Protein 6CZF (pdb70)

Foldseek 3Di:
DKKKKKQFDAWCLVLQLLLCLVVCLLAFFKKKKWAQAPVLDIFIFIATGHSVVRDDPVSSVRRHHRIMMMDHDHAFFQQHSLDDHDWDWDPPPQIKTKDKFWFWLCLVVLQVCCCVPPVDHQDTSDSNSSLNVQLSVQLRVDDDPDDDPVSNLQSLLSSLVPTFFWIWMWMAGGPWGIKIFTALQNAQWKFKWWDDPDPQTIMIMMMRWCVSCVVSVTGTDFTQFRQKMWGATSRGDIDIDRSYPNRHHAYALVCLLASPDQPTQTRQFRSVQLLLLLLQLQLVVCCPPVVPDDAAEEEEPDDSCLSSSVSSCVSVVHHYDHFKDFDPDQDDDDPDPPDDDPDDPLNSTIDGPLVVAAAGAHEYEYSAAFQLPNVLVVQVRSVVSHHDAYEYEHSAAQQQAADRIRDHGDHRVSGLPHPDDQVVSCVVSVHPYYYYRDPVSSCCSRCVSPVVRDHHQDCRRPVDHPRPSNDVVSVVVSVVSVVVSVVSVVVVSVVVVD/DKKKKKLFDAWCLVLQLVLCLQVCLLAFFKKKKWAQAPVLDIQIFIDTGGSVPRDDPVSSVRRHDRIMMMDHDHAAQQRFSLDDDDWDWDPPDQIKTKDKFWFWLCLVVLQVCCCPPVVDHDDGSDVNSSLNSQLRVQLNPDDDPDDDPVSNLQSLLVSLVPTDFWIWMWMAGGPWGIKIATALQQAFWKFKWWDDDDPQGIMIMMMSWCVSCVVVVTGTDTTHFRQKMWGATSSGDIDIDRSYPPRHYAYALCCLLDRPDQCTQTRQFRSVQLLLLLLQQLLVVCCVPVVPDAAAEEEEPDDRCQNSSVSSCVSNVHHYDHQKDFDPDADDDDDDPDDDPDDPACVSTMDGPLVVAAAGAYEYEYSAAFLLSNLLRVQVNSVVSHHDAYEYEHSAAQQQQDRRIRDHGDHNVSGLPHPDDQVVSCVVSVHPYYYYRDPVSSVCSRCVSPVVRDHHQQCRHVVDHPSPPDDPVSSVVSVVSVVVSVVSVVVVVVD/DKKKKKLFPAWCLVLQLVLCLQVCLLAFFKKKKWAQAPVLDIQMFIATGGSVVRDDPVSSVRRHHRIMMMDHDHAAFQRHSLDDHDWDWDPPPQIKIKDKFWFWLCLVVLQVCCCPPVVDHDPTSDSNSSLRVQLRVQLNPDDDPPDDPVSSLQSLLSSLVVTFFWIWMWMAGGPWGIKIFTHLQAAQWKFKFWDDPDPQAIMIMMMSWCVSCVVSVTHTDFTAFRQKMWGATSSGDIDIDRSYDNRHYAYALVCLLARPDQCTQTRQFRSVQLLLLLLQQQLVVCCVVVVPDDAAEEEEPDDRCQSSSVSSCVSVVHHYDHQKDFDPDADDDDPDPPDDDPDDPLVSTIDGDLVVLAAGAYEYEYSAAFQLPSLLVVQVNSVVSHHDAYEYEHSAAQFQQDGNIRDHHDHNVRGLSHVDDQVRSCVVSPHPYYYYRDPVSSVCSGCVSPVVRPHHPDCRHPNDDPRPSDDPVSVVVSVVSVVVSVVSVVVVVVVVVD/DKKKKKLFPAWCLVLQLVLCLQVCLLAFFKKKKWAQAPVLDIQIFIDTGGSVPRDDPVSSVRRHDRIMMMDHDHAAQQRFSLDDDDWDWDPPDQIKIKDKFWFWLVLVVLQVCCCPPVVDHDDGSDVNSSLNSQLRVQLRPDDDPDDDPVSNLQSLLVSLVVTDTWIWMWMAGGPWFIKIWTALQQAQWKFKWWDDPDDQGIMIMMISWCVSCVVVVTGTDGTQFRQKMWTATSSGDIDIDRRYPPGHYAYALVCLLPRPDQCTATRQFRSVQLLLLLLQQQLVVCCVPVVPDAAAEEEEPDDSCQNSSVSSCVSVVHYYDHQKDFDPDADDDDDDVVDDDPDLACVSGIDGDLVVAAAGAYEYEYSAAFQLSVLLRVQVNSVVSHHDAYHYEYSAAQQQQARRIRDHHDHNVSGLPHPDDQVVSCVVSPHPYYYYRDPVSSVCSRCVSPVVRPHHQQCRHPVDGVRPSDDVVSSVVSVVSVVVSVVSVVVVVD

Solvent-accessible surface area: 70268 Å² total; per-residue (Å²): 15,0,0,0,0,3,7,17,44,45,52,3,10,40,16,0,0,14,0,0,6,3,0,2,32,0,0,78,20,0,0,0,0,0,0,20,22,97,108,73,24,7,66,43,51,42,31,75,22,56,0,46,79,2,0,66,9,104,6,0,6,73,1,61,16,63,21,0,0,0,1,0,3,71,58,40,18,0,15,9,47,26,26,73,8,11,0,11,64,16,29,15,0,4,0,0,0,0,0,2,2,15,28,1,6,18,3,105,104,2,62,116,76,4,77,104,90,72,20,19,18,14,15,22,60,2,19,0,6,1,0,0,0,6,0,0,7,34,0,46,85,47,204,114,122,65,9,98,31,84,21,0,4,42,0,0,20,17,0,9,149,52,3,110,4,0,1,0,0,0,0,0,0,12,49,10,2,0,1,1,0,1,0,32,21,0,2,1,2,0,2,1,0,51,34,84,51,67,180,133,114,27,3,27,0,0,0,1,1,5,1,0,0,46,4,15,40,8,80,84,63,88,17,0,35,23,0,13,0,0,10,2,18,70,142,17,96,53,83,58,90,80,6,18,115,135,56,74,28,9,1,3,0,6,2,0,0,64,17,3,21,23,1,0,55,4,11,125,0,8,0,5,17,0,13,24,31,0,0,32,57,0,0,81,20,1,49,143,91,34,129,124,69,106,11,62,1,0,0,2,11,15,80,32,0,34,29,0,0,45,18,0,3,154,50,33,68,84,75,36,56,38,0,1,15,76,0,120,49,66,12,107,56,5,111,28,68,84,49,133,92,18,16,108,68,8,22,55,98,10,1,10,1,118,38,5,0,146,100,60,21,0,0,0,0,17,26,18,3,45,115,3,80,57,6,75,70,8,3,85,5,0,85,78,2,27,14,109,95,0,11,6,0,0,0,0,6,28,0,57,62,14,14,2,0,14,7,47,8,18,27,22,125,70,1,14,2,73,73,85,122,50,94,82,0,64,120,82,3,34,3,50,8,11,8,5,1,56,37,108,30,0,36,63,0,0,73,75,60,11,84,105,9,125,126,14,8,14,0,5,12,62,21,99,32,50,21,181,43,30,87,117,52,14,48,82,32,22,62,75,18,80,94,69,21,61,155,43,54,100,44,50,56,61,5,105,60,86,11,0,0,0,0,0,7,15,42,37,47,0,0,9,2,0,0,4,0,0,3,1,0,2,43,0,0,84,26,0,0,0,0,0,0,10,12,105,112,66,15,7,64,43,58,40,28,79,25,55,0,50,82,2,1,72,35,145,4,0,27,93,0,58,16,64,15,0,0,0,0,0,3,81,48,20,12,2,8,7,38,24,31,69,6,11,0,12,74,12,21,11,1,4,0,0,0,0,0,3,2,7,14,2,6,7,12,112,56,3,78,107,88,4,75,108,112,78,29,14,17,4,17,18,67,2,12,0,14,5,0,0,0,8,0,0,6,32,0,44,84,42,155,86,109,66,7,96,12,83,22,0,4,53,3,0,17,26,0,15,156,74,4,96,3,0,1,0,0,0,0,0,0,13,30,6,0,0,0,1,0,1,0,34,20,0,2,0,1,0,1,1,0,48,50,87,46,66,173,135,110,34,0,28,0,0,0,0,0,4,1,0,0,36,1,0,42,8,72,91,72,90,19,0,38,19,0,16,0,0,10,1,14,76,144,28,112,64,73,53,98,82,7,16,92,141,60,71,29,8,1,2,0,13,2,0,0,103,18,4,24,23,1,0,54,3,12,134,0,8,0,5,16,0,13,23,30,0,0,30,60,0,0,84,18,2,45,148,95,40,143,136,59,104,8,61,2,0,0,2,11,18,96,29,0,31,27,0,0,41,18,0,3,160,53,33,68,81,71,38,53,41,0,1,14,58,2,132,58,69,20,99,56,16,138,16,35,63,97,95,152,138,64,100,46,16,88,34,120,9,6,14,1,145,47,9,0,154,78,66,21,0,0,0,0,16,12,18,7,39,116,6,74,75,7,83,53,3,3,86,12,0,86,104,6,26,12,118,100,0,10,1,0,0,0,0,7,33,0,66,69,14,13,3,0,10,10,48,12,13,30,21,114,88,0,12,2,76,73,83,133,52,76,81,0,56,111,81,2,34,3,57,8,11,8,7,1,51,41,92,24,0,41,56,0,0,74,71,63,8,82,99,10,128,133,15,7,11,0,4,14,68,24,100,27,52,23,191,33,29,88,121,51,26,30,70,57,25,52,74,24,76,91,85,19,60,146,44,57,115,62,80,74,109,23,14,0,0,0,0,4,7,17,41,54,90,2,10,33,8,0,0,13,0,0,12,6,0,3,40,1,0,79,22,0,0,0,0,0,0,10,13,104,109,65,24,7,61,44,58,39,30,71,24,54,0,45,77,2,0,61,23,128,6,0,8,74,0,63,15,65,16,0,0,0,0,0,3,69,53,45,21,1,18,7,40,20,36,69,6,12,0,11,66,17,25,17,0,4,0,0,0,1,0,3,1,13,26,0,3,6,7,107,103,3,64,117,66,3,75,100,98,66,36,13,20,12,16,24,53,2,23,1,7,0,0,0,2,2,0,0,7,28,0,41,90,40,153,93,107,76,9,101,26,88,19,0,7,43,2,0,17,27,0,14,157,49,5,95,3,0,1,0,0,0,0,0,0,15,31,7,0,1,0,2,0,1,0,30,24,0,2,0,1,0,2,1,0,51,45,87,56,70,181,141,103,31,2,29,0,1,0,0,1,4,1,0,0,29,15,7,42,7,76,88,68,88,17,0,38,19,0,15,0,0,11,2,15,79,151,29,104,57,74,60,97,79,7,10,100,137,58,72,35,3,1,3,0,3,1,0,0,65,16,3,23,22,1,0,52,4,14,147,0,9,0,5,17,0,11,23,34,0,0,30,63,0,0,88,19,0,46,148,90,36,132,132,69,110,12,59,3,0,0,2,10,12,101,46,0,31,25,0,0,43,18,0,3,151,54,26,63,84,76,36,56,37,0,0,15,49,1,110,39,58,5,111,53,5,140,26,62,87,53,134,94,27,16,108,67,15,18,54,80,6,2,9,1,119,54,11,0,158,77,69,24,0,0,0,0,14,21,16,5,42,126,4,79,86,7,74,60,8,3,94,3,0,81,80,6,25,10,120,98,0,12,5,0,0,0,0,6,28,0,55,66,14,12,1,0,11,8,52,7,14,26,24,122,72,0,11,2,78,76,78,123,50,86,82,0,58,133,89,2,34,4,49,7,14,8,8,1,44,43,94,26,0,38,63,0,0,64,72,62,13,82,106,12,127,115,11,3,8,0,2,12,65,25,100,25,51,24,189,38,32,86,122,51,21,44,78,38,25,58,76,20,79,89,86,14,63,152,38,52,101,36,51,80,81,6,95,62,99,12,0,0,0,0,0,7,17,42,41,49,0,2,12,3,0,0,6,0,0,4,3,0,2,43,0,0,78,24,0,0,0,0,0,0,10,11,101,114,67,15,7,65,42,56,39,28,76,24,54,0,48,79,2,0,72,18,126,5,0,15,85,1,62,16,62,16,0,0,0,1,0,3,78,50,28,15,2,7,9,44,26,31,67,6,11,0,14,76,11,19,10,0,4,0,0,0,1,0,4,2,10,21,1,6,6,11,112,61,3,73,114,88,3,74,104,109,79,27,12,20,5,17,18,63,2,14,1,13,5,0,1,0,8,0,0,7,34,0,44,81,41,159,88,107,63,7,95,14,84,24,0,3,50,2,0,20,18,0,13,159,75,4,97,3,0,1,0,0,0,0,0,0,14,28,6,0,1,0,2,0,0,0,30,22,0,2,0,2,0,2,2,0,46,47,83,47,67,168,130,112,32,0,29,0,0,0,0,0,5,0,0,0,24,2,1,43,9,76,94,69,84,18,0,39,21,0,16,0,1,9,3,14,75,139,30,111,60,73,56,98,85,7,18,99,139,61,75,29,9,1,2,1,11,2,0,0,102,18,4,25,24,1,0,50,4,13,155,0,8,0,5,16,0,12,25,29,0,0,34,59,0,0,83,18,2,46,146,96,41,141,138,60,105,9,61,1,0,0,3,11,18,103,29,0,31,26,0,0,41,19,0,3,159,54,32,66,86,71,38,54,40,0,1,13,60,2,108,47,71,17,104,46,7,96,20,62,76,44,106,164,95,156,62,35,16,82,42,117,8,6,17,1,113,35,8,0,126,102,66,13,0,0,0,0,17,12,18,7,39,118,6,72,71,7,85,38,4,3,91,14,0,84,109,5,30,13,111,97,0,10,4,0,0,0,0,6,33,0,61,68,14,16,2,0,11,10,50,14,17,33,20,119,86,0,14,3,78,71,81,130,52,77,80,0,54,116,85,1,39,6,57,8,11,8,7,1,58,41,109,33,0,33,65,1,0,73,69,66,11,82,110,9,131,128,15,8,11,0,5,12,65,24,99,28,49,22,188,33,31,93,123,47,25,32,76,54,27,62,71,22,82,95,77,22,62,150,39,54,58,72,100,89,124

InterPro domains:
  IPR000836 Phosphoribosyltransferase domain [PF00156] (287-395)
  IPR000836 Phosphoribosyltransferase domain [cd06223] (283-398)
  IPR005854 Amidophosphoribosyltransferase [MF_01931] (1-466)
  IPR005854 Amidophosphoribosyltransferase [PIRSF000485] (1-479)
  IPR005854 Amidophosphoribosyltransferase [TIGR01134] (2-466)
  IPR017932 Glutamine amidotransferase type 2 domain [PS51278] (2-236)
  IPR029055 Nucleophile aminohydrolases, N-terminal [G3DSA:3.60.20.10] (2-416)
  IPR029055 Nucleophile aminohydrolases, N-terminal [SSF56235] (2-259)
  IPR029057 Phosphoribosyltransferase-like [G3DSA:3.40.50.2020] (281-443)
  IPR029057 Phosphoribosyltransferase-like [SSF53271] (252-485)
  IPR035584 Amidophosphoribosyltransferase, N-terminal [cd00715] (2-268)

Radius of gyration: 38.53 Å; Cα contacts (8 Å, |Δi|>4): 4866; chains: 4; bounding box: 108×112×92 Å

Structure (mmCIF, N/CA/C/O backbone):
data_6CZF
#
_entry.id   6CZF
#
_cell.length_a   107.293
_cell.length_b   115.339
_cell.length_c   156.066
_cell.angle_alpha   90.000
_cell.angle_beta   90.000
_cell.angle_gamma   90.000
#
_symmetry.space_group_name_H-M   'P 21 21 21'
#
loop_
_entity.id
_entity.type
_entity.pdbx_description
1 polymer Amidophosphoribosyltransferase
2 non-polymer 'MAGNESIUM ION'
3 non-polymer "GUANOSINE-5',3'-TETRAPHOSPHATE"
4 water water
#
loop_
_atom_site.group_PDB
_atom_site.id
_atom_site.type_symbol
_atom_site.label_atom_id
_atom_site.label_alt_id
_atom_site.label_comp_id
_atom_site.label_asym_id
_atom_site.label_entity_id
_atom_site.label_seq_id
_atom_site.pdbx_PDB_ins_code
_atom_site.Cartn_x
_atom_site.Cartn_y
_atom_site.Cartn_z
_atom_site.occupancy
_atom_site.B_iso_or_equiv
_atom_site.auth_seq_id
_atom_site.auth_comp_id
_atom_site.auth_asym_id
_atom_site.auth_atom_id
_atom_site.pdbx_PDB_model_num
ATOM 1 N N . CYS A 1 1 ? -15.279 10.230 -21.573 1.00 31.90 1 CYS A N 1
ATOM 2 C CA . CYS A 1 1 ? -15.113 11.700 -21.473 1.00 38.50 1 CYS A CA 1
ATOM 3 C C . CYS A 1 1 ? -13.645 12.032 -21.214 1.00 32.59 1 CYS A C 1
ATOM 4 O O . CYS A 1 1 ? -12.874 11.183 -20.757 1.00 34.16 1 CYS A O 1
ATOM 14 N N . GLY A 1 2 ? -13.280 13.258 -21.542 1.00 39.53 2 GLY A N 1
ATOM 15 C CA . GLY A 1 2 ? -11.965 13.769 -21.232 1.00 40.63 2 GLY A CA 1
ATOM 16 C C . GLY A 1 2 ? -12.085 15.147 -20.622 1.00 43.85 2 GLY A C 1
ATOM 17 O O . GLY A 1 2 ? -13.023 15.896 -20.901 1.00 37.08 2 GLY A O 1
ATOM 21 N N . ILE A 1 3 ? -11.120 15.470 -19.765 1.00 35.37 3 ILE A N 1
ATOM 22 C CA . ILE A 1 3 ? -11.111 16.738 -19.050 1.00 33.98 3 ILE A CA 1
ATOM 23 C C . ILE A 1 3 ? -9.737 17.381 -19.184 1.00 36.61 3 ILE A C 1
ATOM 24 O O . ILE A 1 3 ? -8.712 16.694 -19.263 1.00 36.67 3 ILE A O 1
ATOM 40 N N . VAL A 1 4 ? -9.733 18.708 -19.187 1.00 31.66 4 VAL A N 1
ATOM 41 C CA . VAL A 1 4 ? -8.529 19.527 -19.181 1.00 37.06 4 VAL A CA 1
ATOM 42 C C . VAL A 1 4 ? -8.713 20.643 -18.168 1.00 34.55 4 VAL A C 1
ATOM 43 O O . VAL A 1 4 ? -9.786 21.253 -18.101 1.00 35.41 4 VAL A O 1
ATOM 56 N N . GLY A 1 5 ? -7.656 20.973 -17.435 1.00 31.38 5 GLY A N 1
ATOM 57 C CA . GLY A 1 5 ? -7.643 22.253 -16.752 1.00 29.97 5 GLY A CA 1
ATOM 58 C C . GLY A 1 5 ? -6.293 22.934 -16.869 1.00 33.55 5 GLY A C 1
ATOM 59 O O . GLY A 1 5 ? -5.275 22.286 -16.635 1.00 33.52 5 GLY A O 1
ATOM 63 N N . ILE A 1 6 ? -6.265 24.216 -17.219 1.00 33.00 6 ILE A N 1
ATOM 64 C CA . ILE A 1 6 ? -5.027 24.983 -17.335 1.00 33.96 6 ILE A CA 1
ATOM 65 C C . ILE A 1 6 ? -5.097 26.175 -16.391 1.00 42.97 6 ILE A C 1
ATOM 66 O O . ILE A 1 6 ? -6.029 26.986 -16.474 1.00 40.50 6 ILE A O 1
ATOM 82 N N . ALA A 1 7 ? -4.091 26.305 -15.534 1.00 40.69 7 ALA A N 1
ATOM 83 C CA . ALA A 1 7 ? -3.953 27.435 -14.615 1.00 39.90 7 ALA A CA 1
ATOM 84 C C . ALA A 1 7 ? -2.727 28.205 -15.101 1.00 47.11 7 ALA A C 1
ATOM 85 O O . ALA A 1 7 ? -1.594 27.871 -14.757 1.00 45.58 7 ALA A O 1
ATOM 92 N N . GLY A 1 8 ? -2.962 29.225 -15.925 1.00 42.39 8 GLY A N 1
ATOM 93 C CA . GLY A 1 8 ? -1.897 29.894 -16.639 1.00 50.96 8 GLY A CA 1
ATOM 94 C C . GLY A 1 8 ? -1.726 31.356 -16.284 1.00 46.75 8 GLY A C 1
ATOM 95 O O . GLY A 1 8 ? -2.371 31.858 -15.361 1.00 45.74 8 GLY A O 1
ATOM 99 N N . VAL A 1 9 ? -0.841 32.043 -17.014 1.00 47.58 9 VAL A N 1
ATOM 100 C CA . VAL A 1 9 ? -0.550 33.456 -16.814 1.00 50.47 9 VAL A CA 1
ATOM 101 C C . VAL A 1 9 ? -0.778 34.270 -18.082 1.00 50.34 9 VAL A C 1
ATOM 102 O O . VAL A 1 9 ? -0.394 35.441 -18.140 1.00 55.41 9 VAL A O 1
ATOM 115 N N . MET A 1 10 ? -1.355 33.663 -19.110 1.00 52.71 10 MET A N 1
ATOM 116 C CA . MET A 1 10 ? -1.799 34.355 -20.313 1.00 47.55 10 MET A CA 1
ATOM 117 C C . MET A 1 10 ? -3.030 33.617 -20.814 1.00 44.00 10 MET A C 1
ATOM 118 O O . MET A 1 10 ? -3.423 32.595 -20.235 1.00 40.99 10 MET A O 1
ATOM 132 N N . PRO A 1 11 ? -3.685 34.120 -21.863 1.00 43.06 11 PRO A N 1
ATOM 133 C CA . PRO A 1 11 ? -5.000 33.560 -22.229 1.00 44.85 11 PRO A CA 1
ATOM 134 C C . PRO A 1 11 ? -4.959 32.067 -22.535 1.00 43.54 11 PRO A C 1
ATOM 135 O O . PRO A 1 11 ? -4.091 31.582 -23.272 1.00 37.11 11 PRO A O 1
ATOM 146 N N . VAL A 1 12 ? -5.939 31.345 -21.985 1.00 38.67 12 VAL A N 1
ATOM 147 C CA . VAL A 1 12 ? -5.959 29.888 -22.073 1.00 40.62 12 VAL A CA 1
ATOM 148 C C . VAL A 1 12 ? -6.980 29.361 -23.065 1.00 38.09 12 VAL A C 1
ATOM 149 O O . VAL A 1 12 ? -6.993 28.144 -23.314 1.00 42.10 12 VAL A O 1
ATOM 162 N N . ASN A 1 13 ? -7.818 30.216 -23.654 1.00 42.08 13 ASN A N 1
ATOM 163 C CA . ASN A 1 13 ? -8.910 29.714 -24.485 1.00 50.51 13 ASN A CA 1
ATOM 164 C C . ASN A 1 13 ? -8.390 28.790 -25.585 1.00 45.67 13 ASN A C 1
ATOM 165 O O . ASN A 1 13 ? -8.821 27.637 -25.695 1.00 37.26 13 ASN A O 1
ATOM 176 N N . GLN A 1 14 ? -7.442 29.275 -26.398 1.00 43.77 14 GLN A N 1
ATOM 177 C CA . GLN A 1 14 ? -6.941 28.469 -27.510 1.00 46.29 14 GLN A CA 1
ATOM 178 C C . GLN A 1 14 ? -6.230 27.218 -27.006 1.00 42.73 14 GLN A C 1
ATOM 179 O O . GLN A 1 14 ? -6.371 26.138 -27.593 1.00 39.78 14 GLN A O 1
ATOM 193 N N . SER A 1 15 ? -5.467 27.333 -25.914 1.00 38.67 15 SER A N 1
ATOM 194 C CA . SER A 1 15 ? -4.782 26.156 -25.390 1.00 45.61 15 SER A CA 1
ATOM 195 C C . SER A 1 15 ? -5.772 25.089 -24.949 1.00 37.65 15 SER A C 1
ATOM 196 O O . SER A 1 15 ? -5.569 23.895 -25.203 1.00 37.84 15 SER A O 1
ATOM 204 N N . ILE A 1 16 ? -6.856 25.498 -24.290 1.00 34.09 16 ILE A N 1
ATOM 205 C CA . ILE A 1 16 ? -7.849 24.531 -23.832 1.00 35.83 16 ILE A CA 1
ATOM 206 C C . ILE A 1 16 ? -8.510 23.845 -25.026 1.00 33.11 16 ILE A C 1
ATOM 207 O O . ILE A 1 16 ? -8.708 22.623 -25.032 1.00 33.78 16 ILE A O 1
ATOM 223 N N . TYR A 1 17 ? -8.856 24.626 -26.048 1.00 36.55 17 TYR A N 1
ATOM 224 C CA . TYR A 1 17 ? -9.396 24.089 -27.294 1.00 38.23 17 TYR A CA 1
ATOM 225 C C . TYR A 1 17 ? -8.430 23.091 -27.927 1.00 40.48 17 TYR A C 1
ATOM 226 O O . TYR A 1 17 ? -8.819 21.973 -28.286 1.00 38.26 17 TYR A O 1
ATOM 244 N N . ASP A 1 18 ? -7.169 23.493 -28.092 1.00 36.53 18 ASP A N 1
ATOM 245 C CA . ASP A 1 18 ? -6.184 22.593 -28.678 1.00 42.75 18 ASP A CA 1
ATOM 246 C C . ASP A 1 18 ? -6.102 21.296 -27.888 1.00 35.97 18 ASP A C 1
ATOM 247 O O . ASP A 1 18 ? -6.001 20.212 -28.468 1.00 36.85 18 ASP A O 1
ATOM 256 N N . ALA A 1 19 ? -6.150 21.385 -26.560 1.00 36.35 19 ALA A N 1
ATOM 257 C CA . ALA A 1 19 ? -6.041 20.182 -25.740 1.00 40.40 19 ALA A CA 1
ATOM 258 C C . ALA A 1 19 ? -7.271 19.300 -25.890 1.00 39.39 19 ALA A C 1
ATOM 259 O O . ALA A 1 19 ? -7.157 18.072 -25.940 1.00 34.65 19 ALA A O 1
ATOM 266 N N . LEU A 1 20 ? -8.464 19.903 -25.952 1.00 37.67 20 LEU A N 1
ATOM 267 C CA . LEU A 1 20 ? -9.654 19.088 -26.158 1.00 40.16 20 LEU A CA 1
ATOM 268 C C . LEU A 1 20 ? -9.600 18.389 -27.507 1.00 29.96 20 LEU A C 1
ATOM 269 O O . LEU A 1 20 ? -10.053 17.243 -27.623 1.00 31.75 20 LEU A O 1
ATOM 285 N N . THR A 1 21 ? -9.035 19.042 -28.527 1.00 32.39 21 THR A N 1
ATOM 286 C CA . THR A 1 21 ? -8.936 18.381 -29.823 1.00 39.90 21 THR A CA 1
ATOM 287 C C . THR A 1 21 ? -8.074 17.126 -29.723 1.00 35.03 21 THR A C 1
ATOM 288 O O . THR A 1 21 ? -8.408 16.099 -30.315 1.00 31.88 21 THR A O 1
ATOM 299 N N . VAL A 1 22 ? -6.987 17.156 -28.942 1.00 34.46 22 VAL A N 1
ATOM 300 C CA . VAL A 1 22 ? -6.199 15.923 -28.871 1.00 35.96 22 VAL A CA 1
ATOM 301 C C . VAL A 1 22 ? -6.782 14.922 -27.885 1.00 36.97 22 VAL A C 1
ATOM 302 O O . VAL A 1 22 ? -6.347 13.763 -27.866 1.00 36.74 22 VAL A O 1
ATOM 315 N N . LEU A 1 23 ? -7.762 15.321 -27.073 1.00 34.99 23 LEU A N 1
ATOM 316 C CA . LEU A 1 23 ? -8.543 14.379 -26.276 1.00 33.03 23 LEU A CA 1
ATOM 317 C C . LEU A 1 23 ? -9.886 14.040 -26.927 1.00 34.63 23 LEU A C 1
ATOM 318 O O . LEU A 1 23 ? -10.703 13.352 -26.311 1.00 33.33 23 LEU A O 1
ATOM 334 N N . GLN A 1 24 ? -10.119 14.499 -28.160 1.00 34.90 24 GLN A N 1
ATOM 335 C CA . GLN A 1 24 ? -11.426 14.359 -28.806 1.00 38.78 24 GLN A CA 1
ATOM 336 C C . GLN A 1 24 ? -11.848 12.906 -28.960 1.00 37.76 24 GLN A C 1
ATOM 337 O O . GLN A 1 24 ? -13.048 12.628 -29.047 1.00 34.47 24 GLN A O 1
ATOM 351 N N . HIS A 1 25 ? -10.899 11.961 -28.971 1.00 35.56 25 HIS A N 1
ATOM 352 C CA . HIS A 1 25 ? -11.244 10.549 -29.026 1.00 29.15 25 HIS A CA 1
ATOM 353 C C . HIS A 1 25 ? -11.927 10.076 -27.747 1.00 33.51 25 HIS A C 1
ATOM 354 O O . HIS A 1 25 ? -12.539 9.004 -27.739 1.00 28.81 25 HIS A O 1
ATOM 368 N N . ARG A 1 26 ? -11.834 10.834 -26.657 1.00 32.85 26 ARG A N 1
ATOM 369 C CA . ARG A 1 26 ? -12.456 10.411 -25.407 1.00 33.53 26 ARG A CA 1
ATOM 370 C C . ARG A 1 26 ? -13.945 10.769 -25.337 1.00 33.68 26 ARG A C 1
ATOM 371 O O . ARG A 1 26 ? -14.616 10.371 -24.381 1.00 36.10 26 ARG A O 1
ATOM 392 N N . GLY A 1 27 ? -14.472 11.483 -26.331 1.00 34.58 27 GLY A N 1
ATOM 393 C CA . GLY A 1 27 ? -15.894 11.809 -26.382 1.00 37.84 27 GLY A CA 1
ATOM 394 C C . GLY A 1 27 ? -16.188 12.849 -27.444 1.00 36.71 27 GLY A C 1
ATOM 395 O O . GLY A 1 27 ? -15.617 13.943 -27.411 1.00 38.53 27 GLY A O 1
ATOM 399 N N . GLN A 1 28 ? -17.080 12.536 -28.386 1.00 37.27 28 GLN A N 1
ATOM 400 C CA . GLN A 1 28 ? -17.357 13.432 -29.504 1.00 39.27 28 GLN A CA 1
ATOM 401 C C . GLN A 1 28 ? -18.766 14.010 -29.487 1.00 43.32 28 GLN A C 1
ATOM 402 O O . GLN A 1 28 ? -19.134 14.738 -30.412 1.00 44.37 28 GLN A O 1
ATOM 416 N N . ASP A 1 29 ? -19.549 13.724 -28.453 1.00 41.27 29 ASP A N 1
ATOM 417 C CA . ASP A 1 29 ? -20.948 14.128 -28.443 1.00 43.80 29 ASP A CA 1
ATOM 418 C C . ASP A 1 29 ? -21.113 15.610 -28.160 1.00 49.96 29 ASP A C 1
ATOM 419 O O . ASP A 1 29 ? -21.962 16.277 -28.773 1.00 45.20 29 ASP A O 1
ATOM 428 N N . ALA A 1 30 ? -20.330 16.136 -27.221 1.00 40.83 30 ALA A N 1
ATOM 429 C CA . ALA A 1 30 ? -20.474 17.507 -26.766 1.00 40.02 30 ALA A CA 1
ATOM 430 C C . ALA A 1 30 ? -19.112 17.984 -26.287 1.00 35.01 30 ALA A C 1
ATOM 431 O O . ALA A 1 30 ? -18.188 17.191 -26.090 1.00 37.08 30 ALA A O 1
ATOM 438 N N . ALA A 1 31 ? -19.009 19.291 -26.089 1.00 36.23 31 ALA A N 1
ATOM 439 C CA . ALA A 1 31 ? -17.781 19.910 -25.625 1.00 40.95 31 ALA A CA 1
ATOM 440 C C . ALA A 1 31 ? -18.128 21.219 -24.930 1.00 41.21 31 ALA A C 1
ATOM 441 O O . ALA A 1 31 ? -19.056 21.933 -25.329 1.00 37.08 31 ALA A O 1
ATOM 448 N N . GLY A 1 32 ? -17.365 21.521 -23.885 1.00 39.68 32 GLY A N 1
ATOM 449 C CA . GLY A 1 32 ? -17.525 22.755 -23.144 1.00 34.26 32 GLY A CA 1
ATOM 450 C C . GLY A 1 32 ? -16.184 23.293 -22.685 1.00 34.13 32 GLY A C 1
ATOM 451 O O . GLY A 1 32 ? -15.278 22.522 -22.351 1.00 37.00 32 GLY A O 1
ATOM 455 N N . ILE A 1 33 ? -16.052 24.612 -22.698 1.00 32.47 33 ILE A N 1
ATOM 456 C CA . ILE A 1 33 ? -14.921 25.321 -22.119 1.00 32.36 33 ILE A CA 1
ATOM 457 C C . ILE A 1 33 ? -15.487 26.419 -21.229 1.00 38.29 33 ILE A C 1
ATOM 458 O O . ILE A 1 33 ? -16.450 27.090 -21.608 1.00 33.36 33 ILE A O 1
ATOM 474 N N . ILE A 1 34 ? -14.895 26.615 -20.054 1.00 39.71 34 ILE A N 1
ATOM 475 C CA . ILE A 1 34 ? -15.278 27.728 -19.188 1.00 35.34 34 ILE A CA 1
ATOM 476 C C . ILE A 1 34 ? -14.026 28.345 -18.571 1.00 36.32 34 ILE A C 1
ATOM 477 O O . ILE A 1 34 ? -13.135 27.627 -18.103 1.00 38.31 34 ILE A O 1
ATOM 493 N N . THR A 1 35 ? -13.960 29.675 -18.596 1.00 38.53 35 THR A N 1
ATOM 494 C CA . THR A 1 35 ? -12.838 30.453 -18.099 1.00 39.16 35 THR A CA 1
ATOM 495 C C . THR A 1 35 ? -13.300 31.449 -17.042 1.00 43.39 35 THR A C 1
ATOM 496 O O . THR A 1 35 ? -14.454 31.899 -17.044 1.00 40.71 35 THR A O 1
ATOM 507 N N . ILE A 1 36 ? -12.381 31.811 -16.152 1.00 42.68 36 ILE A N 1
ATOM 508 C CA . ILE A 1 36 ? -12.571 32.920 -15.218 1.00 37.88 36 ILE A CA 1
ATOM 509 C C . ILE A 1 36 ? -11.882 34.132 -15.820 1.00 45.19 36 ILE A C 1
ATOM 510 O O . ILE A 1 36 ? -10.658 34.128 -16.015 1.00 43.90 36 ILE A O 1
ATOM 526 N N . ASP A 1 37 ? -12.661 35.166 -16.126 1.00 36.04 37 ASP A N 1
ATOM 527 C CA . ASP A 1 37 ? -12.125 36.345 -16.780 1.00 38.59 37 ASP A CA 1
ATOM 528 C C . ASP A 1 37 ? -11.564 37.309 -15.732 1.00 43.80 37 ASP A C 1
ATOM 529 O O . ASP A 1 37 ? -11.505 37.014 -14.534 1.00 42.16 37 ASP A O 1
ATOM 538 N N . ALA A 1 38 ? -11.183 38.494 -16.204 1.00 46.52 38 ALA A N 1
ATOM 539 C CA . ALA A 1 38 ? -10.564 39.526 -15.387 1.00 55.86 38 ALA A CA 1
ATOM 540 C C . ALA A 1 38 ? -11.449 40.013 -14.247 1.00 56.07 38 ALA A C 1
ATOM 541 O O . ALA A 1 38 ? -10.921 40.541 -13.263 1.00 56.16 38 ALA A O 1
ATOM 548 N N . ASN A 1 39 ? -12.769 39.867 -14.350 1.00 50.18 39 ASN A N 1
ATOM 549 C CA . ASN A 1 39 ? -13.672 40.308 -13.294 1.00 40.23 39 ASN A CA 1
ATOM 550 C C . ASN A 1 39 ? -14.161 39.160 -12.433 1.00 52.70 39 ASN A C 1
ATOM 551 O O . ASN A 1 39 ? -15.242 39.261 -11.835 1.00 46.21 39 ASN A O 1
ATOM 562 N N . ASN A 1 40 ? -13.414 38.059 -12.391 1.00 42.03 40 ASN A N 1
ATOM 563 C CA . ASN A 1 40 ? -13.795 36.904 -11.591 1.00 53.66 40 ASN A CA 1
ATOM 564 C C . ASN A 1 40 ? -15.224 36.480 -11.909 1.00 49.58 40 ASN A C 1
ATOM 565 O O . ASN A 1 40 ? -16.015 36.135 -11.028 1.00 46.90 40 ASN A O 1
ATOM 576 N N . CYS A 1 41 ? -15.536 36.489 -13.203 1.00 49.79 41 CYS A N 1
ATOM 577 C CA . CYS A 1 41 ? -16.789 35.975 -13.728 1.00 50.79 41 CYS A CA 1
ATOM 578 C C . CYS A 1 41 ? -16.523 34.749 -14.590 1.00 51.69 41 CYS A C 1
ATOM 579 O O . CYS A 1 41 ? -15.586 34.735 -15.396 1.00 40.92 41 CYS A O 1
ATOM 587 N N . PHE A 1 42 ? -17.358 33.730 -14.417 1.00 44.43 42 PHE A N 1
ATOM 588 C CA . PHE A 1 42 ? -17.315 32.568 -15.287 1.00 43.99 42 PHE A CA 1
ATOM 589 C C . PHE A 1 42 ? -17.762 32.952 -16.693 1.00 48.27 42 PHE A C 1
ATOM 590 O O . PHE A 1 42 ? -18.722 33.711 -16.873 1.00 45.07 42 PHE A O 1
ATOM 607 N N . ARG A 1 43 ? -17.064 32.420 -17.693 1.00 41.39 43 ARG A N 1
ATOM 608 C CA . ARG A 1 43 ? -17.365 32.669 -19.100 1.00 46.62 43 ARG A CA 1
ATOM 609 C C . ARG A 1 43 ? -17.369 31.331 -19.814 1.00 47.81 43 ARG A C 1
ATOM 610 O O . ARG A 1 43 ? -16.385 30.585 -19.748 1.00 36.96 43 ARG A O 1
ATOM 631 N N . LEU A 1 44 ? -18.460 31.045 -20.511 1.00 37.37 44 LEU A N 1
ATOM 632 C CA . LEU A 1 44 ? -18.789 29.678 -20.869 1.00 46.76 44 LEU A CA 1
ATOM 633 C C . LEU A 1 44 ? -19.287 29.589 -22.302 1.00 49.64 44 LEU A C 1
ATOM 634 O O . LEU A 1 44 ? -19.960 30.493 -22.809 1.00 44.29 44 LEU A O 1
ATOM 650 N N . ARG A 1 45 ? -18.943 28.466 -22.928 1.00 45.75 45 ARG A N 1
ATOM 651 C CA . ARG A 1 45 ? -19.423 28.089 -24.252 1.00 39.51 45 ARG A CA 1
ATOM 652 C C . ARG A 1 45 ? -19.435 26.575 -24.249 1.00 41.04 45 ARG A C 1
ATOM 653 O O . ARG A 1 45 ? -18.368 25.954 -24.147 1.00 39.93 45 ARG A O 1
ATOM 674 N N . LYS A 1 46 ? -20.624 25.978 -24.328 1.00 38.09 46 LYS A N 1
ATOM 675 C CA . LYS A 1 46 ? -20.786 24.531 -24.426 1.00 40.15 46 LYS A CA 1
ATOM 676 C C . LYS A 1 46 ? -21.950 24.208 -25.358 1.00 45.59 46 LYS A C 1
ATOM 677 O O . LYS A 1 46 ? -22.956 24.920 -25.375 1.00 42.83 46 LYS A O 1
ATOM 696 N N . ALA A 1 47 ? -21.806 23.123 -26.124 1.00 42.22 47 ALA A N 1
ATOM 697 C CA . ALA A 1 47 ? -22.836 22.725 -27.081 1.00 52.28 47 ALA A CA 1
ATOM 698 C C . ALA A 1 47 ? -22.520 21.324 -27.583 1.00 53.68 47 ALA A C 1
ATOM 699 O O . ALA A 1 47 ? -21.434 20.784 -27.349 1.00 44.77 47 ALA A O 1
ATOM 706 N N . ASN A 1 48 ? -23.491 20.743 -28.291 1.00 43.91 48 ASN A N 1
ATOM 707 C CA . ASN A 1 48 ? -23.299 19.413 -28.855 1.00 45.73 48 ASN A CA 1
ATOM 708 C C . ASN A 1 48 ? -22.374 19.458 -30.054 1.00 39.33 48 ASN A C 1
ATOM 709 O O . ASN A 1 48 ? -22.306 20.450 -30.790 1.00 43.94 48 ASN A O 1
ATOM 720 N N . GLY A 1 49 ? -21.661 18.370 -30.251 1.00 49.74 49 GLY A N 1
ATOM 721 C CA . GLY A 1 49 ? -20.815 18.212 -31.413 1.00 43.62 49 GLY A CA 1
ATOM 722 C C . GLY A 1 49 ? -19.336 18.223 -31.066 1.00 47.62 49 GLY A C 1
ATOM 723 O O . GLY A 1 49 ? -18.925 18.200 -29.902 1.00 37.57 49 GLY A O 1
ATOM 727 N N . LEU A 1 50 ? -18.535 18.243 -32.125 1.00 46.78 50 LEU A N 1
ATOM 728 C CA . LEU A 1 50 ? -17.091 18.206 -32.012 1.00 44.70 50 LEU A CA 1
ATOM 729 C C . LEU A 1 50 ? -16.545 19.562 -31.596 1.00 48.49 50 LEU A C 1
ATOM 730 O O . LEU A 1 50 ? -17.146 20.605 -31.859 1.00 43.34 50 LEU A O 1
ATOM 746 N N . VAL A 1 51 ? -15.379 19.537 -30.948 1.00 39.65 51 VAL A N 1
ATOM 747 C CA . VAL A 1 51 ? -14.725 20.772 -30.534 1.00 39.88 51 VAL A CA 1
ATOM 748 C C . VAL A 1 51 ? -14.673 21.765 -31.684 1.00 44.57 51 VAL A C 1
ATOM 749 O O . VAL A 1 51 ? -15.000 22.947 -31.522 1.00 42.17 51 VAL A O 1
ATOM 762 N N . SER A 1 52 ? -14.287 21.304 -32.871 1.00 40.34 52 SER A N 1
ATOM 763 C CA . SER A 1 52 ? -14.127 22.225 -33.985 1.00 48.37 52 SER A CA 1
ATOM 764 C C . SER A 1 52 ? -15.456 22.807 -34.453 1.00 41.79 52 SER A C 1
ATOM 765 O O . SER A 1 52 ? -15.456 23.881 -35.062 1.00 55.81 52 SER A O 1
ATOM 773 N N . ASP A 1 53 ? -16.573 22.130 -34.181 1.00 39.88 53 ASP A N 1
ATOM 774 C CA . ASP A 1 53 ? -17.885 22.694 -34.491 1.00 54.26 53 ASP A CA 1
ATOM 775 C C . ASP A 1 53 ? -18.385 23.605 -33.375 1.00 56.61 53 ASP A C 1
ATOM 776 O O . ASP A 1 53 ? -19.056 24.609 -33.638 1.00 53.91 53 ASP A O 1
ATOM 785 N N . VAL A 1 54 ? -18.103 23.239 -32.124 1.00 50.25 54 VAL A N 1
ATOM 786 C CA . VAL A 1 54 ? -18.739 23.894 -30.988 1.00 51.87 54 VAL A CA 1
ATOM 787 C C . VAL A 1 54 ? -18.244 25.328 -30.839 1.00 44.27 54 VAL A C 1
ATOM 788 O O . VAL A 1 54 ? -19.030 26.250 -30.604 1.00 51.51 54 VAL A O 1
ATOM 801 N N . PHE A 1 55 ? -16.939 25.537 -30.952 1.00 45.23 55 PHE A N 1
ATOM 802 C CA . PHE A 1 55 ? -16.323 26.812 -30.606 1.00 45.58 55 PHE A CA 1
ATOM 803 C C . PHE A 1 55 ? -16.027 27.598 -31.877 1.00 49.60 55 PHE A C 1
ATOM 804 O O . PHE A 1 55 ? -15.107 27.266 -32.627 1.00 54.57 55 PHE A O 1
ATOM 821 N N . GLU A 1 56 ? -16.832 28.631 -32.119 1.00 49.25 56 GLU A N 1
ATOM 822 C CA . GLU A 1 56 ? -16.645 29.542 -33.235 1.00 46.08 56 GLU A CA 1
ATOM 823 C C . GLU A 1 56 ? -15.845 30.753 -32.779 1.00 47.68 56 GLU A C 1
ATOM 824 O O . GLU A 1 56 ? -15.603 30.955 -31.586 1.00 48.73 56 GLU A O 1
ATOM 836 N N . ALA A 1 57 ? -15.475 31.598 -33.741 1.00 56.77 57 ALA A N 1
ATOM 837 C CA . ALA A 1 57 ? -14.726 32.804 -33.401 1.00 59.63 57 ALA A CA 1
ATOM 838 C C . ALA A 1 57 ? -15.461 33.622 -32.343 1.00 60.82 57 ALA A C 1
ATOM 839 O O . ALA A 1 57 ? -14.837 34.147 -31.414 1.00 62.46 57 ALA A O 1
ATOM 846 N N . ARG A 1 58 ? -16.794 33.706 -32.444 1.00 65.76 58 ARG A N 1
ATOM 847 C CA . ARG A 1 58 ? -17.563 34.518 -31.502 1.00 64.34 58 ARG A CA 1
ATOM 848 C C . ARG A 1 58 ? -17.510 33.943 -30.092 1.00 65.20 58 ARG A C 1
ATOM 849 O O . ARG A 1 58 ? -17.516 34.687 -29.107 1.00 65.86 58 ARG A O 1
ATOM 870 N N . HIS A 1 59 ? -17.490 32.624 -29.967 1.00 59.22 59 HIS A N 1
ATOM 871 C CA . HIS A 1 59 ? -17.453 32.030 -28.644 1.00 57.49 59 HIS A CA 1
ATOM 872 C C . HIS A 1 59 ? -16.086 32.183 -27.985 1.00 58.52 59 HIS A C 1
ATOM 873 O O . HIS A 1 59 ? -16.000 32.143 -26.752 1.00 51.34 59 HIS A O 1
ATOM 887 N N . MET A 1 60 ? -15.025 32.363 -28.771 1.00 55.07 60 MET A N 1
ATOM 888 C CA . MET A 1 60 ? -13.676 32.422 -28.230 1.00 56.58 60 MET A CA 1
ATOM 889 C C . MET A 1 60 ? -13.264 33.822 -27.795 1.00 60.77 60 MET A C 1
ATOM 890 O O . MET A 1 60 ? -12.448 33.958 -26.875 1.00 54.86 60 MET A O 1
ATOM 904 N N . GLN A 1 61 ? -13.781 34.869 -28.444 1.00 62.60 61 GLN A N 1
ATOM 905 C CA . GLN A 1 61 ? -13.643 36.208 -27.883 1.00 61.72 61 GLN A CA 1
ATOM 906 C C . GLN A 1 61 ? -14.298 36.269 -26.514 1.00 56.08 61 GLN A C 1
ATOM 907 O O . GLN A 1 61 ? -13.867 37.030 -25.641 1.00 61.06 61 GLN A O 1
ATOM 921 N N . ARG A 1 62 ? -15.343 35.469 -26.319 1.00 51.23 62 ARG A N 1
ATOM 922 C CA . ARG A 1 62 ? -16.059 35.446 -25.057 1.00 52.07 62 ARG A CA 1
ATOM 923 C C . ARG A 1 62 ? -15.252 34.779 -23.954 1.00 52.92 62 ARG A C 1
ATOM 924 O O . ARG A 1 62 ? -15.386 35.150 -22.784 1.00 47.54 62 ARG A O 1
ATOM 945 N N . LEU A 1 63 ? -14.423 33.794 -24.287 1.00 48.36 63 LEU A N 1
ATOM 946 C CA . LEU A 1 63 ? -13.790 32.973 -23.254 1.00 44.81 63 LEU A CA 1
ATOM 947 C C . LEU A 1 63 ? -12.454 33.591 -22.837 1.00 46.89 63 LEU A C 1
ATOM 948 O O . LEU A 1 63 ? -11.369 33.056 -23.079 1.00 41.06 63 LEU A O 1
ATOM 964 N N . GLN A 1 64 ? -12.564 34.731 -22.164 1.00 39.62 64 GLN A N 1
ATOM 965 C CA . GLN A 1 64 ? -11.405 35.468 -21.698 1.00 44.66 64 GLN A CA 1
ATOM 966 C C . GLN A 1 64 ? -10.902 34.906 -20.377 1.00 41.28 64 GLN A C 1
ATOM 967 O O . GLN A 1 64 ? -11.655 34.301 -19.606 1.00 39.72 64 GLN A O 1
ATOM 981 N N . GLY A 1 65 ? -9.608 35.078 -20.137 1.00 44.78 65 GLY A N 1
ATOM 982 C CA . GLY A 1 65 ? -9.014 34.752 -18.857 1.00 39.31 65 GLY A CA 1
ATOM 983 C C . GLY A 1 65 ? -7.820 33.827 -18.984 1.00 45.45 65 GLY A C 1
ATOM 984 O O . GLY A 1 65 ? -7.521 33.277 -20.042 1.00 43.32 65 GLY A O 1
ATOM 988 N N . ASN A 1 66 ? -7.147 33.652 -17.842 1.00 43.56 66 ASN A N 1
ATOM 989 C CA . ASN A 1 66 ? -5.892 32.917 -17.748 1.00 40.17 66 ASN A CA 1
ATOM 990 C C . ASN A 1 66 ? -6.025 31.600 -17.000 1.00 43.45 66 ASN A C 1
ATOM 991 O O . ASN A 1 66 ? -5.003 30.987 -16.665 1.00 41.30 66 ASN A O 1
ATOM 1002 N N . MET A 1 67 ? -7.248 31.175 -16.695 1.00 39.64 67 MET A N 1
ATOM 1003 C CA . MET A 1 67 ? -7.537 29.936 -15.993 1.00 35.47 67 MET A CA 1
ATOM 1004 C C . MET A 1 67 ? -8.823 29.375 -16.591 1.00 39.22 67 MET A C 1
ATOM 1005 O O . MET A 1 67 ? -9.738 30.138 -16.905 1.00 37.34 67 MET A O 1
ATOM 1019 N N . GLY A 1 68 ? -8.881 28.052 -16.766 1.00 39.11 68 GLY A N 1
ATOM 1020 C CA . GLY A 1 68 ? -10.017 27.445 -17.443 1.00 37.14 68 GLY A CA 1
ATOM 1021 C C . GLY A 1 68 ? -9.995 25.936 -17.368 1.00 43.86 68 GLY A C 1
ATOM 1022 O O . GLY A 1 68 ? -8.954 25.315 -17.112 1.00 32.23 68 GLY A O 1
ATOM 1026 N N . ILE A 1 69 ? -11.169 25.344 -17.608 1.00 37.27 69 ILE A N 1
ATOM 1027 C CA . ILE A 1 69 ? -11.302 23.896 -17.696 1.00 36.74 69 ILE A CA 1
ATOM 1028 C C . ILE A 1 69 ? -12.129 23.548 -18.932 1.00 36.17 69 ILE A C 1
ATOM 1029 O O . ILE A 1 69 ? -12.826 24.386 -19.508 1.00 34.35 69 ILE A O 1
ATOM 1045 N N . GLY A 1 70 ? -12.047 22.287 -19.326 1.00 36.09 70 GLY A N 1
ATOM 1046 C CA . GLY A 1 70 ? -12.661 21.849 -20.561 1.00 32.53 70 GLY A CA 1
ATOM 1047 C C . GLY A 1 70 ? -13.095 20.413 -20.435 1.00 33.20 70 GLY A C 1
ATOM 1048 O O . GLY A 1 70 ? -12.594 19.658 -19.593 1.00 32.65 70 GLY A O 1
ATOM 1052 N N . HIS A 1 71 ? -14.026 20.033 -21.309 1.00 33.58 71 HIS A N 1
ATOM 1053 C CA . HIS A 1 71 ? -14.628 18.719 -21.227 1.00 32.99 71 HIS A CA 1
ATOM 1054 C C . HIS A 1 71 ? -15.095 18.306 -22.614 1.00 33.96 71 HIS A C 1
ATOM 1055 O O . HIS A 1 71 ? -15.535 19.147 -23.401 1.00 31.33 71 HIS A O 1
ATOM 1069 N N . VAL A 1 72 ? -14.967 17.019 -22.911 1.00 32.42 72 VAL A N 1
ATOM 1070 C CA . VAL A 1 72 ? -15.581 16.418 -24.083 1.00 38.04 72 VAL A CA 1
ATOM 1071 C C . VAL A 1 72 ? -16.308 15.190 -23.595 1.00 35.28 72 VAL A C 1
ATOM 1072 O O . VAL A 1 72 ? -15.818 14.465 -22.719 1.00 35.15 72 VAL A O 1
ATOM 1085 N N . ARG A 1 73 ? -17.497 14.977 -24.138 1.00 41.84 73 ARG A N 1
ATOM 1086 C CA . ARG A 1 73 ? -18.445 14.055 -23.556 1.00 32.25 73 ARG A CA 1
ATOM 1087 C C . ARG A 1 73 ? -18.580 12.839 -24.448 1.00 35.73 73 ARG A C 1
ATOM 1088 O O . ARG A 1 73 ? -18.796 12.964 -25.660 1.00 34.13 73 ARG A O 1
ATOM 1109 N N . TYR A 1 74 ? -18.415 11.737 -23.880 1.00 37.87 74 TYR A N 1
ATOM 1110 C CA . TYR A 1 74 ? -18.806 10.494 -24.483 1.00 44.84 74 TYR A CA 1
ATOM 1111 C C . TYR A 1 74 ? -20.227 10.210 -24.041 1.00 49.15 74 TYR A C 1
ATOM 1112 O O . TYR A 1 74 ? -20.508 10.281 -22.836 1.00 46.96 74 TYR A O 1
ATOM 1130 N N . PRO A 1 75 ? -21.159 9.961 -24.961 1.00 56.53 75 PRO A N 1
ATOM 1131 C CA . PRO A 1 75 ? -22.579 9.885 -24.571 1.00 63.36 75 PRO A CA 1
ATOM 1132 C C . PRO A 1 75 ? -22.839 8.664 -23.699 1.00 67.10 75 PRO A C 1
ATOM 1133 O O . PRO A 1 75 ? -22.550 7.533 -24.094 1.00 69.42 75 PRO A O 1
ATOM 1144 N N . THR A 1 76 ? -23.381 8.903 -22.501 1.00 72.37 76 THR A N 1
ATOM 1145 C CA . THR A 1 76 ? -23.698 7.829 -21.563 1.00 77.00 76 THR A CA 1
ATOM 1146 C C . THR A 1 76 ? -25.147 7.930 -21.096 1.00 75.02 76 THR A C 1
ATOM 1147 O O . THR A 1 76 ? -25.922 8.730 -21.630 1.00 70.31 76 THR A O 1
ATOM 1158 N N . ALA A 1 77 ? -25.520 7.129 -20.099 1.00 79.53 77 ALA A N 1
ATOM 1159 C CA . ALA A 1 77 ? -26.837 7.251 -19.487 1.00 79.68 77 ALA A CA 1
ATOM 1160 C C . ALA A 1 77 ? -26.888 8.475 -18.577 1.00 80.91 77 ALA A C 1
ATOM 1161 O O . ALA A 1 77 ? -25.990 8.686 -17.754 1.00 72.17 77 ALA A O 1
ATOM 1168 N N . GLY A 1 78 ? -27.946 9.279 -18.719 1.00 76.60 78 GLY A N 1
ATOM 1169 C CA . GLY A 1 78 ? -28.116 10.483 -17.929 1.00 75.47 78 GLY A CA 1
ATOM 1170 C C . GLY A 1 78 ? -27.303 11.664 -18.401 1.00 72.03 78 GLY A C 1
ATOM 1171 O O . GLY A 1 78 ? -27.512 12.783 -17.903 1.00 63.92 78 GLY A O 1
ATOM 1175 N N . SER A 1 79 ? -26.390 11.458 -19.351 1.00 73.89 79 SER A N 1
ATOM 1176 C CA . SER A 1 79 ? -25.615 12.508 -20.003 1.00 74.38 79 SER A CA 1
ATOM 1177 C C . SER A 1 79 ? -25.690 12.281 -21.514 1.00 74.13 79 SER A C 1
ATOM 1178 O O . SER A 1 79 ? -24.693 12.027 -22.194 1.00 66.08 79 SER A O 1
ATOM 1186 N N . SER A 1 80 ? -26.920 12.310 -22.033 1.00 66.13 80 SER A N 1
ATOM 1187 C CA . SER A 1 80 ? -27.172 11.966 -23.420 1.00 69.82 80 SER A CA 1
ATOM 1188 C C . SER A 1 80 ? -26.855 13.148 -24.331 1.00 64.53 80 SER A C 1
ATOM 1189 O O . SER A 1 80 ? -26.646 14.280 -23.892 1.00 58.14 80 SER A O 1
ATOM 1197 N N . SER A 1 81 ? -26.831 12.856 -25.632 1.00 66.32 81 SER A N 1
ATOM 1198 C CA . SER A 1 81 ? -26.580 13.894 -26.625 1.00 58.67 81 SER A CA 1
ATOM 1199 C C . SER A 1 81 ? -27.603 15.003 -26.517 1.00 63.73 81 SER A C 1
ATOM 1200 O O . SER A 1 81 ? -27.279 16.190 -26.699 1.00 62.57 81 SER A O 1
ATOM 1208 N N . ALA A 1 82 ? -28.855 14.625 -26.230 1.00 63.15 82 ALA A N 1
ATOM 1209 C CA . ALA A 1 82 ? -29.938 15.566 -26.063 1.00 63.07 82 ALA A CA 1
ATOM 1210 C C . ALA A 1 82 ? -29.944 16.230 -24.714 1.00 57.48 82 ALA A C 1
ATOM 1211 O O . ALA A 1 82 ? -30.756 17.141 -24.560 1.00 53.90 82 ALA A O 1
ATOM 1218 N N . SER A 1 83 ? -28.979 15.960 -23.841 1.00 55.04 83 SER A N 1
ATOM 1219 C CA . SER A 1 83 ? -28.882 16.659 -22.569 1.00 63.49 83 SER A CA 1
ATOM 1220 C C . SER A 1 83 ? -27.868 17.804 -22.615 1.00 64.40 83 SER A C 1
ATOM 1221 O O . SER A 1 83 ? -26.985 17.863 -23.474 1.00 53.99 83 SER A O 1
ATOM 1229 N N . GLU A 1 84 ? -28.034 18.725 -21.666 1.00 59.44 84 GLU A N 1
ATOM 1230 C CA . GLU A 1 84 ? -27.043 19.744 -21.357 1.00 63.35 84 GLU A CA 1
ATOM 1231 C C . GLU A 1 84 ? -25.675 19.118 -21.095 1.00 59.49 84 GLU A C 1
ATOM 1232 O O . GLU A 1 84 ? -25.558 18.126 -20.368 1.00 51.52 84 GLU A O 1
ATOM 1244 N N . ALA A 1 85 ? -24.640 19.713 -21.679 1.00 60.14 85 ALA A N 1
ATOM 1245 C CA . ALA A 1 85 ? -23.286 19.180 -21.583 1.00 55.28 85 ALA A CA 1
ATOM 1246 C C . ALA A 1 85 ? -22.543 19.781 -20.390 1.00 47.73 85 ALA A C 1
ATOM 1247 O O . ALA A 1 85 ? -23.004 20.724 -19.743 1.00 50.64 85 ALA A O 1
ATOM 1254 N N . GLN A 1 86 ? -21.376 19.212 -20.101 1.00 45.14 86 GLN A N 1
ATOM 1255 C CA . GLN A 1 86 ? -20.469 19.795 -19.124 1.00 38.16 86 GLN A CA 1
ATOM 1256 C C . GLN A 1 86 ? -19.650 20.906 -19.761 1.00 42.31 86 GLN A C 1
ATOM 1257 O O . GLN A 1 86 ? -19.511 20.963 -20.985 1.00 41.65 86 GLN A O 1
ATOM 1271 N N . PRO A 1 87 ? -19.074 21.810 -18.949 1.00 45.08 87 PRO A N 1
ATOM 1272 C CA . PRO A 1 87 ? -19.086 21.844 -17.484 1.00 42.68 87 PRO A CA 1
ATOM 1273 C C . PRO A 1 87 ? -20.343 22.480 -16.917 1.00 37.94 87 PRO A C 1
ATOM 1274 O O . PRO A 1 87 ? -20.907 23.340 -17.579 1.00 36.31 87 PRO A O 1
ATOM 1285 N N . PHE A 1 88 ? -20.757 22.063 -15.725 1.00 43.34 88 PHE A N 1
ATOM 1286 C CA . PHE A 1 88 ? -21.772 22.788 -14.972 1.00 44.48 88 PHE A CA 1
ATOM 1287 C C . PHE A 1 88 ? -21.090 23.749 -14.001 1.00 47.73 88 PHE A C 1
ATOM 1288 O O . PHE A 1 88 ? -19.907 23.608 -13.678 1.00 40.93 88 PHE A O 1
ATOM 1305 N N . TYR A 1 89 ? -21.852 24.727 -13.523 1.00 45.75 89 TYR A N 1
ATOM 1306 C CA . TYR A 1 89 ? -21.382 25.542 -12.412 1.00 45.59 89 TYR A CA 1
ATOM 1307 C C . TYR A 1 89 ? -22.540 25.921 -11.502 1.00 48.79 89 TYR A C 1
ATOM 1308 O O . TYR A 1 89 ? -23.713 25.805 -11.863 1.00 40.27 89 TYR A O 1
ATOM 1326 N N . VAL A 1 90 ? -22.178 26.356 -10.291 1.00 40.40 90 VAL A N 1
ATOM 1327 C CA . VAL A 1 90 ? -23.112 26.946 -9.340 1.00 40.41 90 VAL A CA 1
ATOM 1328 C C . VAL A 1 90 ? -22.500 28.260 -8.884 1.00 48.13 90 VAL A C 1
ATOM 1329 O O . VAL A 1 90 ? -21.282 28.448 -8.919 1.00 45.91 90 VAL A O 1
ATOM 1342 N N . ASN A 1 91 ? -23.351 29.174 -8.440 1.00 43.07 91 ASN A N 1
ATOM 1343 C CA . ASN A 1 91 ? -22.883 30.490 -8.033 1.00 44.18 91 ASN A CA 1
ATOM 1344 C C . ASN A 1 91 ? -22.802 30.634 -6.513 1.00 42.32 91 ASN A C 1
ATOM 1345 O O . ASN A 1 91 ? -22.602 31.743 -6.016 1.00 40.75 91 ASN A O 1
ATOM 1356 N N . SER A 1 92 ? -22.900 29.535 -5.766 1.00 45.67 92 SER A N 1
ATOM 1357 C CA . SER A 1 92 ? -22.772 29.614 -4.317 1.00 44.81 92 SER A CA 1
ATOM 1358 C C . SER A 1 92 ? -22.338 28.272 -3.726 1.00 54.85 92 SER A C 1
ATOM 1359 O O . SER A 1 92 ? -22.917 27.224 -4.046 1.00 53.31 92 SER A O 1
ATOM 1367 N N . PRO A 1 93 ? -21.317 28.253 -2.851 1.00 47.39 93 PRO A N 1
ATOM 1368 C CA . PRO A 1 93 ? -20.556 29.434 -2.421 1.00 50.05 93 PRO A CA 1
ATOM 1369 C C . PRO A 1 93 ? -19.510 29.874 -3.446 1.00 42.56 93 PRO A C 1
ATOM 1370 O O . PRO A 1 93 ? -18.940 29.032 -4.150 1.00 51.94 93 PRO A O 1
ATOM 1381 N N . TYR A 1 94 ? -19.315 31.192 -3.552 1.00 39.62 94 TYR A N 1
ATOM 1382 C CA . TYR A 1 94 ? -18.220 31.835 -4.274 1.00 45.41 94 TYR A CA 1
ATOM 1383 C C . TYR A 1 94 ? -18.311 31.733 -5.793 1.00 49.71 94 TYR A C 1
ATOM 1384 O O . TYR A 1 94 ? -17.950 32.682 -6.501 1.00 43.03 94 TYR A O 1
ATOM 1402 N N . GLY A 1 95 ? -18.809 30.618 -6.311 1.00 42.70 95 GLY A N 1
ATOM 1403 C CA . GLY A 1 95 ? -18.704 30.371 -7.737 1.00 40.44 95 GLY A CA 1
ATOM 1404 C C . GLY A 1 95 ? -17.789 29.190 -7.961 1.00 43.04 95 GLY A C 1
ATOM 1405 O O . GLY A 1 95 ? -16.576 29.280 -7.743 1.00 43.51 95 GLY A O 1
ATOM 1409 N N . ILE A 1 96 ? -18.364 28.069 -8.377 1.00 39.70 96 ILE A N 1
ATOM 1410 C CA . ILE A 1 96 ? -17.627 26.829 -8.570 1.00 40.28 96 ILE A CA 1
ATOM 1411 C C . ILE A 1 96 ? -18.101 26.219 -9.882 1.00 52.63 96 ILE A C 1
ATOM 1412 O O . ILE A 1 96 ? -19.296 26.269 -10.204 1.00 37.48 96 ILE A O 1
ATOM 1428 N N . THR A 1 97 ? -17.157 25.682 -10.655 1.00 42.08 97 THR A N 1
ATOM 1429 C CA . THR A 1 97 ? -17.454 24.906 -11.851 1.00 43.95 97 THR A CA 1
ATOM 1430 C C . THR A 1 97 ? -16.616 23.638 -11.817 1.00 44.02 97 THR A C 1
ATOM 1431 O O . THR A 1 97 ? -15.533 23.615 -11.232 1.00 48.48 97 THR A O 1
ATOM 1442 N N . LEU A 1 98 ? -17.117 22.584 -12.454 1.00 40.58 98 LEU A N 1
ATOM 1443 C CA . LEU A 1 98 ? -16.448 21.295 -12.374 1.00 38.55 98 LEU A CA 1
ATOM 1444 C C . LEU A 1 98 ? -16.692 20.472 -13.630 1.00 49.89 98 LEU A C 1
ATOM 1445 O O . LEU A 1 98 ? -17.757 20.550 -14.249 1.00 40.46 98 LEU A O 1
ATOM 1461 N N . ALA A 1 99 ? -15.690 19.669 -13.988 1.00 34.30 99 ALA A N 1
ATOM 1462 C CA . ALA A 1 99 ? -15.761 18.753 -15.116 1.00 39.34 99 ALA A CA 1
ATOM 1463 C C . ALA A 1 99 ? -15.214 17.401 -14.694 1.00 45.87 99 ALA A C 1
ATOM 1464 O O . ALA A 1 99 ? -14.233 17.326 -13.952 1.00 45.72 99 ALA A O 1
ATOM 1471 N N . HIS A 1 100 ? -15.813 16.334 -15.213 1.00 38.71 100 HIS A N 1
ATOM 1472 C CA . HIS A 1 100 ? -15.695 15.023 -14.600 1.00 38.68 100 HIS A CA 1
ATOM 1473 C C . HIS A 1 100 ? -15.709 13.951 -15.679 1.00 44.27 100 HIS A C 1
ATOM 1474 O O . HIS A 1 100 ? -16.456 14.038 -16.662 1.00 39.06 100 HIS A O 1
ATOM 1488 N N . ASN A 1 101 ? -14.758 13.032 -15.555 1.00 28.07 101 ASN A N 1
ATOM 1489 C CA . ASN A 1 101 ? -14.739 11.773 -16.291 1.00 35.11 101 ASN A CA 1
ATOM 1490 C C . ASN A 1 101 ? -14.924 10.654 -15.274 1.00 37.72 101 ASN A C 1
ATOM 1491 O O . ASN A 1 101 ? -14.027 10.387 -14.466 1.00 42.65 101 ASN A O 1
ATOM 1502 N N . GLY A 1 102 ? -16.087 10.015 -15.290 1.00 34.93 102 GLY A N 1
ATOM 1503 C CA . GLY A 1 102 ? -16.337 8.908 -14.388 1.00 35.85 102 GLY A CA 1
ATOM 1504 C C . GLY A 1 102 ? -17.831 8.701 -14.186 1.00 46.38 102 GLY A C 1
ATOM 1505 O O . GLY A 1 102 ? -18.644 9.140 -14.993 1.00 43.92 102 GLY A O 1
ATOM 1509 N N . ASN A 1 103 ? -18.165 8.029 -13.081 1.00 42.65 103 ASN A N 1
ATOM 1510 C CA . ASN A 1 103 ? -19.565 7.749 -12.772 1.00 41.98 103 ASN A CA 1
ATOM 1511 C C . ASN A 1 103 ? -19.733 7.456 -11.286 1.00 48.69 103 ASN A C 1
ATOM 1512 O O . ASN A 1 103 ? -18.993 6.646 -10.716 1.00 41.96 103 ASN A O 1
ATOM 1523 N N . LEU A 1 104 ? -20.720 8.109 -10.670 1.00 52.84 104 LEU A N 1
ATOM 1524 C CA . LEU A 1 104 ? -21.036 7.895 -9.263 1.00 45.53 104 LEU A CA 1
ATOM 1525 C C . LEU A 1 104 ? -22.081 6.793 -9.138 1.00 50.60 104 LEU A C 1
ATOM 1526 O O . LEU A 1 104 ? -23.208 6.936 -9.624 1.00 45.87 104 LEU A O 1
ATOM 1542 N N . THR A 1 105 ? -21.712 5.715 -8.454 1.00 49.20 105 THR A N 1
ATOM 1543 C CA . THR A 1 105 ? -22.593 4.579 -8.251 1.00 51.78 105 THR A CA 1
ATOM 1544 C C . THR A 1 105 ? -23.710 4.863 -7.249 1.00 54.21 105 THR A C 1
ATOM 1545 O O . THR A 1 105 ? -24.721 4.154 -7.253 1.00 50.01 105 THR A O 1
ATOM 1556 N N . ASN A 1 106 ? -23.559 5.875 -6.394 1.00 45.44 106 ASN A N 1
ATOM 1557 C CA . ASN A 1 106 ? -24.598 6.233 -5.437 1.00 40.61 106 ASN A CA 1
ATOM 1558 C C . ASN A 1 106 ? -25.222 7.587 -5.767 1.00 52.14 106 ASN A C 1
ATOM 1559 O O . ASN A 1 106 ? -25.626 8.335 -4.874 1.00 45.23 106 ASN A O 1
ATOM 1570 N N . ALA A 1 107 ? -25.334 7.891 -7.063 1.00 50.97 107 ALA A N 1
ATOM 1571 C CA . ALA A 1 107 ? -25.925 9.149 -7.498 1.00 48.74 107 ALA A CA 1
ATOM 1572 C C . ALA A 1 107 ? -27.333 9.335 -6.942 1.00 51.66 107 ALA A C 1
ATOM 1573 O O . ALA A 1 107 ? -27.711 10.447 -6.555 1.00 45.61 107 ALA A O 1
ATOM 1580 N N . HIS A 1 108 ? -28.130 8.267 -6.896 1.00 58.27 108 HIS A N 1
ATOM 1581 C CA . HIS A 1 108 ? -29.515 8.443 -6.469 1.00 53.53 108 HIS A CA 1
ATOM 1582 C C . HIS A 1 108 ? -29.585 8.827 -4.997 1.00 58.07 108 HIS A C 1
ATOM 1583 O O . HIS A 1 108 ? -30.295 9.768 -4.623 1.00 58.11 108 HIS A O 1
ATOM 1597 N N . GLU A 1 109 ? -28.870 8.086 -4.143 1.00 58.73 109 GLU A N 1
ATOM 1598 C CA . GLU A 1 109 ? -28.764 8.446 -2.734 1.00 51.10 109 GLU A CA 1
ATOM 1599 C C . GLU A 1 109 ? -28.272 9.880 -2.570 1.00 49.32 109 GLU A C 1
ATOM 1600 O O . GLU A 1 109 ? -28.789 10.629 -1.735 1.00 48.77 109 GLU A O 1
ATOM 1612 N N . LEU A 1 110 ? -27.283 10.295 -3.366 1.00 45.01 110 LEU A N 1
ATOM 1613 C CA . LEU A 1 110 ? -26.695 11.613 -3.143 1.00 43.67 110 LEU A CA 1
ATOM 1614 C C . LEU A 1 110 ? -27.650 12.736 -3.536 1.00 45.22 110 LEU A C 1
ATOM 1615 O O . LEU A 1 110 ? -27.633 13.802 -2.911 1.00 44.17 110 LEU A O 1
ATOM 1631 N N . ARG A 1 111 ? -28.484 12.521 -4.560 1.00 46.24 111 ARG A N 1
ATOM 1632 C CA . ARG A 1 111 ? -29.515 13.497 -4.917 1.00 51.53 111 ARG A CA 1
ATOM 1633 C C . ARG A 1 111 ? -30.554 13.624 -3.808 1.00 47.76 111 ARG A C 1
ATOM 1634 O O . ARG A 1 111 ? -30.961 14.738 -3.453 1.00 45.45 111 ARG A O 1
ATOM 1655 N N . LYS A 1 112 ? -30.993 12.492 -3.250 1.00 54.31 112 LYS A N 1
ATOM 1656 C CA . LYS A 1 112 ? -31.910 12.518 -2.111 1.00 52.71 112 LYS A CA 1
ATOM 1657 C C . LYS A 1 112 ? -31.333 13.347 -0.970 1.00 57.07 112 LYS A C 1
ATOM 1658 O O . LYS A 1 112 ? -32.000 14.236 -0.429 1.00 53.44 112 LYS A O 1
ATOM 1677 N N . LYS A 1 113 ? -30.080 13.066 -0.598 1.00 54.79 113 LYS A N 1
ATOM 1678 C CA . LYS A 1 113 ? -29.427 13.762 0.508 1.00 57.08 113 LYS A CA 1
ATOM 1679 C C . LYS A 1 113 ? -29.297 15.255 0.227 1.00 51.74 113 LYS A C 1
ATOM 1680 O O . LYS A 1 113 ? -29.566 16.091 1.096 1.00 50.22 113 LYS A O 1
ATOM 1699 N N . LEU A 1 114 ? -28.875 15.609 -0.988 1.00 50.19 114 LEU A N 1
ATOM 1700 C CA . LEU A 1 114 ? -28.746 17.016 -1.349 1.00 46.29 114 LEU A CA 1
ATOM 1701 C C . LEU A 1 114 ? -30.077 17.753 -1.221 1.00 51.46 114 LEU A C 1
ATOM 1702 O O . LEU A 1 114 ? -30.114 18.925 -0.830 1.00 49.49 114 LEU A O 1
ATOM 1718 N N . PHE A 1 115 ? -31.179 17.092 -1.572 1.00 51.87 115 PHE A N 1
ATOM 1719 C CA . PHE A 1 115 ? -32.475 17.761 -1.538 1.00 56.30 115 PHE A CA 1
ATOM 1720 C C . PHE A 1 115 ? -32.960 17.932 -0.098 1.00 54.75 115 PHE A C 1
ATOM 1721 O O . PHE A 1 115 ? -33.319 19.041 0.314 1.00 47.68 115 PHE A O 1
ATOM 1738 N N . GLU A 1 116 ? -32.923 16.862 0.702 1.00 52.78 116 GLU A N 1
ATOM 1739 C CA . GLU A 1 116 ? -33.484 16.940 2.051 1.00 54.91 116 GLU A CA 1
ATOM 1740 C C . GLU A 1 116 ? -32.638 17.825 2.962 1.00 56.76 116 GLU A C 1
ATOM 1741 O O . GLU A 1 116 ? -33.164 18.711 3.644 1.00 60.31 116 GLU A O 1
ATOM 1753 N N . GLU A 1 117 ? -31.323 17.606 2.991 1.00 58.13 117 GLU A N 1
ATOM 1754 C CA . GLU A 1 117 ? -30.499 18.314 3.965 1.00 55.19 117 GLU A CA 1
ATOM 1755 C C . GLU A 1 117 ? -30.123 19.719 3.525 1.00 54.81 117 GLU A C 1
ATOM 1756 O O . GLU A 1 117 ? -29.975 20.606 4.372 1.00 57.34 117 GLU A O 1
ATOM 1768 N N . LYS A 1 118 ? -29.932 19.947 2.228 1.00 56.76 118 LYS A N 1
ATOM 1769 C CA . LYS A 1 118 ? -29.415 21.225 1.764 1.00 50.06 118 LYS A CA 1
ATOM 1770 C C . LYS A 1 118 ? -30.386 22.001 0.889 1.00 51.97 118 LYS A C 1
ATOM 1771 O O . LYS A 1 118 ? -30.127 23.177 0.609 1.00 45.19 118 LYS A O 1
ATOM 1790 N N . ARG A 1 119 ? -31.496 21.395 0.467 1.00 50.77 119 ARG A N 1
ATOM 1791 C CA . ARG A 1 119 ? -32.428 22.041 -0.453 1.00 54.90 119 ARG A CA 1
ATOM 1792 C C . ARG A 1 119 ? -31.694 22.470 -1.724 1.00 45.19 119 ARG A C 1
ATOM 1793 O O . ARG A 1 119 ? -31.912 23.557 -2.259 1.00 46.00 119 ARG A O 1
ATOM 1814 N N . ARG A 1 120 ? -30.799 21.604 -2.192 1.00 40.89 120 ARG A N 1
ATOM 1815 C CA . ARG A 1 120 ? -30.098 21.787 -3.452 1.00 46.92 120 ARG A CA 1
ATOM 1816 C C . ARG A 1 120 ? -30.790 20.958 -4.526 1.00 37.99 120 ARG A C 1
ATOM 1817 O O . ARG A 1 120 ? -30.878 19.727 -4.411 1.00 43.30 120 ARG A O 1
ATOM 1838 N N . HIS A 1 121 ? -31.299 21.643 -5.548 1.00 40.67 121 HIS A N 1
ATOM 1839 C CA . HIS A 1 121 ? -32.021 21.021 -6.658 1.00 45.89 121 HIS A CA 1
ATOM 1840 C C . HIS A 1 121 ? -31.038 20.648 -7.762 1.00 45.11 121 HIS A C 1
ATOM 1841 O O . HIS A 1 121 ? -30.166 21.446 -8.123 1.00 42.32 121 HIS A O 1
ATOM 1855 N N . ILE A 1 122 ? -31.164 19.432 -8.278 1.00 43.90 122 ILE A N 1
ATOM 1856 C CA . ILE A 1 122 ? -30.310 18.942 -9.355 1.00 46.82 122 ILE A CA 1
ATOM 1857 C C . ILE A 1 122 ? -31.138 18.951 -10.634 1.00 47.57 122 ILE A C 1
ATOM 1858 O O . ILE A 1 122 ? -32.081 18.166 -10.777 1.00 44.67 122 ILE A O 1
ATOM 1874 N N . ASN A 1 123 ? -30.780 19.821 -11.581 1.00 47.49 123 ASN A N 1
ATOM 1875 C CA . ASN A 1 123 ? -31.676 20.078 -12.705 1.00 50.72 123 ASN A CA 1
ATOM 1876 C C . ASN A 1 123 ? -31.532 19.079 -13.844 1.00 47.40 123 ASN A C 1
ATOM 1877 O O . ASN A 1 123 ? -32.422 19.013 -14.699 1.00 40.80 123 ASN A O 1
ATOM 1888 N N . THR A 1 124 ? -30.432 18.332 -13.904 1.00 41.30 124 THR A N 1
ATOM 1889 C CA . THR A 1 124 ? -30.239 17.335 -14.948 1.00 36.53 124 THR A CA 1
ATOM 1890 C C . THR A 1 124 ? -30.032 15.966 -14.322 1.00 37.38 124 THR A C 1
ATOM 1891 O O . THR A 1 124 ? -30.005 15.817 -13.101 1.00 50.40 124 THR A O 1
ATOM 1902 N N . THR A 1 125 ? -29.848 14.959 -15.171 1.00 36.15 125 THR A N 1
ATOM 1903 C CA . THR A 1 125 ? -29.520 13.621 -14.707 1.00 45.85 125 THR A CA 1
ATOM 1904 C C . THR A 1 125 ? -28.026 13.313 -14.781 1.00 48.70 125 THR A C 1
ATOM 1905 O O . THR A 1 125 ? -27.643 12.146 -14.671 1.00 50.21 125 THR A O 1
ATOM 1916 N N . SER A 1 126 ? -27.176 14.323 -14.950 1.00 49.29 126 SER A N 1
ATOM 1917 C CA . SER A 1 126 ? -25.740 14.083 -15.029 1.00 52.55 126 SER A CA 1
ATOM 1918 C C . SER A 1 126 ? -25.174 13.925 -13.619 1.00 44.65 126 SER A C 1
ATOM 1919 O O . SER A 1 126 ? -25.316 14.823 -12.788 1.00 39.21 126 SER A O 1
ATOM 1927 N N . ASP A 1 127 ? -24.539 12.787 -13.341 1.00 45.92 127 ASP A N 1
ATOM 1928 C CA . ASP A 1 127 ? -23.882 12.647 -12.042 1.00 50.55 127 ASP A CA 1
ATOM 1929 C C . ASP A 1 127 ? -22.824 13.722 -11.808 1.00 43.99 127 ASP A C 1
ATOM 1930 O O . ASP A 1 127 ? -22.483 13.989 -10.652 1.00 49.50 127 ASP A O 1
ATOM 1939 N N . SER A 1 128 ? -22.331 14.378 -12.860 1.00 42.07 128 SER A N 1
ATOM 1940 C CA . SER A 1 128 ? -21.373 15.471 -12.682 1.00 40.57 128 SER A CA 1
ATOM 1941 C C . SER A 1 128 ? -21.991 16.666 -11.966 1.00 42.02 128 SER A C 1
ATOM 1942 O O . SER A 1 128 ? -21.309 17.364 -11.203 1.00 33.30 128 SER A O 1
ATOM 1950 N N . GLU A 1 129 ? -23.272 16.952 -12.217 1.00 42.67 129 GLU A N 1
ATOM 1951 C CA . GLU A 1 129 ? -23.929 18.030 -11.492 1.00 43.70 129 GLU A CA 1
ATOM 1952 C C . GLU A 1 129 ? -24.088 17.667 -10.018 1.00 34.28 129 GLU A C 1
ATOM 1953 O O . GLU A 1 129 ? -24.014 18.538 -9.146 1.00 36.31 129 GLU A O 1
ATOM 1965 N N . ILE A 1 130 ? -24.295 16.391 -9.721 1.00 34.71 130 ILE A N 1
ATOM 1966 C CA . ILE A 1 130 ? -24.396 15.952 -8.330 1.00 44.16 130 ILE A CA 1
ATOM 1967 C C . ILE A 1 130 ? -23.048 16.102 -7.637 1.00 44.93 130 ILE A C 1
ATOM 1968 O O . ILE A 1 130 ? -22.958 16.579 -6.499 1.00 39.16 130 ILE A O 1
ATOM 1984 N N . LEU A 1 131 ? -21.976 15.676 -8.302 1.00 43.81 131 LEU A N 1
ATOM 1985 C CA . LEU A 1 131 ? -20.655 15.785 -7.696 1.00 41.47 131 LEU A CA 1
ATOM 1986 C C . LEU A 1 131 ? -20.317 17.241 -7.423 1.00 37.83 131 LEU A C 1
ATOM 1987 O O . LEU A 1 131 ? -19.839 17.583 -6.335 1.00 46.77 131 LEU A O 1
ATOM 2003 N N . LEU A 1 132 ? -20.593 18.122 -8.389 1.00 40.40 132 LEU A N 1
ATOM 2004 C CA . LEU A 1 132 ? -20.373 19.553 -8.197 1.00 33.79 132 LEU A CA 1
ATOM 2005 C C . LEU A 1 132 ? -21.127 20.076 -6.980 1.00 44.08 132 LEU A C 1
ATOM 2006 O O . LEU A 1 132 ? -20.612 20.917 -6.236 1.00 38.97 132 LEU A O 1
ATOM 2022 N N . ASN A 1 133 ? -22.351 19.600 -6.761 1.00 39.79 133 ASN A N 1
ATOM 2023 C CA . ASN A 1 133 ? -23.147 20.166 -5.677 1.00 41.45 133 ASN A CA 1
ATOM 2024 C C . ASN A 1 133 ? -22.704 19.644 -4.321 1.00 41.27 133 ASN A C 1
ATOM 2025 O O . ASN A 1 133 ? -22.711 20.393 -3.339 1.00 42.48 133 ASN A O 1
ATOM 2036 N N . ILE A 1 134 ? -22.342 18.361 -4.248 1.00 43.79 134 ILE A N 1
ATOM 2037 C CA . ILE A 1 134 ? -21.783 17.810 -3.015 1.00 42.22 134 ILE A CA 1
ATOM 2038 C C . ILE A 1 134 ? -20.566 18.618 -2.586 1.00 46.00 134 ILE A C 1
ATOM 2039 O O . ILE A 1 134 ? -20.451 19.052 -1.432 1.00 50.84 134 ILE A O 1
ATOM 2055 N N . PHE A 1 135 ? -19.635 18.825 -3.516 1.00 46.45 135 PHE A N 1
ATOM 2056 C CA . PHE A 1 135 ? -18.438 19.610 -3.238 1.00 51.91 135 PHE A CA 1
ATOM 2057 C C . PHE A 1 135 ? -18.795 21.038 -2.853 1.00 49.32 135 PHE A C 1
ATOM 2058 O O . PHE A 1 135 ? -18.275 21.578 -1.868 1.00 46.15 135 PHE A O 1
ATOM 2075 N N . ALA A 1 136 ? -19.674 21.677 -3.623 1.00 43.42 136 ALA A N 1
ATOM 2076 C CA . ALA A 1 136 ? -20.145 23.004 -3.238 1.00 39.32 136 ALA A CA 1
ATOM 2077 C C . ALA A 1 136 ? -20.733 22.970 -1.833 1.00 41.78 136 ALA A C 1
ATOM 2078 O O . ALA A 1 136 ? -20.492 23.872 -1.023 1.00 46.87 136 ALA A O 1
ATOM 2085 N N . SER A 1 137 ? -21.479 21.910 -1.518 1.00 43.12 137 SER A N 1
ATOM 2086 C CA . SER A 1 137 ? -22.078 21.787 -0.196 1.00 48.63 137 SER A CA 1
ATOM 2087 C C . SER A 1 137 ? -21.010 21.760 0.892 1.00 56.89 137 SER A C 1
ATOM 2088 O O . SER A 1 137 ? -21.146 22.431 1.921 1.00 53.75 137 SER A O 1
ATOM 2096 N N . GLU A 1 138 ? -19.948 20.977 0.688 1.00 52.06 138 GLU A N 1
ATOM 2097 C CA . GLU A 1 138 ? -18.895 20.863 1.693 1.00 47.45 138 GLU A CA 1
ATOM 2098 C C . GLU A 1 138 ? -18.098 22.154 1.820 1.00 49.44 138 GLU A C 1
ATOM 2099 O O . GLU A 1 138 ? -17.558 22.445 2.895 1.00 58.17 138 GLU A O 1
ATOM 2111 N N . LEU A 1 139 ? -18.029 22.942 0.750 1.00 49.00 139 LEU A N 1
ATOM 2112 C CA . LEU A 1 139 ? -17.342 24.223 0.758 1.00 47.39 139 LEU A CA 1
ATOM 2113 C C . LEU A 1 139 ? -18.138 25.334 1.426 1.00 52.71 139 LEU A C 1
ATOM 2114 O O . LEU A 1 139 ? -17.567 26.398 1.704 1.00 50.97 139 LEU A O 1
ATOM 2130 N N . ASP A 1 140 ? -19.431 25.141 1.660 1.00 58.61 140 ASP A N 1
ATOM 2131 C CA . ASP A 1 140 ? -20.269 26.201 2.203 1.00 59.88 140 ASP A CA 1
ATOM 2132 C C . ASP A 1 140 ? -20.289 26.200 3.725 1.00 61.71 140 ASP A C 1
ATOM 2133 O O . ASP A 1 140 ? -20.743 27.179 4.325 1.00 60.07 140 ASP A O 1
ATOM 2142 N N . ASN A 1 141 ? -19.795 25.129 4.350 1.00 58.71 141 ASN A N 1
ATOM 2143 C CA . ASN A 1 141 ? -19.664 25.089 5.799 1.00 57.59 141 ASN A CA 1
ATOM 2144 C C . ASN A 1 141 ? -18.656 26.117 6.302 1.00 68.76 141 ASN A C 1
ATOM 2145 O O . ASN A 1 141 ? -18.790 26.619 7.425 1.00 76.20 141 ASN A O 1
ATOM 2156 N N . PHE A 1 142 ? -17.637 26.430 5.500 1.00 63.79 142 PHE A N 1
ATOM 2157 C CA . PHE A 1 142 ? -16.583 27.354 5.904 1.00 56.65 142 PHE A CA 1
ATOM 2158 C C . PHE A 1 142 ? -17.070 28.784 5.692 1.00 64.82 142 PHE A C 1
ATOM 2159 O O . PHE A 1 142 ? -17.399 29.178 4.567 1.00 72.27 142 PHE A O 1
ATOM 2176 N N . ARG A 1 143 ? -17.133 29.554 6.777 1.00 69.00 143 ARG A N 1
ATOM 2177 C CA . ARG A 1 143 ? -17.782 30.859 6.777 1.00 70.39 143 ARG A CA 1
ATOM 2178 C C . ARG A 1 143 ? -16.820 32.017 6.551 1.00 71.91 143 ARG A C 1
ATOM 2179 O O . ARG A 1 143 ? -17.165 32.969 5.844 1.00 69.89 143 ARG A O 1
ATOM 2200 N N . HIS A 1 144 ? -15.631 31.970 7.148 1.00 68.80 144 HIS A N 1
ATOM 2201 C CA . HIS A 1 144 ? -14.674 33.057 7.000 1.00 66.86 144 HIS A CA 1
ATOM 2202 C C . HIS A 1 144 ? -14.049 33.044 5.612 1.00 67.54 144 HIS A C 1
ATOM 2203 O O . HIS A 1 144 ? -13.939 32.000 4.967 1.00 67.36 144 HIS A O 1
ATOM 2217 N N . TYR A 1 145 ? -13.644 34.229 5.152 1.00 67.69 145 TYR A N 1
ATOM 2218 C CA . TYR A 1 145 ? -13.172 34.421 3.788 1.00 61.46 145 TYR A CA 1
ATOM 2219 C C . TYR A 1 145 ? -11.800 35.088 3.798 1.00 67.92 145 TYR A C 1
ATOM 2220 O O . TYR A 1 145 ? -11.617 36.113 4.475 1.00 68.75 145 TYR A O 1
ATOM 2238 N N . PRO A 1 146 ? -10.825 34.589 3.010 1.00 62.38 146 PRO A N 1
ATOM 2239 C CA . PRO A 1 146 ? -10.998 33.535 2.000 1.00 60.09 146 PRO A CA 1
ATOM 2240 C C . PRO A 1 146 ? -10.910 32.122 2.563 1.00 58.37 146 PRO A C 1
ATOM 2241 O O . PRO A 1 146 ? -10.583 31.935 3.735 1.00 59.36 146 PRO A O 1
ATOM 2252 N N . LEU A 1 147 ? -11.225 31.132 1.732 1.00 53.00 147 LEU A N 1
ATOM 2253 C CA . LEU A 1 147 ? -10.962 29.752 2.100 1.00 47.74 147 LEU A CA 1
ATOM 2254 C C . LEU A 1 147 ? -9.456 29.526 2.123 1.00 53.11 147 LEU A C 1
ATOM 2255 O O . LEU A 1 147 ? -8.702 30.146 1.371 1.00 45.14 147 LEU A O 1
ATOM 2271 N N . GLU A 1 148 ? -9.012 28.647 3.003 1.00 59.07 148 GLU A N 1
ATOM 2272 C CA . GLU A 1 148 ? -7.609 28.265 3.016 1.00 61.58 148 GLU A CA 1
ATOM 2273 C C . GLU A 1 148 ? -7.479 26.869 2.423 1.00 60.36 148 GLU A C 1
ATOM 2274 O O . GLU A 1 148 ? -8.388 26.034 2.543 1.00 53.31 148 GLU A O 1
ATOM 2286 N N . ALA A 1 149 ? -6.360 26.653 1.729 1.00 55.65 149 ALA A N 1
ATOM 2287 C CA . ALA A 1 149 ? -6.043 25.378 1.098 1.00 53.03 149 ALA A CA 1
ATOM 2288 C C . ALA A 1 149 ? -6.588 24.218 1.911 1.00 48.40 149 ALA A C 1
ATOM 2289 O O . ALA A 1 149 ? -7.224 23.309 1.367 1.00 48.93 149 ALA A O 1
ATOM 2296 N N . ASP A 1 150 ? -6.366 24.260 3.223 1.00 49.22 150 ASP A N 1
ATOM 2297 C CA . ASP A 1 150 ? -6.809 23.174 4.086 1.00 53.19 150 ASP A CA 1
ATOM 2298 C C . ASP A 1 150 ? -8.330 23.081 4.143 1.00 52.04 150 ASP A C 1
ATOM 2299 O O . ASP A 1 150 ? -8.870 21.977 4.299 1.00 50.66 150 ASP A O 1
ATOM 2308 N N . ASN A 1 151 ? -9.031 24.215 4.016 1.00 51.20 151 ASN A N 1
ATOM 2309 C CA . ASN A 1 151 ? -10.489 24.181 3.904 1.00 55.36 151 ASN A CA 1
ATOM 2310 C C . ASN A 1 151 ? -10.907 23.382 2.677 1.00 49.88 151 ASN A C 1
ATOM 2311 O O . ASN A 1 151 ? -11.755 22.482 2.753 1.00 50.40 151 ASN A O 1
ATOM 2322 N N . ILE A 1 152 ? -10.304 23.710 1.531 1.00 49.55 152 ILE A N 1
ATOM 2323 C CA . ILE A 1 152 ? -10.645 23.086 0.257 1.00 49.29 152 ILE A CA 1
ATOM 2324 C C . ILE A 1 152 ? -10.346 21.595 0.294 1.00 51.87 152 ILE A C 1
ATOM 2325 O O . ILE A 1 152 ? -11.207 20.764 -0.027 1.00 43.34 152 ILE A O 1
ATOM 2341 N N . PHE A 1 153 ? -9.133 21.226 0.705 1.00 48.59 153 PHE A N 1
ATOM 2342 C CA . PHE A 1 153 ? -8.822 19.805 0.822 1.00 47.61 153 PHE A CA 1
ATOM 2343 C C . PHE A 1 153 ? -9.764 19.122 1.806 1.00 47.84 153 PHE A C 1
ATOM 2344 O O . PHE A 1 153 ? -10.171 17.970 1.593 1.00 49.57 153 PHE A O 1
ATOM 2361 N N . ALA A 1 154 ? -10.127 19.811 2.889 1.00 43.49 154 ALA A N 1
ATOM 2362 C CA . ALA A 1 154 ? -11.129 19.266 3.801 1.00 47.61 154 ALA A CA 1
ATOM 2363 C C . ALA A 1 154 ? -12.448 19.022 3.076 1.00 40.01 154 ALA A C 1
ATOM 2364 O O . ALA A 1 154 ? -13.095 17.990 3.282 1.00 37.16 154 ALA A O 1
ATOM 2371 N N . ALA A 1 155 ? -12.852 19.961 2.216 1.00 42.49 155 ALA A N 1
ATOM 2372 C CA . ALA A 1 155 ? -14.077 19.774 1.441 1.00 47.64 155 ALA A CA 1
ATOM 2373 C C . ALA A 1 155 ? -13.964 18.558 0.530 1.00 47.19 155 ALA A C 1
ATOM 2374 O O . ALA A 1 155 ? -14.921 17.788 0.389 1.00 49.92 155 ALA A O 1
ATOM 2381 N N . ILE A 1 156 ? -12.796 18.360 -0.086 1.00 45.64 156 ILE A N 1
ATOM 2382 C CA . ILE A 1 156 ? -12.627 17.242 -1.010 1.00 39.56 156 ILE A CA 1
ATOM 2383 C C . ILE A 1 156 ? -12.668 15.917 -0.268 1.00 48.91 156 ILE A C 1
ATOM 2384 O O . ILE A 1 156 ? -13.302 14.955 -0.723 1.00 39.97 156 ILE A O 1
ATOM 2400 N N . ALA A 1 157 ? -11.998 15.842 0.888 1.00 46.08 157 ALA A N 1
ATOM 2401 C CA . ALA A 1 157 ? -12.042 14.623 1.688 1.00 46.68 157 ALA A CA 1
ATOM 2402 C C . ALA A 1 157 ? -13.468 14.286 2.097 1.00 47.68 157 ALA A C 1
ATOM 2403 O O . ALA A 1 157 ? -13.893 13.126 1.999 1.00 46.40 157 ALA A O 1
ATOM 2410 N N . ALA A 1 158 ? -14.225 15.291 2.558 1.00 46.38 158 ALA A N 1
ATOM 2411 C CA . ALA A 1 158 ? -15.628 15.070 2.892 1.00 47.04 158 ALA A CA 1
ATOM 2412 C C . ALA A 1 158 ? -16.399 14.567 1.682 1.00 47.58 158 ALA A C 1
ATOM 2413 O O . ALA A 1 158 ? -17.268 13.692 1.803 1.00 49.67 158 ALA A O 1
ATOM 2420 N N . THR A 1 159 ? -16.091 15.107 0.501 1.00 51.26 159 THR A N 1
ATOM 2421 C CA . THR A 1 159 ? -16.763 14.653 -0.712 1.00 47.34 159 THR A CA 1
ATOM 2422 C C . THR A 1 159 ? -16.410 13.203 -1.022 1.00 48.47 159 THR A C 1
ATOM 2423 O O . THR A 1 159 ? -17.295 12.405 -1.354 1.00 44.61 159 THR A O 1
ATOM 2434 N N . ASN A 1 160 ? -15.133 12.828 -0.882 1.00 40.01 160 ASN A N 1
ATOM 2435 C CA . ASN A 1 160 ? -14.743 11.452 -1.173 1.00 42.42 160 ASN A CA 1
ATOM 2436 C C . ASN A 1 160 ? -15.405 10.458 -0.225 1.00 48.06 160 ASN A C 1
ATOM 2437 O O . ASN A 1 160 ? -15.639 9.304 -0.607 1.00 49.80 160 ASN A O 1
ATOM 2448 N N . ARG A 1 161 ? -15.717 10.869 1.007 1.00 46.38 161 ARG A N 1
ATOM 2449 C CA . ARG A 1 161 ? -16.390 9.960 1.932 1.00 51.17 161 ARG A CA 1
ATOM 2450 C C . ARG A 1 161 ? -17.859 9.784 1.574 1.00 45.89 161 ARG A C 1
ATOM 2451 O O . ARG A 1 161 ? -18.423 8.703 1.784 1.00 54.94 161 ARG A O 1
ATOM 2472 N N . LEU A 1 162 ? -18.479 10.822 1.012 1.00 41.45 162 LEU A N 1
ATOM 2473 C CA . LEU A 1 162 ? -19.887 10.754 0.647 1.00 51.17 162 LEU A CA 1
ATOM 2474 C C . LEU A 1 162 ? -20.101 10.021 -0.675 1.00 51.25 162 LEU A C 1
ATOM 2475 O O . LEU A 1 162 ? -21.025 9.213 -0.794 1.00 48.44 162 LEU A O 1
ATOM 2491 N N . ILE A 1 163 ? -19.272 10.278 -1.676 1.00 49.65 163 ILE A N 1
ATOM 2492 C CA . ILE A 1 163 ? -19.542 9.742 -3.006 1.00 44.54 163 ILE A CA 1
ATOM 2493 C C . ILE A 1 163 ? -18.837 8.406 -3.180 1.00 48.21 163 ILE A C 1
ATOM 2494 O O . ILE A 1 163 ? -17.808 8.124 -2.557 1.00 52.93 163 ILE A O 1
ATOM 2510 N N . ARG A 1 164 ? -19.421 7.561 -4.023 1.00 43.75 164 ARG A N 1
ATOM 2511 C CA . ARG A 1 164 ? -18.864 6.261 -4.365 1.00 51.63 164 ARG A CA 1
ATOM 2512 C C . ARG A 1 164 ? -18.804 6.159 -5.884 1.00 59.14 164 ARG A C 1
ATOM 2513 O O . ARG A 1 164 ? -19.680 6.676 -6.587 1.00 45.91 164 ARG A O 1
ATOM 2534 N N . GLY A 1 165 ? -17.757 5.509 -6.389 1.00 49.19 165 GLY A N 1
ATOM 2535 C CA . GLY A 1 165 ? -17.663 5.250 -7.810 1.00 53.71 165 GLY A CA 1
ATOM 2536 C C . GLY A 1 165 ? -16.274 5.460 -8.374 1.00 50.57 165 GLY A C 1
ATOM 2537 O O . GLY A 1 165 ? -15.280 5.052 -7.769 1.00 47.34 165 GLY A O 1
ATOM 2541 N N . ALA A 1 166 ? -16.202 6.095 -9.543 1.00 47.14 166 ALA A N 1
ATOM 2542 C CA . ALA A 1 166 ? -14.936 6.380 -10.207 1.00 46.12 166 ALA A CA 1
ATOM 2543 C C . ALA A 1 166 ? -14.988 7.801 -10.737 1.00 45.20 166 ALA A C 1
ATOM 2544 O O . ALA A 1 166 ? -16.000 8.219 -11.312 1.00 42.41 166 ALA A O 1
ATOM 2551 N N . TYR A 1 167 ? -13.912 8.558 -10.529 1.00 39.43 167 TYR A N 1
ATOM 2552 C CA . TYR A 1 167 ? -13.912 9.920 -11.041 1.00 41.83 167 TYR A CA 1
ATOM 2553 C C . TYR A 1 167 ? -12.509 10.490 -11.172 1.00 46.04 167 TYR A C 1
ATOM 2554 O O . TYR A 1 167 ? -11.625 10.208 -10.360 1.00 46.78 167 TYR A O 1
ATOM 2572 N N . ALA A 1 168 ? -12.340 11.294 -12.215 1.00 40.59 168 ALA A N 1
ATOM 2573 C CA . ALA A 1 168 ? -11.262 12.261 -12.357 1.00 44.12 168 ALA A CA 1
ATOM 2574 C C . ALA A 1 168 ? -11.932 13.612 -12.531 1.00 44.48 168 ALA A C 1
ATOM 2575 O O . ALA A 1 168 ? -12.712 13.801 -13.475 1.00 43.00 168 ALA A O 1
ATOM 2582 N N . CYS A 1 169 ? -11.669 14.535 -11.616 1.00 35.64 169 CYS A N 1
ATOM 2583 C CA . CYS A 1 169 ? -12.312 15.835 -11.681 1.00 33.17 169 CYS A CA 1
ATOM 2584 C C . CYS A 1 169 ? -11.288 16.950 -11.739 1.00 42.91 169 CYS A C 1
ATOM 2585 O O . CYS A 1 169 ? -10.193 16.852 -11.170 1.00 41.30 169 CYS A O 1
ATOM 2593 N N . VAL A 1 170 ? -11.666 18.001 -12.442 1.00 32.48 170 VAL A N 1
ATOM 2594 C CA . VAL A 1 170 ? -11.014 19.294 -12.365 1.00 33.42 170 VAL A CA 1
ATOM 2595 C C . VAL A 1 170 ? -12.117 20.316 -12.129 1.00 40.22 170 VAL A C 1
ATOM 2596 O O . VAL A 1 170 ? -13.234 20.173 -12.645 1.00 41.16 170 VAL A O 1
ATOM 2609 N N . ALA A 1 171 ? -11.822 21.312 -11.305 1.00 38.80 171 ALA A N 1
ATOM 2610 C CA . ALA A 1 171 ? -12.808 22.299 -10.896 1.00 36.03 171 ALA A CA 1
ATOM 2611 C C . ALA A 1 171 ? -12.094 23.623 -10.698 1.00 40.94 171 ALA A C 1
ATOM 2612 O O . ALA A 1 171 ? -10.870 23.668 -10.533 1.00 46.69 171 ALA A O 1
ATOM 2619 N N . MET A 1 172 ? -12.867 24.705 -10.734 1.00 38.36 172 MET A N 1
ATOM 2620 C CA . MET A 1 172 ? -12.370 26.027 -10.384 1.00 32.97 172 MET A CA 1
ATOM 2621 C C . MET A 1 172 ? -13.278 26.652 -9.327 1.00 48.74 172 MET A C 1
ATOM 2622 O O . MET A 1 172 ? -14.500 26.443 -9.325 1.00 40.14 172 MET A O 1
ATOM 2636 N N . ILE A 1 173 ? -12.665 27.445 -8.452 1.00 41.01 173 ILE A N 1
ATOM 2637 C CA . ILE A 1 173 ? -13.346 28.184 -7.394 1.00 43.86 173 ILE A CA 1
ATOM 2638 C C . ILE A 1 173 ? -12.971 29.646 -7.574 1.00 41.66 173 ILE A C 1
ATOM 2639 O O . ILE A 1 173 ? -11.790 29.996 -7.496 1.00 42.74 173 ILE A O 1
ATOM 2655 N N . ILE A 1 174 ? -13.962 30.498 -7.837 1.00 37.87 174 ILE A N 1
ATOM 2656 C CA . ILE A 1 174 ? -13.667 31.901 -8.075 1.00 38.36 174 ILE A CA 1
ATOM 2657 C C . ILE A 1 174 ? -12.977 32.486 -6.841 1.00 38.89 174 ILE A C 1
ATOM 2658 O O . ILE A 1 174 ? -13.265 32.108 -5.696 1.00 36.62 174 ILE A O 1
ATOM 2674 N N . GLY A 1 175 ? -12.027 33.386 -7.090 1.00 47.83 175 GLY A N 1
ATOM 2675 C CA . GLY A 1 175 ? -11.246 34.009 -6.037 1.00 50.72 175 GLY A CA 1
ATOM 2676 C C . GLY A 1 175 ? -10.172 33.141 -5.425 1.00 50.83 175 GLY A C 1
ATOM 2677 O O . GLY A 1 175 ? -9.366 33.648 -4.636 1.00 43.51 175 GLY A O 1
ATOM 2681 N N . HIS A 1 176 ? -10.119 31.855 -5.766 1.00 46.04 176 HIS A N 1
ATOM 2682 C CA . HIS A 1 176 ? -9.191 30.928 -5.130 1.00 46.13 176 HIS A CA 1
ATOM 2683 C C . HIS A 1 176 ? -8.323 30.233 -6.172 1.00 56.64 176 HIS A C 1
ATOM 2684 O O . HIS A 1 176 ? -7.127 30.534 -6.255 1.00 54.77 176 HIS A O 1
ATOM 2698 N N . GLY A 1 177 ? -8.878 29.338 -6.981 1.00 38.57 177 GLY A N 1
ATOM 2699 C CA . GLY A 1 177 ? -8.092 28.716 -8.039 1.00 41.70 177 GLY A CA 1
ATOM 2700 C C . GLY A 1 177 ? -8.696 27.388 -8.473 1.00 48.56 177 GLY A C 1
ATOM 2701 O O . GLY A 1 177 ? -9.918 27.202 -8.438 1.00 44.78 177 GLY A O 1
ATOM 2705 N N . MET A 1 178 ? -7.805 26.477 -8.870 1.00 40.04 178 MET A N 1
ATOM 2706 C CA . MET A 1 178 ? -8.163 25.238 -9.547 1.00 35.20 178 MET A CA 1
ATOM 2707 C C . MET A 1 178 ? -7.798 24.054 -8.673 1.00 42.09 178 MET A C 1
ATOM 2708 O O . MET A 1 178 ? -6.719 24.019 -8.071 1.00 39.57 178 MET A O 1
ATOM 2722 N N . VAL A 1 179 ? -8.703 23.086 -8.593 1.00 29.78 179 VAL A N 1
ATOM 2723 C CA . VAL A 1 179 ? -8.433 21.835 -7.908 1.00 35.47 179 VAL A CA 1
ATOM 2724 C C . VAL A 1 179 ? -8.652 20.701 -8.897 1.00 45.23 179 VAL A C 1
ATOM 2725 O O . VAL A 1 179 ? -9.312 20.852 -9.928 1.00 47.60 179 VAL A O 1
ATOM 2738 N N . ALA A 1 180 ? -8.062 19.559 -8.576 1.00 41.60 180 ALA A N 1
ATOM 2739 C CA . ALA A 1 180 ? -8.184 18.349 -9.366 1.00 42.72 180 ALA A CA 1
ATOM 2740 C C . ALA A 1 180 ? -8.046 17.207 -8.379 1.00 48.54 180 ALA A C 1
ATOM 2741 O O . ALA A 1 180 ? -7.232 17.284 -7.455 1.00 49.38 180 ALA A O 1
ATOM 2748 N N . PHE A 1 181 ? -8.873 16.180 -8.525 1.00 37.12 181 PHE A N 1
ATOM 2749 C CA . PHE A 1 181 ? -8.748 15.036 -7.642 1.00 38.71 181 PHE A CA 1
ATOM 2750 C C . PHE A 1 181 ? -9.172 13.771 -8.373 1.00 45.17 181 PHE A C 1
ATOM 2751 O O . PHE A 1 181 ? -9.796 13.811 -9.439 1.00 40.92 181 PHE A O 1
ATOM 2768 N N . ARG A 1 182 ? -8.817 12.643 -7.765 1.00 44.32 182 ARG A N 1
ATOM 2769 C CA . ARG A 1 182 ? -8.954 11.313 -8.336 1.00 50.19 182 ARG A CA 1
ATOM 2770 C C . ARG A 1 182 ? -9.637 10.419 -7.315 1.00 53.03 182 ARG A C 1
ATOM 2771 O O . ARG A 1 182 ? -9.377 10.523 -6.111 1.00 44.34 182 ARG A O 1
ATOM 2792 N N . ASP A 1 183 ? -10.529 9.557 -7.786 1.00 45.21 183 ASP A N 1
ATOM 2793 C CA . ASP A 1 183 ? -11.185 8.638 -6.864 1.00 47.06 183 ASP A CA 1
ATOM 2794 C C . ASP A 1 183 ? -10.142 7.829 -6.100 1.00 52.84 183 ASP A C 1
ATOM 2795 O O . ASP A 1 183 ? -8.996 7.685 -6.559 1.00 50.68 183 ASP A O 1
ATOM 2804 N N . PRO A 1 184 ? -10.484 7.325 -4.910 1.00 47.02 184 PRO A N 1
ATOM 2805 C CA . PRO A 1 184 ? -9.487 6.628 -4.078 1.00 49.56 184 PRO A CA 1
ATOM 2806 C C . PRO A 1 184 ? -8.967 5.323 -4.665 1.00 55.36 184 PRO A C 1
ATOM 2807 O O . PRO A 1 184 ? -7.956 4.810 -4.168 1.00 49.13 184 PRO A O 1
ATOM 2818 N N . ASN A 1 185 ? -9.607 4.762 -5.687 1.00 46.68 185 ASN A N 1
ATOM 2819 C CA . ASN A 1 185 ? -9.095 3.564 -6.334 1.00 45.78 185 ASN A CA 1
ATOM 2820 C C . ASN A 1 185 ? -8.279 3.884 -7.579 1.00 40.75 185 ASN A C 1
ATOM 2821 O O . ASN A 1 185 ? -7.868 2.962 -8.292 1.00 48.36 185 ASN A O 1
ATOM 2832 N N . GLY A 1 186 ? -8.043 5.164 -7.854 1.00 39.16 186 GLY A N 1
ATOM 2833 C CA . GLY A 1 186 ? -7.344 5.587 -9.052 1.00 48.15 186 GLY A CA 1
ATOM 2834 C C . GLY A 1 186 ? -7.840 4.930 -10.322 1.00 47.56 186 GLY A C 1
ATOM 2835 O O . GLY A 1 186 ? -7.038 4.429 -11.111 1.00 41.57 186 GLY A O 1
ATOM 2839 N N . ILE A 1 187 ? -9.156 4.941 -10.556 1.00 48.75 187 ILE A N 1
ATOM 2840 C CA . ILE A 1 187 ? -9.702 4.216 -11.697 1.00 41.07 187 ILE A CA 1
ATOM 2841 C C . ILE A 1 187 ? -9.590 5.041 -12.968 1.00 41.22 187 ILE A C 1
ATOM 2842 O O . ILE A 1 187 ? -9.139 4.547 -14.010 1.00 44.81 187 ILE A O 1
ATOM 2858 N N . ARG A 1 188 ? -10.007 6.293 -12.908 1.00 34.58 188 ARG A N 1
ATOM 2859 C CA . ARG A 1 188 ? -10.058 7.152 -14.074 1.00 42.74 188 ARG A CA 1
ATOM 2860 C C . ARG A 1 188 ? -8.792 7.982 -14.167 1.00 38.19 188 ARG A C 1
ATOM 2861 O O . ARG A 1 188 ? -8.291 8.462 -13.146 1.00 45.60 188 ARG A O 1
ATOM 2882 N N . PRO A 1 189 ? -8.271 8.134 -15.377 1.00 44.11 189 PRO A N 1
ATOM 2883 C CA . PRO A 1 189 ? -6.927 8.697 -15.542 1.00 45.12 189 PRO A CA 1
ATOM 2884 C C . PRO A 1 189 ? -6.886 10.200 -15.335 1.00 44.69 189 PRO A C 1
ATOM 2885 O O . PRO A 1 189 ? -7.845 10.925 -15.613 1.00 36.51 189 PRO A O 1
ATOM 2896 N N . LEU A 1 190 ? -5.732 10.664 -14.846 1.00 41.58 190 LEU A N 1
ATOM 2897 C CA . LEU A 1 190 ? -5.517 12.084 -14.593 1.00 37.37 190 LEU A CA 1
ATOM 2898 C C . LEU A 1 190 ? -4.036 12.353 -14.364 1.00 42.51 190 LEU A C 1
ATOM 2899 O O . LEU A 1 190 ? -3.433 11.765 -13.459 1.00 41.22 190 LEU A O 1
ATOM 2915 N N . VAL A 1 191 ? -3.436 13.238 -15.152 1.00 44.05 191 VAL A N 1
ATOM 2916 C CA . VAL A 1 191 ? -2.025 13.555 -14.992 1.00 39.69 191 VAL A CA 1
ATOM 2917 C C . VAL A 1 191 ? -1.867 15.056 -14.805 1.00 42.44 191 VAL A C 1
ATOM 2918 O O . VAL A 1 191 ? -2.774 15.847 -15.071 1.00 43.18 191 VAL A O 1
ATOM 2931 N N . LEU A 1 192 ? -0.680 15.429 -14.346 1.00 44.28 192 LEU A N 1
ATOM 2932 C CA . LEU A 1 192 ? -0.342 16.785 -13.959 1.00 34.78 192 LEU A CA 1
ATOM 2933 C C . LEU A 1 192 ? 0.937 17.192 -14.665 1.00 42.42 192 LEU A C 1
ATOM 2934 O O . LEU A 1 192 ? 1.885 16.404 -14.756 1.00 43.07 192 LEU A O 1
ATOM 2950 N N . GLY A 1 193 ? 0.966 18.429 -15.150 1.00 38.18 193 GLY A N 1
ATOM 2951 C CA . GLY A 1 193 ? 2.120 18.929 -15.864 1.00 45.37 193 GLY A CA 1
ATOM 2952 C C . GLY A 1 193 ? 2.303 20.408 -15.610 1.00 47.67 193 GLY A C 1
ATOM 2953 O O . GLY A 1 193 ? 1.449 21.073 -15.013 1.00 36.22 193 GLY A O 1
ATOM 2957 N N . LYS A 1 194 ? 3.437 20.921 -16.082 1.00 39.09 194 LYS A N 1
ATOM 2958 C CA . LYS A 1 194 ? 3.795 22.307 -15.834 1.00 44.49 194 LYS A CA 1
ATOM 2959 C C . LYS A 1 194 ? 4.498 22.892 -17.047 1.00 42.58 194 LYS A C 1
ATOM 2960 O O . LYS A 1 194 ? 4.963 22.174 -17.938 1.00 49.98 194 LYS A O 1
ATOM 2979 N N . ARG A 1 195 ? 4.595 24.217 -17.053 1.00 39.54 195 ARG A N 1
ATOM 2980 C CA . ARG A 1 195 ? 5.272 24.935 -18.129 1.00 45.07 195 ARG A CA 1
ATOM 2981 C C . ARG A 1 195 ? 5.883 26.195 -17.538 1.00 56.16 195 ARG A C 1
ATOM 2982 O O . ARG A 1 195 ? 5.161 27.138 -17.195 1.00 51.60 195 ARG A O 1
ATOM 3003 N N . ASP A 1 196 ? 7.208 26.213 -17.430 1.00 61.44 196 ASP A N 1
ATOM 3004 C CA . ASP A 1 196 ? 7.907 27.354 -16.856 1.00 59.66 196 ASP A CA 1
ATOM 3005 C C . ASP A 1 196 ? 7.963 28.492 -17.864 1.00 56.20 196 ASP A C 1
ATOM 3006 O O . ASP A 1 196 ? 8.350 28.302 -19.022 1.00 61.76 196 ASP A O 1
ATOM 3015 N N . ILE A 1 197 ? 7.548 29.674 -17.419 1.00 61.87 197 ILE A N 1
ATOM 3016 C CA . ILE A 1 197 ? 7.541 30.867 -18.252 1.00 58.35 197 ILE A CA 1
ATOM 3017 C C . ILE A 1 197 ? 8.655 31.837 -17.868 1.00 70.30 197 ILE A C 1
ATOM 3018 O O . ILE A 1 197 ? 9.060 32.654 -18.711 1.00 73.19 197 ILE A O 1
ATOM 3034 N N . ASP A 1 198 ? 9.149 31.780 -16.630 1.00 69.67 198 ASP A N 1
ATOM 3035 C CA . ASP A 1 198 ? 10.420 32.357 -16.193 1.00 71.32 198 ASP A CA 1
ATOM 3036 C C . ASP A 1 198 ? 10.606 31.872 -14.755 1.00 80.65 198 ASP A C 1
ATOM 3037 O O . ASP A 1 198 ? 9.923 30.930 -14.333 1.00 78.09 198 ASP A O 1
ATOM 3046 N N . GLU A 1 199 ? 11.499 32.494 -13.988 1.00 80.06 199 GLU A N 1
ATOM 3047 C CA . GLU A 1 199 ? 11.819 32.002 -12.650 1.00 84.77 199 GLU A CA 1
ATOM 3048 C C . GLU A 1 199 ? 10.793 32.397 -11.598 1.00 76.40 199 GLU A C 1
ATOM 3049 O O . GLU A 1 199 ? 10.971 32.061 -10.421 1.00 75.76 199 GLU A O 1
ATOM 3061 N N . ASN A 1 200 ? 9.735 33.080 -11.989 1.00 77.49 200 ASN A N 1
ATOM 3062 C CA . ASN A 1 200 ? 8.662 33.472 -11.090 1.00 81.66 200 ASN A CA 1
ATOM 3063 C C . ASN A 1 200 ? 7.336 32.836 -11.467 1.00 76.43 200 ASN A C 1
ATOM 3064 O O . ASN A 1 200 ? 6.593 32.401 -10.583 1.00 76.76 200 ASN A O 1
ATOM 3075 N N . ARG A 1 201 ? 7.058 32.697 -12.766 1.00 76.95 201 ARG A N 1
ATOM 3076 C CA . ARG A 1 201 ? 5.733 32.329 -13.257 1.00 65.83 201 ARG A CA 1
ATOM 3077 C C . ARG A 1 201 ? 5.758 30.954 -13.917 1.00 64.15 201 ARG A C 1
ATOM 3078 O O . ARG A 1 201 ? 6.271 30.799 -15.032 1.00 68.48 201 ARG A O 1
ATOM 3099 N N . THR A 1 202 ? 5.162 29.973 -13.244 1.00 58.05 202 THR A N 1
ATOM 3100 C CA . THR A 1 202 ? 4.911 28.652 -13.802 1.00 53.16 202 THR A CA 1
ATOM 3101 C C . THR A 1 202 ? 3.413 28.481 -14.031 1.00 52.28 202 THR A C 1
ATOM 3102 O O . THR A 1 202 ? 2.594 28.864 -13.185 1.00 43.31 202 THR A O 1
ATOM 3113 N N . GLU A 1 203 ? 3.065 27.932 -15.191 1.00 50.74 203 GLU A N 1
ATOM 3114 C CA . GLU A 1 203 ? 1.709 27.503 -15.504 1.00 45.79 203 GLU A CA 1
ATOM 3115 C C . GLU A 1 203 ? 1.582 26.011 -15.222 1.00 49.36 203 GLU A C 1
ATOM 3116 O O . GLU A 1 203 ? 2.546 25.254 -15.366 1.00 46.00 203 GLU A O 1
ATOM 3128 N N . TYR A 1 204 ? 0.386 25.588 -14.822 1.00 41.09 204 TYR A N 1
ATOM 3129 C CA . TYR A 1 204 ? 0.106 24.189 -14.547 1.00 37.10 204 TYR A CA 1
ATOM 3130 C C . TYR A 1 204 ? -1.086 23.750 -15.394 1.00 38.81 204 TYR A C 1
ATOM 3131 O O . TYR A 1 204 ? -1.859 24.575 -15.886 1.00 36.19 204 TYR A O 1
ATOM 3149 N N . MET A 1 205 ? -1.215 22.441 -15.587 1.00 34.24 205 MET A N 1
ATOM 3150 C CA . MET A 1 205 ? -2.404 21.910 -16.242 1.00 42.61 205 MET A CA 1
ATOM 3151 C C . MET A 1 205 ? -2.583 20.464 -15.831 1.00 41.48 205 MET A C 1
ATOM 3152 O O . MET A 1 205 ? -1.617 19.777 -15.477 1.00 41.99 205 MET A O 1
ATOM 3166 N N . VAL A 1 206 ? -3.838 20.014 -15.849 1.00 33.06 206 VAL A N 1
ATOM 3167 C CA . VAL A 1 206 ? -4.180 18.621 -15.620 1.00 36.06 206 VAL A CA 1
ATOM 3168 C C . VAL A 1 206 ? -4.990 18.164 -16.824 1.00 37.28 206 VAL A C 1
ATOM 3169 O O . VAL A 1 206 ? -5.509 18.977 -17.594 1.00 30.23 206 VAL A O 1
ATOM 3182 N N . ALA A 1 207 ? -5.088 16.849 -16.993 1.00 36.20 207 ALA A N 1
ATOM 3183 C CA . ALA A 1 207 ? -5.788 16.341 -18.166 1.00 38.40 207 ALA A CA 1
ATOM 3184 C C . ALA A 1 207 ? -5.981 14.847 -18.024 1.00 40.12 207 ALA A C 1
ATOM 3185 O O . ALA A 1 207 ? -5.295 14.182 -17.243 1.00 40.43 207 ALA A O 1
ATOM 3192 N N . SER A 1 208 ? -6.934 14.325 -18.801 1.00 37.01 208 SER A N 1
ATOM 3193 C CA . SER A 1 208 ? -7.186 12.892 -18.781 1.00 35.99 208 SER A CA 1
ATOM 3194 C C . SER A 1 208 ? -5.968 12.107 -19.245 1.00 36.30 208 SER A C 1
ATOM 3195 O O . SER A 1 208 ? -5.705 11.016 -18.727 1.00 33.79 208 SER A O 1
ATOM 3203 N N . GLU A 1 209 ? -5.193 12.654 -20.185 1.00 32.95 209 GLU A N 1
ATOM 3204 C CA . GLU A 1 209 ? -4.086 11.909 -20.771 1.00 34.96 209 GLU A CA 1
ATOM 3205 C C . GLU A 1 209 ? -2.897 12.817 -21.056 1.00 36.10 209 GLU A C 1
ATOM 3206 O O . GLU A 1 209 ? -3.052 14.007 -21.354 1.00 36.43 20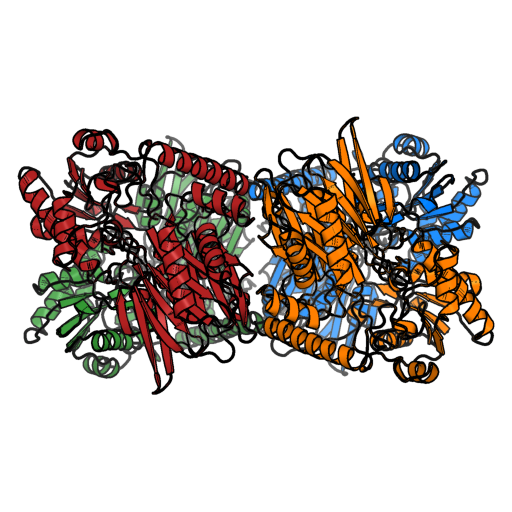9 GLU A O 1
ATOM 3218 N N . SER A 1 210 ? -1.700 12.214 -21.005 1.00 37.17 210 SER A N 1
ATOM 3219 C CA . SER A 1 210 ? -0.463 12.971 -21.169 1.00 38.74 210 SER A CA 1
ATOM 3220 C C . SER A 1 210 ? -0.360 13.619 -22.544 1.00 37.12 210 SER A C 1
ATOM 3221 O O . SER A 1 210 ? 0.328 14.635 -22.697 1.00 36.10 210 SER A O 1
ATOM 3229 N N . VAL A 1 211 ? -1.031 13.068 -23.563 1.00 36.17 211 VAL A N 1
ATOM 3230 C CA . VAL A 1 211 ? -0.896 13.660 -24.891 1.00 33.53 211 VAL A CA 1
ATOM 3231 C C . VAL A 1 211 ? -1.328 15.122 -24.881 1.00 35.90 211 VAL A C 1
ATOM 3232 O O . VAL A 1 211 ? -0.820 15.932 -25.667 1.00 39.43 211 VAL A O 1
ATOM 3245 N N . ALA A 1 212 ? -2.261 15.494 -23.995 1.00 36.84 212 ALA A N 1
ATOM 3246 C CA . ALA A 1 212 ? -2.701 16.886 -23.937 1.00 36.01 212 ALA A CA 1
ATOM 3247 C C . ALA A 1 212 ? -1.619 17.780 -23.348 1.00 31.73 212 ALA A C 1
ATOM 3248 O O . ALA A 1 212 ? -1.490 18.950 -23.736 1.00 41.17 212 ALA A O 1
ATOM 3255 N N . LEU A 1 213 ? -0.859 17.262 -22.385 1.00 40.05 213 LEU A N 1
ATOM 3256 C CA . LEU A 1 213 ? 0.341 17.961 -21.936 1.00 38.77 213 LEU A CA 1
ATOM 3257 C C . LEU A 1 213 ? 1.330 18.102 -23.083 1.00 38.16 213 LEU A C 1
ATOM 3258 O O . LEU A 1 213 ? 1.809 19.205 -23.377 1.00 42.21 213 LEU A O 1
ATOM 3274 N N . ASP A 1 214 ? 1.637 16.989 -23.757 1.00 45.50 214 ASP A N 1
ATOM 3275 C CA . ASP A 1 214 ? 2.591 17.029 -24.860 1.00 39.79 214 ASP A CA 1
ATOM 3276 C C . ASP A 1 214 ? 2.217 18.103 -25.875 1.00 43.04 214 ASP A C 1
ATOM 3277 O O . ASP A 1 214 ? 3.056 18.913 -26.286 1.00 44.73 214 ASP A O 1
ATOM 3286 N N . THR A 1 215 ? 0.960 18.095 -26.336 1.00 43.32 215 THR A N 1
ATOM 3287 C CA . THR A 1 215 ? 0.618 18.923 -27.484 1.00 40.10 215 THR A CA 1
ATOM 3288 C C . THR A 1 215 ? 0.733 20.408 -27.182 1.00 38.10 215 THR A C 1
ATOM 3289 O O . THR A 1 215 ? 0.893 21.205 -28.114 1.00 41.75 215 THR A O 1
ATOM 3300 N N . LEU A 1 216 ? 0.663 20.801 -25.915 1.00 42.01 216 LEU A N 1
ATOM 3301 C CA . LEU A 1 216 ? 0.780 22.208 -25.553 1.00 38.80 216 LEU A CA 1
ATOM 3302 C C . LEU A 1 216 ? 2.173 22.565 -25.057 1.00 41.35 216 LEU A C 1
ATOM 3303 O O . LEU A 1 216 ? 2.421 23.730 -24.738 1.00 40.86 216 LEU A O 1
ATOM 3319 N N . GLY A 1 217 ? 3.078 21.594 -24.990 1.00 41.98 217 GLY A N 1
ATOM 3320 C CA . GLY A 1 217 ? 4.426 21.858 -24.518 1.00 41.93 217 GLY A CA 1
ATOM 3321 C C . GLY A 1 217 ? 4.571 21.947 -23.017 1.00 40.06 217 GLY A C 1
ATOM 3322 O O . GLY A 1 217 ? 5.397 22.720 -22.533 1.00 43.97 217 GLY A O 1
ATOM 3326 N N . PHE A 1 218 ? 3.787 21.172 -22.262 1.00 38.45 218 PHE A N 1
ATOM 3327 C CA . PHE A 1 218 ? 3.886 21.111 -20.807 1.00 39.26 218 PHE A CA 1
ATOM 3328 C C . PHE A 1 218 ? 4.712 19.896 -20.404 1.00 44.80 218 PHE A C 1
ATOM 3329 O O . PHE A 1 218 ? 4.423 18.779 -20.841 1.00 51.44 218 PHE A O 1
ATOM 3346 N N . ASP A 1 219 ? 5.717 20.106 -19.559 1.00 47.46 219 ASP A N 1
ATOM 3347 C CA . ASP A 1 219 ? 6.460 18.984 -18.995 1.00 43.70 219 ASP A CA 1
ATOM 3348 C C . ASP A 1 219 ? 5.574 18.181 -18.043 1.00 42.19 219 ASP A C 1
ATOM 3349 O O . ASP A 1 219 ? 4.782 18.739 -17.282 1.00 41.76 219 ASP A O 1
ATOM 3358 N N . PHE A 1 220 ? 5.714 16.856 -18.106 1.00 37.52 220 PHE A N 1
ATOM 3359 C CA . PHE A 1 220 ? 4.945 15.915 -17.300 1.00 41.04 220 PHE A CA 1
ATOM 3360 C C . PHE A 1 220 ? 5.539 15.806 -15.903 1.00 47.71 220 PHE A C 1
ATOM 3361 O O . PHE A 1 220 ? 6.733 15.543 -15.745 1.00 44.66 220 PHE A O 1
ATOM 3378 N N . LEU A 1 221 ? 4.716 16.025 -14.881 1.00 41.33 221 LEU A N 1
ATOM 3379 C CA . LEU A 1 221 ? 5.194 15.848 -13.516 1.00 41.13 221 LEU A CA 1
ATOM 3380 C C . LEU A 1 221 ? 4.889 14.439 -13.027 1.00 47.59 221 LEU A C 1
ATOM 3381 O O . LEU A 1 221 ? 5.800 13.686 -12.670 1.00 40.49 221 LEU A O 1
ATOM 3397 N N . ARG A 1 222 ? 3.612 14.061 -13.039 1.00 42.79 222 ARG A N 1
ATOM 3398 C CA . ARG A 1 222 ? 3.208 12.751 -12.564 1.00 38.53 222 ARG A CA 1
ATOM 3399 C C . ARG A 1 222 ? 1.704 12.592 -12.730 1.00 44.27 222 ARG A C 1
ATOM 3400 O O . ARG A 1 222 ? 0.973 13.570 -12.906 1.00 43.77 222 ARG A O 1
ATOM 3421 N N . ASP A 1 223 ? 1.260 11.342 -12.670 1.00 44.05 223 ASP A N 1
ATOM 3422 C CA . ASP A 1 223 ? -0.144 11.057 -12.422 1.00 44.87 223 ASP A CA 1
ATOM 3423 C C . ASP A 1 223 ? -0.541 11.641 -11.068 1.00 51.47 223 ASP A C 1
ATOM 3424 O O . ASP A 1 223 ? 0.189 11.502 -10.082 1.00 43.57 223 ASP A O 1
ATOM 3433 N N . VAL A 1 224 ? -1.686 12.328 -11.019 1.00 42.95 224 VAL A N 1
ATOM 3434 C CA . VAL A 1 224 ? -2.313 12.608 -9.730 1.00 42.18 224 VAL A CA 1
ATOM 3435 C C . VAL A 1 224 ? -2.591 11.279 -9.046 1.00 45.15 224 VAL A C 1
ATOM 3436 O O . VAL A 1 224 ? -3.014 10.310 -9.690 1.00 45.66 224 VAL A O 1
ATOM 3449 N N . ALA A 1 225 ? -2.346 11.214 -7.735 1.00 45.30 225 ALA A N 1
ATOM 3450 C CA . ALA A 1 225 ? -2.372 9.930 -7.046 1.00 42.98 225 ALA A CA 1
ATOM 3451 C C . ALA A 1 225 ? -3.790 9.518 -6.651 1.00 46.87 225 ALA A C 1
ATOM 3452 O O . ALA A 1 225 ? -4.649 10.370 -6.427 1.00 45.28 225 ALA A O 1
ATOM 3459 N N . PRO A 1 226 ? -4.053 8.196 -6.549 1.00 40.69 226 PRO A N 1
ATOM 3460 C CA . PRO A 1 226 ? -5.365 7.748 -6.061 1.00 52.65 226 PRO A CA 1
ATOM 3461 C C . PRO A 1 226 ? -5.783 8.475 -4.793 1.00 51.52 226 PRO A C 1
ATOM 3462 O O . PRO A 1 226 ? -5.053 8.481 -3.798 1.00 51.76 226 PRO A O 1
ATOM 3473 N N . GLY A 1 227 ? -6.958 9.100 -4.824 1.00 52.00 227 GLY A N 1
ATOM 3474 C CA . GLY A 1 227 ? -7.463 9.828 -3.682 1.00 52.54 227 GLY A CA 1
ATOM 3475 C C . GLY A 1 227 ? -6.820 11.173 -3.464 1.00 43.89 227 GLY A C 1
ATOM 3476 O O . GLY A 1 227 ? -7.270 11.923 -2.588 1.00 49.83 227 GLY A O 1
ATOM 3480 N N . GLU A 1 228 ? -5.801 11.516 -4.242 1.00 46.71 228 GLU A N 1
ATOM 3481 C CA . GLU A 1 228 ? -5.091 12.761 -4.027 1.00 49.66 228 GLU A CA 1
ATOM 3482 C C . GLU A 1 228 ? -5.880 13.936 -4.581 1.00 55.11 228 GLU A C 1
ATOM 3483 O O . GLU A 1 228 ? -6.613 13.819 -5.570 1.00 46.48 228 GLU A O 1
ATOM 3495 N N . ALA A 1 229 ? -5.704 15.083 -3.945 1.00 45.08 229 ALA A N 1
ATOM 3496 C CA . ALA A 1 229 ? -6.206 16.339 -4.468 1.00 44.73 229 ALA A CA 1
ATOM 3497 C C . ALA A 1 229 ? -5.035 17.267 -4.736 1.00 46.53 229 ALA A C 1
ATOM 3498 O O . ALA A 1 229 ? -4.096 17.358 -3.932 1.00 54.27 229 ALA A O 1
ATOM 3505 N N . ILE A 1 230 ? -5.080 17.905 -5.891 1.00 43.15 230 ILE A N 1
ATOM 3506 C CA . ILE A 1 230 ? -4.195 18.996 -6.272 1.00 45.32 230 ILE A CA 1
ATOM 3507 C C . ILE A 1 230 ? -4.965 20.299 -6.107 1.00 46.29 230 ILE A C 1
ATOM 3508 O O . ILE A 1 230 ? -6.182 20.340 -6.328 1.00 47.43 230 ILE A O 1
ATOM 3524 N N . TYR A 1 231 ? -4.271 21.370 -5.711 1.00 40.26 231 TYR A N 1
ATOM 3525 C CA . TYR A 1 231 ? -4.854 22.715 -5.668 1.00 39.11 231 TYR A CA 1
ATOM 3526 C C . TYR A 1 231 ? -3.823 23.706 -6.178 1.00 43.52 231 TYR A C 1
ATOM 3527 O O . TYR A 1 231 ? -2.704 23.760 -5.653 1.00 44.22 231 TYR A O 1
ATOM 3545 N N . ILE A 1 232 ? -4.210 24.508 -7.162 1.00 39.49 232 ILE A N 1
ATOM 3546 C CA . ILE A 1 232 ? -3.333 25.490 -7.796 1.00 38.93 232 ILE A CA 1
ATOM 3547 C C . ILE A 1 232 ? -3.984 26.855 -7.636 1.00 53.04 232 ILE A C 1
ATOM 3548 O O . ILE A 1 232 ? -5.068 27.097 -8.183 1.00 48.18 232 ILE A O 1
ATOM 3564 N N . THR A 1 233 ? -3.330 27.740 -6.887 1.00 48.80 233 THR A N 1
ATOM 3565 C CA . THR A 1 233 ? -3.899 29.035 -6.552 1.00 46.86 233 THR A CA 1
ATOM 3566 C C . THR A 1 233 ? -3.859 29.990 -7.741 1.00 46.19 233 THR A C 1
ATOM 3567 O O . THR A 1 233 ? -3.173 29.765 -8.739 1.00 49.84 233 THR A O 1
ATOM 3578 N N . GLU A 1 234 ? -4.608 31.092 -7.611 1.00 52.06 234 GLU A N 1
ATOM 3579 C CA . GLU A 1 234 ? -4.621 32.123 -8.639 1.00 50.23 234 GLU A CA 1
ATOM 3580 C C . GLU A 1 234 ? -3.257 32.766 -8.825 1.00 53.71 234 GLU A C 1
ATOM 3581 O O . GLU A 1 234 ? -3.012 33.393 -9.865 1.00 56.41 234 GLU A O 1
ATOM 3585 N N . GLU A 1 235 ? -2.371 32.628 -7.843 1.00 59.23 235 GLU A N 1
ATOM 3586 C CA . GLU A 1 235 ? -1.043 33.227 -7.930 1.00 65.27 235 GLU A CA 1
ATOM 3587 C C . GLU A 1 235 ? -0.074 32.342 -8.703 1.00 60.10 235 GLU A C 1
ATOM 3588 O O . GLU A 1 235 ? 0.812 32.858 -9.391 1.00 60.72 235 GLU A O 1
ATOM 3600 N N . GLY A 1 236 ? -0.220 31.021 -8.595 1.00 52.92 236 GLY A N 1
ATOM 3601 C CA . GLY A 1 236 ? 0.621 30.102 -9.331 1.00 54.84 236 GLY A CA 1
ATOM 3602 C C . GLY A 1 236 ? 1.288 29.059 -8.456 1.00 54.06 236 GLY A C 1
ATOM 3603 O O . GLY A 1 236 ? 2.301 28.467 -8.844 1.00 62.94 236 GLY A O 1
ATOM 3607 N N . GLN A 1 237 ? 0.722 28.819 -7.277 1.00 45.09 237 GLN A N 1
ATOM 3608 C CA . GLN A 1 237 ? 1.306 27.923 -6.292 1.00 47.47 237 GLN A CA 1
ATOM 3609 C C . GLN A 1 237 ? 0.578 26.591 -6.267 1.00 54.39 237 GLN A C 1
ATOM 3610 O O . GLN A 1 237 ? -0.652 26.546 -6.354 1.00 53.41 237 GLN A O 1
ATOM 3624 N N . LEU A 1 238 ? 1.341 25.509 -6.124 1.00 42.68 238 LEU A N 1
ATOM 3625 C CA . LEU A 1 238 ? 0.808 24.153 -6.193 1.00 45.78 238 LEU A CA 1
ATOM 3626 C C . LEU A 1 238 ? 0.879 23.485 -4.826 1.00 51.06 238 LEU A C 1
ATOM 3627 O O . LEU A 1 238 ? 1.973 23.296 -4.275 1.00 55.92 238 LEU A O 1
ATOM 3643 N N . PHE A 1 239 ? -0.275 23.089 -4.310 1.00 39.17 239 PHE A N 1
ATOM 3644 C CA . PHE A 1 239 ? -0.389 22.343 -3.069 1.00 41.28 239 PHE A CA 1
ATOM 3645 C C . PHE A 1 239 ? -1.051 21.007 -3.365 1.00 41.69 239 PHE A C 1
ATOM 3646 O O . PHE A 1 239 ? -1.670 20.816 -4.415 1.00 47.86 239 PHE A O 1
ATOM 3663 N N . THR A 1 240 ? -0.844 20.050 -2.470 1.00 44.49 240 THR A N 1
ATOM 3664 C CA . THR A 1 240 ? -1.454 18.738 -2.630 1.00 42.94 240 THR A CA 1
ATOM 3665 C C . THR A 1 240 ? -1.821 18.201 -1.258 1.00 49.86 240 THR A C 1
ATOM 3666 O O . THR A 1 240 ? -1.425 18.748 -0.225 1.00 59.34 240 THR A O 1
ATOM 3677 N N . ARG A 1 241 ? -2.577 17.109 -1.255 1.00 45.89 241 ARG A N 1
ATOM 3678 C CA . ARG A 1 241 ? -2.991 16.473 -0.014 1.00 50.52 241 ARG A CA 1
ATOM 3679 C C . ARG A 1 241 ? -3.618 15.135 -0.356 1.00 53.90 241 ARG A C 1
ATOM 3680 O O . ARG A 1 241 ? -4.310 15.018 -1.371 1.00 57.25 241 ARG A O 1
ATOM 3701 N N . GLN A 1 242 ? -3.375 14.134 0.486 1.00 50.64 242 GLN A N 1
ATOM 3702 C CA . GLN A 1 242 ? -4.132 12.897 0.392 1.00 50.37 242 GLN A CA 1
ATOM 3703 C C . GLN A 1 242 ? -5.489 13.115 1.051 1.00 57.21 242 GLN A C 1
ATOM 3704 O O . GLN A 1 242 ? -5.569 13.531 2.214 1.00 51.70 242 GLN A O 1
ATOM 3718 N N . CYS A 1 243 ? -6.558 12.856 0.294 1.00 50.54 243 CYS A N 1
ATOM 3719 C CA . CYS A 1 243 ? -7.911 13.169 0.733 1.00 47.04 243 CYS A CA 1
ATOM 3720 C C . CYS A 1 243 ? -8.798 11.933 0.798 1.00 53.92 243 CYS A C 1
ATOM 3721 O O . CYS A 1 243 ? -10.026 12.054 0.837 1.00 54.37 243 CYS A O 1
ATOM 3729 N N . ALA A 1 244 ? -8.207 10.746 0.787 1.00 52.17 244 ALA A N 1
ATOM 3730 C CA . ALA A 1 244 ? -8.940 9.533 1.101 1.00 64.50 244 ALA A CA 1
ATOM 3731 C C . ALA A 1 244 ? -8.080 8.671 2.008 1.00 64.42 244 ALA A C 1
ATOM 3732 O O . ALA A 1 244 ? -6.848 8.744 1.981 1.00 63.78 244 ALA A O 1
ATOM 3739 N N . ASP A 1 245 ? -8.748 7.884 2.836 1.00 63.82 245 ASP A N 1
ATOM 3740 C CA . ASP A 1 245 ? -8.106 6.812 3.576 1.00 70.30 245 ASP A CA 1
ATOM 3741 C C . ASP A 1 245 ? -8.176 5.548 2.732 1.00 70.58 245 ASP A C 1
ATOM 3742 O O . ASP A 1 245 ? -9.186 5.285 2.071 1.00 69.94 245 ASP A O 1
ATOM 3751 N N . ASN A 1 246 ? -7.078 4.800 2.722 1.00 74.92 246 ASN A N 1
ATOM 3752 C CA . ASN A 1 246 ? -6.957 3.564 1.959 1.00 72.10 246 ASN A CA 1
ATOM 3753 C C . ASN A 1 246 ? -6.960 3.816 0.451 1.00 61.41 246 ASN A C 1
ATOM 3754 O O . ASN A 1 246 ? -7.542 3.021 -0.300 1.00 62.39 246 ASN A O 1
ATOM 3765 N N . PRO A 1 247 ? -6.296 4.867 -0.042 1.00 56.28 247 PRO A N 1
ATOM 3766 C CA . PRO A 1 247 ? -6.134 4.997 -1.494 1.00 52.17 247 PRO A CA 1
ATOM 3767 C C . PRO A 1 247 ? -5.369 3.799 -2.031 1.00 53.60 247 PRO A C 1
ATOM 3768 O O . PRO A 1 247 ? -4.417 3.321 -1.409 1.00 48.72 247 PRO A O 1
ATOM 3779 N N . VAL A 1 248 ? -5.799 3.303 -3.189 1.00 46.91 248 VAL A N 1
ATOM 3780 C CA . VAL A 1 248 ? -5.150 2.172 -3.838 1.00 46.23 248 VAL A CA 1
ATOM 3781 C C . VAL A 1 248 ? -5.229 2.384 -5.343 1.00 53.42 248 VAL A C 1
ATOM 3782 O O . VAL A 1 248 ? -6.150 3.031 -5.851 1.00 50.30 248 VAL A O 1
ATOM 3795 N N . SER A 1 249 ? -4.252 1.835 -6.059 1.00 46.80 249 SER A N 1
ATOM 3796 C CA . SER A 1 249 ? -4.135 2.038 -7.497 1.00 46.83 249 SER A CA 1
ATOM 3797 C C . SER A 1 249 ? -4.799 0.872 -8.221 1.00 47.69 249 SER A C 1
ATOM 3798 O O . SER A 1 249 ? -4.254 -0.238 -8.257 1.00 46.07 249 SER A O 1
ATOM 3806 N N . ASN A 1 250 ? -5.977 1.119 -8.801 1.00 47.08 250 ASN A N 1
ATOM 3807 C CA . ASN A 1 250 ? -6.702 0.113 -9.585 1.00 50.10 250 ASN A CA 1
ATOM 3808 C C . ASN A 1 250 ? -7.110 0.719 -10.925 1.00 51.05 250 ASN A C 1
ATOM 3809 O O . ASN A 1 250 ? -8.298 0.873 -11.220 1.00 45.55 250 ASN A O 1
ATOM 3820 N N . PRO A 1 251 ? -6.140 1.066 -11.766 1.00 50.65 251 PRO A N 1
ATOM 3821 C CA . PRO A 1 251 ? -6.456 1.807 -12.994 1.00 45.33 251 PRO A CA 1
ATOM 3822 C C . PRO A 1 251 ? -7.332 1.012 -13.954 1.00 46.18 251 PRO A C 1
ATOM 3823 O O . PRO A 1 251 ? -7.297 -0.218 -13.992 1.00 36.66 251 PRO A O 1
ATOM 3834 N N . CYS A 1 252 ? -8.110 1.739 -14.757 1.00 45.72 252 CYS A N 1
ATOM 3835 C CA . CYS A 1 252 ? -9.017 1.100 -15.699 1.00 43.47 252 CYS A CA 1
ATOM 3836 C C . CYS A 1 252 ? -8.245 0.380 -16.794 1.00 43.12 252 CYS A C 1
ATOM 3837 O O . CYS A 1 252 ? -7.505 1.000 -17.560 1.00 42.30 252 CYS A O 1
ATOM 3845 N N . LEU A 1 253 ? -8.438 -0.935 -16.873 1.00 44.95 253 LEU A N 1
ATOM 3846 C CA . LEU A 1 253 ? -7.826 -1.727 -17.932 1.00 44.61 253 LEU A CA 1
ATOM 3847 C C . LEU A 1 253 ? -8.320 -1.311 -19.314 1.00 51.87 253 LEU A C 1
ATOM 3848 O O . LEU A 1 253 ? -7.588 -1.454 -20.301 1.00 41.26 253 LEU A O 1
ATOM 3864 N N . PHE A 1 254 ? -9.554 -0.810 -19.418 1.00 45.49 254 PHE A N 1
ATOM 3865 C CA . PHE A 1 254 ? -10.092 -0.479 -20.734 1.00 41.93 254 PHE A CA 1
ATOM 3866 C C . PHE A 1 254 ? -9.352 0.687 -21.375 1.00 41.99 254 PHE A C 1
ATOM 3867 O O . PHE A 1 254 ? -9.238 0.742 -22.605 1.00 37.76 254 PHE A O 1
ATOM 3884 N N . GLU A 1 255 ? -8.850 1.629 -20.572 1.00 38.96 255 GLU A N 1
ATOM 3885 C CA . GLU A 1 255 ? -8.000 2.685 -21.106 1.00 36.34 255 GLU A CA 1
ATOM 3886 C C . GLU A 1 255 ? -6.865 2.089 -21.931 1.00 39.64 255 GLU A C 1
ATOM 3887 O O . GLU A 1 255 ? -6.591 2.533 -23.049 1.00 36.02 255 GLU A O 1
ATOM 3899 N N . TYR A 1 256 ? -6.229 1.036 -21.415 1.00 32.05 256 TYR A N 1
ATOM 3900 C CA . TYR A 1 256 ? -5.104 0.441 -22.120 1.00 31.76 256 TYR A CA 1
ATOM 3901 C C . TYR A 1 256 ? -5.555 -0.364 -23.328 1.00 37.45 256 TYR A C 1
ATOM 3902 O O . TYR A 1 256 ? -4.881 -0.357 -24.367 1.00 36.08 256 TYR A O 1
ATOM 3920 N N . VAL A 1 257 ? -6.683 -1.070 -23.216 1.00 37.78 257 VAL A N 1
ATOM 3921 C CA . VAL A 1 257 ? -7.093 -1.959 -24.293 1.00 37.70 257 VAL A CA 1
ATOM 3922 C C . VAL A 1 257 ? -7.445 -1.159 -25.538 1.00 39.66 257 VAL A C 1
ATOM 3923 O O . VAL A 1 257 ? -7.023 -1.498 -26.652 1.00 38.17 257 VAL A O 1
ATOM 3936 N N . TYR A 1 258 ? -8.214 -0.079 -25.378 1.00 38.29 258 TYR A N 1
ATOM 3937 C CA . TYR A 1 258 ? -8.550 0.710 -26.557 1.00 43.55 258 TYR A CA 1
ATOM 3938 C C . TYR A 1 258 ? -8.968 2.160 -26.317 1.00 38.18 258 TYR A C 1
ATOM 3939 O O . TYR A 1 258 ? -8.959 2.951 -27.263 1.00 37.99 258 TYR A O 1
ATOM 3957 N N . PHE A 1 259 ? -9.365 2.534 -25.097 1.00 36.87 259 PHE A N 1
ATOM 3958 C CA . PHE A 1 259 ? -10.002 3.839 -24.949 1.00 35.23 259 PHE A CA 1
ATOM 3959 C C . PHE A 1 259 ? -9.002 4.991 -25.028 1.00 41.58 259 PHE A C 1
ATOM 3960 O O . PHE A 1 259 ? -9.340 6.058 -25.554 1.00 36.06 259 PHE A O 1
ATOM 3977 N N . ALA A 1 260 ? -7.777 4.805 -24.546 1.00 40.04 260 ALA A N 1
ATOM 3978 C CA . ALA A 1 260 ? -6.823 5.901 -24.504 1.00 35.99 260 ALA A CA 1
ATOM 3979 C C . ALA A 1 260 ? -6.003 5.948 -25.792 1.00 35.04 260 ALA A C 1
ATOM 3980 O O . ALA A 1 260 ? -5.996 5.017 -26.595 1.00 38.92 260 ALA A O 1
ATOM 3987 N N . ARG A 1 261 ? -5.322 7.049 -25.983 1.00 36.71 261 ARG A N 1
ATOM 3988 C CA . ARG A 1 261 ? -4.459 7.150 -27.145 1.00 38.71 261 ARG A CA 1
ATOM 3989 C C . ARG A 1 261 ? -3.144 6.416 -26.884 1.00 35.65 261 ARG A C 1
ATOM 3990 O O . ARG A 1 261 ? -2.608 6.476 -25.776 1.00 28.67 261 ARG A O 1
ATOM 4011 N N . PRO A 1 262 ? -2.605 5.732 -27.893 1.00 33.75 262 PRO A N 1
ATOM 4012 C CA . PRO A 1 262 ? -1.384 4.942 -27.650 1.00 35.33 262 PRO A CA 1
ATOM 4013 C C . PRO A 1 262 ? -0.226 5.786 -27.163 1.00 40.31 262 PRO A C 1
ATOM 4014 O O . PRO A 1 262 ? 0.609 5.290 -26.396 1.00 37.75 262 PRO A O 1
ATOM 4025 N N . ASP A 1 263 ? -0.142 7.052 -27.565 1.00 39.70 263 ASP A N 1
ATOM 4026 C CA . ASP A 1 263 ? 1.021 7.829 -27.168 1.00 36.10 263 ASP A CA 1
ATOM 4027 C C . ASP A 1 263 ? 0.906 8.399 -25.757 1.00 40.09 263 ASP A C 1
ATOM 4028 O O . ASP A 1 263 ? 1.768 9.185 -25.345 1.00 38.34 263 ASP A O 1
ATOM 4037 N N . SER A 1 264 ? -0.094 7.989 -24.986 1.00 40.21 264 SER A N 1
ATOM 4038 C CA . SER A 1 264 ? -0.219 8.430 -23.604 1.00 35.33 264 SER A CA 1
ATOM 4039 C C . SER A 1 264 ? 0.471 7.460 -22.649 1.00 32.91 264 SER A C 1
ATOM 4040 O O . SER A 1 264 ? 0.646 6.276 -22.951 1.00 38.03 264 SER A O 1
ATOM 4048 N N . PHE A 1 265 ? 0.881 7.990 -21.496 1.00 35.30 265 PHE A N 1
ATOM 4049 C CA . PHE A 1 265 ? 1.457 7.220 -20.392 1.00 39.31 265 PHE A CA 1
ATOM 4050 C C . PHE A 1 265 ? 0.502 7.351 -19.208 1.00 31.80 265 PHE A C 1
ATOM 4051 O O . PHE A 1 265 ? 0.370 8.434 -18.633 1.00 35.45 265 PHE A O 1
ATOM 4068 N N . ILE A 1 266 ? -0.173 6.260 -18.857 1.00 32.20 266 ILE A N 1
ATOM 4069 C CA . ILE A 1 266 ? -1.169 6.257 -17.788 1.00 40.68 266 ILE A CA 1
ATOM 4070 C C . ILE A 1 266 ? -0.611 5.466 -16.614 1.00 40.91 266 ILE A C 1
ATOM 4071 O O . ILE A 1 266 ? -0.386 4.253 -16.723 1.00 47.65 266 ILE A O 1
ATOM 4087 N N . ASP A 1 267 ? -0.393 6.154 -15.493 1.00 42.14 267 ASP A N 1
ATOM 4088 C CA . ASP A 1 267 ? 0.264 5.571 -14.324 1.00 48.73 267 ASP A CA 1
ATOM 4089 C C . ASP A 1 267 ? 1.564 4.870 -14.723 1.00 42.94 267 ASP A C 1
ATOM 4090 O O . ASP A 1 267 ? 1.815 3.718 -14.367 1.00 40.81 267 ASP A O 1
ATOM 4099 N N . LYS A 1 268 ? 2.391 5.586 -15.481 1.00 40.51 268 LYS A N 1
ATOM 4100 C CA . LYS A 1 268 ? 3.743 5.157 -15.827 1.00 48.83 268 LYS A CA 1
ATOM 4101 C C . LYS A 1 268 ? 3.761 4.018 -16.847 1.00 50.00 268 LYS A C 1
ATOM 4102 O O . LYS A 1 268 ? 4.806 3.393 -17.058 1.00 51.74 268 LYS A O 1
ATOM 4121 N N . ILE A 1 269 ? 2.640 3.765 -17.525 1.00 47.09 269 ILE A N 1
ATOM 4122 C CA . ILE A 1 269 ? 2.508 2.656 -18.469 1.00 41.99 269 ILE A CA 1
ATOM 4123 C C . ILE A 1 269 ? 2.218 3.226 -19.855 1.00 47.86 269 ILE A C 1
ATOM 4124 O O . ILE A 1 269 ? 1.223 3.939 -20.043 1.00 36.01 269 ILE A O 1
ATOM 4140 N N . SER A 1 270 ? 3.088 2.919 -20.822 1.00 36.29 270 SER A N 1
ATOM 4141 C CA . SER A 1 270 ? 2.852 3.311 -22.205 1.00 38.06 270 SER A CA 1
ATOM 4142 C C . SER A 1 270 ? 1.712 2.483 -22.791 1.00 40.76 270 SER A C 1
ATOM 4143 O O . SER A 1 270 ? 1.806 1.253 -22.860 1.00 39.03 270 SER A O 1
ATOM 4151 N N . VAL A 1 271 ? 0.632 3.155 -23.206 1.00 42.01 271 VAL A N 1
ATOM 4152 C CA . VAL A 1 271 ? -0.503 2.436 -23.784 1.00 37.75 271 VAL A CA 1
ATOM 4153 C C . VAL A 1 271 ? -0.057 1.654 -25.009 1.00 35.79 271 VAL A C 1
ATOM 4154 O O . VAL A 1 271 ? -0.440 0.494 -25.204 1.00 37.52 271 VAL A O 1
ATOM 4167 N N . TYR A 1 272 ? 0.767 2.280 -25.851 1.00 36.89 272 TYR A N 1
ATOM 4168 C CA . TYR A 1 272 ? 1.352 1.597 -26.996 1.00 37.91 272 TYR A CA 1
ATOM 4169 C C . TYR A 1 272 ? 2.035 0.297 -26.588 1.00 33.98 272 TYR A C 1
ATOM 4170 O O . TYR A 1 272 ? 1.738 -0.773 -27.133 1.00 36.39 272 TYR A O 1
ATOM 4188 N N . SER A 1 273 ? 2.952 0.360 -25.630 1.00 35.69 273 SER A N 1
ATOM 4189 C CA . SER A 1 273 ? 3.692 -0.847 -25.268 1.00 44.49 273 SER A CA 1
ATOM 4190 C C . SER A 1 273 ? 2.763 -1.899 -24.683 1.00 42.00 273 SER A C 1
ATOM 4191 O O . SER A 1 273 ? 2.862 -3.082 -25.026 1.00 37.42 273 SER A O 1
ATOM 4199 N N . ALA A 1 274 ? 1.840 -1.483 -23.811 1.00 39.38 274 ALA A N 1
ATOM 4200 C CA . ALA A 1 274 ? 0.851 -2.415 -23.283 1.00 35.51 274 ALA A CA 1
ATOM 4201 C C . ALA A 1 274 ? 0.116 -3.144 -24.404 1.00 37.48 274 ALA A C 1
ATOM 4202 O O . ALA A 1 274 ? -0.111 -4.358 -24.320 1.00 37.10 274 ALA A O 1
ATOM 4209 N N . ARG A 1 275 ? -0.260 -2.426 -25.467 1.00 35.14 275 ARG A N 1
ATOM 4210 C CA . ARG A 1 275 ? -0.979 -3.074 -26.560 1.00 33.25 275 ARG A CA 1
ATOM 4211 C C . ARG A 1 275 ? -0.066 -3.994 -27.361 1.00 37.50 275 ARG A C 1
ATOM 4212 O O . ARG A 1 275 ? -0.514 -5.044 -27.836 1.00 33.99 275 ARG A O 1
ATOM 4233 N N . VAL A 1 276 ? 1.210 -3.646 -27.517 1.00 37.27 276 VAL A N 1
ATOM 4234 C CA . VAL A 1 276 ? 2.133 -4.598 -28.125 1.00 35.85 276 VAL A CA 1
ATOM 4235 C C . VAL A 1 276 ? 2.229 -5.844 -27.250 1.00 33.89 276 VAL A C 1
ATOM 4236 O O . VAL A 1 276 ? 2.094 -6.972 -27.736 1.00 38.36 276 VAL A O 1
ATOM 4249 N N . ASN A 1 277 ? 2.374 -5.655 -25.933 1.00 33.67 277 ASN A N 1
ATOM 4250 C CA . ASN A 1 277 ? 2.428 -6.807 -25.040 1.00 38.54 277 ASN A CA 1
ATOM 4251 C C . ASN A 1 277 ? 1.150 -7.635 -25.108 1.00 37.92 277 ASN A C 1
ATOM 4252 O O . ASN A 1 277 ? 1.196 -8.860 -24.948 1.00 39.51 277 ASN A O 1
ATOM 4263 N N . MET A 1 278 ? -0.004 -6.988 -25.290 1.00 39.28 278 MET A N 1
ATOM 4264 C CA . MET A 1 278 ? -1.246 -7.746 -25.403 1.00 37.29 278 MET A CA 1
ATOM 4265 C C . MET A 1 278 ? -1.213 -8.667 -26.610 1.00 38.11 278 MET A C 1
ATOM 4266 O O . MET A 1 278 ? -1.698 -9.802 -26.550 1.00 41.11 278 MET A O 1
ATOM 4280 N N . GLY A 1 279 ? -0.666 -8.179 -27.727 1.00 33.05 279 GLY A N 1
ATOM 4281 C CA . GLY A 1 279 ? -0.531 -9.016 -28.899 1.00 36.77 279 GLY A CA 1
ATOM 4282 C C . GLY A 1 279 ? 0.473 -10.137 -28.709 1.00 39.49 279 GLY A C 1
ATOM 4283 O O . GLY A 1 279 ? 0.334 -11.201 -29.314 1.00 37.61 279 GLY A O 1
ATOM 4287 N N . THR A 1 280 ? 1.490 -9.920 -27.874 1.00 39.44 280 THR A N 1
ATOM 4288 C CA . THR A 1 280 ? 2.462 -10.976 -27.605 1.00 42.63 280 THR A CA 1
ATOM 4289 C C . THR A 1 280 ? 1.811 -12.124 -26.848 1.00 43.21 280 THR A C 1
ATOM 4290 O O . THR A 1 280 ? 1.933 -13.292 -27.239 1.00 40.46 280 THR A O 1
ATOM 4301 N N . LYS A 1 281 ? 1.115 -11.802 -25.757 1.00 41.28 281 LYS A N 1
ATOM 4302 C CA . LYS A 1 281 ? 0.402 -12.818 -24.996 1.00 45.70 281 LYS A CA 1
ATOM 4303 C C . LYS A 1 281 ? -0.642 -13.525 -25.853 1.00 47.69 281 LYS A C 1
ATOM 4304 O O . LYS A 1 281 ? -0.824 -14.744 -25.750 1.00 40.13 281 LYS A O 1
ATOM 4323 N N . LEU A 1 282 ? -1.346 -12.779 -26.704 1.00 44.32 282 LEU A N 1
ATOM 4324 C CA . LEU A 1 282 ? -2.412 -13.401 -27.483 1.00 41.16 282 LEU A CA 1
ATOM 4325 C C . LEU A 1 282 ? -1.846 -14.267 -28.598 1.00 36.53 282 LEU A C 1
ATOM 4326 O O . LEU A 1 282 ? -2.361 -15.361 -28.857 1.00 39.08 282 LEU A O 1
ATOM 4342 N N . GLY A 1 283 ? -0.789 -13.804 -29.268 1.00 39.32 283 GLY A N 1
ATOM 4343 C CA . GLY A 1 283 ? -0.127 -14.650 -30.243 1.00 38.05 283 GLY A CA 1
ATOM 4344 C C . GLY A 1 283 ? 0.436 -15.909 -29.621 1.00 39.38 283 GLY A C 1
ATOM 4345 O O . GLY A 1 283 ? 0.406 -16.979 -30.235 1.00 42.20 283 GLY A O 1
ATOM 4349 N N . GLU A 1 284 ? 0.944 -15.800 -28.393 1.00 37.97 284 GLU A N 1
ATOM 4350 C CA . GLU A 1 284 ? 1.449 -16.971 -27.685 1.00 46.15 284 GLU A CA 1
ATOM 4351 C C . GLU A 1 284 ? 0.324 -17.937 -27.358 1.00 41.60 284 GLU A C 1
ATOM 4352 O O . GLU A 1 284 ? 0.455 -19.151 -27.558 1.00 39.46 284 GLU A O 1
ATOM 4364 N N . LYS A 1 285 ? -0.791 -17.417 -26.839 1.00 43.49 285 LYS A N 1
ATOM 4365 C CA . LYS A 1 285 ? -1.922 -18.276 -26.531 1.00 41.38 285 LYS A CA 1
ATOM 4366 C C . LYS A 1 285 ? -2.434 -18.983 -27.781 1.00 48.97 285 LYS A C 1
ATOM 4367 O O . LYS A 1 285 ? -2.825 -20.157 -27.725 1.00 44.83 285 LYS A O 1
ATOM 4386 N N . ILE A 1 286 ? -2.435 -18.284 -28.918 1.00 45.57 286 ILE A N 1
ATOM 4387 C CA . ILE A 1 286 ? -2.871 -18.877 -30.178 1.00 43.43 286 ILE A CA 1
ATOM 4388 C C . ILE A 1 286 ? -1.893 -19.958 -30.629 1.00 47.50 286 ILE A C 1
ATOM 4389 O O . ILE A 1 286 ? -2.295 -21.063 -31.021 1.00 46.22 286 ILE A O 1
ATOM 4405 N N . ALA A 1 287 ? -0.594 -19.639 -30.620 1.00 42.06 287 ALA A N 1
ATOM 4406 C CA . ALA A 1 287 ? 0.421 -20.611 -31.010 1.00 50.50 287 ALA A CA 1
ATOM 4407 C C . ALA A 1 287 ? 0.273 -21.910 -30.233 1.00 47.06 287 ALA A C 1
ATOM 4408 O O . ALA A 1 287 ? 0.593 -22.987 -30.747 1.00 49.45 287 ALA A O 1
ATOM 4415 N N . ARG A 1 288 ? -0.239 -21.829 -29.012 1.00 53.10 288 ARG A N 1
ATOM 4416 C CA . ARG A 1 288 ? -0.347 -22.974 -28.123 1.00 58.96 288 ARG A CA 1
ATOM 4417 C C . ARG A 1 288 ? -1.636 -23.761 -28.317 1.00 54.45 288 ARG A C 1
ATOM 4418 O O . ARG A 1 288 ? -1.606 -24.996 -28.344 1.00 60.37 288 ARG A O 1
ATOM 4439 N N . GLU A 1 289 ? -2.769 -23.077 -28.455 1.00 52.29 289 GLU A N 1
ATOM 4440 C CA . GLU A 1 289 ? -4.065 -23.741 -28.480 1.00 56.59 289 GLU A CA 1
ATOM 4441 C C . GLU A 1 289 ? -4.575 -24.001 -29.886 1.00 55.10 289 GLU A C 1
ATOM 4442 O O . GLU A 1 289 ? -5.431 -24.874 -30.071 1.00 56.70 289 GLU A O 1
ATOM 4454 N N . TRP A 1 290 ? -4.053 -23.273 -30.869 1.00 44.83 290 TRP A N 1
ATOM 4455 C CA . TRP A 1 290 ? -4.408 -23.425 -32.269 1.00 51.02 290 TRP A CA 1
ATOM 4456 C C . TRP A 1 290 ? -3.216 -23.913 -33.089 1.00 53.04 290 TRP A C 1
ATOM 4457 O O . TRP A 1 290 ? -3.117 -23.633 -34.287 1.00 49.97 290 TRP A O 1
ATOM 4478 N N . GLU A 1 291 ? -2.295 -24.631 -32.441 1.00 57.07 291 GLU A N 1
ATOM 4479 C CA . GLU A 1 291 ? -1.158 -25.263 -33.102 1.00 56.94 291 GLU A CA 1
ATOM 4480 C C . GLU A 1 291 ? -1.573 -25.895 -34.424 1.00 59.67 291 GLU A C 1
ATOM 4481 O O . GLU A 1 291 ? -0.860 -25.789 -35.426 1.00 59.21 291 GLU A O 1
ATOM 4493 N N . ASP A 1 292 ? -2.739 -26.534 -34.438 1.00 55.53 292 ASP A N 1
ATOM 4494 C CA . ASP A 1 292 ? -3.147 -27.356 -35.567 1.00 67.78 292 ASP A CA 1
ATOM 4495 C C . ASP A 1 292 ? -3.867 -26.580 -36.662 1.00 72.00 292 ASP A C 1
ATOM 4496 O O . ASP A 1 292 ? -4.070 -27.129 -37.751 1.00 68.61 292 ASP A O 1
ATOM 4505 N N . LEU A 1 293 ? -4.236 -25.326 -36.428 1.00 67.09 293 LEU A N 1
ATOM 4506 C CA . LEU A 1 293 ? -5.014 -24.588 -37.414 1.00 65.79 293 LEU A CA 1
ATOM 4507 C C . LEU A 1 293 ? -4.111 -23.956 -38.466 1.00 64.59 293 LEU A C 1
ATOM 4508 O O . LEU A 1 293 ? -2.948 -23.631 -38.210 1.00 65.91 293 LEU A O 1
ATOM 4524 N N . ASP A 1 294 ? -4.669 -23.805 -39.669 1.00 67.09 294 ASP A N 1
ATOM 4525 C CA . ASP A 1 294 ? -3.941 -23.323 -40.842 1.00 69.44 294 ASP A CA 1
ATOM 4526 C C . ASP A 1 294 ? -4.344 -21.870 -41.087 1.00 66.97 294 ASP A C 1
ATOM 4527 O O . ASP A 1 294 ? -5.393 -21.592 -41.677 1.00 62.62 294 ASP A O 1
ATOM 4536 N N . ILE A 1 295 ? -3.489 -20.952 -40.640 1.00 63.76 295 ILE A N 1
ATOM 4537 C CA . ILE A 1 295 ? -3.726 -19.513 -40.701 1.00 62.31 295 ILE A CA 1
ATOM 4538 C C . ILE A 1 295 ? -2.866 -18.943 -41.826 1.00 56.82 295 ILE A C 1
ATOM 4539 O O . ILE A 1 295 ? -1.639 -19.087 -41.810 1.00 47.98 295 ILE A O 1
ATOM 4555 N N . ASP A 1 296 ? -3.518 -18.326 -42.816 1.00 46.40 296 ASP A N 1
ATOM 4556 C CA . ASP A 1 296 ? -2.833 -17.750 -43.968 1.00 49.29 296 ASP A CA 1
ATOM 4557 C C . ASP A 1 296 ? -2.228 -16.386 -43.665 1.00 53.70 296 ASP A C 1
ATOM 4558 O O . ASP A 1 296 ? -1.147 -16.050 -44.167 1.00 48.83 296 ASP A O 1
ATOM 4567 N N . VAL A 1 297 ? -2.960 -15.559 -42.922 1.00 45.94 297 VAL A N 1
ATOM 4568 C CA . VAL A 1 297 ? -2.631 -14.149 -42.788 1.00 43.20 297 VAL A CA 1
ATOM 4569 C C . VAL A 1 297 ? -3.312 -13.632 -41.535 1.00 39.64 297 VAL A C 1
ATOM 4570 O O . VAL A 1 297 ? -4.374 -14.122 -41.142 1.00 43.56 297 VAL A O 1
ATOM 4583 N N . VAL A 1 298 ? -2.687 -12.649 -40.890 1.00 33.84 298 VAL A N 1
ATOM 4584 C CA . VAL A 1 298 ? -3.303 -11.931 -39.781 1.00 38.76 298 VAL A CA 1
ATOM 4585 C C . VAL A 1 298 ? -3.739 -10.560 -40.288 1.00 44.05 298 VAL A C 1
ATOM 4586 O O . VAL A 1 298 ? -2.954 -9.844 -40.931 1.00 38.11 298 VAL A O 1
ATOM 4599 N N . ILE A 1 299 ? -4.988 -10.193 -39.995 1.00 35.02 299 ILE A N 1
ATOM 4600 C CA . ILE A 1 299 ? -5.628 -9.012 -40.546 1.00 40.50 299 ILE A CA 1
ATOM 4601 C C . ILE A 1 299 ? -6.274 -8.248 -39.382 1.00 39.60 299 ILE A C 1
ATOM 4602 O O . ILE A 1 299 ? -7.205 -8.782 -38.763 1.00 38.23 299 ILE A O 1
ATOM 4618 N N . PRO A 1 300 ? -5.845 -7.044 -39.062 1.00 37.52 300 PRO A N 1
ATOM 4619 C CA . PRO A 1 300 ? -6.505 -6.309 -37.976 1.00 29.75 300 PRO A CA 1
ATOM 4620 C C . PRO A 1 300 ? -7.802 -5.647 -38.418 1.00 34.58 300 PRO A C 1
ATOM 4621 O O . PRO A 1 300 ? -7.982 -5.268 -39.577 1.00 32.37 300 PRO A O 1
ATOM 4632 N N . ILE A 1 301 ? -8.720 -5.542 -37.466 1.00 38.20 301 ILE A N 1
ATOM 4633 C CA . ILE A 1 301 ? -9.869 -4.642 -37.551 1.00 41.28 301 ILE A CA 1
ATOM 4634 C C . ILE A 1 301 ? -9.346 -3.283 -37.095 1.00 36.72 301 ILE A C 1
ATOM 4635 O O . ILE A 1 301 ? -9.087 -3.106 -35.897 1.00 38.12 301 ILE A O 1
ATOM 4651 N N . PRO A 1 302 ? -9.129 -2.317 -37.987 1.00 41.93 302 PRO A N 1
ATOM 4652 C CA . PRO A 1 302 ? -8.488 -1.065 -37.564 1.00 46.99 302 PRO A CA 1
ATOM 4653 C C . PRO A 1 302 ? -9.460 -0.248 -36.721 1.00 41.15 302 PRO A C 1
ATOM 4654 O O . PRO A 1 302 ? -10.666 -0.480 -36.751 1.00 46.11 302 PRO A O 1
ATOM 4665 N N . GLU A 1 303 ? -8.938 0.713 -35.955 1.00 48.77 303 GLU A N 1
ATOM 4666 C CA . GLU A 1 303 ? -7.539 1.116 -35.944 1.00 46.08 303 GLU A CA 1
ATOM 4667 C C . GLU A 1 303 ? -6.778 0.566 -34.742 1.00 43.11 303 GLU A C 1
ATOM 4668 O O . GLU A 1 303 ? -5.578 0.297 -34.822 1.00 45.79 303 GLU A O 1
ATOM 4680 N N . THR A 1 304 ? -7.491 0.420 -33.623 1.00 42.52 304 THR A N 1
ATOM 4681 C CA . THR A 1 304 ? -6.854 0.125 -32.341 1.00 39.31 304 THR A CA 1
ATOM 4682 C C . THR A 1 304 ? -5.990 -1.124 -32.401 1.00 38.91 304 THR A C 1
ATOM 4683 O O . THR A 1 304 ? -4.955 -1.191 -31.727 1.00 41.61 304 THR A O 1
ATOM 4694 N N . SER A 1 305 ? -6.366 -2.102 -33.224 1.00 37.20 305 SER A N 1
ATOM 4695 C CA . SER A 1 305 ? -5.738 -3.416 -33.198 1.00 39.63 305 SER A CA 1
ATOM 4696 C C . SER A 1 305 ? -4.582 -3.597 -34.176 1.00 38.72 305 SER A C 1
ATOM 4697 O O . SER A 1 305 ? -4.023 -4.694 -34.236 1.00 37.00 305 SER A O 1
ATOM 4705 N N . CYS A 1 306 ? -4.207 -2.584 -34.955 1.00 32.92 306 CYS A N 1
ATOM 4706 C CA . CYS A 1 306 ? -3.189 -2.821 -35.973 1.00 38.31 306 CYS A CA 1
ATOM 4707 C C . CYS A 1 306 ? -1.867 -3.251 -35.341 1.00 38.93 306 CYS A C 1
ATOM 4708 O O . CYS A 1 306 ? -1.213 -4.186 -35.826 1.00 35.83 306 CYS A O 1
ATOM 4716 N N . ASP A 1 307 ? -1.470 -2.601 -34.244 1.00 38.76 307 ASP A N 1
ATOM 4717 C CA . ASP A 1 307 ? -0.215 -2.958 -33.586 1.00 41.65 307 ASP A CA 1
ATOM 4718 C C . ASP A 1 307 ? -0.334 -4.286 -32.847 1.00 46.74 307 ASP A C 1
ATOM 4719 O O . ASP A 1 307 ? 0.639 -5.045 -32.770 1.00 36.00 307 ASP A O 1
ATOM 4728 N N . ILE A 1 308 ? -1.510 -4.571 -32.283 1.00 39.40 308 ILE A N 1
ATOM 4729 C CA . ILE A 1 308 ? -1.743 -5.855 -31.633 1.00 35.56 308 ILE A CA 1
ATOM 4730 C C . ILE A 1 308 ? -1.627 -6.980 -32.651 1.00 36.62 308 ILE A C 1
ATOM 4731 O O . ILE A 1 308 ? -0.963 -7.998 -32.412 1.00 35.83 308 ILE A O 1
ATOM 4747 N N . ALA A 1 309 ? -2.265 -6.804 -33.811 1.00 34.52 309 ALA A N 1
ATOM 4748 C CA . ALA A 1 309 ? -2.217 -7.818 -34.855 1.00 30.75 309 ALA A CA 1
ATOM 4749 C C . ALA A 1 309 ? -0.806 -7.986 -35.404 1.00 37.85 309 ALA A C 1
ATOM 4750 O O . ALA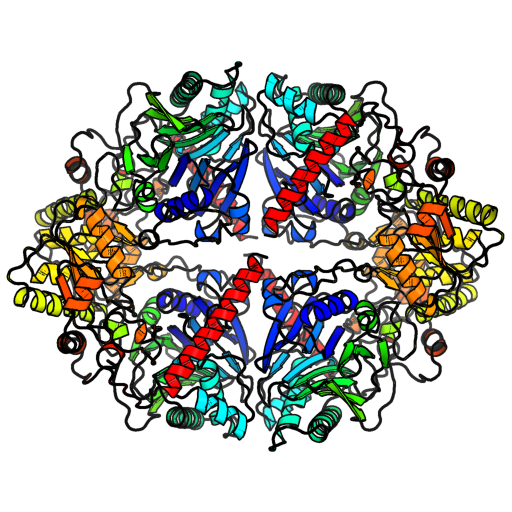 A 1 309 ? -0.397 -9.102 -35.743 1.00 31.08 309 ALA A O 1
ATOM 4757 N N . LEU A 1 310 ? -0.054 -6.891 -35.521 1.00 37.07 310 LEU A N 1
ATOM 4758 C CA . LEU A 1 310 ? 1.313 -7.000 -36.016 1.00 43.75 310 LEU A CA 1
ATOM 4759 C C . LEU A 1 310 ? 2.136 -7.919 -35.126 1.00 41.99 310 LEU A C 1
ATOM 4760 O O . LEU A 1 310 ? 2.912 -8.744 -35.620 1.00 39.33 310 LEU A O 1
ATOM 4776 N N . GLU A 1 311 ? 1.981 -7.785 -33.808 1.00 38.25 311 GLU A N 1
ATOM 4777 C CA . GLU A 1 311 ? 2.758 -8.604 -32.887 1.00 41.02 311 GLU A CA 1
ATOM 4778 C C . GLU A 1 311 ? 2.300 -10.054 -32.932 1.00 45.45 311 GLU A C 1
ATOM 4779 O O . GLU A 1 311 ? 3.129 -10.972 -32.926 1.00 40.63 311 GLU A O 1
ATOM 4791 N N . ILE A 1 312 ? 0.984 -10.284 -32.981 1.00 37.58 312 ILE A N 1
ATOM 4792 C CA . ILE A 1 312 ? 0.471 -11.642 -33.157 1.00 34.39 312 ILE A CA 1
ATOM 4793 C C . ILE A 1 312 ? 1.052 -12.268 -34.416 1.00 39.55 312 ILE A C 1
ATOM 4794 O O . ILE A 1 312 ? 1.534 -13.407 -34.407 1.00 41.35 312 ILE A O 1
ATOM 4810 N N . ALA A 1 313 ? 0.966 -11.548 -35.537 1.00 41.77 313 ALA A N 1
ATOM 4811 C CA . ALA A 1 313 ? 1.527 -12.066 -36.778 1.00 48.65 313 ALA A CA 1
ATOM 4812 C C . ALA A 1 313 ? 3.000 -12.404 -36.591 1.00 43.21 313 ALA A C 1
ATOM 4813 O O . ALA A 1 313 ? 3.483 -13.415 -37.111 1.00 44.24 313 ALA A O 1
ATOM 4820 N N . ARG A 1 314 ? 3.719 -11.586 -35.821 1.00 44.60 314 ARG A N 1
ATOM 4821 C CA . ARG A 1 314 ? 5.117 -11.877 -35.538 1.00 45.22 314 ARG A CA 1
ATOM 4822 C C . ARG A 1 314 ? 5.249 -13.177 -34.754 1.00 47.44 314 ARG A C 1
ATOM 4823 O O . ARG A 1 314 ? 5.987 -14.084 -35.155 1.00 47.66 314 ARG A O 1
ATOM 4844 N N . ILE A 1 315 ? 4.540 -13.282 -33.628 1.00 43.79 315 ILE A N 1
ATOM 4845 C CA . ILE A 1 315 ? 4.621 -14.487 -32.809 1.00 45.37 315 ILE A CA 1
ATOM 4846 C C . ILE A 1 315 ? 4.351 -15.724 -33.657 1.00 52.35 315 ILE A C 1
ATOM 4847 O O . ILE A 1 315 ? 5.033 -16.748 -33.522 1.00 49.58 315 ILE A O 1
ATOM 4863 N N . LEU A 1 316 ? 3.394 -15.637 -34.582 1.00 38.70 316 LEU A N 1
ATOM 4864 C CA . LEU A 1 316 ? 3.019 -16.801 -35.373 1.00 40.98 316 LEU A CA 1
ATOM 4865 C C . LEU A 1 316 ? 3.878 -17.001 -36.612 1.00 46.94 316 LEU A C 1
ATOM 4866 O O . LEU A 1 316 ? 3.663 -17.982 -37.339 1.00 42.92 316 LEU A O 1
ATOM 4882 N N . GLY A 1 317 ? 4.822 -16.110 -36.886 1.00 45.68 317 GLY A N 1
ATOM 4883 C CA . GLY A 1 317 ? 5.565 -16.202 -38.140 1.00 42.29 317 GLY A CA 1
ATOM 4884 C C . GLY A 1 317 ? 4.673 -16.206 -39.358 1.00 47.34 317 GLY A C 1
ATOM 4885 O O . GLY A 1 317 ? 4.934 -16.939 -40.319 1.00 52.78 317 GLY A O 1
ATOM 4889 N N . LYS A 1 318 ? 3.619 -15.397 -39.340 1.00 39.86 318 LYS A N 1
ATOM 4890 C CA . LYS A 1 318 ? 2.670 -15.323 -40.439 1.00 47.84 318 LYS A CA 1
ATOM 4891 C C . LYS A 1 318 ? 2.539 -13.895 -40.951 1.00 43.20 318 LYS A C 1
ATOM 4892 O O . LYS A 1 318 ? 2.804 -12.932 -40.222 1.00 39.61 318 LYS A O 1
ATOM 4911 N N . PRO A 1 319 ? 2.127 -13.725 -42.205 1.00 40.79 319 PRO A N 1
ATOM 4912 C CA . PRO A 1 319 ? 2.065 -12.377 -42.777 1.00 42.42 319 PRO A CA 1
ATOM 4913 C C . PRO A 1 319 ? 0.941 -11.538 -42.182 1.00 44.62 319 PRO A C 1
ATOM 4914 O O . PRO A 1 319 ? -0.170 -12.015 -41.935 1.00 42.56 319 PRO A O 1
ATOM 4925 N N . TYR A 1 320 ? 1.277 -10.277 -41.927 1.00 41.88 320 TYR A N 1
ATOM 4926 C CA . TYR A 1 320 ? 0.338 -9.237 -41.527 1.00 38.48 320 TYR A CA 1
ATOM 4927 C C . TYR A 1 320 ? -0.073 -8.477 -42.783 1.00 41.86 320 TYR A C 1
ATOM 4928 O O . TYR A 1 320 ? 0.785 -8.093 -43.580 1.00 38.07 320 TYR A O 1
ATOM 4946 N N . ARG A 1 321 ? -1.382 -8.296 -42.988 1.00 35.65 321 ARG A N 1
ATOM 4947 C CA . ARG A 1 321 ? -1.849 -7.539 -44.142 1.00 33.17 321 ARG A CA 1
ATOM 4948 C C . ARG A 1 321 ? -3.068 -6.697 -43.791 1.00 36.78 321 ARG A C 1
ATOM 4949 O O . ARG A 1 321 ? -3.929 -7.122 -43.010 1.00 35.04 321 ARG A O 1
ATOM 4970 N N . GLN A 1 322 ? -3.116 -5.491 -44.376 1.00 35.86 322 GLN A N 1
ATOM 4971 C CA . GLN A 1 322 ? -4.193 -4.507 -44.177 1.00 42.60 322 GLN A CA 1
ATOM 4972 C C . GLN A 1 322 ? -5.372 -4.905 -45.058 1.00 37.43 322 GLN A C 1
ATOM 4973 O O . GLN A 1 322 ? -5.612 -4.346 -46.129 1.00 44.23 322 GLN A O 1
ATOM 4987 N N . GLY A 1 323 ? -6.124 -5.904 -44.598 1.00 35.01 323 GLY A N 1
ATOM 4988 C CA . GLY A 1 323 ? -7.270 -6.359 -45.358 1.00 31.26 323 GLY A CA 1
ATOM 4989 C C . GLY A 1 323 ? -8.520 -5.525 -45.163 1.00 33.97 323 GLY A C 1
ATOM 4990 O O . GLY A 1 323 ? -9.388 -5.520 -46.043 1.00 37.05 323 GLY A O 1
ATOM 4994 N N . PHE A 1 324 ? -8.640 -4.846 -44.024 1.00 34.01 324 PHE A N 1
ATOM 4995 C CA . PHE A 1 324 ? -9.751 -3.944 -43.750 1.00 31.95 324 PHE A CA 1
ATOM 4996 C C . PHE A 1 324 ? -9.220 -2.521 -43.654 1.00 39.83 324 PHE A C 1
ATOM 4997 O O . PHE A 1 324 ? -8.167 -2.285 -43.054 1.00 32.23 324 PHE A O 1
ATOM 5014 N N . VAL A 1 325 ? -9.962 -1.565 -44.210 1.00 35.55 325 VAL A N 1
ATOM 5015 C CA . VAL A 1 325 ? -9.661 -0.147 -44.045 1.00 33.42 325 VAL A CA 1
ATOM 5016 C C . VAL A 1 325 ? -10.849 0.504 -43.354 1.00 39.49 325 VAL A C 1
ATOM 5017 O O . VAL A 1 325 ? -11.997 0.327 -43.784 1.00 33.74 325 VAL A O 1
ATOM 5030 N N . LYS A 1 326 ? -10.581 1.246 -42.287 1.00 32.90 326 LYS A N 1
ATOM 5031 C CA . LYS A 1 326 ? -11.635 1.988 -41.618 1.00 34.43 326 LYS A CA 1
ATOM 5032 C C . LYS A 1 326 ? -11.970 3.238 -42.426 1.00 38.56 326 LYS A C 1
ATOM 5033 O O . LYS A 1 326 ? -11.072 3.967 -42.854 1.00 39.01 326 LYS A O 1
ATOM 5052 N N . ASN A 1 327 ? -13.258 3.476 -42.648 1.00 36.19 327 ASN A N 1
ATOM 5053 C CA . ASN A 1 327 ? -13.688 4.710 -43.299 1.00 37.71 327 ASN A CA 1
ATOM 5054 C C . ASN A 1 327 ? -13.483 5.878 -42.330 1.00 40.35 327 ASN A C 1
ATOM 5055 O O . ASN A 1 327 ? -14.155 5.965 -41.296 1.00 37.00 327 ASN A O 1
ATOM 5066 N N . ARG A 1 328 ? -12.542 6.772 -42.658 1.00 37.25 328 ARG A N 1
ATOM 5067 C CA . ARG A 1 328 ? -12.248 7.914 -41.792 1.00 40.07 328 ARG A CA 1
ATOM 5068 C C . ARG A 1 328 ? -13.476 8.795 -41.590 1.00 40.44 328 ARG A C 1
ATOM 5069 O O . ARG A 1 328 ? -13.654 9.393 -40.524 1.00 39.74 328 ARG A O 1
ATOM 5090 N N . TYR A 1 329 ? -14.325 8.893 -42.603 1.00 32.02 329 TYR A N 1
ATOM 5091 C CA . TYR A 1 329 ? -15.483 9.773 -42.586 1.00 37.49 329 TYR A CA 1
ATOM 5092 C C . TYR A 1 329 ? -16.738 8.933 -42.755 1.00 36.95 329 TYR A C 1
ATOM 5093 O O . TYR A 1 329 ? -16.829 8.137 -43.695 1.00 45.04 329 TYR A O 1
ATOM 5111 N N . VAL A 1 330 ? -17.708 9.116 -41.866 1.00 43.51 330 VAL A N 1
ATOM 5112 C CA . VAL A 1 330 ? -18.848 8.217 -41.775 1.00 47.58 330 VAL A CA 1
ATOM 5113 C C . VAL A 1 330 ? -20.145 8.876 -42.237 1.00 49.19 330 VAL A C 1
ATOM 5114 O O . VAL A 1 330 ? -20.925 8.253 -42.962 1.00 55.96 330 VAL A O 1
ATOM 5127 N N . GLY A 1 331 ? -20.398 10.118 -41.848 1.00 40.95 331 GLY A N 1
ATOM 5128 C CA . GLY A 1 331 ? -21.586 10.805 -42.331 1.00 46.60 331 GLY A CA 1
ATOM 5129 C C . GLY A 1 331 ? -22.866 10.228 -41.758 1.00 51.90 331 GLY A C 1
ATOM 5130 O O . GLY A 1 331 ? -22.853 9.140 -41.178 1.00 52.43 331 GLY A O 1
ATOM 5134 N N . ARG A 1 332 ? -23.977 10.941 -41.896 1.00 46.34 332 ARG A N 1
ATOM 5135 C CA . ARG A 1 332 ? -25.213 10.505 -41.262 1.00 53.60 332 ARG A CA 1
ATOM 5136 C C . ARG A 1 332 ? -26.091 9.772 -42.269 1.00 53.96 332 ARG A C 1
ATOM 5137 O O . ARG A 1 332 ? -25.937 9.900 -43.486 1.00 52.21 332 ARG A O 1
ATOM 5158 N N . THR A 1 333 ? -26.981 8.940 -41.744 1.00 53.52 333 THR A N 1
ATOM 5159 C CA . THR A 1 333 ? -28.079 8.409 -42.531 1.00 56.85 333 THR A CA 1
ATOM 5160 C C . THR A 1 333 ? -29.278 9.293 -42.234 1.00 50.67 333 THR A C 1
ATOM 5161 O O . THR A 1 333 ? -29.528 9.647 -41.078 1.00 59.03 333 THR A O 1
ATOM 5172 N N . PHE A 1 334 ? -29.967 9.701 -43.280 1.00 59.61 334 PHE A N 1
ATOM 5173 C CA . PHE A 1 334 ? -31.146 10.526 -43.128 1.00 55.30 334 PHE A CA 1
ATOM 5174 C C . PHE A 1 334 ? -32.368 9.628 -43.063 1.00 62.92 334 PHE A C 1
ATOM 5175 O O . PHE A 1 334 ? -32.434 8.591 -43.732 1.00 59.70 334 PHE A O 1
ATOM 5192 N N . ILE A 1 335 ? -33.281 9.986 -42.164 1.00 66.27 335 ILE A N 1
ATOM 5193 C CA . ILE A 1 335 ? -34.585 9.343 -42.057 1.00 55.66 335 ILE A CA 1
ATOM 5194 C C . ILE A 1 335 ? -35.323 9.632 -43.358 1.00 57.66 335 ILE A C 1
ATOM 5195 O O . ILE A 1 335 ? -35.735 10.770 -43.602 1.00 63.26 335 ILE A O 1
ATOM 5211 N N . MET A 1 336 ? -35.464 8.628 -44.212 1.00 60.45 336 MET A N 1
ATOM 5212 C CA . MET A 1 336 ? -35.832 8.916 -45.595 1.00 67.74 336 MET A CA 1
ATOM 5213 C C . MET A 1 336 ? -37.219 8.396 -45.938 1.00 79.56 336 MET A C 1
ATOM 5214 O O . MET A 1 336 ? -37.434 7.171 -45.969 1.00 84.92 336 MET A O 1
ATOM 5228 N N . PRO A 1 337 ? -38.177 9.279 -46.216 1.00 78.34 337 PRO A N 1
ATOM 5229 C CA . PRO A 1 337 ? -39.526 8.823 -46.580 1.00 77.42 337 PRO A CA 1
ATOM 5230 C C . PRO A 1 337 ? -39.510 7.922 -47.805 1.00 79.44 337 PRO A C 1
ATOM 5231 O O . PRO A 1 337 ? -39.125 8.336 -48.902 1.00 79.54 337 PRO A O 1
ATOM 5242 N N . GLY A 1 338 ? -39.945 6.680 -47.606 1.00 81.05 338 GLY A N 1
ATOM 5243 C CA . GLY A 1 338 ? -40.115 5.745 -48.700 1.00 84.30 338 GLY A CA 1
ATOM 5244 C C . GLY A 1 338 ? -38.846 5.544 -49.495 1.00 85.88 338 GLY A C 1
ATOM 5245 O O . GLY A 1 338 ? -38.830 5.728 -50.716 1.00 87.41 338 GLY A O 1
ATOM 5249 N N . GLN A 1 339 ? -37.770 5.169 -48.803 1.00 84.72 339 GLN A N 1
ATOM 5250 C CA . GLN A 1 339 ? -36.471 4.987 -49.429 1.00 83.39 339 GLN A CA 1
ATOM 5251 C C . GLN A 1 339 ? -35.778 3.767 -48.850 1.00 75.04 339 GLN A C 1
ATOM 5252 O O . GLN A 1 339 ? -35.909 3.460 -47.662 1.00 78.79 339 GLN A O 1
ATOM 5266 N N . GLN A 1 340 ? -35.008 3.098 -49.699 1.00 75.70 340 GLN A N 1
ATOM 5267 C CA . GLN A 1 340 ? -34.306 1.877 -49.339 1.00 76.36 340 GLN A CA 1
ATOM 5268 C C . GLN A 1 340 ? -32.810 2.136 -49.268 1.00 76.28 340 GLN A C 1
ATOM 5269 O O . GLN A 1 340 ? -32.229 2.692 -50.206 1.00 71.33 340 GLN A O 1
ATOM 5283 N N . LEU A 1 341 ? -32.188 1.717 -48.170 1.00 75.16 341 LEU A N 1
ATOM 5284 C CA . LEU A 1 341 ? -30.744 1.844 -48.057 1.00 73.31 341 LEU A CA 1
ATOM 5285 C C . LEU A 1 341 ? -30.062 0.811 -48.941 1.00 68.20 341 LEU A C 1
ATOM 5286 O O . LEU A 1 341 ? -30.471 -0.351 -49.007 1.00 70.01 341 LEU A O 1
ATOM 5302 N N . ARG A 1 342 ? -29.036 1.258 -49.651 1.00 67.83 342 ARG A N 1
ATOM 5303 C CA . ARG A 1 342 ? -28.160 0.365 -50.383 1.00 71.37 342 ARG A CA 1
ATOM 5304 C C . ARG A 1 342 ? -26.942 -0.021 -49.556 1.00 69.43 342 ARG A C 1
ATOM 5305 O O . ARG A 1 342 ? -26.187 -0.915 -49.959 1.00 57.82 342 ARG A O 1
ATOM 5326 N N . ARG A 1 343 ? -26.777 0.580 -48.381 1.00 62.03 343 ARG A N 1
ATOM 5327 C CA . ARG A 1 343 ? -25.521 0.511 -47.649 1.00 45.41 343 ARG A CA 1
ATOM 5328 C C . ARG A 1 343 ? -25.702 -0.247 -46.344 1.00 42.24 343 ARG A C 1
ATOM 5329 O O . ARG A 1 343 ? -26.407 0.213 -45.439 1.00 39.67 343 ARG A O 1
ATOM 5350 N N . LYS A 1 344 ? -25.032 -1.387 -46.248 1.00 38.26 344 LYS A N 1
ATOM 5351 C CA . LYS A 1 344 ? -25.015 -2.152 -45.012 1.00 42.04 344 LYS A CA 1
ATOM 5352 C C . LYS A 1 344 ? -24.333 -1.357 -43.914 1.00 41.64 344 LYS A C 1
ATOM 5353 O O . LYS A 1 344 ? -23.340 -0.664 -44.147 1.00 41.19 344 LYS A O 1
ATOM 5372 N N . SER A 1 345 ? -24.888 -1.457 -42.710 1.00 41.78 345 SER A N 1
ATOM 5373 C CA . SER A 1 345 ? -24.302 -0.819 -41.538 1.00 38.81 345 SER A CA 1
ATOM 5374 C C . SER A 1 345 ? -22.797 -1.030 -41.463 1.00 37.07 345 SER A C 1
ATOM 5375 O O . SER A 1 345 ? -22.038 -0.089 -41.198 1.00 38.21 345 SER A O 1
ATOM 5383 N N . VAL A 1 346 ? -22.343 -2.267 -41.686 1.00 31.64 346 VAL A N 1
ATOM 5384 C CA . VAL A 1 346 ? -20.931 -2.554 -41.494 1.00 44.25 346 VAL A CA 1
ATOM 5385 C C . VAL A 1 346 ? -20.072 -1.855 -42.545 1.00 36.84 346 VAL A C 1
ATOM 5386 O O . VAL A 1 346 ? -18.891 -1.600 -42.293 1.00 35.66 346 VAL A O 1
ATOM 5399 N N . ARG A 1 347 ? -20.641 -1.497 -43.702 1.00 34.46 347 ARG A N 1
ATOM 5400 C CA . ARG A 1 347 ? -19.862 -0.831 -44.739 1.00 37.77 347 ARG A CA 1
ATOM 5401 C C . ARG A 1 347 ? -19.690 0.655 -44.479 1.00 38.47 347 ARG A C 1
ATOM 5402 O O . ARG A 1 347 ? -18.818 1.284 -45.094 1.00 35.40 347 ARG A O 1
ATOM 5423 N N . ARG A 1 348 ? -20.536 1.243 -43.633 1.00 41.60 348 ARG A N 1
ATOM 5424 C CA . ARG A 1 348 ? -20.340 2.631 -43.238 1.00 42.74 348 ARG A CA 1
ATOM 5425 C C . ARG A 1 348 ? -19.012 2.797 -42.516 1.00 38.97 348 ARG A C 1
ATOM 5426 O O . ARG A 1 348 ? -18.339 3.826 -42.655 1.00 34.70 348 ARG A O 1
ATOM 5447 N N . LYS A 1 349 ? -18.629 1.785 -41.738 1.00 37.18 349 LYS A N 1
ATOM 5448 C CA . LYS A 1 349 ? -17.463 1.836 -40.869 1.00 42.38 349 LYS A CA 1
ATOM 5449 C C . LYS A 1 349 ? -16.212 1.282 -41.542 1.00 37.62 349 LYS A C 1
ATOM 5450 O O . LYS A 1 349 ? -15.114 1.803 -41.336 1.00 37.16 349 LYS A O 1
ATOM 5469 N N . LEU A 1 350 ? -16.365 0.219 -42.327 1.00 34.36 350 LEU A N 1
ATOM 5470 C CA . LEU A 1 350 ? -15.241 -0.558 -42.810 1.00 32.60 350 LEU A CA 1
ATOM 5471 C C . LEU A 1 350 ? -15.383 -0.841 -44.297 1.00 33.18 350 LEU A C 1
ATOM 5472 O O . LEU A 1 350 ? -16.482 -0.825 -44.854 1.00 33.74 350 LEU A O 1
ATOM 5488 N N . ASN A 1 351 ? -14.240 -1.097 -44.933 1.00 28.82 351 ASN A N 1
ATOM 5489 C CA . ASN A 1 351 ? -14.202 -1.581 -46.299 1.00 35.21 351 ASN A CA 1
ATOM 5490 C C . ASN A 1 351 ? -13.172 -2.696 -46.419 1.00 35.69 351 ASN A C 1
ATOM 5491 O O . ASN A 1 351 ? -12.130 -2.658 -45.762 1.00 34.26 351 ASN A O 1
ATOM 5502 N N . ALA A 1 352 ? -13.462 -3.674 -47.266 1.00 33.82 352 ALA A N 1
ATOM 5503 C CA . ALA A 1 352 ? -12.608 -4.838 -47.435 1.00 44.22 352 ALA A CA 1
ATOM 5504 C C . ALA A 1 352 ? -11.746 -4.689 -48.680 1.00 42.69 352 ALA A C 1
ATOM 5505 O O . ALA A 1 352 ? -12.258 -4.410 -49.770 1.00 43.84 352 ALA A O 1
ATOM 5512 N N . ASN A 1 353 ? -10.443 -4.887 -48.517 1.00 41.42 353 ASN A N 1
ATOM 5513 C CA . ASN A 1 353 ? -9.563 -5.082 -49.667 1.00 44.43 353 ASN A CA 1
ATOM 5514 C C . ASN A 1 353 ? -9.742 -6.522 -50.134 1.00 47.27 353 ASN A C 1
ATOM 5515 O O . ASN A 1 353 ? -9.208 -7.457 -49.533 1.00 43.36 353 ASN A O 1
ATOM 5526 N N . ARG A 1 354 ? -10.487 -6.696 -51.222 1.00 38.97 354 ARG A N 1
ATOM 5527 C CA . ARG A 1 354 ? -10.901 -8.028 -51.648 1.00 48.34 354 ARG A CA 1
ATOM 5528 C C . ARG A 1 354 ? -9.706 -8.947 -51.864 1.00 53.36 354 ARG A C 1
ATOM 5529 O O . ARG A 1 354 ? -9.768 -10.143 -51.541 1.00 48.81 354 ARG A O 1
ATOM 5550 N N . ALA A 1 355 ? -8.605 -8.411 -52.393 1.00 45.16 355 ALA A N 1
ATOM 5551 C CA . ALA A 1 355 ? -7.462 -9.246 -52.743 1.00 45.93 355 ALA A CA 1
ATOM 5552 C C . ALA A 1 355 ? -6.769 -9.839 -51.526 1.00 45.09 355 ALA A C 1
ATOM 5553 O O . ALA A 1 355 ? -5.983 -10.782 -51.675 1.00 50.08 355 ALA A O 1
ATOM 5560 N N . GLU A 1 356 ? -7.029 -9.311 -50.336 1.00 42.19 356 GLU A N 1
ATOM 5561 C CA . GLU A 1 356 ? -6.351 -9.785 -49.140 1.00 42.43 356 GLU A CA 1
ATOM 5562 C C . GLU A 1 356 ? -7.078 -10.939 -48.457 1.00 42.51 356 GLU A C 1
ATOM 5563 O O . GLU A 1 356 ? -6.507 -11.555 -47.554 1.00 42.59 356 GLU A O 1
ATOM 5575 N N . PHE A 1 357 ? -8.313 -11.247 -48.864 1.00 39.62 357 PHE A N 1
ATOM 5576 C CA . PHE A 1 357 ? -9.068 -12.345 -48.281 1.00 47.44 357 PHE A CA 1
ATOM 5577 C C . PHE A 1 357 ? -9.240 -13.539 -49.209 1.00 51.13 357 PHE A C 1
ATOM 5578 O O . PHE A 1 357 ? -9.477 -14.650 -48.724 1.00 52.86 357 PHE A O 1
ATOM 5595 N N . ARG A 1 358 ? -9.149 -13.332 -50.519 1.00 52.80 358 ARG A N 1
ATOM 5596 C CA . ARG A 1 358 ? -9.693 -14.281 -51.484 1.00 61.35 358 ARG A CA 1
ATOM 5597 C C . ARG A 1 358 ? -8.939 -15.604 -51.421 1.00 57.61 358 ARG A C 1
ATOM 5598 O O . ARG A 1 358 ? -7.724 -15.655 -51.645 1.00 55.52 358 ARG A O 1
ATOM 5619 N N . ASP A 1 359 ? -9.681 -16.669 -51.102 1.00 60.91 359 ASP A N 1
ATOM 5620 C CA . ASP A 1 359 ? -9.162 -18.036 -51.000 1.00 64.33 359 ASP A CA 1
ATOM 5621 C C . ASP A 1 359 ? -8.081 -18.159 -49.927 1.00 59.13 359 ASP A C 1
ATOM 5622 O O . ASP A 1 359 ? -7.123 -18.921 -50.070 1.00 58.69 359 ASP A O 1
ATOM 5631 N N . LYS A 1 360 ? -8.252 -17.437 -48.820 1.00 54.46 360 LYS A N 1
ATOM 5632 C CA . LYS A 1 360 ? -7.355 -17.554 -47.682 1.00 49.78 360 LYS A CA 1
ATOM 5633 C C . LYS A 1 360 ? -8.116 -17.910 -46.412 1.00 45.39 360 LYS A C 1
ATOM 5634 O O . LYS A 1 360 ? -9.275 -17.527 -46.233 1.00 49.12 360 LYS A O 1
ATOM 5653 N N . ASN A 1 361 ? -7.450 -18.665 -45.538 1.00 50.09 361 ASN A N 1
ATOM 5654 C CA . ASN A 1 361 ? -7.861 -18.771 -44.144 1.00 48.84 361 ASN A CA 1
ATOM 5655 C C . ASN A 1 361 ? -7.304 -17.566 -43.401 1.00 44.86 361 ASN A C 1
ATOM 5656 O O . ASN A 1 361 ? -6.090 -17.409 -43.294 1.00 45.65 361 ASN A O 1
ATOM 5667 N N . VAL A 1 362 ? -8.172 -16.713 -42.878 1.00 43.12 362 VAL A N 1
ATOM 5668 C CA . VAL A 1 362 ? -7.733 -15.456 -42.288 1.00 33.71 362 VAL A CA 1
ATOM 5669 C C . VAL A 1 362 ? -7.984 -15.468 -40.791 1.00 34.40 362 VAL A C 1
ATOM 5670 O O . VAL A 1 362 ? -9.011 -15.973 -40.325 1.00 38.79 362 VAL A O 1
ATOM 5683 N N . LEU A 1 363 ? -7.057 -14.871 -40.043 1.00 38.29 363 LEU A N 1
ATOM 5684 C CA . LEU A 1 363 ? -7.234 -14.604 -38.620 1.00 32.76 363 LEU A CA 1
ATOM 5685 C C . LEU A 1 363 ? -7.497 -13.114 -38.429 1.00 34.43 363 LEU A C 1
ATOM 5686 O O . LEU A 1 363 ? -6.581 -12.295 -38.552 1.00 37.83 363 LEU A O 1
ATOM 5702 N N . LEU A 1 364 ? -8.734 -12.760 -38.112 1.00 39.32 364 LEU A N 1
ATOM 5703 C CA . LEU A 1 364 ? -9.063 -11.374 -37.800 1.00 36.81 364 LEU A CA 1
ATOM 5704 C C . LEU A 1 364 ? -8.751 -11.073 -36.339 1.00 36.97 364 LEU A C 1
ATOM 5705 O O . LEU A 1 364 ? -8.954 -11.915 -35.464 1.00 38.23 364 LEU A O 1
ATOM 5721 N N . VAL A 1 365 ? -8.252 -9.867 -36.077 1.00 35.88 365 VAL A N 1
ATOM 5722 C CA . VAL A 1 365 ? -7.935 -9.410 -34.725 1.00 33.44 365 VAL A CA 1
ATOM 5723 C C . VAL A 1 365 ? -8.727 -8.138 -34.436 1.00 37.11 365 VAL A C 1
ATOM 5724 O O . VAL A 1 365 ? -8.666 -7.172 -35.208 1.00 36.54 365 VAL A O 1
ATOM 5737 N N . ASP A 1 366 ? -9.463 -8.135 -33.331 1.00 33.40 366 ASP A N 1
ATOM 5738 C CA . ASP A 1 366 ? -10.243 -6.976 -32.908 1.00 34.67 366 ASP A CA 1
ATOM 5739 C C . ASP A 1 366 ? -9.884 -6.662 -31.466 1.00 41.30 366 ASP A C 1
ATOM 5740 O O . ASP A 1 366 ? -9.304 -7.489 -30.757 1.00 40.74 366 ASP A O 1
ATOM 5749 N N . ASP A 1 367 ? -10.222 -5.453 -31.031 1.00 33.91 367 ASP A N 1
ATOM 5750 C CA . ASP A 1 367 ? -9.841 -5.070 -29.678 1.00 40.16 367 ASP A CA 1
ATOM 5751 C C . ASP A 1 367 ? -10.781 -5.668 -28.640 1.00 38.54 367 ASP A C 1
ATOM 5752 O O . ASP A 1 367 ? -10.357 -5.911 -27.505 1.00 40.71 367 ASP A O 1
ATOM 5761 N N . SER A 1 368 ? -12.027 -5.951 -29.015 1.00 41.39 368 SER A N 1
ATOM 5762 C CA . SER A 1 368 ? -13.010 -6.485 -28.081 1.00 37.73 368 SER A CA 1
ATOM 5763 C C . SER A 1 368 ? -14.225 -7.000 -28.844 1.00 40.84 368 SER A C 1
ATOM 5764 O O . SER A 1 368 ? -14.364 -6.797 -30.051 1.00 41.63 368 SER A O 1
ATOM 5772 N N . ILE A 1 369 ? -15.095 -7.691 -28.109 1.00 35.25 369 ILE A N 1
ATOM 5773 C CA . ILE A 1 369 ? -16.389 -8.171 -28.582 1.00 46.29 369 ILE A CA 1
ATOM 5774 C C . ILE A 1 369 ? -17.398 -7.767 -27.520 1.00 38.19 369 ILE A C 1
ATOM 5775 O O . ILE A 1 369 ? -17.275 -8.177 -26.361 1.00 35.70 369 ILE A O 1
ATOM 5791 N N . VAL A 1 370 ? -18.361 -6.928 -27.892 1.00 41.28 370 VAL A N 1
ATOM 5792 C CA . VAL A 1 370 ? -19.349 -6.451 -26.927 1.00 36.61 370 VAL A CA 1
ATOM 5793 C C . VAL A 1 370 ? -20.693 -7.091 -27.246 1.00 42.68 370 VAL A C 1
ATOM 5794 O O . VAL A 1 370 ? -21.067 -8.107 -26.647 1.00 38.89 370 VAL A O 1
ATOM 5807 N N . ARG A 1 371 ? -21.429 -6.508 -28.199 1.00 38.51 371 ARG A N 1
ATOM 5808 C CA . ARG A 1 371 ? -22.702 -7.091 -28.600 1.00 37.75 371 ARG A CA 1
ATOM 5809 C C . ARG A 1 371 ? -22.530 -8.266 -29.550 1.00 41.04 371 ARG A C 1
ATOM 5810 O O . ARG A 1 371 ? -23.372 -9.172 -29.573 1.00 41.66 371 ARG A O 1
ATOM 5831 N N . GLY A 1 372 ? -21.490 -8.244 -30.376 1.00 39.25 372 GLY A N 1
ATOM 5832 C CA . GLY A 1 372 ? -21.226 -9.321 -31.297 1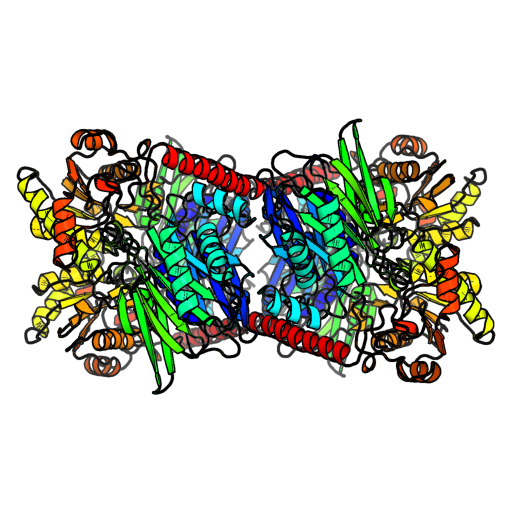.00 44.14 372 GLY A CA 1
ATOM 5833 C C . GLY A 1 372 ? -21.963 -9.242 -32.613 1.00 47.71 372 GLY A C 1
ATOM 5834 O O . GLY A 1 372 ? -21.555 -9.908 -33.569 1.00 38.16 372 GLY A O 1
ATOM 5838 N N . THR A 1 373 ? -23.054 -8.475 -32.690 1.00 45.54 373 THR A N 1
ATOM 5839 C CA . THR A 1 373 ? -23.666 -8.217 -33.989 1.00 46.11 373 THR A CA 1
ATOM 5840 C C . THR A 1 373 ? -22.656 -7.588 -34.937 1.00 39.98 373 THR A C 1
ATOM 5841 O O . THR A 1 373 ? -22.535 -8.000 -36.097 1.00 44.87 373 THR A O 1
ATOM 5852 N N . THR A 1 374 ? -21.887 -6.621 -34.444 1.00 43.30 374 THR A N 1
ATOM 5853 C CA . THR A 1 374 ? -20.793 -6.062 -35.231 1.00 45.99 374 THR A CA 1
ATOM 5854 C C . THR A 1 374 ? -19.829 -7.146 -35.695 1.00 46.10 374 THR A C 1
ATOM 5855 O O . THR A 1 374 ? -19.524 -7.257 -36.889 1.00 43.17 374 THR A O 1
ATOM 5866 N N . SER A 1 375 ? -19.317 -7.945 -34.754 1.00 43.93 375 SER A N 1
ATOM 5867 C CA . SER A 1 375 ? -18.332 -8.967 -35.102 1.00 43.48 375 SER A CA 1
ATOM 5868 C C . SER A 1 375 ? -18.881 -9.945 -36.124 1.00 38.11 375 SER A C 1
ATOM 5869 O O . SER A 1 375 ? -18.175 -10.344 -37.059 1.00 39.26 375 SER A O 1
ATOM 5877 N N . GLU A 1 376 ? -20.132 -10.372 -35.941 1.00 40.25 376 GLU A N 1
ATOM 5878 C CA . GLU A 1 376 ? -20.772 -11.237 -36.922 1.00 41.01 376 GLU A CA 1
ATOM 5879 C C . GLU A 1 376 ? -20.721 -10.620 -38.314 1.00 41.48 376 GLU A C 1
ATOM 5880 O O . GLU A 1 376 ? -20.405 -11.308 -39.293 1.00 39.89 376 GLU A O 1
ATOM 5892 N N . GLN A 1 377 ? -21.034 -9.325 -38.422 1.00 37.71 377 GLN A N 1
ATOM 5893 C CA . GLN A 1 377 ? -21.079 -8.677 -39.730 1.00 39.16 377 GLN A CA 1
ATOM 5894 C C . GLN A 1 377 ? -19.684 -8.517 -40.327 1.00 39.27 377 GLN A C 1
ATOM 5895 O O . GLN A 1 377 ? -19.521 -8.629 -41.547 1.00 37.23 377 GLN A O 1
ATOM 5909 N N . ILE A 1 378 ? -18.665 -8.289 -39.496 1.00 37.78 378 ILE A N 1
ATOM 5910 C CA . ILE A 1 378 ? -17.301 -8.221 -40.016 1.00 39.04 378 ILE A CA 1
ATOM 5911 C C . ILE A 1 378 ? -16.879 -9.575 -40.569 1.00 37.70 378 ILE A C 1
ATOM 5912 O O . ILE A 1 378 ? -16.317 -9.663 -41.671 1.00 35.89 378 ILE A O 1
ATOM 5928 N N . ILE A 1 379 ? -17.185 -10.655 -39.847 1.00 36.37 379 ILE A N 1
ATOM 5929 C CA . ILE A 1 379 ? -16.869 -11.995 -40.344 1.00 39.06 379 ILE A CA 1
ATOM 5930 C C . ILE A 1 379 ? -17.574 -12.246 -41.678 1.00 42.62 379 ILE A C 1
ATOM 5931 O O . ILE A 1 379 ? -16.968 -12.739 -42.639 1.00 40.97 379 ILE A O 1
ATOM 5947 N N . GLU A 1 380 ? -18.861 -11.896 -41.761 1.00 34.22 380 GLU A N 1
ATOM 5948 C CA . GLU A 1 380 ? -19.588 -12.001 -43.027 1.00 48.03 380 GLU A CA 1
ATOM 5949 C C . GLU A 1 380 ? -18.880 -11.221 -44.132 1.00 46.31 380 GLU A C 1
ATOM 5950 O O . GLU A 1 380 ? -18.747 -11.708 -45.262 1.00 42.29 380 GLU A O 1
ATOM 5962 N N . MET A 1 381 ? -18.404 -10.013 -43.825 1.00 47.42 381 MET A N 1
ATOM 5963 C CA . MET A 1 381 ? -17.661 -9.242 -44.814 1.00 42.29 381 MET A CA 1
ATOM 5964 C C . MET A 1 381 ? -16.487 -10.034 -45.364 1.00 42.08 381 MET A C 1
ATOM 5965 O O . MET A 1 381 ? -16.303 -10.142 -46.584 1.00 40.59 381 MET A O 1
ATOM 5979 N N . ALA A 1 382 ? -15.650 -10.555 -44.462 1.00 40.59 382 ALA A N 1
ATOM 5980 C CA . ALA A 1 382 ? -14.492 -11.337 -44.874 1.00 37.33 382 ALA A CA 1
ATOM 5981 C C . ALA A 1 382 ? -14.896 -12.465 -45.808 1.00 45.63 382 ALA A C 1
ATOM 5982 O O . ALA A 1 382 ? -14.224 -12.719 -46.816 1.00 40.40 382 ALA A O 1
ATOM 5989 N N . ARG A 1 383 ? -16.003 -13.151 -45.495 1.00 41.00 383 ARG A N 1
ATOM 5990 C CA . ARG A 1 383 ? -16.453 -14.246 -46.348 1.00 44.97 383 ARG A CA 1
ATOM 5991 C C . ARG A 1 383 ? -16.866 -13.738 -47.726 1.00 45.20 383 ARG A C 1
ATOM 5992 O O . ARG A 1 383 ? -16.516 -14.343 -48.746 1.00 50.36 383 ARG A O 1
ATOM 6013 N N . GLU A 1 384 ? -17.608 -12.627 -47.782 1.00 41.56 384 GLU A N 1
ATOM 6014 C CA . GLU A 1 384 ? -18.022 -12.091 -49.073 1.00 47.25 384 GLU A CA 1
ATOM 6015 C C . GLU A 1 384 ? -16.845 -11.536 -49.859 1.00 49.44 384 GLU A C 1
ATOM 6016 O O . GLU A 1 384 ? -16.899 -11.470 -51.094 1.00 47.67 384 GLU A O 1
ATOM 6028 N N . ALA A 1 385 ? -15.788 -11.115 -49.166 1.00 43.65 385 ALA A N 1
ATOM 6029 C CA . ALA A 1 385 ? -14.550 -10.739 -49.831 1.00 51.18 385 ALA A CA 1
ATOM 6030 C C . ALA A 1 385 ? -13.788 -11.942 -50.362 1.00 48.33 385 ALA A C 1
ATOM 6031 O O . ALA A 1 385 ? -12.788 -11.757 -51.063 1.00 53.34 385 ALA A O 1
ATOM 6038 N N . GLY A 1 386 ? -14.216 -13.158 -50.028 1.00 47.46 386 GLY A N 1
ATOM 6039 C CA . GLY A 1 386 ? -13.627 -14.361 -50.576 1.00 49.32 386 GLY A CA 1
ATOM 6040 C C . GLY A 1 386 ? -12.825 -15.229 -49.623 1.00 49.37 386 GLY A C 1
ATOM 6041 O O . GLY A 1 386 ? -12.117 -16.127 -50.090 1.00 52.89 386 GLY A O 1
ATOM 6045 N N . ALA A 1 387 ? -12.918 -15.011 -48.317 1.00 39.96 387 ALA A N 1
ATOM 6046 C CA . ALA A 1 387 ? -12.158 -15.829 -47.382 1.00 51.90 387 ALA A CA 1
ATOM 6047 C C . ALA A 1 387 ? -12.758 -17.227 -47.272 1.00 49.41 387 ALA A C 1
ATOM 6048 O O . ALA A 1 387 ? -13.973 -17.417 -47.380 1.00 43.99 387 ALA A O 1
ATOM 6055 N N . LYS A 1 388 ? -11.888 -18.213 -47.059 1.00 50.96 388 LYS A N 1
ATOM 6056 C CA . LYS A 1 388 ? -12.328 -19.568 -46.738 1.00 54.24 388 LYS A CA 1
ATOM 6057 C C . LYS A 1 388 ? -12.677 -19.635 -45.255 1.00 49.75 388 LYS A C 1
ATOM 6058 O O . LYS A 1 388 ? -13.813 -19.334 -44.870 1.00 53.65 388 LYS A O 1
ATOM 6077 N N . LYS A 1 389 ? -11.720 -20.008 -44.412 1.00 44.76 389 LYS A N 1
ATOM 6078 C CA . LYS A 1 389 ? -11.937 -20.008 -42.972 1.00 48.63 389 LYS A CA 1
ATOM 6079 C C . LYS A 1 389 ? -11.688 -18.612 -42.418 1.00 44.64 389 LYS A C 1
ATOM 6080 O O . LYS A 1 389 ? -10.754 -17.920 -42.832 1.00 46.02 389 LYS A O 1
ATOM 6099 N N . VAL A 1 390 ? -12.554 -18.195 -41.505 1.00 40.81 390 VAL A N 1
ATOM 6100 C CA . VAL A 1 390 ? -12.440 -16.904 -40.844 1.00 37.51 390 VAL A CA 1
ATOM 6101 C C . VAL A 1 390 ? -12.353 -17.182 -39.353 1.00 41.98 390 VAL A C 1
ATOM 6102 O O . VAL A 1 390 ? -13.303 -17.712 -38.751 1.00 39.64 390 VAL A O 1
ATOM 6115 N N . TYR A 1 391 ? -11.207 -16.865 -38.768 1.00 36.69 391 TYR A N 1
ATOM 6116 C CA . TYR A 1 391 ? -10.963 -16.984 -37.340 1.00 35.85 391 TYR A CA 1
ATOM 6117 C C . TYR A 1 391 ? -10.956 -15.590 -36.721 1.00 47.60 391 TYR A C 1
ATOM 6118 O O . TYR A 1 391 ? -10.606 -14.606 -37.383 1.00 43.91 391 TYR A O 1
ATOM 6136 N N . LEU A 1 392 ? -11.359 -15.503 -35.454 1.00 31.18 392 LEU A N 1
ATOM 6137 C CA . LEU A 1 392 ? -11.436 -14.217 -34.777 1.00 31.49 392 LEU A CA 1
ATOM 6138 C C . LEU A 1 392 ? -10.756 -14.270 -33.418 1.00 41.85 392 LEU A C 1
ATOM 6139 O O . LEU A 1 392 ? -11.025 -15.164 -32.611 1.00 40.73 392 LEU A O 1
ATOM 6155 N N . ALA A 1 393 ? -9.903 -13.289 -33.158 1.00 39.94 393 ALA A N 1
ATOM 6156 C CA . ALA A 1 393 ? -9.195 -13.183 -31.890 1.00 39.36 393 ALA A CA 1
ATOM 6157 C C . ALA A 1 393 ? -9.445 -11.813 -31.280 1.00 38.09 393 ALA A C 1
ATOM 6158 O O . ALA A 1 393 ? -9.327 -10.793 -31.964 1.00 35.11 393 ALA A O 1
ATOM 6165 N N . SER A 1 394 ? -9.774 -11.798 -29.989 1.00 37.38 394 SER A N 1
ATOM 6166 C CA . SER A 1 394 ? -10.108 -10.580 -29.261 1.00 40.16 394 SER A CA 1
ATOM 6167 C C . SER A 1 394 ? -9.004 -10.231 -28.274 1.00 42.56 394 SER A C 1
ATOM 6168 O O . SER A 1 394 ? -8.647 -11.049 -27.419 1.00 37.72 394 SER A O 1
ATOM 6176 N N . ALA A 1 395 ? -8.483 -9.005 -28.375 1.00 39.27 395 ALA A N 1
ATOM 6177 C CA . ALA A 1 395 ? -7.419 -8.571 -27.479 1.00 42.67 395 ALA A CA 1
ATOM 6178 C C . ALA A 1 395 ? -7.875 -8.500 -26.029 1.00 42.82 395 ALA A C 1
ATOM 6179 O O . ALA A 1 395 ? -7.033 -8.537 -25.123 1.00 41.82 395 ALA A O 1
ATOM 6186 N N . ALA A 1 396 ? -9.169 -8.406 -25.795 1.00 39.70 396 ALA A N 1
ATOM 6187 C CA . ALA A 1 396 ? -9.696 -8.334 -24.448 1.00 44.35 396 ALA A CA 1
ATOM 6188 C C . ALA A 1 396 ? -10.353 -9.653 -24.066 1.00 42.02 396 ALA A C 1
ATOM 6189 O O . ALA A 1 396 ? -10.868 -10.375 -24.929 1.00 36.89 396 ALA A O 1
ATOM 6196 N N . PRO A 1 397 ? -10.353 -9.997 -22.794 1.00 39.56 397 PRO A N 1
ATOM 6197 C CA . PRO A 1 397 ? -11.158 -11.144 -22.357 1.00 41.34 397 PRO A CA 1
ATOM 6198 C C . PRO A 1 397 ? -12.626 -11.005 -22.753 1.00 38.86 397 PRO A C 1
ATOM 6199 O O . PRO A 1 397 ? -13.058 -9.954 -23.241 1.00 39.84 397 PRO A O 1
ATOM 6210 N N . GLU A 1 398 ? -13.390 -12.075 -22.560 1.00 37.62 398 GLU A N 1
ATOM 6211 C CA . GLU A 1 398 ? -14.836 -12.000 -22.661 1.00 42.35 398 GLU A CA 1
ATOM 6212 C C . GLU A 1 398 ? -15.355 -10.812 -21.862 1.00 38.30 398 GLU A C 1
ATOM 6213 O O . GLU A 1 398 ? -14.975 -10.613 -20.709 1.00 38.17 398 GLU A O 1
ATOM 6225 N N . ILE A 1 399 ? -16.224 -10.019 -22.481 1.00 34.76 399 ILE A N 1
ATOM 6226 C CA . ILE A 1 399 ? -16.869 -8.895 -21.808 1.00 40.51 399 ILE A CA 1
ATOM 6227 C C . ILE A 1 399 ? -18.224 -9.395 -21.322 1.00 44.25 399 ILE A C 1
ATOM 6228 O O . ILE A 1 399 ? -19.107 -9.710 -22.127 1.00 37.13 399 ILE A O 1
ATOM 6244 N N . ARG A 1 400 ? -18.367 -9.511 -19.997 1.00 47.47 400 ARG A N 1
ATOM 6245 C CA . ARG A 1 400 ? -19.515 -10.170 -19.384 1.00 52.51 400 ARG A CA 1
ATOM 6246 C C . ARG A 1 400 ? -20.342 -9.282 -18.462 1.00 49.79 400 ARG A C 1
ATOM 6247 O O . ARG A 1 400 ? -21.488 -9.640 -18.166 1.00 53.02 400 ARG A O 1
ATOM 6268 N N . PHE A 1 401 ? -19.802 -8.166 -17.979 1.00 43.72 401 PHE A N 1
ATOM 6269 C CA . PHE A 1 401 ? -20.523 -7.327 -17.033 1.00 46.35 401 PHE A CA 1
ATOM 6270 C C . PHE A 1 401 ? -20.466 -5.866 -17.448 1.00 50.16 401 PHE A C 1
ATOM 6271 O O . PHE A 1 401 ? -19.494 -5.430 -18.074 1.00 49.91 401 PHE A O 1
ATOM 6288 N N . PRO A 1 402 ? -21.488 -5.084 -17.102 1.00 50.48 402 PRO A N 1
ATOM 6289 C CA . PRO A 1 402 ? -21.493 -3.675 -17.503 1.00 50.02 402 PRO A CA 1
ATOM 6290 C C . PRO A 1 402 ? -20.465 -2.865 -16.732 1.00 49.11 402 PRO A C 1
ATOM 6291 O O . PRO A 1 402 ? -20.184 -3.122 -15.561 1.00 43.97 402 PRO A O 1
ATOM 6302 N N . ASN A 1 403 ? -19.914 -1.860 -17.404 1.00 54.08 403 ASN A N 1
ATOM 6303 C CA . ASN A 1 403 ? -18.988 -0.943 -16.762 1.00 54.43 403 ASN A CA 1
ATOM 6304 C C . ASN A 1 403 ? -19.786 0.181 -16.115 1.00 48.48 403 ASN A C 1
ATOM 6305 O O . ASN A 1 403 ? -20.545 0.878 -16.793 1.00 48.20 403 ASN A O 1
ATOM 6316 N N . VAL A 1 404 ? -19.610 0.357 -14.815 1.00 49.62 404 VAL A N 1
ATOM 6317 C CA . VAL A 1 404 ? -20.296 1.408 -14.083 1.00 48.11 404 VAL A CA 1
ATOM 6318 C C . VAL A 1 404 ? -19.320 2.489 -13.621 1.00 47.80 404 VAL A C 1
ATOM 6319 O O . VAL A 1 404 ? -19.616 3.228 -12.685 1.00 46.53 404 VAL A O 1
ATOM 6332 N N . TYR A 1 405 ? -18.155 2.602 -14.268 1.00 45.27 405 TYR A N 1
ATOM 6333 C CA . TYR A 1 405 ? -17.109 3.509 -13.801 1.00 47.69 405 TYR A CA 1
ATOM 6334 C C . TYR A 1 405 ? -16.730 4.566 -14.835 1.00 51.85 405 TYR A C 1
ATOM 6335 O O . TYR A 1 405 ? -15.689 5.212 -14.690 1.00 52.60 405 TYR A O 1
ATOM 6353 N N . GLY A 1 406 ? -17.538 4.771 -15.870 1.00 40.94 406 GLY A N 1
ATOM 6354 C CA . GLY A 1 406 ? -17.325 5.877 -16.790 1.00 42.53 406 GLY A CA 1
ATOM 6355 C C . GLY A 1 406 ? -17.106 5.488 -18.232 1.00 38.48 406 GLY A C 1
ATOM 6356 O O . GLY A 1 406 ? -17.014 6.381 -19.091 1.00 51.30 406 GLY A O 1
ATOM 6360 N N . ILE A 1 407 ? -17.004 4.201 -18.540 1.00 48.41 407 ILE A N 1
ATOM 6361 C CA . ILE A 1 407 ? -16.942 3.718 -19.913 1.00 42.92 407 ILE A CA 1
ATOM 6362 C C . ILE A 1 407 ? -18.352 3.297 -20.306 1.00 45.89 407 ILE A C 1
ATOM 6363 O O . ILE A 1 407 ? -18.913 2.365 -19.718 1.00 44.62 407 ILE A O 1
ATOM 6379 N N . ASP A 1 408 ? -18.937 3.978 -21.287 1.00 62.05 408 ASP A N 1
ATOM 6380 C CA . ASP A 1 408 ? -20.286 3.620 -21.709 1.00 64.70 408 ASP A CA 1
ATOM 6381 C C . ASP A 1 408 ? -20.316 2.191 -22.241 1.00 58.15 408 ASP A C 1
ATOM 6382 O O . ASP A 1 408 ? -19.487 1.809 -23.074 1.00 58.37 408 ASP A O 1
ATOM 6391 N N . MET A 1 409 ? -21.292 1.413 -21.788 1.00 55.51 409 MET A N 1
ATOM 6392 C CA . MET A 1 409 ? -21.430 0.030 -22.221 1.00 53.90 409 MET A CA 1
ATOM 6393 C C . MET A 1 409 ? -22.878 -0.392 -22.053 1.00 51.32 409 MET A C 1
ATOM 6394 O O . MET A 1 409 ? -23.609 0.197 -21.251 1.00 51.77 409 MET A O 1
ATOM 6408 N N . PRO A 1 410 ? -23.315 -1.409 -22.786 1.00 42.46 410 PRO A N 1
ATOM 6409 C CA . PRO A 1 410 ? -24.672 -1.930 -22.601 1.00 45.86 410 PRO A CA 1
ATOM 6410 C C . PRO A 1 410 ? -24.786 -2.827 -21.374 1.00 49.00 410 PRO A C 1
ATOM 6411 O O . PRO A 1 410 ? -23.799 -3.213 -20.740 1.00 47.42 410 PRO A O 1
ATOM 6422 N N . SER A 1 411 ? -26.038 -3.139 -21.040 1.00 48.24 411 SER A N 1
ATOM 6423 C CA . SER A 1 411 ? -26.356 -3.978 -19.896 1.00 45.00 411 SER A CA 1
ATOM 6424 C C . SER A 1 411 ? -25.940 -5.422 -20.169 1.00 44.15 411 SER A C 1
ATOM 6425 O O . SER A 1 411 ? -25.674 -5.816 -21.308 1.00 48.19 411 SER A O 1
ATOM 6433 N N . ALA A 1 412 ? -25.886 -6.223 -19.104 1.00 49.59 412 ALA A N 1
ATOM 6434 C CA . ALA A 1 412 ? -25.317 -7.561 -19.229 1.00 47.92 412 ALA A CA 1
ATOM 6435 C C . ALA A 1 412 ? -26.116 -8.418 -20.202 1.00 48.50 412 ALA A C 1
ATOM 6436 O O . ALA A 1 412 ? -25.542 -9.226 -20.943 1.00 45.68 412 ALA A O 1
ATOM 6443 N N . THR A 1 413 ? -27.443 -8.261 -20.219 1.00 49.34 413 THR A N 1
ATOM 6444 C CA . THR A 1 413 ? -28.252 -9.071 -21.123 1.00 50.08 413 THR A CA 1
ATOM 6445 C C . THR A 1 413 ? -27.990 -8.726 -22.580 1.00 49.99 413 THR A C 1
ATOM 6446 O O . THR A 1 413 ? -28.328 -9.519 -23.466 1.00 45.08 413 THR A O 1
ATOM 6457 N N . GLU A 1 414 ? -27.365 -7.583 -22.846 1.00 44.72 414 GLU A N 1
ATOM 6458 C CA . GLU A 1 414 ? -27.002 -7.200 -24.201 1.00 45.87 414 GLU A CA 1
ATOM 6459 C C . GLU A 1 414 ? -25.622 -7.710 -24.608 1.00 45.76 414 GLU A C 1
ATOM 6460 O O . GLU A 1 414 ? -25.277 -7.636 -25.792 1.00 41.73 414 GLU A O 1
ATOM 6472 N N . LEU A 1 415 ? -24.846 -8.250 -23.672 1.00 41.04 415 LEU A N 1
ATOM 6473 C CA . LEU A 1 415 ? -23.478 -8.681 -23.942 1.00 37.53 415 LEU A CA 1
ATOM 6474 C C . LEU A 1 415 ? -23.487 -10.132 -24.403 1.00 42.60 415 LEU A C 1
ATOM 6475 O O . LEU A 1 415 ? -23.962 -11.016 -23.679 1.00 46.77 415 LEU A O 1
ATOM 6491 N N . ILE A 1 416 ? -22.938 -10.385 -25.592 1.00 36.83 416 ILE A N 1
ATOM 6492 C CA . ILE A 1 416 ? -23.046 -11.721 -26.167 1.00 41.66 416 ILE A CA 1
ATOM 6493 C C . ILE A 1 416 ? -22.330 -12.747 -25.293 1.00 52.44 416 ILE A C 1
ATOM 6494 O O . ILE A 1 416 ? -22.782 -13.893 -25.180 1.00 44.24 416 ILE A O 1
ATOM 6510 N N . ALA A 1 417 ? -21.232 -12.357 -24.636 1.00 43.78 417 ALA A N 1
ATOM 6511 C CA . ALA A 1 417 ? -20.483 -13.308 -23.823 1.00 49.74 417 ALA A CA 1
ATOM 6512 C C . ALA A 1 417 ? -21.168 -13.637 -22.502 1.00 54.25 417 ALA A C 1
ATOM 6513 O O . ALA A 1 417 ? -20.753 -14.590 -21.830 1.00 49.86 417 ALA A O 1
ATOM 6520 N N . HIS A 1 418 ? -22.184 -12.876 -22.108 1.00 50.53 418 HIS A N 1
ATOM 6521 C CA . HIS A 1 418 ? -22.822 -13.094 -20.816 1.00 55.10 418 HIS A CA 1
ATOM 6522 C C . HIS A 1 418 ? -23.559 -14.430 -20.813 1.00 49.98 418 HIS A C 1
ATOM 6523 O O . HIS A 1 418 ? -24.382 -14.702 -21.691 1.00 52.90 418 HIS A O 1
ATOM 6537 N N . GLY A 1 419 ? -23.247 -15.266 -19.825 1.00 52.57 419 GLY A N 1
ATOM 6538 C CA . GLY A 1 419 ? -23.888 -16.556 -19.691 1.00 47.64 419 GLY A CA 1
ATOM 6539 C C . GLY A 1 419 ? -23.547 -17.550 -20.773 1.00 55.91 419 GLY A C 1
ATOM 6540 O O . GLY A 1 419 ? -24.270 -18.536 -20.941 1.00 51.07 419 GLY A O 1
ATOM 6544 N N . ARG A 1 420 ? -22.461 -17.331 -21.507 1.00 45.56 420 ARG A N 1
ATOM 6545 C CA . ARG A 1 420 ? -22.113 -18.181 -22.634 1.00 52.74 420 ARG A CA 1
ATOM 6546 C C . ARG A 1 420 ? -20.637 -18.547 -22.575 1.00 54.01 420 ARG A C 1
ATOM 6547 O O . ARG A 1 420 ? -19.817 -17.809 -22.022 1.00 55.46 420 ARG A O 1
ATOM 6568 N N . GLU A 1 421 ? -20.317 -19.706 -23.135 1.00 50.44 421 GLU A N 1
ATOM 6569 C CA . GLU A 1 421 ? -18.936 -20.123 -23.307 1.00 61.79 421 GLU A CA 1
ATOM 6570 C C . GLU A 1 421 ? -18.436 -19.712 -24.690 1.00 52.37 421 GLU A C 1
ATOM 6571 O O . GLU A 1 421 ? -19.209 -19.349 -25.580 1.00 49.33 421 GLU A O 1
ATOM 6583 N N . VAL A 1 422 ? -17.120 -19.802 -24.873 1.00 45.12 422 VAL A N 1
ATOM 6584 C CA . VAL A 1 422 ? -16.513 -19.371 -26.127 1.00 39.60 422 VAL A CA 1
ATOM 6585 C C . VAL A 1 422 ? -17.154 -20.084 -27.314 1.00 44.75 422 VAL A C 1
ATOM 6586 O O . VAL A 1 422 ? -17.472 -19.459 -28.329 1.00 42.50 422 VAL A O 1
ATOM 6599 N N . ASP A 1 423 ? -17.362 -21.400 -27.219 1.00 42.78 423 ASP A N 1
ATOM 6600 C CA . ASP A 1 423 ? -17.842 -22.078 -28.418 1.00 45.19 423 ASP A CA 1
ATOM 6601 C C . ASP A 1 423 ? -19.257 -21.625 -28.792 1.00 42.09 423 ASP A C 1
ATOM 6602 O O . ASP A 1 423 ? -19.589 -21.588 -29.981 1.00 42.60 423 ASP A O 1
ATOM 6611 N N . GLU A 1 424 ? -20.088 -21.239 -27.811 1.00 45.18 424 GLU A N 1
ATOM 6612 C CA . GLU A 1 424 ? -21.431 -20.756 -28.136 1.00 48.82 424 GLU A CA 1
ATOM 6613 C C . GLU A 1 424 ? -21.382 -19.391 -28.812 1.00 41.22 424 GLU A C 1
ATOM 6614 O O . GLU A 1 424 ? -22.157 -19.116 -29.738 1.00 44.97 424 GLU A O 1
ATOM 6626 N N . ILE A 1 425 ? -20.532 -18.494 -28.308 1.00 40.18 425 ILE A N 1
ATOM 6627 C CA . ILE A 1 425 ? -20.302 -17.221 -28.985 1.00 44.97 425 ILE A CA 1
ATOM 6628 C C . ILE A 1 425 ? -19.867 -17.477 -30.423 1.00 38.84 425 ILE A C 1
ATOM 6629 O O . ILE A 1 425 ? -20.446 -16.940 -31.375 1.00 37.92 425 ILE A O 1
ATOM 6645 N N . ARG A 1 426 ? -18.856 -18.336 -30.599 1.00 39.54 426 ARG A N 1
ATOM 6646 C CA . ARG A 1 426 ? -18.354 -18.663 -31.932 1.00 41.05 426 ARG A CA 1
ATOM 6647 C C . ARG A 1 426 ? -19.489 -19.024 -32.887 1.00 47.89 426 ARG A C 1
ATOM 6648 O O . ARG A 1 426 ? -19.592 -18.465 -33.988 1.00 42.54 426 ARG A O 1
ATOM 6669 N N . GLN A 1 427 ? -20.355 -19.963 -32.478 1.00 40.76 427 GLN A N 1
ATOM 6670 C CA . GLN A 1 427 ? -21.439 -20.424 -33.345 1.00 47.56 427 GLN A CA 1
ATOM 6671 C C . GLN A 1 427 ? -22.416 -19.299 -33.664 1.00 39.41 427 GLN A C 1
ATOM 6672 O O . GLN A 1 427 ? -22.900 -19.190 -34.798 1.00 44.78 427 GLN A O 1
ATOM 6686 N N . ILE A 1 428 ? -22.727 -18.457 -32.679 1.00 36.31 428 ILE A N 1
ATOM 6687 C CA . ILE A 1 428 ? -23.676 -17.372 -32.920 1.00 41.01 428 ILE A CA 1
ATOM 6688 C C . ILE A 1 428 ? -23.098 -16.379 -33.921 1.00 44.58 428 ILE A C 1
ATOM 6689 O O . ILE A 1 428 ? -23.753 -16.013 -34.904 1.00 41.78 428 ILE A O 1
ATOM 6705 N N . ILE A 1 429 ? -21.853 -15.940 -33.698 1.00 43.87 429 ILE A N 1
ATOM 6706 C CA . ILE A 1 429 ? -21.277 -14.921 -34.577 1.00 40.04 429 ILE A CA 1
ATOM 6707 C C . ILE A 1 429 ? -20.815 -15.487 -35.906 1.00 42.42 429 ILE A C 1
ATOM 6708 O O . ILE A 1 429 ? -20.546 -14.716 -36.837 1.00 42.39 429 ILE A O 1
ATOM 6724 N N . GLY A 1 430 ? -20.727 -16.804 -36.028 1.00 40.54 430 GLY A N 1
ATOM 6725 C CA . GLY A 1 430 ? -20.447 -17.420 -37.305 1.00 39.99 430 GLY A CA 1
ATOM 6726 C C . GLY A 1 430 ? -18.986 -17.552 -37.638 1.00 40.45 430 GLY A C 1
ATOM 6727 O O . GLY A 1 430 ? -18.641 -17.618 -38.822 1.00 42.26 430 GLY A O 1
ATOM 6731 N N . ALA A 1 431 ? -18.119 -17.592 -36.633 1.00 36.72 431 ALA A N 1
ATOM 6732 C CA . ALA A 1 431 ? -16.695 -17.765 -36.846 1.00 39.30 431 ALA A CA 1
ATOM 6733 C C . ALA A 1 431 ? -16.368 -19.246 -36.994 1.00 46.48 431 ALA A C 1
ATOM 6734 O O . ALA A 1 431 ? -17.057 -20.116 -36.453 1.00 47.48 431 ALA A O 1
ATOM 6741 N N . ASP A 1 432 ? -15.327 -19.533 -37.766 1.00 41.47 432 ASP A N 1
ATOM 6742 C CA . ASP A 1 432 ? -14.790 -20.885 -37.783 1.00 44.42 432 ASP A CA 1
ATOM 6743 C C . ASP A 1 432 ? -14.069 -21.190 -36.482 1.00 53.06 432 ASP A C 1
ATOM 6744 O O . ASP A 1 432 ? -14.032 -22.345 -36.042 1.00 45.78 432 ASP A O 1
ATOM 6753 N N . GLY A 1 433 ? -13.536 -20.160 -35.839 1.00 48.52 433 GLY A N 1
ATOM 6754 C CA . GLY A 1 433 ? -12.905 -20.302 -34.545 1.00 41.06 433 GLY A CA 1
ATOM 6755 C C . GLY A 1 433 ? -12.838 -18.953 -33.875 1.00 48.33 433 GLY A C 1
ATOM 6756 O O . GLY A 1 433 ? -12.848 -17.904 -34.534 1.00 38.29 433 GLY A O 1
ATOM 6760 N N . LEU A 1 434 ? -12.762 -18.991 -32.548 1.00 42.24 434 LEU A N 1
ATOM 6761 C CA . LEU A 1 434 ? -12.863 -17.791 -31.735 1.00 43.55 434 LEU A CA 1
ATOM 6762 C C . LEU A 1 434 ? -11.976 -17.950 -30.519 1.00 44.96 434 LEU A C 1
ATOM 6763 O O . LEU A 1 434 ? -12.017 -18.988 -29.852 1.00 42.86 434 LEU A O 1
ATOM 6779 N N . ILE A 1 435 ? -11.213 -16.914 -30.199 1.00 39.61 435 ILE A N 1
ATOM 6780 C CA . ILE A 1 435 ? -10.324 -17.000 -29.049 1.00 42.89 435 ILE A CA 1
ATOM 6781 C C . ILE A 1 435 ? -10.196 -15.626 -28.418 1.00 39.76 435 ILE A C 1
ATOM 6782 O O . ILE A 1 435 ? -10.126 -14.604 -29.107 1.00 42.76 435 ILE A O 1
ATOM 6798 N N . PHE A 1 436 ? -10.193 -15.621 -27.092 1.00 36.88 436 PHE A N 1
ATOM 6799 C CA . PHE A 1 436 ? -10.093 -14.423 -26.285 1.00 37.62 436 PHE A CA 1
ATOM 6800 C C . PHE A 1 436 ? -8.769 -14.387 -25.538 1.00 41.50 436 PHE A C 1
ATOM 6801 O O . PHE A 1 436 ? -8.249 -15.421 -25.113 1.00 44.06 436 PHE A O 1
ATOM 6818 N N . GLN A 1 437 ? -8.246 -13.179 -25.358 1.00 36.27 437 GLN A N 1
ATOM 6819 C CA . GLN A 1 437 ? -7.209 -12.947 -24.363 1.00 37.59 437 GLN A CA 1
ATOM 6820 C C . GLN A 1 437 ? -7.653 -13.489 -23.012 1.00 39.85 437 GLN A C 1
ATOM 6821 O O . GLN A 1 437 ? -8.795 -13.287 -22.597 1.00 40.37 437 GLN A O 1
ATOM 6835 N N . ASP A 1 438 ? -6.748 -14.181 -22.329 1.00 38.56 438 ASP A N 1
ATOM 6836 C CA . ASP A 1 438 ? -6.961 -14.522 -20.927 1.00 42.39 438 ASP A CA 1
ATOM 6837 C C . ASP A 1 438 ? -6.744 -13.292 -20.052 1.00 42.93 438 ASP A C 1
ATOM 6838 O O . ASP A 1 438 ? -5.822 -12.503 -20.286 1.00 41.44 438 ASP A O 1
ATOM 6847 N N . LEU A 1 439 ? -7.587 -13.134 -19.027 1.00 37.72 439 LEU A N 1
ATOM 6848 C CA . LEU A 1 439 ? -7.515 -11.940 -18.184 1.00 45.01 439 LEU A CA 1
ATOM 6849 C C . LEU A 1 439 ? -6.163 -11.821 -17.488 1.00 44.55 439 LEU A C 1
ATOM 6850 O O . LEU A 1 439 ? -5.614 -10.717 -17.367 1.00 41.08 439 LEU A O 1
ATOM 6866 N N . ASN A 1 440 ? -5.603 -12.940 -17.026 1.00 45.32 440 ASN A N 1
ATOM 6867 C CA . ASN A 1 440 ? -4.301 -12.881 -16.366 1.00 50.16 440 ASN A CA 1
ATOM 6868 C C . ASN A 1 440 ? -3.206 -12.464 -17.336 1.00 38.50 440 ASN A C 1
ATOM 6869 O O . ASN A 1 440 ? -2.250 -11.787 -16.941 1.00 48.79 440 ASN A O 1
ATOM 6880 N N . ASP A 1 441 ? -3.329 -12.849 -18.606 1.00 40.98 441 ASP A N 1
ATOM 6881 C CA . ASP A 1 441 ? -2.384 -12.379 -19.615 1.00 45.43 441 ASP A CA 1
ATOM 6882 C C . ASP A 1 441 ? -2.537 -10.882 -19.851 1.00 47.19 441 ASP A C 1
ATOM 6883 O O . ASP A 1 441 ? -1.534 -10.164 -19.969 1.00 44.59 441 ASP A O 1
ATOM 6892 N N . LEU A 1 442 ? -3.777 -10.379 -19.901 1.00 44.15 442 LEU A N 1
ATOM 6893 C CA . LEU A 1 442 ? -3.977 -8.940 -20.044 1.00 41.26 442 LEU A CA 1
ATOM 6894 C C . LEU A 1 442 ? -3.324 -8.192 -18.889 1.00 46.29 442 LEU A C 1
ATOM 6895 O O . LEU A 1 442 ? -2.621 -7.196 -19.095 1.00 40.85 442 LEU A O 1
ATOM 6911 N N . ILE A 1 443 ? -3.534 -8.673 -17.662 1.00 39.38 443 ILE A N 1
ATOM 6912 C CA . ILE A 1 443 ? -2.961 -8.008 -16.497 1.00 45.51 443 ILE A CA 1
ATOM 6913 C C . ILE A 1 443 ? -1.440 -8.019 -16.584 1.00 46.37 443 ILE A C 1
ATOM 6914 O O . ILE A 1 443 ? -0.785 -6.987 -16.406 1.00 48.56 443 ILE A O 1
ATOM 6930 N N . ASP A 1 444 ? -0.859 -9.188 -16.889 1.00 50.88 444 ASP A N 1
ATOM 6931 C CA . ASP A 1 444 ? 0.589 -9.285 -17.063 1.00 43.82 444 ASP A CA 1
ATOM 6932 C C . ASP A 1 444 ? 1.082 -8.287 -18.108 1.00 48.12 444 ASP A C 1
ATOM 6933 O O . ASP A 1 444 ? 2.050 -7.552 -17.878 1.00 45.90 444 ASP A O 1
ATOM 6942 N N . ALA A 1 445 ? 0.439 -8.274 -19.281 1.00 46.18 445 ALA A N 1
ATOM 6943 C CA . ALA A 1 445 ? 0.884 -7.423 -20.380 1.00 43.09 445 ALA A CA 1
ATOM 6944 C C . ALA A 1 445 ? 0.957 -5.958 -19.961 1.00 43.94 445 ALA A C 1
ATOM 6945 O O . ALA A 1 445 ? 1.908 -5.251 -20.313 1.00 44.70 445 ALA A O 1
ATOM 6952 N N . VAL A 1 446 ? -0.039 -5.483 -19.219 1.00 41.63 446 VAL A N 1
ATOM 6953 C CA . VAL A 1 446 ? -0.037 -4.091 -18.782 1.00 45.67 446 VAL A CA 1
ATOM 6954 C C . VAL A 1 446 ? 0.899 -3.903 -17.602 1.00 46.94 446 VAL A C 1
ATOM 6955 O O . VAL A 1 446 ? 1.602 -2.891 -17.502 1.00 50.27 446 VAL A O 1
ATOM 6968 N N . ARG A 1 447 ? 0.929 -4.883 -16.704 1.00 46.49 447 ARG A N 1
ATOM 6969 C CA . ARG A 1 447 ? 1.791 -4.813 -15.531 1.00 55.09 447 ARG A CA 1
ATOM 6970 C C . ARG A 1 447 ? 3.259 -4.718 -15.926 1.00 54.34 447 ARG A C 1
ATOM 6971 O O . ARG A 1 447 ? 4.016 -3.933 -15.345 1.00 50.89 447 ARG A O 1
ATOM 6992 N N . ALA A 1 448 ? 3.674 -5.494 -16.926 1.00 46.43 448 ALA A N 1
ATOM 6993 C CA . ALA A 1 448 ? 5.077 -5.515 -17.325 1.00 50.25 448 ALA A CA 1
ATOM 6994 C C . ALA A 1 448 ? 5.632 -4.124 -17.605 1.00 53.46 448 ALA A C 1
ATOM 6995 O O . ALA A 1 448 ? 6.853 -3.941 -17.563 1.00 51.84 448 ALA A O 1
ATOM 7002 N N . GLU A 1 449 ? 4.780 -3.137 -17.887 1.00 48.21 449 GLU A N 1
ATOM 7003 C CA . GLU A 1 449 ? 5.256 -1.770 -18.067 1.00 45.27 449 GLU A CA 1
ATOM 7004 C C . GLU A 1 449 ? 5.361 -0.999 -16.753 1.00 47.96 449 GLU A C 1
ATOM 7005 O O . GLU A 1 449 ? 5.896 0.115 -16.753 1.00 48.85 449 GLU A O 1
ATOM 7017 N N . ASN A 1 450 ? 4.852 -1.557 -15.644 1.00 48.07 450 ASN A N 1
ATOM 7018 C CA . ASN A 1 450 ? 4.984 -0.981 -14.305 1.00 55.58 450 ASN A CA 1
ATOM 7019 C C . ASN A 1 450 ? 4.537 -1.999 -13.261 1.00 53.95 450 ASN A C 1
ATOM 7020 O O . ASN A 1 450 ? 3.343 -2.076 -12.945 1.00 53.03 450 ASN A O 1
ATOM 7031 N N . PRO A 1 451 ? 5.450 -2.807 -12.705 1.00 57.12 451 PRO A N 1
ATOM 7032 C CA . PRO A 1 451 ? 5.023 -3.830 -11.729 1.00 59.12 451 PRO A CA 1
ATOM 7033 C C . PRO A 1 451 ? 4.559 -3.265 -10.393 1.00 49.84 451 PRO A C 1
ATOM 7034 O O . PRO A 1 451 ? 4.042 -4.032 -9.568 1.00 60.84 451 PRO A O 1
ATOM 7045 N N . ASP A 1 452 ? 4.719 -1.961 -10.156 1.00 55.76 452 ASP A N 1
ATOM 7046 C CA . ASP A 1 452 ? 4.180 -1.351 -8.947 1.00 59.00 452 ASP A CA 1
ATOM 7047 C C . ASP A 1 452 ? 2.655 -1.387 -8.906 1.00 59.50 452 ASP A C 1
ATOM 7048 O O . ASP A 1 452 ? 2.074 -1.250 -7.824 1.00 59.18 452 ASP A O 1
ATOM 7057 N N . ILE A 1 453 ? 1.987 -1.515 -10.050 1.00 63.79 453 ILE A N 1
ATOM 7058 C CA . ILE A 1 453 ? 0.539 -1.708 -10.039 1.00 52.65 453 ILE A CA 1
ATOM 7059 C C . ILE A 1 453 ? 0.272 -3.177 -9.747 1.00 57.23 453 ILE A C 1
ATOM 7060 O O . ILE A 1 453 ? 0.708 -4.059 -10.496 1.00 59.87 453 ILE A O 1
ATOM 7076 N N . GLN A 1 454 ? -0.437 -3.441 -8.650 1.00 60.76 454 GLN A N 1
ATOM 7077 C CA . GLN A 1 454 ? -0.782 -4.801 -8.256 1.00 62.42 454 GLN A CA 1
ATOM 7078 C C . GLN A 1 454 ? -2.085 -5.279 -8.888 1.00 63.06 454 GLN A C 1
ATOM 7079 O O . GLN A 1 454 ? -2.158 -6.417 -9.360 1.00 59.75 454 GLN A O 1
ATOM 7093 N N . GLN A 1 455 ? -3.114 -4.433 -8.909 1.00 60.73 455 GLN A N 1
ATOM 7094 C CA . GLN A 1 455 ? -4.439 -4.847 -9.346 1.00 61.12 455 GLN A CA 1
ATOM 7095 C C . GLN A 1 455 ? -5.078 -3.743 -10.174 1.00 56.66 455 GLN A C 1
ATOM 7096 O O . GLN A 1 455 ? -4.805 -2.556 -9.980 1.00 52.26 455 GLN A O 1
ATOM 7110 N N . PHE A 1 456 ? -5.930 -4.161 -11.107 1.00 49.33 456 PHE A N 1
ATOM 7111 C CA . PHE A 1 456 ? -6.601 -3.271 -12.038 1.00 50.16 456 PHE A CA 1
ATOM 7112 C C . PHE A 1 456 ? -8.108 -3.340 -11.824 1.00 45.74 456 PHE A C 1
ATOM 7113 O O . PHE A 1 456 ? -8.631 -4.282 -11.223 1.00 43.58 456 PHE A O 1
ATOM 7130 N N . GLU A 1 457 ? -8.801 -2.317 -12.319 1.00 53.59 457 GLU A N 1
ATOM 7131 C CA . GLU A 1 457 ? -10.257 -2.355 -12.406 1.00 46.12 457 GLU A CA 1
ATOM 7132 C C . GLU A 1 457 ? -10.635 -3.306 -13.537 1.00 51.01 457 GLU A C 1
ATOM 7133 O O . GLU A 1 457 ? -10.420 -2.995 -14.715 1.00 48.20 457 GLU A O 1
ATOM 7145 N N . CYS A 1 458 ? -11.171 -4.480 -13.190 1.00 44.64 458 CYS A N 1
ATOM 7146 C CA . CYS A 1 458 ? -11.454 -5.516 -14.179 1.00 51.58 458 CYS A CA 1
ATOM 7147 C C . CYS A 1 458 ? -12.936 -5.850 -14.299 1.00 47.48 458 CYS A C 1
ATOM 7148 O O . CYS A 1 458 ? -13.274 -6.880 -14.893 1.00 45.67 458 CYS A O 1
ATOM 7156 N N . SER A 1 459 ? -13.822 -5.029 -13.735 1.00 44.92 459 SER A N 1
ATOM 7157 C CA . SER A 1 459 ? -15.189 -5.478 -13.493 1.00 50.06 459 SER A CA 1
ATOM 7158 C C . SER A 1 459 ? -15.842 -6.040 -14.751 1.00 48.63 459 SER A C 1
ATOM 7159 O O . SER A 1 459 ? -16.521 -7.071 -14.695 1.00 49.08 459 SER A O 1
ATOM 7167 N N . VAL A 1 460 ? -15.643 -5.395 -15.903 1.00 47.93 460 VAL A N 1
ATOM 7168 C CA . VAL A 1 460 ? -16.387 -5.826 -17.086 1.00 44.68 460 VAL A CA 1
ATOM 7169 C C . VAL A 1 460 ? -16.051 -7.268 -17.448 1.00 54.37 460 VAL A C 1
ATOM 7170 O O . VAL A 1 460 ? -16.872 -7.967 -18.063 1.00 44.49 460 VAL A O 1
ATOM 7183 N N . PHE A 1 461 ? -14.849 -7.737 -17.086 1.00 44.90 461 PHE A N 1
ATOM 7184 C CA . PHE A 1 461 ? -14.429 -9.095 -17.413 1.00 53.59 461 PHE A CA 1
ATOM 7185 C C . PHE A 1 461 ? -14.829 -10.105 -16.336 1.00 53.59 461 PHE A C 1
ATOM 7186 O O . PHE A 1 461 ? -15.270 -11.209 -16.668 1.00 46.96 461 PHE A O 1
ATOM 7203 N N . ASN A 1 462 ? -14.713 -9.759 -15.049 1.00 55.95 462 ASN A N 1
ATOM 7204 C CA . ASN A 1 462 ? -14.896 -10.750 -13.994 1.00 50.98 462 ASN A CA 1
ATOM 7205 C C . ASN A 1 462 ? -15.975 -10.424 -12.972 1.00 52.98 462 ASN A C 1
ATOM 7206 O O . ASN A 1 462 ? -16.187 -11.223 -12.052 1.00 55.21 462 ASN A O 1
ATOM 7217 N N . GLY A 1 463 ? -16.644 -9.281 -13.079 1.00 54.57 463 GLY A N 1
ATOM 7218 C CA . GLY A 1 463 ? -17.713 -8.951 -12.165 1.00 56.44 463 GLY A CA 1
ATOM 7219 C C . GLY A 1 463 ? -17.273 -8.377 -10.841 1.00 59.14 463 GLY A C 1
ATOM 7220 O O . GLY A 1 463 ? -18.125 -7.903 -10.077 1.00 53.84 463 GLY A O 1
ATOM 7224 N N . VAL A 1 464 ? -15.977 -8.406 -10.535 1.00 60.37 464 VAL A N 1
ATOM 7225 C CA . VAL A 1 464 ? -15.462 -7.807 -9.308 1.00 56.83 464 VAL A CA 1
ATOM 7226 C C . VAL A 1 464 ? -15.558 -6.289 -9.443 1.00 54.67 464 VAL A C 1
ATOM 7227 O O . VAL A 1 464 ? -14.819 -5.682 -10.222 1.00 55.61 464 VAL A O 1
ATOM 7240 N N . TYR A 1 465 ? -16.470 -5.678 -8.690 1.00 51.94 465 TYR A N 1
ATOM 7241 C CA . TYR A 1 465 ? -16.615 -4.229 -8.638 1.00 50.28 465 TYR A CA 1
ATOM 7242 C C . TYR A 1 465 ? -15.916 -3.721 -7.384 1.00 57.44 465 TYR A C 1
ATOM 7243 O O . TYR A 1 465 ? -16.294 -4.084 -6.265 1.00 57.95 465 TYR A O 1
ATOM 7261 N N . VAL A 1 466 ? -14.899 -2.877 -7.575 1.00 56.65 466 VAL A N 1
ATOM 7262 C CA . VAL A 1 466 ? -14.028 -2.489 -6.472 1.00 57.79 466 VAL A CA 1
ATOM 7263 C C . VAL A 1 466 ? -14.722 -1.577 -5.465 1.00 55.36 466 VAL A C 1
ATOM 7264 O O . VAL A 1 466 ? -14.312 -1.543 -4.299 1.00 62.44 466 VAL A O 1
ATOM 7277 N N . THR A 1 467 ? -15.783 -0.864 -5.854 1.00 60.18 467 THR A N 1
ATOM 7278 C CA . THR A 1 467 ? -16.449 0.043 -4.921 1.00 57.26 467 THR A CA 1
ATOM 7279 C C . THR A 1 467 ? -17.568 -0.621 -4.121 1.00 63.22 467 THR A C 1
ATOM 7280 O O . THR A 1 467 ? -18.055 -0.018 -3.157 1.00 60.58 467 THR A O 1
ATOM 7291 N N . LYS A 1 468 ? -18.008 -1.819 -4.518 1.00 54.69 468 LYS A N 1
ATOM 7292 C CA . LYS A 1 468 ? -18.872 -2.673 -3.694 1.00 65.93 468 LYS A CA 1
ATOM 7293 C C . LYS A 1 468 ? -20.214 -2.015 -3.367 1.00 67.64 468 LYS A C 1
ATOM 7294 O O . LYS A 1 468 ? -20.670 -2.011 -2.220 1.00 71.70 468 LYS A O 1
ATOM 7313 N N . ASP A 1 469 ? -20.872 -1.479 -4.404 1.00 70.80 469 ASP A N 1
ATOM 7314 C CA . ASP A 1 469 ? -22.237 -0.983 -4.256 1.00 65.50 469 ASP A CA 1
ATOM 7315 C C . ASP A 1 469 ? -23.016 -1.091 -5.563 1.00 64.96 469 ASP A C 1
ATOM 7316 O O . ASP A 1 469 ? -23.977 -0.341 -5.774 1.00 66.43 469 ASP A O 1
ATOM 7325 N N . VAL A 1 470 ? -22.616 -2.006 -6.448 1.00 60.58 470 VAL A N 1
ATOM 7326 C CA . VAL A 1 470 ? -23.236 -2.151 -7.758 1.00 65.13 470 VAL A CA 1
ATOM 7327 C C . VAL A 1 470 ? -24.316 -3.222 -7.681 1.00 72.30 470 VAL A C 1
ATOM 7328 O O . VAL A 1 470 ? -24.095 -4.374 -8.076 1.00 65.77 470 VAL A O 1
ATOM 7341 N N . ASP A 1 471 ? -25.487 -2.849 -7.174 1.00 61.72 471 ASP A N 1
ATOM 7342 C CA . ASP A 1 471 ? -26.582 -3.785 -6.999 1.00 62.36 471 ASP A CA 1
ATOM 7343 C C . ASP A 1 471 ? -27.587 -3.645 -8.145 1.00 71.02 471 ASP A C 1
ATOM 7344 O O . ASP A 1 471 ? -27.416 -2.843 -9.069 1.00 55.65 471 ASP A O 1
ATOM 7353 N N . GLN A 1 472 ? -28.640 -4.465 -8.095 1.00 66.42 472 GLN A N 1
ATOM 7354 C CA . GLN A 1 472 ? -29.697 -4.384 -9.092 1.00 56.90 472 GLN A CA 1
ATOM 7355 C C . GLN A 1 472 ? -30.497 -3.093 -8.969 1.00 64.78 472 GLN A C 1
ATOM 7356 O O . GLN A 1 472 ? -31.089 -2.649 -9.958 1.00 63.00 472 GLN A O 1
ATOM 7370 N N . GLY A 1 473 ? -30.505 -2.465 -7.791 1.00 65.82 473 GLY A N 1
ATOM 7371 C CA . GLY A 1 473 ? -31.160 -1.177 -7.661 1.00 71.51 473 GLY A CA 1
ATOM 7372 C C . GLY A 1 473 ? -30.466 -0.091 -8.454 1.00 69.91 473 GLY A C 1
ATOM 7373 O O . GLY A 1 473 ? -31.119 0.802 -9.003 1.00 56.32 473 GLY A O 1
ATOM 7377 N N . TYR A 1 474 ? -29.142 -0.156 -8.534 1.00 59.99 474 TYR A N 1
ATOM 7378 C CA . TYR A 1 474 ? -28.411 0.809 -9.336 1.00 61.74 474 TYR A CA 1
ATOM 7379 C C . TYR A 1 474 ? -28.501 0.483 -10.823 1.00 61.87 474 TYR A C 1
ATOM 7380 O O . TYR A 1 474 ? -28.714 1.381 -11.644 1.00 63.09 474 TYR A O 1
ATOM 7398 N N . LEU A 1 475 ? -28.355 -0.792 -11.191 1.00 57.83 475 LEU A N 1
ATOM 7399 C CA . LEU A 1 475 ? -28.495 -1.164 -12.594 1.00 67.66 475 LEU A CA 1
ATOM 7400 C C . LEU A 1 475 ? -29.888 -0.823 -13.123 1.00 72.51 475 LEU A C 1
ATOM 7401 O O . LEU A 1 475 ? -30.024 -0.437 -14.290 1.00 64.44 475 LEU A O 1
ATOM 7417 N N . ASP A 1 476 ? -30.927 -0.926 -12.284 1.00 72.44 476 ASP A N 1
ATOM 7418 C CA . ASP A 1 476 ? -32.254 -0.481 -12.706 1.00 75.85 476 ASP A CA 1
ATOM 7419 C C . ASP A 1 476 ? -32.328 1.042 -12.789 1.00 67.91 476 ASP A C 1
ATOM 7420 O O . ASP A 1 476 ? -32.995 1.588 -13.677 1.00 63.51 476 ASP A O 1
ATOM 7429 N N . PHE A 1 477 ? -31.664 1.745 -11.864 1.00 64.33 477 PHE A N 1
ATOM 7430 C CA . PHE A 1 477 ? -31.594 3.203 -11.938 1.00 67.94 477 PHE A CA 1
ATOM 7431 C C . PHE A 1 477 ? -30.960 3.649 -13.251 1.00 71.25 477 PHE A C 1
ATOM 7432 O O . PHE A 1 477 ? -31.416 4.615 -13.874 1.00 60.97 477 PHE A O 1
ATOM 7449 N N . LEU A 1 478 ? -29.929 2.933 -13.705 1.00 66.39 478 LEU A N 1
ATOM 7450 C CA . LEU A 1 478 ? -29.260 3.298 -14.949 1.00 68.56 478 LEU A CA 1
ATOM 7451 C C . LEU A 1 478 ? -30.161 3.049 -16.158 1.00 73.02 478 LEU A C 1
ATOM 7452 O O . LEU A 1 478 ? -30.265 3.899 -17.050 1.00 73.41 478 LEU A O 1
ATOM 7468 N N . ASP A 1 479 ? -30.818 1.886 -16.215 1.00 70.90 479 ASP A N 1
ATOM 7469 C CA . ASP A 1 479 ? -31.719 1.611 -17.331 1.00 75.66 479 ASP A CA 1
ATOM 7470 C C . ASP A 1 479 ? -32.901 2.588 -17.362 1.00 73.68 479 ASP A C 1
ATOM 7471 O O . ASP A 1 479 ? -33.452 2.832 -18.440 1.00 77.89 479 ASP A O 1
ATOM 7480 N N . THR A 1 480 ? -33.270 3.197 -16.224 1.00 68.78 480 THR A N 1
ATOM 7481 C CA . THR A 1 480 ? -34.284 4.256 -16.240 1.00 74.23 480 THR A CA 1
ATOM 7482 C C . THR A 1 480 ? -33.747 5.524 -16.903 1.00 74.89 480 THR A C 1
ATOM 7483 O O . THR A 1 480 ? -34.450 6.164 -17.695 1.00 62.77 480 THR A O 1
ATOM 7494 N N . LEU A 1 481 ? -32.503 5.900 -16.600 1.00 72.03 481 LEU A N 1
ATOM 7495 C CA . LEU A 1 481 ? -31.892 7.033 -17.286 1.00 66.55 481 LEU A CA 1
ATOM 7496 C C . LEU A 1 481 ? -31.870 6.807 -18.796 1.00 68.39 481 LEU A C 1
ATOM 7497 O O . LEU A 1 481 ? -32.264 7.682 -19.575 1.00 66.23 481 LEU A O 1
ATOM 7513 N N . ARG A 1 482 ? -31.406 5.630 -19.229 1.00 74.58 482 ARG A N 1
ATOM 7514 C CA . ARG A 1 482 ? -31.316 5.342 -20.658 1.00 78.02 482 ARG A CA 1
ATOM 7515 C C . ARG A 1 482 ? -32.683 5.448 -21.331 1.00 74.94 482 ARG A C 1
ATOM 7516 O O . ARG A 1 482 ? -32.793 5.959 -22.452 1.00 79.57 482 ARG A O 1
ATOM 7537 N N . ASN A 1 483 ? -33.738 4.981 -20.659 1.00 78.54 483 ASN A N 1
ATOM 7538 C CA . ASN A 1 483 ? -35.083 5.088 -21.218 1.00 86.35 483 ASN A CA 1
ATOM 7539 C C . ASN A 1 483 ? -35.473 6.547 -21.435 1.00 74.67 483 ASN A C 1
ATOM 7540 O O . ASN A 1 483 ? -35.967 6.914 -22.505 1.00 69.55 483 ASN A O 1
ATOM 7551 N N . ASP A 1 484 ? -35.254 7.398 -20.428 1.00 71.57 484 ASP A N 1
ATOM 7552 C CA . ASP A 1 484 ? -35.586 8.812 -20.562 1.00 64.86 484 ASP A CA 1
ATOM 7553 C C . ASP A 1 484 ? -34.655 9.508 -21.555 1.00 69.92 484 ASP A C 1
ATOM 7554 O O . ASP A 1 484 ? -35.084 10.405 -22.293 1.00 63.33 484 ASP A O 1
ATOM 7563 N N . ASP A 1 485 ? -33.377 9.108 -21.592 1.00 70.98 485 ASP A N 1
ATOM 7564 C CA . ASP A 1 485 ? -32.448 9.664 -22.576 1.00 72.87 485 ASP A CA 1
ATOM 7565 C C . ASP A 1 485 ? -32.915 9.372 -23.998 1.00 68.57 485 ASP A C 1
ATOM 7566 O O . ASP A 1 485 ? -32.807 10.224 -24.887 1.00 65.74 485 ASP A O 1
ATOM 7575 N N . ALA A 1 486 ? -33.406 8.152 -24.234 1.00 71.76 486 ALA A N 1
ATOM 7576 C CA . ALA A 1 486 ? -33.935 7.795 -25.546 1.00 72.33 486 ALA A CA 1
ATOM 7577 C C . ALA A 1 486 ? -35.151 8.646 -25.895 1.00 70.50 486 ALA A C 1
ATOM 7578 O O . ALA A 1 486 ? -35.263 9.159 -27.014 1.00 68.51 486 ALA A O 1
ATOM 7585 N N . LYS A 1 487 ? -36.073 8.811 -24.945 1.00 62.48 487 LYS A N 1
ATOM 7586 C CA . LYS A 1 487 ? -37.274 9.595 -25.215 1.00 72.81 487 LYS A CA 1
ATOM 7587 C C . LYS A 1 487 ? -36.923 11.039 -25.564 1.00 79.19 487 LYS A C 1
ATOM 7588 O O . LYS A 1 487 ? -37.579 11.655 -26.413 1.00 77.69 487 LYS A O 1
ATOM 7607 N N . ALA A 1 488 ? -35.879 11.589 -24.931 1.00 72.40 488 ALA A N 1
ATOM 7608 C CA . ALA A 1 488 ? -35.469 12.959 -25.222 1.00 65.66 488 ALA A CA 1
ATOM 7609 C C . ALA A 1 488 ? -34.811 13.063 -26.595 1.00 70.19 488 ALA A C 1
ATOM 7610 O O . ALA A 1 488 ? -35.046 14.029 -27.330 1.00 68.90 488 ALA A O 1
ATOM 7617 N N . VAL A 1 489 ? -33.974 12.089 -26.955 1.00 71.09 489 VAL A N 1
ATOM 7618 C CA . VAL A 1 489 ? -33.351 12.106 -28.275 1.00 74.51 489 VAL A CA 1
ATOM 7619 C C . VAL A 1 489 ? -34.410 11.933 -29.360 1.00 75.67 489 VAL A C 1
ATOM 7620 O O . VAL A 1 489 ? -34.383 12.618 -30.392 1.00 68.76 489 VAL A O 1
ATOM 7633 N N . GLN A 1 490 ? -35.375 11.031 -29.136 1.00 76.01 490 GLN A N 1
ATOM 7634 C CA . GLN A 1 490 ? -36.438 10.806 -30.114 1.00 78.31 490 GLN A CA 1
ATOM 7635 C C . GLN A 1 490 ? -37.267 12.069 -30.335 1.00 77.29 490 GLN A C 1
ATOM 7636 O O . GLN A 1 490 ? -37.678 12.356 -31.465 1.00 73.91 490 GLN A O 1
ATOM 7650 N N . ARG A 1 491 ? -37.507 12.848 -29.275 1.00 74.72 491 ARG A N 1
ATOM 7651 C CA . ARG A 1 491 ? -38.310 14.062 -29.417 1.00 77.74 491 ARG A CA 1
ATOM 7652 C C . ARG A 1 491 ? -37.597 15.100 -30.278 1.00 77.14 491 ARG A C 1
ATOM 7653 O O . ARG A 1 491 ? -38.242 15.827 -31.048 1.00 70.34 491 ARG A O 1
ATOM 7674 N N . GLN A 1 492 ? -36.268 15.198 -30.140 1.00 81.45 492 GLN A N 1
ATOM 7675 C CA . GLN A 1 492 ? -35.499 16.107 -30.983 1.00 79.42 492 GLN A CA 1
ATOM 7676 C C . GLN A 1 492 ? -35.648 15.753 -32.464 1.00 74.91 492 GLN A C 1
ATOM 7677 O O . GLN A 1 492 ? -35.866 16.646 -33.283 1.00 74.98 492 GLN A O 1
ATOM 7691 N N . ASN A 1 493 ? -35.525 14.464 -32.801 1.00 70.75 493 ASN A N 1
ATOM 7692 C CA . ASN A 1 493 ? -35.635 14.029 -34.202 1.00 73.45 493 ASN A CA 1
ATOM 7693 C C . ASN A 1 493 ? -37.036 14.240 -34.761 1.00 75.35 493 ASN A C 1
ATOM 7694 O O . ASN A 1 493 ? -37.187 14.723 -35.887 1.00 73.76 493 ASN A O 1
ATOM 7705 N N . GLU A 1 494 ? -38.065 13.978 -33.963 1.00 80.91 494 GLU A N 1
ATOM 7706 C CA . GLU A 1 494 ? -39.419 14.199 -34.445 1.00 72.86 494 GLU A CA 1
ATOM 7707 C C . GLU A 1 494 ? -39.645 15.668 -34.755 1.00 73.04 494 GLU A C 1
ATOM 7708 O O . GLU A 1 494 ? -40.251 16.004 -35.776 1.00 70.39 494 GLU A O 1
ATOM 7720 N N . VAL A 1 495 ? -39.135 16.562 -33.898 1.00 80.33 495 VAL A N 1
ATOM 7721 C CA . VAL A 1 495 ? -39.355 17.996 -34.094 1.00 74.83 495 VAL A CA 1
ATOM 7722 C C . VAL A 1 495 ? -38.620 18.503 -35.328 1.00 73.83 495 VAL A C 1
ATOM 7723 O O . VAL A 1 495 ? -39.137 19.355 -36.061 1.00 71.87 495 VAL A O 1
ATOM 7736 N N . GLU A 1 496 ? -37.415 17.990 -35.583 1.00 64.49 496 GLU A N 1
ATOM 7737 C CA . GLU A 1 496 ? -36.687 18.368 -36.789 1.00 69.17 496 GLU A CA 1
ATOM 7738 C C . GLU A 1 496 ? -37.420 17.900 -38.045 1.00 72.41 496 GLU A C 1
ATOM 7739 O O . GLU A 1 496 ? -37.617 18.676 -38.987 1.00 67.89 496 GLU A O 1
ATOM 7751 N N . ASN A 1 497 ? -37.847 16.633 -38.073 1.00 68.66 497 ASN A N 1
ATOM 7752 C CA . ASN A 1 497 ? -38.598 16.147 -39.223 1.00 67.95 497 ASN A CA 1
ATOM 7753 C C . ASN A 1 497 ? -39.858 16.981 -39.419 1.00 69.32 497 ASN A C 1
ATOM 7754 O O . ASN A 1 497 ? -40.142 17.444 -40.527 1.00 71.57 497 ASN A O 1
ATOM 7765 N N . LEU A 1 498 ? -40.606 17.213 -38.348 1.00 69.23 498 LEU A N 1
ATOM 7766 C CA . LEU A 1 498 ? -41.848 17.974 -38.450 1.00 66.07 498 LEU A CA 1
ATOM 7767 C C . LEU A 1 498 ? -41.599 19.385 -38.969 1.00 68.82 498 LEU A C 1
ATOM 7768 O O . LEU A 1 498 ? -42.420 19.946 -39.702 1.00 67.27 498 LEU A O 1
ATOM 7784 N N . CYS B 1 1 ? -9.448 15.978 -56.305 1.00 26.25 1 CYS B N 1
ATOM 7785 C CA . CYS B 1 1 ? -10.926 16.012 -56.304 1.00 25.69 1 CYS B CA 1
ATOM 7786 C C . CYS B 1 1 ? -11.457 14.599 -56.515 1.00 26.22 1 CYS B C 1
ATOM 7787 O O . CYS B 1 1 ? -10.728 13.728 -56.996 1.00 24.53 1 CYS B O 1
ATOM 7797 N N . GLY B 1 2 ? -12.711 14.382 -56.148 1.00 30.02 2 GLY B N 1
ATOM 7798 C CA . GLY B 1 2 ? -13.367 13.114 -56.401 1.00 27.52 2 GLY B CA 1
ATOM 7799 C C . GLY B 1 2 ? -14.737 13.303 -57.016 1.00 26.01 2 GLY B C 1
ATOM 7800 O O . GLY B 1 2 ? -15.441 14.268 -56.727 1.00 25.42 2 GLY B O 1
ATOM 7804 N N . ILE B 1 3 ? -15.112 12.345 -57.866 1.00 26.76 3 ILE B N 1
ATOM 7805 C CA . ILE B 1 3 ? -16.376 12.383 -58.577 1.00 26.45 3 ILE B CA 1
ATOM 7806 C C . ILE B 1 3 ? -17.090 11.043 -58.454 1.00 23.34 3 ILE B C 1
ATOM 7807 O O . ILE B 1 3 ? -16.459 9.991 -58.305 1.00 24.77 3 ILE B O 1
ATOM 7823 N N . VAL B 1 4 ? -18.411 11.089 -58.550 1.00 25.10 4 VAL B N 1
ATOM 7824 C CA . VAL B 1 4 ? -19.246 9.891 -58.613 1.00 27.12 4 VAL B CA 1
ATOM 7825 C C . VAL B 1 4 ? -20.477 10.215 -59.440 1.00 27.63 4 VAL B C 1
ATOM 7826 O O . VAL B 1 4 ? -20.951 11.354 -59.472 1.00 29.02 4 VAL B O 1
ATOM 7839 N N . GLY B 1 5 ? -20.970 9.210 -60.146 1.00 27.29 5 GLY B N 1
ATOM 7840 C CA . GLY B 1 5 ? -22.241 9.300 -60.823 1.00 27.04 5 GLY B CA 1
ATOM 7841 C C . GLY B 1 5 ? -22.985 8.000 -60.607 1.00 32.10 5 GLY B C 1
ATOM 7842 O O . GLY B 1 5 ? -22.363 6.937 -60.630 1.00 29.59 5 GLY B O 1
ATOM 7846 N N . ILE B 1 6 ? -24.288 8.064 -60.352 1.00 29.23 6 ILE B N 1
ATOM 7847 C CA . ILE B 1 6 ? -25.109 6.861 -60.203 1.00 33.51 6 ILE B CA 1
ATOM 7848 C C . ILE B 1 6 ? -26.302 6.985 -61.129 1.00 33.77 6 ILE B C 1
ATOM 7849 O O . ILE B 1 6 ? -27.088 7.933 -61.011 1.00 33.55 6 ILE B O 1
ATOM 7865 N N . ALA B 1 7 ? -26.422 6.049 -62.069 1.00 32.74 7 ALA B N 1
ATOM 7866 C CA . ALA B 1 7 ? -27.615 5.916 -62.902 1.00 28.30 7 ALA B CA 1
ATOM 7867 C C . ALA B 1 7 ? -28.420 4.757 -62.320 1.00 33.68 7 ALA B C 1
ATOM 7868 O O . ALA B 1 7 ? -28.141 3.588 -62.604 1.00 31.96 7 ALA B O 1
ATOM 7875 N N . GLY B 1 8 ? -29.418 5.082 -61.500 1.00 33.99 8 GLY B N 1
ATOM 7876 C CA . GLY B 1 8 ? -30.123 4.105 -60.704 1.00 33.83 8 GLY B CA 1
ATOM 7877 C C . GLY B 1 8 ? -31.548 3.850 -61.168 1.00 34.65 8 GLY B C 1
ATOM 7878 O O . GLY B 1 8 ? -32.031 4.409 -62.148 1.00 33.56 8 GLY B O 1
ATOM 7882 N N . VAL B 1 9 ? -32.211 2.951 -60.435 1.00 42.69 9 VAL B N 1
ATOM 7883 C CA . VAL B 1 9 ? -33.635 2.686 -60.604 1.00 40.49 9 VAL B CA 1
ATOM 7884 C C . VAL B 1 9 ? -34.446 3.070 -59.376 1.00 40.57 9 VAL B C 1
ATOM 7885 O O . VAL B 1 9 ? -35.658 2.820 -59.345 1.00 38.43 9 VAL B O 1
ATOM 7898 N N . MET B 1 10 ? -33.817 3.655 -58.361 1.00 39.77 10 MET B N 1
ATOM 7899 C CA . MET B 1 10 ? -34.496 4.180 -57.177 1.00 40.53 10 MET B CA 1
ATOM 7900 C C . MET B 1 10 ? -33.659 5.344 -56.655 1.00 35.07 10 MET B C 1
ATOM 7901 O O . MET B 1 10 ? -32.578 5.608 -57.195 1.00 34.83 10 MET B O 1
ATOM 7915 N N . PRO B 1 11 ? -34.115 6.059 -55.632 1.00 35.92 11 PRO B N 1
ATOM 7916 C CA . PRO B 1 11 ? -33.439 7.312 -55.253 1.00 32.68 11 PRO B CA 1
ATOM 7917 C C . PRO B 1 11 ? -31.948 7.143 -54.995 1.00 31.27 11 PRO B C 1
ATOM 7918 O O . PRO B 1 11 ? -31.506 6.170 -54.380 1.00 30.14 11 PRO B O 1
ATOM 7929 N N . VAL B 1 12 ? -31.168 8.117 -55.475 1.00 31.57 12 VAL B N 1
ATOM 7930 C CA . VAL B 1 12 ? -29.711 8.064 -55.373 1.00 28.21 12 VAL B CA 1
ATOM 7931 C C . VAL B 1 12 ? -29.129 9.060 -54.384 1.00 28.76 12 VAL B C 1
ATOM 7932 O O . VAL B 1 12 ? -27.905 9.042 -54.175 1.00 28.52 12 VAL B O 1
ATOM 7945 N N . ASN B 1 13 ? -29.934 9.938 -53.780 1.00 27.13 13 ASN B N 1
ATOM 7946 C CA . ASN B 1 13 ? -29.344 11.013 -52.991 1.00 26.50 13 ASN B CA 1
ATOM 7947 C C . ASN B 1 13 ? -28.463 10.466 -51.877 1.00 33.47 13 ASN B C 1
ATOM 7948 O O . ASN B 1 13 ? -27.306 10.883 -51.725 1.00 25.50 13 ASN B O 1
ATOM 7959 N N . GLN B 1 14 ? -28.980 9.521 -51.093 1.00 31.62 14 GLN B N 1
ATOM 7960 C CA . GLN B 1 14 ? -28.194 8.996 -49.984 1.00 31.63 14 GLN B CA 1
ATOM 7961 C C . GLN B 1 14 ? -26.982 8.212 -50.476 1.00 27.71 14 GLN B C 1
ATOM 7962 O O . GLN B 1 14 ? -25.918 8.246 -49.847 1.00 28.99 14 GLN B O 1
ATOM 7976 N N . SER B 1 15 ? -27.127 7.484 -51.580 1.00 29.28 15 SER B N 1
ATOM 7977 C CA . SER B 1 15 ? -26.006 6.697 -52.078 1.00 29.09 15 SER B CA 1
ATOM 7978 C C . SER B 1 15 ? -24.871 7.577 -52.549 1.00 31.23 15 SER B C 1
ATOM 7979 O O . SER B 1 15 ? -23.697 7.248 -52.339 1.00 26.68 15 SER B O 1
ATOM 7987 N N . ILE B 1 16 ? -25.194 8.670 -53.235 1.00 28.77 16 ILE B N 1
ATOM 7988 C CA . ILE B 1 16 ? -24.145 9.565 -53.707 1.00 26.53 16 ILE B CA 1
ATOM 7989 C C . ILE B 1 16 ? -23.414 10.175 -52.524 1.00 26.03 16 ILE B C 1
ATOM 7990 O O . ILE B 1 16 ? -22.181 10.238 -52.495 1.00 28.02 16 ILE B O 1
ATOM 8006 N N . TYR B 1 17 ? -24.177 10.644 -51.537 1.00 26.05 17 TYR B N 1
ATOM 8007 C CA . TYR B 1 17 ? -23.619 11.133 -50.282 1.00 32.40 17 TYR B CA 1
ATOM 8008 C C . TYR B 1 17 ? -22.700 10.094 -49.646 1.00 32.45 17 TYR B C 1
ATOM 8009 O O . TYR B 1 17 ? -21.575 10.412 -49.244 1.00 26.26 17 TYR B O 1
ATOM 8027 N N . ASP B 1 18 ? -23.150 8.838 -49.576 1.00 28.00 18 ASP B N 1
ATOM 8028 C CA . ASP B 1 18 ? -22.322 7.789 -48.986 1.00 31.83 18 ASP B CA 1
ATOM 8029 C C . ASP B 1 18 ? -21.043 7.579 -49.790 1.00 32.26 18 ASP B C 1
ATOM 8030 O O . ASP B 1 18 ? -19.961 7.401 -49.213 1.00 29.82 18 ASP B O 1
ATOM 8039 N N . ALA B 1 19 ? -21.155 7.542 -51.127 1.00 26.87 19 ALA B N 1
ATOM 8040 C CA . ALA B 1 19 ? -19.969 7.346 -51.959 1.00 28.24 19 ALA B CA 1
ATOM 8041 C C . ALA B 1 19 ? -18.993 8.498 -51.798 1.00 29.61 19 ALA B C 1
ATOM 8042 O O . ALA B 1 19 ? -17.772 8.293 -51.766 1.00 27.60 19 ALA B O 1
ATOM 8049 N N . LEU B 1 20 ? -19.511 9.726 -51.707 1.00 27.91 20 LEU B N 1
ATOM 8050 C CA . LEU B 1 20 ? -18.634 10.868 -51.488 1.00 26.93 20 LEU B CA 1
ATOM 8051 C C . LEU B 1 20 ? -17.955 10.803 -50.128 1.00 25.86 20 LEU B C 1
ATOM 8052 O O . LEU B 1 20 ? -16.821 11.263 -49.992 1.00 25.65 20 LEU B O 1
ATOM 8068 N N . THR B 1 21 ? -18.608 10.239 -49.104 1.00 26.10 21 THR B N 1
ATOM 8069 C CA . THR B 1 21 ? -17.915 10.207 -47.819 1.00 26.15 21 THR B CA 1
ATOM 8070 C C . THR B 1 21 ? -16.722 9.265 -47.861 1.00 26.94 21 THR B C 1
ATOM 8071 O O . THR B 1 21 ? -15.753 9.472 -47.129 1.00 29.55 21 THR B O 1
ATOM 8082 N N . VAL B 1 22 ? -16.767 8.223 -48.700 1.00 31.24 22 VAL B N 1
ATOM 8083 C CA . VAL B 1 22 ? -15.598 7.353 -48.822 1.00 35.07 22 VAL B CA 1
ATOM 8084 C C . VAL B 1 22 ? -14.616 7.833 -49.886 1.00 32.76 22 VAL B C 1
ATOM 8085 O O . VAL B 1 22 ? -13.535 7.241 -50.023 1.00 30.63 22 VAL B O 1
ATOM 8098 N N . LEU B 1 23 ? -14.953 8.874 -50.647 1.00 28.15 23 LEU B N 1
ATOM 8099 C CA . LEU B 1 23 ? -13.969 9.584 -51.463 1.00 28.77 23 LEU B CA 1
ATOM 8100 C C . LEU B 1 23 ? -13.529 10.898 -50.822 1.00 27.28 23 LEU B C 1
ATOM 8101 O O . LEU B 1 23 ? -12.812 11.678 -51.461 1.00 24.95 23 LEU B O 1
ATOM 8117 N N . GLN B 1 24 ? -13.930 11.147 -49.565 1.00 26.79 24 GLN B N 1
ATOM 8118 C CA . GLN B 1 24 ? -13.711 12.449 -48.925 1.00 29.67 24 GLN B CA 1
ATOM 8119 C C . GLN B 1 24 ? -12.234 12.797 -48.834 1.00 32.36 24 GLN B C 1
ATOM 8120 O O . GLN B 1 24 ? -11.876 13.982 -48.806 1.00 27.58 24 GLN B O 1
ATOM 8134 N N . HIS B 1 25 ? -11.356 11.791 -48.795 1.00 31.25 25 HIS B N 1
ATOM 8135 C CA . HIS B 1 25 ? -9.925 12.054 -48.754 1.00 29.21 25 HIS B CA 1
ATOM 8136 C C . HIS B 1 25 ? -9.424 12.723 -50.027 1.00 25.92 25 HIS B C 1
ATOM 8137 O O . HIS B 1 25 ? -8.306 13.249 -50.038 1.00 29.95 25 HIS B O 1
ATOM 8151 N N . ARG B 1 26 ? -10.196 12.666 -51.111 1.00 26.06 26 ARG B N 1
ATOM 8152 C CA . ARG B 1 26 ? -9.797 13.303 -52.355 1.00 25.97 26 ARG B CA 1
ATOM 8153 C C . ARG B 1 26 ? -10.109 14.790 -52.374 1.00 29.72 26 ARG B C 1
ATOM 8154 O O . ARG B 1 26 ? -9.842 15.459 -53.381 1.00 31.89 26 ARG B O 1
ATOM 8175 N N . GLY B 1 27 ? -10.682 15.328 -51.306 1.00 28.65 27 GLY B N 1
ATOM 8176 C CA . GLY B 1 27 ? -10.933 16.756 -51.260 1.00 32.09 27 GLY B CA 1
ATOM 8177 C C . GLY B 1 27 ? -11.902 17.142 -50.174 1.00 29.87 27 GLY B C 1
ATOM 8178 O O . GLY B 1 27 ? -13.067 16.727 -50.192 1.00 29.07 27 GLY B O 1
ATOM 8182 N N . GLN B 1 28 ? -11.449 17.953 -49.225 1.00 25.60 28 GLN B N 1
ATOM 8183 C CA . GLN B 1 28 ? -12.285 18.326 -48.096 1.00 30.28 28 GLN B CA 1
ATOM 8184 C C . GLN B 1 28 ? -12.799 19.751 -48.163 1.00 29.92 28 GLN B C 1
ATOM 8185 O O . GLN B 1 28 ? -13.523 20.169 -47.259 1.00 30.95 28 GLN B O 1
ATOM 8199 N N . ASP B 1 29 ? -12.475 20.491 -49.216 1.00 33.57 29 ASP B N 1
ATOM 8200 C CA . ASP B 1 29 ? -12.787 21.913 -49.218 1.00 33.82 29 ASP B CA 1
ATOM 8201 C C . ASP B 1 29 ? -14.253 22.181 -49.533 1.00 35.89 29 ASP B C 1
ATOM 8202 O O . ASP B 1 29 ? -14.846 23.111 -48.972 1.00 30.25 29 ASP B O 1
ATOM 8211 N N . ALA B 1 30 ? -14.855 21.398 -50.419 1.00 29.27 30 ALA B N 1
ATOM 8212 C CA . ALA B 1 30 ? -16.242 21.633 -50.806 1.00 29.37 30 ALA B CA 1
ATOM 8213 C C . ALA B 1 30 ? -16.819 20.336 -51.358 1.00 24.85 30 ALA B C 1
ATOM 8214 O O . ALA B 1 30 ? -16.085 19.401 -51.694 1.00 28.77 30 ALA B O 1
ATOM 8221 N N . ALA B 1 31 ? -18.149 20.293 -51.440 1.00 27.64 31 ALA B N 1
ATOM 8222 C CA . ALA B 1 31 ? -18.866 19.136 -51.946 1.00 27.97 31 ALA B CA 1
ATOM 8223 C C . ALA B 1 31 ? -20.136 19.600 -52.637 1.00 27.61 31 ALA B C 1
ATOM 8224 O O . ALA B 1 31 ? -20.733 20.612 -52.255 1.00 30.81 31 ALA B O 1
ATOM 8231 N N . GLY B 1 32 ? -20.538 18.856 -53.660 1.00 26.94 32 GLY B N 1
ATOM 8232 C CA . GLY B 1 32 ? -21.784 19.126 -54.356 1.00 27.42 32 GLY B CA 1
ATOM 8233 C C . GLY B 1 32 ? -22.453 17.877 -54.887 1.00 27.96 32 GLY B C 1
ATOM 8234 O O . GLY B 1 32 ? -21.780 16.931 -55.311 1.00 27.69 32 GLY B O 1
ATOM 8238 N N . ILE B 1 33 ? -23.780 17.859 -54.865 1.00 25.22 33 ILE B N 1
ATOM 8239 C CA . ILE B 1 33 ? -24.569 16.790 -55.462 1.00 25.54 33 ILE B CA 1
ATOM 8240 C C . ILE B 1 33 ? -25.680 17.420 -56.287 1.00 27.55 33 ILE B C 1
ATOM 8241 O O . ILE B 1 33 ? -26.320 18.383 -55.849 1.00 25.11 33 ILE B O 1
ATOM 8257 N N . ILE B 1 34 ? -25.930 16.862 -57.464 1.00 24.18 34 ILE B N 1
ATOM 8258 C CA . ILE B 1 34 ? -27.021 17.303 -58.318 1.00 27.00 34 ILE B CA 1
ATOM 8259 C C . ILE B 1 34 ? -27.715 16.056 -58.850 1.00 26.76 34 ILE B C 1
ATOM 8260 O O . ILE B 1 34 ? -27.064 15.085 -59.243 1.00 25.03 34 ILE B O 1
ATOM 8276 N N . THR B 1 35 ? -29.029 16.061 -58.781 1.00 25.87 35 THR B N 1
ATOM 8277 C CA . THR B 1 35 ? -29.842 14.978 -59.310 1.00 26.54 35 THR B CA 1
ATOM 8278 C C . THR B 1 35 ? -30.743 15.528 -60.402 1.00 29.44 35 THR B C 1
ATOM 8279 O O . THR B 1 35 ? -30.918 16.743 -60.546 1.00 30.62 35 THR B O 1
ATOM 8290 N N . ILE B 1 36 ? -31.308 14.610 -61.177 1.00 32.34 36 ILE B N 1
ATOM 8291 C CA . ILE B 1 36 ? -32.417 14.896 -62.074 1.00 33.00 36 ILE B CA 1
ATOM 8292 C C . ILE B 1 36 ? -33.662 14.275 -61.462 1.00 34.24 36 ILE B C 1
ATOM 8293 O O . ILE B 1 36 ? -33.689 13.068 -61.197 1.00 32.58 36 ILE B O 1
ATOM 8309 N N . ASP B 1 37 ? -34.693 15.083 -61.265 1.00 33.25 37 ASP B N 1
ATOM 8310 C CA . ASP B 1 37 ? -35.885 14.632 -60.568 1.00 36.90 37 ASP B CA 1
ATOM 8311 C C . ASP B 1 37 ? -36.934 14.148 -61.571 1.00 34.18 37 ASP B C 1
ATOM 8312 O O . ASP B 1 37 ? -36.694 14.069 -62.778 1.00 32.97 37 ASP B O 1
ATOM 8321 N N . ALA B 1 38 ? -38.112 13.792 -61.053 1.00 35.35 38 ALA B N 1
ATOM 8322 C CA . ALA B 1 38 ? -39.158 13.220 -61.888 1.00 39.17 38 ALA B CA 1
ATOM 8323 C C . ALA B 1 38 ? -39.710 14.223 -62.890 1.00 38.86 38 ALA B C 1
ATOM 8324 O O . ALA B 1 38 ? -40.348 13.817 -63.865 1.00 42.09 38 ALA B O 1
ATOM 8331 N N . ASN B 1 39 ? -39.486 15.517 -62.667 1.00 39.21 39 ASN B N 1
ATOM 8332 C CA . ASN B 1 39 ? -39.907 16.568 -63.586 1.00 35.39 39 ASN B CA 1
ATOM 8333 C C . ASN B 1 39 ? -38.852 16.887 -64.630 1.00 35.03 39 ASN B C 1
ATOM 8334 O O . ASN B 1 39 ? -38.993 17.872 -65.362 1.00 38.97 39 ASN B O 1
ATOM 8345 N N . ASN B 1 40 ? -37.776 16.106 -64.681 1.00 37.16 40 ASN B N 1
ATOM 8346 C CA . ASN B 1 40 ? -36.658 16.381 -65.580 1.00 40.09 40 ASN B CA 1
ATOM 8347 C C . ASN B 1 40 ? -36.046 17.751 -65.308 1.00 35.70 40 ASN B C 1
ATOM 8348 O O . ASN B 1 40 ? -35.685 18.487 -66.227 1.00 35.74 40 ASN B O 1
ATOM 8359 N N . CYS B 1 41 ? -35.886 18.071 -64.029 1.00 33.62 41 CYS B N 1
ATOM 8360 C CA . CYS B 1 41 ? -35.188 19.276 -63.618 1.00 32.91 41 CYS B CA 1
ATOM 8361 C C . CYS B 1 41 ? -34.036 18.929 -62.678 1.00 34.76 41 CYS B C 1
ATOM 8362 O O . CYS B 1 41 ? -34.074 17.944 -61.931 1.00 30.52 41 CYS B O 1
ATOM 8370 N N . PHE B 1 42 ? -32.994 19.749 -62.739 1.00 30.74 42 PHE B N 1
ATOM 8371 C CA . PHE B 1 42 ? -31.828 19.580 -61.893 1.00 25.79 42 PHE B CA 1
ATOM 8372 C C . PHE B 1 42 ? -32.146 20.034 -60.471 1.00 29.69 42 PHE B C 1
ATOM 8373 O O . PHE B 1 42 ? -32.747 21.087 -60.263 1.00 30.81 42 PHE B O 1
ATOM 8390 N N . ARG B 1 43 ? -31.741 19.231 -59.491 1.00 32.41 43 ARG B N 1
ATOM 8391 C CA . ARG B 1 43 ? -31.791 19.611 -58.085 1.00 30.34 43 ARG B CA 1
ATOM 8392 C C . ARG B 1 43 ? -30.368 19.615 -57.560 1.00 29.32 43 ARG B C 1
ATOM 8393 O O . ARG B 1 43 ? -29.650 18.623 -57.724 1.00 27.26 43 ARG B O 1
ATOM 8414 N N . LEU B 1 44 ? -29.959 20.713 -56.942 1.00 30.06 44 LEU B N 1
ATOM 8415 C CA . LEU B 1 44 ? -28.557 20.900 -56.599 1.00 30.21 44 LEU B CA 1
ATOM 8416 C C . LEU B 1 44 ? -28.412 21.324 -55.146 1.00 34.86 44 LEU B C 1
ATOM 8417 O O . LEU B 1 44 ? -29.229 22.085 -54.617 1.00 30.20 44 LEU B O 1
ATOM 8433 N N . ARG B 1 45 ? -27.365 20.802 -54.510 1.00 29.28 45 ARG B N 1
ATOM 8434 C CA . ARG B 1 45 ? -26.819 21.370 -53.286 1.00 30.52 45 ARG B CA 1
ATOM 8435 C C . ARG B 1 45 ? -25.308 21.290 -53.388 1.00 27.39 45 ARG B C 1
ATOM 8436 O O . ARG B 1 45 ? -24.759 20.215 -53.650 1.00 29.80 45 ARG B O 1
ATOM 8457 N N . LYS B 1 46 ? -24.645 22.431 -53.207 1.00 26.36 46 LYS B N 1
ATOM 8458 C CA . LYS B 1 46 ? -23.194 22.482 -53.067 1.00 26.95 46 LYS B CA 1
ATOM 8459 C C . LYS B 1 46 ? -22.830 23.610 -52.110 1.00 30.75 46 LYS B C 1
ATOM 8460 O O . LYS B 1 46 ? -23.582 24.567 -51.931 1.00 30.29 46 LYS B O 1
ATOM 8479 N N . ALA B 1 47 ? -21.649 23.498 -51.516 1.00 25.30 47 ALA B N 1
ATOM 8480 C CA . ALA B 1 47 ? -21.209 24.441 -50.502 1.00 33.59 47 ALA B CA 1
ATOM 8481 C C . ALA B 1 47 ? -19.824 24.030 -50.050 1.00 31.83 47 ALA B C 1
ATOM 8482 O O . ALA B 1 47 ? -19.417 22.883 -50.239 1.00 29.26 47 ALA B O 1
ATOM 8489 N N . ASN B 1 48 ? -19.112 24.977 -49.449 1.00 36.35 48 ASN B N 1
ATOM 8490 C CA . ASN B 1 48 ? -17.845 24.667 -48.809 1.00 34.33 48 ASN B CA 1
ATOM 8491 C C . ASN B 1 48 ? -18.036 23.730 -47.629 1.00 31.85 48 ASN B C 1
ATOM 8492 O O . ASN B 1 48 ? -19.073 23.735 -46.964 1.00 33.40 48 ASN B O 1
ATOM 8503 N N . GLY B 1 49 ? -17.004 22.944 -47.358 1.00 36.78 49 GLY B N 1
ATOM 8504 C CA . GLY B 1 49 ? -16.963 22.095 -46.188 1.00 32.50 49 GLY B CA 1
ATOM 8505 C C . GLY B 1 49 ? -16.873 20.624 -46.548 1.00 31.78 49 GLY B C 1
ATOM 8506 O O . GLY B 1 49 ? -16.744 20.239 -47.711 1.00 33.23 49 GLY B O 1
ATOM 8510 N N . LEU B 1 50 ? -16.918 19.805 -45.498 1.00 29.32 50 LEU B N 1
ATOM 8511 C CA . LEU B 1 50 ? -16.974 18.358 -45.627 1.00 32.26 50 LEU B CA 1
ATOM 8512 C C . LEU B 1 50 ? -18.376 17.913 -46.037 1.00 31.14 50 LEU B C 1
ATOM 8513 O O . LEU B 1 50 ? -19.372 18.599 -45.795 1.00 31.02 50 LEU B O 1
ATOM 8529 N N . VAL B 1 51 ? -18.447 16.719 -46.630 1.00 29.94 51 VAL B N 1
ATOM 8530 C CA . VAL B 1 51 ? -19.734 16.174 -47.066 1.00 30.95 51 VAL B CA 1
ATOM 8531 C C . VAL B 1 51 ? -20.728 16.150 -45.909 1.00 35.72 51 VAL B C 1
ATOM 8532 O O . VAL B 1 51 ? -21.898 16.524 -46.057 1.00 29.14 51 VAL B O 1
ATOM 8545 N N . SER B 1 52 ? -20.279 15.704 -44.736 1.00 29.64 52 SER B N 1
ATOM 8546 C CA . SER B 1 52 ? -21.202 15.544 -43.620 1.00 36.53 52 SER B CA 1
ATOM 8547 C C . SER B 1 52 ? -21.702 16.878 -43.079 1.00 37.12 52 SER B C 1
ATOM 8548 O O . SER B 1 52 ? -22.710 16.900 -42.364 1.00 45.96 52 SER B O 1
ATOM 8556 N N . ASP B 1 53 ? -21.031 17.984 -43.402 1.00 35.02 53 ASP B N 1
ATOM 8557 C CA . ASP B 1 53 ? -21.530 19.309 -43.049 1.00 40.49 53 ASP B CA 1
ATOM 8558 C C . ASP B 1 53 ? -22.357 19.943 -44.165 1.00 40.43 53 ASP B C 1
ATOM 8559 O O . ASP B 1 53 ? -23.310 20.678 -43.882 1.00 44.47 53 ASP B O 1
ATOM 8568 N N . VAL B 1 54 ? -22.036 19.649 -45.426 1.00 33.57 54 VAL B N 1
ATOM 8569 C CA . VAL B 1 54 ? -22.658 20.349 -46.548 1.00 32.04 54 VAL B CA 1
ATOM 8570 C C . VAL B 1 54 ? -24.120 19.959 -46.703 1.00 34.00 54 VAL B C 1
ATOM 8571 O O . VAL B 1 54 ? -24.968 20.794 -47.044 1.00 35.56 54 VAL B O 1
ATOM 8584 N N . PHE B 1 55 ? -24.433 18.690 -46.493 1.00 34.77 55 PHE B N 1
ATOM 8585 C CA . PHE B 1 55 ? -25.743 18.142 -46.821 1.00 33.74 55 PHE B CA 1
ATOM 8586 C C . PHE B 1 55 ? -26.492 17.875 -45.529 1.00 40.43 55 PHE B C 1
ATOM 8587 O O . PHE B 1 55 ? -26.079 17.037 -44.724 1.00 35.96 55 PHE B O 1
ATOM 8604 N N . GLU B 1 56 ? -27.581 18.601 -45.341 1.00 35.78 56 GLU B N 1
ATOM 8605 C CA . GLU B 1 56 ? -28.471 18.435 -44.205 1.00 39.69 56 GLU B CA 1
ATOM 8606 C C . GLU B 1 56 ? -29.780 17.838 -44.692 1.00 40.84 56 GLU B C 1
ATOM 8607 O O . GLU B 1 56 ? -29.998 17.673 -45.895 1.00 36.61 56 GLU B O 1
ATOM 8619 N N . ALA B 1 57 ? -30.643 17.485 -43.742 1.00 37.31 57 ALA B N 1
ATOM 8620 C CA . ALA B 1 57 ? -31.856 16.755 -44.095 1.00 40.76 57 ALA B CA 1
ATOM 8621 C C . ALA B 1 57 ? -32.656 17.500 -45.152 1.00 41.28 57 ALA B C 1
ATOM 8622 O O . ALA B 1 57 ? -33.172 16.891 -46.095 1.00 42.50 57 ALA B O 1
ATOM 8629 N N . ARG B 1 58 ? -32.766 18.822 -45.014 1.00 36.98 58 ARG B N 1
ATOM 8630 C CA . ARG B 1 58 ? -33.542 19.596 -45.971 1.00 42.29 58 ARG B CA 1
ATOM 8631 C C . ARG B 1 58 ? -32.942 19.523 -47.370 1.00 48.49 58 ARG B C 1
ATOM 8632 O O . ARG B 1 58 ? -33.679 19.520 -48.361 1.00 41.24 58 ARG B O 1
ATOM 8653 N N . HIS B 1 59 ? -31.617 19.452 -47.481 1.00 35.18 59 HIS B N 1
ATOM 8654 C CA . HIS B 1 59 ? -31.018 19.392 -48.809 1.00 39.32 59 HIS B CA 1
ATOM 8655 C C . HIS B 1 59 ? -31.244 18.030 -49.441 1.00 33.39 59 HIS B C 1
ATOM 8656 O O . HIS B 1 59 ? -31.472 17.929 -50.651 1.00 40.47 59 HIS B O 1
ATOM 8670 N N . MET B 1 60 ? -31.197 16.969 -48.638 1.00 35.74 60 MET B N 1
ATOM 8671 C CA . MET B 1 60 ? -31.482 15.642 -49.161 1.00 34.94 60 MET B CA 1
ATOM 8672 C C . MET B 1 60 ? -32.930 15.527 -49.629 1.00 35.29 60 MET B C 1
ATOM 8673 O O . MET B 1 60 ? -33.202 14.877 -50.644 1.00 32.90 60 MET B O 1
ATOM 8687 N N . GLN B 1 61 ? -33.874 16.152 -48.905 1.00 35.81 61 GLN B N 1
ATOM 8688 C CA . GLN B 1 61 ? -35.271 16.178 -49.351 1.00 38.22 61 GLN B CA 1
ATOM 8689 C C . GLN B 1 61 ? -35.377 16.812 -50.739 1.00 37.52 61 GLN B C 1
ATOM 8690 O O . GLN B 1 61 ? -36.199 16.390 -51.566 1.00 30.06 61 GLN B O 1
ATOM 8704 N N . ARG B 1 62 ? -34.520 17.798 -51.019 1.00 36.17 62 ARG B N 1
ATOM 8705 C CA . ARG B 1 62 ? -34.507 18.494 -52.303 1.00 34.29 62 ARG B CA 1
ATOM 8706 C C . ARG B 1 62 ? -33.941 17.624 -53.420 1.00 33.74 62 ARG B C 1
ATOM 8707 O O . ARG B 1 62 ? -34.363 17.739 -54.574 1.00 28.10 62 ARG B O 1
ATOM 8728 N N . LEU B 1 63 ? -32.988 16.744 -53.102 1.00 27.30 63 LEU B N 1
ATOM 8729 C CA . LEU B 1 63 ? -32.226 16.036 -54.127 1.00 26.77 63 LEU B CA 1
ATOM 8730 C C . LEU B 1 63 ? -32.958 14.760 -54.541 1.00 29.50 63 LEU B C 1
ATOM 8731 O O . LEU B 1 63 ? -32.508 13.633 -54.314 1.00 32.31 63 LEU B O 1
ATOM 8747 N N . GLN B 1 64 ? -34.103 14.959 -55.181 1.00 31.66 64 GLN B N 1
ATOM 8748 C CA . GLN B 1 64 ? -34.963 13.862 -55.598 1.00 31.18 64 GLN B CA 1
ATOM 8749 C C . GLN B 1 64 ? -34.515 13.311 -56.943 1.00 33.07 64 GLN B C 1
ATOM 8750 O O . GLN B 1 64 ? -33.942 14.028 -57.767 1.00 31.06 64 GLN B O 1
ATOM 8764 N N . GLY B 1 65 ? -34.788 12.032 -57.167 1.00 27.92 65 GLY B N 1
ATOM 8765 C CA . GLY B 1 65 ? -34.560 11.415 -58.459 1.00 30.83 65 GLY B CA 1
ATOM 8766 C C . GLY B 1 65 ? -33.670 10.187 -58.373 1.00 29.15 65 GLY B C 1
ATOM 8767 O O . GLY B 1 65 ? -33.072 9.875 -57.346 1.00 34.97 65 GLY B O 1
ATOM 8771 N N . ASN B 1 66 ? -33.577 9.506 -59.515 1.00 30.66 66 ASN B N 1
ATOM 8772 C CA . ASN B 1 66 ? -32.902 8.219 -59.636 1.00 31.27 66 ASN B CA 1
ATOM 8773 C C . ASN B 1 66 ? -31.585 8.300 -60.392 1.00 31.26 66 ASN B C 1
ATOM 8774 O O . ASN B 1 66 ? -31.019 7.260 -60.751 1.00 28.07 66 ASN B O 1
ATOM 8785 N N . MET B 1 67 ? -31.090 9.508 -60.652 1.00 30.36 67 MET B N 1
ATOM 8786 C CA . MET B 1 67 ? -29.825 9.689 -61.352 1.00 32.49 67 MET B CA 1
ATOM 8787 C C . MET B 1 67 ? -29.187 10.965 -60.824 1.00 27.01 67 MET B C 1
ATOM 8788 O O . MET B 1 67 ? -29.879 11.977 -60.678 1.00 25.71 67 MET B O 1
ATOM 8802 N N . GLY B 1 68 ? -27.894 10.920 -60.542 1.00 29.48 68 GLY B N 1
ATOM 8803 C CA . GLY B 1 68 ? -27.223 12.086 -60.003 1.00 27.91 68 GLY B CA 1
ATOM 8804 C C . GLY B 1 68 ? -25.722 11.940 -60.039 1.00 30.51 68 GLY B C 1
ATOM 8805 O O . GLY B 1 68 ? -25.189 10.844 -60.238 1.00 26.86 68 GLY B O 1
ATOM 8809 N N . ILE B 1 69 ? -25.046 13.073 -59.853 1.00 27.98 69 ILE B N 1
ATOM 8810 C CA . ILE B 1 69 ? -23.599 13.089 -59.746 1.00 26.87 69 ILE B CA 1
ATOM 8811 C C . ILE B 1 69 ? -23.193 13.849 -58.491 1.00 25.24 69 ILE B C 1
ATOM 8812 O O . ILE B 1 69 ? -23.954 14.641 -57.933 1.00 26.16 69 ILE B O 1
ATOM 8828 N N . GLY B 1 70 ? -21.962 13.591 -58.059 1.00 26.75 70 GLY B N 1
ATOM 8829 C CA . GLY B 1 70 ? -21.410 14.254 -56.898 1.00 28.14 70 GLY B CA 1
ATOM 8830 C C . GLY B 1 70 ? -19.942 14.560 -57.098 1.00 25.06 70 GLY B C 1
ATOM 8831 O O . GLY B 1 70 ? -19.266 13.971 -57.948 1.00 26.89 70 GLY B O 1
ATOM 8835 N N . HIS B 1 71 ? -19.454 15.485 -56.278 1.00 24.32 71 HIS B N 1
ATOM 8836 C CA . HIS B 1 71 ? -18.103 16.009 -56.396 1.00 25.26 71 HIS B CA 1
ATOM 8837 C C . HIS B 1 71 ? -17.602 16.385 -55.011 1.00 27.07 71 HIS B C 1
ATOM 8838 O O . HIS B 1 71 ? -18.350 16.948 -54.212 1.00 27.13 71 HIS B O 1
ATOM 8852 N N . VAL B 1 72 ? -16.339 16.056 -54.719 1.00 24.68 72 VAL B N 1
ATOM 8853 C CA . VAL B 1 72 ? -15.639 16.652 -53.587 1.00 25.58 72 VAL B CA 1
ATOM 8854 C C . VAL B 1 72 ? -14.419 17.390 -54.114 1.00 28.76 72 VAL B C 1
ATOM 8855 O O . VAL B 1 72 ? -13.678 16.867 -54.965 1.00 28.64 72 VAL B O 1
ATOM 8868 N N . ARG B 1 73 ? -14.180 18.581 -53.569 1.00 30.49 73 ARG B N 1
ATOM 8869 C CA . ARG B 1 73 ? -13.174 19.478 -54.107 1.00 30.78 73 ARG B CA 1
ATOM 8870 C C . ARG B 1 73 ? -11.965 19.566 -53.193 1.00 30.22 73 ARG B C 1
ATOM 8871 O O . ARG B 1 73 ? -12.089 19.801 -51.986 1.00 30.47 73 ARG B O 1
ATOM 8892 N N . TYR B 1 74 ? -10.806 19.375 -53.790 1.00 28.67 74 TYR B N 1
ATOM 8893 C CA . TYR B 1 74 ? -9.526 19.750 -53.236 1.00 39.15 74 TYR B CA 1
ATOM 8894 C C . TYR B 1 74 ? -9.151 21.077 -53.874 1.00 36.29 74 TYR B C 1
ATOM 8895 O O . TYR B 1 74 ? -9.136 21.152 -55.110 1.00 39.81 74 TYR B O 1
ATOM 8913 N N . PRO B 1 75 ? -8.894 22.146 -53.122 1.00 40.17 75 PRO B N 1
ATOM 8914 C CA . PRO B 1 75 ? -8.634 23.437 -53.780 1.00 52.08 75 PRO B CA 1
ATOM 8915 C C . PRO B 1 75 ? -7.457 23.317 -54.742 1.00 52.33 75 PRO B C 1
ATOM 8916 O O . PRO B 1 75 ? -6.417 22.745 -54.407 1.00 49.32 75 PRO B O 1
ATOM 8927 N N . THR B 1 76 ? -7.647 23.832 -55.959 1.00 63.74 76 THR B N 1
ATOM 8928 C CA . THR B 1 76 ? -6.601 23.895 -56.972 1.00 66.42 76 THR B CA 1
ATOM 8929 C C . THR B 1 76 ? -6.594 25.284 -57.602 1.00 66.57 76 THR B C 1
ATOM 8930 O O . THR B 1 76 ? -7.573 26.028 -57.510 1.00 60.09 76 THR B O 1
ATOM 8941 N N . ALA B 1 77 ? -5.484 25.623 -58.261 1.00 62.50 77 ALA B N 1
ATOM 8942 C CA . ALA B 1 77 ? -5.358 26.924 -58.911 1.00 69.68 77 ALA B CA 1
ATOM 8943 C C . ALA B 1 77 ? -6.530 27.163 -59.856 1.00 71.50 77 ALA B C 1
ATOM 8944 O O . ALA B 1 77 ? -6.790 26.360 -60.759 1.00 67.42 77 ALA B O 1
ATOM 8951 N N . GLY B 1 78 ? -7.245 28.268 -59.638 1.00 66.75 78 GLY B N 1
ATOM 8952 C CA . GLY B 1 78 ? -8.436 28.594 -60.384 1.00 58.50 78 GLY B CA 1
ATOM 8953 C C . GLY B 1 78 ? -9.722 28.179 -59.699 1.00 56.79 78 GLY B C 1
ATOM 8954 O O . GLY B 1 78 ? -10.770 28.793 -59.939 1.00 56.32 78 GLY B O 1
ATOM 8958 N N . SER B 1 79 ? -9.669 27.152 -58.861 1.00 61.10 79 SER B N 1
ATOM 8959 C CA . SER B 1 79 ? -10.812 26.715 -58.061 1.00 61.13 79 SER B CA 1
ATOM 8960 C C . SER B 1 79 ? -10.407 26.767 -56.589 1.00 58.67 79 SER B C 1
ATOM 8961 O O . SER B 1 79 ? -10.222 25.731 -55.941 1.00 51.94 79 SER B O 1
ATOM 8969 N N . SER B 1 80 ? -10.268 27.985 -56.070 1.00 60.13 80 SER B N 1
ATOM 8970 C CA . SER B 1 80 ? -9.891 28.195 -54.683 1.00 54.93 80 SER B CA 1
ATOM 8971 C C . SER B 1 80 ? -11.065 27.918 -53.752 1.00 52.18 80 SER B C 1
ATOM 8972 O O . SER B 1 80 ? -12.227 27.844 -54.171 1.00 50.05 80 SER B O 1
ATOM 8980 N N . SER B 1 81 ? -10.747 27.792 -52.462 1.00 43.37 81 SER B N 1
ATOM 8981 C CA . SER B 1 81 ? -11.784 27.650 -51.448 1.00 53.55 81 SER B CA 1
ATOM 8982 C C . SER B 1 81 ? -12.817 28.765 -51.544 1.00 51.99 81 SER B C 1
ATOM 8983 O O . SER B 1 81 ? -14.017 28.528 -51.358 1.00 49.05 81 SER B O 1
ATOM 8991 N N . ALA B 1 82 ? -12.374 29.987 -51.841 1.00 46.04 82 ALA B N 1
ATOM 8992 C CA . ALA B 1 82 ? -13.287 31.118 -51.884 1.00 54.17 82 ALA B CA 1
ATOM 8993 C C . ALA B 1 82 ? -14.220 31.092 -53.085 1.00 53.13 82 ALA B C 1
ATOM 8994 O O . ALA B 1 82 ? -15.123 31.930 -53.151 1.00 49.20 82 ALA B O 1
ATOM 9001 N N . SER B 1 83 ? -14.055 30.160 -54.013 1.00 49.80 83 SER B N 1
ATOM 9002 C CA . SER B 1 83 ? -14.814 30.202 -55.250 1.00 52.02 83 SER B CA 1
ATOM 9003 C C . SER B 1 83 ? -15.957 29.191 -55.245 1.00 50.53 83 SER B C 1
ATOM 9004 O O . SER B 1 83 ? -16.102 28.366 -54.340 1.00 32.99 83 SER B O 1
ATOM 9012 N N . GLU B 1 84 ? -16.772 29.280 -56.298 1.00 49.79 84 GLU B N 1
ATOM 9013 C CA . GLU B 1 84 ? -17.908 28.390 -56.485 1.00 49.96 84 GLU B CA 1
ATOM 9014 C C . GLU B 1 84 ? -17.444 26.948 -56.656 1.00 41.00 84 GLU B C 1
ATOM 9015 O O . GLU B 1 84 ? -16.478 26.661 -57.372 1.00 40.45 84 GLU B O 1
ATOM 9027 N N . ALA B 1 85 ? -18.164 26.038 -56.003 1.00 46.71 85 ALA B N 1
ATOM 9028 C CA . ALA B 1 85 ? -17.881 24.616 -56.031 1.00 39.67 85 ALA B CA 1
ATOM 9029 C C . ALA B 1 85 ? -18.517 23.969 -57.263 1.00 37.35 85 ALA B C 1
ATOM 9030 O O . ALA B 1 85 ? -19.274 24.593 -58.015 1.00 34.49 85 ALA B O 1
ATOM 9037 N N . GLN B 1 86 ? -18.170 22.700 -57.472 1.00 35.02 86 GLN B N 1
ATOM 9038 C CA . GLN B 1 86 ? -18.799 21.841 -58.461 1.00 27.47 86 GLN B CA 1
ATOM 9039 C C . GLN B 1 86 ? -19.919 21.037 -57.817 1.00 29.27 86 GLN B C 1
ATOM 9040 O O . GLN B 1 86 ? -19.958 20.877 -56.594 1.00 28.90 86 GLN B O 1
ATOM 9054 N N . PRO B 1 87 ? -20.855 20.494 -58.614 1.00 29.86 87 PRO B N 1
ATOM 9055 C CA . PRO B 1 87 ? -20.894 20.618 -60.075 1.00 26.78 87 PRO B CA 1
ATOM 9056 C C . PRO B 1 87 ? -21.475 21.927 -60.579 1.00 30.64 87 PRO B C 1
ATOM 9057 O O . PRO B 1 87 ? -22.240 22.598 -59.883 1.00 28.94 87 PRO B O 1
ATOM 9068 N N . PHE B 1 88 ? -21.085 22.275 -61.792 1.00 29.60 88 PHE B N 1
ATOM 9069 C CA . PHE B 1 88 ? -21.714 23.341 -62.552 1.00 32.59 88 PHE B CA 1
ATOM 9070 C C . PHE B 1 88 ? -22.759 22.759 -63.495 1.00 28.82 88 PHE B C 1
ATOM 9071 O O . PHE B 1 88 ? -22.718 21.582 -63.842 1.00 28.54 88 PHE B O 1
ATOM 9088 N N . TYR B 1 89 ? -23.693 23.597 -63.915 1.00 30.72 89 TYR B N 1
ATOM 9089 C CA . TYR B 1 89 ? -24.603 23.196 -64.978 1.00 32.67 89 TYR B CA 1
ATOM 9090 C C . TYR B 1 89 ? -24.924 24.388 -65.864 1.00 32.39 89 TYR B C 1
ATOM 9091 O O . TYR B 1 89 ? -24.745 25.546 -65.486 1.00 34.39 89 TYR B O 1
ATOM 9109 N N . VAL B 1 90 ? -25.355 24.072 -67.081 1.00 28.18 90 VAL B N 1
ATOM 9110 C CA . VAL B 1 90 ? -25.858 25.068 -68.013 1.00 30.21 90 VAL B CA 1
ATOM 9111 C C . VAL B 1 90 ? -27.225 24.599 -68.482 1.00 33.33 90 VAL B C 1
ATOM 9112 O O . VAL B 1 90 ? -27.500 23.397 -68.559 1.00 30.90 90 VAL B O 1
ATOM 9125 N N . ASN B 1 91 ? -28.089 25.563 -68.776 1.00 32.67 91 ASN B N 1
ATOM 9126 C CA . ASN B 1 91 ? -29.445 25.293 -69.224 1.00 35.52 91 ASN B CA 1
ATOM 9127 C C . ASN B 1 91 ? -29.549 25.081 -70.729 1.00 34.56 91 ASN B C 1
ATOM 9128 O O . ASN B 1 91 ? -30.653 24.873 -71.231 1.00 30.64 91 ASN B O 1
ATOM 9139 N N . SER B 1 92 ? -28.445 25.157 -71.469 1.00 36.67 92 SER B N 1
ATOM 9140 C CA . SER B 1 92 ? -28.613 24.973 -72.903 1.00 36.81 92 SER B CA 1
ATOM 9141 C C . SER B 1 92 ? -27.330 24.512 -73.563 1.00 32.65 92 SER B C 1
ATOM 9142 O O . SER B 1 92 ? -26.249 24.980 -73.183 1.00 35.12 92 SER B O 1
ATOM 9150 N N . PRO B 1 93 ? -27.402 23.581 -74.533 1.00 36.41 93 PRO B N 1
ATOM 9151 C CA . PRO B 1 93 ? -28.659 22.922 -74.942 1.00 33.64 93 PRO B CA 1
ATOM 9152 C C . PRO B 1 93 ? -29.121 21.845 -73.950 1.00 34.69 93 PRO B C 1
ATOM 9153 O O . PRO B 1 93 ? -28.271 21.228 -73.311 1.00 37.28 93 PRO B O 1
ATOM 9164 N N . TYR B 1 94 ? -30.440 21.654 -73.831 1.00 32.13 94 TYR B N 1
ATOM 9165 C CA . TYR B 1 94 ? -31.086 20.536 -73.137 1.00 39.16 94 TYR B CA 1
ATOM 9166 C C . TYR B 1 94 ? -30.980 20.623 -71.614 1.00 32.26 94 TYR B C 1
ATOM 9167 O O . TYR B 1 94 ? -31.928 20.266 -70.907 1.00 31.43 94 TYR B O 1
ATOM 9185 N N . GLY B 1 95 ? -29.858 21.115 -71.093 1.00 35.46 95 GLY B N 1
ATOM 9186 C CA . GLY B 1 95 ? -29.609 21.051 -69.665 1.00 31.77 95 GLY B CA 1
ATOM 9187 C C . GLY B 1 95 ? -28.524 20.034 -69.384 1.00 30.48 95 GLY B C 1
ATOM 9188 O O . GLY B 1 95 ? -28.751 18.827 -69.507 1.00 32.28 95 GLY B O 1
ATOM 9192 N N . ILE B 1 96 ? -27.338 20.513 -69.022 1.00 28.84 96 ILE B N 1
ATOM 9193 C CA . ILE B 1 96 ? -26.152 19.683 -68.873 1.00 29.80 96 ILE B CA 1
ATOM 9194 C C . ILE B 1 96 ? -25.476 20.061 -67.565 1.00 30.95 96 ILE B C 1
ATOM 9195 O O . ILE B 1 96 ? -25.419 21.242 -67.209 1.00 29.48 96 ILE B O 1
ATOM 9211 N N . THR B 1 97 ? -24.979 19.062 -66.840 1.00 34.55 97 THR B N 1
ATOM 9212 C CA . THR B 1 97 ? -24.160 19.298 -65.656 1.00 29.29 97 THR B CA 1
ATOM 9213 C C . THR B 1 97 ? -22.983 18.347 -65.695 1.00 30.06 97 THR B C 1
ATOM 9214 O O . THR B 1 97 ? -23.058 17.265 -66.281 1.00 29.62 97 THR B O 1
ATOM 9225 N N . LEU B 1 98 ? -21.885 18.770 -65.073 1.00 26.22 98 LEU B N 1
ATOM 9226 C CA . LEU B 1 98 ? -20.616 18.077 -65.186 1.00 29.75 98 LEU B CA 1
ATOM 9227 C C . LEU B 1 98 ? -19.833 18.267 -63.898 1.00 27.13 98 LEU B C 1
ATOM 9228 O O . LEU B 1 98 ? -19.875 19.339 -63.293 1.00 31.80 98 LEU B O 1
ATOM 9244 N N . ALA B 1 99 ? -19.170 17.209 -63.460 1.00 28.14 99 ALA B N 1
ATOM 9245 C CA . ALA B 1 99 ? -18.178 17.269 -62.391 1.00 30.16 99 ALA B CA 1
ATOM 9246 C C . ALA B 1 99 ? -16.878 16.652 -62.889 1.00 31.87 99 ALA B C 1
ATOM 9247 O O . ALA B 1 99 ? -16.915 15.697 -63.661 1.00 29.14 99 ALA B O 1
ATOM 9254 N N . HIS B 1 100 ? -15.733 17.147 -62.412 1.00 28.77 100 HIS B N 1
ATOM 9255 C CA . HIS B 1 100 ? -14.483 16.694 -62.989 1.00 33.18 100 HIS B CA 1
ATOM 9256 C C . HIS B 1 100 ? -13.348 16.826 -61.992 1.00 31.20 100 HIS B C 1
ATOM 9257 O O . HIS B 1 100 ? -13.354 17.674 -61.087 1.00 27.87 100 HIS B O 1
ATOM 9271 N N . ASN B 1 101 ? -12.467 15.834 -62.111 1.00 25.91 101 ASN B N 1
ATOM 9272 C CA . ASN B 1 101 ? -11.186 15.739 -61.430 1.00 25.76 101 ASN B CA 1
ATOM 9273 C C . ASN B 1 101 ? -10.079 15.849 -62.477 1.00 26.68 101 ASN B C 1
ATOM 9274 O O . ASN B 1 101 ? -9.958 15.007 -63.370 1.00 26.79 101 ASN B O 1
ATOM 9285 N N . GLY B 1 102 ? -9.318 16.929 -62.395 1.00 26.77 102 GLY B N 1
ATOM 9286 C CA . GLY B 1 102 ? -8.226 17.127 -63.322 1.00 29.61 102 GLY B CA 1
ATOM 9287 C C . GLY B 1 102 ? -7.935 18.606 -63.507 1.00 33.25 102 GLY B C 1
ATOM 9288 O O . GLY B 1 102 ? -8.209 19.414 -62.622 1.00 28.33 102 GLY B O 1
ATOM 9292 N N . ASN B 1 103 ? -7.384 18.934 -64.678 1.00 30.12 103 ASN B N 1
ATOM 9293 C CA . ASN B 1 103 ? -7.019 20.311 -64.992 1.00 31.81 103 ASN B CA 1
ATOM 9294 C C . ASN B 1 103 ? -6.763 20.416 -66.490 1.00 34.97 103 ASN B C 1
ATOM 9295 O O . ASN B 1 103 ? -6.161 19.522 -67.090 1.00 28.51 103 ASN B O 1
ATOM 9306 N N . LEU B 1 104 ? -7.236 21.502 -67.090 1.00 32.39 104 LEU B N 1
ATOM 9307 C CA . LEU B 1 104 ? -7.058 21.739 -68.515 1.00 36.51 104 LEU B CA 1
ATOM 9308 C C . LEU B 1 104 ? -5.874 22.675 -68.703 1.00 35.38 104 LEU B C 1
ATOM 9309 O O . LEU B 1 104 ? -5.847 23.773 -68.137 1.00 34.87 104 LEU B O 1
ATOM 9325 N N . THR B 1 105 ? -4.902 22.248 -69.496 1.00 31.89 105 THR B N 1
ATOM 9326 C CA . THR B 1 105 ? -3.715 23.070 -69.676 1.00 33.41 105 THR B CA 1
ATOM 9327 C C . THR B 1 105 ? -3.914 24.200 -70.680 1.00 34.16 105 THR B C 1
ATOM 9328 O O . THR B 1 105 ? -3.069 25.095 -70.736 1.00 34.45 105 THR B O 1
ATOM 9339 N N . ASN B 1 106 ? -5.001 24.194 -71.463 1.00 30.54 106 ASN B N 1
ATOM 9340 C CA . ASN B 1 106 ? -5.290 25.289 -72.385 1.00 34.21 106 ASN B CA 1
ATOM 9341 C C . ASN B 1 106 ? -6.582 26.008 -72.008 1.00 33.15 106 ASN B C 1
ATOM 9342 O O . ASN B 1 106 ? -7.282 26.550 -72.871 1.00 35.56 106 ASN B O 1
ATOM 9353 N N . ALA B 1 107 ? -6.895 26.037 -70.712 1.00 34.43 107 ALA B N 1
ATOM 9354 C CA . ALA B 1 107 ? -8.065 26.763 -70.222 1.00 32.18 107 ALA B CA 1
ATOM 9355 C C . ALA B 1 107 ? -8.161 28.162 -70.818 1.00 33.91 107 ALA B C 1
ATOM 9356 O O . ALA B 1 107 ? -9.214 28.566 -71.324 1.00 32.46 107 ALA B O 1
ATOM 9363 N N . HIS B 1 108 ? -7.063 28.916 -70.754 1.00 33.28 108 HIS B N 1
ATOM 9364 C CA . HIS B 1 108 ? -7.075 30.316 -71.173 1.00 37.93 108 HIS B CA 1
ATOM 9365 C C . HIS B 1 108 ? -7.521 30.455 -72.624 1.00 37.02 108 HIS B C 1
ATOM 9366 O O . HIS B 1 108 ? -8.425 31.242 -72.937 1.00 35.04 108 HIS B O 1
ATOM 9380 N N . GLU B 1 109 ? -6.885 29.695 -73.526 1.00 37.69 109 GLU B N 1
ATOM 9381 C CA . GLU B 1 109 ? -7.278 29.642 -74.934 1.00 34.72 109 GLU B CA 1
ATOM 9382 C C . GLU B 1 109 ? -8.738 29.253 -75.096 1.00 37.63 109 GLU B C 1
ATOM 9383 O O . GLU B 1 109 ? -9.457 29.837 -75.915 1.00 35.16 109 GLU B O 1
ATOM 9395 N N . LEU B 1 110 ? -9.204 28.264 -74.331 1.00 33.44 110 LEU B N 1
ATOM 9396 C CA . LEU B 1 110 ? -10.578 27.805 -74.498 1.00 30.27 110 LEU B CA 1
ATOM 9397 C C . LEU B 1 110 ? -11.571 28.887 -74.094 1.00 27.93 110 LEU B C 1
ATOM 9398 O O . LEU B 1 110 ? -12.586 29.091 -74.760 1.00 32.89 110 LEU B O 1
ATOM 9414 N N . ARG B 1 111 ? -11.290 29.578 -72.995 1.00 35.02 111 ARG B N 1
ATOM 9415 C CA . ARG B 1 111 ? -12.145 30.676 -72.554 1.00 36.54 111 ARG B CA 1
ATOM 9416 C C . ARG B 1 111 ? -12.341 31.686 -73.674 1.00 36.51 111 ARG B C 1
ATOM 9417 O O . ARG B 1 111 ? -13.471 32.072 -73.995 1.00 33.78 111 ARG B O 1
ATOM 9438 N N . LYS B 1 112 ? -11.241 32.099 -74.300 1.00 36.73 112 LYS B N 1
ATOM 9439 C CA . LYS B 1 112 ? -11.300 33.072 -75.386 1.00 42.61 112 LYS B CA 1
ATOM 9440 C C . LYS B 1 112 ? -12.131 32.555 -76.552 1.00 42.08 112 LYS B C 1
ATOM 9441 O O . LYS B 1 112 ? -12.956 33.283 -77.110 1.00 40.54 112 LYS B O 1
ATOM 9460 N N . LYS B 1 113 ? -11.932 31.294 -76.942 1.00 36.97 113 LYS B N 1
ATOM 9461 C CA . LYS B 1 113 ? -12.676 30.765 -78.080 1.00 40.67 113 LYS B CA 1
ATOM 9462 C C . LYS B 1 113 ? -14.155 30.622 -77.750 1.00 42.25 113 LYS B C 1
ATOM 9463 O O . LYS B 1 113 ? -15.013 30.945 -78.582 1.00 38.07 113 LYS B O 1
ATOM 9482 N N . LEU B 1 114 ? -14.479 30.200 -76.525 1.00 34.95 114 LEU B N 1
ATOM 9483 C CA . LEU B 1 114 ? -15.879 30.166 -76.109 1.00 35.24 114 LEU B CA 1
ATOM 9484 C C . LEU B 1 114 ? -16.521 31.543 -76.249 1.00 32.89 114 LEU B C 1
ATOM 9485 O O . LEU B 1 114 ? -17.640 31.672 -76.752 1.00 34.47 114 LEU B O 1
ATOM 9501 N N . PHE B 1 115 ? -15.813 32.589 -75.829 1.00 34.16 115 PHE B N 1
ATOM 9502 C CA . PHE B 1 115 ? -16.384 33.927 -75.910 1.00 36.98 115 PHE B CA 1
ATOM 9503 C C . PHE B 1 115 ? -16.495 34.391 -77.358 1.00 40.12 115 PHE B C 1
ATOM 9504 O O . PHE B 1 115 ? -17.570 34.784 -77.816 1.00 38.13 115 PHE B O 1
ATOM 9521 N N . GLU B 1 116 ? -15.384 34.339 -78.101 1.00 43.24 116 GLU B N 1
ATOM 9522 C CA . GLU B 1 116 ? -15.362 34.908 -79.444 1.00 45.43 116 GLU B CA 1
ATOM 9523 C C . GLU B 1 116 ? -16.297 34.169 -80.394 1.00 41.31 116 GLU B C 1
ATOM 9524 O O . GLU B 1 116 ? -16.981 34.796 -81.211 1.00 43.22 116 GLU B O 1
ATOM 9536 N N . GLU B 1 117 ? -16.342 32.844 -80.318 1.00 42.36 117 GLU B N 1
ATOM 9537 C CA . GLU B 1 117 ? -17.084 32.074 -81.309 1.00 39.52 117 GLU B CA 1
ATOM 9538 C C . GLU B 1 117 ? -18.504 31.736 -80.891 1.00 41.17 117 GLU B C 1
ATOM 9539 O O . GLU B 1 117 ? -19.368 31.558 -81.754 1.00 47.64 117 GLU B O 1
ATOM 9551 N N . LYS B 1 118 ? -18.767 31.619 -79.596 1.00 40.50 118 LYS B N 1
ATOM 9552 C CA . LYS B 1 118 ? -20.067 31.189 -79.126 1.00 41.37 118 LYS B CA 1
ATOM 9553 C C . LYS B 1 118 ? -20.735 32.203 -78.222 1.00 38.41 118 LYS B C 1
ATOM 9554 O O . LYS B 1 118 ? -21.902 32.008 -77.865 1.00 40.10 118 LYS B O 1
ATOM 9573 N N . ARG B 1 119 ? -20.036 33.269 -77.839 1.00 44.25 119 ARG B N 1
ATOM 9574 C CA . ARG B 1 119 ? -20.591 34.241 -76.908 1.00 42.48 119 ARG B CA 1
ATOM 9575 C C . ARG B 1 119 ? -21.012 33.538 -75.622 1.00 36.85 119 ARG B C 1
ATOM 9576 O O . ARG B 1 119 ? -22.018 33.878 -75.002 1.00 35.73 119 ARG B O 1
ATOM 9597 N N . ARG B 1 120 ? -20.232 32.531 -75.230 1.00 32.89 120 ARG B N 1
ATOM 9598 C CA . ARG B 1 120 ? -20.453 31.798 -73.993 1.00 35.20 120 ARG B CA 1
ATOM 9599 C C . ARG B 1 120 ? -19.563 32.392 -72.912 1.00 32.88 120 ARG B C 1
ATOM 9600 O O . ARG B 1 120 ? -18.332 32.308 -72.981 1.00 35.90 120 ARG B O 1
ATOM 9621 N N . HIS B 1 121 ? -20.204 33.006 -71.925 1.00 29.88 121 HIS B N 1
ATOM 9622 C CA . HIS B 1 121 ? -19.527 33.586 -70.782 1.00 31.67 121 HIS B CA 1
ATOM 9623 C C . HIS B 1 121 ? -19.189 32.507 -69.764 1.00 31.44 121 HIS B C 1
ATOM 9624 O O . HIS B 1 121 ? -19.992 31.613 -69.490 1.00 32.58 121 HIS B O 1
ATOM 9638 N N . ILE B 1 122 ? -17.978 32.583 -69.226 1.00 29.80 122 ILE B N 1
ATOM 9639 C CA . ILE B 1 122 ? -17.536 31.733 -68.126 1.00 32.82 122 ILE B CA 1
ATOM 9640 C C . ILE B 1 122 ? -17.480 32.615 -66.886 1.00 33.49 122 ILE B C 1
ATOM 9641 O O . ILE B 1 122 ? -16.753 33.617 -66.867 1.00 35.33 122 ILE B O 1
ATOM 9657 N N . ASN B 1 123 ? -18.240 32.263 -65.855 1.00 30.33 123 ASN B N 1
ATOM 9658 C CA . ASN B 1 123 ? -18.394 33.197 -64.746 1.00 31.74 123 ASN B CA 1
ATOM 9659 C C . ASN B 1 123 ? -17.390 33.002 -63.619 1.00 37.25 123 ASN B C 1
ATOM 9660 O O . ASN B 1 123 ? -17.298 33.867 -62.744 1.00 37.12 123 ASN B O 1
ATOM 9671 N N . THR B 1 124 ? -16.648 31.898 -63.604 1.00 31.36 124 THR B N 1
ATOM 9672 C CA . THR B 1 124 ? -15.670 31.623 -62.571 1.00 29.53 124 THR B CA 1
ATOM 9673 C C . THR B 1 124 ? -14.331 31.380 -63.250 1.00 32.60 124 THR B C 1
ATOM 9674 O O . THR B 1 124 ? -14.213 31.463 -64.473 1.00 33.79 124 THR B O 1
ATOM 9685 N N . THR B 1 125 ? -13.307 31.076 -62.464 1.00 36.76 125 THR B N 1
ATOM 9686 C CA . THR B 1 125 ? -12.027 30.686 -63.041 1.00 32.23 125 THR B CA 1
ATOM 9687 C C . THR B 1 125 ? -11.830 29.178 -63.025 1.00 35.93 125 THR B C 1
ATOM 9688 O O . THR B 1 125 ? -10.713 28.699 -63.243 1.00 34.38 125 THR B O 1
ATOM 9699 N N . SER B 1 126 ? -12.897 28.415 -62.804 1.00 35.24 126 SER B N 1
ATOM 9700 C CA . SER B 1 126 ? -12.787 26.965 -62.747 1.00 33.86 126 SER B CA 1
ATOM 9701 C C . SER B 1 126 ? -12.733 26.387 -64.156 1.00 38.31 126 SER B C 1
ATOM 9702 O O . SER B 1 126 ? -13.616 26.643 -64.983 1.00 31.94 126 SER B O 1
ATOM 9710 N N . ASP B 1 127 ? -11.700 25.597 -64.427 1.00 33.22 127 ASP B N 1
ATOM 9711 C CA . ASP B 1 127 ? -11.622 24.913 -65.710 1.00 32.63 127 ASP B CA 1
ATOM 9712 C C . ASP B 1 127 ? -12.747 23.905 -65.890 1.00 35.93 127 ASP B C 1
ATOM 9713 O O . ASP B 1 127 ? -13.020 23.497 -67.020 1.00 33.50 127 ASP B O 1
ATOM 9722 N N . SER B 1 128 ? -13.428 23.519 -64.809 1.00 31.97 128 SER B N 1
ATOM 9723 C CA . SER B 1 128 ? -14.564 22.619 -64.927 1.00 34.89 128 SER B CA 1
ATOM 9724 C C . SER B 1 128 ? -15.715 23.290 -65.662 1.00 31.77 128 SER B C 1
ATOM 9725 O O . SER B 1 128 ? -16.400 22.654 -66.471 1.00 29.61 128 SER B O 1
ATOM 9733 N N . GLU B 1 129 ? -15.936 24.586 -65.393 1.00 28.66 129 GLU B N 1
ATOM 9734 C CA . GLU B 1 129 ? -16.959 25.345 -66.098 1.00 33.97 129 GLU B CA 1
ATOM 9735 C C . GLU B 1 129 ? -16.616 25.475 -67.579 1.00 28.20 129 GLU B C 1
ATOM 9736 O O . GLU B 1 129 ? -17.493 25.358 -68.435 1.00 27.79 129 GLU B O 1
ATOM 9748 N N . ILE B 1 130 ? -15.345 25.734 -67.885 1.00 28.65 130 ILE B N 1
ATOM 9749 C CA . ILE B 1 130 ? -14.881 25.734 -69.270 1.00 35.22 130 ILE B CA 1
ATOM 9750 C C . ILE B 1 130 ? -15.189 24.394 -69.931 1.00 34.36 130 ILE B C 1
ATOM 9751 O O . ILE B 1 130 ? -15.776 24.338 -71.017 1.00 29.16 130 ILE B O 1
ATOM 9767 N N . LEU B 1 131 ? -14.802 23.294 -69.278 1.00 31.27 131 LEU B N 1
ATOM 9768 C CA . LEU B 1 131 ? -14.988 21.970 -69.869 1.00 32.38 131 LEU B CA 1
ATOM 9769 C C . LEU B 1 131 ? -16.453 21.709 -70.162 1.00 31.54 131 LEU B C 1
ATOM 9770 O O . LEU B 1 131 ? -16.808 21.201 -71.240 1.00 29.06 131 LEU B O 1
ATOM 9786 N N . LEU B 1 132 ? -17.319 22.026 -69.194 1.00 26.89 132 LEU B N 1
ATOM 9787 C CA . LEU B 1 132 ? -18.760 21.945 -69.398 1.00 28.05 132 LEU B CA 1
ATOM 9788 C C . LEU B 1 132 ? -19.198 22.738 -70.619 1.00 30.52 132 LEU B C 1
ATOM 9789 O O . LEU B 1 132 ? -20.062 22.289 -71.384 1.00 26.37 132 LEU B O 1
ATOM 9805 N N . ASN B 1 133 ? -18.631 23.927 -70.810 1.00 28.12 133 ASN B N 1
ATOM 9806 C CA . ASN B 1 133 ? -19.127 24.792 -71.876 1.00 29.26 133 ASN B CA 1
ATOM 9807 C C . ASN B 1 133 ? -18.628 24.351 -73.247 1.00 26.99 133 ASN B C 1
ATOM 9808 O O . ASN B 1 133 ? -19.352 24.514 -74.238 1.00 29.10 133 ASN B O 1
ATOM 9819 N N . ILE B 1 134 ? -17.424 23.778 -73.323 1.00 31.23 134 ILE B N 1
ATOM 9820 C CA . ILE B 1 134 ? -16.989 23.143 -74.569 1.00 33.26 134 ILE B CA 1
ATOM 9821 C C . ILE B 1 134 ? -17.928 21.997 -74.931 1.00 35.64 134 ILE B C 1
ATOM 9822 O O . ILE B 1 134 ? -18.437 21.913 -76.055 1.00 33.70 134 ILE B O 1
ATOM 9838 N N . PHE B 1 135 ? -18.144 21.079 -73.982 1.00 33.14 135 PHE B N 1
ATOM 9839 C CA . PHE B 1 135 ? -19.032 19.939 -74.195 1.00 33.02 135 PHE B CA 1
ATOM 9840 C C . PHE B 1 135 ? -20.419 20.413 -74.626 1.00 34.44 135 PHE B C 1
ATOM 9841 O O . PHE B 1 135 ? -20.957 19.950 -75.635 1.00 35.63 135 PHE B O 1
ATOM 9858 N N . ALA B 1 136 ? -20.987 21.393 -73.915 1.00 30.73 136 ALA B N 1
ATOM 9859 C CA . ALA B 1 136 ? -22.287 21.929 -74.309 1.00 30.46 136 ALA B CA 1
ATOM 9860 C C . ALA B 1 136 ? -22.238 22.544 -75.702 1.00 33.18 136 ALA B C 1
ATOM 9861 O O . ALA B 1 136 ? -23.200 22.438 -76.473 1.00 33.57 136 ALA B O 1
ATOM 9868 N N . SER B 1 137 ? -21.135 23.213 -76.031 1.00 33.34 137 SER B N 1
ATOM 9869 C CA . SER B 1 137 ? -21.006 23.823 -77.347 1.00 35.61 137 SER B CA 1
ATOM 9870 C C . SER B 1 137 ? -21.104 22.767 -78.443 1.00 43.12 137 SER B C 1
ATOM 9871 O O . SER B 1 137 ? -21.820 22.944 -79.438 1.00 36.31 137 SER B O 1
ATOM 9879 N N . GLU B 1 138 ? -20.382 21.658 -78.272 1.00 34.52 138 GLU B N 1
ATOM 9880 C CA . GLU B 1 138 ? -20.414 20.583 -79.253 1.00 42.98 138 GLU B CA 1
ATOM 9881 C C . GLU B 1 138 ? -21.761 19.884 -79.285 1.00 42.24 138 GLU B C 1
ATOM 9882 O O . GLU B 1 138 ? -22.169 19.380 -80.336 1.00 44.70 138 GLU B O 1
ATOM 9894 N N . LEU B 1 139 ? -22.463 19.821 -78.155 1.00 36.97 139 LEU B N 1
ATOM 9895 C CA . LEU B 1 139 ? -23.779 19.204 -78.151 1.00 40.12 139 LEU B CA 1
ATOM 9896 C C . LEU B 1 139 ? -24.811 20.084 -78.837 1.00 41.32 139 LEU B C 1
ATOM 9897 O O . LEU B 1 139 ? -25.840 19.582 -79.301 1.00 40.59 139 LEU B O 1
ATOM 9913 N N . ASP B 1 140 ? -24.556 21.388 -78.894 1.00 39.38 140 ASP B N 1
ATOM 9914 C CA . ASP B 1 140 ? -25.488 22.353 -79.454 1.00 44.11 140 ASP B CA 1
ATOM 9915 C C . ASP B 1 140 ? -25.533 22.315 -80.975 1.00 51.57 140 ASP B C 1
ATOM 9916 O O . ASP B 1 140 ? -26.418 22.941 -81.568 1.00 50.73 140 ASP B O 1
ATOM 9925 N N . ASN B 1 141 ? -24.624 21.572 -81.608 1.00 45.38 141 ASN B N 1
ATOM 9926 C CA . ASN B 1 141 ? -24.595 21.447 -83.058 1.00 48.69 141 ASN B CA 1
ATOM 9927 C C . ASN B 1 141 ? -25.704 20.561 -83.606 1.00 49.12 141 ASN B C 1
ATOM 9928 O O . ASN B 1 141 ? -25.926 20.557 -84.818 1.00 48.64 141 ASN B O 1
ATOM 9939 N N . PHE B 1 142 ? -26.417 19.838 -82.763 1.00 48.36 142 PHE B N 1
ATOM 9940 C CA . PHE B 1 142 ? -27.428 18.912 -83.239 1.00 57.08 142 PHE B CA 1
ATOM 9941 C C . PHE B 1 142 ? -28.808 19.538 -83.187 1.00 60.15 142 PHE B C 1
ATOM 9942 O O . PHE B 1 142 ? -29.158 20.238 -82.234 1.00 68.86 142 PHE B O 1
ATOM 9959 N N . ARG B 1 143 ? -29.577 19.299 -84.245 1.00 67.44 143 ARG B N 1
ATOM 9960 C CA . ARG B 1 143 ? -30.911 19.866 -84.382 1.00 70.39 143 ARG B CA 1
ATOM 9961 C C . ARG B 1 143 ? -31.973 18.867 -83.938 1.00 69.52 143 ARG B C 1
ATOM 9962 O O . ARG B 1 143 ? -32.766 19.159 -83.037 1.00 65.29 143 ARG B O 1
ATOM 9983 N N . HIS B 1 144 ? -31.968 17.673 -84.521 1.00 65.77 144 HIS B N 1
ATOM 9984 C CA . HIS B 1 144 ? -32.960 16.660 -84.195 1.00 59.08 144 HIS B CA 1
ATOM 9985 C C . HIS B 1 144 ? -33.058 16.378 -82.703 1.00 60.32 144 HIS B C 1
ATOM 9986 O O . HIS B 1 144 ? -32.113 16.629 -81.947 1.00 59.64 144 HIS B O 1
ATOM 10000 N N . TYR B 1 145 ? -34.187 15.803 -82.285 1.00 60.72 145 TYR B N 1
ATOM 10001 C CA . TYR B 1 145 ? -34.377 15.416 -80.911 1.00 51.85 145 TYR B CA 1
ATOM 10002 C C . TYR B 1 145 ? -35.146 14.106 -80.792 1.00 53.86 145 TYR B C 1
ATOM 10003 O O . TYR B 1 145 ? -36.198 13.945 -81.433 1.00 57.59 145 TYR B O 1
ATOM 10021 N N . PRO B 1 146 ? -34.689 13.174 -79.944 1.00 59.12 146 PRO B N 1
ATOM 10022 C CA . PRO B 1 146 ? -33.576 13.326 -78.999 1.00 49.54 146 PRO B CA 1
ATOM 10023 C C . PRO B 1 146 ? -32.219 13.134 -79.642 1.00 53.82 146 PRO B C 1
ATOM 10024 O O . PRO B 1 146 ? -32.106 12.675 -80.780 1.00 54.36 146 PRO B O 1
ATOM 10035 N N . LEU B 1 147 ? -31.184 13.509 -78.904 1.00 44.15 147 LEU B N 1
ATOM 10036 C CA . LEU B 1 147 ? -29.848 13.079 -79.254 1.00 48.11 147 LEU B CA 1
ATOM 10037 C C . LEU B 1 147 ? -29.766 11.563 -79.181 1.00 46.18 147 LEU B C 1
ATOM 10038 O O . LEU B 1 147 ? -30.398 10.925 -78.335 1.00 43.17 147 LEU B O 1
ATOM 10054 N N . GLU B 1 148 ? -29.003 10.990 -80.096 1.00 44.03 148 GLU B N 1
ATOM 10055 C CA . GLU B 1 148 ? -28.690 9.572 -80.083 1.00 44.34 148 GLU B CA 1
ATOM 10056 C C . GLU B 1 148 ? -27.299 9.385 -79.483 1.00 42.54 148 GLU B C 1
ATOM 10057 O O . GLU B 1 148 ? -26.486 10.309 -79.446 1.00 38.95 148 GLU B O 1
ATOM 10069 N N . ALA B 1 149 ? -27.040 8.174 -78.989 1.00 39.72 149 ALA B N 1
ATOM 10070 C CA . ALA B 1 149 ? -25.737 7.893 -78.397 1.00 43.87 149 ALA B CA 1
ATOM 10071 C C . ALA B 1 149 ? -24.598 8.358 -79.302 1.00 45.93 149 ALA B C 1
ATOM 10072 O O . ALA B 1 149 ? -23.567 8.837 -78.814 1.00 36.18 149 ALA B O 1
ATOM 10079 N N . ASP B 1 150 ? -24.767 8.244 -80.628 1.00 40.42 150 ASP B N 1
ATOM 10080 C CA . ASP B 1 150 ? -23.682 8.632 -81.530 1.00 42.09 150 ASP B CA 1
ATOM 10081 C C . ASP B 1 150 ? -23.444 10.138 -81.499 1.00 33.31 150 ASP B C 1
ATOM 10082 O O . ASP B 1 150 ? -22.299 10.595 -81.631 1.00 37.94 150 ASP B O 1
ATOM 10091 N N . ASN B 1 151 ? -24.517 10.924 -81.379 1.00 38.28 151 ASN B N 1
ATOM 10092 C CA . ASN B 1 151 ? -24.373 12.370 -81.242 1.00 35.69 151 ASN B CA 1
ATOM 10093 C C . ASN B 1 151 ? -23.563 12.714 -79.999 1.00 40.59 151 ASN B C 1
ATOM 10094 O O . ASN B 1 151 ? -22.663 13.560 -80.038 1.00 34.03 151 ASN B O 1
ATOM 10105 N N . ILE B 1 152 ? -23.872 12.057 -78.881 1.00 37.20 152 ILE B N 1
ATOM 10106 C CA . ILE B 1 152 ? -23.207 12.376 -77.626 1.00 39.90 152 ILE B CA 1
ATOM 10107 C C . ILE B 1 152 ? -21.738 11.990 -77.695 1.00 38.38 152 ILE B C 1
ATOM 10108 O O . ILE B 1 152 ? -20.855 12.778 -77.334 1.00 35.62 152 ILE B O 1
ATOM 10124 N N . PHE B 1 153 ? -21.443 10.793 -78.205 1.00 37.98 153 PHE B N 1
ATOM 10125 C CA . PHE B 1 153 ? -20.045 10.391 -78.329 1.00 35.46 153 PHE B CA 1
ATOM 10126 C C . PHE B 1 153 ? -19.290 11.265 -79.327 1.00 36.00 153 PHE B C 1
ATOM 10127 O O . PHE B 1 153 ? -18.089 11.493 -79.160 1.00 34.03 153 PHE B O 1
ATOM 10144 N N . ALA B 1 154 ? -19.970 11.759 -80.371 1.00 36.94 154 ALA B N 1
ATOM 10145 C CA . ALA B 1 154 ? -19.304 12.637 -81.328 1.00 35.57 154 ALA B CA 1
ATOM 10146 C C . ALA B 1 154 ? -18.908 13.960 -80.677 1.00 32.02 154 ALA B C 1
ATOM 10147 O O . ALA B 1 154 ? -17.864 14.527 -81.003 1.00 32.64 154 ALA B O 1
ATOM 10154 N N . ALA B 1 155 ? -19.745 14.477 -79.777 1.00 34.72 155 ALA B N 1
ATOM 10155 C CA . ALA B 1 155 ? -19.423 15.734 -79.112 1.00 37.27 155 ALA B CA 1
ATOM 10156 C C . ALA B 1 155 ? -18.314 15.539 -78.097 1.00 28.98 155 ALA B C 1
ATOM 10157 O O . ALA B 1 155 ? -17.460 16.423 -77.936 1.00 32.03 155 ALA B O 1
ATOM 10164 N N . ILE B 1 156 ? -18.301 14.391 -77.416 1.00 31.96 156 ILE B N 1
ATOM 10165 C CA . ILE B 1 156 ? -17.171 14.058 -76.559 1.00 29.00 156 ILE B CA 1
ATOM 10166 C C . ILE B 1 156 ? -15.891 13.971 -77.379 1.00 32.24 156 ILE B C 1
ATOM 10167 O O . ILE B 1 156 ? -14.851 14.518 -76.996 1.00 27.92 156 ILE B O 1
ATOM 10183 N N . ALA B 1 157 ? -15.940 13.284 -78.522 1.00 37.81 157 ALA B N 1
ATOM 10184 C CA . ALA B 1 157 ? -14.756 13.223 -79.377 1.00 35.51 157 ALA B CA 1
ATOM 10185 C C . ALA B 1 157 ? -14.301 14.623 -79.768 1.00 30.63 157 ALA B C 1
ATOM 10186 O O . ALA B 1 157 ? -13.109 14.950 -79.680 1.00 36.62 157 ALA B O 1
ATOM 10193 N N . ALA B 1 158 ? -15.243 15.471 -80.189 1.00 34.54 158 ALA B N 1
ATOM 10194 C CA . ALA B 1 158 ? -14.908 16.852 -80.515 1.00 35.55 158 ALA B CA 1
ATOM 10195 C C . ALA B 1 158 ? -14.279 17.561 -79.318 1.00 35.08 158 ALA B C 1
ATOM 10196 O O . ALA B 1 158 ? -13.232 18.215 -79.444 1.00 29.73 158 ALA B O 1
ATOM 10203 N N . THR B 1 159 ? -14.900 17.435 -78.142 1.00 34.92 159 THR B N 1
ATOM 10204 C CA . THR B 1 159 ? -14.337 18.022 -76.927 1.00 33.56 159 THR B CA 1
ATOM 10205 C C . THR B 1 159 ? -12.887 17.588 -76.721 1.00 33.05 159 THR B C 1
ATOM 10206 O O . THR B 1 159 ? -12.007 18.427 -76.477 1.00 32.71 159 THR B O 1
ATOM 10217 N N . ASN B 1 160 ? -12.609 16.281 -76.840 1.00 34.99 160 ASN B N 1
ATOM 10218 C CA . ASN B 1 160 ? -11.244 15.803 -76.614 1.00 31.03 160 ASN B CA 1
ATOM 10219 C C . ASN B 1 160 ? -10.250 16.416 -77.598 1.00 37.35 160 ASN B C 1
ATOM 10220 O O . ASN B 1 160 ? -9.070 16.578 -77.262 1.00 35.21 160 ASN B O 1
ATOM 10231 N N . ARG B 1 161 ? -10.690 16.769 -78.811 1.00 33.20 161 ARG B N 1
ATOM 10232 C CA . ARG B 1 161 ? -9.764 17.391 -79.754 1.00 40.18 161 ARG B CA 1
ATOM 10233 C C . ARG B 1 161 ? -9.467 18.835 -79.383 1.00 43.21 161 ARG B C 1
ATOM 10234 O O . ARG B 1 161 ? -8.406 19.366 -79.734 1.00 43.61 161 ARG B O 1
ATOM 10255 N N . LEU B 1 162 ? -10.396 19.490 -78.694 1.00 31.33 162 LEU B N 1
ATOM 10256 C CA . LEU B 1 162 ? -10.235 20.897 -78.362 1.00 34.40 162 LEU B CA 1
ATOM 10257 C C . LEU B 1 162 ? -9.518 21.104 -77.036 1.00 35.13 162 LEU B C 1
ATOM 10258 O O . LEU B 1 162 ? -8.703 22.019 -76.907 1.00 33.29 162 LEU B O 1
ATOM 10274 N N . ILE B 1 163 ? -9.805 20.284 -76.035 1.00 37.97 163 ILE B N 1
ATOM 10275 C CA . ILE B 1 163 ? -9.243 20.511 -74.713 1.00 38.09 163 ILE B CA 1
ATOM 10276 C C . ILE B 1 163 ? -7.992 19.669 -74.572 1.00 35.86 163 ILE B C 1
ATOM 10277 O O . ILE B 1 163 ? -7.854 18.611 -75.198 1.00 34.41 163 ILE B O 1
ATOM 10293 N N . ARG B 1 164 ? -7.067 20.142 -73.743 1.00 32.91 164 ARG B N 1
ATOM 10294 C CA . ARG B 1 164 ? -5.899 19.364 -73.378 1.00 32.65 164 ARG B CA 1
ATOM 10295 C C . ARG B 1 164 ? -5.699 19.412 -71.874 1.00 34.69 164 ARG B C 1
ATOM 10296 O O . ARG B 1 164 ? -6.071 20.384 -71.209 1.00 33.28 164 ARG B O 1
ATOM 10317 N N . GLY B 1 165 ? -5.094 18.353 -71.347 1.00 33.60 165 GLY B N 1
ATOM 10318 C CA . GLY B 1 165 ? -4.754 18.285 -69.944 1.00 38.88 165 GLY B CA 1
ATOM 10319 C C . GLY B 1 165 ? -5.051 16.908 -69.399 1.00 38.76 165 GLY B C 1
ATOM 10320 O O . GLY B 1 165 ? -4.763 15.902 -70.054 1.00 35.44 165 GLY B O 1
ATOM 10324 N N . ALA B 1 166 ? -5.644 16.848 -68.216 1.00 28.71 166 ALA B N 1
ATOM 10325 C CA . ALA B 1 166 ? -6.006 15.581 -67.599 1.00 31.46 166 ALA B CA 1
ATOM 10326 C C . ALA B 1 166 ? -7.403 15.711 -67.022 1.00 31.45 166 ALA B C 1
ATOM 10327 O O . ALA B 1 166 ? -7.771 16.768 -66.499 1.00 32.13 166 ALA B O 1
ATOM 10334 N N . TYR B 1 167 ? -8.184 14.638 -67.132 1.00 28.83 167 TYR B N 1
ATOM 10335 C CA . TYR B 1 167 ? -9.554 14.718 -66.652 1.00 29.17 167 TYR B CA 1
ATOM 10336 C C . TYR B 1 167 ? -10.277 13.375 -66.590 1.00 29.96 167 TYR B C 1
ATOM 10337 O O . TYR B 1 167 ? -10.190 12.547 -67.505 1.00 31.71 167 TYR B O 1
ATOM 10355 N N . ALA B 1 168 ? -10.952 13.161 -65.466 1.00 27.00 168 ALA B N 1
ATOM 10356 C CA . ALA B 1 168 ? -12.038 12.199 -65.329 1.00 27.17 168 ALA B CA 1
ATOM 10357 C C . ALA B 1 168 ? -13.308 13.003 -65.107 1.00 25.59 168 ALA B C 1
ATOM 10358 O O . ALA B 1 168 ? -13.356 13.845 -64.206 1.00 26.95 168 ALA B O 1
ATOM 10365 N N . CYS B 1 169 ? -14.322 12.759 -65.934 1.00 25.18 169 CYS B N 1
ATOM 10366 C CA . CYS B 1 169 ? -15.543 13.541 -65.909 1.00 25.90 169 CYS B CA 1
ATOM 10367 C C . CYS B 1 169 ? -16.761 12.636 -65.845 1.00 31.82 169 CYS B C 1
ATOM 10368 O O . CYS B 1 169 ? -16.787 11.559 -66.445 1.00 31.13 169 CYS B O 1
ATOM 10376 N N . VAL B 1 170 ? -17.758 13.081 -65.098 1.00 25.94 170 VAL B N 1
ATOM 10377 C CA . VAL B 1 170 ? -19.098 12.527 -65.146 1.00 30.80 170 VAL B CA 1
ATOM 10378 C C . VAL B 1 170 ? -20.042 13.696 -65.385 1.00 31.03 170 VAL B C 1
ATOM 10379 O O . VAL B 1 170 ? -19.788 14.814 -64.924 1.00 31.20 170 VAL B O 1
ATOM 10392 N N . ALA B 1 171 ? -21.094 13.456 -66.160 1.00 26.31 171 ALA B N 1
ATOM 10393 C CA . ALA B 1 171 ? -22.006 14.498 -66.585 1.00 27.37 171 ALA B CA 1
ATOM 10394 C C . ALA B 1 171 ? -23.373 13.870 -66.761 1.00 28.69 171 ALA B C 1
ATOM 10395 O O . ALA B 1 171 ? -23.506 12.645 -66.884 1.00 31.17 171 ALA B O 1
ATOM 10402 N N . MET B 1 172 ? -24.398 14.717 -66.759 1.00 27.67 172 MET B N 1
ATOM 10403 C CA . MET B 1 172 ? -25.750 14.287 -67.075 1.00 27.83 172 MET B CA 1
ATOM 10404 C C . MET B 1 172 ? -26.359 15.272 -68.063 1.00 32.82 172 MET B C 1
ATOM 10405 O O . MET B 1 172 ? -26.088 16.477 -68.013 1.00 30.27 172 MET B O 1
ATOM 10419 N N . ILE B 1 173 ? -27.187 14.745 -68.959 1.00 30.36 173 ILE B N 1
ATOM 10420 C CA . ILE B 1 173 ? -27.909 15.533 -69.950 1.00 29.17 173 ILE B CA 1
ATOM 10421 C C . ILE B 1 173 ? -29.386 15.257 -69.751 1.00 32.15 173 ILE B C 1
ATOM 10422 O O . ILE B 1 173 ? -29.832 14.113 -69.915 1.00 31.28 173 ILE B O 1
ATOM 10438 N N . ILE B 1 174 ? -30.145 16.298 -69.394 1.00 28.87 174 ILE B N 1
ATOM 10439 C CA . ILE B 1 174 ? -31.569 16.127 -69.173 1.00 31.98 174 ILE B CA 1
ATOM 10440 C C . ILE B 1 174 ? -32.208 15.458 -70.378 1.00 41.31 174 ILE B C 1
ATOM 10441 O O . ILE B 1 174 ? -31.835 15.708 -71.529 1.00 32.07 174 ILE B O 1
ATOM 10457 N N . GLY B 1 175 ? -33.153 14.566 -70.102 1.00 35.92 175 GLY B N 1
ATOM 10458 C CA . GLY B 1 175 ? -33.851 13.841 -71.139 1.00 42.27 175 GLY B CA 1
ATOM 10459 C C . GLY B 1 175 ? -33.026 12.795 -71.845 1.00 44.58 175 GLY B C 1
ATOM 10460 O O . GLY B 1 175 ? -33.498 12.218 -72.827 1.00 38.78 175 GLY B O 1
ATOM 10464 N N . HIS B 1 176 ? -31.808 12.522 -71.383 1.00 37.32 176 HIS B N 1
ATOM 10465 C CA . HIS B 1 176 ? -30.958 11.568 -72.082 1.00 32.96 176 HIS B CA 1
ATOM 10466 C C . HIS B 1 176 ? -30.269 10.605 -71.134 1.00 36.93 176 HIS B C 1
ATOM 10467 O O . HIS B 1 176 ? -30.469 9.389 -71.242 1.00 36.01 176 HIS B O 1
ATOM 10481 N N . GLY B 1 177 ? -29.434 11.121 -70.229 1.00 29.74 177 GLY B N 1
ATOM 10482 C CA . GLY B 1 177 ? -28.822 10.298 -69.219 1.00 31.61 177 GLY B CA 1
ATOM 10483 C C . GLY B 1 177 ? -27.413 10.745 -68.874 1.00 33.37 177 GLY B C 1
ATOM 10484 O O . GLY B 1 177 ? -27.033 11.905 -69.052 1.00 31.96 177 GLY B O 1
ATOM 10488 N N . MET B 1 178 ? -26.646 9.785 -68.369 1.00 31.39 178 MET B N 1
ATOM 10489 C CA . MET B 1 178 ? -25.369 10.032 -67.716 1.00 32.18 178 MET B CA 1
ATOM 10490 C C . MET B 1 178 ? -24.230 9.653 -68.643 1.00 29.41 178 MET B C 1
ATOM 10491 O O . MET B 1 178 ? -24.260 8.600 -69.285 1.00 30.45 178 MET B O 1
ATOM 10505 N N . VAL B 1 179 ? -23.236 10.527 -68.733 1.00 33.40 179 VAL B N 1
ATOM 10506 C CA . VAL B 1 179 ? -22.016 10.215 -69.455 1.00 32.33 179 VAL B CA 1
ATOM 10507 C C . VAL B 1 179 ? -20.828 10.355 -68.512 1.00 32.49 179 VAL B C 1
ATOM 10508 O O . VAL B 1 179 ? -20.844 11.147 -67.564 1.00 35.49 179 VAL B O 1
ATOM 10521 N N . ALA B 1 180 ? -19.794 9.582 -68.788 1.00 27.59 180 ALA B N 1
ATOM 10522 C CA . ALA B 1 180 ? -18.512 9.675 -68.103 1.00 29.24 180 ALA B CA 1
ATOM 10523 C C . ALA B 1 180 ? -17.430 9.452 -69.148 1.00 32.43 180 ALA B C 1
ATOM 10524 O O . ALA B 1 180 ? -17.644 8.740 -70.134 1.00 32.77 180 ALA B O 1
ATOM 10531 N N . PHE B 1 181 ? -16.281 10.094 -68.954 1.00 30.13 181 PHE B N 1
ATOM 10532 C CA . PHE B 1 181 ? -15.188 9.922 -69.902 1.00 27.93 181 PHE B CA 1
ATOM 10533 C C . PHE B 1 181 ? -13.884 10.368 -69.254 1.00 28.17 181 PHE B C 1
ATOM 10534 O O . PHE B 1 181 ? -13.875 11.082 -68.243 1.00 26.89 181 PHE B O 1
ATOM 10551 N N . ARG B 1 182 ? -12.787 9.929 -69.859 1.00 31.53 182 ARG B N 1
ATOM 10552 C CA . ARG B 1 182 ? -11.441 9.996 -69.299 1.00 30.15 182 ARG B CA 1
ATOM 10553 C C . ARG B 1 182 ? -10.502 10.540 -70.369 1.00 33.62 182 ARG B C 1
ATOM 10554 O O . ARG B 1 182 ? -10.703 10.301 -71.566 1.00 30.76 182 ARG B O 1
ATOM 10575 N N . ASP B 1 183 ? -9.492 11.308 -69.930 1.00 32.16 183 ASP B N 1
ATOM 10576 C CA . ASP B 1 183 ? -8.568 11.931 -70.858 1.00 35.76 183 ASP B CA 1
ATOM 10577 C C . ASP B 1 183 ? -7.815 10.871 -71.665 1.00 33.94 183 ASP B C 1
ATOM 10578 O O . ASP B 1 183 ? -7.695 9.716 -71.247 1.00 32.83 183 ASP B O 1
ATOM 10587 N N . PRO B 1 184 ? -7.314 11.254 -72.844 1.00 33.37 184 PRO B N 1
ATOM 10588 C CA . PRO B 1 184 ? -6.677 10.268 -73.738 1.00 34.62 184 PRO B CA 1
ATOM 10589 C C . PRO B 1 184 ? -5.371 9.699 -73.221 1.00 34.43 184 PRO B C 1
ATOM 10590 O O . PRO B 1 184 ? -4.847 8.758 -73.830 1.00 38.03 184 PRO B O 1
ATOM 10601 N N . ASN B 1 185 ? -4.815 10.233 -72.139 1.00 34.38 185 ASN B N 1
ATOM 10602 C CA . ASN B 1 185 ? -3.634 9.660 -71.522 1.00 28.66 185 ASN B CA 1
ATOM 10603 C C . ASN B 1 185 ? -3.962 8.880 -70.259 1.00 28.76 185 ASN B C 1
ATOM 10604 O O . ASN B 1 185 ? -3.046 8.446 -69.553 1.00 30.32 185 ASN B O 1
ATOM 10615 N N . GLY B 1 186 ? -5.239 8.683 -69.973 1.00 32.57 186 GLY B N 1
ATOM 10616 C CA . GLY B 1 186 ? -5.625 7.955 -68.771 1.00 38.06 186 GLY B CA 1
ATOM 10617 C C . GLY B 1 186 ? -4.940 8.454 -67.521 1.00 35.29 186 GLY B C 1
ATOM 10618 O O . GLY B 1 186 ? -4.528 7.650 -66.675 1.00 31.24 186 GLY B O 1
ATOM 10622 N N . ILE B 1 187 ? -4.818 9.777 -67.370 1.00 29.27 187 ILE B N 1
ATOM 10623 C CA . ILE B 1 187 ? -4.051 10.300 -66.247 1.00 32.18 187 ILE B CA 1
ATOM 10624 C C . ILE B 1 187 ? -4.859 10.227 -64.958 1.00 32.03 187 ILE B C 1
ATOM 10625 O O . ILE B 1 187 ? -4.369 9.736 -63.935 1.00 28.50 187 ILE B O 1
ATOM 10641 N N . ARG B 1 188 ? -6.106 10.707 -64.988 1.00 26.06 188 ARG B N 1
ATOM 10642 C CA . ARG B 1 188 ? -6.949 10.755 -63.794 1.00 32.66 188 ARG B CA 1
ATOM 10643 C C . ARG B 1 188 ? -7.819 9.507 -63.694 1.00 30.80 188 ARG B C 1
ATOM 10644 O O . ARG B 1 188 ? -8.305 9.004 -64.716 1.00 32.01 188 ARG B O 1
ATOM 10665 N N . PRO B 1 189 ? -8.030 9.002 -62.480 1.00 29.58 189 PRO B N 1
ATOM 10666 C CA . PRO B 1 189 ? -8.688 7.700 -62.327 1.00 31.60 189 PRO B CA 1
ATOM 10667 C C . PRO B 1 189 ? -10.199 7.754 -62.434 1.00 29.87 189 PRO B C 1
ATOM 10668 O O . PRO B 1 189 ? -10.854 8.719 -62.032 1.00 32.57 189 PRO B O 1
ATOM 10679 N N . LEU B 1 190 ? -10.754 6.659 -62.959 1.00 29.76 190 LEU B N 1
ATOM 10680 C CA . LEU B 1 190 ? -12.191 6.513 -63.168 1.00 26.94 190 LEU B CA 1
ATOM 10681 C C . LEU B 1 190 ? -12.538 5.040 -63.383 1.00 30.22 190 LEU B C 1
ATOM 10682 O O . LEU B 1 190 ? -11.948 4.385 -64.247 1.00 31.73 190 LEU B O 1
ATOM 10698 N N . VAL B 1 191 ? -13.487 4.521 -62.606 1.00 29.12 191 VAL B N 1
ATOM 10699 C CA . VAL B 1 191 ? -13.916 3.132 -62.705 1.00 30.10 191 VAL B CA 1
ATOM 10700 C C . VAL B 1 191 ? -15.427 3.055 -62.858 1.00 30.30 191 VAL B C 1
ATOM 10701 O O . VAL B 1 191 ? -16.167 3.967 -62.482 1.00 28.69 191 VAL B O 1
ATOM 10714 N N . LEU B 1 192 ? -15.876 1.915 -63.396 1.00 28.25 192 LEU B N 1
ATOM 10715 C CA . LEU B 1 192 ? -17.266 1.644 -63.717 1.00 32.06 192 LEU B CA 1
ATOM 10716 C C . LEU B 1 192 ? -17.723 0.387 -62.987 1.00 34.76 192 LEU B C 1
ATOM 10717 O O . LEU B 1 192 ? -16.996 -0.612 -62.945 1.00 33.09 192 LEU B O 1
ATOM 10733 N N . GLY B 1 193 ? -18.925 0.452 -62.403 1.00 31.77 193 GLY B N 1
ATOM 10734 C CA . GLY B 1 193 ? -19.491 -0.675 -61.693 1.00 35.86 193 GLY B CA 1
ATOM 10735 C C . GLY B 1 193 ? -20.978 -0.782 -61.959 1.00 32.35 193 GLY B C 1
ATOM 10736 O O . GLY B 1 193 ? -21.580 0.097 -62.575 1.00 32.87 193 GLY B O 1
ATOM 10740 N N . LYS B 1 194 ? -21.561 -1.889 -61.483 1.00 34.16 194 LYS B N 1
ATOM 10741 C CA . LYS B 1 194 ? -22.963 -2.198 -61.732 1.00 30.97 194 LYS B CA 1
ATOM 10742 C C . LYS B 1 194 ? -23.567 -2.885 -60.518 1.00 26.94 194 LYS B C 1
ATOM 10743 O O . LYS B 1 194 ? -22.868 -3.539 -59.745 1.00 33.22 194 LYS B O 1
ATOM 10762 N N . ARG B 1 195 ? -24.884 -2.766 -60.383 1.00 34.64 195 ARG B N 1
ATOM 10763 C CA . ARG B 1 195 ? -25.636 -3.392 -59.292 1.00 38.95 195 ARG B CA 1
ATOM 10764 C C . ARG B 1 195 ? -26.911 -3.949 -59.910 1.00 41.33 195 ARG B C 1
ATOM 10765 O O . ARG B 1 195 ? -27.775 -3.184 -60.347 1.00 35.95 195 ARG B O 1
ATOM 10786 N N . ASP B 1 196 ? -27.010 -5.271 -59.981 1.00 38.01 196 ASP B N 1
ATOM 10787 C CA . ASP B 1 196 ? -28.174 -5.912 -60.573 1.00 43.12 196 ASP B CA 1
ATOM 10788 C C . ASP B 1 196 ? -29.324 -5.856 -59.577 1.00 46.16 196 ASP B C 1
ATOM 10789 O O . ASP B 1 196 ? -29.164 -6.213 -58.407 1.00 46.15 196 ASP B O 1
ATOM 10798 N N . ILE B 1 197 ? -30.466 -5.353 -60.030 1.00 44.81 197 ILE B N 1
ATOM 10799 C CA . ILE B 1 197 ? -31.655 -5.252 -59.196 1.00 50.56 197 ILE B CA 1
ATOM 10800 C C . ILE B 1 197 ? -32.602 -6.416 -59.448 1.00 52.63 197 ILE B C 1
ATOM 10801 O O . ILE B 1 197 ? -33.149 -6.988 -58.504 1.00 60.26 197 ILE B O 1
ATOM 10817 N N . ASP B 1 198 ? -32.777 -6.777 -60.713 1.00 52.71 198 ASP B N 1
ATOM 10818 C CA . ASP B 1 198 ? -33.600 -7.908 -61.125 1.00 64.00 198 ASP B CA 1
ATOM 10819 C C . ASP B 1 198 ? -33.309 -8.176 -62.598 1.00 63.32 198 ASP B C 1
ATOM 10820 O O . ASP B 1 198 ? -32.454 -7.527 -63.210 1.00 61.84 198 ASP B O 1
ATOM 10829 N N . GLU B 1 199 ? -34.061 -9.119 -63.171 1.00 62.42 199 GLU B N 1
ATOM 10830 C CA . GLU B 1 199 ? -33.774 -9.601 -64.518 1.00 66.49 199 GLU B CA 1
ATOM 10831 C C . GLU B 1 199 ? -33.648 -8.468 -65.528 1.00 64.84 199 GLU B C 1
ATOM 10832 O O . GLU B 1 199 ? -32.893 -8.581 -66.503 1.00 65.66 199 GLU B O 1
ATOM 10844 N N . ASN B 1 200 ? -34.391 -7.383 -65.333 1.00 58.45 200 ASN B N 1
ATOM 10845 C CA . ASN B 1 200 ? -34.480 -6.338 -66.336 1.00 67.69 200 ASN B CA 1
ATOM 10846 C C . ASN B 1 200 ? -33.833 -5.031 -65.903 1.00 66.06 200 ASN B C 1
ATOM 10847 O O . ASN B 1 200 ? -33.527 -4.202 -66.766 1.00 65.41 200 ASN B O 1
ATOM 10858 N N . ARG B 1 201 ? -33.547 -4.857 -64.613 1.00 59.49 201 ARG B N 1
ATOM 10859 C CA . ARG B 1 201 ? -33.052 -3.590 -64.087 1.00 54.46 201 ARG B CA 1
ATOM 10860 C C . ARG B 1 201 ? -31.649 -3.752 -63.519 1.00 50.73 201 ARG B C 1
ATOM 10861 O O . ARG B 1 201 ? -31.440 -4.502 -62.559 1.00 46.44 201 ARG B O 1
ATOM 10882 N N . THR B 1 202 ? -30.701 -3.031 -64.108 1.00 51.57 202 THR B N 1
ATOM 10883 C CA . THR B 1 202 ? -29.353 -2.890 -63.580 1.00 39.01 202 THR B CA 1
ATOM 10884 C C . THR B 1 202 ? -29.065 -1.411 -63.360 1.00 40.05 202 THR B C 1
ATOM 10885 O O . THR B 1 202 ? -29.411 -0.564 -64.195 1.00 36.19 202 THR B O 1
ATOM 10896 N N . GLU B 1 203 ? -28.461 -1.110 -62.220 1.00 36.87 203 GLU B N 1
ATOM 10897 C CA . GLU B 1 203 ? -27.936 0.219 -61.954 1.00 32.30 203 GLU B CA 1
ATOM 10898 C C . GLU B 1 203 ? -26.466 0.259 -62.335 1.00 37.06 203 GLU B C 1
ATOM 10899 O O . GLU B 1 203 ? -25.759 -0.753 -62.284 1.00 31.36 203 GLU B O 1
ATOM 10911 N N . TYR B 1 204 ? -26.006 1.441 -62.726 1.00 31.67 204 TYR B N 1
ATOM 10912 C CA . TYR B 1 204 ? -24.604 1.643 -63.037 1.00 32.53 204 TYR B CA 1
ATOM 10913 C C . TYR B 1 204 ? -24.050 2.813 -62.236 1.00 31.56 204 TYR B C 1
ATOM 10914 O O . TYR B 1 204 ? -24.790 3.725 -61.847 1.00 34.03 204 TYR B O 1
ATOM 10932 N N . MET B 1 205 ? -22.744 2.789 -62.003 1.00 27.92 205 MET B N 1
ATOM 10933 C CA . MET B 1 205 ? -22.101 3.918 -61.350 1.00 35.67 205 MET B CA 1
ATOM 10934 C C . MET B 1 205 ? -20.650 4.027 -61.774 1.00 36.06 205 MET B C 1
ATOM 10935 O O . MET B 1 205 ? -20.011 3.043 -62.160 1.00 32.35 205 MET B O 1
ATOM 10949 N N . VAL B 1 206 ? -20.147 5.258 -61.703 1.00 28.36 206 VAL B N 1
ATOM 10950 C CA . VAL B 1 206 ? -18.753 5.577 -61.959 1.00 30.50 206 VAL B CA 1
ATOM 10951 C C . VAL B 1 206 ? -18.237 6.377 -60.773 1.00 27.73 206 VAL B C 1
ATOM 10952 O O . VAL B 1 206 ? -18.983 7.123 -60.124 1.00 28.82 206 VAL B O 1
ATOM 10965 N N . ALA B 1 207 ? -16.948 6.206 -60.486 1.00 29.33 207 ALA B N 1
ATOM 10966 C CA . ALA B 1 207 ? -16.325 6.914 -59.381 1.00 27.86 207 ALA B CA 1
ATOM 10967 C C . ALA B 1 207 ? -14.833 7.021 -59.635 1.00 31.26 207 ALA B C 1
ATOM 10968 O O . ALA B 1 207 ? -14.259 6.264 -60.425 1.00 30.20 207 ALA B O 1
ATOM 10975 N N . SER B 1 208 ? -14.215 7.985 -58.951 1.00 25.76 208 SER B N 1
ATOM 10976 C CA . SER B 1 208 ? -12.773 8.147 -59.023 1.00 28.59 208 SER B CA 1
ATOM 10977 C C . SER B 1 208 ? -12.054 6.889 -58.548 1.00 30.24 208 SER B C 1
ATOM 10978 O O . SER B 1 208 ? -11.033 6.495 -59.122 1.00 30.75 208 SER B O 1
ATOM 10986 N N . GLU B 1 209 ? -12.583 6.238 -57.511 1.00 32.07 209 GLU B N 1
ATOM 10987 C CA . GLU B 1 209 ? -11.908 5.114 -56.878 1.00 34.72 209 GLU B CA 1
ATOM 10988 C C . GLU B 1 209 ? -12.903 3.991 -56.605 1.00 34.25 209 GLU B C 1
ATOM 10989 O O . GLU B 1 209 ? -14.054 4.242 -56.231 1.00 29.21 209 GLU B O 1
ATOM 11001 N N . SER B 1 210 ? -12.429 2.753 -56.760 1.00 33.01 210 SER B N 1
ATOM 11002 C CA . SER B 1 210 ? -13.280 1.577 -56.611 1.00 34.84 210 SER B CA 1
ATOM 11003 C C . SER B 1 210 ? -13.891 1.433 -55.222 1.00 33.54 210 SER B C 1
ATOM 11004 O O . SER B 1 210 ? -14.910 0.740 -55.084 1.00 29.04 210 SER B O 1
ATOM 11012 N N . VAL B 1 211 ? -13.292 2.027 -54.183 1.00 27.59 211 VAL B N 1
ATOM 11013 C CA . VAL B 1 211 ? -13.893 1.923 -52.857 1.00 29.55 211 VAL B CA 1
ATOM 11014 C C . VAL B 1 211 ? -15.292 2.523 -52.850 1.00 30.93 211 VAL B C 1
ATOM 11015 O O . VAL B 1 211 ? -16.135 2.136 -52.027 1.00 29.18 211 VAL B O 1
ATOM 11028 N N . ALA B 1 212 ? -15.574 3.468 -53.751 1.00 27.66 212 ALA B N 1
ATOM 11029 C CA . ALA B 1 212 ? -16.923 4.017 -53.818 1.00 26.30 212 ALA B CA 1
ATOM 11030 C C . ALA B 1 212 ? -17.922 2.958 -54.275 1.00 31.64 212 ALA B C 1
ATOM 11031 O O . ALA B 1 212 ? -19.050 2.913 -53.783 1.00 28.50 212 ALA B O 1
ATOM 11038 N N . LEU B 1 213 ? -17.524 2.084 -55.201 1.00 31.12 213 LEU B N 1
ATOM 11039 C CA . LEU B 1 213 ? -18.417 1.010 -55.608 1.00 29.88 213 LEU B CA 1
ATOM 11040 C C . LEU B 1 213 ? -18.555 -0.020 -54.490 1.00 35.61 213 LEU B C 1
ATOM 11041 O O . LEU B 1 213 ? -19.670 -0.460 -54.172 1.00 30.32 213 LEU B O 1
ATOM 11057 N N . ASP B 1 214 ? -17.434 -0.406 -53.875 1.00 31.09 214 ASP B N 1
ATOM 11058 C CA . ASP B 1 214 ? -17.469 -1.377 -52.785 1.00 34.77 214 ASP B CA 1
ATOM 11059 C C . ASP B 1 214 ? -18.463 -0.977 -51.701 1.00 32.81 214 ASP B C 1
ATOM 11060 O O . ASP B 1 214 ? -19.269 -1.794 -51.244 1.00 34.23 214 ASP B O 1
ATOM 11069 N N . THR B 1 215 ? -18.369 0.270 -51.220 1.00 34.14 215 THR B N 1
ATOM 11070 C CA . THR B 1 215 ? -19.154 0.663 -50.057 1.00 28.93 215 THR B CA 1
ATOM 11071 C C . THR B 1 215 ? -20.652 0.654 -50.349 1.00 31.81 215 THR B C 1
ATOM 11072 O O . THR B 1 215 ? -21.454 0.526 -49.418 1.00 31.89 215 THR B O 1
ATOM 11083 N N . LEU B 1 216 ? -21.040 0.731 -51.619 1.00 28.16 216 LEU B N 1
ATOM 11084 C CA . LEU B 1 216 ? -22.439 0.694 -52.018 1.00 32.23 216 LEU B CA 1
ATOM 11085 C C . LEU B 1 216 ? -22.875 -0.675 -52.519 1.00 32.56 216 LEU B C 1
ATOM 11086 O O . LEU B 1 216 ? -24.028 -0.831 -52.931 1.00 36.42 216 LEU B O 1
ATOM 11102 N N . GLY B 1 217 ? -21.981 -1.658 -52.520 1.00 35.31 217 GLY B N 1
ATOM 11103 C CA . GLY B 1 217 ? -22.337 -2.975 -53.007 1.00 44.30 217 GLY B CA 1
ATOM 11104 C C . GLY B 1 217 ? -22.494 -3.070 -54.507 1.00 40.06 217 GLY B C 1
ATOM 11105 O O . GLY B 1 217 ? -23.237 -3.928 -54.988 1.00 38.53 217 GLY B O 1
ATOM 11109 N N . PHE B 1 218 ? -21.830 -2.193 -55.263 1.00 34.32 218 PHE B N 1
ATOM 11110 C CA . PHE B 1 218 ? -21.762 -2.315 -56.713 1.00 36.13 218 PHE B CA 1
ATOM 11111 C C . PHE B 1 218 ? -20.646 -3.284 -57.086 1.00 32.95 218 PHE B C 1
ATOM 11112 O O . PHE B 1 218 ? -19.606 -3.334 -56.430 1.00 36.85 218 PHE B O 1
ATOM 11129 N N . ASP B 1 219 ? -20.890 -4.095 -58.111 1.00 41.23 219 ASP B N 1
ATOM 11130 C CA . ASP B 1 219 ? -19.852 -4.971 -58.633 1.00 39.13 219 ASP B CA 1
ATOM 11131 C C . ASP B 1 219 ? -18.912 -4.171 -59.518 1.00 42.98 219 ASP B C 1
ATOM 11132 O O . ASP B 1 219 ? -19.355 -3.470 -60.432 1.00 37.45 219 ASP B O 1
ATOM 11141 N N . PHE B 1 220 ? -17.617 -4.283 -59.249 1.00 36.67 220 PHE B N 1
ATOM 11142 C CA . PHE B 1 220 ? -16.615 -3.676 -60.120 1.00 38.23 220 PHE B CA 1
ATOM 11143 C C . PHE B 1 220 ? -16.702 -4.268 -61.519 1.00 41.81 220 PHE B C 1
ATOM 11144 O O . PHE B 1 220 ? -16.670 -5.489 -61.691 1.00 42.42 220 PHE B O 1
ATOM 11161 N N . LEU B 1 221 ? -16.805 -3.407 -62.530 1.00 33.39 221 LEU B N 1
ATOM 11162 C CA . LEU B 1 221 ? -16.721 -3.885 -63.904 1.00 31.24 221 LEU B CA 1
ATOM 11163 C C . LEU B 1 221 ? -15.321 -3.669 -64.466 1.00 40.28 221 LEU B C 1
ATOM 11164 O O . LEU B 1 221 ? -14.613 -4.640 -64.743 1.00 40.55 221 LEU B O 1
ATOM 11180 N N . ARG B 1 222 ? -14.897 -2.418 -64.626 1.00 40.48 222 ARG B N 1
ATOM 11181 C CA . ARG B 1 222 ? -13.532 -2.157 -65.071 1.00 33.15 222 ARG B CA 1
ATOM 11182 C C . ARG B 1 222 ? -13.212 -0.674 -64.915 1.00 33.88 222 ARG B C 1
ATOM 11183 O O . ARG B 1 222 ? -14.090 0.151 -64.647 1.00 34.19 222 ARG B O 1
ATOM 11204 N N . ASP B 1 223 ? -11.939 -0.351 -65.086 1.00 35.35 223 ASP B N 1
ATOM 11205 C CA . ASP B 1 223 ? -11.556 1.033 -65.323 1.00 37.92 223 ASP B CA 1
ATOM 11206 C C . ASP B 1 223 ? -12.165 1.503 -66.634 1.00 34.63 223 ASP B C 1
ATOM 11207 O O . ASP B 1 223 ? -12.246 0.746 -67.606 1.00 33.38 223 ASP B O 1
ATOM 11216 N N . VAL B 1 224 ? -12.617 2.755 -66.660 1.00 33.97 224 VAL B N 1
ATOM 11217 C CA . VAL B 1 224 ? -12.841 3.426 -67.930 1.00 33.75 224 VAL B CA 1
ATOM 11218 C C . VAL B 1 224 ? -11.500 3.568 -68.634 1.00 38.30 224 VAL B C 1
ATOM 11219 O O . VAL B 1 224 ? -10.512 3.998 -68.032 1.00 31.65 224 VAL B O 1
ATOM 11232 N N . ALA B 1 225 ? -11.453 3.182 -69.909 1.00 37.57 225 ALA B N 1
ATOM 11233 C CA . ALA B 1 225 ? -10.196 3.181 -70.636 1.00 39.27 225 ALA B CA 1
ATOM 11234 C C . ALA B 1 225 ? -9.782 4.609 -70.997 1.00 33.02 225 ALA B C 1
ATOM 11235 O O . ALA B 1 225 ? -10.622 5.509 -71.066 1.00 31.33 225 ALA B O 1
ATOM 11242 N N . PRO B 1 226 ? -8.487 4.850 -71.194 1.00 35.80 226 PRO B N 1
ATOM 11243 C CA . PRO B 1 226 ? -8.066 6.171 -71.681 1.00 31.80 226 PRO B CA 1
ATOM 11244 C C . PRO B 1 226 ? -8.857 6.534 -72.926 1.00 32.05 226 PRO B C 1
ATOM 11245 O O . PRO B 1 226 ? -9.039 5.716 -73.830 1.00 31.61 226 PRO B O 1
ATOM 11256 N N . GLY B 1 227 ? -9.389 7.753 -72.946 1.00 34.51 227 GLY B N 1
ATOM 11257 C CA . GLY B 1 227 ? -10.142 8.244 -74.082 1.00 35.43 227 GLY B CA 1
ATOM 11258 C C . GLY B 1 227 ? -11.550 7.716 -74.219 1.00 30.67 227 GLY B C 1
ATOM 11259 O O . GLY B 1 227 ? -12.310 8.233 -75.048 1.00 34.41 227 GLY B O 1
ATOM 11263 N N . GLU B 1 228 ? -11.938 6.717 -73.429 1.00 36.20 228 GLU B N 1
ATOM 11264 C CA . GLU B 1 228 ? -13.260 6.117 -73.557 1.00 33.35 228 GLU B CA 1
ATOM 11265 C C . GLU B 1 228 ? -14.337 6.997 -72.937 1.00 33.42 228 GLU B C 1
ATOM 11266 O O . GLU B 1 228 ? -14.104 7.705 -71.952 1.00 33.29 228 GLU B O 1
ATOM 11278 N N . ALA B 1 229 ? -15.531 6.932 -73.521 1.00 35.69 229 ALA B N 1
ATOM 11279 C CA . ALA B 1 229 ? -16.724 7.482 -72.906 1.00 32.02 229 ALA B CA 1
ATOM 11280 C C . ALA B 1 229 ? -17.753 6.383 -72.661 1.00 35.21 229 ALA B C 1
ATOM 11281 O O . ALA B 1 229 ? -17.836 5.400 -73.405 1.00 35.36 229 ALA B O 1
ATOM 11288 N N . ILE B 1 230 ? -18.536 6.593 -71.598 1.00 31.49 230 ILE B N 1
ATOM 11289 C CA . ILE B 1 230 ? -19.664 5.758 -71.211 1.00 33.64 230 ILE B CA 1
ATOM 11290 C C . ILE B 1 230 ? -20.921 6.611 -71.300 1.00 40.29 230 ILE B C 1
ATOM 11291 O O . ILE B 1 230 ? -20.908 7.777 -70.889 1.00 35.09 230 ILE B O 1
ATOM 11307 N N . TYR B 1 231 ? -22.023 6.031 -71.773 1.00 34.05 231 TYR B N 1
ATOM 11308 C CA . TYR B 1 231 ? -23.315 6.712 -71.764 1.00 33.47 231 TYR B CA 1
ATOM 11309 C C . TYR B 1 231 ? -24.371 5.738 -71.263 1.00 36.45 231 TYR B C 1
ATOM 11310 O O . TYR B 1 231 ? -24.534 4.655 -71.832 1.00 35.12 231 TYR B O 1
ATOM 11328 N N . ILE B 1 232 ? -25.045 6.094 -70.171 1.00 36.54 232 ILE B N 1
ATOM 11329 C CA . ILE B 1 232 ? -26.108 5.272 -69.599 1.00 31.63 232 ILE B CA 1
ATOM 11330 C C . ILE B 1 232 ? -27.416 6.022 -69.750 1.00 35.21 232 ILE B C 1
ATOM 11331 O O . ILE B 1 232 ? -27.576 7.119 -69.199 1.00 32.01 232 ILE B O 1
ATOM 11347 N N . THR B 1 233 ? -28.354 5.429 -70.477 1.00 33.25 233 THR B N 1
ATOM 11348 C CA . THR B 1 233 ? -29.615 6.101 -70.712 1.00 33.32 233 THR B CA 1
ATOM 11349 C C . THR B 1 233 ? -30.461 6.122 -69.445 1.00 34.14 233 THR B C 1
ATOM 11350 O O . THR B 1 233 ? -30.233 5.373 -68.493 1.00 35.38 233 THR B O 1
ATOM 11361 N N . GLU B 1 234 ? -31.472 6.988 -69.462 1.00 37.75 234 GLU B N 1
ATOM 11362 C CA . GLU B 1 234 ? -32.434 7.032 -68.370 1.00 44.92 234 GLU B CA 1
ATOM 11363 C C . GLU B 1 234 ? -33.150 5.702 -68.203 1.00 45.84 234 GLU B C 1
ATOM 11364 O O . GLU B 1 234 ? -33.615 5.379 -67.104 1.00 39.15 234 GLU B O 1
ATOM 11376 N N . GLU B 1 235 ? -33.269 4.935 -69.277 1.00 40.36 235 GLU B N 1
ATOM 11377 C CA . GLU B 1 235 ? -33.891 3.623 -69.226 1.00 45.30 235 GLU B CA 1
ATOM 11378 C C . GLU B 1 235 ? -32.908 2.523 -68.842 1.00 43.10 235 GLU B C 1
ATOM 11379 O O . GLU B 1 235 ? -33.306 1.360 -68.743 1.00 41.14 235 GLU B O 1
ATOM 11391 N N . GLY B 1 236 ? -31.637 2.854 -68.637 1.00 39.28 236 GLY B N 1
ATOM 11392 C CA . GLY B 1 236 ? -30.687 1.885 -68.143 1.00 33.43 236 GLY B CA 1
ATOM 11393 C C . GLY B 1 236 ? -29.880 1.129 -69.179 1.00 36.58 236 GLY B C 1
ATOM 11394 O O . GLY B 1 236 ? -29.242 0.133 -68.826 1.00 38.48 236 GLY B O 1
ATOM 11398 N N . GLN B 1 237 ? -29.865 1.568 -70.434 1.00 35.43 237 GLN B N 1
ATOM 11399 C CA . GLN B 1 237 ? -28.983 0.951 -71.417 1.00 38.28 237 GLN B CA 1
ATOM 11400 C C . GLN B 1 237 ? -27.580 1.550 -71.345 1.00 34.32 237 GLN B C 1
ATOM 11401 O O . GLN B 1 237 ? -27.410 2.770 -71.291 1.00 39.03 237 GLN B O 1
ATOM 11415 N N . LEU B 1 238 ? -26.573 0.686 -71.378 1.00 34.96 238 LEU B N 1
ATOM 11416 C CA . LEU B 1 238 ? -25.177 1.104 -71.342 1.00 32.94 238 LEU B CA 1
ATOM 11417 C C . LEU B 1 238 ? -24.594 1.119 -72.745 1.00 42.83 238 LEU B C 1
ATOM 11418 O O . LEU B 1 238 ? -24.652 0.111 -73.454 1.00 43.39 238 LEU B O 1
ATOM 11434 N N . PHE B 1 239 ? -24.010 2.253 -73.134 1.00 35.42 239 PHE B N 1
ATOM 11435 C CA . PHE B 1 239 ? -23.188 2.333 -74.331 1.00 38.49 239 PHE B CA 1
ATOM 11436 C C . PHE B 1 239 ? -21.765 2.717 -73.938 1.00 40.98 239 PHE B C 1
ATOM 11437 O O . PHE B 1 239 ? -21.550 3.449 -72.968 1.00 40.08 239 PHE B O 1
ATOM 11454 N N . THR B 1 240 ? -20.788 2.254 -74.718 1.00 42.13 240 THR B N 1
ATOM 11455 C CA . THR B 1 240 ? -19.410 2.693 -74.552 1.00 36.86 240 THR B CA 1
ATOM 11456 C C . THR B 1 240 ? -18.832 3.031 -75.917 1.00 44.60 240 THR B C 1
ATOM 11457 O O . THR B 1 240 ? -19.329 2.578 -76.950 1.00 40.71 240 THR B O 1
ATOM 11468 N N . ARG B 1 241 ? -17.756 3.815 -75.914 1.00 43.85 241 ARG B N 1
ATOM 11469 C CA . ARG B 1 241 ? -17.145 4.216 -77.174 1.00 39.79 241 ARG B CA 1
ATOM 11470 C C . ARG B 1 241 ? -15.823 4.910 -76.902 1.00 41.09 241 ARG B C 1
ATOM 11471 O O . ARG B 1 241 ? -15.713 5.707 -75.962 1.00 37.10 241 ARG B O 1
ATOM 11492 N N . GLN B 1 242 ? -14.827 4.591 -77.726 1.00 40.24 242 GLN B N 1
ATOM 11493 C CA . GLN B 1 242 ? -13.552 5.294 -77.724 1.00 36.35 242 GLN B CA 1
ATOM 11494 C C . GLN B 1 242 ? -13.738 6.631 -78.424 1.00 39.60 242 GLN B C 1
ATOM 11495 O O . GLN B 1 242 ? -14.256 6.687 -79.544 1.00 38.88 242 GLN B O 1
ATOM 11509 N N . CYS B 1 243 ? -13.345 7.715 -77.755 1.00 32.49 243 CYS B N 1
ATOM 11510 C CA . CYS B 1 243 ? -13.570 9.045 -78.306 1.00 35.49 243 CYS B CA 1
ATOM 11511 C C . CYS B 1 243 ? -12.283 9.853 -78.373 1.00 34.16 243 CYS B C 1
ATOM 11512 O O . CYS B 1 243 ? -12.337 11.086 -78.458 1.00 33.58 243 CYS B O 1
ATOM 11520 N N . ALA B 1 244 ? -11.129 9.194 -78.343 1.00 33.71 244 ALA B N 1
ATOM 11521 C CA . ALA B 1 244 ? -9.853 9.863 -78.522 1.00 37.01 244 ALA B CA 1
ATOM 11522 C C . ALA B 1 244 ? -9.035 9.149 -79.590 1.00 46.52 244 ALA B C 1
ATOM 11523 O O . ALA B 1 244 ? -9.169 7.939 -79.804 1.00 38.10 244 ALA B O 1
ATOM 11530 N N . ASP B 1 245 ? -8.188 9.929 -80.251 1.00 44.42 245 ASP B N 1
ATOM 11531 C CA . ASP B 1 245 ? -7.146 9.410 -81.120 1.00 46.79 245 ASP B CA 1
ATOM 11532 C C . ASP B 1 245 ? -5.961 8.933 -80.283 1.00 45.58 245 ASP B C 1
ATOM 11533 O O . ASP B 1 245 ? -5.652 9.495 -79.226 1.00 42.32 245 ASP B O 1
ATOM 11542 N N . ASN B 1 246 ? -5.309 7.868 -80.759 1.00 39.32 246 ASN B N 1
ATOM 11543 C CA . ASN B 1 246 ? -4.117 7.305 -80.136 1.00 37.84 246 ASN B CA 1
ATOM 11544 C C . ASN B 1 246 ? -4.223 7.294 -78.611 1.00 43.02 246 ASN B C 1
ATOM 11545 O O . ASN B 1 246 ? -3.325 7.797 -77.925 1.00 36.91 246 ASN B O 1
ATOM 11556 N N . PRO B 1 247 ? -5.290 6.727 -78.043 1.00 39.82 247 PRO B N 1
ATOM 11557 C CA . PRO B 1 247 ? -5.376 6.636 -76.580 1.00 34.56 247 PRO B CA 1
ATOM 11558 C C . PRO B 1 247 ? -4.193 5.864 -76.020 1.00 39.81 247 PRO B C 1
ATOM 11559 O O . PRO B 1 247 ? -3.685 4.930 -76.640 1.00 36.55 247 PRO B O 1
ATOM 11570 N N . VAL B 1 248 ? -3.750 6.254 -74.827 1.00 36.35 248 VAL B N 1
ATOM 11571 C CA . VAL B 1 248 ? -2.696 5.524 -74.136 1.00 30.03 248 VAL B CA 1
ATOM 11572 C C . VAL B 1 248 ? -2.912 5.648 -72.636 1.00 35.58 248 VAL B C 1
ATOM 11573 O O . VAL B 1 248 ? -3.544 6.589 -72.151 1.00 37.33 248 VAL B O 1
ATOM 11586 N N . SER B 1 249 ? -2.403 4.664 -71.895 1.00 31.55 249 SER B N 1
ATOM 11587 C CA . SER B 1 249 ? -2.571 4.627 -70.450 1.00 37.01 249 SER B CA 1
ATOM 11588 C C . SER B 1 249 ? -1.292 5.104 -69.777 1.00 37.62 249 SER B C 1
ATOM 11589 O O . SER B 1 249 ? -0.273 4.405 -69.797 1.00 36.03 249 SER B O 1
ATOM 11597 N N . ASN B 1 250 ? -1.363 6.296 -69.180 1.00 35.18 250 ASN B N 1
ATOM 11598 C CA . ASN B 1 250 ? -0.273 6.909 -68.421 1.00 35.71 250 ASN B CA 1
ATOM 11599 C C . ASN B 1 250 ? -0.811 7.315 -67.048 1.00 35.66 250 ASN B C 1
ATOM 11600 O O . ASN B 1 250 ? -0.987 8.509 -66.780 1.00 30.81 250 ASN B O 1
ATOM 11611 N N . PRO B 1 251 ? -1.122 6.363 -66.173 1.00 36.67 251 PRO B N 1
ATOM 11612 C CA . PRO B 1 251 ? -1.735 6.742 -64.891 1.00 41.78 251 PRO B CA 1
ATOM 11613 C C . PRO B 1 251 ? -0.827 7.631 -64.051 1.00 33.88 251 PRO B C 1
ATOM 11614 O O . PRO B 1 251 ? 0.400 7.528 -64.089 1.00 32.22 251 PRO B O 1
ATOM 11625 N N . CYS B 1 252 ? -1.458 8.522 -63.284 1.00 37.56 252 CYS B N 1
ATOM 11626 C CA . CYS B 1 252 ? -0.730 9.398 -62.375 1.00 28.23 252 CYS B CA 1
ATOM 11627 C C . CYS B 1 252 ? -0.083 8.584 -61.263 1.00 29.67 252 CYS B C 1
ATOM 11628 O O . CYS B 1 252 ? -0.746 7.785 -60.591 1.00 32.14 252 CYS B O 1
ATOM 11636 N N . LEU B 1 253 ? 1.220 8.778 -61.083 1.00 30.21 253 LEU B N 1
ATOM 11637 C CA . LEU B 1 253 ? 1.967 8.057 -60.061 1.00 33.56 253 LEU B CA 1
ATOM 11638 C C . LEU B 1 253 ? 1.620 8.548 -58.662 1.00 33.70 253 LEU B C 1
ATOM 11639 O O . LEU B 1 253 ? 1.698 7.775 -57.699 1.00 28.74 253 LEU B O 1
ATOM 11655 N N . PHE B 1 254 ? 1.208 9.810 -58.530 1.00 34.65 254 PHE B N 1
ATOM 11656 C CA . PHE B 1 254 ? 0.894 10.352 -57.211 1.00 35.83 254 PHE B CA 1
ATOM 11657 C C . PHE B 1 254 ? -0.327 9.678 -56.590 1.00 31.65 254 PHE B C 1
ATOM 11658 O O . PHE B 1 254 ? -0.405 9.569 -55.360 1.00 33.31 254 PHE B O 1
ATOM 11675 N N . GLU B 1 255 ? -1.276 9.205 -57.404 1.00 31.33 255 GLU B N 1
ATOM 11676 C CA . GLU B 1 255 ? -2.387 8.429 -56.851 1.00 31.02 255 GLU B CA 1
ATOM 11677 C C . GLU B 1 255 ? -1.862 7.267 -56.007 1.00 33.85 255 GLU B C 1
ATOM 11678 O O . GLU B 1 255 ? -2.365 7.010 -54.906 1.00 33.35 255 GLU B O 1
ATOM 11690 N N . TYR B 1 256 ? -0.836 6.568 -56.498 1.00 28.34 256 TYR B N 1
ATOM 11691 C CA . TYR B 1 256 ? -0.328 5.396 -55.799 1.00 30.33 256 TYR B CA 1
ATOM 11692 C C . TYR B 1 256 ? 0.510 5.780 -54.594 1.00 28.69 256 TYR B C 1
ATOM 11693 O O . TYR B 1 256 ? 0.422 5.135 -53.541 1.00 28.96 256 TYR B O 1
ATOM 11711 N N . VAL B 1 257 ? 1.327 6.831 -54.721 1.00 28.57 257 VAL B N 1
ATOM 11712 C CA . VAL B 1 257 ? 2.218 7.206 -53.631 1.00 30.29 257 VAL B CA 1
ATOM 11713 C C . VAL B 1 257 ? 1.424 7.643 -52.406 1.00 35.19 257 VAL B C 1
ATOM 11714 O O . VAL B 1 257 ? 1.768 7.291 -51.271 1.00 29.24 257 VAL B O 1
ATOM 11727 N N . TYR B 1 258 ? 0.335 8.390 -52.612 1.00 28.74 258 TYR B N 1
ATOM 11728 C CA . TYR B 1 258 ? -0.250 9.147 -51.5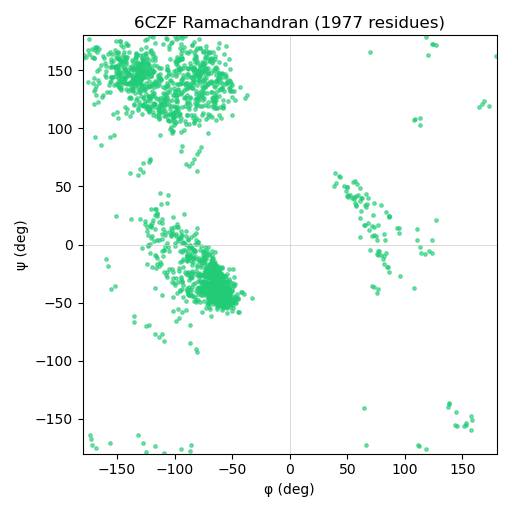11 1.00 33.71 258 TYR B CA 1
ATOM 11729 C C . TYR B 1 258 ? -1.731 9.464 -51.660 1.00 31.01 258 TYR B C 1
ATOM 11730 O O . TYR B 1 258 ? -2.472 9.432 -50.673 1.00 33.66 258 TYR B O 1
ATOM 11748 N N . PHE B 1 259 ? -2.189 9.773 -52.865 1.00 31.38 259 PHE B N 1
ATOM 11749 C CA . PHE B 1 259 ? -3.468 10.469 -52.935 1.00 31.24 259 PHE B CA 1
ATOM 11750 C C . PHE B 1 259 ? -4.659 9.535 -52.766 1.00 31.99 259 PHE B C 1
ATOM 11751 O O . PHE B 1 259 ? -5.654 9.918 -52.142 1.00 31.40 259 PHE B O 1
ATOM 11768 N N . ALA B 1 260 ? -4.586 8.326 -53.306 1.00 30.48 260 ALA B N 1
ATOM 11769 C CA . ALA B 1 260 ? -5.715 7.410 -53.299 1.00 29.39 260 ALA B CA 1
ATOM 11770 C C . ALA B 1 260 ? -5.733 6.566 -52.029 1.00 28.98 260 ALA B C 1
ATOM 11771 O O . ALA B 1 260 ? -4.747 6.475 -51.296 1.00 28.70 260 ALA B O 1
ATOM 11778 N N . ARG B 1 261 ? -6.878 5.934 -51.783 1.00 26.51 261 ARG B N 1
ATOM 11779 C CA . ARG B 1 261 ? -7.011 5.060 -50.630 1.00 33.69 261 ARG B CA 1
ATOM 11780 C C . ARG B 1 261 ? -6.336 3.716 -50.897 1.00 27.72 261 ARG B C 1
ATOM 11781 O O . ARG B 1 261 ? -6.309 3.243 -52.036 1.00 29.45 261 ARG B O 1
ATOM 11802 N N . PRO B 1 262 ? -5.747 3.099 -49.870 1.00 29.15 262 PRO B N 1
ATOM 11803 C CA . PRO B 1 262 ? -5.003 1.856 -50.120 1.00 30.67 262 PRO B CA 1
ATOM 11804 C C . PRO B 1 262 ? -5.882 0.709 -50.580 1.00 28.93 262 PRO B C 1
ATOM 11805 O O . PRO B 1 262 ? -5.386 -0.160 -51.309 1.00 31.76 262 PRO B O 1
ATOM 11816 N N . ASP B 1 263 ? -7.172 0.684 -50.236 1.00 30.36 263 ASP B N 1
ATOM 11817 C CA . ASP B 1 263 ? -8.021 -0.415 -50.684 1.00 30.52 263 ASP B CA 1
ATOM 11818 C C . ASP B 1 263 ? -8.569 -0.230 -52.103 1.00 31.00 263 ASP B C 1
ATOM 11819 O O . ASP B 1 263 ? -9.378 -1.050 -52.550 1.00 30.68 263 ASP B O 1
ATOM 11828 N N . SER B 1 264 ? -8.118 0.773 -52.851 1.00 36.17 264 SER B N 1
ATOM 11829 C CA . SER B 1 264 ? -8.583 0.940 -54.221 1.00 28.75 264 SER B CA 1
ATOM 11830 C C . SER B 1 264 ? -7.703 0.168 -55.205 1.00 31.79 264 SER B C 1
ATOM 11831 O O . SER B 1 264 ? -6.523 -0.091 -54.948 1.00 32.94 264 SER B O 1
ATOM 11839 N N . PHE B 1 265 ? -8.311 -0.227 -56.324 1.00 33.32 265 PHE B N 1
ATOM 11840 C CA . PHE B 1 265 ? -7.609 -0.789 -57.476 1.00 33.59 265 PHE B CA 1
ATOM 11841 C C . PHE B 1 265 ? -7.741 0.196 -58.629 1.00 29.23 265 PHE B C 1
ATOM 11842 O O . PHE B 1 265 ? -8.838 0.381 -59.170 1.00 31.90 265 PHE B O 1
ATOM 11859 N N . ILE B 1 266 ? -6.634 0.831 -58.998 1.00 29.36 266 ILE B N 1
ATOM 11860 C CA . ILE B 1 266 ? -6.606 1.804 -60.090 1.00 34.14 266 ILE B CA 1
ATOM 11861 C C . ILE B 1 266 ? -5.816 1.210 -61.250 1.00 33.81 266 ILE B C 1
ATOM 11862 O O . ILE B 1 266 ? -4.623 0.912 -61.108 1.00 35.64 266 ILE B O 1
ATOM 11878 N N . ASP B 1 267 ? -6.474 1.077 -62.404 1.00 37.43 267 ASP B N 1
ATOM 11879 C CA . ASP B 1 267 ? -5.864 0.476 -63.597 1.00 39.09 267 ASP B CA 1
ATOM 11880 C C . ASP B 1 267 ? -5.209 -0.859 -63.236 1.00 38.95 267 ASP B C 1
ATOM 11881 O O . ASP B 1 267 ? -4.052 -1.136 -63.563 1.00 38.72 267 ASP B O 1
ATOM 11890 N N . LYS B 1 268 ? -5.989 -1.685 -62.539 1.00 35.94 268 LYS B N 1
ATOM 11891 C CA . LYS B 1 268 ? -5.673 -3.054 -62.143 1.00 45.46 268 LYS B CA 1
ATOM 11892 C C . LYS B 1 268 ? -4.571 -3.134 -61.097 1.00 45.00 268 LYS B C 1
ATOM 11893 O O . LYS B 1 268 ? -4.068 -4.229 -60.822 1.00 43.01 268 LYS B O 1
ATOM 11912 N N . ILE B 1 269 ? -4.206 -2.017 -60.472 1.00 40.83 269 ILE B N 1
ATOM 11913 C CA . ILE B 1 269 ? -3.099 -1.979 -59.522 1.00 35.97 269 ILE B CA 1
ATOM 11914 C C . ILE B 1 269 ? -3.658 -1.726 -58.128 1.00 34.82 269 ILE B C 1
ATOM 11915 O O . ILE B 1 269 ? -4.349 -0.726 -57.901 1.00 36.54 269 ILE B O 1
ATOM 11931 N N . SER B 1 270 ? -3.385 -2.640 -57.198 1.00 34.58 270 SER B N 1
ATOM 11932 C CA . SER B 1 270 ? -3.781 -2.435 -55.812 1.00 34.36 270 SER B CA 1
ATOM 11933 C C . SER B 1 270 ? -2.914 -1.340 -55.207 1.00 36.11 270 SER B C 1
ATOM 11934 O O . SER B 1 270 ? -1.680 -1.446 -55.208 1.00 35.26 270 SER B O 1
ATOM 11942 N N . VAL B 1 271 ? -3.544 -0.276 -54.701 1.00 32.20 271 VAL B N 1
ATOM 11943 C CA . VAL B 1 271 ? -2.760 0.835 -54.166 1.00 33.35 271 VAL B CA 1
ATOM 11944 C C . VAL B 1 271 ? -1.949 0.374 -52.967 1.00 34.53 271 VAL B C 1
ATOM 11945 O O . VAL B 1 271 ? -0.775 0.737 -52.810 1.00 30.20 271 VAL B O 1
ATOM 11958 N N . TYR B 1 272 ? -2.564 -0.441 -52.113 1.00 34.07 272 TYR B N 1
ATOM 11959 C CA . TYR B 1 272 ? -1.871 -1.029 -50.979 1.00 34.51 272 TYR B CA 1
ATOM 11960 C C . TYR B 1 272 ? -0.606 -1.767 -51.413 1.00 35.68 272 TYR B C 1
ATOM 11961 O O . TYR B 1 272 ? 0.481 -1.527 -50.881 1.00 30.16 272 TYR B O 1
ATOM 11979 N N . SER B 1 273 ? -0.730 -2.667 -52.387 1.00 31.24 273 SER B N 1
ATOM 11980 C CA . SER B 1 273 ? 0.412 -3.497 -52.754 1.00 35.64 273 SER B CA 1
ATOM 11981 C C . SER B 1 273 ? 1.495 -2.668 -53.436 1.00 36.19 273 SER B C 1
ATOM 11982 O O . SER B 1 273 ? 2.687 -2.897 -53.211 1.00 34.19 273 SER B O 1
ATOM 11990 N N . ALA B 1 274 ? 1.100 -1.687 -54.253 1.00 32.61 274 ALA B N 1
ATOM 11991 C CA . ALA B 1 274 ? 2.075 -0.752 -54.805 1.00 32.01 274 ALA B CA 1
ATOM 11992 C C . ALA B 1 274 ? 2.882 -0.091 -53.700 1.00 33.99 274 ALA B C 1
ATOM 11993 O O . ALA B 1 274 ? 4.102 0.088 -53.825 1.00 32.48 274 ALA B O 1
ATOM 12000 N N . ARG B 1 275 ? 2.212 0.296 -52.609 1.00 32.56 275 ARG B N 1
ATOM 12001 C CA . ARG B 1 275 ? 2.893 0.988 -51.521 1.00 33.76 275 ARG B CA 1
ATOM 12002 C C . ARG B 1 275 ? 3.819 0.043 -50.761 1.00 35.86 275 ARG B C 1
ATOM 12003 O O . ARG B 1 275 ? 4.915 0.437 -50.352 1.00 27.81 275 ARG B O 1
ATOM 12024 N N . VAL B 1 276 ? 3.411 -1.213 -50.583 1.00 38.68 276 VAL B N 1
ATOM 12025 C CA . VAL B 1 276 ? 4.327 -2.188 -50.000 1.00 39.49 276 VAL B CA 1
ATOM 12026 C C . VAL B 1 276 ? 5.555 -2.351 -50.893 1.00 32.34 276 VAL B C 1
ATOM 12027 O O . VAL B 1 276 ? 6.690 -2.359 -50.412 1.00 38.97 276 VAL B O 1
ATOM 12040 N N . ASN B 1 277 ? 5.354 -2.430 -52.211 1.00 29.97 277 ASN B N 1
ATOM 12041 C CA . ASN B 1 277 ? 6.493 -2.555 -53.113 1.00 35.74 277 ASN B CA 1
ATOM 12042 C C . ASN B 1 277 ? 7.398 -1.332 -53.031 1.00 43.28 277 ASN B C 1
ATOM 12043 O O . ASN B 1 277 ? 8.620 -1.456 -53.159 1.00 37.03 277 ASN B O 1
ATOM 12054 N N . MET B 1 278 ? 6.828 -0.140 -52.835 1.00 32.53 278 MET B N 1
ATOM 12055 C CA . MET B 1 278 ? 7.659 1.042 -52.633 1.00 32.73 278 MET B CA 1
ATOM 12056 C C . MET B 1 278 ? 8.568 0.857 -51.433 1.00 32.48 278 MET B C 1
ATOM 12057 O O . MET B 1 278 ? 9.757 1.199 -51.478 1.00 32.94 278 MET B O 1
ATOM 12071 N N . GLY B 1 279 ? 8.024 0.305 -50.348 1.00 31.85 279 GLY B N 1
ATOM 12072 C CA . GLY B 1 279 ? 8.841 0.021 -49.180 1.00 29.17 279 GLY B CA 1
ATOM 12073 C C . GLY B 1 279 ? 9.927 -1.002 -49.457 1.00 32.86 279 GLY B C 1
ATOM 12074 O O . GLY B 1 279 ? 11.046 -0.874 -48.967 1.00 33.96 279 GLY B O 1
ATOM 12078 N N . THR B 1 280 ? 9.610 -2.035 -50.235 1.00 35.30 280 THR B N 1
ATOM 12079 C CA . THR B 1 280 ? 10.629 -3.012 -50.604 1.00 38.74 280 THR B CA 1
ATOM 12080 C C . THR B 1 280 ? 11.774 -2.329 -51.337 1.00 38.30 280 THR B C 1
ATOM 12081 O O . THR B 1 280 ? 12.949 -2.515 -50.995 1.00 37.86 280 THR B O 1
ATOM 12092 N N . LYS B 1 281 ? 11.445 -1.538 -52.361 1.00 36.92 281 LYS B N 1
ATOM 12093 C CA . LYS B 1 281 ? 12.475 -0.909 -53.176 1.00 42.22 281 LYS B CA 1
ATOM 12094 C C . LYS B 1 281 ? 13.311 0.060 -52.355 1.00 39.50 281 LYS B C 1
ATOM 12095 O O . LYS B 1 281 ? 14.543 0.089 -52.478 1.00 36.89 281 LYS B O 1
ATOM 12114 N N . LEU B 1 282 ? 12.659 0.877 -51.530 1.00 26.30 282 LEU B N 1
ATOM 12115 C CA . LEU B 1 282 ? 13.384 1.840 -50.715 1.00 29.80 282 LEU B CA 1
ATOM 12116 C C . LEU B 1 282 ? 14.200 1.135 -49.639 1.00 33.92 282 LEU B C 1
ATOM 12117 O O . LEU B 1 282 ? 15.322 1.548 -49.332 1.00 31.56 282 LEU B O 1
ATOM 12133 N N . GLY B 1 283 ? 13.651 0.068 -49.058 1.00 30.80 283 GLY B N 1
ATOM 12134 C CA . GLY B 1 283 ? 14.409 -0.700 -48.094 1.00 31.04 283 GLY B CA 1
ATOM 12135 C C . GLY B 1 283 ? 15.679 -1.269 -48.702 1.00 34.80 283 GLY B C 1
ATOM 12136 O O . GLY B 1 283 ? 16.741 -1.232 -48.086 1.00 32.90 283 GLY B O 1
ATOM 12140 N N . GLU B 1 284 ? 15.579 -1.796 -49.927 1.00 34.10 284 GLU B N 1
ATOM 12141 C CA . GLU B 1 284 ? 16.742 -2.344 -50.608 1.00 43.79 284 GLU B CA 1
ATOM 12142 C C . GLU B 1 284 ? 17.746 -1.240 -50.943 1.00 47.04 284 GLU B C 1
ATOM 12143 O O . GLU B 1 284 ? 18.960 -1.452 -50.857 1.00 42.89 284 GLU B O 1
ATOM 12155 N N . LYS B 1 285 ? 17.262 -0.046 -51.306 1.00 37.19 285 LYS B N 1
ATOM 12156 C CA . LYS B 1 285 ? 18.168 1.069 -51.567 1.00 38.66 285 LYS B CA 1
ATOM 12157 C C . LYS B 1 285 ? 18.883 1.501 -50.293 1.00 41.57 285 LYS B C 1
ATOM 12158 O O . LYS B 1 285 ? 20.084 1.795 -50.318 1.00 43.62 285 LYS B O 1
ATOM 12177 N N . ILE B 1 286 ? 18.164 1.546 -49.171 1.00 36.51 286 ILE B N 1
ATOM 12178 C CA . ILE B 1 286 ? 18.781 1.929 -47.907 1.00 32.56 286 ILE B CA 1
ATOM 12179 C C . ILE B 1 286 ? 19.833 0.903 -47.495 1.00 37.13 286 ILE B C 1
ATOM 12180 O O . ILE B 1 286 ? 20.936 1.268 -47.065 1.00 43.81 286 ILE B O 1
ATOM 12196 N N . ALA B 1 287 ? 19.529 -0.387 -47.642 1.00 36.48 287 ALA B N 1
ATOM 12197 C CA . ALA B 1 287 ? 20.464 -1.420 -47.206 1.00 41.57 287 ALA B CA 1
ATOM 12198 C C . ALA B 1 287 ? 21.781 -1.344 -47.974 1.00 42.84 287 ALA B C 1
ATOM 12199 O O . ALA B 1 287 ? 22.838 -1.667 -47.428 1.00 40.17 287 ALA B O 1
ATOM 12206 N N . ARG B 1 288 ? 21.730 -0.906 -49.229 1.00 39.69 288 ARG B N 1
ATOM 12207 C CA . ARG B 1 288 ? 22.911 -0.837 -50.080 1.00 43.48 288 ARG B CA 1
ATOM 12208 C C . ARG B 1 288 ? 23.695 0.454 -49.865 1.00 54.39 288 ARG B C 1
ATOM 12209 O O . ARG B 1 288 ? 24.925 0.419 -49.751 1.00 50.69 288 ARG B O 1
ATOM 12230 N N . GLU B 1 289 ? 23.017 1.598 -49.788 1.00 38.57 289 GLU B N 1
ATOM 12231 C CA . GLU B 1 289 ? 23.714 2.878 -49.747 1.00 43.61 289 GLU B CA 1
ATOM 12232 C C . GLU B 1 289 ? 24.014 3.345 -48.328 1.00 41.65 289 GLU B C 1
ATOM 12233 O O . GLU B 1 289 ? 24.978 4.096 -48.131 1.00 42.66 289 GLU B O 1
ATOM 12245 N N . TRP B 1 290 ? 23.253 2.878 -47.339 1.00 36.26 290 TRP B N 1
ATOM 12246 C CA . TRP B 1 290 ? 23.416 3.268 -45.943 1.00 40.34 290 TRP B CA 1
ATOM 12247 C C . TRP B 1 290 ? 23.848 2.092 -45.069 1.00 43.90 290 TRP B C 1
ATOM 12248 O O . TRP B 1 290 ? 23.595 2.088 -43.858 1.00 39.63 290 TRP B O 1
ATOM 12269 N N . GLU B 1 291 ? 24.487 1.092 -45.673 1.00 44.51 291 GLU B N 1
ATOM 12270 C CA . GLU B 1 291 ? 25.006 -0.058 -44.940 1.00 51.38 291 GLU B CA 1
ATOM 12271 C C . GLU B 1 291 ? 25.793 0.353 -43.703 1.00 49.44 291 GLU B C 1
ATOM 12272 O O . GLU B 1 291 ? 25.748 -0.343 -42.684 1.00 47.78 291 GLU B O 1
ATOM 12284 N N . ASP B 1 292 ? 26.496 1.484 -43.750 1.00 44.99 292 ASP B N 1
ATOM 12285 C CA . ASP B 1 292 ? 27.379 1.858 -42.652 1.00 54.23 292 ASP B CA 1
ATOM 12286 C C . ASP B 1 292 ? 26.682 2.613 -41.531 1.00 55.06 292 ASP B C 1
ATOM 12287 O O . ASP B 1 292 ? 27.297 2.828 -40.479 1.00 42.42 292 ASP B O 1
ATOM 12296 N N . LEU B 1 293 ? 25.440 3.041 -41.727 1.00 48.42 293 LEU B N 1
ATOM 12297 C CA . LEU B 1 293 ? 24.763 3.840 -40.717 1.00 46.11 293 LEU B CA 1
ATOM 12298 C C . LEU B 1 293 ? 24.257 2.976 -39.570 1.00 42.34 293 LEU B C 1
ATOM 12299 O O . LEU B 1 293 ? 23.832 1.834 -39.767 1.00 44.04 293 LEU B O 1
ATOM 12315 N N . ASP B 1 294 ? 24.280 3.551 -38.370 1.00 35.85 294 ASP B N 1
ATOM 12316 C CA . ASP B 1 294 ? 23.707 2.915 -37.186 1.00 39.74 294 ASP B CA 1
ATOM 12317 C C . ASP B 1 294 ? 22.248 3.362 -37.059 1.00 41.31 294 ASP B C 1
ATOM 12318 O O . ASP B 1 294 ? 21.974 4.512 -36.696 1.00 44.38 294 ASP B O 1
ATOM 12327 N N . ILE B 1 295 ? 21.318 2.463 -37.363 1.00 43.17 295 ILE B N 1
ATOM 12328 C CA . ILE B 1 295 ? 19.884 2.742 -37.269 1.00 42.40 295 ILE B CA 1
ATOM 12329 C C . ILE B 1 295 ? 19.282 1.797 -36.239 1.00 46.04 295 ILE B C 1
ATOM 12330 O O . ILE B 1 295 ? 19.375 0.568 -36.380 1.00 41.81 295 ILE B O 1
ATOM 12346 N N . ASP B 1 296 ? 18.682 2.382 -35.199 1.00 39.16 296 ASP B N 1
ATOM 12347 C CA . ASP B 1 296 ? 18.052 1.635 -34.120 1.00 43.79 296 ASP B CA 1
ATOM 12348 C C . ASP B 1 296 ? 16.598 1.283 -34.428 1.00 45.13 296 ASP B C 1
ATOM 12349 O O . ASP B 1 296 ? 16.126 0.211 -34.033 1.00 39.10 296 ASP B O 1
ATOM 12358 N N . VAL B 1 297 ? 15.859 2.172 -35.094 1.00 42.36 297 VAL B N 1
ATOM 12359 C CA . VAL B 1 297 ? 14.422 1.972 -35.258 1.00 42.67 297 VAL B CA 1
ATOM 12360 C C . VAL B 1 297 ? 13.945 2.696 -36.508 1.00 37.63 297 VAL B C 1
ATOM 12361 O O . VAL B 1 297 ? 14.528 3.702 -36.925 1.00 37.64 297 VAL B O 1
ATOM 12374 N N . VAL B 1 298 ? 12.863 2.177 -37.097 1.00 35.76 298 VAL B N 1
ATOM 12375 C CA . VAL B 1 298 ? 12.211 2.745 -38.273 1.00 31.83 298 VAL B CA 1
ATOM 12376 C C . VAL B 1 298 ? 10.838 3.259 -37.849 1.00 40.59 298 VAL B C 1
ATOM 12377 O O . VAL B 1 298 ? 10.008 2.475 -37.372 1.00 33.90 298 VAL B O 1
ATOM 12390 N N . ILE B 1 299 ? 10.568 4.547 -38.083 1.00 38.66 299 ILE B N 1
ATOM 12391 C CA . ILE B 1 299 ? 9.361 5.197 -37.588 1.00 35.86 299 ILE B CA 1
ATOM 12392 C C . ILE B 1 299 ? 8.618 5.879 -38.724 1.00 34.39 299 ILE B C 1
ATOM 12393 O O . ILE B 1 299 ? 9.158 6.781 -39.367 1.00 33.61 299 ILE B O 1
ATOM 12409 N N . PRO B 1 300 ? 7.361 5.519 -38.999 1.00 31.90 300 PRO B N 1
ATOM 12410 C CA . PRO B 1 300 ? 6.629 6.185 -40.078 1.00 37.34 300 PRO B CA 1
ATOM 12411 C C . PRO B 1 300 ? 6.037 7.519 -39.641 1.00 30.69 300 PRO B C 1
ATOM 12412 O O . PRO B 1 300 ? 5.717 7.741 -38.477 1.00 33.84 300 PRO B O 1
ATOM 12423 N N . ILE B 1 301 ? 5.935 8.423 -40.608 1.00 32.55 301 ILE B N 1
ATOM 12424 C CA . ILE B 1 301 ? 5.107 9.618 -40.472 1.00 36.57 301 ILE B CA 1
ATOM 12425 C C . ILE B 1 301 ? 3.727 9.170 -40.933 1.00 29.48 301 ILE B C 1
ATOM 12426 O O . ILE B 1 301 ? 3.513 8.955 -42.135 1.00 32.85 301 ILE B O 1
ATOM 12442 N N . PRO B 1 302 ? 2.800 8.934 -40.012 1.00 36.24 302 PRO B N 1
ATOM 12443 C CA . PRO B 1 302 ? 1.493 8.394 -40.406 1.00 39.04 302 PRO B CA 1
ATOM 12444 C C . PRO B 1 302 ? 0.717 9.425 -41.218 1.00 39.62 302 PRO B C 1
ATOM 12445 O O . PRO B 1 302 ? 0.983 10.623 -41.147 1.00 41.96 302 PRO B O 1
ATOM 12456 N N . GLU B 1 303 ? -0.265 8.955 -41.990 1.00 38.42 303 GLU B N 1
ATOM 12457 C CA . GLU B 1 303 ? -0.736 7.574 -41.970 1.00 42.19 303 GLU B CA 1
ATOM 12458 C C . GLU B 1 303 ? -0.277 6.801 -43.200 1.00 43.96 303 GLU B C 1
ATOM 12459 O O . GLU B 1 303 ? -0.129 5.577 -43.157 1.00 40.86 303 GLU B O 1
ATOM 12471 N N . THR B 1 304 ? -0.074 7.524 -44.304 1.00 35.43 304 THR B N 1
ATOM 12472 C CA . THR B 1 304 ? 0.231 6.883 -45.577 1.00 46.09 304 THR B CA 1
ATOM 12473 C C . THR B 1 304 ? 1.393 5.901 -45.450 1.00 34.57 304 THR B C 1
ATOM 12474 O O . THR B 1 304 ? 1.344 4.792 -45.989 1.00 33.59 304 THR B O 1
ATOM 12485 N N . SER B 1 305 ? 2.436 6.295 -44.737 1.00 34.58 305 SER B N 1
ATOM 12486 C CA . SER B 1 305 ? 3.718 5.598 -44.799 1.00 37.44 305 SER B CA 1
ATOM 12487 C C . SER B 1 305 ? 3.840 4.444 -43.815 1.00 38.45 305 SER B C 1
ATOM 12488 O O . SER B 1 305 ? 4.904 3.819 -43.750 1.00 32.50 305 SER B O 1
ATOM 12496 N N . CYS B 1 306 ? 2.785 4.121 -43.069 1.00 36.61 306 CYS B N 1
ATOM 12497 C CA . CYS B 1 306 ? 2.896 3.070 -42.064 1.00 34.98 306 CYS B CA 1
ATOM 12498 C C . CYS B 1 306 ? 3.269 1.734 -42.694 1.00 38.11 306 CYS B C 1
ATOM 12499 O O . CYS B 1 306 ? 4.173 1.041 -42.211 1.00 39.66 306 CYS B O 1
ATOM 12507 N N . ASP B 1 307 ? 2.594 1.347 -43.772 1.00 32.17 307 ASP B N 1
ATOM 12508 C CA . ASP B 1 307 ? 2.907 0.052 -44.367 1.00 38.90 307 ASP B CA 1
ATOM 12509 C C . ASP B 1 307 ? 4.175 0.107 -45.211 1.00 41.73 307 ASP B C 1
ATOM 12510 O O . ASP B 1 307 ? 4.845 -0.920 -45.377 1.00 39.91 307 ASP B O 1
ATOM 12519 N N . ILE B 1 308 ? 4.517 1.281 -45.751 1.00 40.71 308 ILE B N 1
ATOM 12520 C CA . ILE B 1 308 ? 5.799 1.444 -46.442 1.00 32.97 308 ILE B CA 1
ATOM 12521 C C . ILE B 1 308 ? 6.946 1.255 -45.464 1.00 35.61 308 ILE B C 1
ATOM 12522 O O . ILE B 1 308 ? 7.943 0.579 -45.761 1.00 33.56 308 ILE B O 1
ATOM 12538 N N . ALA B 1 309 ? 6.837 1.893 -44.295 1.00 34.06 309 ALA B N 1
ATOM 12539 C CA . ALA B 1 309 ? 7.888 1.830 -43.298 1.00 32.66 309 ALA B CA 1
ATOM 12540 C C . ALA B 1 309 ? 7.978 0.445 -42.675 1.00 35.87 309 ALA B C 1
ATOM 12541 O O . ALA B 1 309 ? 9.067 0.014 -42.269 1.00 36.29 309 ALA B O 1
ATOM 12548 N N . LEU B 1 310 ? 6.862 -0.266 -42.587 1.00 34.09 310 LEU B N 1
ATOM 12549 C CA . LEU B 1 310 ? 6.911 -1.634 -42.089 1.00 34.75 310 LEU B CA 1
ATOM 12550 C C . LEU B 1 310 ? 7.755 -2.508 -43.008 1.00 32.73 310 LEU B C 1
ATOM 12551 O O . LEU B 1 310 ? 8.582 -3.299 -42.538 1.00 35.14 310 LEU B O 1
ATOM 12567 N N . GLU B 1 311 ? 7.579 -2.357 -44.321 1.00 34.43 311 GLU B N 1
ATOM 12568 C CA . GLU B 1 311 ? 8.340 -3.156 -45.275 1.00 39.92 311 GLU B CA 1
ATOM 12569 C C . GLU B 1 311 ? 9.821 -2.789 -45.241 1.00 41.78 311 GLU B C 1
ATOM 12570 O O . GLU B 1 311 ? 10.683 -3.674 -45.307 1.00 39.63 311 GLU B O 1
ATOM 12582 N N . ILE B 1 312 ? 10.137 -1.498 -45.101 1.00 35.69 312 ILE B N 1
ATOM 12583 C CA . ILE B 1 312 ? 11.530 -1.081 -44.959 1.00 37.39 312 ILE B CA 1
ATOM 12584 C C . ILE B 1 312 ? 12.163 -1.737 -43.737 1.00 46.38 312 ILE B C 1
ATOM 12585 O O . ILE B 1 312 ? 13.257 -2.311 -43.813 1.00 37.14 312 ILE B O 1
ATOM 12601 N N . ALA B 1 313 ? 11.501 -1.634 -42.583 1.00 38.26 313 ALA B N 1
ATOM 12602 C CA . ALA B 1 313 ? 12.037 -2.249 -41.375 1.00 43.21 313 ALA B CA 1
ATOM 12603 C C . ALA B 1 313 ? 12.306 -3.729 -41.591 1.00 40.69 313 ALA B C 1
ATOM 12604 O O . ALA B 1 313 ? 13.295 -4.274 -41.086 1.00 45.15 313 ALA B O 1
ATOM 12611 N N . ARG B 1 314 ? 11.425 -4.397 -42.335 1.00 38.83 314 ARG B N 1
ATOM 12612 C CA . ARG B 1 314 ? 11.572 -5.825 -42.575 1.00 43.96 314 ARG B CA 1
ATOM 12613 C C . ARG B 1 314 ? 12.803 -6.111 -43.422 1.00 42.72 314 ARG B C 1
ATOM 12614 O O . ARG B 1 314 ? 13.587 -7.013 -43.102 1.00 44.75 314 ARG B O 1
ATOM 12635 N N . ILE B 1 315 ? 12.999 -5.340 -44.497 1.00 41.08 315 ILE B N 1
ATOM 12636 C CA . ILE B 1 315 ? 14.176 -5.512 -45.343 1.00 43.95 315 ILE B CA 1
ATOM 12637 C C . ILE B 1 315 ? 15.448 -5.232 -44.563 1.00 45.83 315 ILE B C 1
ATOM 12638 O O . ILE B 1 315 ? 16.495 -5.842 -44.822 1.00 52.08 315 ILE B O 1
ATOM 12654 N N . LEU B 1 316 ? 15.395 -4.295 -43.623 1.00 41.96 316 LEU B N 1
ATOM 12655 C CA . LEU B 1 316 ? 16.585 -3.859 -42.913 1.00 39.88 316 LEU B CA 1
ATOM 12656 C C . LEU B 1 316 ? 16.878 -4.676 -41.662 1.00 45.85 316 LEU B C 1
ATOM 12657 O O . LEU B 1 316 ? 17.954 -4.507 -41.075 1.00 47.70 316 LEU B O 1
ATOM 12673 N N . GLY B 1 317 ? 15.963 -5.540 -41.236 1.00 43.17 317 GLY B N 1
ATOM 12674 C CA . GLY B 1 317 ? 16.132 -6.257 -39.985 1.00 44.09 317 GLY B CA 1
ATOM 12675 C C . GLY B 1 317 ? 16.079 -5.372 -38.759 1.00 50.09 317 GLY B C 1
ATOM 12676 O O . GLY B 1 317 ? 16.785 -5.638 -37.775 1.00 42.76 317 GLY B O 1
ATOM 12680 N N . LYS B 1 318 ? 15.256 -4.331 -38.781 1.00 42.50 318 LYS B N 1
ATOM 12681 C CA . LYS B 1 318 ? 15.230 -3.342 -37.716 1.00 38.99 318 LYS B CA 1
ATOM 12682 C C . LYS B 1 318 ? 13.830 -3.246 -37.123 1.00 39.57 318 LYS B C 1
ATOM 12683 O O . LYS B 1 318 ? 12.843 -3.607 -37.773 1.00 38.58 318 LYS B O 1
ATOM 12702 N N . PRO B 1 319 ? 13.709 -2.793 -35.877 1.00 38.47 319 PRO B N 1
ATOM 12703 C CA . PRO B 1 319 ? 12.376 -2.667 -35.284 1.00 47.77 319 PRO B CA 1
ATOM 12704 C C . PRO B 1 319 ? 11.583 -1.539 -35.926 1.00 44.75 319 PRO B C 1
ATOM 12705 O O . PRO B 1 319 ? 12.117 -0.474 -36.254 1.00 38.41 319 PRO B O 1
ATOM 12716 N N . TYR B 1 320 ? 10.304 -1.819 -36.130 1.00 43.10 320 TYR B N 1
ATOM 12717 C CA . TYR B 1 320 ? 9.290 -0.847 -36.512 1.00 38.28 320 TYR B CA 1
ATOM 12718 C C . TYR B 1 320 ? 8.540 -0.411 -35.265 1.00 38.70 320 TYR B C 1
ATOM 12719 O O . TYR B 1 320 ? 8.045 -1.257 -34.514 1.00 38.24 320 TYR B O 1
ATOM 12737 N N . ARG B 1 321 ? 8.438 0.903 -35.051 1.00 40.91 321 ARG B N 1
ATOM 12738 C CA . ARG B 1 321 ? 7.710 1.424 -33.904 1.00 39.27 321 ARG B CA 1
ATOM 12739 C C . ARG B 1 321 ? 6.951 2.688 -34.292 1.00 43.53 321 ARG B C 1
ATOM 12740 O O . ARG B 1 321 ? 7.425 3.486 -35.107 1.00 35.79 321 ARG B O 1
ATOM 12761 N N . GLN B 1 322 ? 5.768 2.853 -33.691 1.00 38.85 322 GLN B N 1
ATOM 12762 C CA . GLN B 1 322 ? 4.889 4.008 -33.903 1.00 39.51 322 GLN B CA 1
ATOM 12763 C C . GLN B 1 322 ? 5.334 5.164 -33.007 1.00 39.12 322 GLN B C 1
ATOM 12764 O O . GLN B 1 322 ? 4.700 5.508 -32.009 1.00 47.23 322 GLN B O 1
ATOM 12778 N N . GLY B 1 323 ? 6.452 5.782 -33.386 1.00 39.46 323 GLY B N 1
ATOM 12779 C CA . GLY B 1 323 ? 6.952 6.918 -32.634 1.00 33.47 323 GLY B CA 1
ATOM 12780 C C . GLY B 1 323 ? 6.140 8.184 -32.820 1.00 30.80 323 GLY B C 1
ATOM 12781 O O . GLY B 1 323 ? 6.242 9.100 -32.000 1.00 35.60 323 GLY B O 1
ATOM 12785 N N . PHE B 1 324 ? 5.346 8.260 -33.878 1.00 35.06 324 PHE B N 1
ATOM 12786 C CA . PHE B 1 324 ? 4.495 9.412 -34.135 1.00 38.11 324 PHE B CA 1
ATOM 12787 C C . PHE B 1 324 ? 3.041 8.962 -34.190 1.00 37.99 324 PHE B C 1
ATOM 12788 O O . PHE B 1 324 ? 2.732 7.871 -34.678 1.00 35.58 324 PHE B O 1
ATOM 12805 N N . VAL B 1 325 ? 2.148 9.818 -33.700 1.00 35.36 325 VAL B N 1
ATOM 12806 C CA . VAL B 1 325 ? 0.713 9.576 -33.738 1.00 33.92 325 VAL B CA 1
ATOM 12807 C C . VAL B 1 325 ? 0.046 10.806 -34.339 1.00 36.64 325 VAL B C 1
ATOM 12808 O O . VAL B 1 325 ? 0.303 11.930 -33.900 1.00 40.36 325 VAL B O 1
ATOM 12821 N N . LYS B 1 326 ? -0.789 10.596 -35.356 1.00 32.37 326 LYS B N 1
ATOM 12822 C CA . LYS B 1 326 ? -1.472 11.697 -36.025 1.00 43.74 326 LYS B CA 1
ATOM 12823 C C . LYS B 1 326 ? -2.794 11.972 -35.318 1.00 42.39 326 LYS B C 1
ATOM 12824 O O . LYS B 1 326 ? -3.580 11.051 -35.073 1.00 42.32 326 LYS B O 1
ATOM 12843 N N . ASN B 1 327 ? -3.017 13.230 -34.965 1.00 40.02 327 ASN B N 1
ATOM 12844 C CA . ASN B 1 327 ? -4.271 13.637 -34.351 1.00 47.92 327 ASN B CA 1
ATOM 12845 C C . ASN B 1 327 ? -5.402 13.430 -35.356 1.00 42.09 327 ASN B C 1
ATOM 12846 O O . ASN B 1 327 ? -5.389 14.016 -36.442 1.00 45.88 327 ASN B O 1
ATOM 12857 N N . ARG B 1 328 ? -6.356 12.551 -35.024 1.00 45.02 328 ARG B N 1
ATOM 12858 C CA . ARG B 1 328 ? -7.477 12.332 -35.938 1.00 52.48 328 ARG B CA 1
ATOM 12859 C C . ARG B 1 328 ? -8.230 13.628 -36.202 1.00 54.15 328 ARG B C 1
ATOM 12860 O O . ARG B 1 328 ? -8.837 13.792 -37.264 1.00 47.65 328 ARG B O 1
ATOM 12881 N N . TYR B 1 329 ? -8.221 14.540 -35.239 1.00 44.08 329 TYR B N 1
ATOM 12882 C CA . TYR B 1 329 ? -9.032 15.746 -35.284 1.00 55.77 329 TYR B CA 1
ATOM 12883 C C . TYR B 1 329 ? -8.111 16.950 -35.183 1.00 48.07 329 TYR B C 1
ATOM 12884 O O . TYR B 1 329 ? -7.290 17.032 -34.267 1.00 48.51 329 TYR B O 1
ATOM 12902 N N . VAL B 1 330 ? -8.230 17.867 -36.126 1.00 56.54 330 VAL B N 1
ATOM 12903 C CA . VAL B 1 330 ? -7.464 19.101 -36.063 1.00 58.08 330 VAL B CA 1
ATOM 12904 C C . VAL B 1 330 ? -8.458 20.249 -36.002 1.00 49.89 330 VAL B C 1
ATOM 12905 O O . VAL B 1 330 ? -9.573 20.155 -36.519 1.00 57.18 330 VAL B O 1
ATOM 12918 N N . GLY B 1 331 ? -8.066 21.312 -35.295 1.00 55.25 331 GLY B N 1
ATOM 12919 C CA . GLY B 1 331 ? -8.919 22.453 -35.071 1.00 58.34 331 GLY B CA 1
ATOM 12920 C C . GLY B 1 331 ? -8.317 23.695 -35.703 1.00 51.78 331 GLY B C 1
ATOM 12921 O O . GLY B 1 331 ? -7.193 23.680 -36.211 1.00 60.51 331 GLY B O 1
ATOM 12925 N N . ARG B 1 332 ? -9.087 24.777 -35.671 1.00 55.71 332 ARG B N 1
ATOM 12926 C CA . ARG B 1 332 ? -8.587 26.044 -36.172 1.00 49.23 332 ARG B CA 1
ATOM 12927 C C . ARG B 1 332 ? -7.814 26.757 -35.068 1.00 55.30 332 ARG B C 1
ATOM 12928 O O . ARG B 1 332 ? -8.000 26.505 -33.877 1.00 57.05 332 ARG B O 1
ATOM 12949 N N . THR B 1 333 ? -6.884 27.601 -35.488 1.00 66.48 333 THR B N 1
ATOM 12950 C CA . THR B 1 333 ? -6.226 28.551 -34.604 1.00 64.72 333 THR B CA 1
ATOM 12951 C C . THR B 1 333 ? -6.930 29.884 -34.813 1.00 69.98 333 THR B C 1
ATOM 12952 O O . THR B 1 333 ? -6.905 30.429 -35.921 1.00 68.67 333 THR B O 1
ATOM 12963 N N . PHE B 1 334 ? -7.610 30.373 -33.780 1.00 70.94 334 PHE B N 1
ATOM 12964 C CA . PHE B 1 334 ? -8.393 31.587 -33.953 1.00 72.61 334 PHE B CA 1
ATOM 12965 C C . PHE B 1 334 ? -7.502 32.817 -33.826 1.00 70.52 334 PHE B C 1
ATOM 12966 O O . PHE B 1 334 ? -6.432 32.786 -33.204 1.00 76.96 334 PHE B O 1
ATOM 12983 N N . ILE B 1 335 ? -7.965 33.910 -34.419 1.00 75.27 335 ILE B N 1
ATOM 12984 C CA . ILE B 1 335 ? -7.340 35.226 -34.307 1.00 76.63 335 ILE B CA 1
ATOM 12985 C C . ILE B 1 335 ? -8.165 36.035 -33.306 1.00 83.09 335 ILE B C 1
ATOM 12986 O O . ILE B 1 335 ? -9.191 36.627 -33.661 1.00 79.86 335 ILE B O 1
ATOM 13002 N N . MET B 1 336 ? -7.758 36.057 -32.047 1.00 86.23 336 MET B N 1
ATOM 13003 C CA . MET B 1 336 ? -8.418 36.919 -31.070 1.00 91.74 336 MET B CA 1
ATOM 13004 C C . MET B 1 336 ? -7.870 38.337 -31.202 1.00 91.86 336 MET B C 1
ATOM 13005 O O . MET B 1 336 ? -6.814 38.543 -31.809 1.00 94.71 336 MET B O 1
ATOM 13019 N N . PRO B 1 337 ? -8.559 39.352 -30.669 1.00 89.47 337 PRO B N 1
ATOM 13020 C CA . PRO B 1 337 ? -7.953 40.699 -30.642 1.00 91.96 337 PRO B CA 1
ATOM 13021 C C . PRO B 1 337 ? -6.666 40.671 -29.832 1.00 89.33 337 PRO B C 1
ATOM 13022 O O . PRO B 1 337 ? -6.649 40.314 -28.653 1.00 82.45 337 PRO B O 1
ATOM 13033 N N . GLY B 1 338 ? -5.556 40.988 -30.489 1.00 91.05 338 GLY B N 1
ATOM 13034 C CA . GLY B 1 338 ? -4.279 40.825 -29.813 1.00 80.53 338 GLY B CA 1
ATOM 13035 C C . GLY B 1 338 ? -3.966 39.374 -29.494 1.00 83.68 338 GLY B C 1
ATOM 13036 O O . GLY B 1 338 ? -4.213 38.458 -30.288 1.00 81.72 338 GLY B O 1
ATOM 13040 N N . GLN B 1 339 ? -3.385 39.166 -28.305 1.00 84.72 339 GLN B N 1
ATOM 13041 C CA . GLN B 1 339 ? -3.138 37.856 -27.700 1.00 87.83 339 GLN B CA 1
ATOM 13042 C C . GLN B 1 339 ? -2.114 37.049 -28.483 1.00 84.81 339 GLN B C 1
ATOM 13043 O O . GLN B 1 339 ? -1.473 37.587 -29.391 1.00 78.78 339 GLN B O 1
ATOM 13057 N N . GLN B 1 340 ? -1.920 35.776 -28.123 1.00 88.17 340 GLN B N 1
ATOM 13058 C CA . GLN B 1 340 ? -0.861 34.991 -28.752 1.00 90.54 340 GLN B CA 1
ATOM 13059 C C . GLN B 1 340 ? -1.171 34.774 -30.228 1.00 88.73 340 GLN B C 1
ATOM 13060 O O . GLN B 1 340 ? -2.306 34.472 -30.609 1.00 82.67 340 GLN B O 1
ATOM 13074 N N . LEU B 1 341 ? -0.142 34.932 -31.061 1.00 88.45 341 LEU B N 1
ATOM 13075 C CA . LEU B 1 341 ? -0.253 34.754 -32.505 1.00 87.16 341 LEU B CA 1
ATOM 13076 C C . LEU B 1 341 ? 0.146 33.360 -32.975 1.00 88.97 341 LEU B C 1
ATOM 13077 O O . LEU B 1 341 ? 0.016 33.078 -34.174 1.00 87.95 341 LEU B O 1
ATOM 13093 N N . ARG B 1 342 ? 0.649 32.505 -32.078 1.00 88.29 342 ARG B N 1
ATOM 13094 C CA . ARG B 1 342 ? 1.191 31.196 -32.427 1.00 87.56 342 ARG B CA 1
ATOM 13095 C C . ARG B 1 342 ? 0.364 30.530 -33.516 1.00 95.77 342 ARG B C 1
ATOM 13096 O O . ARG B 1 342 ? -0.857 30.388 -33.389 1.00 91.30 342 ARG B O 1
ATOM 13117 N N . ARG B 1 343 ? 1.041 30.139 -34.590 1.00 95.22 343 ARG B N 1
ATOM 13118 C CA . ARG B 1 343 ? 0.424 29.441 -35.710 1.00 95.18 343 ARG B CA 1
ATOM 13119 C C . ARG B 1 343 ? 1.519 28.646 -36.414 1.00 90.68 343 ARG B C 1
ATOM 13120 O O . ARG B 1 343 ? 2.644 28.533 -35.913 1.00 90.19 343 ARG B O 1
ATOM 13124 N N . LYS B 1 344 ? 1.187 28.099 -37.578 1.00 91.87 344 LYS B N 1
ATOM 13125 C CA . LYS B 1 344 ? 2.107 27.312 -38.403 1.00 84.88 344 LYS B CA 1
ATOM 13126 C C . LYS B 1 344 ? 2.994 26.400 -37.551 1.00 88.69 344 LYS B C 1
ATOM 13127 O O . LYS B 1 344 ? 4.223 26.487 -37.552 1.00 82.24 344 LYS B O 1
ATOM 13131 N N . SER B 1 345 ? 2.332 25.489 -36.838 1.00 89.54 345 SER B N 1
ATOM 13132 C CA . SER B 1 345 ? 2.989 24.510 -35.983 1.00 75.82 345 SER B CA 1
ATOM 13133 C C . SER B 1 345 ? 2.552 23.104 -36.372 1.00 72.63 345 SER B C 1
ATOM 13134 O O . SER B 1 345 ? 1.372 22.864 -36.650 1.00 65.13 345 SER B O 1
ATOM 13142 N N . VAL B 1 346 ? 3.512 22.170 -36.376 1.00 66.94 346 VAL B N 1
ATOM 13143 C CA . VAL B 1 346 ? 3.248 20.790 -36.784 1.00 61.46 346 VAL B CA 1
ATOM 13144 C C . VAL B 1 346 ? 2.775 19.910 -35.635 1.00 53.58 346 VAL B C 1
ATOM 13145 O O . VAL B 1 346 ? 2.327 18.778 -35.882 1.00 49.97 346 VAL B O 1
ATOM 13158 N N . ARG B 1 347 ? 2.870 20.385 -34.389 1.00 48.15 347 ARG B N 1
ATOM 13159 C CA . ARG B 1 347 ? 2.300 19.653 -33.266 1.00 52.93 347 ARG B CA 1
ATOM 13160 C C . ARG B 1 347 ? 0.774 19.631 -33.312 1.00 56.61 347 ARG B C 1
ATOM 13161 O O . ARG B 1 347 ? 0.160 18.798 -32.638 1.00 60.81 347 ARG B O 1
ATOM 13182 N N . ARG B 1 348 ? 0.143 20.511 -34.092 1.00 59.62 348 ARG B N 1
ATOM 13183 C CA . ARG B 1 348 ? -1.309 20.444 -34.226 1.00 57.97 348 ARG B CA 1
ATOM 13184 C C . ARG B 1 348 ? -1.722 19.195 -34.996 1.00 63.61 348 ARG B C 1
ATOM 13185 O O . ARG B 1 348 ? -2.818 18.666 -34.771 1.00 62.05 348 ARG B O 1
ATOM 13206 N N . LYS B 1 349 ? -0.842 18.677 -35.858 1.00 52.88 349 LYS B N 1
ATOM 13207 C CA . LYS B 1 349 ? -1.131 17.479 -36.636 1.00 51.87 349 LYS B CA 1
ATOM 13208 C C . LYS B 1 349 ? -0.477 16.219 -36.075 1.00 48.81 349 LYS B C 1
ATOM 13209 O O . LYS B 1 349 ? -1.027 15.127 -36.244 1.00 53.21 349 LYS B O 1
ATOM 13228 N N . LEU B 1 350 ? 0.663 16.326 -35.392 1.00 47.91 350 LEU B N 1
ATOM 13229 C CA . LEU B 1 350 ? 1.388 15.144 -34.953 1.00 47.84 350 LEU B CA 1
ATOM 13230 C C . LEU B 1 350 ? 1.786 15.246 -33.491 1.00 43.47 350 LEU B C 1
ATOM 13231 O O . LEU B 1 350 ? 2.044 16.333 -32.970 1.00 46.77 350 LEU B O 1
ATOM 13247 N N . ASN B 1 351 ? 1.858 14.092 -32.838 1.00 46.05 351 ASN B N 1
ATOM 13248 C CA . ASN B 1 351 ? 2.475 13.998 -31.527 1.00 38.78 351 ASN B CA 1
ATOM 13249 C C . ASN B 1 351 ? 3.500 12.878 -31.547 1.00 44.39 351 ASN B C 1
ATOM 13250 O O . ASN B 1 351 ? 3.293 11.844 -32.197 1.00 40.89 351 ASN B O 1
ATOM 13261 N N . ALA B 1 352 ? 4.612 13.102 -30.853 1.00 44.88 352 ALA B N 1
ATOM 13262 C CA . ALA B 1 352 ? 5.700 12.139 -30.766 1.00 47.29 352 ALA B CA 1
ATOM 13263 C C . ALA B 1 352 ? 5.565 11.343 -29.478 1.00 43.87 352 ALA B C 1
ATOM 13264 O O . ALA B 1 352 ? 5.334 11.918 -28.412 1.00 49.86 352 ALA B O 1
ATOM 13271 N N . ASN B 1 353 ? 5.703 10.026 -29.577 1.00 44.15 353 ASN B N 1
ATOM 13272 C CA . ASN B 1 353 ? 5.780 9.190 -28.380 1.00 46.47 353 ASN B CA 1
ATOM 13273 C C . ASN B 1 353 ? 7.218 9.225 -27.887 1.00 51.84 353 ASN B C 1
ATOM 13274 O O . ASN B 1 353 ? 8.091 8.553 -28.442 1.00 50.29 353 ASN B O 1
ATOM 13285 N N . ARG B 1 354 ? 7.458 9.971 -26.810 1.00 48.27 354 ARG B N 1
ATOM 13286 C CA . ARG B 1 354 ? 8.825 10.312 -26.431 1.00 52.87 354 ARG B CA 1
ATOM 13287 C C . ARG B 1 354 ? 9.689 9.074 -26.223 1.00 54.87 354 ARG B C 1
ATOM 13288 O O . ARG B 1 354 ? 10.860 9.054 -26.625 1.00 52.11 354 ARG B O 1
ATOM 13309 N N . ALA B 1 355 ? 9.135 8.029 -25.602 1.00 51.01 355 ALA B N 1
ATOM 13310 C CA . ALA B 1 355 ? 9.922 6.834 -25.315 1.00 47.37 355 ALA B CA 1
ATOM 13311 C C . ALA B 1 355 ? 10.420 6.146 -26.577 1.00 53.75 355 ALA B C 1
ATOM 13312 O O . ALA B 1 355 ? 11.399 5.393 -26.519 1.00 44.26 355 ALA B O 1
ATOM 13319 N N . GLU B 1 356 ? 9.783 6.375 -27.718 1.00 46.70 356 GLU B N 1
ATOM 13320 C CA . GLU B 1 356 ? 10.228 5.686 -28.918 1.00 47.36 356 GLU B CA 1
ATOM 13321 C C . GLU B 1 356 ? 11.415 6.371 -29.587 1.00 42.29 356 GLU B C 1
ATOM 13322 O O . GLU B 1 356 ? 11.976 5.802 -30.524 1.00 40.45 356 GLU B O 1
ATOM 13334 N N . PHE B 1 357 ? 11.838 7.544 -29.100 1.00 42.77 357 PHE B N 1
ATOM 13335 C CA . PHE B 1 357 ? 12.970 8.255 -29.683 1.00 46.63 357 PHE B CA 1
ATOM 13336 C C . PHE B 1 357 ? 14.188 8.345 -28.771 1.00 47.35 357 PHE B C 1
ATOM 13337 O O . PHE B 1 357 ? 15.291 8.600 -29.270 1.00 48.27 357 PHE B O 1
ATOM 13354 N N . ARG B 1 358 ? 14.027 8.133 -27.468 1.00 49.51 358 ARG B N 1
ATOM 13355 C CA . ARG B 1 358 ? 15.033 8.560 -26.501 1.00 53.18 358 ARG B CA 1
ATOM 13356 C C . ARG B 1 358 ? 16.335 7.789 -26.694 1.00 50.17 358 ARG B C 1
ATOM 13357 O O . ARG B 1 358 ? 16.377 6.564 -26.537 1.00 48.55 358 ARG B O 1
ATOM 13378 N N . ASP B 1 359 ? 17.397 8.519 -27.037 1.00 51.84 359 ASP B N 1
ATOM 13379 C CA . ASP B 1 359 ? 18.732 7.951 -27.214 1.00 53.48 359 ASP B CA 1
ATOM 13380 C C . ASP B 1 359 ? 18.764 6.920 -28.338 1.00 52.03 359 ASP B C 1
ATOM 13381 O O . ASP B 1 359 ? 19.428 5.888 -28.240 1.00 53.21 359 ASP B O 1
ATOM 13390 N N . LYS B 1 360 ? 18.061 7.203 -29.426 1.00 44.07 360 LYS B N 1
ATOM 13391 C CA . LYS B 1 360 ? 18.027 6.293 -30.557 1.00 47.90 360 LYS B CA 1
ATOM 13392 C C . LYS B 1 360 ? 18.400 7.042 -31.825 1.00 43.66 360 LYS B C 1
ATOM 13393 O O . LYS B 1 360 ? 18.198 8.251 -31.937 1.00 41.13 360 LYS B O 1
ATOM 13412 N N . ASN B 1 361 ? 19.013 6.310 -32.748 1.00 44.70 361 ASN B N 1
ATOM 13413 C CA . ASN B 1 361 ? 19.204 6.767 -34.117 1.00 41.87 361 ASN B CA 1
ATOM 13414 C C . ASN B 1 361 ? 17.968 6.322 -34.890 1.00 41.05 361 ASN B C 1
ATOM 13415 O O . ASN B 1 361 ? 17.742 5.122 -35.072 1.00 40.29 361 ASN B O 1
ATOM 13426 N N . VAL B 1 362 ? 17.142 7.275 -35.303 1.00 42.37 362 VAL B N 1
ATOM 13427 C CA . VAL B 1 362 ? 15.835 6.956 -35.871 1.00 35.16 362 VAL B CA 1
ATOM 13428 C C . VAL B 1 362 ? 15.866 7.165 -37.373 1.00 30.09 362 VAL B C 1
ATOM 13429 O O . VAL B 1 362 ? 16.404 8.164 -37.869 1.00 38.68 362 VAL B O 1
ATOM 13442 N N . LEU B 1 363 ? 15.274 6.222 -38.096 1.00 34.78 363 LEU B N 1
ATOM 13443 C CA . LEU B 1 363 ? 14.994 6.375 -39.518 1.00 35.63 363 LEU B CA 1
ATOM 13444 C C . LEU B 1 363 ? 13.511 6.717 -39.665 1.00 35.26 363 LEU B C 1
ATOM 13445 O O . LEU B 1 363 ? 12.644 5.865 -39.438 1.00 37.76 363 LEU B O 1
ATOM 13461 N N . LEU B 1 364 ? 13.223 7.960 -40.032 1.00 38.23 364 LEU B N 1
ATOM 13462 C CA . LEU B 1 364 ? 11.853 8.370 -40.320 1.00 34.89 364 LEU B CA 1
ATOM 13463 C C . LEU B 1 364 ? 11.528 8.114 -41.784 1.00 34.16 364 LEU B C 1
ATOM 13464 O O . LEU B 1 364 ? 12.394 8.221 -42.660 1.00 34.35 364 LEU B O 1
ATOM 13480 N N . VAL B 1 365 ? 10.263 7.780 -42.044 1.00 30.79 365 VAL B N 1
ATOM 13481 C CA . VAL B 1 365 ? 9.774 7.477 -43.386 1.00 28.56 365 VAL B CA 1
ATOM 13482 C C . VAL B 1 365 ? 8.550 8.347 -43.645 1.00 34.46 365 VAL B C 1
ATOM 13483 O O . VAL B 1 365 ? 7.558 8.253 -42.914 1.00 33.53 365 VAL B O 1
ATOM 13496 N N . ASP B 1 366 ? 8.613 9.179 -44.678 1.00 37.66 366 ASP B N 1
ATOM 13497 C CA . ASP B 1 366 ? 7.456 9.945 -45.113 1.00 35.66 366 ASP B CA 1
ATOM 13498 C C . ASP B 1 366 ? 7.133 9.593 -46.555 1.00 38.86 366 ASP B C 1
ATOM 13499 O O . ASP B 1 366 ? 7.941 8.998 -47.272 1.00 36.75 366 ASP B O 1
ATOM 13508 N N . ASP B 1 367 ? 5.930 9.961 -46.997 1.00 34.59 367 ASP B N 1
ATOM 13509 C CA . ASP B 1 367 ? 5.541 9.602 -48.355 1.00 33.76 367 ASP B CA 1
ATOM 13510 C C . ASP B 1 367 ? 6.183 10.514 -49.389 1.00 30.34 367 ASP B C 1
ATOM 13511 O O . ASP B 1 367 ? 6.432 10.081 -50.521 1.00 36.73 367 ASP B O 1
ATOM 13520 N N . SER B 1 368 ? 6.509 11.746 -49.014 1.00 33.41 368 SER B N 1
ATOM 13521 C CA . SER B 1 368 ? 7.007 12.727 -49.970 1.00 32.89 368 SER B CA 1
ATOM 13522 C C . SER B 1 368 ? 7.546 13.926 -49.207 1.00 30.95 368 SER B C 1
ATOM 13523 O O . SER B 1 368 ? 7.315 14.081 -48.007 1.00 32.77 368 SER B O 1
ATOM 13531 N N . ILE B 1 369 ? 8.269 14.772 -49.930 1.00 29.98 369 ILE B N 1
ATOM 13532 C CA . ILE B 1 369 ? 8.788 16.032 -49.416 1.00 33.77 369 ILE B CA 1
ATOM 13533 C C . ILE B 1 369 ? 8.412 17.092 -50.436 1.00 30.79 369 ILE B C 1
ATOM 13534 O O . ILE B 1 369 ? 8.761 16.971 -51.614 1.00 33.38 369 ILE B O 1
ATOM 13550 N N . VAL B 1 370 ? 7.686 18.110 -50.005 1.00 39.79 370 VAL B N 1
ATOM 13551 C CA . VAL B 1 370 ? 7.189 19.085 -50.966 1.00 37.04 370 VAL B CA 1
ATOM 13552 C C . VAL B 1 370 ? 7.876 20.415 -50.707 1.00 36.93 370 VAL B C 1
ATOM 13553 O O . VAL B 1 370 ? 8.844 20.765 -51.394 1.00 38.34 370 VAL B O 1
ATOM 13566 N N . ARG B 1 371 ? 7.408 21.141 -49.696 1.00 39.50 371 ARG B N 1
ATOM 13567 C CA . ARG B 1 371 ? 8.039 22.397 -49.314 1.00 48.66 371 ARG B CA 1
ATOM 13568 C C . ARG B 1 371 ? 9.196 22.203 -48.345 1.00 43.78 371 ARG B C 1
ATOM 13569 O O . ARG B 1 371 ? 10.080 23.064 -48.266 1.00 43.93 371 ARG B O 1
ATOM 13590 N N . GLY B 1 372 ? 9.201 21.103 -47.594 1.00 40.37 372 GLY B N 1
ATOM 13591 C CA . GLY B 1 372 ? 10.252 20.826 -46.639 1.00 49.27 372 GLY B CA 1
ATOM 13592 C C . GLY B 1 372 ? 10.096 21.520 -45.306 1.00 51.56 372 GLY B C 1
ATOM 13593 O O . GLY B 1 372 ? 10.765 21.140 -44.340 1.00 43.92 372 GLY B O 1
ATOM 13597 N N . THR B 1 373 ? 9.250 22.545 -45.239 1.00 51.43 373 THR B N 1
ATOM 13598 C CA . THR B 1 373 ? 8.898 23.147 -43.961 1.00 54.13 373 THR B CA 1
ATOM 13599 C C . THR B 1 373 ? 8.378 22.099 -42.988 1.00 48.05 373 THR B C 1
ATOM 13600 O O . THR B 1 373 ? 8.797 22.047 -41.827 1.00 44.81 373 THR B O 1
ATOM 13611 N N . THR B 1 374 ? 7.467 21.240 -43.443 1.00 49.73 374 THR B N 1
ATOM 13612 C CA . THR B 1 374 ? 6.884 20.277 -42.519 1.00 47.54 374 THR B CA 1
ATOM 13613 C C . THR B 1 374 ? 7.905 19.231 -42.084 1.00 42.49 374 THR B C 1
ATOM 13614 O O . THR B 1 374 ? 7.935 18.844 -40.910 1.00 42.08 374 THR B O 1
ATOM 13625 N N . SER B 1 375 ? 8.753 18.762 -43.003 1.00 44.78 375 SER B N 1
ATOM 13626 C CA . SER B 1 375 ? 9.723 17.740 -42.617 1.00 45.84 375 SER B CA 1
ATOM 13627 C C . SER B 1 375 ? 10.769 18.315 -41.666 1.00 43.55 375 SER B C 1
ATOM 13628 O O . SER B 1 375 ? 11.173 17.646 -40.707 1.00 37.55 375 SER B O 1
ATOM 13636 N N . GLU B 1 376 ? 11.199 19.566 -41.889 1.00 39.72 376 GLU B N 1
ATOM 13637 C CA . GLU B 1 376 ? 12.081 20.207 -40.923 1.00 39.19 376 GLU B CA 1
ATOM 13638 C C . GLU B 1 376 ? 11.468 20.184 -39.528 1.00 40.39 376 GLU B C 1
ATOM 13639 O O . GLU B 1 376 ? 12.133 19.839 -38.543 1.00 34.71 376 GLU B O 1
ATOM 13651 N N . GLN B 1 377 ? 10.194 20.563 -39.424 1.00 45.06 377 GLN B N 1
ATOM 13652 C CA . GLN B 1 377 ? 9.515 20.557 -38.133 1.00 38.63 377 GLN B CA 1
ATOM 13653 C C . GLN B 1 377 ? 9.377 19.148 -37.574 1.00 42.82 377 GLN B C 1
ATOM 13654 O O . GLN B 1 377 ? 9.409 18.963 -36.354 1.00 47.69 377 GLN B O 1
ATOM 13668 N N . ILE B 1 378 ? 9.251 18.136 -38.431 1.00 40.46 378 ILE B N 1
ATOM 13669 C CA . ILE B 1 378 ? 9.121 16.777 -37.916 1.00 42.38 378 ILE B CA 1
ATOM 13670 C C . ILE B 1 378 ? 10.450 16.296 -37.348 1.00 37.52 378 ILE B C 1
ATOM 13671 O O . ILE B 1 378 ? 10.496 15.710 -36.261 1.00 40.70 378 ILE B O 1
ATOM 13687 N N . ILE B 1 379 ? 11.548 16.578 -38.050 1.00 36.42 379 ILE B N 1
ATOM 13688 C CA . ILE B 1 379 ? 12.881 16.202 -37.572 1.00 38.29 379 ILE B CA 1
ATOM 13689 C C . ILE B 1 379 ? 13.150 16.817 -36.208 1.00 39.54 379 ILE B C 1
ATOM 13690 O O . ILE B 1 379 ? 13.588 16.137 -35.270 1.00 39.15 379 ILE B O 1
ATOM 13706 N N . GLU B 1 380 ? 12.895 18.121 -36.085 1.00 40.57 380 GLU B N 1
ATOM 13707 C CA . GLU B 1 380 ? 13.030 18.814 -34.809 1.00 44.60 380 GLU B CA 1
ATOM 13708 C C . GLU B 1 380 ? 12.170 18.165 -33.725 1.00 45.40 380 GLU B C 1
ATOM 13709 O O . GLU B 1 380 ? 12.632 17.957 -32.600 1.00 43.42 380 GLU B O 1
ATOM 13721 N N . MET B 1 381 ? 10.914 17.827 -34.035 1.00 40.86 381 MET B N 1
ATOM 13722 C CA . MET B 1 381 ? 10.114 17.114 -33.041 1.00 39.98 381 MET B CA 1
ATOM 13723 C C . MET B 1 381 ? 10.815 15.839 -32.585 1.00 41.61 381 MET B C 1
ATOM 13724 O O . MET B 1 381 ? 10.751 15.470 -31.409 1.00 40.36 381 MET B O 1
ATOM 13738 N N . ALA B 1 382 ? 11.485 15.143 -33.509 1.00 39.69 382 ALA B N 1
ATOM 13739 C CA . ALA B 1 382 ? 12.142 13.891 -33.142 1.00 39.71 382 ALA B CA 1
ATOM 13740 C C . ALA B 1 382 ? 13.333 14.148 -32.227 1.00 49.06 382 ALA B C 1
ATOM 13741 O O . ALA B 1 382 ? 13.571 13.386 -31.281 1.00 43.95 382 ALA B O 1
ATOM 13748 N N . ARG B 1 383 ? 14.085 15.224 -32.484 1.00 45.68 383 ARG B N 1
ATOM 13749 C CA . ARG B 1 383 ? 15.218 15.569 -31.629 1.00 45.90 383 ARG B CA 1
ATOM 13750 C C . ARG B 1 383 ? 14.747 16.007 -30.247 1.00 49.23 383 ARG B C 1
ATOM 13751 O O . ARG B 1 383 ? 15.315 15.599 -29.228 1.00 49.52 383 ARG B O 1
ATOM 13772 N N . GLU B 1 384 ? 13.707 16.848 -30.192 1.00 48.98 384 GLU B N 1
ATOM 13773 C CA . GLU B 1 384 ? 13.124 17.219 -28.909 1.00 51.16 384 GLU B CA 1
ATOM 13774 C C . GLU B 1 384 ? 12.660 15.992 -28.136 1.00 58.63 384 GLU B C 1
ATOM 13775 O O . GLU B 1 384 ? 12.667 15.999 -26.900 1.00 50.10 384 GLU B O 1
ATOM 13787 N N . ALA B 1 385 ? 12.232 14.941 -28.837 1.00 48.07 385 ALA B N 1
ATOM 13788 C CA . ALA B 1 385 ? 11.821 13.717 -28.163 1.00 44.34 385 ALA B CA 1
ATOM 13789 C C . ALA B 1 385 ? 13.005 12.877 -27.700 1.00 53.05 385 ALA B C 1
ATOM 13790 O O . ALA B 1 385 ? 12.796 11.861 -27.028 1.00 51.66 385 ALA B O 1
ATOM 13797 N N . GLY B 1 386 ? 14.234 13.272 -28.037 1.00 50.93 386 GLY B N 1
ATOM 13798 C CA . GLY B 1 386 ? 15.422 12.582 -27.580 1.00 49.87 386 GLY B CA 1
ATOM 13799 C C . GLY B 1 386 ? 16.190 11.826 -28.643 1.00 52.95 386 GLY B C 1
ATOM 13800 O O . GLY B 1 386 ? 17.177 11.159 -28.305 1.00 56.21 386 GLY B O 1
ATOM 13804 N N . ALA B 1 387 ? 15.786 11.894 -29.910 1.00 39.99 387 ALA B N 1
ATOM 13805 C CA . ALA B 1 387 ? 16.532 11.211 -30.955 1.00 47.34 387 ALA B CA 1
ATOM 13806 C C . ALA B 1 387 ? 17.984 11.678 -30.956 1.00 48.82 387 ALA B C 1
ATOM 13807 O O . ALA B 1 387 ? 18.279 12.843 -30.677 1.00 40.66 387 ALA B O 1
ATOM 13814 N N . LYS B 1 388 ? 18.895 10.749 -31.244 1.00 51.26 388 LYS B N 1
ATOM 13815 C CA . LYS B 1 388 ? 20.285 11.103 -31.519 1.00 46.63 388 LYS B CA 1
ATOM 13816 C C . LYS B 1 388 ? 20.404 11.567 -32.964 1.00 40.71 388 LYS B C 1
ATOM 13817 O O . LYS B 1 388 ? 20.265 12.759 -33.260 1.00 56.55 388 LYS B O 1
ATOM 13836 N N . LYS B 1 389 ? 20.666 10.631 -33.866 1.00 43.97 389 LYS B N 1
ATOM 13837 C CA . LYS B 1 389 ? 20.621 10.918 -35.291 1.00 45.74 389 LYS B CA 1
ATOM 13838 C C . LYS B 1 389 ? 19.184 10.834 -35.794 1.00 47.06 389 LYS B C 1
ATOM 13839 O O . LYS B 1 389 ? 18.390 10.010 -35.328 1.00 40.84 389 LYS B O 1
ATOM 13858 N N . VAL B 1 390 ? 18.856 11.687 -36.759 1.00 41.05 390 VAL B N 1
ATOM 13859 C CA . VAL B 1 390 ? 17.566 11.620 -37.435 1.00 39.14 390 VAL B CA 1
ATOM 13860 C C . VAL B 1 390 ? 17.813 11.479 -38.930 1.00 34.12 390 VAL B C 1
ATOM 13861 O O . VAL B 1 390 ? 18.414 12.359 -39.556 1.00 35.66 390 VAL B O 1
ATOM 13874 N N . TYR B 1 391 ? 17.336 10.381 -39.492 1.00 31.26 391 TYR B N 1
ATOM 13875 C CA . TYR B 1 391 ? 17.406 10.098 -40.912 1.00 33.72 391 TYR B CA 1
ATOM 13876 C C . TYR B 1 391 ? 15.997 10.146 -41.482 1.00 31.85 391 TYR B C 1
ATOM 13877 O O . TYR B 1 391 ? 15.039 9.756 -40.812 1.00 35.51 391 TYR B O 1
ATOM 13895 N N . LEU B 1 392 ? 15.873 10.680 -42.692 1.00 31.06 392 LEU B N 1
ATOM 13896 C CA . LEU B 1 392 ? 14.588 10.780 -43.371 1.00 32.56 392 LEU B CA 1
ATOM 13897 C C . LEU B 1 392 ? 14.698 10.107 -44.725 1.00 33.44 392 LEU B C 1
ATOM 13898 O O . LEU B 1 392 ? 15.632 10.383 -45.481 1.00 33.69 392 LEU B O 1
ATOM 13914 N N . ALA B 1 393 ? 13.754 9.220 -45.021 1.00 30.88 393 ALA B N 1
ATOM 13915 C CA . ALA B 1 393 ? 13.631 8.584 -46.324 1.00 37.55 393 ALA B CA 1
ATOM 13916 C C . ALA B 1 393 ? 12.262 8.909 -46.911 1.00 32.50 393 ALA B C 1
ATOM 13917 O O . ALA B 1 393 ? 11.251 8.847 -46.207 1.00 28.56 393 ALA B O 1
ATOM 13924 N N . SER B 1 394 ? 12.235 9.245 -48.201 1.00 37.62 394 SER B N 1
ATOM 13925 C CA . SER B 1 394 ? 11.016 9.639 -48.900 1.00 35.30 394 SER B CA 1
ATOM 13926 C C . SER B 1 394 ? 10.581 8.531 -49.848 1.00 36.71 394 SER B C 1
ATOM 13927 O O . SER B 1 394 ? 11.347 8.126 -50.727 1.00 33.45 394 SER B O 1
ATOM 13935 N N . ALA B 1 395 ? 9.336 8.059 -49.687 1.00 39.31 395 ALA B N 1
ATOM 13936 C CA . ALA B 1 395 ? 8.832 7.024 -50.582 1.00 36.08 395 ALA B CA 1
ATOM 13937 C C . ALA B 1 395 ? 8.760 7.516 -52.018 1.00 32.17 395 ALA B C 1
ATOM 13938 O O . ALA B 1 395 ? 8.810 6.710 -52.959 1.00 34.11 395 ALA B O 1
ATOM 13945 N N . ALA B 1 396 ? 8.633 8.810 -52.209 1.00 30.33 396 ALA B N 1
ATOM 13946 C CA . ALA B 1 396 ? 8.572 9.457 -53.506 1.00 32.30 396 ALA B CA 1
ATOM 13947 C C . ALA B 1 396 ? 9.931 10.033 -53.875 1.00 33.97 396 ALA B C 1
ATOM 13948 O O . ALA B 1 396 ? 10.664 10.507 -53.005 1.00 34.99 396 ALA B O 1
ATOM 13955 N N . PRO B 1 397 ? 10.290 10.019 -55.157 1.00 35.32 397 PRO B N 1
ATOM 13956 C CA . PRO B 1 397 ? 11.477 10.763 -55.589 1.00 37.79 397 PRO B CA 1
ATOM 13957 C C . PRO B 1 397 ? 11.311 12.252 -55.313 1.00 31.39 397 PRO B C 1
ATOM 13958 O O . PRO B 1 397 ? 10.252 12.732 -54.895 1.00 33.85 397 PRO B O 1
ATOM 13969 N N . GLU B 1 398 ? 12.394 12.991 -55.552 1.00 32.38 398 GLU B N 1
ATOM 13970 C CA . GLU B 1 398 ? 12.392 14.427 -55.323 1.00 34.54 398 GLU B CA 1
ATOM 13971 C C . GLU B 1 398 ? 11.300 15.094 -56.162 1.00 33.92 398 GLU B C 1
ATOM 13972 O O . GLU B 1 398 ? 11.148 14.790 -57.349 1.00 33.05 398 GLU B O 1
ATOM 13984 N N . ILE B 1 399 ? 10.550 16.005 -55.544 1.00 36.20 399 ILE B N 1
ATOM 13985 C CA . ILE B 1 399 ? 9.450 16.705 -56.208 1.00 35.43 399 ILE B CA 1
ATOM 13986 C C . ILE B 1 399 ? 9.980 18.063 -56.651 1.00 33.06 399 ILE B C 1
ATOM 13987 O O . ILE B 1 399 ? 10.173 18.975 -55.840 1.00 38.66 399 ILE B O 1
ATOM 14003 N N . ARG B 1 400 ? 10.209 18.185 -57.962 1.00 38.73 400 ARG B N 1
ATOM 14004 C CA . ARG B 1 400 ? 10.889 19.332 -58.548 1.00 38.53 400 ARG B CA 1
ATOM 14005 C C . ARG B 1 400 ? 10.031 20.167 -59.485 1.00 39.95 400 ARG B C 1
ATOM 14006 O O . ARG B 1 400 ? 10.408 21.303 -59.778 1.00 40.23 400 ARG B O 1
ATOM 14027 N N . PHE B 1 401 ? 8.910 19.647 -59.970 1.00 36.65 401 PHE B N 1
ATOM 14028 C CA . PHE B 1 401 ? 8.111 20.379 -60.937 1.00 31.99 401 PHE B CA 1
ATOM 14029 C C . PHE B 1 401 ? 6.656 20.415 -60.510 1.00 32.07 401 PHE B C 1
ATOM 14030 O O . PHE B 1 401 ? 6.176 19.496 -59.843 1.00 34.11 401 PHE B O 1
ATOM 14047 N N . PRO B 1 402 ? 5.929 21.469 -60.877 1.00 37.95 402 PRO B N 1
ATOM 14048 C CA . PRO B 1 402 ? 4.516 21.535 -60.505 1.00 34.39 402 PRO B CA 1
ATOM 14049 C C . PRO B 1 402 ? 3.683 20.531 -61.279 1.00 31.57 402 PRO B C 1
ATOM 14050 O O . PRO B 1 402 ? 3.959 20.207 -62.436 1.00 33.47 402 PRO B O 1
ATOM 14061 N N . ASN B 1 403 ? 2.656 20.021 -60.607 1.00 37.85 403 ASN B N 1
ATOM 14062 C CA . ASN B 1 403 ? 1.656 19.183 -61.246 1.00 34.29 403 ASN B CA 1
ATOM 14063 C C . ASN B 1 403 ? 0.581 20.075 -61.845 1.00 27.02 403 ASN B C 1
ATOM 14064 O O . ASN B 1 403 ? -0.004 20.902 -61.147 1.00 30.93 403 ASN B O 1
ATOM 14075 N N . VAL B 1 404 ? 0.319 19.904 -63.130 1.00 28.64 404 VAL B N 1
ATOM 14076 C CA . VAL B 1 404 ? -0.711 20.703 -63.781 1.00 36.23 404 VAL B CA 1
ATOM 14077 C C . VAL B 1 404 ? -1.830 19.797 -64.278 1.00 30.07 404 VAL B C 1
ATOM 14078 O O . VAL B 1 404 ? -2.555 20.150 -65.214 1.00 33.05 404 VAL B O 1
ATOM 14091 N N . TYR B 1 405 ? -1.999 18.637 -63.646 1.00 31.87 405 TYR B N 1
ATOM 14092 C CA . TYR B 1 405 ? -3.014 17.689 -64.089 1.00 32.93 405 TYR B CA 1
ATOM 14093 C C . TYR B 1 405 ? -4.054 17.404 -63.014 1.00 31.69 405 TYR B C 1
ATOM 14094 O O . TYR B 1 405 ? -4.761 16.393 -63.102 1.00 34.02 405 TYR B O 1
ATOM 14112 N N . GLY B 1 406 ? -4.162 18.257 -62.005 1.00 32.65 406 GLY B N 1
ATOM 14113 C CA . GLY B 1 406 ? -5.227 18.154 -61.019 1.00 36.66 406 GLY B CA 1
ATOM 14114 C C . GLY B 1 406 ? -4.761 17.889 -59.610 1.00 41.85 406 GLY B C 1
ATOM 14115 O O . GLY B 1 406 ? -5.586 17.929 -58.686 1.00 46.71 406 GLY B O 1
ATOM 14119 N N . ILE B 1 407 ? -3.480 17.605 -59.410 1.00 36.69 407 ILE B N 1
ATOM 14120 C CA . ILE B 1 407 ? -2.911 17.457 -58.077 1.00 45.71 407 ILE B CA 1
ATOM 14121 C C . ILE B 1 407 ? -2.348 18.813 -57.664 1.00 47.37 407 ILE B C 1
ATOM 14122 O O . ILE B 1 407 ? -1.445 19.343 -58.321 1.00 44.37 407 ILE B O 1
ATOM 14138 N N . ASP B 1 408 ? -2.880 19.372 -56.584 1.00 47.21 408 ASP B N 1
ATOM 14139 C CA . ASP B 1 408 ? -2.535 20.726 -56.175 1.00 59.01 408 ASP B CA 1
ATOM 14140 C C . ASP B 1 408 ? -1.140 20.778 -55.566 1.00 55.95 408 ASP B C 1
ATOM 14141 O O . ASP B 1 408 ? -0.839 20.056 -54.611 1.00 57.30 408 ASP B O 1
ATOM 14150 N N . MET B 1 409 ? -0.302 21.653 -56.105 1.00 59.95 409 MET B N 1
ATOM 14151 C CA . MET B 1 409 ? 1.074 21.794 -55.658 1.00 59.40 409 MET B CA 1
ATOM 14152 C C . MET B 1 409 ? 1.481 23.259 -55.681 1.00 54.95 409 MET B C 1
ATOM 14153 O O . MET B 1 409 ? 0.912 24.051 -56.436 1.00 56.74 409 MET B O 1
ATOM 14167 N N . PRO B 1 410 ? 2.486 23.634 -54.894 1.00 48.33 410 PRO B N 1
ATOM 14168 C CA . PRO B 1 410 ? 3.045 24.989 -55.017 1.00 52.67 410 PRO B CA 1
ATOM 14169 C C . PRO B 1 410 ? 3.833 25.132 -56.312 1.00 48.53 410 PRO B C 1
ATOM 14170 O O . PRO B 1 410 ? 4.170 24.156 -56.985 1.00 46.40 410 PRO B O 1
ATOM 14181 N N . SER B 1 411 ? 4.123 26.379 -56.670 1.00 50.31 411 SER B N 1
ATOM 14182 C CA . SER B 1 411 ? 4.936 26.634 -57.853 1.00 53.12 411 SER B CA 1
ATOM 14183 C C . SER B 1 411 ? 6.358 26.127 -57.632 1.00 48.30 411 SER B C 1
ATOM 14184 O O . SER B 1 411 ? 6.783 25.865 -56.502 1.00 47.67 411 SER B O 1
ATOM 14192 N N . ALA B 1 412 ? 7.110 26.024 -58.729 1.00 43.03 412 ALA B N 1
ATOM 14193 C CA . ALA B 1 412 ? 8.440 25.425 -58.663 1.00 54.37 412 ALA B CA 1
ATOM 14194 C C . ALA B 1 412 ? 9.311 26.087 -57.602 1.00 55.12 412 ALA B C 1
ATOM 14195 O O . ALA B 1 412 ? 10.109 25.415 -56.936 1.00 48.12 412 ALA B O 1
ATOM 14202 N N . THR B 1 413 ? 9.173 27.402 -57.424 1.00 47.95 413 THR B N 1
ATOM 14203 C CA . THR B 1 413 ? 10.067 28.115 -56.512 1.00 51.62 413 THR B CA 1
ATOM 14204 C C . THR B 1 413 ? 9.844 27.744 -55.049 1.00 54.95 413 THR B C 1
ATOM 14205 O O . THR B 1 413 ? 10.755 27.922 -54.235 1.00 49.43 413 THR B O 1
ATOM 14216 N N . GLU B 1 414 ? 8.656 27.252 -54.693 1.00 51.01 414 GLU B N 1
ATOM 14217 C CA . GLU B 1 414 ? 8.378 26.820 -53.329 1.00 51.64 414 GLU B CA 1
ATOM 14218 C C . GLU B 1 414 ? 8.673 25.339 -53.108 1.00 44.82 414 GLU B C 1
ATOM 14219 O O . GLU B 1 414 ? 8.465 24.842 -52.000 1.00 44.83 414 GLU B O 1
ATOM 14231 N N . LEU B 1 415 ? 9.154 24.625 -54.125 1.00 41.71 415 LEU B N 1
ATOM 14232 C CA . LEU B 1 415 ? 9.576 23.240 -53.968 1.00 42.04 415 LEU B CA 1
ATOM 14233 C C . LEU B 1 415 ? 11.030 23.221 -53.507 1.00 42.01 415 LEU B C 1
ATOM 14234 O O . LEU B 1 415 ? 11.909 23.741 -54.202 1.00 43.16 415 LEU B O 1
ATOM 14250 N N . ILE B 1 416 ? 11.285 22.633 -52.335 1.00 43.35 416 ILE B N 1
ATOM 14251 C CA . ILE B 1 416 ? 12.639 22.677 -51.784 1.00 43.16 416 ILE B CA 1
ATOM 14252 C C . ILE B 1 416 ? 13.618 21.947 -52.699 1.00 41.29 416 ILE B C 1
ATOM 14253 O O . ILE B 1 416 ? 14.776 22.356 -52.827 1.00 41.35 416 ILE B O 1
ATOM 14269 N N . ALA B 1 417 ? 13.173 20.886 -53.372 1.00 35.50 417 ALA B N 1
ATOM 14270 C CA . ALA B 1 417 ? 14.050 20.135 -54.261 1.00 40.65 417 ALA B CA 1
ATOM 14271 C C . ALA B 1 417 ? 14.324 20.851 -55.579 1.00 47.00 417 ALA B C 1
ATOM 14272 O O . ALA B 1 417 ? 15.215 20.429 -56.322 1.00 47.41 417 ALA B O 1
ATOM 14279 N N . HIS B 1 418 ? 13.587 21.912 -55.889 1.00 48.90 418 HIS B N 1
ATOM 14280 C CA . HIS B 1 418 ? 13.843 22.691 -57.096 1.00 55.12 418 HIS B CA 1
ATOM 14281 C C . HIS B 1 418 ? 15.203 23.378 -56.992 1.00 45.54 418 HIS B C 1
ATOM 14282 O O . HIS B 1 418 ? 15.457 24.134 -56.051 1.00 46.32 418 HIS B O 1
ATOM 14296 N N . GLY B 1 419 ? 16.078 23.102 -57.953 1.00 49.30 419 GLY B N 1
ATOM 14297 C CA . GLY B 1 419 ? 17.384 23.721 -57.979 1.00 57.54 419 GLY B CA 1
ATOM 14298 C C . GLY B 1 419 ? 18.351 23.246 -56.925 1.00 56.99 419 GLY B C 1
ATOM 14299 O O . GLY B 1 419 ? 19.368 23.908 -56.700 1.00 55.24 419 GLY B O 1
ATOM 14303 N N . ARG B 1 420 ? 18.086 22.118 -56.274 1.00 53.69 420 ARG B N 1
ATOM 14304 C CA . ARG B 1 420 ? 18.935 21.683 -55.179 1.00 47.70 420 ARG B CA 1
ATOM 14305 C C . ARG B 1 420 ? 19.220 20.194 -55.286 1.00 52.09 420 ARG B C 1
ATOM 14306 O O . ARG B 1 420 ? 18.482 19.430 -55.917 1.00 50.76 420 ARG B O 1
ATOM 14327 N N . GLU B 1 421 ? 20.327 19.811 -54.660 1.00 48.76 421 GLU B N 1
ATOM 14328 C CA . GLU B 1 421 ? 20.789 18.440 -54.544 1.00 51.22 421 GLU B CA 1
ATOM 14329 C C . GLU B 1 421 ? 20.374 17.874 -53.192 1.00 37.76 421 GLU B C 1
ATOM 14330 O O . GLU B 1 421 ? 20.079 18.610 -52.250 1.00 37.83 421 GLU B O 1
ATOM 14342 N N . VAL B 1 422 ? 20.385 16.544 -53.106 1.00 42.05 422 VAL B N 1
ATOM 14343 C CA . VAL B 1 422 ? 19.966 15.866 -51.881 1.00 37.97 422 VAL B CA 1
ATOM 14344 C C . VAL B 1 422 ? 20.674 16.456 -50.669 1.00 42.77 422 VAL B C 1
ATOM 14345 O O . VAL B 1 422 ? 20.037 16.812 -49.671 1.00 38.45 422 VAL B O 1
ATOM 14358 N N . ASP B 1 423 ? 22.005 16.574 -50.723 1.00 43.17 423 ASP B N 1
ATOM 14359 C CA . ASP B 1 423 ? 22.684 16.978 -49.500 1.00 40.41 423 ASP B CA 1
ATOM 14360 C C . ASP B 1 423 ? 22.318 18.395 -49.091 1.00 38.19 423 ASP B C 1
ATOM 14361 O O . ASP B 1 423 ? 22.261 18.696 -47.891 1.00 36.08 423 ASP B O 1
ATOM 14370 N N . GLU B 1 424 ? 22.067 19.278 -50.062 1.00 43.34 424 GLU B N 1
ATOM 14371 C CA . GLU B 1 424 ? 21.597 20.622 -49.739 1.00 43.47 424 GLU B CA 1
ATOM 14372 C C . GLU B 1 424 ? 20.203 20.576 -49.121 1.00 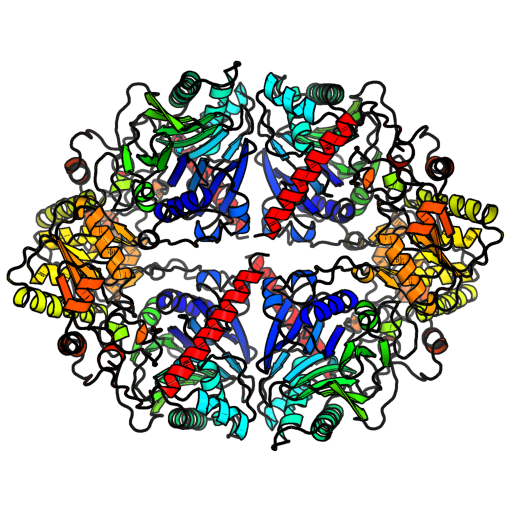38.25 424 GLU B C 1
ATOM 14373 O O . GLU B 1 424 ? 19.935 21.238 -48.113 1.00 34.58 424 GLU B O 1
ATOM 14385 N N . ILE B 1 425 ? 19.296 19.791 -49.703 1.00 43.15 425 ILE B N 1
ATOM 14386 C CA . ILE B 1 425 ? 17.990 19.625 -49.068 1.00 35.78 425 ILE B CA 1
ATOM 14387 C C . ILE B 1 425 ? 18.170 19.106 -47.648 1.00 34.84 425 ILE B C 1
ATOM 14388 O O . ILE B 1 425 ? 17.559 19.612 -46.700 1.00 35.08 425 ILE B O 1
ATOM 14404 N N . ARG B 1 426 ? 19.041 18.109 -47.473 1.00 38.40 426 ARG B N 1
ATOM 14405 C CA . ARG B 1 426 ? 19.281 17.549 -46.146 1.00 34.42 426 ARG B CA 1
ATOM 14406 C C . ARG B 1 426 ? 19.661 18.631 -45.142 1.00 37.48 426 ARG B C 1
ATOM 14407 O O . ARG B 1 426 ? 19.158 18.643 -44.013 1.00 36.30 426 ARG B O 1
ATOM 14428 N N . GLN B 1 427 ? 20.536 19.562 -45.534 1.00 39.78 427 GLN B N 1
ATOM 14429 C CA . GLN B 1 427 ? 21.017 20.550 -44.569 1.00 38.30 427 GLN B CA 1
ATOM 14430 C C . GLN B 1 427 ? 19.944 21.580 -44.240 1.00 36.06 427 GLN B C 1
ATOM 14431 O O . GLN B 1 427 ? 19.830 22.016 -43.086 1.00 47.11 427 GLN B O 1
ATOM 14445 N N . ILE B 1 428 ? 19.120 21.957 -45.217 1.00 38.54 428 ILE B N 1
ATOM 14446 C CA . ILE B 1 428 ? 18.030 22.893 -44.945 1.00 37.04 428 ILE B CA 1
ATOM 14447 C C . ILE B 1 428 ? 17.070 22.306 -43.919 1.00 38.38 428 ILE B C 1
ATOM 14448 O O . ILE B 1 428 ? 16.713 22.956 -42.930 1.00 42.17 428 ILE B O 1
ATOM 14464 N N . ILE B 1 429 ? 16.646 21.055 -44.128 1.00 43.24 429 ILE B N 1
ATOM 14465 C CA . ILE B 1 429 ? 15.656 20.461 -43.232 1.00 40.37 429 ILE B CA 1
ATOM 14466 C C . ILE B 1 429 ? 16.256 19.982 -41.921 1.00 41.25 429 ILE B C 1
ATOM 14467 O O . ILE B 1 429 ? 15.507 19.645 -40.995 1.00 43.76 429 ILE B O 1
ATOM 14483 N N . GLY B 1 430 ? 17.583 19.923 -41.818 1.00 40.92 430 GLY B N 1
ATOM 14484 C CA . GLY B 1 430 ? 18.219 19.608 -40.555 1.00 43.40 430 GLY B CA 1
ATOM 14485 C C . GLY B 1 430 ? 18.325 18.135 -40.241 1.00 34.66 430 GLY B C 1
ATOM 14486 O O . GLY B 1 430 ? 18.360 17.758 -39.065 1.00 39.97 430 GLY B O 1
ATOM 14490 N N . ALA B 1 431 ? 18.390 17.290 -41.263 1.00 40.33 431 ALA B N 1
ATOM 14491 C CA . ALA B 1 431 ? 18.518 15.854 -41.094 1.00 39.33 431 ALA B CA 1
ATOM 14492 C C . ALA B 1 431 ? 19.989 15.439 -41.119 1.00 40.17 431 ALA B C 1
ATOM 14493 O O . ALA B 1 431 ? 20.806 16.029 -41.825 1.00 37.00 431 ALA B O 1
ATOM 14500 N N . ASP B 1 432 ? 20.316 14.418 -40.334 1.00 35.97 432 ASP B N 1
ATOM 14501 C CA . ASP B 1 432 ? 21.643 13.820 -40.419 1.00 39.61 432 ASP B CA 1
ATOM 14502 C C . ASP B 1 432 ? 21.809 12.964 -41.660 1.00 41.91 432 ASP B C 1
ATOM 14503 O O . ASP B 1 432 ? 22.944 12.646 -42.032 1.00 38.96 432 ASP B O 1
ATOM 14512 N N . GLY B 1 433 ? 20.710 12.616 -42.317 1.00 37.14 433 GLY B N 1
ATOM 14513 C CA . GLY B 1 433 ? 20.759 11.906 -43.575 1.00 35.41 433 GLY B CA 1
ATOM 14514 C C . GLY B 1 433 ? 19.415 11.955 -44.270 1.00 33.48 433 GLY B C 1
ATOM 14515 O O . GLY B 1 433 ? 18.374 12.051 -43.618 1.00 34.03 433 GLY B O 1
ATOM 14519 N N . LEU B 1 434 ? 19.437 11.893 -45.595 1.00 35.06 434 LEU B N 1
ATOM 14520 C CA . LEU B 1 434 ? 18.226 12.000 -46.393 1.00 39.79 434 LEU B CA 1
ATOM 14521 C C . LEU B 1 434 ? 18.391 11.151 -47.636 1.00 34.95 434 LEU B C 1
ATOM 14522 O O . LEU B 1 434 ? 19.434 11.216 -48.294 1.00 39.92 434 LEU B O 1
ATOM 14538 N N . ILE B 1 435 ? 17.369 10.375 -47.961 1.00 34.29 435 ILE B N 1
ATOM 14539 C CA . ILE B 1 435 ? 17.399 9.493 -49.122 1.00 34.24 435 ILE B CA 1
ATOM 14540 C C . ILE B 1 435 ? 16.015 9.492 -49.757 1.00 32.65 435 ILE B C 1
ATOM 14541 O O . ILE B 1 435 ? 14.996 9.528 -49.056 1.00 33.97 435 ILE B O 1
ATOM 14557 N N . PHE B 1 436 ? 15.989 9.523 -51.090 1.00 31.23 436 PHE B N 1
ATOM 14558 C CA . PHE B 1 436 ? 14.760 9.494 -51.871 1.00 33.49 436 PHE B CA 1
ATOM 14559 C C . PHE B 1 436 ? 14.666 8.189 -52.647 1.00 42.80 436 PHE B C 1
ATOM 14560 O O . PHE B 1 436 ? 15.669 7.695 -53.171 1.00 37.90 436 PHE B O 1
ATOM 14577 N N . GLN B 1 437 ? 13.451 7.661 -52.764 1.00 28.71 437 GLN B N 1
ATOM 14578 C CA . GLN B 1 437 ? 13.178 6.649 -53.769 1.00 31.24 437 GLN B CA 1
ATOM 14579 C C . GLN B 1 437 ? 13.684 7.113 -55.128 1.00 38.09 437 GLN B C 1
ATOM 14580 O O . GLN B 1 437 ? 13.515 8.273 -55.505 1.00 34.67 437 GLN B O 1
ATOM 14594 N N . ASP B 1 438 ? 14.309 6.199 -55.868 1.00 41.63 438 ASP B N 1
ATOM 14595 C CA . ASP B 1 438 ? 14.656 6.479 -57.256 1.00 38.92 438 ASP B CA 1
ATOM 14596 C C . ASP B 1 438 ? 13.416 6.324 -58.120 1.00 39.76 438 ASP B C 1
ATOM 14597 O O . ASP B 1 438 ? 12.591 5.439 -57.888 1.00 34.26 438 ASP B O 1
ATOM 14606 N N . LEU B 1 439 ? 13.279 7.190 -59.122 1.00 35.79 439 LEU B N 1
ATOM 14607 C CA . LEU B 1 439 ? 12.069 7.153 -59.933 1.00 41.27 439 LEU B CA 1
ATOM 14608 C C . LEU B 1 439 ? 11.892 5.798 -60.604 1.00 42.06 439 LEU B C 1
ATOM 14609 O O . LEU B 1 439 ? 10.782 5.261 -60.643 1.00 39.30 439 LEU B O 1
ATOM 14625 N N . ASN B 1 440 ? 12.975 5.216 -61.127 1.00 44.14 440 ASN B N 1
ATOM 14626 C CA . ASN B 1 440 ? 12.822 3.932 -61.804 1.00 42.08 440 ASN B CA 1
ATOM 14627 C C . ASN B 1 440 ? 12.351 2.850 -60.838 1.00 42.29 440 ASN B C 1
ATOM 14628 O O . ASN B 1 440 ? 11.624 1.937 -61.242 1.00 36.71 440 ASN B O 1
ATOM 14639 N N . ASP B 1 441 ? 12.742 2.938 -59.563 1.00 38.04 441 ASP B N 1
ATOM 14640 C CA . ASP B 1 441 ? 12.241 1.992 -58.571 1.00 38.95 441 ASP B CA 1
ATOM 14641 C C . ASP B 1 441 ? 10.763 2.244 -58.273 1.00 39.23 441 ASP B C 1
ATOM 14642 O O . ASP B 1 441 ? 9.964 1.300 -58.222 1.00 36.32 441 ASP B O 1
ATOM 14651 N N . LEU B 1 442 ? 10.369 3.507 -58.069 1.00 40.97 442 LEU B N 1
ATOM 14652 C CA . LEU B 1 442 ? 8.943 3.786 -57.889 1.00 34.24 442 LEU B CA 1
ATOM 14653 C C . LEU B 1 442 ? 8.146 3.226 -59.058 1.00 37.43 442 LEU B C 1
ATOM 14654 O O . LEU B 1 442 ? 7.128 2.553 -58.868 1.00 34.57 442 LEU B O 1
ATOM 14670 N N . ILE B 1 443 ? 8.618 3.467 -60.287 1.00 41.17 443 ILE B N 1
ATOM 14671 C CA . ILE B 1 443 ? 7.915 2.962 -61.460 1.00 30.28 443 ILE B CA 1
ATOM 14672 C C . ILE B 1 443 ? 7.812 1.443 -61.403 1.00 40.64 443 ILE B C 1
ATOM 14673 O O . ILE B 1 443 ? 6.752 0.863 -61.668 1.00 37.97 443 ILE B O 1
ATOM 14689 N N . ASP B 1 444 ? 8.923 0.774 -61.075 1.00 42.54 444 ASP B N 1
ATOM 14690 C CA . ASP B 1 444 ? 8.925 -0.685 -61.053 1.00 40.95 444 ASP B CA 1
ATOM 14691 C C . ASP B 1 444 ? 7.999 -1.221 -59.968 1.00 39.27 444 ASP B C 1
ATOM 14692 O O . ASP B 1 444 ? 7.318 -2.235 -60.167 1.00 37.85 444 ASP B O 1
ATOM 14701 N N . ALA B 1 445 ? 7.966 -0.556 -58.812 1.00 38.42 445 ALA B N 1
ATOM 14702 C CA . ALA B 1 445 ? 7.132 -1.018 -57.709 1.00 33.38 445 ALA B CA 1
ATOM 14703 C C . ALA B 1 445 ? 5.661 -1.046 -58.091 1.00 43.61 445 ALA B C 1
ATOM 14704 O O . ALA B 1 445 ? 4.910 -1.910 -57.618 1.00 35.54 445 ALA B O 1
ATOM 14711 N N . VAL B 1 446 ? 5.237 -0.131 -58.958 1.00 36.38 446 VAL B N 1
ATOM 14712 C CA . VAL B 1 446 ? 3.842 -0.054 -59.377 1.00 38.89 446 VAL B CA 1
ATOM 14713 C C . VAL B 1 446 ? 3.579 -0.938 -60.589 1.00 38.74 446 VAL B C 1
ATOM 14714 O O . VAL B 1 446 ? 2.567 -1.644 -60.639 1.00 39.89 446 VAL B O 1
ATOM 14727 N N . ARG B 1 447 ? 4.485 -0.945 -61.573 1.00 40.63 447 ARG B N 1
ATOM 14728 C CA . ARG B 1 447 ? 4.338 -1.863 -62.697 1.00 45.33 447 ARG B CA 1
ATOM 14729 C C . ARG B 1 447 ? 4.276 -3.316 -62.236 1.00 39.17 447 ARG B C 1
ATOM 14730 O O . ARG B 1 447 ? 3.639 -4.144 -62.895 1.00 49.48 447 ARG B O 1
ATOM 14751 N N . ALA B 1 448 ? 4.957 -3.653 -61.136 1.00 39.78 448 ALA B N 1
ATOM 14752 C CA . ALA B 1 448 ? 4.921 -5.031 -60.655 1.00 44.04 448 ALA B CA 1
ATOM 14753 C C . ALA B 1 448 ? 3.492 -5.547 -60.579 1.00 47.41 448 ALA B C 1
ATOM 14754 O O . ALA B 1 448 ? 3.244 -6.734 -60.815 1.00 52.31 448 ALA B O 1
ATOM 14761 N N . GLU B 1 449 ? 2.535 -4.667 -60.273 1.00 39.87 449 GLU B N 1
ATOM 14762 C CA . GLU B 1 449 ? 1.141 -5.057 -60.101 1.00 41.40 449 GLU B CA 1
ATOM 14763 C C . GLU B 1 449 ? 0.330 -5.006 -61.391 1.00 46.31 449 GLU B C 1
ATOM 14764 O O . GLU B 1 449 ? -0.786 -5.529 -61.420 1.00 49.07 449 GLU B O 1
ATOM 14776 N N . ASN B 1 450 ? 0.843 -4.365 -62.435 1.00 44.45 450 ASN B N 1
ATOM 14777 C CA . ASN B 1 450 ? 0.250 -4.421 -63.764 1.00 47.15 450 ASN B CA 1
ATOM 14778 C C . ASN B 1 450 ? 1.351 -4.103 -64.769 1.00 54.03 450 ASN B C 1
ATOM 14779 O O . ASN B 1 450 ? 1.600 -2.924 -65.057 1.00 51.33 450 ASN B O 1
ATOM 14790 N N . PRO B 1 451 ? 2.054 -5.109 -65.301 1.00 44.88 451 PRO B N 1
ATOM 14791 C CA . PRO B 1 451 ? 3.148 -4.823 -66.245 1.00 47.87 451 PRO B CA 1
ATOM 14792 C C . PRO B 1 451 ? 2.682 -4.319 -67.602 1.00 51.47 451 PRO B C 1
ATOM 14793 O O . PRO B 1 451 ? 3.526 -4.001 -68.449 1.00 53.75 451 PRO B O 1
ATOM 14804 N N . ASP B 1 452 ? 1.367 -4.231 -67.837 1.00 51.71 452 ASP B N 1
ATOM 14805 C CA . ASP B 1 452 ? 0.864 -3.677 -69.087 1.00 52.87 452 ASP B CA 1
ATOM 14806 C C . ASP B 1 452 ? 1.014 -2.158 -69.152 1.00 53.91 452 ASP B C 1
ATOM 14807 O O . ASP B 1 452 ? 0.997 -1.596 -70.250 1.00 52.86 452 ASP B O 1
ATOM 14816 N N . ILE B 1 453 ? 1.146 -1.481 -68.013 1.00 49.14 453 ILE B N 1
ATOM 14817 C CA . ILE B 1 453 ? 1.384 -0.040 -68.020 1.00 52.81 453 ILE B CA 1
ATOM 14818 C C . ILE B 1 453 ? 2.840 0.199 -68.419 1.00 43.14 453 ILE B C 1
ATOM 14819 O O . ILE B 1 453 ? 3.754 -0.132 -67.659 1.00 51.12 453 ILE B O 1
ATOM 14835 N N . GLN B 1 454 ? 3.063 0.797 -69.594 1.00 43.40 454 GLN B N 1
ATOM 14836 C CA . GLN B 1 454 ? 4.421 1.024 -70.084 1.00 57.77 454 GLN B CA 1
ATOM 14837 C C . GLN B 1 454 ? 5.036 2.343 -69.609 1.00 58.79 454 GLN B C 1
ATOM 14838 O O . GLN B 1 454 ? 6.229 2.378 -69.294 1.00 52.34 454 GLN B O 1
ATOM 14852 N N . GLN B 1 455 ? 4.262 3.433 -69.549 1.00 47.81 455 GLN B N 1
ATOM 14853 C CA . GLN B 1 455 ? 4.756 4.693 -69.007 1.00 48.37 455 GLN B CA 1
ATOM 14854 C C . GLN B 1 455 ? 3.708 5.309 -68.090 1.00 42.88 455 GLN B C 1
ATOM 14855 O O . GLN B 1 455 ? 2.514 5.254 -68.387 1.00 40.30 455 GLN B O 1
ATOM 14869 N N . PHE B 1 456 ? 4.159 5.935 -67.009 1.00 41.66 456 PHE B N 1
ATOM 14870 C CA . PHE B 1 456 ? 3.275 6.648 -66.095 1.00 47.11 456 PHE B CA 1
ATOM 14871 C C . PHE B 1 456 ? 3.397 8.161 -66.277 1.00 39.38 456 PHE B C 1
ATOM 14872 O O . PHE B 1 456 ? 4.294 8.664 -66.958 1.00 34.44 456 PHE B O 1
ATOM 14889 N N . GLU B 1 457 ? 2.491 8.889 -65.622 1.00 43.88 457 GLU B N 1
ATOM 14890 C CA . GLU B 1 457 ? 2.579 10.345 -65.517 1.00 36.66 457 GLU B CA 1
ATOM 14891 C C . GLU B 1 457 ? 3.521 10.676 -64.357 1.00 38.20 457 GLU B C 1
ATOM 14892 O O . GLU B 1 457 ? 3.206 10.405 -63.190 1.00 38.70 457 GLU B O 1
ATOM 14904 N N . CYS B 1 458 ? 4.687 11.235 -64.692 1.00 36.51 458 CYS B N 1
ATOM 14905 C CA . CYS B 1 458 ? 5.794 11.427 -63.762 1.00 37.66 458 CYS B CA 1
ATOM 14906 C C . CYS B 1 458 ? 6.256 12.878 -63.663 1.00 37.63 458 CYS B C 1
ATOM 14907 O O . CYS B 1 458 ? 7.319 13.139 -63.082 1.00 36.88 458 CYS B O 1
ATOM 14915 N N . SER B 1 459 ? 5.493 13.824 -64.208 1.00 37.00 459 SER B N 1
ATOM 14916 C CA . SER B 1 459 ? 6.034 15.154 -64.463 1.00 38.04 459 SER B CA 1
ATOM 14917 C C . SER B 1 459 ? 6.540 15.823 -63.190 1.00 34.11 459 SER B C 1
ATOM 14918 O O . SER B 1 459 ? 7.531 16.556 -63.228 1.00 34.85 459 SER B O 1
ATOM 14926 N N . VAL B 1 460 ? 5.874 15.610 -62.054 1.00 34.25 460 VAL B N 1
ATOM 14927 C CA . VAL B 1 460 ? 6.362 16.248 -60.834 1.00 34.90 460 VAL B CA 1
ATOM 14928 C C . VAL B 1 460 ? 7.794 15.809 -60.556 1.00 38.95 460 VAL B C 1
ATOM 14929 O O . VAL B 1 460 ? 8.566 16.554 -59.945 1.00 34.28 460 VAL B O 1
ATOM 14942 N N . PHE B 1 461 ? 8.185 14.635 -61.047 1.00 35.91 461 PHE B N 1
ATOM 14943 C CA . PHE B 1 461 ? 9.510 14.099 -60.775 1.00 40.83 461 PHE B CA 1
ATOM 14944 C C . PHE B 1 461 ? 10.536 14.467 -61.834 1.00 38.09 461 PHE B C 1
ATOM 14945 O O . PHE B 1 461 ? 11.652 14.860 -61.488 1.00 36.30 461 PHE B O 1
ATOM 14962 N N . ASN B 1 462 ? 10.196 14.345 -63.112 1.00 39.19 462 ASN B N 1
ATOM 14963 C CA . ASN B 1 462 ? 11.190 14.513 -64.164 1.00 42.84 462 ASN B CA 1
ATOM 14964 C C . ASN B 1 462 ? 10.865 15.622 -65.152 1.00 40.14 462 ASN B C 1
ATOM 14965 O O . ASN B 1 462 ? 11.641 15.842 -66.086 1.00 38.00 462 ASN B O 1
ATOM 14976 N N . GLY B 1 463 ? 9.748 16.328 -64.978 1.00 37.22 463 GLY B N 1
ATOM 14977 C CA . GLY B 1 463 ? 9.466 17.464 -65.830 1.00 38.24 463 GLY B CA 1
ATOM 14978 C C . GLY B 1 463 ? 9.006 17.129 -67.228 1.00 38.97 463 GLY B C 1
ATOM 14979 O O . GLY B 1 463 ? 8.897 18.032 -68.062 1.00 32.92 463 GLY B O 1
ATOM 14983 N N . VAL B 1 464 ? 8.750 15.858 -67.515 1.00 40.82 464 VAL B N 1
ATOM 14984 C CA . VAL B 1 464 ? 8.211 15.431 -68.801 1.00 36.85 464 VAL B CA 1
ATOM 14985 C C . VAL B 1 464 ? 6.691 15.465 -68.693 1.00 34.92 464 VAL B C 1
ATOM 14986 O O . VAL B 1 464 ? 6.094 14.671 -67.964 1.00 37.16 464 VAL B O 1
ATOM 14999 N N . TYR B 1 465 ? 6.062 16.399 -69.409 1.00 35.22 465 TYR B N 1
ATOM 15000 C CA . TYR B 1 465 ? 4.613 16.584 -69.375 1.00 38.35 465 TYR B CA 1
ATOM 15001 C C . TYR B 1 465 ? 4.019 15.943 -70.619 1.00 43.58 465 TYR B C 1
ATOM 15002 O O . TYR B 1 465 ? 4.223 16.431 -71.735 1.00 42.39 465 TYR B O 1
ATOM 15020 N N . VAL B 1 466 ? 3.252 14.867 -70.431 1.00 43.76 466 VAL B N 1
ATOM 15021 C CA . VAL B 1 466 ? 2.860 14.056 -71.575 1.00 36.06 466 VAL B CA 1
ATOM 15022 C C . VAL B 1 466 ? 1.944 14.792 -72.546 1.00 42.67 466 VAL B C 1
ATOM 15023 O O . VAL B 1 466 ? 1.836 14.383 -73.709 1.00 48.39 466 VAL B O 1
ATOM 15036 N N . THR B 1 467 ? 1.293 15.878 -72.129 1.00 40.42 467 THR B N 1
ATOM 15037 C CA . THR B 1 467 ? 0.449 16.621 -73.059 1.00 37.11 467 THR B CA 1
ATOM 15038 C C . THR B 1 467 ? 1.222 17.659 -73.876 1.00 42.52 467 THR B C 1
ATOM 15039 O O . THR B 1 467 ? 0.622 18.336 -74.718 1.00 45.58 467 THR B O 1
ATOM 15050 N N . LYS B 1 468 ? 2.522 17.813 -73.635 1.00 43.48 468 LYS B N 1
ATOM 15051 C CA . LYS B 1 468 ? 3.439 18.544 -74.516 1.00 52.27 468 LYS B CA 1
ATOM 15052 C C . LYS B 1 468 ? 3.077 20.019 -74.694 1.00 51.58 468 LYS B C 1
ATOM 15053 O O . LYS B 1 468 ? 3.491 20.642 -75.679 1.00 47.40 468 LYS B O 1
ATOM 15072 N N . ASP B 1 469 ? 2.334 20.618 -73.760 1.00 51.36 469 ASP B N 1
ATOM 15073 C CA . ASP B 1 469 ? 1.949 22.018 -73.901 1.00 44.80 469 ASP B CA 1
ATOM 15074 C C . ASP B 1 469 ? 2.252 22.834 -72.652 1.00 40.81 469 ASP B C 1
ATOM 15075 O O . ASP B 1 469 ? 1.645 23.889 -72.450 1.00 47.32 469 ASP B O 1
ATOM 15084 N N . VAL B 1 470 ? 3.171 22.377 -71.810 1.00 42.64 470 VAL B N 1
ATOM 15085 C CA . VAL B 1 470 ? 3.548 23.103 -70.604 1.00 50.72 470 VAL B CA 1
ATOM 15086 C C . VAL B 1 470 ? 4.892 23.771 -70.854 1.00 49.93 470 VAL B C 1
ATOM 15087 O O . VAL B 1 470 ? 5.898 23.092 -71.100 1.00 53.91 470 VAL B O 1
ATOM 15100 N N . ASP B 1 471 ? 4.902 25.099 -70.818 1.00 54.57 471 ASP B N 1
ATOM 15101 C CA . ASP B 1 471 ? 6.124 25.880 -70.928 1.00 66.48 471 ASP B CA 1
ATOM 15102 C C . ASP B 1 471 ? 6.121 26.939 -69.833 1.00 72.01 471 ASP B C 1
ATOM 15103 O O . ASP B 1 471 ? 5.086 27.226 -69.222 1.00 66.55 471 ASP B O 1
ATOM 15112 N N . GLN B 1 472 ? 7.306 27.502 -69.576 1.00 71.71 472 GLN B N 1
ATOM 15113 C CA . GLN B 1 472 ? 7.439 28.504 -68.525 1.00 70.12 472 GLN B CA 1
ATOM 15114 C C . GLN B 1 472 ? 6.408 29.612 -68.689 1.00 71.20 472 GLN B C 1
ATOM 15115 O O . GLN B 1 472 ? 5.898 30.150 -67.699 1.00 69.80 472 GLN B O 1
ATOM 15129 N N . GLY B 1 473 ? 6.090 29.967 -69.935 1.00 70.73 473 GLY B N 1
ATOM 15130 C CA . GLY B 1 473 ? 4.987 30.884 -70.168 1.00 67.01 473 GLY B CA 1
ATOM 15131 C C . GLY B 1 473 ? 3.710 30.430 -69.497 1.00 71.86 473 GLY B C 1
ATOM 15132 O O . GLY B 1 473 ? 3.082 31.183 -68.747 1.00 71.63 473 GLY B O 1
ATOM 15136 N N . TYR B 1 474 ? 3.308 29.178 -69.747 1.00 68.04 474 TYR B N 1
ATOM 15137 C CA . TYR B 1 474 ? 2.084 28.674 -69.138 1.00 61.31 474 TYR B CA 1
ATOM 15138 C C . TYR B 1 474 ? 2.186 28.630 -67.617 1.00 62.00 474 TYR B C 1
ATOM 15139 O O . TYR B 1 474 ? 1.190 28.866 -66.925 1.00 66.76 474 TYR B O 1
ATOM 15157 N N . LEU B 1 475 ? 3.366 28.326 -67.076 1.00 63.23 475 LEU B N 1
ATOM 15158 C CA . LEU B 1 475 ? 3.517 28.285 -65.627 1.00 66.60 475 LEU B CA 1
ATOM 15159 C C . LEU B 1 475 ? 3.234 29.637 -64.986 1.00 67.96 475 LEU B C 1
ATOM 15160 O O . LEU B 1 475 ? 2.853 29.686 -63.810 1.00 69.20 475 LEU B O 1
ATOM 15176 N N . ASP B 1 476 ? 3.384 30.730 -65.734 1.00 72.63 476 ASP B N 1
ATOM 15177 C CA . ASP B 1 476 ? 3.146 32.063 -65.194 1.00 69.86 476 ASP B CA 1
ATOM 15178 C C . ASP B 1 476 ? 1.688 32.484 -65.299 1.00 69.25 476 ASP B C 1
ATOM 15179 O O . ASP B 1 476 ? 1.216 33.253 -64.452 1.00 73.22 476 ASP B O 1
ATOM 15188 N N . PHE B 1 477 ? 0.945 31.976 -66.285 1.00 66.43 477 PHE B N 1
ATOM 15189 C CA . PHE B 1 477 ? -0.505 32.132 -66.240 1.00 71.85 477 PHE B CA 1
ATOM 15190 C C . PHE B 1 477 ? -1.092 31.445 -65.015 1.00 72.48 477 PHE B C 1
ATOM 15191 O O . PHE B 1 477 ? -2.133 31.874 -64.503 1.00 64.16 477 PHE B O 1
ATOM 15208 N N . LEU B 1 478 ? -0.448 30.381 -64.525 1.00 68.54 478 LEU B N 1
ATOM 15209 C CA . LEU B 1 478 ? -0.971 29.712 -63.338 1.00 70.78 478 LEU B CA 1
ATOM 15210 C C . LEU B 1 478 ? -0.678 30.504 -62.067 1.00 66.10 478 LEU B C 1
ATOM 15211 O O . LEU B 1 478 ? -1.486 30.486 -61.134 1.00 58.29 478 LEU B O 1
ATOM 15227 N N . ASP B 1 479 ? 0.463 31.198 -62.005 1.00 63.20 479 ASP B N 1
ATOM 15228 C CA . ASP B 1 479 ? 0.759 32.009 -60.828 1.00 68.53 479 ASP B CA 1
ATOM 15229 C C . ASP B 1 479 ? -0.215 33.180 -60.708 1.00 70.26 479 ASP B C 1
ATOM 15230 O O . ASP B 1 479 ? -0.613 33.549 -59.597 1.00 66.41 479 ASP B O 1
ATOM 15239 N N . THR B 1 480 ? -0.638 33.761 -61.836 1.00 71.24 480 THR B N 1
ATOM 15240 C CA . THR B 1 480 ? -1.659 34.800 -61.778 1.00 74.00 480 THR B CA 1
ATOM 15241 C C . THR B 1 480 ? -3.038 34.236 -61.455 1.00 72.90 480 THR B C 1
ATOM 15242 O O . THR B 1 480 ? -3.945 35.010 -61.124 1.00 69.99 480 THR B O 1
ATOM 15253 N N . LEU B 1 481 ? -3.219 32.913 -61.520 1.00 68.07 481 LEU B N 1
ATOM 15254 C CA . LEU B 1 481 ? -4.414 32.311 -60.939 1.00 68.17 481 LEU B CA 1
ATOM 15255 C C . LEU B 1 481 ? -4.252 32.135 -59.430 1.00 62.15 481 LEU B C 1
ATOM 15256 O O . LEU B 1 481 ? -5.140 32.511 -58.661 1.00 58.32 481 LEU B O 1
ATOM 15272 N N . ARG B 1 482 ? -3.115 31.580 -58.987 1.00 60.87 482 ARG B N 1
ATOM 15273 C CA . ARG B 1 482 ? -2.877 31.435 -57.551 1.00 64.01 482 ARG B CA 1
ATOM 15274 C C . ARG B 1 482 ? -2.838 32.794 -56.855 1.00 65.76 482 ARG B C 1
ATOM 15275 O O . ARG B 1 482 ? -3.232 32.906 -55.689 1.00 66.13 482 ARG B O 1
ATOM 15296 N N . ASN B 1 483 ? -2.378 33.838 -57.551 1.00 68.95 483 ASN B N 1
ATOM 15297 C CA . ASN B 1 483 ? -2.409 35.183 -56.982 1.00 71.43 483 ASN B CA 1
ATOM 15298 C C . ASN B 1 483 ? -3.842 35.624 -56.706 1.00 68.89 483 ASN B C 1
ATOM 15299 O O . ASN B 1 483 ? -4.153 36.127 -55.619 1.00 62.84 483 ASN B O 1
ATOM 15310 N N . ASP B 1 484 ? -4.734 35.449 -57.689 1.00 67.37 484 ASP B N 1
ATOM 15311 C CA . ASP B 1 484 ? -6.119 35.876 -57.513 1.00 70.99 484 ASP B CA 1
ATOM 15312 C C . ASP B 1 484 ? -6.851 34.989 -56.505 1.00 62.97 484 ASP B C 1
ATOM 15313 O O . ASP B 1 484 ? -7.650 35.487 -55.705 1.00 60.74 484 ASP B O 1
ATOM 15322 N N . ASP B 1 485 ? -6.585 33.676 -56.516 1.00 61.01 485 ASP B N 1
ATOM 15323 C CA . ASP B 1 485 ? -7.149 32.791 -55.497 1.00 62.52 485 ASP B CA 1
ATOM 15324 C C . ASP B 1 485 ? -6.925 33.364 -54.096 1.00 68.06 485 ASP B C 1
ATOM 15325 O O . ASP B 1 485 ? -7.867 33.537 -53.313 1.00 59.98 485 ASP B O 1
ATOM 15334 N N . ALA B 1 486 ? -5.659 33.656 -53.767 1.00 70.01 486 ALA B N 1
ATOM 15335 C CA . ALA B 1 486 ? -5.293 34.026 -52.403 1.00 70.05 486 ALA B CA 1
ATOM 15336 C C . ALA B 1 486 ? -5.926 35.345 -51.979 1.00 70.58 486 ALA B C 1
ATOM 15337 O O . ALA B 1 486 ? -6.139 35.567 -50.782 1.00 69.07 486 ALA B O 1
ATOM 15344 N N . LYS B 1 487 ? -6.225 36.230 -52.937 1.00 68.52 487 LYS B N 1
ATOM 15345 C CA . LYS B 1 487 ? -6.938 37.461 -52.614 1.00 62.37 487 LYS B CA 1
ATOM 15346 C C . LYS B 1 487 ? -8.403 37.176 -52.299 1.00 70.47 487 LYS B C 1
ATOM 15347 O O . LYS B 1 487 ? -8.981 37.783 -51.387 1.00 70.36 487 LYS B O 1
ATOM 15366 N N . ALA B 1 488 ? -9.023 36.262 -53.053 1.00 65.04 488 ALA B N 1
ATOM 15367 C CA . ALA B 1 488 ? -10.413 35.896 -52.793 1.00 55.93 488 ALA B CA 1
ATOM 15368 C C . ALA B 1 488 ? -10.551 35.225 -51.432 1.00 61.30 488 ALA B C 1
ATOM 15369 O O . ALA B 1 488 ? -11.451 35.556 -50.653 1.00 63.83 488 ALA B O 1
ATOM 15376 N N . VAL B 1 489 ? -9.663 34.274 -51.129 1.00 67.94 489 VAL B N 1
ATOM 15377 C CA . VAL B 1 489 ? -9.611 33.712 -49.781 1.00 72.88 489 VAL B CA 1
ATOM 15378 C C . VAL B 1 489 ? -9.384 34.821 -48.760 1.00 70.90 489 VAL B C 1
ATOM 15379 O O . VAL B 1 489 ? -10.047 34.871 -47.717 1.00 67.50 489 VAL B O 1
ATOM 15392 N N . GLN B 1 490 ? -8.464 35.743 -49.058 1.00 72.43 490 GLN B N 1
ATOM 15393 C CA . GLN B 1 490 ? -8.100 36.771 -48.086 1.00 75.58 490 GLN B CA 1
ATOM 15394 C C . GLN B 1 490 ? -9.270 37.694 -47.778 1.00 75.57 490 GLN B C 1
ATOM 15395 O O . GLN B 1 490 ? -9.460 38.104 -46.627 1.00 75.93 490 GLN B O 1
ATOM 15409 N N . ARG B 1 491 ? -10.047 38.060 -48.801 1.00 73.97 491 ARG B N 1
ATOM 15410 C CA . ARG B 1 491 ? -11.158 38.982 -48.604 1.00 77.45 491 ARG B CA 1
ATOM 15411 C C . ARG B 1 491 ? -12.329 38.320 -47.890 1.00 77.76 491 ARG B C 1
ATOM 15412 O O . ARG B 1 491 ? -13.209 39.024 -47.381 1.00 78.32 491 ARG B O 1
ATOM 15433 N N . GLN B 1 492 ? -12.352 36.987 -47.833 1.00 74.90 492 GLN B N 1
ATOM 15434 C CA . GLN B 1 492 ? -13.330 36.298 -47.001 1.00 74.17 492 GLN B CA 1
ATOM 15435 C C . GLN B 1 492 ? -12.982 36.433 -45.522 1.00 81.41 492 GLN B C 1
ATOM 15436 O O . GLN B 1 492 ? -13.876 36.565 -44.676 1.00 77.06 492 GLN B O 1
ATOM 15450 N N . ASN B 1 493 ? -11.687 36.400 -45.189 1.00 78.43 493 ASN B N 1
ATOM 15451 C CA . ASN B 1 493 ? -11.284 36.529 -43.792 1.00 73.24 493 ASN B CA 1
ATOM 15452 C C . ASN B 1 493 ? -11.626 37.904 -43.239 1.00 73.00 493 ASN B C 1
ATOM 15453 O O . ASN B 1 493 ? -12.113 38.020 -42.113 1.00 75.94 493 ASN B O 1
ATOM 15464 N N . GLU B 1 494 ? -11.361 38.966 -44.004 1.00 77.99 494 GLU B N 1
ATOM 15465 C CA . GLU B 1 494 ? -11.684 40.306 -43.526 1.00 79.70 494 GLU B CA 1
ATOM 15466 C C . GLU B 1 494 ? -13.108 40.378 -42.989 1.00 85.15 494 GLU B C 1
ATOM 15467 O O . GLU B 1 494 ? -13.397 41.183 -42.097 1.00 80.54 494 GLU B O 1
ATOM 15479 N N . VAL B 1 495 ? -13.999 39.527 -43.497 1.00 86.79 495 VAL B N 1
ATOM 15480 C CA . VAL B 1 495 ? -15.420 39.598 -43.180 1.00 81.41 495 VAL B CA 1
ATOM 15481 C C . VAL B 1 495 ? -15.677 39.489 -41.688 1.00 78.68 495 VAL B C 1
ATOM 15482 O O . VAL B 1 495 ? -16.693 39.986 -41.205 1.00 78.19 495 VAL B O 1
ATOM 15495 N N . CYS C 1 1 ? -38.423 46.463 -21.038 1.00 36.33 1 CYS C N 1
ATOM 15496 C CA . CYS C 1 1 ? -38.567 44.984 -20.984 1.00 39.74 1 CYS C CA 1
ATOM 15497 C C . CYS C 1 1 ? -40.023 44.593 -20.731 1.00 41.34 1 CYS C C 1
ATOM 15498 O O . CYS C 1 1 ? -40.826 45.401 -20.268 1.00 39.35 1 CYS C O 1
ATOM 15508 N N . GLY C 1 2 ? -40.349 43.354 -21.066 1.00 39.92 2 GLY C N 1
ATOM 15509 C CA . GLY C 1 2 ? -41.676 42.822 -20.815 1.00 35.95 2 GLY C CA 1
ATOM 15510 C C . GLY C 1 2 ? -41.581 41.419 -20.265 1.00 39.96 2 GLY C C 1
ATOM 15511 O O . GLY C 1 2 ? -40.632 40.684 -20.544 1.00 39.37 2 GLY C O 1
ATOM 15515 N N . ILE C 1 3 ? -42.578 41.050 -19.475 1.00 32.34 3 ILE C N 1
ATOM 15516 C CA . ILE C 1 3 ? -42.559 39.778 -18.775 1.00 31.02 3 ILE C CA 1
ATOM 15517 C C . ILE C 1 3 ? -43.936 39.137 -18.856 1.00 31.10 3 ILE C C 1
ATOM 15518 O O . ILE C 1 3 ? -44.961 39.814 -18.964 1.00 32.35 3 ILE C O 1
ATOM 15534 N N . VAL C 1 4 ? -43.946 37.812 -18.816 1.00 26.28 4 VAL C N 1
ATOM 15535 C CA . VAL C 1 4 ? -45.166 37.028 -18.844 1.00 35.81 4 VAL C CA 1
ATOM 15536 C C . VAL C 1 4 ? -44.925 35.801 -17.983 1.00 37.75 4 VAL C C 1
ATOM 15537 O O . VAL C 1 4 ? -43.797 35.300 -17.875 1.00 34.41 4 VAL C O 1
ATOM 15550 N N . GLY C 1 5 ? -45.971 35.369 -17.296 1.00 31.26 5 GLY C N 1
ATOM 15551 C CA . GLY C 1 5 ? -45.970 34.088 -16.639 1.00 34.19 5 GLY C CA 1
ATOM 15552 C C . GLY C 1 5 ? -47.320 33.442 -16.838 1.00 35.04 5 GLY C C 1
ATOM 15553 O O . GLY C 1 5 ? -48.344 34.129 -16.811 1.00 33.61 5 GLY C O 1
ATOM 15557 N N . ILE C 1 6 ? -47.335 32.136 -17.077 1.00 40.14 6 ILE C N 1
ATOM 15558 C CA . ILE C 1 6 ? -48.582 31.404 -17.273 1.00 45.38 6 ILE C CA 1
ATOM 15559 C C . ILE C 1 6 ? -48.550 30.164 -16.394 1.00 39.35 6 ILE C C 1
ATOM 15560 O O . ILE C 1 6 ? -47.655 29.321 -16.536 1.00 45.25 6 ILE C O 1
ATOM 15576 N N . ALA C 1 7 ? -49.512 30.064 -15.477 1.00 39.72 7 ALA C N 1
ATOM 15577 C CA . ALA C 1 7 ? -49.740 28.866 -14.675 1.00 37.91 7 ALA C CA 1
ATOM 15578 C C . ALA C 1 7 ? -50.952 28.170 -15.286 1.00 43.27 7 ALA C C 1
ATOM 15579 O O . ALA C 1 7 ? -52.092 28.587 -15.071 1.00 36.04 7 ALA C O 1
ATOM 15586 N N . GLY C 1 8 ? -50.705 27.122 -16.071 1.00 42.37 8 GLY C N 1
ATOM 15587 C CA . GLY C 1 8 ? -51.730 26.502 -16.874 1.00 44.66 8 GLY C CA 1
ATOM 15588 C C . GLY C 1 8 ? -51.961 25.050 -16.501 1.00 42.71 8 GLY C C 1
ATOM 15589 O O . GLY C 1 8 ? -51.310 24.493 -15.616 1.00 38.60 8 GLY C O 1
ATOM 15593 N N . VAL C 1 9 ? -52.927 24.451 -17.195 1.00 42.65 9 VAL C N 1
ATOM 15594 C CA . VAL C 1 9 ? -53.204 23.025 -17.076 1.00 45.51 9 VAL C CA 1
ATOM 15595 C C . VAL C 1 9 ? -52.825 22.269 -18.331 1.00 46.10 9 VAL C C 1
ATOM 15596 O O . VAL C 1 9 ? -53.068 21.054 -18.411 1.00 53.00 9 VAL C O 1
ATOM 15609 N N . MET C 1 10 ? -52.224 22.942 -19.309 1.00 42.88 10 MET C N 1
ATOM 15610 C CA . MET C 1 10 ? -51.851 22.365 -20.590 1.00 48.86 10 MET C CA 1
ATOM 15611 C C . MET C 1 10 ? -50.602 23.093 -21.076 1.00 47.13 10 MET C C 1
ATOM 15612 O O . MET C 1 10 ? -50.260 24.153 -20.538 1.00 39.79 10 MET C O 1
ATOM 15626 N N . PRO C 1 11 ? -49.895 22.539 -22.061 1.00 41.63 11 PRO C N 1
ATOM 15627 C CA . PRO C 1 11 ? -48.597 23.118 -22.442 1.00 37.27 11 PRO C CA 1
ATOM 15628 C C . PRO C 1 11 ? -48.650 24.617 -22.693 1.00 42.60 11 PRO C C 1
ATOM 15629 O O . PRO C 1 11 ? -49.568 25.141 -23.330 1.00 44.13 11 PRO C O 1
ATOM 15640 N N . VAL C 1 12 ? -47.608 25.295 -22.219 1.00 33.49 12 VAL C N 1
ATOM 15641 C CA . VAL C 1 12 ? -47.563 26.749 -22.191 1.00 31.68 12 VAL C CA 1
ATOM 15642 C C . VAL C 1 12 ? -46.562 27.336 -23.174 1.00 31.75 12 VAL C C 1
ATOM 15643 O O . VAL C 1 12 ? -46.576 28.558 -23.382 1.00 34.08 12 VAL C O 1
ATOM 15656 N N . ASN C 1 13 ? -45.706 26.519 -23.797 1.00 32.74 13 ASN C N 1
ATOM 15657 C CA . ASN C 1 13 ? -44.605 27.087 -24.575 1.00 37.77 13 ASN C CA 1
ATOM 15658 C C . ASN C 1 13 ? -45.117 27.997 -25.688 1.00 35.18 13 ASN C C 1
ATOM 15659 O O . ASN C 1 13 ? -44.679 29.148 -25.809 1.00 36.85 13 ASN C O 1
ATOM 15670 N N . GLN C 1 14 ? -46.054 27.508 -26.507 1.00 39.40 14 GLN C N 1
ATOM 15671 C CA . GLN C 1 14 ? -46.571 28.326 -27.602 1.00 36.45 14 GLN C CA 1
ATOM 15672 C C . GLN C 1 14 ? -47.250 29.588 -27.081 1.00 34.16 14 GLN C C 1
ATOM 15673 O O . GLN C 1 14 ? -47.054 30.681 -27.634 1.00 34.46 14 GLN C O 1
ATOM 15687 N N . SER C 1 15 ? -48.045 29.459 -26.014 1.00 34.22 15 SER C N 1
ATOM 15688 C CA . SER C 1 15 ? -48.755 30.611 -25.456 1.00 35.17 15 SER C CA 1
ATOM 15689 C C . SER C 1 15 ? -47.796 31.698 -24.983 1.00 29.82 15 SER C C 1
ATOM 15690 O O . SER C 1 15 ? -48.034 32.892 -25.208 1.00 36.61 15 SER C O 1
ATOM 15698 N N . ILE C 1 16 ? -46.724 31.309 -24.285 1.00 31.94 16 ILE C N 1
ATOM 15699 C CA . ILE C 1 16 ? -45.739 32.297 -23.842 1.00 31.46 16 ILE C CA 1
ATOM 15700 C C . ILE C 1 16 ? -45.082 32.956 -25.044 1.00 30.52 16 ILE C C 1
ATOM 15701 O O . ILE C 1 16 ? -44.944 34.186 -25.111 1.00 30.92 16 ILE C O 1
ATOM 15717 N N . TYR C 1 17 ? -44.652 32.147 -26.010 1.00 36.23 17 TYR C N 1
ATOM 15718 C CA . TYR C 1 17 ? -44.119 32.693 -27.255 1.00 35.25 17 TYR C CA 1
ATOM 15719 C C . TYR C 1 17 ? -45.061 33.742 -27.841 1.00 36.47 17 TYR C C 1
ATOM 15720 O O . TYR C 1 17 ? -44.630 34.842 -28.211 1.00 36.87 17 TYR C O 1
ATOM 15738 N N . ASP C 1 18 ? -46.358 33.436 -27.910 1.00 35.33 18 ASP C N 1
ATOM 15739 C CA . ASP C 1 18 ? -47.272 34.394 -28.531 1.00 35.31 18 ASP C CA 1
ATOM 15740 C C . ASP C 1 18 ? -47.462 35.631 -27.662 1.00 34.20 18 ASP C C 1
ATOM 15741 O O . ASP C 1 18 ? -47.634 36.735 -28.193 1.00 34.35 18 ASP C O 1
ATOM 15750 N N . ALA C 1 19 ? -47.451 35.472 -26.335 1.00 32.22 19 ALA C N 1
ATOM 15751 C CA . ALA C 1 19 ? -47.530 36.642 -25.468 1.00 35.35 19 ALA C CA 1
ATOM 15752 C C . ALA C 1 19 ? -46.301 37.518 -25.635 1.00 33.60 19 ALA C C 1
ATOM 15753 O O . ALA C 1 19 ? -46.411 38.749 -25.732 1.00 30.90 19 ALA C O 1
ATOM 15760 N N . LEU C 1 20 ? -45.113 36.909 -25.708 1.00 32.32 20 LEU C N 1
ATOM 15761 C CA . LEU C 1 20 ? -43.916 37.714 -25.928 1.00 31.78 20 LEU C CA 1
ATOM 15762 C C . LEU C 1 20 ? -43.980 38.449 -27.260 1.00 29.65 20 LEU C C 1
ATOM 15763 O O . LEU C 1 20 ? -43.498 39.581 -27.370 1.00 32.96 20 LEU C O 1
ATOM 15779 N N . THR C 1 21 ? -44.588 37.841 -28.286 1.00 31.42 21 THR C N 1
ATOM 15780 C CA . THR C 1 21 ? -44.609 38.530 -29.573 1.00 33.37 21 THR C CA 1
ATOM 15781 C C . THR C 1 21 ? -45.452 39.799 -29.502 1.00 28.43 21 THR C C 1
ATOM 15782 O O . THR C 1 21 ? -45.111 40.808 -30.124 1.00 33.83 21 THR C O 1
ATOM 15793 N N . VAL C 1 22 ? -46.550 39.789 -28.739 1.00 35.06 22 VAL C N 1
ATOM 15794 C CA . VAL C 1 22 ? -47.332 41.023 -28.653 1.00 30.65 22 VAL C CA 1
ATOM 15795 C C . VAL C 1 22 ? -46.777 41.981 -27.609 1.00 31.27 22 VAL C C 1
ATOM 15796 O O . VAL C 1 22 ? -47.196 43.142 -27.561 1.00 35.10 22 VAL C O 1
ATOM 15809 N N . LEU C 1 23 ? -45.855 41.529 -26.760 1.00 38.40 23 LEU C N 1
ATOM 15810 C CA . LEU C 1 23 ? -45.088 42.428 -25.911 1.00 32.67 23 LEU C CA 1
ATOM 15811 C C . LEU C 1 23 ? -43.748 42.812 -26.543 1.00 40.59 23 LEU C C 1
ATOM 15812 O O . LEU C 1 23 ? -42.937 43.477 -25.892 1.00 36.78 23 LEU C O 1
ATOM 15828 N N . GLN C 1 24 ? -43.515 42.436 -27.804 1.00 37.33 24 GLN C N 1
ATOM 15829 C CA . GLN C 1 24 ? -42.193 42.580 -28.413 1.00 41.18 24 GLN C CA 1
ATOM 15830 C C . GLN C 1 24 ? -41.736 44.030 -28.494 1.00 46.66 24 GLN C C 1
ATOM 15831 O O . GLN C 1 24 ? -40.526 44.285 -28.538 1.00 33.42 24 GLN C O 1
ATOM 15845 N N . HIS C 1 25 ? -42.662 44.985 -28.511 1.00 38.49 25 HIS C N 1
ATOM 15846 C CA . HIS C 1 25 ? -42.296 46.397 -28.553 1.00 32.61 25 HIS C CA 1
ATOM 15847 C C . HIS C 1 25 ? -41.627 46.878 -27.269 1.00 33.05 25 HIS C C 1
ATOM 15848 O O . HIS C 1 25 ? -41.061 47.973 -27.265 1.00 35.97 25 HIS C O 1
ATOM 15862 N N . ARG C 1 26 ? -41.695 46.094 -26.187 1.00 37.15 26 ARG C N 1
ATOM 15863 C CA . ARG C 1 26 ? -41.075 46.460 -24.917 1.00 34.77 26 ARG C CA 1
ATOM 15864 C C . ARG C 1 26 ? -39.591 46.104 -24.860 1.00 37.47 26 ARG C C 1
ATOM 15865 O O . ARG C 1 26 ? -38.921 46.460 -23.886 1.00 43.74 26 ARG C O 1
ATOM 15886 N N . GLY C 1 27 ? -39.065 45.441 -25.885 1.00 38.74 27 GLY C N 1
ATOM 15887 C CA . GLY C 1 27 ? -37.647 45.121 -25.942 1.00 46.16 27 GLY C CA 1
ATOM 15888 C C . GLY C 1 27 ? -37.345 44.108 -27.023 1.00 39.47 27 GLY C C 1
ATOM 15889 O O . GLY C 1 27 ? -37.870 42.989 -26.989 1.00 34.69 27 GLY C O 1
ATOM 15893 N N . GLN C 1 28 ? -36.493 44.479 -27.976 1.00 38.87 28 GLN C N 1
ATOM 15894 C CA . GLN C 1 28 ? -36.211 43.648 -29.138 1.00 38.69 28 GLN C CA 1
ATOM 15895 C C . GLN C 1 28 ? -34.820 43.028 -29.110 1.00 44.04 28 GLN C C 1
ATOM 15896 O O . GLN C 1 28 ? -34.408 42.410 -30.096 1.00 40.42 28 GLN C O 1
ATOM 15910 N N . ASP C 1 29 ? -34.098 43.155 -28.006 1.00 48.66 29 ASP C N 1
ATOM 15911 C CA . ASP C 1 29 ? -32.689 42.800 -28.025 1.00 47.66 29 ASP C CA 1
ATOM 15912 C C . ASP C 1 29 ? -32.438 41.337 -27.692 1.00 51.19 29 ASP C C 1
ATOM 15913 O O . ASP C 1 29 ? -31.528 40.721 -28.264 1.00 48.26 29 ASP C O 1
ATOM 15922 N N . ALA C 1 30 ? -33.208 40.779 -26.761 1.00 38.19 30 ALA C N 1
ATOM 15923 C CA . ALA C 1 30 ? -33.070 39.395 -26.341 1.00 39.73 30 ALA C CA 1
ATOM 15924 C C . ALA C 1 30 ? -34.447 38.927 -25.898 1.00 36.54 30 ALA C C 1
ATOM 15925 O O . ALA C 1 30 ? -35.357 39.732 -25.700 1.00 34.53 30 ALA C O 1
ATOM 15932 N N . ALA C 1 31 ? -34.591 37.616 -25.769 1.00 35.22 31 ALA C N 1
ATOM 15933 C CA . ALA C 1 31 ? -35.813 37.013 -25.257 1.00 37.35 31 ALA C CA 1
ATOM 15934 C C . ALA C 1 31 ? -35.456 35.690 -24.601 1.00 38.13 31 ALA C C 1
ATOM 15935 O O . ALA C 1 31 ? -34.463 35.048 -24.967 1.00 37.98 31 ALA C O 1
ATOM 15942 N N . GLY C 1 32 ? -36.265 35.284 -23.630 1.00 36.81 32 GLY C N 1
ATOM 15943 C CA . GLY C 1 32 ? -36.097 33.981 -23.011 1.00 31.22 32 GLY C CA 1
ATOM 15944 C C . GLY C 1 32 ? -37.404 33.424 -22.496 1.00 35.84 32 GLY C C 1
ATOM 15945 O O . GLY C 1 32 ? -38.304 34.169 -22.104 1.00 34.46 32 GLY C O 1
ATOM 15949 N N . ILE C 1 33 ? -37.499 32.094 -22.488 1.00 34.41 33 ILE C N 1
ATOM 15950 C CA . ILE C 1 33 ? -38.619 31.358 -21.915 1.00 35.03 33 ILE C CA 1
ATOM 15951 C C . ILE C 1 33 ? -38.058 30.225 -21.073 1.00 37.62 33 ILE C C 1
ATOM 15952 O O . ILE C 1 33 ? -37.133 29.526 -21.499 1.00 35.06 33 ILE C O 1
ATOM 15968 N N . ILE C 1 34 ? -38.623 30.027 -19.887 1.00 31.56 34 ILE C N 1
ATOM 15969 C CA . ILE C 1 34 ? -38.253 28.904 -19.037 1.00 34.22 34 ILE C CA 1
ATOM 15970 C C . ILE C 1 34 ? -39.530 28.274 -18.504 1.00 34.27 34 ILE C C 1
ATOM 15971 O O . ILE C 1 34 ? -40.426 28.978 -18.033 1.00 32.48 34 ILE C O 1
ATOM 15987 N N . THR C 1 35 ? -39.628 26.957 -18.636 1.00 36.24 35 THR C N 1
ATOM 15988 C CA . THR C 1 35 ? -40.749 26.182 -18.142 1.00 37.96 35 THR C CA 1
ATOM 15989 C C . THR C 1 35 ? -40.275 25.165 -17.110 1.00 41.21 35 THR C C 1
ATOM 15990 O O . THR C 1 35 ? -39.083 24.842 -17.017 1.00 36.99 35 THR C O 1
ATOM 16001 N N . ILE C 1 36 ? -41.230 24.663 -16.333 1.00 36.30 36 ILE C N 1
ATOM 16002 C CA . ILE C 1 36 ? -41.028 23.507 -15.465 1.00 37.58 36 ILE C CA 1
ATOM 16003 C C . ILE C 1 36 ? -41.681 22.306 -16.128 1.00 39.22 36 ILE C C 1
ATOM 16004 O O . ILE C 1 36 ? -42.902 22.290 -16.328 1.00 45.33 36 ILE C O 1
ATOM 16020 N N . ASP C 1 37 ? -40.891 21.288 -16.445 1.00 41.80 37 ASP C N 1
ATOM 16021 C CA . ASP C 1 37 ? -41.436 20.132 -17.136 1.00 43.86 37 ASP C CA 1
ATOM 16022 C C . ASP C 1 37 ? -42.005 19.126 -16.138 1.00 44.07 37 ASP C C 1
ATOM 16023 O O . ASP C 1 37 ? -42.009 19.339 -14.926 1.00 42.73 37 ASP C O 1
ATOM 16032 N N . ALA C 1 38 ? -42.495 18.004 -16.670 1.00 47.05 38 ALA C N 1
ATOM 16033 C CA . ALA C 1 38 ? -43.138 16.973 -15.870 1.00 48.05 38 ALA C CA 1
ATOM 16034 C C . ALA C 1 38 ? -42.183 16.248 -14.929 1.00 54.10 38 ALA C C 1
ATOM 16035 O O . ALA C 1 38 ? -42.656 15.542 -14.036 1.00 48.11 38 ALA C O 1
ATOM 16042 N N . ASN C 1 39 ? -40.872 16.395 -15.099 1.00 49.50 39 ASN C N 1
ATOM 16043 C CA . ASN C 1 39 ? -39.913 15.846 -14.147 1.00 54.01 39 ASN C CA 1
ATOM 16044 C C . ASN C 1 39 ? -39.496 16.865 -13.095 1.00 48.90 39 ASN C C 1
ATOM 16045 O O . ASN C 1 39 ? -38.534 16.622 -12.359 1.00 51.33 39 ASN C O 1
ATOM 16056 N N . ASN C 1 40 ? -40.191 17.997 -13.022 1.00 40.51 40 ASN C N 1
ATOM 16057 C CA . ASN C 1 40 ? -39.838 19.093 -12.121 1.00 45.01 40 ASN C CA 1
ATOM 16058 C C . ASN C 1 40 ? -38.394 19.545 -12.330 1.00 46.63 40 ASN C C 1
ATOM 16059 O O . ASN C 1 40 ? -37.591 19.623 -11.395 1.00 42.99 40 ASN C O 1
ATOM 16070 N N . CYS C 1 41 ? -38.072 19.864 -13.586 1.00 44.34 41 CYS C N 1
ATOM 16071 C CA . CYS C 1 41 ? -36.816 20.501 -13.948 1.00 41.38 41 CYS C CA 1
ATOM 16072 C C . CYS C 1 41 ? -37.088 21.711 -14.833 1.00 45.95 41 CYS C C 1
ATOM 16073 O O . CYS C 1 41 ? -38.074 21.737 -15.580 1.00 44.00 41 CYS C O 1
ATOM 16081 N N . PHE C 1 42 ? -36.217 22.720 -14.739 1.00 38.09 42 PHE C N 1
ATOM 16082 C CA . PHE C 1 42 ? -36.314 23.876 -15.625 1.00 44.07 42 PHE C CA 1
ATOM 16083 C C . PHE C 1 42 ? -35.854 23.501 -17.030 1.00 43.92 42 PHE C C 1
ATOM 16084 O O . PHE C 1 42 ? -34.851 22.800 -17.206 1.00 47.74 42 PHE C O 1
ATOM 16101 N N . ARG C 1 43 ? -36.578 23.997 -18.027 1.00 43.18 43 ARG C N 1
ATOM 16102 C CA . ARG C 1 43 ? -36.163 23.949 -19.426 1.00 42.41 43 ARG C CA 1
ATOM 16103 C C . ARG C 1 43 ? -36.116 25.383 -19.925 1.00 38.84 43 ARG C C 1
ATOM 16104 O O . ARG C 1 43 ? -37.111 26.107 -19.810 1.00 36.65 43 ARG C O 1
ATOM 16125 N N . LEU C 1 44 ? -34.971 25.790 -20.480 1.00 36.66 44 LEU C N 1
ATOM 16126 C CA . LEU C 1 44 ? -34.697 27.185 -20.794 1.00 43.45 44 LEU C CA 1
ATOM 16127 C C . LEU C 1 44 ? -34.223 27.352 -22.234 1.00 49.42 44 LEU C C 1
ATOM 16128 O O . LEU C 1 44 ? -33.499 26.502 -22.770 1.00 39.22 44 LEU C O 1
ATOM 16144 N N . ARG C 1 45 ? -34.657 28.453 -22.849 1.00 36.40 45 ARG C N 1
ATOM 16145 C CA . ARG C 1 45 ? -34.093 28.958 -24.097 1.00 33.36 45 ARG C CA 1
ATOM 16146 C C . ARG C 1 45 ? -34.092 30.473 -24.019 1.00 37.40 45 ARG C C 1
ATOM 16147 O O . ARG C 1 45 ? -35.154 31.090 -23.907 1.00 36.13 45 ARG C O 1
ATOM 16168 N N . LYS C 1 46 ? -32.905 31.071 -24.076 1.00 33.16 46 LYS C N 1
ATOM 16169 C CA . LYS C 1 46 ? -32.747 32.510 -24.184 1.00 32.81 46 LYS C CA 1
ATOM 16170 C C . LYS C 1 46 ? -31.568 32.781 -25.112 1.00 38.41 46 LYS C C 1
ATOM 16171 O O . LYS C 1 46 ? -30.678 31.944 -25.272 1.00 37.04 46 LYS C O 1
ATOM 16190 N N . ALA C 1 47 ? -31.583 33.961 -25.725 1.00 35.19 47 ALA C N 1
ATOM 16191 C CA . ALA C 1 47 ? -30.593 34.350 -26.721 1.00 46.40 47 ALA C CA 1
ATOM 16192 C C . ALA C 1 47 ? -30.929 35.747 -27.223 1.00 47.81 47 ALA C C 1
ATOM 16193 O O . ALA C 1 47 ? -32.057 36.228 -27.057 1.00 40.30 47 ALA C O 1
ATOM 16200 N N . ASN C 1 48 ? -29.936 36.387 -27.843 1.00 35.73 48 ASN C N 1
ATOM 16201 C CA . ASN C 1 48 ? -30.110 37.708 -28.427 1.00 46.26 48 ASN C CA 1
ATOM 16202 C C . ASN C 1 48 ? -31.060 37.662 -29.616 1.00 41.09 48 ASN C C 1
ATOM 16203 O O . ASN C 1 48 ? -31.144 36.661 -30.332 1.00 45.25 48 ASN C O 1
ATOM 16214 N N . GLY C 1 49 ? -31.756 38.772 -29.838 1.00 47.32 49 GLY C N 1
ATOM 16215 C CA . GLY C 1 49 ? -32.584 38.943 -31.014 1.00 43.98 49 GLY C CA 1
ATOM 16216 C C . GLY C 1 49 ? -34.067 38.999 -30.684 1.00 44.73 49 GLY C C 1
ATOM 16217 O O . GLY C 1 49 ? -34.489 39.062 -29.524 1.00 38.76 49 GLY C O 1
ATOM 16221 N N . LEU C 1 50 ? -34.854 39.010 -31.753 1.00 36.68 50 LEU C N 1
ATOM 16222 C CA . LEU C 1 50 ? -36.298 38.996 -31.668 1.00 46.29 50 LEU C CA 1
ATOM 16223 C C . LEU C 1 50 ? -36.812 37.615 -31.293 1.00 45.45 50 LEU C C 1
ATOM 16224 O O . LEU C 1 50 ? -36.174 36.594 -31.558 1.00 46.59 50 LEU C O 1
ATOM 16240 N N . VAL C 1 51 ? -38.006 37.600 -30.698 1.00 34.12 51 VAL C N 1
ATOM 16241 C CA . VAL C 1 51 ? -38.677 36.356 -30.350 1.00 30.86 51 VAL C CA 1
ATOM 16242 C C . VAL C 1 51 ? -38.753 35.408 -31.546 1.00 43.15 51 VAL C C 1
ATOM 16243 O O . VAL C 1 51 ? -38.588 34.190 -31.402 1.00 40.44 51 VAL C O 1
ATOM 16256 N N . SER C 1 52 ? -39.035 35.939 -32.738 1.00 42.95 52 SER C N 1
ATOM 16257 C CA . SER C 1 52 ? -39.254 35.056 -33.878 1.00 49.83 52 SER C CA 1
ATOM 16258 C C . SER C 1 52 ? -37.964 34.384 -34.335 1.00 45.85 52 SER C C 1
ATOM 16259 O O . SER C 1 52 ? -38.030 33.322 -34.962 1.00 52.45 52 SER C O 1
ATOM 16267 N N . ASP C 1 53 ? -36.815 34.985 -34.045 1.00 39.51 53 ASP C N 1
ATOM 16268 C CA . ASP C 1 53 ? -35.516 34.392 -34.341 1.00 50.35 53 ASP C CA 1
ATOM 16269 C C . ASP C 1 53 ? -34.942 33.597 -33.170 1.00 51.37 53 ASP C C 1
ATOM 16270 O O . ASP C 1 53 ? -34.215 32.623 -33.395 1.00 47.38 53 ASP C O 1
ATOM 16279 N N . VAL C 1 54 ? -35.248 33.994 -31.928 1.00 47.03 54 VAL C N 1
ATOM 16280 C CA . VAL C 1 54 ? -34.680 33.326 -30.757 1.00 48.28 54 VAL C CA 1
ATOM 16281 C C . VAL C 1 54 ? -35.167 31.884 -30.664 1.00 39.19 54 VAL C C 1
ATOM 16282 O O . VAL C 1 54 ? -34.391 30.969 -30.361 1.00 45.08 54 VAL C O 1
ATOM 16295 N N . PHE C 1 55 ? -36.460 31.664 -30.873 1.00 38.98 55 PHE C N 1
ATOM 16296 C CA . PHE C 1 55 ? -37.086 30.375 -30.588 1.00 37.21 55 PHE C CA 1
ATOM 16297 C C . PHE C 1 55 ? -37.365 29.634 -31.887 1.00 49.54 55 PHE C C 1
ATOM 16298 O O . PHE C 1 55 ? -38.280 29.991 -32.633 1.00 45.01 55 PHE C O 1
ATOM 16315 N N . GLU C 1 56 ? -36.572 28.594 -32.147 1.00 45.64 56 GLU C N 1
ATOM 16316 C CA . GLU C 1 56 ? -36.804 27.688 -33.259 1.00 46.68 56 GLU C CA 1
ATOM 16317 C C . GLU C 1 56 ? -37.556 26.457 -32.766 1.00 48.06 56 GLU C C 1
ATOM 16318 O O . GLU C 1 56 ? -37.832 26.302 -31.574 1.00 49.19 56 GLU C O 1
ATOM 16330 N N . ALA C 1 57 ? -37.874 25.555 -33.696 1.00 46.78 57 ALA C N 1
ATOM 16331 C CA . ALA C 1 57 ? -38.670 24.382 -33.342 1.00 51.17 57 ALA C CA 1
ATOM 16332 C C . ALA C 1 57 ? -37.919 23.452 -32.393 1.00 54.68 57 ALA C C 1
ATOM 16333 O O . ALA C 1 57 ? -38.548 22.782 -31.570 1.00 56.62 57 ALA C O 1
ATOM 16340 N N . ARG C 1 58 ? -36.584 23.404 -32.477 1.00 54.94 58 ARG C N 1
ATOM 16341 C CA . ARG C 1 58 ? -35.820 22.544 -31.577 1.00 54.87 58 ARG C CA 1
ATOM 16342 C C . ARG C 1 58 ? -35.837 23.080 -30.149 1.00 64.31 58 ARG C C 1
ATOM 16343 O O . ARG C 1 58 ? -35.853 22.311 -29.182 1.00 62.00 58 ARG C O 1
ATOM 16364 N N . HIS C 1 59 ? -35.797 24.399 -29.990 1.00 56.35 59 HIS C N 1
ATOM 16365 C CA . HIS C 1 59 ? -35.895 24.971 -28.655 1.00 55.95 59 HIS C CA 1
ATOM 16366 C C . HIS C 1 59 ? -37.283 24.766 -28.068 1.00 55.52 59 HIS C C 1
ATOM 16367 O O . HIS C 1 59 ? -37.437 24.578 -26.855 1.00 58.26 59 HIS C O 1
ATOM 16381 N N . MET C 1 60 ? -38.312 24.801 -28.911 1.00 54.99 60 MET C N 1
ATOM 16382 C CA . MET C 1 60 ? -39.674 24.737 -28.417 1.00 47.47 60 MET C CA 1
ATOM 16383 C C . MET C 1 60 ? -40.067 23.335 -27.976 1.00 56.36 60 MET C C 1
ATOM 16384 O O . MET C 1 60 ? -40.920 23.183 -27.087 1.00 46.22 60 MET C O 1
ATOM 16398 N N . GLN C 1 61 ? -39.519 22.303 -28.613 1.00 51.96 61 GLN C N 1
ATOM 16399 C CA . GLN C 1 61 ? -39.791 20.944 -28.177 1.00 53.81 61 GLN C CA 1
ATOM 16400 C C . GLN C 1 61 ? -39.239 20.704 -26.792 1.00 45.66 61 GLN C C 1
ATOM 16401 O O . GLN C 1 61 ? -39.824 19.944 -26.011 1.00 49.16 61 GLN C O 1
ATOM 16415 N N . ARG C 1 62 ? -38.129 21.358 -26.481 1.00 45.19 62 ARG C N 1
ATOM 16416 C CA . ARG C 1 62 ? -37.501 21.250 -25.172 1.00 49.54 62 ARG C CA 1
ATOM 16417 C C . ARG C 1 62 ? -38.349 21.894 -24.084 1.00 43.75 62 ARG C C 1
ATOM 16418 O O . ARG C 1 62 ? -38.350 21.424 -22.940 1.00 42.02 62 ARG C O 1
ATOM 16439 N N . LEU C 1 63 ? -39.071 22.973 -24.407 1.00 41.06 63 LEU C N 1
ATOM 16440 C CA . LEU C 1 63 ? -39.769 23.770 -23.395 1.00 38.61 63 LEU C CA 1
ATOM 16441 C C . LEU C 1 63 ? -41.097 23.128 -22.999 1.00 37.69 63 LEU C C 1
ATOM 16442 O O . LEU C 1 63 ? -42.179 23.684 -23.184 1.00 39.67 63 LEU C O 1
ATOM 16458 N N . GLN C 1 64 ? -40.991 21.940 -22.428 1.00 37.50 64 GLN C N 1
ATOM 16459 C CA . GLN C 1 64 ? -42.176 21.210 -22.027 1.00 43.09 64 GLN C CA 1
ATOM 16460 C C . GLN C 1 64 ? -42.680 21.707 -20.676 1.00 46.05 64 GLN C C 1
ATOM 16461 O O . GLN C 1 64 ? -41.967 22.365 -19.915 1.00 43.53 64 GLN C O 1
ATOM 16475 N N . GLY C 1 65 ? -43.946 21.406 -20.401 1.00 45.27 65 GLY C N 1
ATOM 16476 C CA . GLY C 1 65 ? -44.523 21.733 -19.115 1.00 44.95 65 GLY C CA 1
ATOM 16477 C C . GLY C 1 65 ? -45.722 22.657 -19.176 1.00 39.44 65 GLY C C 1
ATOM 16478 O O . GLY C 1 65 ? -45.945 23.323 -20.192 1.00 38.07 65 GLY C O 1
ATOM 16482 N N . ASN C 1 66 ? -46.496 22.721 -18.085 1.00 38.15 66 ASN C N 1
ATOM 16483 C CA . ASN C 1 66 ? -47.720 23.507 -18.026 1.00 36.81 66 ASN C CA 1
ATOM 16484 C C . ASN C 1 66 ? -47.558 24.819 -17.263 1.00 42.43 66 ASN C C 1
ATOM 16485 O O . ASN C 1 66 ? -48.566 25.438 -16.895 1.00 39.16 66 ASN C O 1
ATOM 16496 N N . MET C 1 67 ? -46.326 25.251 -17.000 1.00 34.77 67 MET C N 1
ATOM 16497 C CA . MET C 1 67 ? -46.055 26.490 -16.277 1.00 37.16 67 MET C CA 1
ATOM 16498 C C . MET C 1 67 ? -44.699 27.012 -16.744 1.00 31.88 67 MET C C 1
ATOM 16499 O O . MET C 1 67 ? -43.756 26.230 -16.896 1.00 35.69 67 MET C O 1
ATOM 16513 N N . GLY C 1 68 ? -44.611 28.318 -16.968 1.00 31.70 68 GLY C N 1
ATOM 16514 C CA . GLY C 1 68 ? -43.381 28.909 -17.466 1.00 37.21 68 GLY C CA 1
ATOM 16515 C C . GLY C 1 68 ? -43.467 30.416 -17.442 1.00 37.29 68 GLY C C 1
ATOM 16516 O O . GLY C 1 68 ? -44.532 30.999 -17.233 1.00 33.18 68 GLY C O 1
ATOM 16520 N N . ILE C 1 69 ? -42.318 31.052 -17.652 1.00 31.80 69 ILE C N 1
ATOM 16521 C CA . ILE C 1 69 ? -42.258 32.504 -17.726 1.00 34.52 69 ILE C CA 1
ATOM 16522 C C . ILE C 1 69 ? -41.419 32.910 -18.933 1.00 40.44 69 ILE C C 1
ATOM 16523 O O . ILE C 1 69 ? -40.666 32.116 -19.501 1.00 34.59 69 ILE C O 1
ATOM 16539 N N . GLY C 1 70 ? -41.551 34.178 -19.295 1.00 32.29 70 GLY C N 1
ATOM 16540 C CA . GLY C 1 70 ? -40.924 34.700 -20.490 1.00 38.50 70 GLY C CA 1
ATOM 16541 C C . GLY C 1 70 ? -40.517 36.135 -20.276 1.00 33.99 70 GLY C C 1
ATOM 16542 O O . GLY C 1 70 ? -41.088 36.847 -19.440 1.00 33.60 70 GLY C O 1
ATOM 16546 N N . HIS C 1 71 ? -39.505 36.556 -21.030 1.00 37.24 71 HIS C N 1
ATOM 16547 C CA . HIS C 1 71 ? -38.946 37.898 -20.913 1.00 33.51 71 HIS C CA 1
ATOM 16548 C C . HIS C 1 71 ? -38.497 38.349 -22.295 1.00 38.59 71 HIS C C 1
ATOM 16549 O O . HIS C 1 71 ? -38.029 37.539 -23.102 1.00 36.96 71 HIS C O 1
ATOM 16563 N N . VAL C 1 72 ? -38.701 39.636 -22.584 1.00 34.65 72 VAL C N 1
ATOM 16564 C CA . VAL C 1 72 ? -38.070 40.307 -23.714 1.00 36.87 72 VAL C CA 1
ATOM 16565 C C . VAL C 1 72 ? -37.304 41.504 -23.176 1.00 42.08 72 VAL C C 1
ATOM 16566 O O . VAL C 1 72 ? -37.834 42.267 -22.362 1.00 33.75 72 VAL C O 1
ATOM 16579 N N . ARG C 1 73 ? -36.083 41.698 -23.664 1.00 37.05 73 ARG C N 1
ATOM 16580 C CA . ARG C 1 73 ? -35.168 42.673 -23.094 1.00 35.03 73 ARG C CA 1
ATOM 16581 C C . ARG C 1 73 ? -35.019 43.885 -23.994 1.00 37.70 73 ARG C C 1
ATOM 16582 O O . ARG C 1 73 ? -34.793 43.755 -25.203 1.00 38.70 73 ARG C O 1
ATOM 16603 N N . TYR C 1 74 ? -35.152 45.026 -23.412 1.00 38.41 74 TYR C N 1
ATOM 16604 C CA . TYR C 1 74 ? -34.718 46.305 -23.945 1.00 48.27 74 TYR C CA 1
ATOM 16605 C C . TYR C 1 74 ? -33.299 46.574 -23.449 1.00 46.41 74 TYR C C 1
ATOM 16606 O O . TYR C 1 74 ? -33.021 46.361 -22.260 1.00 43.35 74 TYR C O 1
ATOM 16624 N N . PRO C 1 75 ? -32.360 46.984 -24.303 1.00 59.36 75 PRO C N 1
ATOM 16625 C CA . PRO C 1 75 ? -30.951 46.988 -23.875 1.00 67.38 75 PRO C CA 1
ATOM 16626 C C . PRO C 1 75 ? -30.628 48.186 -22.992 1.00 65.67 75 PRO C C 1
ATOM 16627 O O . PRO C 1 75 ? -30.943 49.329 -23.333 1.00 63.11 75 PRO C O 1
ATOM 16638 N N . THR C 1 76 ? -29.990 47.917 -21.859 1.00 75.92 76 THR C N 1
ATOM 16639 C CA . THR C 1 76 ? -29.608 48.968 -20.924 1.00 79.69 76 THR C CA 1
ATOM 16640 C C . THR C 1 76 ? -28.148 48.779 -20.511 1.00 82.23 76 THR C C 1
ATOM 16641 O O . THR C 1 76 ? -27.374 48.055 -21.151 1.00 78.97 76 THR C O 1
ATOM 16652 N N . ALA C 1 77 ? -27.757 49.443 -19.419 1.00 89.95 77 ALA C N 1
ATOM 16653 C CA . ALA C 1 77 ? -26.448 49.247 -18.804 1.00 87.68 77 ALA C CA 1
ATOM 16654 C C . ALA C 1 77 ? -26.525 48.139 -17.758 1.00 88.06 77 ALA C C 1
ATOM 16655 O O . ALA C 1 77 ? -27.468 48.086 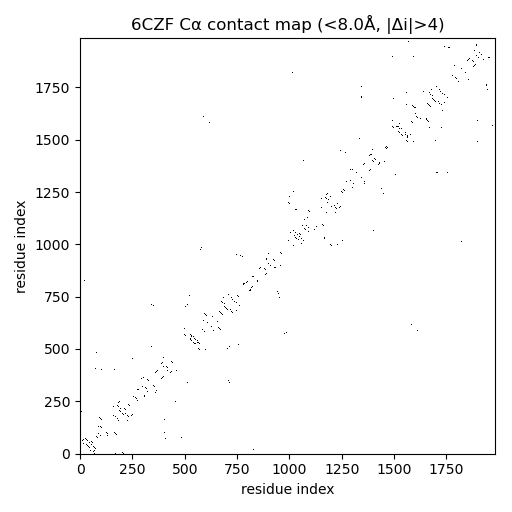-16.961 1.00 79.69 77 ALA C O 1
ATOM 16662 N N . GLY C 1 78 ? -25.518 47.263 -17.755 1.00 83.69 78 GLY C N 1
ATOM 16663 C CA . GLY C 1 78 ? -25.555 46.057 -16.957 1.00 74.72 78 GLY C CA 1
ATOM 16664 C C . GLY C 1 78 ? -26.340 44.929 -17.580 1.00 73.20 78 GLY C C 1
ATOM 16665 O O . GLY C 1 78 ? -26.220 43.782 -17.126 1.00 72.60 78 GLY C O 1
ATOM 16669 N N . SER C 1 79 ? -27.120 45.208 -18.629 1.00 73.63 79 SER C N 1
ATOM 16670 C CA . SER C 1 79 ? -27.868 44.206 -19.380 1.00 80.68 79 SER C CA 1
ATOM 16671 C C . SER C 1 79 ? -27.747 44.556 -20.868 1.00 76.03 79 SER C C 1
ATOM 16672 O O . SER C 1 79 ? -28.717 44.873 -21.555 1.00 72.50 79 SER C O 1
ATOM 16680 N N . SER C 1 80 ? -26.511 44.541 -21.374 1.00 76.81 80 SER C N 1
ATOM 16681 C CA . SER C 1 80 ? -26.249 44.937 -22.748 1.00 71.79 80 SER C CA 1
ATOM 16682 C C . SER C 1 80 ? -26.623 43.817 -23.718 1.00 70.00 80 SER C C 1
ATOM 16683 O O . SER C 1 80 ? -26.871 42.672 -23.339 1.00 64.51 80 SER C O 1
ATOM 16691 N N . SER C 1 81 ? -26.631 44.176 -25.005 1.00 73.92 81 SER C N 1
ATOM 16692 C CA . SER C 1 81 ? -26.960 43.213 -26.050 1.00 64.06 81 SER C CA 1
ATOM 16693 C C . SER C 1 81 ? -25.992 42.046 -26.040 1.00 69.48 81 SER C C 1
ATOM 16694 O O . SER C 1 81 ? -26.381 40.893 -26.280 1.00 69.51 81 SER C O 1
ATOM 16702 N N . ALA C 1 82 ? -24.719 42.328 -25.769 1.00 69.29 82 ALA C N 1
ATOM 16703 C CA . ALA C 1 82 ? -23.691 41.305 -25.740 1.00 68.02 82 ALA C CA 1
ATOM 16704 C C . ALA C 1 82 ? -23.663 40.536 -24.441 1.00 63.76 82 ALA C C 1
ATOM 16705 O O . ALA C 1 82 ? -22.894 39.573 -24.352 1.00 62.85 82 ALA C O 1
ATOM 16712 N N . SER C 1 83 ? -24.540 40.839 -23.496 1.00 66.11 83 SER C N 1
ATOM 16713 C CA . SER C 1 83 ? -24.521 40.132 -22.228 1.00 64.41 83 SER C CA 1
ATOM 16714 C C . SER C 1 83 ? -25.565 39.014 -22.186 1.00 64.00 83 SER C C 1
ATOM 16715 O O . SER C 1 83 ? -26.351 38.811 -23.117 1.00 57.80 83 SER C O 1
ATOM 16723 N N . GLU C 1 84 ? -25.559 38.286 -21.068 1.00 58.35 84 GLU C N 1
ATOM 16724 C CA . GLU C 1 84 ? -26.510 37.214 -20.821 1.00 60.38 84 GLU C CA 1
ATOM 16725 C C . GLU C 1 84 ? -27.902 37.787 -20.570 1.00 58.32 84 GLU C C 1
ATOM 16726 O O . GLU C 1 84 ? -28.065 38.776 -19.848 1.00 56.93 84 GLU C O 1
ATOM 16738 N N . ALA C 1 85 ? -28.911 37.146 -21.154 1.00 58.85 85 ALA C N 1
ATOM 16739 C CA . ALA C 1 85 ? -30.273 37.651 -21.097 1.00 50.37 85 ALA C CA 1
ATOM 16740 C C . ALA C 1 85 ? -31.039 37.010 -19.944 1.00 43.39 85 ALA C C 1
ATOM 16741 O O . ALA C 1 85 ? -30.524 36.173 -19.201 1.00 50.43 85 ALA C O 1
ATOM 16748 N N . GLN C 1 86 ? -32.294 37.419 -19.796 1.00 43.27 86 GLN C N 1
ATOM 16749 C CA . GLN C 1 86 ? -33.213 36.835 -18.835 1.00 38.20 86 GLN C CA 1
ATOM 16750 C C . GLN C 1 86 ? -34.048 35.751 -19.497 1.00 42.22 86 GLN C C 1
ATOM 16751 O O . GLN C 1 86 ? -34.186 35.722 -20.722 1.00 41.21 86 GLN C O 1
ATOM 16765 N N . PRO C 1 87 ? -34.627 34.832 -18.710 1.00 40.56 87 PRO C N 1
ATOM 16766 C CA . PRO C 1 87 ? -34.550 34.801 -17.242 1.00 40.67 87 PRO C CA 1
ATOM 16767 C C . PRO C 1 87 ? -33.282 34.162 -16.693 1.00 45.79 87 PRO C C 1
ATOM 16768 O O . PRO C 1 87 ? -32.600 33.463 -17.431 1.00 37.78 87 PRO C O 1
ATOM 16779 N N . PHE C 1 88 ? -32.991 34.404 -15.416 1.00 44.20 88 PHE C N 1
ATOM 16780 C CA . PHE C 1 88 ? -31.930 33.713 -14.695 1.00 40.99 88 PHE C CA 1
ATOM 16781 C C . PHE C 1 88 ? -32.536 32.675 -13.753 1.00 42.56 88 PHE C C 1
ATOM 16782 O O . PHE C 1 88 ? -33.711 32.753 -13.385 1.00 39.57 88 PHE C O 1
ATOM 16799 N N . TYR C 1 89 ? -31.717 31.701 -13.344 1.00 44.82 89 TYR C N 1
ATOM 16800 C CA . TYR C 1 89 ? -32.175 30.746 -12.344 1.00 45.64 89 TYR C CA 1
ATOM 16801 C C . TYR C 1 89 ? -31.035 30.270 -11.455 1.00 42.82 89 TYR C C 1
ATOM 16802 O O . TYR C 1 89 ? -29.859 30.355 -11.804 1.00 38.53 89 TYR C O 1
ATOM 16820 N N . VAL C 1 90 ? -31.428 29.775 -10.279 1.00 41.74 90 VAL C N 1
ATOM 16821 C CA . VAL C 1 90 ? -30.528 29.184 -9.298 1.00 37.12 90 VAL C CA 1
ATOM 16822 C C . VAL C 1 90 ? -31.128 27.860 -8.856 1.00 41.42 90 VAL C C 1
ATOM 16823 O O . VAL C 1 90 ? -32.351 27.708 -8.776 1.00 42.01 90 VAL C O 1
ATOM 16836 N N . ASN C 1 91 ? -30.264 26.892 -8.567 1.00 34.35 91 ASN C N 1
ATOM 16837 C CA . ASN C 1 91 ? -30.702 25.559 -8.185 1.00 40.65 91 ASN C CA 1
ATOM 16838 C C . ASN C 1 91 ? -30.793 25.386 -6.669 1.00 38.60 91 ASN C C 1
ATOM 16839 O O . ASN C 1 91 ? -31.089 24.282 -6.201 1.00 41.68 91 ASN C O 1
ATOM 16850 N N . SER C 1 92 ? -30.585 26.454 -5.897 1.00 41.20 92 SER C N 1
ATOM 16851 C CA . SER C 1 92 ? -30.713 26.380 -4.451 1.00 46.14 92 SER C CA 1
ATOM 16852 C C . SER C 1 92 ? -31.176 27.725 -3.916 1.00 41.19 92 SER C C 1
ATOM 16853 O O . SER C 1 92 ? -30.699 28.768 -4.389 1.00 43.94 92 SER C O 1
ATOM 16861 N N . PRO C 1 93 ? -32.134 27.741 -2.972 1.00 45.20 93 PRO C N 1
ATOM 16862 C CA . PRO C 1 93 ? -32.855 26.566 -2.469 1.00 40.80 93 PRO C CA 1
ATOM 16863 C C . PRO C 1 93 ? -34.003 26.165 -3.405 1.00 39.63 93 PRO C C 1
ATOM 16864 O O . PRO C 1 93 ? -34.603 27.052 -4.018 1.00 43.72 93 PRO C O 1
ATOM 16875 N N . TYR C 1 94 ? -34.267 24.859 -3.522 1.00 40.52 94 TYR C N 1
ATOM 16876 C CA . TYR C 1 94 ? -35.456 24.333 -4.191 1.00 52.74 94 TYR C CA 1
ATOM 16877 C C . TYR C 1 94 ? -35.354 24.407 -5.713 1.00 42.62 94 TYR C C 1
ATOM 16878 O O . TYR C 1 94 ? -35.717 23.455 -6.410 1.00 44.53 94 TYR C O 1
ATOM 16896 N N . GLY C 1 95 ? -34.833 25.508 -6.233 1.00 38.95 95 GLY C N 1
ATOM 16897 C CA . GLY C 1 95 ? -34.848 25.737 -7.663 1.00 44.67 95 GLY C CA 1
ATOM 16898 C C . GLY C 1 95 ? -35.756 26.903 -7.990 1.00 41.66 95 GLY C C 1
ATOM 16899 O O . GLY C 1 95 ? -36.987 26.761 -7.971 1.00 37.49 95 GLY C O 1
ATOM 16903 N N . ILE C 1 96 ? -35.159 28.056 -8.276 1.00 36.73 96 ILE C N 1
ATOM 16904 C CA . ILE C 1 96 ? -35.891 29.298 -8.469 1.00 36.03 96 ILE C CA 1
ATOM 16905 C C . ILE C 1 96 ? -35.455 29.954 -9.767 1.00 40.64 96 ILE C C 1
ATOM 16906 O O . ILE C 1 96 ? -34.259 30.062 -10.047 1.00 40.32 96 ILE C O 1
ATOM 16922 N N . THR C 1 97 ? -36.423 30.434 -10.536 1.00 36.56 97 THR C N 1
ATOM 16923 C CA . THR C 1 97 ? -36.152 31.284 -11.681 1.00 34.31 97 THR C CA 1
ATOM 16924 C C . THR C 1 97 ? -37.022 32.528 -11.623 1.00 35.32 97 THR C C 1
ATOM 16925 O O . THR C 1 97 ? -38.133 32.502 -11.082 1.00 39.96 97 THR C O 1
ATOM 16936 N N . LEU C 1 98 ? -36.515 33.614 -12.211 1.00 36.30 98 LEU C N 1
ATOM 16937 C CA . LEU C 1 98 ? -37.136 34.925 -12.103 1.00 40.78 98 LEU C CA 1
ATOM 16938 C C . LEU C 1 98 ? -36.908 35.747 -13.362 1.00 47.46 98 LEU C C 1
ATOM 16939 O O . LEU C 1 98 ? -35.852 35.671 -13.990 1.00 42.13 98 LEU C O 1
ATOM 16955 N N . ALA C 1 99 ? -37.898 36.579 -13.685 1.00 38.58 99 ALA C N 1
ATOM 16956 C CA . ALA C 1 99 ? -37.841 37.529 -14.788 1.00 35.88 99 ALA C CA 1
ATOM 16957 C C . ALA C 1 99 ? -38.402 38.859 -14.306 1.00 36.30 99 ALA C C 1
ATOM 16958 O O . ALA C 1 99 ? -39.454 38.888 -13.665 1.00 42.98 99 ALA C O 1
ATOM 16965 N N . HIS C 1 100 ? -37.721 39.953 -14.618 1.00 39.24 100 HIS C N 1
ATOM 16966 C CA . HIS C 1 100 ? -38.050 41.235 -14.014 1.00 44.82 100 HIS C CA 1
ATOM 16967 C C . HIS C 1 100 ? -37.964 42.333 -15.058 1.00 40.81 100 HIS C C 1
ATOM 16968 O O . HIS C 1 100 ? -37.128 42.290 -15.958 1.00 43.67 100 HIS C O 1
ATOM 16982 N N . ASN C 1 101 ? -38.935 43.245 -14.997 1.00 42.71 101 ASN C N 1
ATOM 16983 C CA . ASN C 1 101 ? -38.921 44.513 -15.715 1.00 34.05 101 ASN C CA 1
ATOM 16984 C C . ASN C 1 101 ? -38.714 45.604 -14.674 1.00 43.18 101 ASN C C 1
ATOM 16985 O O . ASN C 1 101 ? -39.490 45.695 -13.716 1.00 36.39 101 ASN C O 1
ATOM 16996 N N . GLY C 1 102 ? -37.657 46.406 -14.837 1.00 48.31 102 GLY C N 1
ATOM 16997 C CA . GLY C 1 102 ? -37.328 47.405 -13.835 1.00 45.22 102 GLY C CA 1
ATOM 16998 C C . GLY C 1 102 ? -35.840 47.631 -13.598 1.00 55.03 102 GLY C C 1
ATOM 16999 O O . GLY C 1 102 ? -35.029 47.380 -14.492 1.00 45.44 102 GLY C O 1
ATOM 17003 N N . ASN C 1 103 ? -35.476 48.113 -12.399 1.00 51.52 103 ASN C N 1
ATOM 17004 C CA . ASN C 1 103 ? -34.091 48.464 -12.072 1.00 50.09 103 ASN C CA 1
ATOM 17005 C C . ASN C 1 103 ? -33.935 48.708 -10.571 1.00 60.25 103 ASN C C 1
ATOM 17006 O O . ASN C 1 103 ? -34.683 49.492 -9.978 1.00 51.49 103 ASN C O 1
ATOM 17017 N N . LEU C 1 104 ? -32.958 48.051 -9.947 1.00 53.58 104 LEU C N 1
ATOM 17018 C CA . LEU C 1 104 ? -32.647 48.285 -8.547 1.00 48.04 104 LEU C CA 1
ATOM 17019 C C . LEU C 1 104 ? -31.643 49.424 -8.433 1.00 57.93 104 LEU C C 1
ATOM 17020 O O . LEU C 1 104 ? -30.681 49.499 -9.203 1.00 59.26 104 LEU C O 1
ATOM 17036 N N . THR C 1 105 ? -31.881 50.322 -7.477 1.00 55.32 105 THR C N 1
ATOM 17037 C CA . THR C 1 105 ? -31.006 51.471 -7.282 1.00 56.03 105 THR C CA 1
ATOM 17038 C C . THR C 1 105 ? -29.942 51.239 -6.218 1.00 52.80 105 THR C C 1
ATOM 17039 O O . THR C 1 105 ? -28.977 52.006 -6.156 1.00 53.91 105 THR C O 1
ATOM 17050 N N . ASN C 1 106 ? -30.090 50.203 -5.396 1.00 51.98 106 ASN C N 1
ATOM 17051 C CA . ASN C 1 106 ? -29.068 49.798 -4.442 1.00 54.03 106 ASN C CA 1
ATOM 17052 C C . ASN C 1 106 ? -28.387 48.509 -4.904 1.00 45.09 106 ASN C C 1
ATOM 17053 O O . ASN C 1 106 ? -28.017 47.659 -4.097 1.00 49.01 106 ASN C O 1
ATOM 17064 N N . ALA C 1 107 ? -28.207 48.365 -6.221 1.00 50.12 107 ALA C N 1
ATOM 17065 C CA . ALA C 1 107 ? -27.670 47.119 -6.764 1.00 56.18 107 ALA C CA 1
ATOM 17066 C C . ALA C 1 107 ? -26.273 46.851 -6.221 1.00 51.04 107 ALA C C 1
ATOM 17067 O O . ALA C 1 107 ? -25.971 45.743 -5.761 1.00 46.53 107 ALA C O 1
ATOM 17074 N N . HIS C 1 108 ? -25.414 47.870 -6.247 1.00 59.87 108 HIS C N 1
ATOM 17075 C CA . HIS C 1 108 ? -24.070 47.741 -5.700 1.00 57.01 108 HIS C CA 1
ATOM 17076 C C . HIS C 1 108 ? -24.099 47.267 -4.249 1.00 58.90 108 HIS C C 1
ATOM 17077 O O . HIS C 1 108 ? -23.408 46.306 -3.891 1.00 48.36 108 HIS C O 1
ATOM 17091 N N . GLU C 1 109 ? -24.877 47.944 -3.388 1.00 50.78 109 GLU C N 1
ATOM 17092 C CA . GLU C 1 109 ? -24.934 47.529 -1.987 1.00 48.11 109 GLU C CA 1
ATOM 17093 C C . GLU C 1 109 ? -25.361 46.071 -1.877 1.00 53.43 109 GLU C C 1
ATOM 17094 O O . GLU C 1 109 ? -24.813 45.309 -1.067 1.00 48.05 109 GLU C O 1
ATOM 17106 N N . LEU C 1 110 ? -26.340 45.660 -2.693 1.00 46.98 110 LEU C N 1
ATOM 17107 C CA . LEU C 1 110 ? -26.906 44.321 -2.574 1.00 49.17 110 LEU C CA 1
ATOM 17108 C C . LEU C 1 110 ? -25.916 43.246 -3.020 1.00 42.64 110 LEU C C 1
ATOM 17109 O O . LEU C 1 110 ? -25.911 42.137 -2.474 1.00 39.87 110 LEU C O 1
ATOM 17125 N N . ARG C 1 111 ? -25.094 43.546 -4.028 1.00 46.73 111 ARG C N 1
ATOM 17126 C CA . ARG C 1 111 ? -24.078 42.591 -4.462 1.00 49.87 111 ARG C CA 1
ATOM 17127 C C . ARG C 1 111 ? -23.058 42.359 -3.355 1.00 46.21 111 ARG C C 1
ATOM 17128 O O . ARG C 1 111 ? -22.723 41.214 -3.025 1.00 45.55 111 ARG C O 1
ATOM 17149 N N . LYS C 1 112 ? -22.541 43.448 -2.782 1.00 47.42 112 LYS C N 1
ATOM 17150 C CA . LYS C 1 112 ? -21.609 43.342 -1.667 1.00 47.17 112 LYS C CA 1
ATOM 17151 C C . LYS C 1 112 ? -22.181 42.472 -0.556 1.00 52.69 112 LYS C C 1
ATOM 17152 O O . LYS C 1 112 ? -21.498 41.587 -0.028 1.00 51.59 112 LYS C O 1
ATOM 17171 N N . LYS C 1 113 ? -23.444 42.711 -0.187 1.00 46.73 113 LYS C N 1
ATOM 17172 C CA . LYS C 1 113 ? -24.050 41.970 0.917 1.00 43.80 113 LYS C CA 1
ATOM 17173 C C . LYS C 1 113 ? -24.179 40.491 0.583 1.00 50.71 113 LYS C C 1
ATOM 17174 O O . LYS C 1 113 ? -23.864 39.626 1.409 1.00 52.28 113 LYS C O 1
ATOM 17193 N N . LEU C 1 114 ? -24.684 40.181 -0.613 1.00 47.15 114 LEU C N 1
ATOM 17194 C CA . LEU C 1 114 ? -24.795 38.788 -1.017 1.00 45.73 114 LEU C CA 1
ATOM 17195 C C . LEU C 1 114 ? -23.445 38.089 -0.927 1.00 45.45 114 LEU C C 1
ATOM 17196 O O . LEU C 1 114 ? -23.364 36.942 -0.473 1.00 46.73 114 LEU C O 1
ATOM 17212 N N . PHE C 1 115 ? -22.370 38.771 -1.315 1.00 42.24 115 PHE C N 1
ATOM 17213 C CA . PHE C 1 115 ? -21.066 38.123 -1.256 1.00 54.74 115 PHE C CA 1
ATOM 17214 C C . PHE C 1 115 ? -20.648 37.878 0.191 1.00 50.05 115 PHE C C 1
ATOM 17215 O O . PHE C 1 115 ? -20.224 36.772 0.545 1.00 53.69 115 PHE C O 1
ATOM 17232 N N . GLU C 1 116 ? -20.819 38.883 1.055 1.00 54.83 116 GLU C N 1
ATOM 17233 C CA . GLU C 1 116 ? -20.244 38.820 2.398 1.00 51.98 116 GLU C CA 1
ATOM 17234 C C . GLU C 1 116 ? -21.032 37.911 3.327 1.00 52.29 116 GLU C C 1
ATOM 17235 O O . GLU C 1 116 ? -20.445 37.200 4.152 1.00 49.96 116 GLU C O 1
ATOM 17247 N N . GLU C 1 117 ? -22.360 37.959 3.259 1.00 53.00 117 GLU C N 1
ATOM 17248 C CA . GLU C 1 117 ? -23.189 37.242 4.219 1.00 43.48 117 GLU C CA 1
ATOM 17249 C C . GLU C 1 117 ? -23.627 35.870 3.734 1.00 52.56 117 GLU C C 1
ATOM 17250 O O . GLU C 1 117 ? -23.819 34.968 4.556 1.00 54.93 117 GLU C O 1
ATOM 17262 N N . LYS C 1 118 ? -23.773 35.678 2.426 1.00 56.16 118 LYS C N 1
ATOM 17263 C CA . LYS C 1 118 ? -24.236 34.407 1.892 1.00 54.79 118 LYS C CA 1
ATOM 17264 C C . LYS C 1 118 ? -23.259 33.787 0.900 1.00 49.97 118 LYS C C 1
ATOM 17265 O O . LYS C 1 118 ? -23.525 32.685 0.407 1.00 46.76 118 LYS C O 1
ATOM 17284 N N . ARG C 1 119 ? -22.128 34.436 0.615 1.00 45.75 119 ARG C N 1
ATOM 17285 C CA . ARG C 1 119 ? -21.132 33.858 -0.285 1.00 53.43 119 ARG C CA 1
ATOM 17286 C C . ARG C 1 119 ? -21.802 33.495 -1.611 1.00 53.07 119 ARG C C 1
ATOM 17287 O O . ARG C 1 119 ? -21.548 32.443 -2.202 1.00 47.79 119 ARG C O 1
ATOM 17308 N N . ARG C 1 120 ? -22.697 34.377 -2.061 1.00 49.50 120 ARG C N 1
ATOM 17309 C CA . ARG C 1 120 ? -23.482 34.189 -3.278 1.00 44.82 120 ARG C CA 1
ATOM 17310 C C . ARG C 1 120 ? -22.871 35.051 -4.374 1.00 42.09 120 ARG C C 1
ATOM 17311 O O . ARG C 1 120 ? -22.903 36.286 -4.301 1.00 40.30 120 ARG C O 1
ATOM 17332 N N . HIS C 1 121 ? -22.320 34.394 -5.387 1.00 43.30 121 HIS C N 1
ATOM 17333 C CA . HIS C 1 121 ? -21.628 35.079 -6.460 1.00 47.63 121 HIS C CA 1
ATOM 17334 C C . HIS C 1 121 ? -22.615 35.545 -7.527 1.00 38.55 121 HIS C C 1
ATOM 17335 O O . HIS C 1 121 ? -23.579 34.852 -7.846 1.00 41.76 121 HIS C O 1
ATOM 17349 N N . ILE C 1 122 ? -22.387 36.745 -8.048 1.00 43.29 122 ILE C N 1
ATOM 17350 C CA . ILE C 1 122 ? -23.202 37.322 -9.105 1.00 43.47 122 ILE C CA 1
ATOM 17351 C C . ILE C 1 122 ? -22.337 37.358 -10.359 1.00 41.16 122 ILE C C 1
ATOM 17352 O O . ILE C 1 122 ? -21.325 38.068 -10.406 1.00 48.31 122 ILE C O 1
ATOM 17368 N N . ASN C 1 123 ? -22.712 36.579 -11.372 1.00 45.58 123 ASN C N 1
ATOM 17369 C CA . ASN C 1 123 ? -21.837 36.387 -12.526 1.00 45.71 123 ASN C CA 1
ATOM 17370 C C . ASN C 1 123 ? -21.992 37.460 -13.589 1.00 49.66 123 ASN C C 1
ATOM 17371 O O . ASN C 1 123 ? -21.142 37.556 -14.482 1.00 49.30 123 ASN C O 1
ATOM 17382 N N . THR C 1 124 ? -23.050 38.259 -13.518 1.00 45.41 124 THR C N 1
ATOM 17383 C CA . THR C 1 124 ? -23.367 39.234 -14.544 1.00 43.64 124 THR C CA 1
ATOM 17384 C C . THR C 1 124 ? -23.516 40.605 -13.906 1.00 41.43 124 THR C C 1
ATOM 17385 O O . THR C 1 124 ? -23.445 40.762 -12.684 1.00 52.10 124 THR C O 1
ATOM 17396 N N . THR C 1 125 ? -23.717 41.606 -14.750 1.00 40.79 125 THR C N 1
ATOM 17397 C CA . THR C 1 125 ? -24.058 42.945 -14.305 1.00 48.37 125 THR C CA 1
ATOM 17398 C C . THR C 1 125 ? -25.563 43.195 -14.363 1.00 54.52 125 THR C C 1
ATOM 17399 O O . THR C 1 125 ? -25.991 44.348 -14.281 1.00 51.62 125 THR C O 1
ATOM 17410 N N . SER C 1 126 ? -26.369 42.142 -14.488 1.00 48.23 126 SER C N 1
ATOM 17411 C CA . SER C 1 126 ? -27.821 42.276 -14.534 1.00 56.93 126 SER C CA 1
ATOM 17412 C C . SER C 1 126 ? -28.377 42.392 -13.114 1.00 49.28 126 SER C C 1
ATOM 17413 O O . SER C 1 126 ? -28.174 41.498 -12.291 1.00 50.61 126 SER C O 1
ATOM 17421 N N . ASP C 1 127 ? -29.085 43.484 -12.829 1.00 48.48 127 ASP C N 1
ATOM 17422 C CA . ASP C 1 127 ? -29.750 43.610 -11.536 1.00 49.94 127 ASP C CA 1
ATOM 17423 C C . ASP C 1 127 ? -30.819 42.544 -11.311 1.00 50.76 127 ASP C C 1
ATOM 17424 O O . ASP C 1 127 ? -31.139 42.251 -10.152 1.00 45.00 127 ASP C O 1
ATOM 17433 N N . SER C 1 128 ? -31.376 41.943 -12.366 1.00 45.52 128 SER C N 1
ATOM 17434 C CA . SER C 1 128 ? -32.345 40.876 -12.151 1.00 44.84 128 SER C CA 1
ATOM 17435 C C . SER C 1 128 ? -31.698 39.651 -11.537 1.00 38.89 128 SER C C 1
ATOM 17436 O O . SER C 1 128 ? -32.337 38.955 -10.738 1.00 35.53 128 SER C O 1
ATOM 17444 N N . GLU C 1 129 ? -30.419 39.382 -11.852 1.00 42.35 129 GLU C N 1
ATOM 17445 C CA . GLU C 1 129 ? -29.731 38.278 -11.194 1.00 39.64 129 GLU C CA 1
ATOM 17446 C C . GLU C 1 129 ? -29.539 38.560 -9.711 1.00 37.01 129 GLU C C 1
ATOM 17447 O O . GLU C 1 129 ? -29.625 37.643 -8.883 1.00 32.62 129 GLU C O 1
ATOM 17459 N N . ILE C 1 130 ? -29.249 39.817 -9.363 1.00 33.40 130 ILE C N 1
ATOM 17460 C CA . ILE C 1 130 ? -29.161 40.224 -7.959 1.00 44.03 130 ILE C CA 1
ATOM 17461 C C . ILE C 1 130 ? -30.515 40.045 -7.273 1.00 42.64 130 ILE C C 1
ATOM 17462 O O . ILE C 1 130 ? -30.621 39.457 -6.190 1.00 41.26 130 ILE C O 1
ATOM 17478 N N . LEU C 1 131 ? -31.577 40.568 -7.888 1.00 47.88 131 LEU C N 1
ATOM 17479 C CA . LEU C 1 131 ? -32.906 40.404 -7.307 1.00 43.59 131 LEU C CA 1
ATOM 17480 C C . LEU C 1 131 ? -33.209 38.936 -7.068 1.00 44.16 131 LEU C C 1
ATOM 17481 O O . LEU C 1 131 ? -33.690 38.553 -5.991 1.00 38.68 131 LEU C O 1
ATOM 17497 N N . LEU C 1 132 ? -32.903 38.081 -8.044 1.00 38.68 132 LEU C N 1
ATOM 17498 C CA . LEU C 1 132 ? -33.150 36.654 -7.873 1.00 39.11 132 LEU C CA 1
ATOM 17499 C C . LEU C 1 132 ? -32.402 36.087 -6.674 1.00 41.45 132 LEU C C 1
ATOM 17500 O O . LEU C 1 132 ? -32.922 35.209 -5.970 1.00 41.33 132 LEU C O 1
ATOM 17516 N N . ASN C 1 133 ? -31.183 36.563 -6.410 1.00 35.39 133 ASN C N 1
ATOM 17517 C CA . ASN C 1 133 ? -30.407 35.948 -5.338 1.00 45.93 133 ASN C CA 1
ATOM 17518 C C . ASN C 1 133 ? -30.864 36.417 -3.963 1.00 37.97 133 ASN C C 1
ATOM 17519 O O . ASN C 1 133 ? -30.770 35.657 -2.994 1.00 40.89 133 ASN C O 1
ATOM 17530 N N . ILE C 1 134 ? -31.369 37.643 -3.853 1.00 37.46 134 ILE C N 1
ATOM 17531 C CA . ILE C 1 134 ? -31.991 38.070 -2.594 1.00 39.04 134 ILE C CA 1
ATOM 17532 C C . ILE C 1 134 ? -33.148 37.143 -2.248 1.00 47.02 134 ILE C C 1
ATOM 17533 O O . ILE C 1 134 ? -33.207 36.557 -1.158 1.00 39.34 134 ILE C O 1
ATOM 17549 N N . PHE C 1 135 ? -34.100 37.019 -3.182 1.00 44.25 135 PHE C N 1
ATOM 17550 C CA . PHE C 1 135 ? -35.235 36.120 -3.013 1.00 35.83 135 PHE C CA 1
ATOM 17551 C C . PHE C 1 135 ? -34.782 34.707 -2.677 1.00 49.60 135 PHE C C 1
ATOM 17552 O O . PHE C 1 135 ? -35.325 34.073 -1.766 1.00 42.41 135 PHE C O 1
ATOM 17569 N N . ALA C 1 136 ? -33.757 34.201 -3.369 1.00 36.82 136 ALA C N 1
ATOM 17570 C CA . ALA C 1 136 ? -33.269 32.866 -3.043 1.00 46.04 136 ALA C CA 1
ATOM 17571 C C . ALA C 1 136 ? -32.800 32.793 -1.592 1.00 44.05 136 ALA C C 1
ATOM 17572 O O . ALA C 1 136 ? -33.140 31.847 -0.870 1.00 37.18 136 ALA C O 1
ATOM 17579 N N . SER C 1 137 ? -32.040 33.794 -1.136 1.00 43.86 137 SER C N 1
ATOM 17580 C CA . SER C 1 137 ? -31.485 33.721 0.213 1.00 50.11 137 SER C CA 1
ATOM 17581 C C . SER C 1 137 ? -32.581 33.818 1.271 1.00 48.31 137 SER C C 1
ATOM 17582 O O . SER C 1 137 ? -32.477 33.177 2.324 1.00 48.19 137 SER C O 1
ATOM 17590 N N . GLU C 1 138 ? -33.651 34.569 0.999 1.00 48.70 138 GLU C N 1
ATOM 17591 C CA . GLU C 1 138 ? -34.773 34.604 1.935 1.00 50.61 138 GLU C CA 1
ATOM 17592 C C . GLU C 1 138 ? -35.489 33.256 1.998 1.00 51.93 138 GLU C C 1
ATOM 17593 O O . GLU C 1 138 ? -35.882 32.809 3.080 1.00 49.02 138 GLU C O 1
ATOM 17605 N N . LEU C 1 139 ? -35.661 32.582 0.859 1.00 51.10 139 LEU C N 1
ATOM 17606 C CA . LEU C 1 139 ? -36.293 31.264 0.892 1.00 46.09 139 LEU C CA 1
ATOM 17607 C C . LEU C 1 139 ? -35.411 30.215 1.565 1.00 51.07 139 LEU C C 1
ATOM 17608 O O . LEU C 1 139 ? -35.923 29.184 2.013 1.00 56.52 139 LEU C O 1
ATOM 17624 N N . ASP C 1 140 ? -34.103 30.467 1.668 1.00 51.23 140 ASP C N 1
ATOM 17625 C CA . ASP C 1 140 ? -33.158 29.518 2.242 1.00 53.89 140 ASP C CA 1
ATOM 17626 C C . ASP C 1 140 ? -33.230 29.439 3.764 1.00 53.65 140 ASP C C 1
ATOM 17627 O O . ASP C 1 140 ? -32.586 28.562 4.348 1.00 59.82 140 ASP C O 1
ATOM 17636 N N . ASN C 1 141 ? -34.018 30.299 4.414 1.00 60.62 141 ASN C N 1
ATOM 17637 C CA . ASN C 1 141 ? -34.075 30.320 5.872 1.00 63.02 141 ASN C CA 1
ATOM 17638 C C . ASN C 1 141 ? -35.061 29.308 6.455 1.00 66.41 141 ASN C C 1
ATOM 17639 O O . ASN C 1 141 ? -35.085 29.134 7.678 1.00 69.52 141 ASN C O 1
ATOM 17650 N N . PHE C 1 142 ? -35.861 28.631 5.632 1.00 58.76 142 PHE C N 1
ATOM 17651 C CA . PHE C 1 142 ? -36.870 27.703 6.122 1.00 60.47 142 PHE C CA 1
ATOM 17652 C C . PHE C 1 142 ? -36.377 26.270 6.012 1.00 64.78 142 PHE C C 1
ATOM 17653 O O . PHE C 1 142 ? -35.815 25.870 4.990 1.00 75.28 142 PHE C O 1
ATOM 17670 N N . ARG C 1 143 ? -36.583 25.496 7.071 1.00 71.28 143 ARG C N 1
ATOM 17671 C CA . ARG C 1 143 ? -36.117 24.112 7.068 1.00 76.68 143 ARG C CA 1
ATOM 17672 C C . ARG C 1 143 ? -37.193 23.180 6.518 1.00 75.19 143 ARG C C 1
ATOM 17673 O O . ARG C 1 143 ? -36.973 22.494 5.514 1.00 78.44 143 ARG C O 1
ATOM 17694 N N . HIS C 1 144 ? -38.375 23.197 7.126 1.00 72.79 144 HIS C N 1
ATOM 17695 C CA . HIS C 1 144 ? -39.447 22.285 6.756 1.00 66.57 144 HIS C CA 1
ATOM 17696 C C . HIS C 1 144 ? -39.730 22.309 5.260 1.00 74.17 144 HIS C C 1
ATOM 17697 O O . HIS C 1 144 ? -39.579 23.334 4.587 1.00 70.40 144 HIS C O 1
ATOM 17711 N N . TYR C 1 145 ? -40.205 21.166 4.757 1.00 69.14 145 TYR C N 1
ATOM 17712 C CA . TYR C 1 145 ? -40.618 20.990 3.376 1.00 65.25 145 TYR C CA 1
ATOM 17713 C C . TYR C 1 145 ? -41.923 20.205 3.338 1.00 66.34 145 TYR C C 1
ATOM 17714 O O . TYR C 1 145 ? -42.071 19.220 4.078 1.00 67.42 145 TYR C O 1
ATOM 17732 N N . PRO C 1 146 ? -42.879 20.586 2.471 1.00 65.95 146 PRO C N 1
ATOM 17733 C CA . PRO C 1 146 ? -42.801 21.709 1.522 1.00 65.13 146 PRO C CA 1
ATOM 17734 C C . PRO C 1 146 ? -42.916 23.082 2.182 1.00 60.67 146 PRO C C 1
ATOM 17735 O O . PRO C 1 146 ? -43.369 23.190 3.322 1.00 60.88 146 PRO C O 1
ATOM 17746 N N . LEU C 1 147 ? -42.475 24.122 1.483 1.00 54.77 147 LEU C N 1
ATOM 17747 C CA . LEU C 1 147 ? -42.812 25.465 1.916 1.00 53.65 147 LEU C CA 1
ATOM 17748 C C . LEU C 1 147 ? -44.329 25.607 1.940 1.00 65.99 147 LEU C C 1
ATOM 17749 O O . LEU C 1 147 ? -45.048 24.962 1.171 1.00 60.58 147 LEU C O 1
ATOM 17765 N N . GLU C 1 148 ? -44.816 26.410 2.875 1.00 63.73 148 GLU C N 1
ATOM 17766 C CA . GLU C 1 148 ? -46.198 26.866 2.876 1.00 59.02 148 GLU C CA 1
ATOM 17767 C C . GLU C 1 148 ? -46.264 28.214 2.172 1.00 55.39 148 GLU C C 1
ATOM 17768 O O . GLU C 1 148 ? -45.255 28.907 2.030 1.00 46.20 148 GLU C O 1
ATOM 17780 N N . ALA C 1 149 ? -47.466 28.581 1.718 1.00 53.34 149 ALA C N 1
ATOM 17781 C CA . ALA C 1 149 ? -47.634 29.906 1.136 1.00 46.51 149 ALA C CA 1
ATOM 17782 C C . ALA C 1 149 ? -47.125 30.988 2.075 1.00 53.39 149 ALA C C 1
ATOM 17783 O O . ALA C 1 149 ? -46.647 32.037 1.624 1.00 51.47 149 ALA C O 1
ATOM 17790 N N . ASP C 1 150 ? -47.234 30.756 3.385 1.00 53.53 150 ASP C N 1
ATOM 17791 C CA . ASP C 1 150 ? -46.814 31.761 4.355 1.00 60.81 150 ASP C CA 1
ATOM 17792 C C . ASP C 1 150 ? -45.320 32.032 4.231 1.00 52.28 150 ASP C C 1
ATOM 17793 O O . ASP C 1 150 ? -44.897 33.181 4.055 1.00 48.21 150 ASP C O 1
ATOM 17802 N N . ASN C 1 151 ? -44.512 30.973 4.287 1.00 53.89 151 ASN C N 1
ATOM 17803 C CA . ASN C 1 151 ? -43.089 31.060 3.987 1.00 51.90 151 ASN C CA 1
ATOM 17804 C C . ASN C 1 151 ? -42.814 31.890 2.736 1.00 51.33 151 ASN C C 1
ATOM 17805 O O . ASN C 1 151 ? -42.114 32.908 2.792 1.00 46.87 151 ASN C O 1
ATOM 17816 N N . ILE C 1 152 ? -43.384 31.487 1.599 1.00 49.97 152 ILE C N 1
ATOM 17817 C CA . ILE C 1 152 ? -43.100 32.166 0.335 1.00 48.29 152 ILE C CA 1
ATOM 17818 C C . ILE C 1 152 ? -43.425 33.652 0.434 1.00 41.38 152 ILE C C 1
ATOM 17819 O O . ILE C 1 152 ? -42.664 34.506 -0.032 1.00 41.50 152 ILE C O 1
ATOM 17835 N N . PHE C 1 153 ? -44.578 33.986 1.023 1.00 48.27 153 PHE C N 1
ATOM 17836 C CA . PHE C 1 153 ? -44.940 35.394 1.182 1.00 46.00 153 PHE C CA 1
ATOM 17837 C C . PHE C 1 153 ? -43.966 36.106 2.113 1.00 42.66 153 PHE C C 1
ATOM 17838 O O . PHE C 1 153 ? -43.602 37.265 1.876 1.00 33.48 153 PHE C O 1
ATOM 17855 N N . ALA C 1 154 ? -43.548 35.435 3.191 1.00 44.79 154 ALA C N 1
ATOM 17856 C CA . ALA C 1 154 ? -42.560 36.029 4.085 1.00 45.42 154 ALA C CA 1
ATOM 17857 C C . ALA C 1 154 ? -41.307 36.412 3.308 1.00 49.61 154 ALA C C 1
ATOM 17858 O O . ALA C 1 154 ? -40.850 37.561 3.358 1.00 44.99 154 ALA C O 1
ATOM 17865 N N . ALA C 1 155 ? -40.749 35.453 2.569 1.00 48.25 155 ALA C N 1
ATOM 17866 C CA . ALA C 1 155 ? -39.545 35.697 1.779 1.00 43.03 155 ALA C CA 1
ATOM 17867 C C . ALA C 1 155 ? -39.708 36.895 0.854 1.00 42.82 155 ALA C C 1
ATOM 17868 O O . ALA C 1 155 ? -38.764 37.666 0.657 1.00 41.18 155 ALA C O 1
ATOM 17875 N N . ILE C 1 156 ? -40.894 37.071 0.263 1.00 48.77 156 ILE C N 1
ATOM 17876 C CA . ILE C 1 156 ? -41.091 38.202 -0.637 1.00 38.03 156 ILE C CA 1
ATOM 17877 C C . ILE C 1 156 ? -41.099 39.510 0.146 1.00 43.84 156 ILE C C 1
ATOM 17878 O O . ILE C 1 156 ? -40.489 40.504 -0.268 1.00 39.60 156 ILE C O 1
ATOM 17894 N N . ALA C 1 157 ? -41.782 39.530 1.296 1.00 57.56 157 ALA C N 1
ATOM 17895 C CA . ALA C 1 157 ? -41.755 40.711 2.155 1.00 55.58 157 ALA C CA 1
ATOM 17896 C C . ALA C 1 157 ? -40.329 41.050 2.574 1.00 46.33 157 ALA C C 1
ATOM 17897 O O . ALA C 1 157 ? -39.897 42.205 2.469 1.00 46.40 157 ALA C O 1
ATOM 17904 N N . ALA C 1 158 ? -39.577 40.054 3.040 1.00 43.85 158 ALA C N 1
ATOM 17905 C CA . ALA C 1 158 ? -38.183 40.308 3.415 1.00 44.76 158 ALA C CA 1
ATOM 17906 C C . ALA C 1 158 ? -37.386 40.861 2.241 1.00 50.45 158 ALA C C 1
ATOM 17907 O O . ALA C 1 158 ? -36.493 41.691 2.437 1.00 42.18 158 ALA C O 1
ATOM 17914 N N . THR C 1 159 ? -37.697 40.427 1.015 1.00 49.66 159 THR C N 1
ATOM 17915 C CA . THR C 1 159 ? -36.999 40.946 -0.160 1.00 54.04 159 THR C CA 1
ATOM 17916 C C . THR C 1 159 ? -37.333 42.413 -0.403 1.00 46.96 159 THR C C 1
ATOM 17917 O O . THR C 1 159 ? -36.445 43.219 -0.716 1.00 43.04 159 THR C O 1
ATOM 17928 N N . ASN C 1 160 ? -38.617 42.769 -0.270 1.00 50.69 160 ASN C N 1
ATOM 17929 C CA . ASN C 1 160 ? -39.052 44.143 -0.509 1.00 51.15 160 ASN C CA 1
ATOM 17930 C C . ASN C 1 160 ? -38.326 45.129 0.398 1.00 49.69 160 ASN C C 1
ATOM 17931 O O . ASN C 1 160 ? -37.935 46.216 -0.046 1.00 52.16 160 ASN C O 1
ATOM 17942 N N . ARG C 1 161 ? -38.132 44.774 1.669 1.00 48.81 161 ARG C N 1
ATOM 17943 C CA . ARG C 1 161 ? -37.336 45.623 2.553 1.00 57.06 161 ARG C CA 1
ATOM 17944 C C . ARG C 1 161 ? -35.937 45.832 1.985 1.00 58.62 161 ARG C C 1
ATOM 17945 O O . ARG C 1 161 ? -35.488 46.972 1.804 1.00 57.45 161 ARG C O 1
ATOM 17966 N N . LEU C 1 162 ? -35.251 44.736 1.647 1.00 50.20 162 LEU C N 1
ATOM 17967 C CA . LEU C 1 162 ? -33.836 44.817 1.283 1.00 52.09 162 LEU C CA 1
ATOM 17968 C C . LEU C 1 162 ? -33.597 45.663 0.035 1.00 51.80 162 LEU C C 1
ATOM 17969 O O . LEU C 1 162 ? -32.654 46.459 -0.005 1.00 48.95 162 LEU C O 1
ATOM 17985 N N . ILE C 1 163 ? -34.415 45.497 -1.005 1.00 55.40 163 ILE C N 1
ATOM 17986 C CA . ILE C 1 163 ? -34.110 46.099 -2.301 1.00 45.26 163 ILE C CA 1
ATOM 17987 C C . ILE C 1 163 ? -34.848 47.422 -2.454 1.00 51.58 163 ILE C C 1
ATOM 17988 O O . ILE C 1 163 ? -35.863 47.687 -1.804 1.00 52.55 163 ILE C O 1
ATOM 18004 N N . ARG C 1 164 ? -34.340 48.257 -3.359 1.00 45.30 164 ARG C N 1
ATOM 18005 C CA . ARG C 1 164 ? -34.935 49.552 -3.640 1.00 44.58 164 ARG C CA 1
ATOM 18006 C C . ARG C 1 164 ? -34.895 49.809 -5.139 1.00 54.52 164 ARG C C 1
ATOM 18007 O O . ARG C 1 164 ? -33.903 49.506 -5.807 1.00 51.30 164 ARG C O 1
ATOM 18028 N N . GLY C 1 165 ? -35.982 50.347 -5.655 1.00 46.59 165 GLY C N 1
ATOM 18029 C CA . GLY C 1 165 ? -36.082 50.706 -7.046 1.00 51.04 165 GLY C CA 1
ATOM 18030 C C . GLY C 1 165 ? -37.500 50.456 -7.550 1.00 54.22 165 GLY C C 1
ATOM 18031 O O . GLY C 1 165 ? -38.473 50.650 -6.823 1.00 54.17 165 GLY C O 1
ATOM 18035 N N . ALA C 1 166 ? -37.580 50.024 -8.803 1.00 52.53 166 ALA C N 1
ATOM 18036 C CA . ALA C 1 166 ? -38.852 49.757 -9.464 1.00 51.67 166 ALA C CA 1
ATOM 18037 C C . ALA C 1 166 ? -38.796 48.349 -10.031 1.00 49.87 166 ALA C C 1
ATOM 18038 O O . ALA C 1 166 ? -37.808 47.980 -10.674 1.00 52.54 166 ALA C O 1
ATOM 18045 N N . TYR C 1 167 ? -39.841 47.556 -9.798 1.00 46.67 167 TYR C N 1
ATOM 18046 C CA . TYR C 1 167 ? -39.796 46.200 -10.321 1.00 48.12 167 TYR C CA 1
ATOM 18047 C C . TYR C 1 167 ? -41.185 45.599 -10.483 1.00 42.31 167 TYR C C 1
ATOM 18048 O O . TYR C 1 167 ? -42.056 45.762 -9.624 1.00 44.34 167 TYR C O 1
ATOM 18066 N N . ALA C 1 168 ? -41.367 44.917 -11.612 1.00 37.70 168 ALA C N 1
ATOM 18067 C CA . ALA C 1 168 ? -42.407 43.915 -11.803 1.00 43.77 168 ALA C CA 1
ATOM 18068 C C . ALA C 1 168 ? -41.712 42.599 -12.113 1.00 35.84 168 ALA C C 1
ATOM 18069 O O . ALA C 1 168 ? -40.818 42.550 -12.963 1.00 39.92 168 ALA C O 1
ATOM 18076 N N . CYS C 1 169 ? -42.126 41.544 -11.429 1.00 34.66 169 CYS C N 1
ATOM 18077 C CA . CYS C 1 169 ? -41.380 40.305 -11.403 1.00 41.01 169 CYS C CA 1
ATOM 18078 C C . CYS C 1 169 ? -42.329 39.126 -11.471 1.00 41.87 169 CYS C C 1
ATOM 18079 O O . CYS C 1 169 ? -43.445 39.169 -10.951 1.00 42.56 169 CYS C O 1
ATOM 18087 N N . VAL C 1 170 ? -41.868 38.072 -12.118 1.00 33.74 170 VAL C N 1
ATOM 18088 C CA . VAL C 1 170 ? -42.542 36.784 -12.093 1.00 31.81 170 VAL C CA 1
ATOM 18089 C C . VAL C 1 170 ? -41.459 35.733 -11.912 1.00 37.84 170 VAL C C 1
ATOM 18090 O O . VAL C 1 170 ? -40.339 35.886 -12.407 1.00 39.71 170 VAL C O 1
ATOM 18103 N N . ALA C 1 171 ? -41.769 34.715 -11.119 1.00 33.80 171 ALA C N 1
ATOM 18104 C CA . ALA C 1 171 ? -40.788 33.731 -10.710 1.00 37.35 171 ALA C CA 1
ATOM 18105 C C . ALA C 1 171 ? -41.489 32.401 -10.539 1.00 36.51 171 ALA C C 1
ATOM 18106 O O . ALA C 1 171 ? -42.712 32.336 -10.397 1.00 41.70 171 ALA C O 1
ATOM 18113 N N . MET C 1 172 ? -40.712 31.338 -10.553 1.00 33.60 172 MET C N 1
ATOM 18114 C CA . MET C 1 172 ? -41.235 30.014 -10.280 1.00 35.80 172 MET C CA 1
ATOM 18115 C C . MET C 1 172 ? -40.321 29.309 -9.293 1.00 38.15 172 MET C C 1
ATOM 18116 O O . MET C 1 172 ? -39.100 29.493 -9.305 1.00 34.99 172 MET C O 1
ATOM 18130 N N . ILE C 1 173 ? -40.941 28.522 -8.424 1.00 30.75 173 ILE C N 1
ATOM 18131 C CA . ILE C 1 173 ? -40.260 27.743 -7.406 1.00 31.95 173 ILE C CA 1
ATOM 18132 C C . ILE C 1 173 ? -40.625 26.288 -7.627 1.00 38.91 173 ILE C C 1
ATOM 18133 O O . ILE C 1 173 ? -41.800 25.918 -7.516 1.00 40.73 173 ILE C O 1
ATOM 18149 N N . ILE C 1 174 ? -39.627 25.458 -7.939 1.00 35.13 174 ILE C N 1
ATOM 18150 C CA . ILE C 1 174 ? -39.898 24.058 -8.237 1.00 40.90 174 ILE C CA 1
ATOM 18151 C C . ILE C 1 174 ? -40.580 23.381 -7.051 1.00 41.26 174 ILE C C 1
ATOM 18152 O O . ILE C 1 174 ? -40.194 23.568 -5.890 1.00 39.11 174 ILE C O 1
ATOM 18168 N N . GLY C 1 175 ? -41.637 22.622 -7.351 1.00 42.32 175 GLY C N 1
ATOM 18169 C CA . GLY C 1 175 ? -42.415 21.920 -6.352 1.00 47.42 175 GLY C CA 1
ATOM 18170 C C . GLY C 1 175 ? -43.477 22.756 -5.679 1.00 47.75 175 GLY C C 1
ATOM 18171 O O . GLY C 1 175 ? -44.283 22.209 -4.917 1.00 44.78 175 GLY C O 1
ATOM 18175 N N . HIS C 1 176 ? -43.501 24.060 -5.939 1.00 43.94 176 HIS C N 1
ATOM 18176 C CA . HIS C 1 176 ? -44.410 24.977 -5.268 1.00 47.15 176 HIS C CA 1
ATOM 18177 C C . HIS C 1 176 ? -45.276 25.692 -6.288 1.00 42.49 176 HIS C C 1
ATOM 18178 O O . HIS C 1 176 ? -46.471 25.408 -6.371 1.00 46.13 176 HIS C O 1
ATOM 18192 N N . GLY C 1 177 ? -44.715 26.566 -7.096 1.00 40.20 177 GLY C N 1
ATOM 18193 C CA . GLY C 1 177 ? -45.546 27.145 -8.126 1.00 42.02 177 GLY C CA 1
ATOM 18194 C C . GLY C 1 177 ? -44.976 28.451 -8.622 1.00 39.12 177 GLY C C 1
ATOM 18195 O O . GLY C 1 177 ? -43.758 28.653 -8.627 1.00 42.72 177 GLY C O 1
ATOM 18199 N N . MET C 1 178 ? -45.882 29.310 -9.058 1.00 33.31 178 MET C N 1
ATOM 18200 C CA . MET C 1 178 ? -45.545 30.560 -9.710 1.00 36.06 178 MET C CA 1
ATOM 18201 C C . MET C 1 178 ? -45.826 31.701 -8.749 1.00 39.64 178 MET C C 1
ATOM 18202 O O . MET C 1 178 ? -46.827 31.678 -8.022 1.00 44.52 178 MET C O 1
ATOM 18216 N N . VAL C 1 179 ? -44.933 32.684 -8.720 1.00 36.65 179 VAL C N 1
ATOM 18217 C CA . VAL C 1 179 ? -45.200 33.906 -7.982 1.00 43.51 179 VAL C CA 1
ATOM 18218 C C . VAL C 1 179 ? -44.985 35.083 -8.909 1.00 42.42 179 VAL C C 1
ATOM 18219 O O . VAL C 1 179 ? -44.307 34.997 -9.934 1.00 44.92 179 VAL C O 1
ATOM 18232 N N . ALA C 1 180 ? -45.596 36.195 -8.533 1.00 44.37 180 ALA C N 1
ATOM 18233 C CA . ALA C 1 180 ? -45.382 37.471 -9.188 1.00 38.34 180 ALA C CA 1
ATOM 18234 C C . ALA C 1 180 ? -45.563 38.522 -8.115 1.00 41.12 180 ALA C C 1
ATOM 18235 O O . ALA C 1 180 ? -46.276 38.306 -7.130 1.00 44.83 180 ALA C O 1
ATOM 18242 N N . PHE C 1 181 ? -44.886 39.644 -8.285 1.00 40.00 181 PHE C N 1
ATOM 18243 C CA . PHE C 1 181 ? -45.006 40.698 -7.296 1.00 50.29 181 PHE C CA 1
ATOM 18244 C C . PHE C 1 181 ? -44.527 41.988 -7.929 1.00 40.54 181 PHE C C 1
ATOM 18245 O O . PHE C 1 181 ? -43.838 41.990 -8.952 1.00 39.97 181 PHE C O 1
ATOM 18262 N N . ARG C 1 182 ? -44.942 43.085 -7.314 1.00 41.65 182 ARG C N 1
ATOM 18263 C CA . ARG C 1 182 ? -44.739 44.433 -7.813 1.00 38.51 182 ARG C CA 1
ATOM 18264 C C . ARG C 1 182 ? -44.058 45.225 -6.708 1.00 47.66 182 ARG C C 1
ATOM 18265 O O . ARG C 1 182 ? -44.217 44.924 -5.518 1.00 48.29 182 ARG C O 1
ATOM 18286 N N . ASP C 1 183 ? -43.271 46.211 -7.113 1.00 42.25 183 ASP C N 1
ATOM 18287 C CA . ASP C 1 183 ? -42.587 47.071 -6.172 1.00 52.23 183 ASP C CA 1
ATOM 18288 C C . ASP C 1 183 ? -43.619 47.869 -5.377 1.00 52.05 183 ASP C C 1
ATOM 18289 O O . ASP C 1 183 ? -44.774 47.993 -5.788 1.00 48.46 183 ASP C O 1
ATOM 18298 N N . PRO C 1 184 ? -43.236 48.392 -4.208 1.00 55.25 184 PRO C N 1
ATOM 18299 C CA . PRO C 1 184 ? -44.230 49.035 -3.332 1.00 50.33 184 PRO C CA 1
ATOM 18300 C C . PRO C 1 184 ? -44.716 50.399 -3.806 1.00 53.85 184 PRO C C 1
ATOM 18301 O O . PRO C 1 184 ? -45.632 50.949 -3.177 1.00 49.34 184 PRO C O 1
ATOM 18312 N N . ASN C 1 185 ? -44.156 50.959 -4.879 1.00 43.24 185 ASN C N 1
ATOM 18313 C CA . ASN C 1 185 ? -44.682 52.189 -5.456 1.00 47.94 185 ASN C CA 1
ATOM 18314 C C . ASN C 1 185 ? -45.327 51.964 -6.818 1.00 51.34 185 ASN C C 1
ATOM 18315 O O . ASN C 1 185 ? -45.489 52.919 -7.586 1.00 48.06 185 ASN C O 1
ATOM 18326 N N . GLY C 1 186 ? -45.680 50.721 -7.136 1.00 46.13 186 GLY C N 1
ATOM 18327 C CA . GLY C 1 186 ? -46.357 50.415 -8.382 1.00 49.73 186 GLY C CA 1
ATOM 18328 C C . GLY C 1 186 ? -45.879 51.199 -9.580 1.00 45.58 186 GLY C C 1
ATOM 18329 O O . GLY C 1 186 ? -46.694 51.765 -10.313 1.00 49.71 186 GLY C O 1
ATOM 18333 N N . ILE C 1 187 ? -44.567 51.236 -9.805 1.00 46.96 187 ILE C N 1
ATOM 18334 C CA . ILE C 1 187 ? -44.029 52.005 -10.922 1.00 43.15 187 ILE C CA 1
ATOM 18335 C C . ILE C 1 187 ? -44.113 51.203 -12.216 1.00 41.43 187 ILE C C 1
ATOM 18336 O O . ILE C 1 187 ? -44.504 51.724 -13.265 1.00 40.89 187 ILE C O 1
ATOM 18352 N N . ARG C 1 188 ? -43.732 49.934 -12.165 1.00 45.24 188 ARG C N 1
ATOM 18353 C CA . ARG C 1 188 ? -43.675 49.131 -13.379 1.00 50.49 188 ARG C CA 1
ATOM 18354 C C . ARG C 1 188 ? -44.954 48.329 -13.549 1.00 38.45 188 ARG C C 1
ATOM 18355 O O . ARG C 1 188 ? -45.477 47.783 -12.569 1.00 37.75 188 ARG C O 1
ATOM 18376 N N . PRO C 1 189 ? -45.495 48.243 -14.763 1.00 46.51 189 PRO C N 1
ATOM 18377 C CA . PRO C 1 189 ? -46.828 47.647 -14.927 1.00 37.34 189 PRO C CA 1
ATOM 18378 C C . PRO C 1 189 ? -46.846 46.132 -14.810 1.00 49.09 189 PRO C C 1
ATOM 18379 O O . PRO C 1 189 ? -45.875 45.438 -15.123 1.00 43.27 189 PRO C O 1
ATOM 18390 N N . LEU C 1 190 ? -48.004 45.619 -14.384 1.00 36.99 190 LEU C N 1
ATOM 18391 C CA . LEU C 1 190 ? -48.175 44.198 -14.124 1.00 38.37 190 LEU C CA 1
ATOM 18392 C C . LEU C 1 190 ? -49.645 43.861 -13.890 1.00 49.21 190 LEU C C 1
ATOM 18393 O O . LEU C 1 190 ? -50.267 44.403 -12.968 1.00 45.70 190 LEU C O 1
ATOM 18409 N N . VAL C 1 191 ? -50.211 42.969 -14.712 1.00 44.84 191 VAL C N 1
ATOM 18410 C CA . VAL C 1 191 ? -51.630 42.643 -14.635 1.00 38.88 191 VAL C CA 1
ATOM 18411 C C . VAL C 1 191 ? -51.820 41.139 -14.504 1.00 38.02 191 VAL C C 1
ATOM 18412 O O . VAL C 1 191 ? -50.975 40.338 -14.913 1.00 39.11 191 VAL C O 1
ATOM 18425 N N . LEU C 1 192 ? -52.978 40.766 -13.958 1.00 35.05 192 LEU C N 1
ATOM 18426 C CA . LEU C 1 192 ? -53.348 39.385 -13.703 1.00 35.13 192 LEU C CA 1
ATOM 18427 C C . LEU C 1 192 ? -54.599 39.033 -14.499 1.00 45.98 192 LEU C C 1
ATOM 18428 O O . LEU C 1 192 ? -55.464 39.883 -14.747 1.00 44.68 192 LEU C O 1
ATOM 18444 N N . GLY C 1 193 ? -54.678 37.767 -14.903 1.00 36.21 193 GLY C N 1
ATOM 18445 C CA . GLY C 1 193 ? -55.763 37.298 -15.741 1.00 41.34 193 GLY C CA 1
ATOM 18446 C C . GLY C 1 193 ? -55.961 35.819 -15.523 1.00 42.52 193 GLY C C 1
ATOM 18447 O O . GLY C 1 193 ? -55.098 35.130 -14.959 1.00 37.05 193 GLY C O 1
ATOM 18451 N N . LYS C 1 194 ? -57.124 35.334 -15.969 1.00 40.86 194 LYS C N 1
ATOM 18452 C CA . LYS C 1 194 ? -57.522 33.954 -15.757 1.00 40.87 194 LYS C CA 1
ATOM 18453 C C . LYS C 1 194 ? -58.183 33.424 -17.023 1.00 37.10 194 LYS C C 1
ATOM 18454 O O . LYS C 1 194 ? -58.596 34.182 -17.901 1.00 39.44 194 LYS C O 1
ATOM 18473 N N . ARG C 1 195 ? -58.321 32.104 -17.086 1.00 44.96 195 ARG C N 1
ATOM 18474 C CA . ARG C 1 195 ? -58.906 31.449 -18.250 1.00 51.21 195 ARG C CA 1
ATOM 18475 C C . ARG C 1 195 ? -59.509 30.146 -17.758 1.00 46.34 195 ARG C C 1
ATOM 18476 O O . ARG C 1 195 ? -58.782 29.248 -17.324 1.00 46.41 195 ARG C O 1
ATOM 18497 N N . ASP C 1 196 ? -60.833 30.058 -17.790 1.00 46.90 196 ASP C N 1
ATOM 18498 C CA . ASP C 1 196 ? -61.532 28.897 -17.261 1.00 44.30 196 ASP C CA 1
ATOM 18499 C C . ASP C 1 196 ? -61.536 27.796 -18.308 1.00 46.53 196 ASP C C 1
ATOM 18500 O O . ASP C 1 196 ? -61.948 28.017 -19.451 1.00 50.14 196 ASP C O 1
ATOM 18509 N N . ILE C 1 197 ? -61.050 26.622 -17.922 1.00 50.76 197 ILE C N 1
ATOM 18510 C CA . ILE C 1 197 ? -61.023 25.469 -18.809 1.00 59.98 197 ILE C CA 1
ATOM 18511 C C . ILE C 1 197 ? -62.236 24.598 -18.503 1.00 61.12 197 ILE C C 1
ATOM 18512 O O . ILE C 1 197 ? -62.799 23.967 -19.404 1.00 65.51 197 ILE C O 1
ATOM 18528 N N . ASP C 1 198 ? -62.657 24.577 -17.242 1.00 66.17 198 ASP C N 1
ATOM 18529 C CA . ASP C 1 198 ? -63.838 23.828 -16.812 1.00 69.79 198 ASP C CA 1
ATOM 18530 C C . ASP C 1 198 ? -64.125 24.200 -15.360 1.00 69.04 198 ASP C C 1
ATOM 18531 O O . ASP C 1 198 ? -63.488 25.099 -14.796 1.00 71.14 198 ASP C O 1
ATOM 18540 N N . GLU C 1 199 ? -65.086 23.501 -14.747 1.00 69.34 199 GLU C N 1
ATOM 18541 C CA . GLU C 1 199 ? -65.529 23.863 -13.404 1.00 72.08 199 GLU C CA 1
ATOM 18542 C C . GLU C 1 199 ? -64.418 23.698 -12.373 1.00 74.51 199 GLU C C 1
ATOM 18543 O O . GLU C 1 199 ? -64.409 24.401 -11.353 1.00 71.79 199 GLU C O 1
ATOM 18555 N N . ASN C 1 200 ? -63.475 22.783 -12.620 1.00 74.68 200 ASN C N 1
ATOM 18556 C CA . ASN C 1 200 ? -62.453 22.429 -11.644 1.00 80.97 200 ASN C CA 1
ATOM 18557 C C . ASN C 1 200 ? -61.093 23.053 -11.926 1.00 73.88 200 ASN C C 1
ATOM 18558 O O . ASN C 1 200 ? -60.273 23.146 -11.003 1.00 74.63 200 ASN C O 1
ATOM 18569 N N . ARG C 1 201 ? -60.820 23.471 -13.163 1.00 67.50 201 ARG C N 1
ATOM 18570 C CA . ARG C 1 201 ? -59.473 23.883 -13.549 1.00 65.93 201 ARG C CA 1
ATOM 18571 C C . ARG C 1 201 ? -59.475 25.266 -14.179 1.00 59.98 201 ARG C C 1
ATOM 18572 O O . ARG C 1 201 ? -60.160 25.496 -15.183 1.00 59.35 201 ARG C O 1
ATOM 18593 N N . THR C 1 202 ? -58.650 26.153 -13.627 1.00 50.40 202 THR C N 1
ATOM 18594 C CA . THR C 1 202 ? -58.507 27.525 -14.093 1.00 48.05 202 THR C CA 1
ATOM 18595 C C . THR C 1 202 ? -57.027 27.837 -14.270 1.00 52.07 202 THR C C 1
ATOM 18596 O O . THR C 1 202 ? -56.211 27.532 -13.391 1.00 46.95 202 THR C O 1
ATOM 18607 N N . GLU C 1 203 ? -56.691 28.449 -15.396 1.00 48.74 203 GLU C N 1
ATOM 18608 C CA . GLU C 1 203 ? -55.340 28.919 -15.661 1.00 45.67 203 GLU C CA 1
ATOM 18609 C C . GLU C 1 203 ? -55.227 30.392 -15.300 1.00 45.60 203 GLU C C 1
ATOM 18610 O O . GLU C 1 203 ? -56.200 31.148 -15.368 1.00 39.29 203 GLU C O 1
ATOM 18622 N N . TYR C 1 204 ? -54.023 30.790 -14.909 1.00 36.42 204 TYR C N 1
ATOM 18623 C CA . TYR C 1 204 ? -53.730 32.167 -14.536 1.00 35.24 204 TYR C CA 1
ATOM 18624 C C . TYR C 1 204 ? -52.497 32.624 -15.298 1.00 36.49 204 TYR C C 1
ATOM 18625 O O . TYR C 1 204 ? -51.603 31.825 -15.599 1.00 43.79 204 TYR C O 1
ATOM 18643 N N . MET C 1 205 ? -52.470 33.901 -15.647 1.00 31.76 205 MET C N 1
ATOM 18644 C CA . MET C 1 205 ? -51.276 34.493 -16.213 1.00 40.39 205 MET C CA 1
ATOM 18645 C C . MET C 1 205 ? -51.123 35.915 -15.713 1.00 41.20 205 MET C C 1
ATOM 18646 O O . MET C 1 205 ? -52.093 36.585 -15.356 1.00 41.41 205 MET C O 1
ATOM 18660 N N . VAL C 1 206 ? -49.879 36.339 -15.662 1.00 29.69 206 VAL C N 1
ATOM 18661 C CA . VAL C 1 206 ? -49.487 37.721 -15.422 1.00 29.68 206 VAL C CA 1
ATOM 18662 C C . VAL C 1 206 ? -48.668 38.172 -16.617 1.00 30.69 206 VAL C C 1
ATOM 18663 O O . VAL C 1 206 ? -48.001 37.364 -17.276 1.00 37.59 206 VAL C O 1
ATOM 18676 N N . ALA C 1 207 ? -48.721 39.465 -16.896 1.00 33.14 207 ALA C N 1
ATOM 18677 C CA . ALA C 1 207 ? -47.999 40.037 -18.015 1.00 37.68 207 ALA C CA 1
ATOM 18678 C C . ALA C 1 207 ? -47.713 41.494 -17.704 1.00 36.67 207 ALA C C 1
ATOM 18679 O O . ALA C 1 207 ? -48.396 42.116 -16.890 1.00 39.83 207 ALA C O 1
ATOM 18686 N N . SER C 1 208 ? -46.700 42.035 -18.380 1.00 34.00 208 SER C N 1
ATOM 18687 C CA . SER C 1 208 ? -46.432 43.464 -18.290 1.00 32.81 208 SER C CA 1
ATOM 18688 C C . SER C 1 208 ? -47.631 44.290 -18.742 1.00 46.71 208 SER C C 1
ATOM 18689 O O . SER C 1 208 ? -47.904 45.357 -18.180 1.00 34.87 208 SER C O 1
ATOM 18697 N N . GLU C 1 209 ? -48.343 43.835 -19.774 1.00 41.41 209 GLU C N 1
ATOM 18698 C CA . GLU C 1 209 ? -49.453 44.599 -20.322 1.00 40.12 209 GLU C CA 1
ATOM 18699 C C . GLU C 1 209 ? -50.633 43.676 -20.617 1.00 38.93 209 GLU C C 1
ATOM 18700 O O . GLU C 1 209 ? -50.476 42.465 -20.805 1.00 34.27 209 GLU C O 1
ATOM 18712 N N . SER C 1 210 ? -51.823 44.282 -20.701 1.00 35.76 210 SER C N 1
ATOM 18713 C CA . SER C 1 210 ? -53.057 43.516 -20.853 1.00 43.57 210 SER C CA 1
ATOM 18714 C C . SER C 1 210 ? -53.233 42.948 -22.252 1.00 35.35 210 SER C C 1
ATOM 18715 O O . SER C 1 210 ? -53.957 41.959 -22.414 1.00 36.01 210 SER C O 1
ATOM 18723 N N . VAL C 1 211 ? -52.593 43.538 -23.265 1.00 38.30 211 VAL C N 1
ATOM 18724 C CA . VAL C 1 211 ? -52.710 42.983 -24.608 1.00 38.75 211 VAL C CA 1
ATOM 18725 C C . VAL C 1 211 ? -52.208 41.549 -24.652 1.00 36.70 211 VAL C C 1
ATOM 18726 O O . VAL C 1 211 ? -52.668 40.764 -25.482 1.00 38.91 211 VAL C O 1
ATOM 18739 N N . ALA C 1 212 ? -51.296 41.167 -23.754 1.00 39.01 212 ALA C N 1
ATOM 18740 C CA . ALA C 1 212 ? -50.855 39.778 -23.715 1.00 40.41 212 ALA C CA 1
ATOM 18741 C C . ALA C 1 212 ? -51.953 38.868 -23.175 1.00 42.90 212 ALA C C 1
ATOM 18742 O O . ALA C 1 212 ? -52.107 37.733 -23.641 1.00 37.13 212 ALA C O 1
ATOM 18749 N N . LEU C 1 213 ? -52.724 39.338 -22.191 1.00 39.30 213 LEU C N 1
ATOM 18750 C CA . LEU C 1 213 ? -53.908 38.598 -21.763 1.00 42.51 213 LEU C CA 1
ATOM 18751 C C . LEU C 1 213 ? -54.881 38.438 -22.925 1.00 41.59 213 LEU C C 1
ATOM 18752 O O . LEU C 1 213 ? -55.320 37.325 -23.250 1.00 37.06 213 LEU C O 1
ATOM 18768 N N . ASP C 1 214 ? -55.226 39.566 -23.556 1.00 37.86 214 ASP C N 1
ATOM 18769 C CA . ASP C 1 214 ? -56.142 39.588 -24.688 1.00 39.69 214 ASP C CA 1
ATOM 18770 C C . ASP C 1 214 ? -55.752 38.570 -25.753 1.00 45.13 214 ASP C C 1
ATOM 18771 O O . ASP C 1 214 ? -56.555 37.726 -26.157 1.00 40.13 214 ASP C O 1
ATOM 18780 N N . THR C 1 215 ? -54.520 38.671 -26.259 1.00 48.01 215 THR C N 1
ATOM 18781 C CA . THR C 1 215 ? -54.148 37.856 -27.407 1.00 38.93 215 THR C CA 1
ATOM 18782 C C . THR C 1 215 ? -54.284 36.373 -27.103 1.00 34.24 215 THR C C 1
ATOM 18783 O O . THR C 1 215 ? -54.512 35.575 -28.014 1.00 40.85 215 THR C O 1
ATOM 18794 N N . LEU C 1 216 ? -54.185 35.979 -25.838 1.00 36.63 216 LEU C N 1
ATOM 18795 C CA . LEU C 1 216 ? -54.326 34.577 -25.480 1.00 35.20 216 LEU C CA 1
ATOM 18796 C C . LEU C 1 216 ? -55.729 34.224 -24.999 1.00 39.09 216 LEU C C 1
ATOM 18797 O O . LEU C 1 216 ? -55.959 33.088 -24.568 1.00 39.40 216 LEU C O 1
ATOM 18813 N N . GLY C 1 217 ? -56.662 35.168 -25.054 1.00 42.65 217 GLY C N 1
ATOM 18814 C CA . GLY C 1 217 ? -58.008 34.904 -24.558 1.00 42.37 217 GLY C CA 1
ATOM 18815 C C . GLY C 1 217 ? -58.093 34.683 -23.065 1.00 45.68 217 GLY C C 1
ATOM 18816 O O . GLY C 1 217 ? -58.933 33.903 -22.609 1.00 38.30 217 GLY C O 1
ATOM 18820 N N . PHE C 1 218 ? -57.236 35.350 -22.290 1.00 42.94 218 PHE C N 1
ATOM 18821 C CA . PHE C 1 218 ? -57.348 35.373 -20.839 1.00 42.39 218 PHE C CA 1
ATOM 18822 C C . PHE C 1 218 ? -58.250 36.534 -20.437 1.00 40.23 218 PHE C C 1
ATOM 18823 O O . PHE C 1 218 ? -58.123 37.635 -20.975 1.00 45.78 218 PHE C O 1
ATOM 18840 N N . ASP C 1 219 ? -59.173 36.281 -19.512 1.00 43.84 219 ASP C N 1
ATOM 18841 C CA . ASP C 1 219 ? -59.955 37.378 -18.961 1.00 48.19 219 ASP C CA 1
ATOM 18842 C C . ASP C 1 219 ? -59.105 38.194 -17.994 1.00 42.80 219 ASP C C 1
ATOM 18843 O O . ASP C 1 219 ? -58.377 37.642 -17.160 1.00 47.68 219 ASP C O 1
ATOM 18852 N N . PHE C 1 220 ? -59.209 39.512 -18.116 1.00 39.37 220 PHE C N 1
ATOM 18853 C CA . PHE C 1 220 ? -58.544 40.446 -17.217 1.00 43.93 220 PHE C CA 1
ATOM 18854 C C . PHE C 1 220 ? -59.163 40.372 -15.825 1.00 53.57 220 PHE C C 1
ATOM 18855 O O . PHE C 1 220 ? -60.387 40.418 -15.680 1.00 51.03 220 PHE C O 1
ATOM 18872 N N . LEU C 1 221 ? -58.325 40.248 -14.792 1.00 44.61 221 LEU C N 1
ATOM 18873 C CA . LEU C 1 221 ? -58.811 40.321 -13.417 1.00 44.19 221 LEU C CA 1
ATOM 18874 C C . LEU C 1 221 ? -58.529 41.688 -12.798 1.00 53.90 221 LEU C C 1
ATOM 18875 O O . LEU C 1 221 ? -59.454 42.375 -12.359 1.00 44.46 221 LEU C O 1
ATOM 18891 N N . ARG C 1 222 ? -57.262 42.102 -12.766 1.00 47.39 222 ARG C N 1
ATOM 18892 C CA . ARG C 1 222 ? -56.885 43.387 -12.184 1.00 47.24 222 ARG C CA 1
ATOM 18893 C C . ARG C 1 222 ? -55.389 43.589 -12.373 1.00 44.22 222 ARG C C 1
ATOM 18894 O O . ARG C 1 222 ? -54.648 42.635 -12.632 1.00 42.34 222 ARG C O 1
ATOM 18915 N N . ASP C 1 223 ? -54.956 44.846 -12.259 1.00 41.89 223 ASP C N 1
ATOM 18916 C CA . ASP C 1 223 ? -53.544 45.113 -12.043 1.00 44.80 223 ASP C CA 1
ATOM 18917 C C . ASP C 1 223 ? -53.131 44.468 -10.729 1.00 43.57 223 ASP C C 1
ATOM 18918 O O . ASP C 1 223 ? -53.923 44.386 -9.788 1.00 45.79 223 ASP C O 1
ATOM 18927 N N . VAL C 1 224 ? -51.901 43.970 -10.667 1.00 42.78 224 VAL C N 1
ATOM 18928 C CA . VAL C 1 224 ? -51.373 43.530 -9.387 1.00 39.21 224 VAL C CA 1
ATOM 18929 C C . VAL C 1 224 ? -51.176 44.768 -8.524 1.00 37.12 224 VAL C C 1
ATOM 18930 O O . VAL C 1 224 ? -50.819 45.843 -9.020 1.00 43.60 224 VAL C O 1
ATOM 18943 N N . ALA C 1 225 ? -51.489 44.649 -7.267 1.00 46.62 225 ALA C N 1
ATOM 18944 C CA . ALA C 1 225 ? -51.418 45.851 -6.447 1.00 49.13 225 ALA C CA 1
ATOM 18945 C C . ALA C 1 225 ? -49.970 46.150 -6.064 1.00 47.76 225 ALA C C 1
ATOM 18946 O O . ALA C 1 225 ? -49.198 45.220 -5.788 1.00 49.04 225 ALA C O 1
ATOM 18953 N N . PRO C 1 226 ? -49.578 47.440 -6.057 1.00 42.95 226 PRO C N 1
ATOM 18954 C CA . PRO C 1 226 ? -48.298 47.824 -5.444 1.00 51.40 226 PRO C CA 1
ATOM 18955 C C . PRO C 1 226 ? -48.014 47.016 -4.191 1.00 52.67 226 PRO C C 1
ATOM 18956 O O . PRO C 1 226 ? -48.869 46.899 -3.303 1.00 46.92 226 PRO C O 1
ATOM 18967 N N . GLY C 1 227 ? -46.821 46.431 -4.123 1.00 44.07 227 GLY C N 1
ATOM 18968 C CA . GLY C 1 227 ? -46.450 45.602 -3.005 1.00 40.88 227 GLY C CA 1
ATOM 18969 C C . GLY C 1 227 ? -47.177 44.285 -2.918 1.00 51.62 227 GLY C C 1
ATOM 18970 O O . GLY C 1 227 ? -46.860 43.481 -2.030 1.00 51.79 227 GLY C O 1
ATOM 18974 N N . GLU C 1 228 ? -48.141 44.025 -3.794 1.00 44.15 228 GLU C N 1
ATOM 18975 C CA . GLU C 1 228 ? -48.844 42.760 -3.715 1.00 51.07 228 GLU C CA 1
ATOM 18976 C C . GLU C 1 228 ? -47.999 41.643 -4.317 1.00 45.80 228 GLU C C 1
ATOM 18977 O O . GLU C 1 228 ? -47.150 41.871 -5.185 1.00 50.29 228 GLU C O 1
ATOM 18989 N N . ALA C 1 229 ? -48.236 40.431 -3.819 1.00 45.62 229 ALA C N 1
ATOM 18990 C CA . ALA C 1 229 ? -47.630 39.216 -4.337 1.00 53.42 229 ALA C CA 1
ATOM 18991 C C . ALA C 1 229 ? -48.729 38.218 -4.675 1.00 59.38 229 ALA C C 1
ATOM 18992 O O . ALA C 1 229 ? -49.668 38.030 -3.890 1.00 57.59 229 ALA C O 1
ATOM 18999 N N . ILE C 1 230 ? -48.609 37.594 -5.847 1.00 44.95 230 ILE C N 1
ATOM 19000 C CA . ILE C 1 230 ? -49.478 36.507 -6.282 1.00 38.54 230 ILE C CA 1
ATOM 19001 C C . ILE C 1 230 ? -48.712 35.202 -6.142 1.00 46.79 230 ILE C C 1
ATOM 19002 O O . ILE C 1 230 ? -47.514 35.142 -6.441 1.00 43.81 230 ILE C O 1
ATOM 19018 N N . TYR C 1 231 ? -49.393 34.149 -5.711 1.00 41.65 231 TYR C N 1
ATOM 19019 C CA . TYR C 1 231 ? -48.789 32.821 -5.640 1.00 41.06 231 TYR C CA 1
ATOM 19020 C C . TYR C 1 231 ? -49.802 31.817 -6.175 1.00 48.02 231 TYR C C 1
ATOM 19021 O O . TYR C 1 231 ? -50.876 31.638 -5.588 1.00 40.75 231 TYR C O 1
ATOM 19039 N N . ILE C 1 232 ? -49.474 31.193 -7.307 1.00 39.54 232 ILE C N 1
ATOM 19040 C CA . ILE C 1 232 ? -50.312 30.168 -7.925 1.00 36.45 232 ILE C CA 1
ATOM 19041 C C . ILE C 1 232 ? -49.603 28.838 -7.757 1.00 47.88 232 ILE C C 1
ATOM 19042 O O . ILE C 1 232 ? -48.489 28.647 -8.269 1.00 44.53 232 ILE C O 1
ATOM 19058 N N . THR C 1 233 ? -50.246 27.926 -7.043 1.00 35.83 233 THR C N 1
ATOM 19059 C CA . THR C 1 233 ? -49.693 26.613 -6.793 1.00 45.48 233 THR C CA 1
ATOM 19060 C C . THR C 1 233 ? -49.764 25.750 -8.047 1.00 44.24 233 THR C C 1
ATOM 19061 O O . THR C 1 233 ? -50.557 25.991 -8.959 1.00 43.45 233 THR C O 1
ATOM 19072 N N . GLU C 1 234 ? -48.931 24.710 -8.069 1.00 42.68 234 GLU C N 1
ATOM 19073 C CA . GLU C 1 234 ? -48.971 23.759 -9.171 1.00 49.25 234 GLU C CA 1
ATOM 19074 C C . GLU C 1 234 ? -50.333 23.104 -9.322 1.00 49.94 234 GLU C C 1
ATOM 19075 O O . GLU C 1 234 ? -50.632 22.563 -10.391 1.00 49.75 234 GLU C O 1
ATOM 19087 N N . GLU C 1 235 ? -51.153 23.121 -8.277 1.00 52.79 235 GLU C N 1
ATOM 19088 C CA . GLU C 1 235 ? -52.493 22.553 -8.329 1.00 55.55 235 GLU C CA 1
ATOM 19089 C C . GLU C 1 235 ? -53.544 23.595 -8.681 1.00 43.04 235 GLU C C 1
ATOM 19090 O O . GLU C 1 235 ? -54.742 23.295 -8.639 1.00 55.36 235 GLU C O 1
ATOM 19102 N N . GLY C 1 236 ? -53.125 24.798 -9.047 1.00 39.97 236 GLY C N 1
ATOM 19103 C CA . GLY C 1 236 ? -54.019 25.752 -9.660 1.00 42.15 236 GLY C CA 1
ATOM 19104 C C . GLY C 1 236 ? -54.808 26.598 -8.699 1.00 54.73 236 GLY C C 1
ATOM 19105 O O . GLY C 1 236 ? -55.877 27.093 -9.071 1.00 50.92 236 GLY C O 1
ATOM 19109 N N . GLN C 1 237 ? -54.325 26.778 -7.479 1.00 47.89 237 GLN C N 1
ATOM 19110 C CA . GLN C 1 237 ? -54.963 27.664 -6.519 1.00 47.12 237 GLN C CA 1
ATOM 19111 C C . GLN C 1 237 ? -54.257 29.008 -6.510 1.00 42.45 237 GLN C C 1
ATOM 19112 O O . GLN C 1 237 ? -53.024 29.074 -6.533 1.00 50.91 237 GLN C O 1
ATOM 19126 N N . LEU C 1 238 ? -55.045 30.074 -6.458 1.00 37.88 238 LEU C N 1
ATOM 19127 C CA . LEU C 1 238 ? -54.531 31.434 -6.443 1.00 38.29 238 LEU C CA 1
ATOM 19128 C C . LEU C 1 238 ? -54.544 31.975 -5.020 1.00 47.54 238 LEU C C 1
ATOM 19129 O O . LEU C 1 238 ? -55.611 32.102 -4.408 1.00 43.88 238 LEU C O 1
ATOM 19145 N N . PHE C 1 239 ? -53.370 32.330 -4.514 1.00 40.70 239 PHE C N 1
ATOM 19146 C CA . PHE C 1 239 ? -53.229 33.027 -3.245 1.00 49.98 239 PHE C CA 1
ATOM 19147 C C . PHE C 1 239 ? -52.653 34.411 -3.490 1.00 50.77 239 PHE C C 1
ATOM 19148 O O . PHE C 1 239 ? -51.946 34.647 -4.477 1.00 55.37 239 PHE C O 1
ATOM 19165 N N . THR C 1 240 ? -52.957 35.322 -2.575 1.00 45.04 240 THR C N 1
ATOM 19166 C CA . THR C 1 240 ? -52.476 36.687 -2.661 1.00 46.85 240 THR C CA 1
ATOM 19167 C C . THR C 1 240 ? -52.186 37.193 -1.257 1.00 48.15 240 THR C C 1
ATOM 19168 O O . THR C 1 240 ? -52.660 36.635 -0.260 1.00 50.46 240 THR C O 1
ATOM 19179 N N . ARG C 1 241 ? -51.398 38.262 -1.193 1.00 49.86 241 ARG C N 1
ATOM 19180 C CA . ARG C 1 241 ? -51.098 38.902 0.080 1.00 57.73 241 ARG C CA 1
ATOM 19181 C C . ARG C 1 241 ? -50.284 40.172 -0.120 1.00 52.18 241 ARG C C 1
ATOM 19182 O O . ARG C 1 241 ? -49.369 40.206 -0.950 1.00 55.24 241 ARG C O 1
ATOM 19203 N N . GLN C 1 242 ? -50.597 41.211 0.647 1.00 53.48 242 GLN C N 1
ATOM 19204 C CA . GLN C 1 242 ? -49.773 42.411 0.685 1.00 57.37 242 GLN C CA 1
ATOM 19205 C C . GLN C 1 242 ? -48.424 42.067 1.316 1.00 57.08 242 GLN C C 1
ATOM 19206 O O . GLN C 1 242 ? -48.367 41.515 2.423 1.00 47.09 242 GLN C O 1
ATOM 19220 N N . CYS C 1 243 ? -47.346 42.357 0.592 1.00 59.37 243 CYS C N 1
ATOM 19221 C CA . CYS C 1 243 ? -45.997 42.002 1.006 1.00 60.70 243 CYS C CA 1
ATOM 19222 C C . CYS C 1 243 ? -45.095 43.217 1.148 1.00 55.68 243 CYS C C 1
ATOM 19223 O O . CYS C 1 243 ? -43.896 43.055 1.419 1.00 47.55 243 CYS C O 1
ATOM 19231 N N . ALA C 1 244 ? -45.641 44.422 1.001 1.00 43.13 244 ALA C N 1
ATOM 19232 C CA . ALA C 1 244 ? -44.925 45.659 1.270 1.00 53.71 244 ALA C CA 1
ATOM 19233 C C . ALA C 1 244 ? -45.550 46.392 2.453 1.00 66.92 244 ALA C C 1
ATOM 19234 O O . ALA C 1 244 ? -46.767 46.351 2.672 1.00 59.37 244 ALA C O 1
ATOM 19241 N N . ASP C 1 245 ? -44.695 47.052 3.223 1.00 70.01 245 ASP C N 1
ATOM 19242 C CA . ASP C 1 245 ? -45.124 48.112 4.120 1.00 64.33 245 ASP C CA 1
ATOM 19243 C C . ASP C 1 245 ? -45.134 49.412 3.321 1.00 65.55 245 ASP C C 1
ATOM 19244 O O . ASP C 1 245 ? -44.237 49.657 2.506 1.00 71.38 245 ASP C O 1
ATOM 19253 N N . ASN C 1 246 ? -46.198 50.196 3.498 1.00 57.72 246 ASN C N 1
ATOM 19254 C CA . ASN C 1 246 ? -46.397 51.487 2.844 1.00 58.69 246 ASN C CA 1
ATOM 19255 C C . ASN C 1 246 ? -46.569 51.388 1.329 1.00 60.10 246 ASN C C 1
ATOM 19256 O O . ASN C 1 246 ? -46.040 52.229 0.588 1.00 59.71 246 ASN C O 1
ATOM 19267 N N . PRO C 1 247 ? -47.347 50.429 0.828 1.00 55.15 247 PRO C N 1
ATOM 19268 C CA . PRO C 1 247 ? -47.622 50.395 -0.618 1.00 57.27 247 PRO C CA 1
ATOM 19269 C C . PRO C 1 247 ? -48.426 51.614 -1.059 1.00 57.39 247 PRO C C 1
ATOM 19270 O O . PRO C 1 247 ? -49.460 51.940 -0.467 1.00 52.34 247 PRO C O 1
ATOM 19281 N N . VAL C 1 248 ? -47.929 52.291 -2.098 1.00 46.89 248 VAL C N 1
ATOM 19282 C CA . VAL C 1 248 ? -48.615 53.393 -2.764 1.00 54.58 248 VAL C CA 1
ATOM 19283 C C . VAL C 1 248 ? -48.540 53.147 -4.267 1.00 56.45 248 VAL C C 1
ATOM 19284 O O . VAL C 1 248 ? -47.647 52.455 -4.758 1.00 53.32 248 VAL C O 1
ATOM 19297 N N . SER C 1 249 ? -49.474 53.748 -5.010 1.00 57.20 249 SER C N 1
ATOM 19298 C CA . SER C 1 249 ? -49.525 53.596 -6.463 1.00 60.83 249 SER C CA 1
ATOM 19299 C C . SER C 1 249 ? -48.937 54.824 -7.154 1.00 53.87 249 SER C C 1
ATOM 19300 O O . SER C 1 249 ? -49.557 55.894 -7.171 1.00 52.27 249 SER C O 1
ATOM 19308 N N . ASN C 1 250 ? -47.762 54.648 -7.764 1.00 53.01 250 ASN C N 1
ATOM 19309 C CA . ASN C 1 250 ? -47.112 55.686 -8.570 1.00 57.40 250 ASN C CA 1
ATOM 19310 C C . ASN C 1 250 ? -46.753 55.142 -9.950 1.00 61.92 250 ASN C C 1
ATOM 19311 O O . ASN C 1 250 ? -45.575 55.089 -10.314 1.00 58.60 250 ASN C O 1
ATOM 19322 N N . PRO C 1 251 ? -47.734 54.739 -10.755 1.00 61.44 251 PRO C N 1
ATOM 19323 C CA . PRO C 1 251 ? -47.395 54.148 -12.059 1.00 54.12 251 PRO C CA 1
ATOM 19324 C C . PRO C 1 251 ? -46.520 55.075 -12.895 1.00 50.14 251 PRO C C 1
ATOM 19325 O O . PRO C 1 251 ? -46.656 56.299 -12.848 1.00 42.29 251 PRO C O 1
ATOM 19336 N N . CYS C 1 252 ? -45.600 54.469 -13.657 1.00 45.62 252 CYS C N 1
ATOM 19337 C CA . CYS C 1 252 ? -44.731 55.229 -14.547 1.00 43.60 252 CYS C CA 1
ATOM 19338 C C . CYS C 1 252 ? -45.544 55.921 -15.629 1.00 51.36 252 CYS C C 1
ATOM 19339 O O . CYS C 1 252 ? -46.501 55.359 -16.174 1.00 48.17 252 CYS C O 1
ATOM 19347 N N . LEU C 1 253 ? -45.141 57.147 -15.940 1.00 51.09 253 LEU C N 1
ATOM 19348 C CA . LEU C 1 253 ? -45.816 58.006 -16.895 1.00 47.43 253 LEU C CA 1
ATOM 19349 C C . LEU C 1 253 ? -45.318 57.810 -18.313 1.00 48.25 253 LEU C C 1
ATOM 19350 O O . LEU C 1 253 ? -46.052 58.090 -19.267 1.00 49.15 253 LEU C O 1
ATOM 19366 N N . PHE C 1 254 ? -44.100 57.309 -18.478 1.00 52.65 254 PHE C N 1
ATOM 19367 C CA . PHE C 1 254 ? -43.590 57.096 -19.822 1.00 48.89 254 PHE C CA 1
ATOM 19368 C C . PHE C 1 254 ? -44.249 55.900 -20.488 1.00 41.53 254 PHE C C 1
ATOM 19369 O O . PHE C 1 254 ? -44.350 55.864 -21.718 1.00 48.63 254 PHE C O 1
ATOM 19386 N N . GLU C 1 255 ? -44.744 54.944 -19.702 1.00 43.55 255 GLU C N 1
ATOM 19387 C CA . GLU C 1 255 ? -45.589 53.896 -20.259 1.00 43.89 255 GLU C CA 1
ATOM 19388 C C . GLU C 1 255 ? -46.733 54.498 -21.070 1.00 51.41 255 GLU C C 1
ATOM 19389 O O . GLU C 1 255 ? -47.011 54.069 -22.193 1.00 44.52 255 GLU C O 1
ATOM 19401 N N . TYR C 1 256 ? -47.407 55.504 -20.516 1.00 47.32 256 TYR C N 1
ATOM 19402 C CA . TYR C 1 256 ? -48.540 56.089 -21.222 1.00 41.92 256 TYR C CA 1
ATOM 19403 C C . TYR C 1 256 ? -48.095 56.902 -22.423 1.00 33.08 256 TYR C C 1
ATOM 19404 O O . TYR C 1 256 ? -48.789 56.933 -23.446 1.00 44.85 256 TYR C O 1
ATOM 19422 N N . VAL C 1 257 ? -46.937 57.555 -22.337 1.00 43.67 257 VAL C N 1
ATOM 19423 C CA . VAL C 1 257 ? -46.577 58.528 -23.362 1.00 37.59 257 VAL C CA 1
ATOM 19424 C C . VAL C 1 257 ? -46.165 57.835 -24.654 1.00 49.61 257 VAL C C 1
ATOM 19425 O O . VAL C 1 257 ? -46.530 58.273 -25.751 1.00 44.81 257 VAL C O 1
ATOM 19438 N N . TYR C 1 258 ? -45.383 56.760 -24.566 1.00 52.74 258 TYR C N 1
ATOM 19439 C CA . TYR C 1 258 ? -45.012 56.123 -25.821 1.00 55.49 258 TYR C CA 1
ATOM 19440 C C . TYR C 1 258 ? -44.561 54.677 -25.682 1.00 42.51 258 TYR C C 1
ATOM 19441 O O . TYR C 1 258 ? -44.452 53.978 -26.692 1.00 50.03 258 TYR C O 1
ATOM 19459 N N . PHE C 1 259 ? -44.302 54.202 -24.466 1.00 42.96 259 PHE C N 1
ATOM 19460 C CA . PHE C 1 259 ? -43.666 52.892 -24.364 1.00 48.40 259 PHE C CA 1
ATOM 19461 C C . PHE C 1 259 ? -44.662 51.747 -24.509 1.00 48.94 259 PHE C C 1
ATOM 19462 O O . PHE C 1 259 ? -44.343 50.730 -25.130 1.00 37.29 259 PHE C O 1
ATOM 19479 N N . ALA C 1 260 ? -45.854 51.875 -23.930 1.00 39.43 260 ALA C N 1
ATOM 19480 C CA . ALA C 1 260 ? -46.812 50.785 -23.965 1.00 35.51 260 ALA C CA 1
ATOM 19481 C C . ALA C 1 260 ? -47.589 50.806 -25.279 1.00 34.59 260 ALA C C 1
ATOM 19482 O O . ALA C 1 260 ? -47.563 51.777 -26.040 1.00 37.36 260 ALA C O 1
ATOM 19489 N N . ARG C 1 261 ? -48.272 49.713 -25.550 1.00 38.93 261 ARG C N 1
ATOM 19490 C CA . ARG C 1 261 ? -49.129 49.702 -26.723 1.00 37.82 261 ARG C CA 1
ATOM 19491 C C . ARG C 1 261 ? -50.439 50.422 -26.402 1.00 34.89 261 ARG C C 1
ATOM 19492 O O . ARG C 1 261 ? -50.896 50.417 -25.254 1.00 36.32 261 ARG C O 1
ATOM 19513 N N . PRO C 1 262 ? -51.033 51.090 -27.390 1.00 41.35 262 PRO C N 1
ATOM 19514 C CA . PRO C 1 262 ? -52.213 51.916 -27.097 1.00 40.77 262 PRO C CA 1
ATOM 19515 C C . PRO C 1 262 ? -53.409 51.109 -26.624 1.00 41.94 262 PRO C C 1
ATOM 19516 O O . PRO C 1 262 ? -54.253 51.659 -25.905 1.00 39.03 262 PRO C O 1
ATOM 19527 N N . ASP C 1 263 ? -53.506 49.830 -26.988 1.00 36.32 263 ASP C N 1
ATOM 19528 C CA . ASP C 1 263 ? -54.646 49.013 -26.620 1.00 38.28 263 ASP C CA 1
ATOM 19529 C C . ASP C 1 263 ? -54.506 48.376 -25.241 1.00 40.00 263 ASP C C 1
ATOM 19530 O O . ASP C 1 263 ? -55.373 47.586 -24.838 1.00 38.22 263 ASP C O 1
ATOM 19539 N N . SER C 1 264 ? -53.469 48.728 -24.488 1.00 43.27 264 SER C N 1
ATOM 19540 C CA . SER C 1 264 ? -53.331 48.257 -23.115 1.00 38.98 264 SER C CA 1
ATOM 19541 C C . SER C 1 264 ? -54.037 49.192 -22.137 1.00 36.28 264 SER C C 1
ATOM 19542 O O . SER C 1 264 ? -54.166 50.392 -22.379 1.00 35.99 264 SER C O 1
ATOM 19550 N N . PHE C 1 265 ? -54.486 48.610 -21.024 1.00 34.93 265 PHE C N 1
ATOM 19551 C CA . PHE C 1 265 ? -55.024 49.339 -19.879 1.00 44.05 265 PHE C CA 1
ATOM 19552 C C . PHE C 1 265 ? -54.083 49.139 -18.691 1.00 33.30 265 PHE C C 1
ATOM 19553 O O . PHE C 1 265 ? -53.968 48.024 -18.167 1.00 36.45 265 PHE C O 1
ATOM 19570 N N . ILE C 1 266 ? -53.416 50.213 -18.270 1.00 33.65 266 ILE C N 1
ATOM 19571 C CA . ILE C 1 266 ? -52.421 50.174 -17.193 1.00 44.65 266 ILE C CA 1
ATOM 19572 C C . ILE C 1 266 ? -52.986 50.913 -15.984 1.00 41.54 266 ILE C C 1
ATOM 19573 O O . ILE C 1 266 ? -53.224 52.124 -16.048 1.00 44.04 266 ILE C O 1
ATOM 19589 N N . ASP C 1 267 ? -53.160 50.193 -14.879 1.00 39.38 267 ASP C N 1
ATOM 19590 C CA . ASP C 1 267 ? -53.881 50.698 -13.711 1.00 51.86 267 ASP C CA 1
ATOM 19591 C C . ASP C 1 267 ? -55.152 51.429 -14.134 1.00 50.70 267 ASP C C 1
ATOM 19592 O O . ASP C 1 267 ? -55.353 52.612 -13.857 1.00 44.87 267 ASP C O 1
ATOM 19601 N N . LYS C 1 268 ? -56.004 50.696 -14.842 1.00 49.11 268 LYS C N 1
ATOM 19602 C CA . LYS C 1 268 ? -57.338 51.150 -15.213 1.00 55.18 268 LYS C CA 1
ATOM 19603 C C . LYS C 1 268 ? -57.326 52.338 -16.168 1.00 47.12 268 LYS C C 1
ATOM 19604 O O . LYS C 1 268 ? -58.362 52.990 -16.350 1.00 51.04 268 LYS C O 1
ATOM 19623 N N . ILE C 1 269 ? -56.203 52.621 -16.824 1.00 39.69 269 ILE C N 1
ATOM 19624 C CA . ILE C 1 269 ? -56.098 53.756 -17.740 1.00 38.06 269 ILE C CA 1
ATOM 19625 C C . ILE C 1 269 ? -55.827 53.248 -19.157 1.00 54.96 269 ILE C C 1
ATOM 19626 O O . ILE C 1 269 ? -54.846 52.522 -19.382 1.00 48.03 269 ILE C O 1
ATOM 19642 N N . SER C 1 270 ? -56.661 53.666 -20.118 1.00 42.62 270 SER C N 1
ATOM 19643 C CA . SER C 1 270 ? -56.456 53.296 -21.518 1.00 40.68 270 SER C CA 1
ATOM 19644 C C . SER C 1 270 ? -55.322 54.117 -22.121 1.00 47.63 270 SER C C 1
ATOM 19645 O O . SER C 1 270 ? -55.416 55.349 -22.208 1.00 41.62 270 SER C O 1
ATOM 19653 N N . VAL C 1 271 ? -54.268 53.435 -22.578 1.00 40.39 271 VAL C N 1
ATOM 19654 C CA . VAL C 1 271 ? -53.127 54.136 -23.160 1.00 37.97 271 VAL C CA 1
ATOM 19655 C C . VAL C 1 271 ? -53.562 54.961 -24.364 1.00 35.18 271 VAL C C 1
ATOM 19656 O O . VAL C 1 271 ? -53.169 56.122 -24.515 1.00 36.95 271 VAL C O 1
ATOM 19669 N N . TYR C 1 272 ? -54.391 54.378 -25.233 1.00 38.61 272 TYR C N 1
ATOM 19670 C CA . TYR C 1 272 ? -54.910 55.118 -26.382 1.00 36.80 272 TYR C CA 1
ATOM 19671 C C . TYR C 1 272 ? -55.626 56.390 -25.940 1.00 35.13 272 TYR C C 1
ATOM 19672 O O . TYR C 1 272 ? -55.356 57.477 -26.458 1.00 38.91 272 TYR C O 1
ATOM 19690 N N . SER C 1 273 ? -56.539 56.277 -24.978 1.00 40.47 273 SER C N 1
ATOM 19691 C CA . SER C 1 273 ? -57.296 57.456 -24.567 1.00 47.43 273 SER C CA 1
ATOM 19692 C C . SER C 1 273 ? -56.384 58.472 -23.899 1.00 45.41 273 SER C C 1
ATOM 19693 O O . SER C 1 273 ? -56.457 59.671 -24.198 1.00 42.50 273 SER C O 1
ATOM 19701 N N . ALA C 1 274 ? -55.514 58.009 -22.995 1.00 44.51 274 ALA C N 1
ATOM 19702 C CA . ALA C 1 274 ? -54.483 58.881 -22.450 1.00 30.64 274 ALA C CA 1
ATOM 19703 C C . ALA C 1 274 ? -53.822 59.691 -23.553 1.00 40.92 274 ALA C C 1
ATOM 19704 O O . ALA C 1 274 ? -53.676 60.913 -23.440 1.00 47.39 274 ALA C O 1
ATOM 19711 N N . ARG C 1 275 ? -53.450 59.034 -24.660 1.00 46.25 275 ARG C N 1
ATOM 19712 C CA . ARG C 1 275 ? -52.701 59.737 -25.698 1.00 38.59 275 ARG C CA 1
ATOM 19713 C C . ARG C 1 275 ? -53.571 60.717 -26.477 1.00 42.89 275 ARG C C 1
ATOM 19714 O O . ARG C 1 275 ? -53.078 61.773 -26.894 1.00 39.74 275 ARG C O 1
ATOM 19735 N N . VAL C 1 276 ? -54.854 60.406 -26.693 1.00 46.58 276 VAL C N 1
ATOM 19736 C CA . VAL C 1 276 ? -55.726 61.381 -27.354 1.00 39.47 276 VAL C CA 1
ATOM 19737 C C . VAL C 1 276 ? -55.854 62.625 -26.487 1.00 39.98 276 VAL C C 1
ATOM 19738 O O . VAL C 1 276 ? -55.726 63.755 -26.972 1.00 44.15 276 VAL C O 1
ATOM 19751 N N . ASN C 1 277 ? -56.074 62.437 -25.185 1.00 40.87 277 ASN C N 1
ATOM 19752 C CA . ASN C 1 277 ? -56.097 63.577 -24.273 1.00 46.19 277 ASN C CA 1
ATOM 19753 C C . ASN C 1 277 ? -54.809 64.390 -24.383 1.00 51.80 277 ASN C C 1
ATOM 19754 O O . ASN C 1 277 ? -54.857 65.624 -24.428 1.00 48.11 277 ASN C O 1
ATOM 19765 N N . MET C 1 278 ? -53.645 63.730 -24.451 1.00 42.90 278 MET C N 1
ATOM 19766 C CA . MET C 1 278 ? -52.403 64.492 -24.565 1.00 45.22 278 MET C CA 1
ATOM 19767 C C . MET C 1 278 ? -52.424 65.378 -25.803 1.00 43.54 278 MET C C 1
ATOM 19768 O O . MET C 1 278 ? -51.927 66.511 -25.778 1.00 46.61 278 MET C O 1
ATOM 19782 N N . GLY C 1 279 ? -52.990 64.874 -26.902 1.00 41.91 279 GLY C N 1
ATOM 19783 C CA . GLY C 1 279 ? -53.197 65.712 -28.069 1.00 38.36 279 GLY C CA 1
ATOM 19784 C C . GLY C 1 279 ? -54.139 66.870 -27.786 1.00 48.45 279 GLY C C 1
ATOM 19785 O O . GLY C 1 279 ? -53.933 67.984 -28.275 1.00 46.37 279 GLY C O 1
ATOM 19789 N N . THR C 1 280 ? -55.186 66.623 -26.995 1.00 47.88 280 THR C N 1
ATOM 19790 C CA . THR C 1 280 ? -56.116 67.696 -26.662 1.00 56.23 280 THR C CA 1
ATOM 19791 C C . THR C 1 280 ? -55.402 68.784 -25.870 1.00 55.80 280 THR C C 1
ATOM 19792 O O . THR C 1 280 ? -55.416 69.960 -26.248 1.00 52.25 280 THR C O 1
ATOM 19803 N N . LYS C 1 281 ? -54.767 68.399 -24.755 1.00 52.82 281 LYS C N 1
ATOM 19804 C CA . LYS C 1 281 ? -54.034 69.361 -23.940 1.00 52.55 281 LYS C CA 1
ATOM 19805 C C . LYS C 1 281 ? -53.033 70.141 -24.778 1.00 54.06 281 LYS C C 1
ATOM 19806 O O . LYS C 1 281 ? -52.924 71.368 -24.662 1.00 54.69 281 LYS C O 1
ATOM 19825 N N . LEU C 1 282 ? -52.279 69.447 -25.631 1.00 55.49 282 LEU C N 1
ATOM 19826 C CA . LEU C 1 282 ? -51.236 70.140 -26.369 1.00 53.44 282 LEU C CA 1
ATOM 19827 C C . LEU C 1 282 ? -51.795 70.993 -27.496 1.00 49.59 282 LEU C C 1
ATOM 19828 O O . LEU C 1 282 ? -51.221 72.037 -27.805 1.00 49.73 282 LEU C O 1
ATOM 19844 N N . GLY C 1 283 ? -52.901 70.584 -28.120 1.00 54.47 283 GLY C N 1
ATOM 19845 C CA . GLY C 1 283 ? -53.474 71.399 -29.180 1.00 53.37 283 GLY C CA 1
ATOM 19846 C C . GLY C 1 283 ? -54.094 72.677 -28.648 1.00 52.90 283 GLY C C 1
ATOM 19847 O O . GLY C 1 283 ? -54.008 73.735 -29.281 1.00 52.85 283 GLY C O 1
ATOM 19851 N N . GLU C 1 284 ? -54.731 72.596 -27.482 1.00 50.49 284 GLU C N 1
ATOM 19852 C CA . GLU C 1 284 ? -55.190 73.801 -26.801 1.00 59.07 284 GLU C CA 1
ATOM 19853 C C . GLU C 1 284 ? -54.019 74.739 -26.532 1.00 59.89 284 GLU C C 1
ATOM 19854 O O . GLU C 1 284 ? -54.038 75.908 -26.938 1.00 53.82 284 GLU C O 1
ATOM 19866 N N . LYS C 1 285 ? -52.973 74.231 -25.869 1.00 60.18 285 LYS C N 1
ATOM 19867 C CA . LYS C 1 285 ? -51.805 75.056 -25.584 1.00 52.32 285 LYS C CA 1
ATOM 19868 C C . LYS C 1 285 ? -51.255 75.688 -26.851 1.00 60.67 285 LYS C C 1
ATOM 19869 O O . LYS C 1 285 ? -50.801 76.840 -26.839 1.00 67.60 285 LYS C O 1
ATOM 19888 N N . ILE C 1 286 ? -51.311 74.968 -27.970 1.00 58.65 286 ILE C N 1
ATOM 19889 C CA . ILE C 1 286 ? -50.740 75.494 -29.209 1.00 57.02 286 ILE C CA 1
ATOM 19890 C C . ILE C 1 286 ? -51.572 76.662 -29.718 1.00 57.71 286 ILE C C 1
ATOM 19891 O O . ILE C 1 286 ? -51.032 77.692 -30.145 1.00 60.43 286 ILE C O 1
ATOM 19907 N N . ALA C 1 287 ? -52.901 76.519 -29.703 1.00 66.07 287 ALA C N 1
ATOM 19908 C CA . ALA C 1 287 ? -53.767 77.568 -30.234 1.00 60.71 287 ALA C CA 1
ATOM 19909 C C . ALA C 1 287 ? -53.615 78.851 -29.431 1.00 65.50 287 ALA C C 1
ATOM 19910 O O . ALA C 1 287 ? -53.604 79.953 -29.999 1.00 59.74 287 ALA C O 1
ATOM 19917 N N . ARG C 1 288 ? -53.467 78.725 -28.111 1.00 60.48 288 ARG C N 1
ATOM 19918 C CA . ARG C 1 288 ? -53.319 79.883 -27.236 1.00 67.15 288 ARG C CA 1
ATOM 19919 C C . ARG C 1 288 ? -51.956 80.543 -27.415 1.00 69.77 288 ARG C C 1
ATOM 19920 O O . ARG C 1 288 ? -51.868 81.764 -27.617 1.00 69.18 288 ARG C O 1
ATOM 19941 N N . GLU C 1 289 ? -50.872 79.765 -27.333 1.00 64.97 289 GLU C N 1
ATOM 19942 C CA . GLU C 1 289 ? -49.544 80.374 -27.365 1.00 61.06 289 GLU C CA 1
ATOM 19943 C C . GLU C 1 289 ? -49.156 80.788 -28.776 1.00 67.03 289 GLU C C 1
ATOM 19944 O O . GLU C 1 289 ? -48.524 81.843 -28.964 1.00 76.17 289 GLU C O 1
ATOM 19956 N N . TRP C 1 290 ? -49.527 79.990 -29.774 1.00 67.01 290 TRP C N 1
ATOM 19957 C CA . TRP C 1 290 ? -49.188 80.236 -31.171 1.00 62.34 290 TRP C CA 1
ATOM 19958 C C . TRP C 1 290 ? -50.401 80.738 -31.948 1.00 65.41 290 TRP C C 1
ATOM 19959 O O . TRP C 1 290 ? -50.670 80.310 -33.075 1.00 63.39 290 TRP C O 1
ATOM 19980 N N . GLU C 1 291 ? -51.156 81.654 -31.334 1.00 72.11 291 GLU C N 1
ATOM 19981 C CA . GLU C 1 291 ? -52.320 82.249 -31.985 1.00 73.55 291 GLU C CA 1
ATOM 19982 C C . GLU C 1 291 ? -51.948 82.896 -33.313 1.00 69.20 291 GLU C C 1
ATOM 19983 O O . GLU C 1 291 ? -52.721 82.840 -34.277 1.00 67.90 291 GLU C O 1
ATOM 19995 N N . ASP C 1 292 ? -50.775 83.518 -33.383 1.00 68.06 292 ASP C N 1
ATOM 19996 C CA . ASP C 1 292 ? -50.423 84.372 -34.509 1.00 69.43 292 ASP C CA 1
ATOM 19997 C C . ASP C 1 292 ? -49.711 83.630 -35.637 1.00 72.68 292 ASP C C 1
ATOM 19998 O O . ASP C 1 292 ? -49.466 84.231 -36.690 1.00 74.08 292 ASP C O 1
ATOM 20007 N N . LEU C 1 293 ? -49.394 82.348 -35.465 1.00 69.51 293 LEU C N 1
ATOM 20008 C CA . LEU C 1 293 ? -48.589 81.620 -36.442 1.00 71.37 293 LEU C CA 1
ATOM 20009 C C . LEU C 1 293 ? -49.467 80.973 -37.505 1.00 70.00 293 LEU C C 1
ATOM 20010 O O . LEU C 1 293 ? -50.567 80.495 -37.219 1.00 75.20 293 LEU C O 1
ATOM 20026 N N . ASP C 1 294 ? -48.957 80.949 -38.737 1.00 73.54 294 ASP C N 1
ATOM 20027 C CA . ASP C 1 294 ? -49.696 80.430 -39.887 1.00 66.76 294 ASP C CA 1
ATOM 20028 C C . ASP C 1 294 ? -49.330 78.967 -40.110 1.00 68.14 294 ASP C C 1
ATOM 20029 O O . ASP C 1 294 ? -48.337 78.658 -40.773 1.00 62.31 294 ASP C O 1
ATOM 20038 N N . ILE C 1 295 ? -50.153 78.063 -39.588 1.00 67.34 295 ILE C N 1
ATOM 20039 C CA . ILE C 1 295 ? -49.939 76.626 -39.729 1.00 63.78 295 ILE C CA 1
ATOM 20040 C C . ILE C 1 295 ? -50.796 76.117 -40.880 1.00 63.49 295 ILE C C 1
ATOM 20041 O O . ILE C 1 295 ? -52.025 76.253 -40.856 1.00 56.34 295 ILE C O 1
ATOM 20057 N N . ASP C 1 296 ? -50.155 75.501 -41.877 1.00 59.60 296 ASP C N 1
ATOM 20058 C CA . ASP C 1 296 ? -50.912 74.900 -42.968 1.00 55.33 296 ASP C CA 1
ATOM 20059 C C . ASP C 1 296 ? -51.403 73.501 -42.622 1.00 57.30 296 ASP C C 1
ATOM 20060 O O . ASP C 1 296 ? -52.546 73.151 -42.934 1.00 55.78 296 ASP C O 1
ATOM 20069 N N . VAL C 1 297 ? -50.557 72.667 -42.023 1.00 54.86 297 VAL C N 1
ATOM 20070 C CA . VAL C 1 297 ? -50.923 71.268 -41.833 1.00 48.67 297 VAL C CA 1
ATOM 20071 C C . VAL C 1 297 ? -50.228 70.696 -40.612 1.00 44.24 297 VAL C C 1
ATOM 20072 O O . VAL C 1 297 ? -49.145 71.137 -40.221 1.00 46.82 297 VAL C O 1
ATOM 20085 N N . VAL C 1 298 ? -50.863 69.690 -40.015 1.00 48.61 298 VAL C N 1
ATOM 20086 C CA . VAL C 1 298 ? -50.273 68.931 -38.919 1.00 46.91 298 VAL C CA 1
ATOM 20087 C C . VAL C 1 298 ? -49.833 67.575 -39.456 1.00 51.62 298 VAL C C 1
ATOM 20088 O O . VAL C 1 298 ? -50.645 66.818 -40.013 1.00 51.51 298 VAL C O 1
ATOM 20101 N N . ILE C 1 299 ? -48.554 67.267 -39.278 1.00 47.84 299 ILE C N 1
ATOM 20102 C CA . ILE C 1 299 ? -47.918 66.066 -39.801 1.00 43.29 299 ILE C CA 1
ATOM 20103 C C . ILE C 1 299 ? -47.319 65.303 -38.626 1.00 47.06 299 ILE C C 1
ATOM 20104 O O . ILE C 1 299 ? -46.444 65.828 -37.935 1.00 45.75 299 ILE C O 1
ATOM 20120 N N . PRO C 1 300 ? -47.753 64.077 -38.346 1.00 39.92 300 PRO C N 1
ATOM 20121 C CA . PRO C 1 300 ? -47.133 63.316 -37.261 1.00 39.07 300 PRO C CA 1
ATOM 20122 C C . PRO C 1 300 ? -45.794 62.715 -37.680 1.00 40.84 300 PRO C C 1
ATOM 20123 O O . PRO C 1 300 ? -45.506 62.508 -38.859 1.00 42.57 300 PRO C O 1
ATOM 20134 N N . ILE C 1 301 ? -44.959 62.493 -36.671 1.00 42.82 301 ILE C N 1
ATOM 20135 C CA . ILE C 1 301 ? -43.778 61.643 -36.773 1.00 41.61 301 ILE C CA 1
ATOM 20136 C C . ILE C 1 301 ? -44.245 60.255 -36.351 1.00 38.15 301 ILE C C 1
ATOM 20137 O O . ILE C 1 301 ? -44.353 59.986 -35.143 1.00 39.98 301 ILE C O 1
ATOM 20153 N N . PRO C 1 302 ? -44.549 59.356 -37.285 1.00 42.54 302 PRO C N 1
ATOM 20154 C CA . PRO C 1 302 ? -45.172 58.085 -36.905 1.00 49.32 302 PRO C CA 1
ATOM 20155 C C . PRO C 1 302 ? -44.194 57.208 -36.130 1.00 47.91 302 PRO C C 1
ATOM 20156 O O . PRO C 1 302 ? -42.980 57.403 -36.183 1.00 44.39 302 PRO C O 1
ATOM 20167 N N . GLU C 1 303 ? -44.738 56.234 -35.385 1.00 48.99 303 GLU C N 1
ATOM 20168 C CA . GLU C 1 303 ? -46.162 55.901 -35.407 1.00 51.41 303 GLU C CA 1
ATOM 20169 C C . GLU C 1 303 ? -46.921 56.237 -34.116 1.00 53.94 303 GLU C C 1
ATOM 20170 O O . GLU C 1 303 ? -48.148 56.282 -34.111 1.00 50.35 303 GLU C O 1
ATOM 20182 N N . THR C 1 304 ? -46.191 56.462 -33.019 1.00 49.20 304 THR C N 1
ATOM 20183 C CA . THR C 1 304 ? -46.849 56.712 -31.738 1.00 52.91 304 THR C CA 1
ATOM 20184 C C . THR C 1 304 ? -47.691 57.981 -31.767 1.00 43.17 304 THR C C 1
ATOM 20185 O O . THR C 1 304 ? -48.722 58.043 -31.078 1.00 47.95 304 THR C O 1
ATOM 20196 N N . SER C 1 305 ? -47.298 58.985 -32.548 1.00 42.39 305 SER C N 1
ATOM 20197 C CA . SER C 1 305 ? -47.913 60.307 -32.473 1.00 50.89 305 SER C CA 1
ATOM 20198 C C . SER C 1 305 ? -49.022 60.540 -33.492 1.00 48.76 305 SER C C 1
ATOM 20199 O O . SER C 1 305 ? -49.502 61.676 -33.602 1.00 44.53 305 SER C O 1
ATOM 20207 N N . CYS C 1 306 ? -49.424 59.539 -34.265 1.00 42.08 306 CYS C N 1
ATOM 20208 C CA . CYS C 1 306 ? -50.428 59.808 -35.290 1.00 45.67 306 CYS C CA 1
ATOM 20209 C C . CYS C 1 306 ? -51.749 60.243 -34.659 1.00 48.02 306 CYS C C 1
ATOM 20210 O O . CYS C 1 306 ? -52.361 61.223 -35.100 1.00 41.23 306 CYS C O 1
ATOM 20218 N N . ASP C 1 307 ? -52.197 59.534 -33.620 1.00 47.96 307 ASP C N 1
ATOM 20219 C CA . ASP C 1 307 ? -53.436 59.891 -32.942 1.00 44.76 307 ASP C CA 1
ATOM 20220 C C . ASP C 1 307 ? -53.294 61.168 -32.127 1.00 50.87 307 ASP C C 1
ATOM 20221 O O . ASP C 1 307 ? -54.294 61.849 -31.878 1.00 49.45 307 ASP C O 1
ATOM 20230 N N . ILE C 1 308 ? -52.080 61.497 -31.690 1.00 53.38 308 ILE C N 1
ATOM 20231 C CA . ILE C 1 308 ? -51.859 62.744 -30.969 1.00 39.97 308 ILE C CA 1
ATOM 20232 C C . ILE C 1 308 ? -51.982 63.925 -31.919 1.00 48.72 308 ILE C C 1
ATOM 20233 O O . ILE C 1 308 ? -52.689 64.901 -31.639 1.00 47.22 308 ILE C O 1
ATOM 20249 N N . ALA C 1 309 ? -51.319 63.837 -33.072 1.00 39.46 309 ALA C N 1
ATOM 20250 C CA . ALA C 1 309 ? -51.399 64.895 -34.067 1.00 44.97 309 ALA C CA 1
ATOM 20251 C C . ALA C 1 309 ? -52.793 65.013 -34.668 1.00 52.28 309 ALA C C 1
ATOM 20252 O O . ALA C 1 309 ? -53.176 66.101 -35.119 1.00 42.46 309 ALA C O 1
ATOM 20259 N N . LEU C 1 310 ? -53.555 63.916 -34.719 1.00 44.13 310 LEU C N 1
ATOM 20260 C CA . LEU C 1 310 ? -54.918 64.011 -35.238 1.00 49.79 310 LEU C CA 1
ATOM 20261 C C . LEU C 1 310 ? -55.750 64.933 -34.363 1.00 45.86 310 LEU C C 1
ATOM 20262 O O . LEU C 1 310 ? -56.452 65.824 -34.857 1.00 47.29 310 LEU C O 1
ATOM 20278 N N . GLU C 1 311 ? -55.676 64.719 -33.050 1.00 46.24 311 GLU C N 1
ATOM 20279 C CA . GLU C 1 311 ? -56.408 65.534 -32.092 1.00 55.58 311 GLU C CA 1
ATOM 20280 C C . GLU C 1 311 ? -55.923 66.977 -32.105 1.00 54.08 311 GLU C C 1
ATOM 20281 O O . GLU C 1 311 ? -56.733 67.907 -32.025 1.00 50.21 311 GLU C O 1
ATOM 20293 N N . ILE C 1 312 ? -54.609 67.188 -32.214 1.00 50.60 312 ILE C N 1
ATOM 20294 C CA . ILE C 1 312 ? -54.088 68.550 -32.309 1.00 50.51 312 ILE C CA 1
ATOM 20295 C C . ILE C 1 312 ? -54.646 69.249 -33.539 1.00 50.36 312 ILE C C 1
ATOM 20296 O O . ILE C 1 312 ? -55.026 70.425 -33.493 1.00 54.78 312 ILE C O 1
ATOM 20312 N N . ALA C 1 313 ? -54.646 68.553 -34.677 1.00 49.48 313 ALA C N 1
ATOM 20313 C CA . ALA C 1 313 ? -55.182 69.149 -35.893 1.00 53.77 313 ALA C CA 1
ATOM 20314 C C . ALA C 1 313 ? -56.667 69.452 -35.740 1.00 52.17 313 ALA C C 1
ATOM 20315 O O . ALA C 1 313 ? -57.174 70.395 -36.355 1.00 48.43 313 ALA C O 1
ATOM 20322 N N . ARG C 1 314 ? -57.376 68.682 -34.912 1.00 56.10 314 ARG C N 1
ATOM 20323 C CA . ARG C 1 314 ? -58.785 68.968 -34.664 1.00 50.75 314 ARG C CA 1
ATOM 20324 C C . ARG C 1 314 ? -58.936 70.253 -33.859 1.00 57.26 314 ARG C C 1
ATOM 20325 O O . ARG C 1 314 ? -59.633 71.186 -34.277 1.00 58.68 314 ARG C O 1
ATOM 20346 N N . ILE C 1 315 ? -58.281 70.315 -32.694 1.00 55.45 315 ILE C N 1
ATOM 20347 C CA . ILE C 1 315 ? -58.294 71.528 -31.877 1.00 47.63 315 ILE C CA 1
ATOM 20348 C C . ILE C 1 315 ? -57.970 72.744 -32.727 1.00 55.06 315 ILE C C 1
ATOM 20349 O O . ILE C 1 315 ? -58.668 73.767 -32.683 1.00 53.43 315 ILE C O 1
ATOM 20365 N N . LEU C 1 316 ? -56.895 72.656 -33.504 1.00 48.14 316 LEU C N 1
ATOM 20366 C CA . LEU C 1 316 ? -56.477 73.774 -34.337 1.00 50.96 316 LEU C CA 1
ATOM 20367 C C . LEU C 1 316 ? -57.331 73.931 -35.585 1.00 49.48 316 LEU C C 1
ATOM 20368 O O . LEU C 1 316 ? -57.103 74.872 -36.351 1.00 54.39 316 LEU C O 1
ATOM 20384 N N . GLY C 1 317 ? -58.315 73.058 -35.796 1.00 54.56 317 GLY C N 1
ATOM 20385 C CA . GLY C 1 317 ? -59.116 73.102 -37.007 1.00 49.81 317 GLY C CA 1
ATOM 20386 C C . GLY C 1 317 ? -58.262 73.181 -38.253 1.00 59.37 317 GLY C C 1
ATOM 20387 O O . GLY C 1 317 ? -58.525 73.993 -39.148 1.00 53.29 317 GLY C O 1
ATOM 20391 N N . LYS C 1 318 ? -57.231 72.339 -38.312 1.00 53.40 318 LYS C N 1
ATOM 20392 C CA . LYS C 1 318 ? -56.316 72.314 -39.437 1.00 59.10 318 LYS C CA 1
ATOM 20393 C C . LYS C 1 318 ? -56.277 70.926 -40.058 1.00 50.84 318 LYS C C 1
ATOM 20394 O O . LYS C 1 318 ? -56.566 69.930 -39.386 1.00 46.07 318 LYS C O 1
ATOM 20413 N N . PRO C 1 319 ? -55.919 70.830 -41.335 1.00 50.16 319 PRO C N 1
ATOM 20414 C CA . PRO C 1 319 ? -55.801 69.510 -41.963 1.00 54.07 319 PRO C CA 1
ATOM 20415 C C . PRO C 1 319 ? -54.703 68.672 -41.322 1.00 56.22 319 PRO C C 1
ATOM 20416 O O . PRO C 1 319 ? -53.673 69.186 -40.878 1.00 50.71 319 PRO C O 1
ATOM 20427 N N . TYR C 1 320 ? -54.953 67.369 -41.271 1.00 51.09 320 TYR C N 1
ATOM 20428 C CA . TYR C 1 320 ? -53.996 66.353 -40.853 1.00 45.10 320 TYR C CA 1
ATOM 20429 C C . TYR C 1 320 ? -53.567 65.583 -42.093 1.00 54.98 320 TYR C C 1
ATOM 20430 O O . TYR C 1 320 ? -54.397 65.271 -42.955 1.00 46.22 320 TYR C O 1
ATOM 20448 N N . ARG C 1 321 ? -52.264 65.320 -42.217 1.00 48.44 321 ARG C N 1
ATOM 20449 C CA . ARG C 1 321 ? -51.769 64.570 -43.362 1.00 41.96 321 ARG C CA 1
ATOM 20450 C C . ARG C 1 321 ? -50.566 63.719 -42.977 1.00 49.91 321 ARG C C 1
ATOM 20451 O O . ARG C 1 321 ? -49.710 64.141 -42.190 1.00 40.37 321 ARG C O 1
ATOM 20472 N N . GLN C 1 322 ? -50.517 62.525 -43.571 1.00 48.77 322 GLN C N 1
ATOM 20473 C CA . GLN C 1 322 ? -49.410 61.577 -43.447 1.00 49.63 322 GLN C CA 1
ATOM 20474 C C . GLN C 1 322 ? -48.268 62.060 -44.331 1.00 48.07 322 GLN C C 1
ATOM 20475 O O . GLN C 1 322 ? -48.093 61.631 -45.473 1.00 49.08 322 GLN C O 1
ATOM 20489 N N . GLY C 1 323 ? -47.476 62.976 -43.791 1.00 48.16 323 GLY C N 1
ATOM 20490 C CA . GLY C 1 323 ? -46.360 63.506 -44.546 1.00 45.24 323 GLY C CA 1
ATOM 20491 C C . GLY C 1 323 ? -45.102 62.679 -44.380 1.00 36.90 323 GLY C C 1
ATOM 20492 O O . GLY C 1 323 ? -44.228 62.687 -45.252 1.00 46.22 323 GLY C O 1
ATOM 20496 N N . PHE C 1 324 ? -44.994 61.989 -43.250 1.00 38.61 324 PHE C N 1
ATOM 20497 C CA . PHE C 1 324 ? -43.909 61.053 -42.999 1.00 42.37 324 PHE C CA 1
ATOM 20498 C C . PHE C 1 324 ? -44.459 59.636 -42.965 1.00 42.16 324 PHE C C 1
ATOM 20499 O O . PHE C 1 324 ? -45.550 59.395 -42.440 1.00 38.89 324 PHE C O 1
ATOM 20516 N N . VAL C 1 325 ? -43.685 58.703 -43.510 1.00 35.71 325 VAL C N 1
ATOM 20517 C CA . VAL C 1 325 ? -43.969 57.279 -43.416 1.00 40.39 325 VAL C CA 1
ATOM 20518 C C . VAL C 1 325 ? -42.767 56.626 -42.747 1.00 41.64 325 VAL C C 1
ATOM 20519 O O . VAL C 1 325 ? -41.631 56.784 -43.215 1.00 36.38 325 VAL C O 1
ATOM 20532 N N . LYS C 1 326 ? -43.011 55.929 -41.643 1.00 37.07 326 LYS C N 1
ATOM 20533 C CA . LYS C 1 326 ? -41.960 55.163 -40.997 1.00 42.07 326 LYS C CA 1
ATOM 20534 C C . LYS C 1 326 ? -41.677 53.903 -41.807 1.00 44.42 326 LYS C C 1
ATOM 20535 O O . LYS C 1 326 ? -42.597 53.166 -42.168 1.00 40.26 326 LYS C O 1
ATOM 20554 N N . ASN C 1 327 ? -40.404 53.660 -42.097 1.00 40.08 327 ASN C N 1
ATOM 20555 C CA . ASN C 1 327 ? -40.011 52.446 -42.803 1.00 40.36 327 ASN C CA 1
ATOM 20556 C C . ASN C 1 327 ? -40.223 51.251 -41.879 1.00 40.82 327 ASN C C 1
ATOM 20557 O O . ASN C 1 327 ? -39.545 51.111 -40.853 1.00 38.46 327 ASN C O 1
ATOM 20568 N N . ARG C 1 328 ? -41.196 50.405 -42.224 1.00 42.28 328 ARG C N 1
ATOM 20569 C CA . ARG C 1 328 ? -41.480 49.208 -41.442 1.00 41.88 328 ARG C CA 1
ATOM 20570 C C . ARG C 1 328 ? -40.251 48.328 -41.281 1.00 47.25 328 ARG C C 1
ATOM 20571 O O . ARG C 1 328 ? -40.074 47.680 -40.240 1.00 41.01 328 ARG C O 1
ATOM 20592 N N . TYR C 1 329 ? -39.394 48.286 -42.290 1.00 34.21 329 TYR C N 1
ATOM 20593 C CA . TYR C 1 329 ? -38.259 47.381 -42.308 1.00 36.42 329 TYR C CA 1
ATOM 20594 C C . TYR C 1 329 ? -36.996 48.226 -42.367 1.00 32.94 329 TYR C C 1
ATOM 20595 O O . TYR C 1 329 ? -36.831 49.045 -43.280 1.00 45.74 329 TYR C O 1
ATOM 20613 N N . VAL C 1 330 ? -36.147 48.077 -41.366 1.00 45.55 330 VAL C N 1
ATOM 20614 C CA . VAL C 1 330 ? -34.834 48.703 -41.349 1.00 51.14 330 VAL C CA 1
ATOM 20615 C C . VAL C 1 330 ? -33.825 47.569 -41.306 1.00 52.37 330 VAL C C 1
ATOM 20616 O O . VAL C 1 330 ? -33.990 46.618 -40.532 1.00 62.33 330 VAL C O 1
ATOM 20629 N N . GLY C 1 331 ? -32.842 47.622 -42.200 1.00 43.50 331 GLY C N 1
ATOM 20630 C CA . GLY C 1 331 ? -31.825 46.600 -42.282 1.00 48.76 331 GLY C CA 1
ATOM 20631 C C . GLY C 1 331 ? -30.607 46.990 -41.466 1.00 49.01 331 GLY C C 1
ATOM 20632 O O . GLY C 1 331 ? -30.544 48.056 -40.863 1.00 50.35 331 GLY C O 1
ATOM 20636 N N . ARG C 1 332 ? -29.630 46.093 -41.441 1.00 46.77 332 ARG C N 1
ATOM 20637 C CA . ARG C 1 332 ? -28.367 46.427 -40.801 1.00 56.12 332 ARG C CA 1
ATOM 20638 C C . ARG C 1 332 ? -27.511 47.202 -41.795 1.00 54.34 332 ARG C C 1
ATOM 20639 O O . ARG C 1 332 ? -27.636 47.043 -43.015 1.00 53.47 332 ARG C O 1
ATOM 20660 N N . THR C 1 333 ? -26.698 48.112 -41.270 1.00 54.10 333 THR C N 1
ATOM 20661 C CA . THR C 1 333 ? -25.620 48.674 -42.061 1.00 56.64 333 THR C CA 1
ATOM 20662 C C . THR C 1 333 ? -24.409 47.776 -41.870 1.00 55.50 333 THR C C 1
ATOM 20663 O O . THR C 1 333 ? -24.155 47.283 -40.766 1.00 59.12 333 THR C O 1
ATOM 20674 N N . PHE C 1 334 ? -23.694 47.527 -42.953 1.00 59.06 334 PHE C N 1
ATOM 20675 C CA . PHE C 1 334 ? -22.514 46.683 -42.926 1.00 57.91 334 PHE C CA 1
ATOM 20676 C C . PHE C 1 334 ? -21.279 47.564 -42.891 1.00 60.56 334 PHE C C 1
ATOM 20677 O O . PHE C 1 334 ? -21.194 48.555 -43.625 1.00 61.71 334 PHE C O 1
ATOM 20694 N N . ILE C 1 335 ? -20.370 47.240 -41.975 1.00 70.15 335 ILE C N 1
ATOM 20695 C CA . ILE C 1 335 ? -19.065 47.880 -41.874 1.00 59.41 335 ILE C CA 1
ATOM 20696 C C . ILE C 1 335 ? -18.256 47.405 -43.069 1.00 66.73 335 ILE C C 1
ATOM 20697 O O . ILE C 1 335 ? -17.674 46.315 -43.044 1.00 78.45 335 ILE C O 1
ATOM 20713 N N . MET C 1 336 ? -18.244 48.191 -44.138 1.00 65.31 336 MET C N 1
ATOM 20714 C CA . MET C 1 336 ? -17.743 47.668 -45.398 1.00 76.42 336 MET C CA 1
ATOM 20715 C C . MET C 1 336 ? -16.377 48.248 -45.722 1.00 79.15 336 MET C C 1
ATOM 20716 O O . MET C 1 336 ? -16.211 49.477 -45.719 1.00 78.49 336 MET C O 1
ATOM 20730 N N . PRO C 1 337 ? -15.372 47.396 -45.996 1.00 75.80 337 PRO C N 1
ATOM 20731 C CA . PRO C 1 337 ? -14.036 47.915 -46.315 1.00 82.24 337 PRO C CA 1
ATOM 20732 C C . PRO C 1 337 ? -14.052 48.993 -47.386 1.00 81.03 337 PRO C C 1
ATOM 20733 O O . PRO C 1 337 ? -14.350 48.729 -48.556 1.00 78.35 337 PRO C O 1
ATOM 20744 N N . GLY C 1 338 ? -13.740 50.220 -46.975 1.00 82.47 338 GLY C N 1
ATOM 20745 C CA . GLY C 1 338 ? -13.531 51.314 -47.899 1.00 79.76 338 GLY C CA 1
ATOM 20746 C C . GLY C 1 338 ? -14.723 51.594 -48.783 1.00 79.20 338 GLY C C 1
ATOM 20747 O O . GLY C 1 338 ? -14.596 51.657 -50.010 1.00 71.92 338 GLY C O 1
ATOM 20751 N N . GLN C 1 339 ? -15.891 51.754 -48.168 1.00 81.62 339 GLN C N 1
ATOM 20752 C CA . GLN C 1 339 ? -17.113 52.079 -48.884 1.00 81.94 339 GLN C CA 1
ATOM 20753 C C . GLN C 1 339 ? -17.788 53.264 -48.215 1.00 69.26 339 GLN C C 1
ATOM 20754 O O . GLN C 1 339 ? -17.503 53.604 -47.064 1.00 72.92 339 GLN C O 1
ATOM 20768 N N . GLN C 1 340 ? -18.706 53.881 -48.950 1.00 68.94 340 GLN C N 1
ATOM 20769 C CA . GLN C 1 340 ? -19.422 55.047 -48.468 1.00 70.91 340 GLN C CA 1
ATOM 20770 C C . GLN C 1 340 ? -20.922 54.820 -48.550 1.00 73.95 340 GLN C C 1
ATOM 20771 O O . GLN C 1 340 ? -21.422 54.213 -49.503 1.00 76.81 340 GLN C O 1
ATOM 20785 N N . LEU C 1 341 ? -21.633 55.354 -47.565 1.00 73.32 341 LEU C N 1
ATOM 20786 C CA . LEU C 1 341 ? -23.077 55.220 -47.483 1.00 70.67 341 LEU C CA 1
ATOM 20787 C C . LEU C 1 341 ? -23.752 56.324 -48.285 1.00 69.32 341 LEU C C 1
ATOM 20788 O O . LEU C 1 341 ? -23.439 57.508 -48.122 1.00 70.96 341 LEU C O 1
ATOM 20804 N N . ARG C 1 342 ? -24.651 55.918 -49.182 1.00 68.55 342 ARG C N 1
ATOM 20805 C CA . ARG C 1 342 ? -25.534 56.857 -49.853 1.00 70.19 342 ARG C CA 1
ATOM 20806 C C . ARG C 1 342 ? -26.672 57.299 -48.949 1.00 72.00 342 ARG C C 1
ATOM 20807 O O . ARG C 1 342 ? -27.303 58.330 -49.211 1.00 62.72 342 ARG C O 1
ATOM 20828 N N . ARG C 1 343 ? -26.927 56.559 -47.881 1.00 62.42 343 ARG C N 1
ATOM 20829 C CA . ARG C 1 343 ? -28.188 56.652 -47.167 1.00 50.07 343 ARG C CA 1
ATOM 20830 C C . ARG C 1 343 ? -28.008 57.348 -45.826 1.00 44.54 343 ARG C C 1
ATOM 20831 O O . ARG C 1 343 ? -27.418 56.789 -44.893 1.00 43.52 343 ARG C O 1
ATOM 20852 N N . LYS C 1 344 ? -28.549 58.558 -45.737 1.00 39.36 344 LYS C N 1
ATOM 20853 C CA . LYS C 1 344 ? -28.639 59.262 -44.469 1.00 41.28 344 LYS C CA 1
ATOM 20854 C C . LYS C 1 344 ? -29.355 58.401 -43.444 1.00 43.20 344 LYS C C 1
ATOM 20855 O O . LYS C 1 344 ? -30.350 57.741 -43.751 1.00 43.78 344 LYS C O 1
ATOM 20874 N N . SER C 1 345 ? -28.857 58.416 -42.211 1.00 41.09 345 SER C N 1
ATOM 20875 C CA . SER C 1 345 ? -29.461 57.566 -41.194 1.00 48.13 345 SER C CA 1
ATOM 20876 C C . SER C 1 345 ? -30.909 57.955 -40.905 1.00 39.66 345 SER C C 1
ATOM 20877 O O . SER C 1 345 ? -31.701 57.103 -40.488 1.00 40.87 345 SER C O 1
ATOM 20885 N N . VAL C 1 346 ? -31.285 59.219 -41.108 1.00 37.60 346 VAL C N 1
ATOM 20886 C CA . VAL C 1 346 ? -32.675 59.576 -40.855 1.00 47.90 346 VAL C CA 1
ATOM 20887 C C . VAL C 1 346 ? -33.598 58.895 -41.868 1.00 46.82 346 VAL C C 1
ATOM 20888 O O . VAL C 1 346 ? -34.763 58.622 -41.552 1.00 40.91 346 VAL C O 1
ATOM 20901 N N . ARG C 1 347 ? -33.097 58.575 -43.064 1.00 40.28 347 ARG C N 1
ATOM 20902 C CA . ARG C 1 347 ? -33.900 57.901 -44.070 1.00 45.18 347 ARG C CA 1
ATOM 20903 C C . ARG C 1 347 ? -34.023 56.409 -43.800 1.00 45.56 347 ARG C C 1
ATOM 20904 O O . ARG C 1 347 ? -34.917 55.774 -44.369 1.00 42.16 347 ARG C O 1
ATOM 20925 N N . ARG C 1 348 ? -33.059 55.797 -43.096 1.00 43.88 348 ARG C N 1
ATOM 20926 C CA . ARG C 1 348 ? -33.288 54.441 -42.581 1.00 47.38 348 ARG C CA 1
ATOM 20927 C C . ARG C 1 348 ? -34.665 54.334 -41.902 1.00 44.90 348 ARG C C 1
ATOM 20928 O O . ARG C 1 348 ? -35.435 53.404 -42.180 1.00 36.75 348 ARG C O 1
ATOM 20949 N N . LYS C 1 349 ? -35.004 55.325 -41.072 1.00 41.13 349 LYS C N 1
ATOM 20950 C CA . LYS C 1 349 ? -36.197 55.284 -40.245 1.00 44.96 349 LYS C CA 1
ATOM 20951 C C . LYS C 1 349 ? -37.405 55.821 -40.992 1.00 36.87 349 LYS C C 1
ATOM 20952 O O . LYS C 1 349 ? -38.477 55.228 -40.925 1.00 36.96 349 LYS C O 1
ATOM 20971 N N . LEU C 1 350 ? -37.252 56.929 -41.713 1.00 40.74 350 LEU C N 1
ATOM 20972 C CA . LEU C 1 350 ? -38.401 57.659 -42.214 1.00 34.99 350 LEU C CA 1
ATOM 20973 C C . LEU C 1 350 ? -38.265 57.980 -43.692 1.00 35.76 350 LEU C C 1
ATOM 20974 O O . LEU C 1 350 ? -37.163 58.077 -44.234 1.00 35.53 350 LEU C O 1
ATOM 20990 N N . ASN C 1 351 ? -39.413 58.172 -44.339 1.00 33.37 351 ASN C N 1
ATOM 20991 C CA . ASN C 1 351 ? -39.462 58.714 -45.686 1.00 32.70 351 ASN C CA 1
ATOM 20992 C C . ASN C 1 351 ? -40.478 59.845 -45.721 1.00 39.84 351 ASN C C 1
ATOM 20993 O O . ASN C 1 351 ? -41.513 59.778 -45.054 1.00 41.44 351 ASN C O 1
ATOM 21004 N N . ALA C 1 352 ? -40.172 60.884 -46.487 1.00 43.48 352 ALA C N 1
ATOM 21005 C CA . ALA C 1 352 ? -41.042 62.045 -46.601 1.00 46.88 352 ALA C CA 1
ATOM 21006 C C . ALA C 1 352 ? -41.854 61.954 -47.883 1.00 47.67 352 ALA C C 1
ATOM 21007 O O . ALA C 1 352 ? -41.304 61.690 -48.956 1.00 44.13 352 ALA C O 1
ATOM 21014 N N . ASN C 1 353 ? -43.164 62.157 -47.768 1.00 50.07 353 ASN C N 1
ATOM 21015 C CA . ASN C 1 353 ? -44.015 62.315 -48.945 1.00 44.30 353 ASN C CA 1
ATOM 21016 C C . ASN C 1 353 ? -43.843 63.737 -49.464 1.00 51.22 353 ASN C C 1
ATOM 21017 O O . ASN C 1 353 ? -44.351 64.688 -48.860 1.00 49.24 353 ASN C O 1
ATOM 21028 N N . ARG C 1 354 ? -43.150 63.882 -50.597 1.00 49.15 354 ARG C N 1
ATOM 21029 C CA . ARG C 1 354 ? -42.748 65.206 -51.061 1.00 57.22 354 ARG C CA 1
ATOM 21030 C C . ARG C 1 354 ? -43.944 66.141 -51.218 1.00 54.49 354 ARG C C 1
ATOM 21031 O O . ARG C 1 354 ? -43.880 67.310 -50.817 1.00 57.01 354 ARG C O 1
ATOM 21052 N N . ALA C 1 355 ? -45.051 65.650 -51.777 1.00 54.69 355 ALA C N 1
ATOM 21053 C CA . ALA C 1 355 ? -46.169 66.538 -52.086 1.00 49.84 355 ALA C CA 1
ATOM 21054 C C . ALA C 1 355 ? -46.823 67.133 -50.847 1.00 51.28 355 ALA C C 1
ATOM 21055 O O . ALA C 1 355 ? -47.527 68.143 -50.959 1.00 53.29 355 ALA C O 1
ATOM 21062 N N . GLU C 1 356 ? -46.634 66.533 -49.675 1.00 49.11 356 GLU C N 1
ATOM 21063 C CA . GLU C 1 356 ? -47.336 66.983 -48.481 1.00 52.61 356 GLU C CA 1
ATOM 21064 C C . GLU C 1 356 ? -46.606 68.098 -47.741 1.00 54.76 356 GLU C C 1
ATOM 21065 O O . GLU C 1 356 ? -47.196 68.715 -46.846 1.00 55.16 356 GLU C O 1
ATOM 21077 N N . PHE C 1 357 ? -45.345 68.365 -48.093 1.00 53.45 357 PHE C N 1
ATOM 21078 C CA . PHE C 1 357 ? -44.545 69.408 -47.468 1.00 54.12 357 PHE C CA 1
ATOM 21079 C C . PHE C 1 357 ? -44.377 70.646 -48.330 1.00 60.86 357 PHE C C 1
ATOM 21080 O O . PHE C 1 357 ? -44.066 71.719 -47.799 1.00 60.39 357 PHE C O 1
ATOM 21097 N N . ARG C 1 358 ? -44.562 70.515 -49.634 1.00 62.07 358 ARG C N 1
ATOM 21098 C CA . ARG C 1 358 ? -44.041 71.476 -50.594 1.00 62.21 358 ARG C CA 1
ATOM 21099 C C . ARG C 1 358 ? -44.759 72.806 -50.444 1.00 69.36 358 ARG C C 1
ATOM 21100 O O . ARG C 1 358 ? -45.944 72.925 -50.775 1.00 68.04 358 ARG C O 1
ATOM 21121 N N . ASP C 1 359 ? -44.026 73.802 -49.938 1.00 72.39 359 ASP C N 1
ATOM 21122 C CA . ASP C 1 359 ? -44.482 75.191 -49.864 1.00 70.47 359 ASP C CA 1
ATOM 21123 C C . ASP C 1 359 ? -45.530 75.380 -48.777 1.00 61.74 359 ASP C C 1
ATOM 21124 O O . ASP C 1 359 ? -46.463 76.170 -48.927 1.00 68.58 359 ASP C O 1
ATOM 21133 N N . LYS C 1 360 ? -45.371 74.664 -47.677 1.00 60.72 360 LYS C N 1
ATOM 21134 C CA . LYS C 1 360 ? -46.280 74.776 -46.556 1.00 58.16 360 LYS C CA 1
ATOM 21135 C C . LYS C 1 360 ? -45.517 75.136 -45.291 1.00 61.73 360 LYS C C 1
ATOM 21136 O O . LYS C 1 360 ? -44.359 74.750 -45.113 1.00 60.63 360 LYS C O 1
ATOM 21155 N N . ASN C 1 361 ? -46.172 75.888 -44.415 1.00 53.97 361 ASN C N 1
ATOM 21156 C CA . ASN C 1 361 ? -45.782 75.904 -43.016 1.00 59.87 361 ASN C CA 1
ATOM 21157 C C . ASN C 1 361 ? -46.333 74.638 -42.386 1.00 58.35 361 ASN C C 1
ATOM 21158 O O . ASN C 1 361 ? -47.547 74.411 -42.411 1.00 60.71 361 ASN C O 1
ATOM 21169 N N . VAL C 1 362 ? -45.459 73.787 -41.861 1.00 50.59 362 VAL C N 1
ATOM 21170 C CA . VAL C 1 362 ? -45.899 72.524 -41.289 1.00 43.44 362 VAL C CA 1
ATOM 21171 C C . VAL C 1 362 ? -45.626 72.522 -39.795 1.00 47.11 362 VAL C C 1
ATOM 21172 O O . VAL C 1 362 ? -44.624 73.074 -39.331 1.00 54.26 362 VAL C O 1
ATOM 21185 N N . LEU C 1 363 ? -46.537 71.907 -39.053 1.00 38.78 363 LEU C N 1
ATOM 21186 C CA . LEU C 1 363 ? -46.355 71.578 -37.649 1.00 44.62 363 LEU C CA 1
ATOM 21187 C C . LEU C 1 363 ? -46.101 70.077 -37.583 1.00 54.69 363 LEU C C 1
ATOM 21188 O O . LEU C 1 363 ? -47.016 69.273 -37.809 1.00 50.94 363 LEU C O 1
ATOM 21204 N N . LEU C 1 364 ? -44.858 69.699 -37.323 1.00 46.22 364 LEU C N 1
ATOM 21205 C CA . LEU C 1 364 ? -44.550 68.317 -37.013 1.00 42.42 364 LEU C CA 1
ATOM 21206 C C . LEU C 1 364 ? -44.889 68.030 -35.562 1.00 39.30 364 LEU C C 1
ATOM 21207 O O . LEU C 1 364 ? -44.770 68.895 -34.691 1.00 51.16 364 LEU C O 1
ATOM 21223 N N . VAL C 1 365 ? -45.330 66.806 -35.305 1.00 39.39 365 VAL C N 1
ATOM 21224 C CA . VAL C 1 365 ? -45.642 66.349 -33.957 1.00 37.49 365 VAL C CA 1
ATOM 21225 C C . VAL C 1 365 ? -44.815 65.106 -33.691 1.00 48.69 365 VAL C C 1
ATOM 21226 O O . VAL C 1 365 ? -44.862 64.145 -34.469 1.00 45.62 365 VAL C O 1
ATOM 21239 N N . ASP C 1 366 ? -44.025 65.135 -32.627 1.00 39.88 366 ASP C N 1
ATOM 21240 C CA . ASP C 1 366 ? -43.301 63.946 -32.215 1.00 42.69 366 ASP C CA 1
ATOM 21241 C C . ASP C 1 366 ? -43.717 63.598 -30.799 1.00 41.71 366 ASP C C 1
ATOM 21242 O O . ASP C 1 366 ? -44.351 64.387 -30.097 1.00 44.66 366 ASP C O 1
ATOM 21251 N N . ASP C 1 367 ? -43.362 62.396 -30.378 1.00 41.91 367 ASP C N 1
ATOM 21252 C CA . ASP C 1 367 ? -43.757 61.959 -29.051 1.00 45.67 367 ASP C CA 1
ATOM 21253 C C . ASP C 1 367 ? -42.832 62.494 -27.971 1.00 47.94 367 ASP C C 1
ATOM 21254 O O . ASP C 1 367 ? -43.246 62.592 -26.809 1.00 43.36 367 ASP C O 1
ATOM 21263 N N . SER C 1 368 ? -41.597 62.847 -28.331 1.00 46.66 368 SER C N 1
ATOM 21264 C CA . SER C 1 368 ? -40.631 63.301 -27.345 1.00 47.18 368 SER C CA 1
ATOM 21265 C C . SER C 1 368 ? -39.342 63.786 -27.992 1.00 50.47 368 SER C C 1
ATOM 21266 O O . SER C 1 368 ? -39.178 63.722 -29.216 1.00 48.30 368 SER C O 1
ATOM 21274 N N . ILE C 1 369 ? -38.427 64.273 -27.162 1.00 46.54 369 ILE C N 1
ATOM 21275 C CA . ILE C 1 369 ? -37.151 64.838 -27.590 1.00 43.94 369 ILE C CA 1
ATOM 21276 C C . ILE C 1 369 ? -36.136 64.381 -26.558 1.00 48.00 369 ILE C C 1
ATOM 21277 O O . ILE C 1 369 ? -36.276 64.690 -25.371 1.00 46.96 369 ILE C O 1
ATOM 21293 N N . VAL C 1 370 ? -35.161 63.582 -26.983 1.00 44.33 370 VAL C N 1
ATOM 21294 C CA . VAL C 1 370 ? -34.162 63.093 -26.041 1.00 48.50 370 VAL C CA 1
ATOM 21295 C C . VAL C 1 370 ? -32.846 63.766 -26.398 1.00 56.08 370 VAL C C 1
ATOM 21296 O O . VAL C 1 370 ? -32.445 64.740 -25.752 1.00 52.36 370 VAL C O 1
ATOM 21309 N N . ARG C 1 371 ? -32.191 63.290 -27.458 1.00 44.66 371 ARG C N 1
ATOM 21310 C CA . ARG C 1 371 ? -30.899 63.846 -27.844 1.00 49.59 371 ARG C CA 1
ATOM 21311 C C . ARG C 1 371 ? -31.007 65.072 -28.736 1.00 49.22 371 ARG C C 1
ATOM 21312 O O . ARG C 1 371 ? -30.103 65.917 -28.720 1.00 56.38 371 ARG C O 1
ATOM 21333 N N . GLY C 1 372 ? -32.064 65.181 -29.535 1.00 46.48 372 GLY C N 1
ATOM 21334 C CA . GLY C 1 372 ? -32.256 66.315 -30.406 1.00 51.00 372 GLY C CA 1
ATOM 21335 C C . GLY C 1 372 ? -31.578 66.184 -31.749 1.00 56.52 372 GLY C C 1
ATOM 21336 O O . GLY C 1 372 ? -31.991 66.847 -32.708 1.00 49.19 372 GLY C O 1
ATOM 21340 N N . THR C 1 373 ? -30.535 65.355 -31.839 1.00 57.00 373 THR C N 1
ATOM 21341 C CA . THR C 1 373 ? -29.969 65.011 -33.138 1.00 53.93 373 THR C CA 1
ATOM 21342 C C . THR C 1 373 ? -31.050 64.479 -34.067 1.00 52.80 373 THR C C 1
ATOM 21343 O O . THR C 1 373 ? -31.209 64.947 -35.203 1.00 47.93 373 THR C O 1
ATOM 21354 N N . THR C 1 374 ? -31.805 63.488 -33.588 1.00 55.78 374 THR C N 1
ATOM 21355 C CA . THR C 1 374 ? -32.905 62.929 -34.367 1.00 58.81 374 THR C CA 1
ATOM 21356 C C . THR C 1 374 ? -33.897 64.010 -34.773 1.00 53.35 374 THR C C 1
ATOM 21357 O O . THR C 1 374 ? -34.229 64.153 -35.957 1.00 45.76 374 THR C O 1
ATOM 21368 N N . SER C 1 375 ? -34.383 64.782 -33.798 1.00 54.53 375 SER C N 1
ATOM 21369 C CA . SER C 1 375 ? -35.307 65.874 -34.090 1.00 47.20 375 SER C CA 1
ATOM 21370 C C . SER C 1 375 ? -34.730 66.834 -35.121 1.00 47.54 375 SER C C 1
ATOM 21371 O O . SER C 1 375 ? -35.423 67.251 -36.060 1.00 45.76 375 SER C O 1
ATOM 21379 N N . GLU C 1 376 ? -33.462 67.219 -34.952 1.00 49.60 376 GLU C N 1
ATOM 21380 C CA . GLU C 1 376 ? -32.846 68.130 -35.910 1.00 53.09 376 GLU C CA 1
ATOM 21381 C C . GLU C 1 376 ? -32.934 67.576 -37.323 1.00 50.48 376 GLU C C 1
ATOM 21382 O O . GLU C 1 376 ? -33.197 68.321 -38.277 1.00 46.26 376 GLU C O 1
ATOM 21394 N N . GLN C 1 377 ? -32.694 66.272 -37.483 1.00 51.26 377 GLN C N 1
ATOM 21395 C CA . GLN C 1 377 ? -32.621 65.702 -38.823 1.00 51.17 377 GLN C CA 1
ATOM 21396 C C . GLN C 1 377 ? -34.002 65.538 -39.439 1.00 44.55 377 GLN C C 1
ATOM 21397 O O . GLN C 1 377 ? -34.148 65.683 -40.659 1.00 47.29 377 GLN C O 1
ATOM 21411 N N . ILE C 1 378 ? -35.024 65.263 -38.627 1.00 46.95 378 ILE C N 1
ATOM 21412 C CA . ILE C 1 378 ? -36.386 65.197 -39.160 1.00 47.10 378 ILE C CA 1
ATOM 21413 C C . ILE C 1 378 ? -36.807 66.559 -39.694 1.00 46.07 378 ILE C C 1
ATOM 21414 O O . ILE C 1 378 ? -37.355 66.665 -40.800 1.00 49.79 378 ILE C O 1
ATOM 21430 N N . ILE C 1 379 ? -36.517 67.628 -38.948 1.00 52.66 379 ILE C N 1
ATOM 21431 C CA . ILE C 1 379 ? -36.813 68.980 -39.426 1.00 48.26 379 ILE C CA 1
ATOM 21432 C C . ILE C 1 379 ? -36.110 69.244 -40.756 1.00 47.79 379 ILE C C 1
ATOM 21433 O O . ILE C 1 379 ? -36.707 69.768 -41.707 1.00 50.55 379 ILE C O 1
ATOM 21449 N N . GLU C 1 380 ? -34.821 68.894 -40.836 1.00 49.25 380 GLU C N 1
ATOM 21450 C CA . GLU C 1 380 ? -34.072 69.045 -42.080 1.00 52.40 380 GLU C CA 1
ATOM 21451 C C . GLU C 1 380 ? -34.748 68.302 -43.225 1.00 52.38 380 GLU C C 1
ATOM 21452 O O . GLU C 1 380 ? -34.815 68.812 -44.350 1.00 49.83 380 GLU C O 1
ATOM 21464 N N . MET C 1 381 ? -35.265 67.097 -42.961 1.00 58.66 381 MET C N 1
ATOM 21465 C CA . MET C 1 381 ? -35.972 66.361 -44.009 1.00 52.46 381 MET C CA 1
ATOM 21466 C C . MET C 1 381 ? -37.140 67.168 -44.549 1.00 46.22 381 MET C C 1
ATOM 21467 O O . MET C 1 381 ? -37.365 67.222 -45.765 1.00 47.50 381 MET C O 1
ATOM 21481 N N . ALA C 1 382 ? -37.923 67.769 -43.650 1.00 53.67 382 ALA C N 1
ATOM 21482 C CA . ALA C 1 382 ? -39.081 68.552 -44.068 1.00 54.04 382 ALA C CA 1
ATOM 21483 C C . ALA C 1 382 ? -38.673 69.675 -45.005 1.00 54.16 382 ALA C C 1
ATOM 21484 O O . ALA C 1 382 ? -39.339 69.922 -46.019 1.00 54.83 382 ALA C O 1
ATOM 21491 N N . ARG C 1 383 ? -37.574 70.368 -44.691 1.00 54.97 383 ARG C N 1
ATOM 21492 C CA . ARG C 1 383 ? -37.161 71.496 -45.520 1.00 51.79 383 ARG C CA 1
ATOM 21493 C C . ARG C 1 383 ? -36.791 71.039 -46.924 1.00 54.22 383 ARG C C 1
ATOM 21494 O O . ARG C 1 383 ? -37.253 71.615 -47.913 1.00 58.52 383 ARG C O 1
ATOM 21515 N N . GLU C 1 384 ? -35.954 70.004 -47.037 1.00 55.42 384 GLU C N 1
ATOM 21516 C CA . GLU C 1 384 ? -35.581 69.549 -48.370 1.00 51.57 384 GLU C CA 1
ATOM 21517 C C . GLU C 1 384 ? -36.768 68.927 -49.098 1.00 56.22 384 GLU C C 1
ATOM 21518 O O . GLU C 1 384 ? -36.728 68.800 -50.327 1.00 52.71 384 GLU C O 1
ATOM 21530 N N . ALA C 1 385 ? -37.837 68.586 -48.374 1.00 60.09 385 ALA C N 1
ATOM 21531 C CA . ALA C 1 385 ? -39.075 68.144 -49.002 1.00 61.64 385 ALA C CA 1
ATOM 21532 C C . ALA C 1 385 ? -39.873 69.297 -49.592 1.00 66.04 385 ALA C C 1
ATOM 21533 O O . ALA C 1 385 ? -40.787 69.056 -50.390 1.00 67.25 385 ALA C O 1
ATOM 21540 N N . GLY C 1 386 ? -39.567 70.532 -49.204 1.00 64.68 386 GLY C N 1
ATOM 21541 C CA . GLY C 1 386 ? -40.259 71.705 -49.704 1.00 62.00 386 GLY C CA 1
ATOM 21542 C C . GLY C 1 386 ? -40.890 72.581 -48.642 1.00 61.37 386 GLY C C 1
ATOM 21543 O O . GLY C 1 386 ? -41.378 73.671 -48.978 1.00 68.29 386 GLY C O 1
ATOM 21547 N N . ALA C 1 387 ? -40.915 72.170 -47.376 1.00 57.12 387 ALA C N 1
ATOM 21548 C CA . ALA C 1 387 ? -41.577 72.967 -46.355 1.00 58.63 387 ALA C CA 1
ATOM 21549 C C . ALA C 1 387 ? -40.891 74.319 -46.219 1.00 69.72 387 ALA C C 1
ATOM 21550 O O . ALA C 1 387 ? -39.665 74.425 -46.309 1.00 58.41 387 ALA C O 1
ATOM 21557 N N . LYS C 1 388 ? -41.690 75.361 -46.006 1.00 70.27 388 LYS C N 1
ATOM 21558 C CA . LYS C 1 388 ? -41.145 76.706 -45.777 1.00 65.66 388 LYS C CA 1
ATOM 21559 C C . LYS C 1 388 ? -40.838 76.868 -44.291 1.00 62.85 388 LYS C C 1
ATOM 21560 O O . LYS C 1 388 ? -39.670 76.905 -43.895 1.00 68.14 388 LYS C O 1
ATOM 21579 N N . LYS C 1 389 ? -41.870 76.922 -43.459 1.00 59.90 389 LYS C N 1
ATOM 21580 C CA . LYS C 1 389 ? -41.701 76.998 -42.014 1.00 62.95 389 LYS C CA 1
ATOM 21581 C C . LYS C 1 389 ? -41.942 75.624 -41.402 1.00 58.37 389 LYS C C 1
ATOM 21582 O O . LYS C 1 389 ? -42.847 74.898 -41.822 1.00 59.58 389 LYS C O 1
ATOM 21601 N N . VAL C 1 390 ? -41.115 75.261 -40.426 1.00 52.17 390 VAL C N 1
ATOM 21602 C CA . VAL C 1 390 ? -41.187 73.947 -39.795 1.00 51.17 390 VAL C CA 1
ATOM 21603 C C . VAL C 1 390 ? -41.258 74.144 -38.290 1.00 51.10 390 VAL C C 1
ATOM 21604 O O . VAL C 1 390 ? -40.291 74.599 -37.667 1.00 53.57 390 VAL C O 1
ATOM 21617 N N . TYR C 1 391 ? -42.402 73.809 -37.711 1.00 54.53 391 TYR C N 1
ATOM 21618 C CA . TYR C 1 391 ? -42.628 73.858 -36.278 1.00 48.78 391 TYR C CA 1
ATOM 21619 C C . TYR C 1 391 ? -42.627 72.436 -35.743 1.00 49.37 391 TYR C C 1
ATOM 21620 O O . TYR C 1 391 ? -42.941 71.485 -36.464 1.00 53.15 391 TYR C O 1
ATOM 21638 N N . LEU C 1 392 ? -42.214 72.282 -34.491 1.00 46.30 392 LEU C N 1
ATOM 21639 C CA . LEU C 1 392 ? -42.153 70.970 -33.863 1.00 46.91 392 LEU C CA 1
ATOM 21640 C C . LEU C 1 392 ? -42.850 71.035 -32.518 1.00 46.44 392 LEU C C 1
ATOM 21641 O O . LEU C 1 392 ? -42.588 71.937 -31.720 1.00 52.27 392 LEU C O 1
ATOM 21657 N N . ALA C 1 393 ? -43.736 70.080 -32.272 1.00 44.89 393 ALA C N 1
ATOM 21658 C CA . ALA C 1 393 ? -44.411 69.963 -30.993 1.00 36.15 393 ALA C CA 1
ATOM 21659 C C . ALA C 1 393 ? -44.142 68.588 -30.405 1.00 47.49 393 ALA C C 1
ATOM 21660 O O . ALA C 1 393 ? -44.117 67.584 -31.127 1.00 44.45 393 ALA C O 1
ATOM 21667 N N . SER C 1 394 ? -43.941 68.552 -29.092 1.00 42.63 394 SER C N 1
ATOM 21668 C CA . SER C 1 394 ? -43.567 67.341 -28.380 1.00 45.66 394 SER C CA 1
ATOM 21669 C C . SER C 1 394 ? -44.655 66.978 -27.382 1.00 51.10 394 SER C C 1
ATOM 21670 O O . SER C 1 394 ? -44.970 67.767 -26.486 1.00 50.71 394 SER C O 1
ATOM 21678 N N . ALA C 1 395 ? -45.217 65.776 -27.535 1.00 48.88 395 ALA C N 1
ATOM 21679 C CA . ALA C 1 395 ? -46.279 65.320 -26.651 1.00 47.79 395 ALA C CA 1
ATOM 21680 C C . ALA C 1 395 ? -45.813 65.157 -25.211 1.00 50.08 395 ALA C C 1
ATOM 21681 O O . ALA C 1 395 ? -46.650 65.132 -24.302 1.00 47.10 395 ALA C O 1
ATOM 21688 N N . ALA C 1 396 ? -44.509 65.035 -24.976 1.00 54.96 396 ALA C N 1
ATOM 21689 C CA . ALA C 1 396 ? -44.031 64.948 -23.607 1.00 54.00 396 ALA C CA 1
ATOM 21690 C C . ALA C 1 396 ? -43.354 66.245 -23.182 1.00 46.90 396 ALA C C 1
ATOM 21691 O O . ALA C 1 396 ? -42.825 66.984 -24.020 1.00 50.44 396 ALA C O 1
ATOM 21698 N N . PRO C 1 397 ? -43.348 66.541 -21.874 1.00 47.12 397 PRO C N 1
ATOM 21699 C CA . PRO C 1 397 ? -42.508 67.636 -21.367 1.00 50.34 397 PRO C CA 1
ATOM 21700 C C . PRO C 1 397 ? -41.035 67.463 -21.705 1.00 56.41 397 PRO C C 1
ATOM 21701 O O . PRO C 1 397 ? -40.599 66.356 -22.045 1.00 50.88 397 PRO C O 1
ATOM 21712 N N . GLU C 1 398 ? -40.261 68.544 -21.591 1.00 57.72 398 GLU C N 1
ATOM 21713 C CA . GLU C 1 398 ? -38.807 68.466 -21.666 1.00 55.98 398 GLU C CA 1
ATOM 21714 C C . GLU C 1 398 ? -38.297 67.279 -20.859 1.00 53.06 398 GLU C C 1
ATOM 21715 O O . GLU C 1 398 ? -38.741 67.045 -19.730 1.00 48.11 398 GLU C O 1
ATOM 21727 N N . ILE C 1 399 ? -37.365 66.529 -21.442 1.00 55.85 399 ILE C N 1
ATOM 21728 C CA . ILE C 1 399 ? -36.747 65.377 -20.789 1.00 52.90 399 ILE C CA 1
ATOM 21729 C C . ILE C 1 399 ? -35.391 65.830 -20.261 1.00 52.49 399 ILE C C 1
ATOM 21730 O O . ILE C 1 399 ? -34.506 66.191 -21.044 1.00 48.31 399 ILE C O 1
ATOM 21746 N N . ARG C 1 400 ? -35.235 65.844 -18.935 1.00 53.66 400 ARG C N 1
ATOM 21747 C CA . ARG C 1 400 ? -34.063 66.460 -18.309 1.00 55.02 400 ARG C CA 1
ATOM 21748 C C . ARG C 1 400 ? -33.270 65.544 -17.390 1.00 53.34 400 ARG C C 1
ATOM 21749 O O . ARG C 1 400 ? -32.130 65.884 -17.054 1.00 58.20 400 ARG C O 1
ATOM 21770 N N . PHE C 1 401 ? -33.825 64.431 -16.946 1.00 50.81 401 PHE C N 1
ATOM 21771 C CA . PHE C 1 401 ? -33.168 63.539 -16.009 1.00 56.70 401 PHE C CA 1
ATOM 21772 C C . PHE C 1 401 ? -33.344 62.111 -16.496 1.00 56.85 401 PHE C C 1
ATOM 21773 O O . PHE C 1 401 ? -34.272 61.817 -17.256 1.00 56.99 401 PHE C O 1
ATOM 21790 N N . PRO C 1 402 ? -32.429 61.219 -16.140 1.00 62.27 402 PRO C N 1
ATOM 21791 C CA . PRO C 1 402 ? -32.518 59.840 -16.629 1.00 52.86 402 PRO C CA 1
ATOM 21792 C C . PRO C 1 402 ? -33.464 58.996 -15.796 1.00 51.69 402 PRO C C 1
ATOM 21793 O O . PRO C 1 402 ? -33.668 59.214 -14.602 1.00 52.45 402 PRO C O 1
ATOM 21804 N N . ASN C 1 403 ? -34.059 58.014 -16.455 1.00 56.11 403 ASN C N 1
ATOM 21805 C CA . ASN C 1 403 ? -34.861 57.048 -15.729 1.00 56.64 403 ASN C CA 1
ATOM 21806 C C . ASN C 1 403 ? -33.947 55.996 -15.123 1.00 53.13 403 ASN C C 1
ATOM 21807 O O . ASN C 1 403 ? -33.058 55.472 -15.801 1.00 49.98 403 ASN C O 1
ATOM 21818 N N . VAL C 1 404 ? -34.150 55.700 -13.843 1.00 49.65 404 VAL C N 1
ATOM 21819 C CA . VAL C 1 404 ? -33.423 54.611 -13.202 1.00 53.52 404 VAL C CA 1
ATOM 21820 C C . VAL C 1 404 ? -34.430 53.597 -12.676 1.00 53.76 404 VAL C C 1
ATOM 21821 O O . VAL C 1 404 ? -34.175 52.905 -11.684 1.00 59.79 404 VAL C O 1
ATOM 21834 N N . TYR C 1 405 ? -35.571 53.485 -13.356 1.00 54.13 405 TYR C N 1
ATOM 21835 C CA . TYR C 1 405 ? -36.637 52.578 -12.945 1.00 49.63 405 TYR C CA 1
ATOM 21836 C C . TYR C 1 405 ? -36.950 51.526 -13.999 1.00 53.37 405 TYR C C 1
ATOM 21837 O O . TYR C 1 405 ? -37.926 50.781 -13.845 1.00 49.77 405 TYR C O 1
ATOM 21855 N N . GLY C 1 406 ? -36.151 51.441 -15.065 1.00 55.55 406 GLY C N 1
ATOM 21856 C CA . GLY C 1 406 ? -36.346 50.418 -16.072 1.00 49.50 406 GLY C CA 1
ATOM 21857 C C . GLY C 1 406 ? -36.542 50.910 -17.494 1.00 49.46 406 GLY C C 1
ATOM 21858 O O . GLY C 1 406 ? -36.796 50.102 -18.395 1.00 60.09 406 GLY C O 1
ATOM 21862 N N . ILE C 1 407 ? -36.435 52.218 -17.714 1.00 41.03 407 ILE C N 1
ATOM 21863 C CA . ILE C 1 407 ? -36.564 52.808 -19.049 1.00 47.12 407 ILE C CA 1
ATOM 21864 C C . ILE C 1 407 ? -35.186 53.296 -19.485 1.00 58.03 407 ILE C C 1
ATOM 21865 O O . ILE C 1 407 ? -34.684 54.298 -18.963 1.00 60.23 407 ILE C O 1
ATOM 21881 N N . ASP C 1 408 ? -34.590 52.635 -20.475 1.00 63.91 408 ASP C N 1
ATOM 21882 C CA . ASP C 1 408 ? -33.243 52.996 -20.917 1.00 64.59 408 ASP C CA 1
ATOM 21883 C C . ASP C 1 408 ? -33.135 54.436 -21.410 1.00 63.99 408 ASP C C 1
ATOM 21884 O O . ASP C 1 408 ? -33.619 54.768 -22.499 1.00 60.16 408 ASP C O 1
ATOM 21893 N N . MET C 1 409 ? -32.461 55.288 -20.633 1.00 67.06 409 MET C N 1
ATOM 21894 C CA . MET C 1 409 ? -32.321 56.701 -20.956 1.00 71.16 409 MET C CA 1
ATOM 21895 C C . MET C 1 409 ? -30.853 57.100 -21.036 1.00 54.26 409 MET C C 1
ATOM 21896 O O . MET C 1 409 ? -30.033 56.596 -20.260 1.00 59.17 409 MET C O 1
ATOM 21910 N N . PRO C 1 410 ? -30.491 58.007 -21.944 1.00 52.86 410 PRO C N 1
ATOM 21911 C CA . PRO C 1 410 ? -29.144 58.586 -21.891 1.00 57.47 410 PRO C CA 1
ATOM 21912 C C . PRO C 1 410 ? -28.933 59.409 -20.626 1.00 64.19 410 PRO C C 1
ATOM 21913 O O . PRO C 1 410 ? -29.878 59.826 -19.947 1.00 59.03 410 PRO C O 1
ATOM 21924 N N . SER C 1 411 ? -27.656 59.644 -20.318 1.00 64.08 411 SER C N 1
ATOM 21925 C CA . SER C 1 411 ? -27.266 60.445 -19.170 1.00 54.07 411 SER C CA 1
ATOM 21926 C C . SER C 1 411 ? -27.667 61.905 -19.367 1.00 54.07 411 SER C C 1
ATOM 21927 O O . SER C 1 411 ? -27.794 62.397 -20.492 1.00 55.30 411 SER C O 1
ATOM 21935 N N . ALA C 1 412 ? -27.829 62.612 -18.242 1.00 59.68 412 ALA C N 1
ATOM 21936 C CA . ALA C 1 412 ? -28.315 63.990 -18.284 1.00 63.29 412 ALA C CA 1
ATOM 21937 C C . ALA C 1 412 ? -27.514 64.837 -19.261 1.00 59.61 412 ALA C C 1
ATOM 21938 O O . ALA C 1 412 ? -28.076 65.661 -19.993 1.00 49.30 412 ALA C O 1
ATOM 21945 N N . THR C 1 413 ? -26.192 64.643 -19.288 1.00 62.51 413 THR C N 1
ATOM 21946 C CA . THR C 1 413 ? -25.319 65.423 -20.160 1.00 59.99 413 THR C CA 1
ATOM 21947 C C . THR C 1 413 ? -25.711 65.315 -21.624 1.00 55.42 413 THR C C 1
ATOM 21948 O O . THR C 1 413 ? -25.424 66.219 -22.416 1.00 51.83 413 THR C O 1
ATOM 21959 N N . GLU C 1 414 ? -26.327 64.204 -22.002 1.00 53.13 414 GLU C N 1
ATOM 21960 C CA . GLU C 1 414 ? -26.687 63.940 -23.382 1.00 54.75 414 GLU C CA 1
ATOM 21961 C C . GLU C 1 414 ? -28.073 64.455 -23.718 1.00 56.22 414 GLU C C 1
ATOM 21962 O O . GLU C 1 414 ? -28.340 64.754 -24.888 1.00 53.17 414 GLU C O 1
ATOM 21974 N N . LEU C 1 415 ? -28.943 64.581 -22.715 1.00 56.86 415 LEU C N 1
ATOM 21975 C CA . LEU C 1 415 ? -30.278 65.135 -22.913 1.00 50.46 415 LEU C CA 1
ATOM 21976 C C . LEU C 1 415 ? -30.154 66.591 -23.329 1.00 50.90 415 LEU C C 1
ATOM 21977 O O . LEU C 1 415 ? -29.592 67.407 -22.590 1.00 59.82 415 LEU C O 1
ATOM 21993 N N . ILE C 1 416 ? -30.685 66.930 -24.505 1.00 48.51 416 ILE C N 1
ATOM 21994 C CA . ILE C 1 416 ? -30.545 68.294 -24.995 1.00 49.81 416 ILE C CA 1
ATOM 21995 C C . ILE C 1 416 ? -31.300 69.285 -24.112 1.00 62.60 416 ILE C C 1
ATOM 21996 O O . ILE C 1 416 ? -30.995 70.481 -24.134 1.00 65.63 416 ILE C O 1
ATOM 22012 N N . ALA C 1 417 ? -32.271 68.817 -23.320 1.00 62.23 417 ALA C N 1
ATOM 22013 C CA . ALA C 1 417 ? -33.034 69.702 -22.448 1.00 65.67 417 ALA C CA 1
ATOM 22014 C C . ALA C 1 417 ? -32.347 69.972 -21.114 1.00 66.82 417 ALA C C 1
ATOM 22015 O O . ALA C 1 417 ? -32.793 70.860 -20.378 1.00 64.29 417 ALA C O 1
ATOM 22022 N N . HIS C 1 418 ? -31.301 69.226 -20.772 1.00 58.57 418 HIS C N 1
ATOM 22023 C CA . HIS C 1 418 ? -30.591 69.469 -19.525 1.00 65.80 418 HIS C CA 1
ATOM 22024 C C . HIS C 1 418 ? -29.937 70.845 -19.580 1.00 63.06 418 HIS C C 1
ATOM 22025 O O . HIS C 1 418 ? -29.231 71.177 -20.538 1.00 58.47 418 HIS C O 1
ATOM 22039 N N . GLY C 1 419 ? -30.210 71.659 -18.564 1.00 70.94 419 GLY C N 1
ATOM 22040 C CA . GLY C 1 419 ? -29.648 72.989 -18.468 1.00 63.14 419 GLY C CA 1
ATOM 22041 C C . GLY C 1 419 ? -29.992 73.954 -19.584 1.00 61.67 419 GLY C C 1
ATOM 22042 O O . GLY C 1 419 ? -29.456 75.064 -19.613 1.00 61.70 419 GLY C O 1
ATOM 22046 N N . ARG C 1 420 ? -30.871 73.582 -20.506 1.00 61.06 420 ARG C N 1
ATOM 22047 C CA . ARG C 1 420 ? -31.215 74.477 -21.599 1.00 56.19 420 ARG C CA 1
ATOM 22048 C C . ARG C 1 420 ? -32.667 74.923 -21.491 1.00 64.74 420 ARG C C 1
ATOM 22049 O O . ARG C 1 420 ? -33.515 74.219 -20.935 1.00 65.47 420 ARG C O 1
ATOM 22070 N N . GLU C 1 421 ? -32.938 76.113 -22.015 1.00 67.59 421 GLU C N 1
ATOM 22071 C CA . GLU C 1 421 ? -34.287 76.651 -22.080 1.00 65.66 421 GLU C CA 1
ATOM 22072 C C . GLU C 1 421 ? -34.894 76.349 -23.449 1.00 65.36 421 GLU C C 1
ATOM 22073 O O . GLU C 1 421 ? -34.218 75.903 -24.377 1.00 60.14 421 GLU C O 1
ATOM 22085 N N . VAL C 1 422 ? -36.200 76.586 -23.560 1.00 62.17 422 VAL C N 1
ATOM 22086 C CA . VAL C 1 422 ? -36.957 76.032 -24.677 1.00 58.77 422 VAL C CA 1
ATOM 22087 C C . VAL C 1 422 ? -36.576 76.702 -25.994 1.00 59.55 422 VAL C C 1
ATOM 22088 O O . VAL C 1 422 ? -36.455 76.033 -27.028 1.00 63.55 422 VAL C O 1
ATOM 22101 N N . ASP C 1 423 ? -36.370 78.021 -25.991 1.00 63.62 423 ASP C N 1
ATOM 22102 C CA . ASP C 1 423 ? -35.924 78.701 -27.206 1.00 58.85 423 ASP C CA 1
ATOM 22103 C C . ASP C 1 423 ? -34.464 78.396 -27.524 1.00 59.84 423 ASP C C 1
ATOM 22104 O O . ASP C 1 423 ? -34.036 78.573 -28.672 1.00 56.50 423 ASP C O 1
ATOM 22113 N N . GLU C 1 424 ? -33.701 77.944 -26.532 1.00 52.72 424 GLU C N 1
ATOM 22114 C CA . GLU C 1 424 ? -32.349 77.446 -26.757 1.00 64.14 424 GLU C CA 1
ATOM 22115 C C . GLU C 1 424 ? -32.383 76.139 -27.537 1.00 62.21 424 GLU C C 1
ATOM 22116 O O . GLU C 1 424 ? -31.857 76.047 -28.654 1.00 58.43 424 GLU C O 1
ATOM 22128 N N . ILE C 1 425 ? -33.007 75.117 -26.952 1.00 61.07 425 ILE C N 1
ATOM 22129 C CA . ILE C 1 425 ? -33.287 73.845 -27.606 1.00 61.81 425 ILE C CA 1
ATOM 22130 C C . ILE C 1 425 ? -33.714 74.080 -29.050 1.00 62.03 425 ILE C C 1
ATOM 22131 O O . ILE C 1 425 ? -33.282 73.362 -29.958 1.00 58.71 425 ILE C O 1
ATOM 22147 N N . ARG C 1 426 ? -34.557 75.091 -29.276 1.00 58.49 426 ARG C N 1
ATOM 22148 C CA . ARG C 1 426 ? -35.068 75.330 -30.620 1.00 54.38 426 ARG C CA 1
ATOM 22149 C C . ARG C 1 426 ? -33.958 75.729 -31.585 1.00 62.90 426 ARG C C 1
ATOM 22150 O O . ARG C 1 426 ? -33.942 75.282 -32.738 1.00 63.00 426 ARG C O 1
ATOM 22171 N N . GLN C 1 427 ? -33.046 76.605 -31.154 1.00 66.98 427 GLN C N 1
ATOM 22172 C CA . GLN C 1 427 ? -32.017 77.102 -32.065 1.00 67.21 427 GLN C CA 1
ATOM 22173 C C . GLN C 1 427 ? -31.112 75.972 -32.540 1.00 54.08 427 GLN C C 1
ATOM 22174 O O . GLN C 1 427 ? -30.765 75.897 -33.727 1.00 57.80 427 GLN C O 1
ATOM 22188 N N . ILE C 1 428 ? -30.703 75.098 -31.618 1.00 57.50 428 ILE C N 1
ATOM 22189 C CA . ILE C 1 428 ? -29.869 73.954 -31.975 1.00 62.09 428 ILE C CA 1
ATOM 22190 C C . ILE C 1 428 ? -30.541 73.140 -33.075 1.00 60.23 428 ILE C C 1
ATOM 22191 O O . ILE C 1 428 ? -29.991 72.962 -34.170 1.00 62.33 428 ILE C O 1
ATOM 22207 N N . ILE C 1 429 ? -31.754 72.645 -32.806 1.00 60.76 429 ILE C N 1
ATOM 22208 C CA . ILE C 1 429 ? -32.348 71.661 -33.702 1.00 53.32 429 ILE C CA 1
ATOM 22209 C C . ILE C 1 429 ? -32.771 72.278 -35.029 1.00 56.69 429 ILE C C 1
ATOM 22210 O O . ILE C 1 429 ? -32.947 71.552 -36.016 1.00 58.42 429 ILE C O 1
ATOM 22226 N N . GLY C 1 430 ? -32.936 73.595 -35.089 1.00 50.75 430 GLY C N 1
ATOM 22227 C CA . GLY C 1 430 ? -33.262 74.258 -36.332 1.00 43.04 430 GLY C CA 1
ATOM 22228 C C . GLY C 1 430 ? -34.732 74.504 -36.579 1.00 56.08 430 GLY C C 1
ATOM 22229 O O . GLY C 1 430 ? -35.105 74.822 -37.714 1.00 52.92 430 GLY C O 1
ATOM 22233 N N . ALA C 1 431 ? -35.576 74.374 -35.563 1.00 52.89 431 ALA C N 1
ATOM 22234 C CA . ALA C 1 431 ? -37.002 74.610 -35.730 1.00 57.48 431 ALA C CA 1
ATOM 22235 C C . ALA C 1 431 ? -37.299 76.099 -35.803 1.00 63.86 431 ALA C C 1
ATOM 22236 O O . ALA C 1 431 ? -36.757 76.893 -35.028 1.00 68.11 431 ALA C O 1
ATOM 22243 N N . ASP C 1 432 ? -38.172 76.475 -36.738 1.00 62.85 432 ASP C N 1
ATOM 22244 C CA . ASP C 1 432 ? -38.746 77.815 -36.720 1.00 65.76 432 ASP C CA 1
ATOM 22245 C C . ASP C 1 432 ? -39.667 78.027 -35.527 1.00 63.54 432 ASP C C 1
ATOM 22246 O O . ASP C 1 432 ? -40.066 79.166 -35.265 1.00 68.81 432 ASP C O 1
ATOM 22255 N N . GLY C 1 433 ? -40.012 76.959 -34.813 1.00 60.58 433 GLY C N 1
ATOM 22256 C CA . GLY C 1 433 ? -40.783 77.034 -33.592 1.00 54.11 433 GLY C CA 1
ATOM 22257 C C . GLY C 1 433 ? -40.745 75.701 -32.871 1.00 61.88 433 GLY C C 1
ATOM 22258 O O . GLY C 1 433 ? -40.629 74.654 -33.513 1.00 55.58 433 GLY C O 1
ATOM 22262 N N . LEU C 1 434 ? -40.831 75.723 -31.545 1.00 60.23 434 LEU C N 1
ATOM 22263 C CA . LEU C 1 434 ? -40.752 74.513 -30.741 1.00 57.69 434 LEU C CA 1
ATOM 22264 C C . LEU C 1 434 ? -41.632 74.705 -29.520 1.00 60.87 434 LEU C C 1
ATOM 22265 O O . LEU C 1 434 ? -41.594 75.767 -28.895 1.00 65.30 434 LEU C O 1
ATOM 22281 N N . ILE C 1 435 ? -42.428 73.694 -29.184 1.00 54.46 435 ILE C N 1
ATOM 22282 C CA . ILE C 1 435 ? -43.244 73.755 -27.982 1.00 43.09 435 ILE C CA 1
ATOM 22283 C C . ILE C 1 435 ? -43.355 72.376 -27.357 1.00 48.75 435 ILE C C 1
ATOM 22284 O O . ILE C 1 435 ? -43.330 71.349 -28.042 1.00 53.97 435 ILE C O 1
ATOM 22300 N N . PHE C 1 436 ? -43.468 72.367 -26.033 1.00 52.34 436 PHE C N 1
ATOM 22301 C CA . PHE C 1 436 ? -43.576 71.153 -25.249 1.00 51.02 436 PHE C CA 1
ATOM 22302 C C . PHE C 1 436 ? -44.917 71.100 -24.527 1.00 52.56 436 PHE C C 1
ATOM 22303 O O . PHE C 1 436 ? -45.588 72.115 -24.322 1.00 60.14 436 PHE C O 1
ATOM 22320 N N . GLN C 1 437 ? -45.289 69.879 -24.162 1.00 53.18 437 GLN C N 1
ATOM 22321 C CA . GLN C 1 437 ? -46.383 69.634 -23.240 1.00 54.32 437 GLN C CA 1
ATOM 22322 C C . GLN C 1 437 ? -45.957 69.968 -21.816 1.00 60.15 437 GLN C C 1
ATOM 22323 O O . GLN C 1 437 ? -44.816 69.718 -21.418 1.00 58.92 437 GLN C O 1
ATOM 22337 N N . ASP C 1 438 ? -46.887 70.518 -21.039 1.00 58.50 438 ASP C N 1
ATOM 22338 C CA . ASP C 1 438 ? -46.634 70.837 -19.641 1.00 51.99 438 ASP C CA 1
ATOM 22339 C C . ASP C 1 438 ? -46.878 69.613 -18.770 1.00 51.63 438 ASP C C 1
ATOM 22340 O O . ASP C 1 438 ? -47.881 68.906 -18.935 1.00 52.88 438 ASP C O 1
ATOM 22349 N N . LEU C 1 439 ? -45.954 69.357 -17.842 1.00 53.24 439 LEU C N 1
ATOM 22350 C CA . LEU C 1 439 ? -46.080 68.178 -16.989 1.00 51.17 439 LEU C CA 1
ATOM 22351 C C . LEU C 1 439 ? -47.462 68.095 -16.355 1.00 52.92 439 LEU C C 1
ATOM 22352 O O . LEU C 1 439 ? -48.038 67.007 -16.248 1.00 52.52 439 LEU C O 1
ATOM 22368 N N . ASN C 1 440 ? -48.029 69.232 -15.948 1.00 55.06 440 ASN C N 1
ATOM 22369 C CA . ASN C 1 440 ? -49.334 69.187 -15.290 1.00 56.37 440 ASN C CA 1
ATOM 22370 C C . ASN C 1 440 ? -50.438 68.828 -16.280 1.00 45.98 440 ASN C C 1
ATOM 22371 O O . ASN C 1 440 ? -51.378 68.104 -15.932 1.00 50.60 440 ASN C O 1
ATOM 22382 N N . ASP C 1 441 ? -50.335 69.331 -17.517 1.00 47.95 441 ASP C N 1
ATOM 22383 C CA . ASP C 1 441 ? -51.255 68.922 -18.572 1.00 56.65 441 ASP C CA 1
ATOM 22384 C C . ASP C 1 441 ? -51.115 67.432 -18.867 1.00 54.45 441 ASP C C 1
ATOM 22385 O O . ASP C 1 441 ? -52.113 66.704 -18.935 1.00 45.68 441 ASP C O 1
ATOM 22394 N N . LEU C 1 442 ? -49.881 66.956 -19.064 1.00 53.71 442 LEU C N 1
ATOM 22395 C CA . LEU C 1 442 ? -49.677 65.524 -19.263 1.00 45.96 442 LEU C CA 1
ATOM 22396 C C . LEU C 1 442 ? -50.332 64.731 -18.139 1.00 43.32 442 LEU C C 1
ATOM 22397 O O . LEU C 1 442 ? -51.036 63.744 -18.385 1.00 53.59 442 LEU C O 1
ATOM 22413 N N . ILE C 1 443 ? -50.122 65.159 -16.891 1.00 42.55 443 ILE C N 1
ATOM 22414 C CA . ILE C 1 443 ? -50.681 64.431 -15.756 1.00 50.41 443 ILE C CA 1
ATOM 22415 C C . ILE C 1 443 ? -52.207 64.474 -15.793 1.00 48.02 443 ILE C C 1
ATOM 22416 O O . ILE C 1 443 ? -52.875 63.491 -15.455 1.00 50.59 443 ILE C O 1
ATOM 22432 N N . ASP C 1 444 ? -52.782 65.625 -16.161 1.00 51.29 444 ASP C N 1
ATOM 22433 C CA . ASP C 1 444 ? -54.239 65.738 -16.231 1.00 49.60 444 ASP C CA 1
ATOM 22434 C C . ASP C 1 444 ? -54.798 64.763 -17.261 1.00 52.55 444 ASP C C 1
ATOM 22435 O O . ASP C 1 444 ? -55.748 64.020 -16.984 1.00 51.76 444 ASP C O 1
ATOM 22444 N N . ALA C 1 445 ? -54.200 64.747 -18.457 1.00 52.41 445 ALA C N 1
ATOM 22445 C CA . ALA C 1 445 ? -54.613 63.830 -19.515 1.00 46.82 445 ALA C CA 1
ATOM 22446 C C . ALA C 1 445 ? -54.709 62.397 -19.019 1.00 52.77 445 ALA C C 1
ATOM 22447 O O . ALA C 1 445 ? -55.626 61.658 -19.394 1.00 53.76 445 ALA C O 1
ATOM 22454 N N . VAL C 1 446 ? -53.765 61.978 -18.189 1.00 51.97 446 VAL C N 1
ATOM 22455 C CA . VAL C 1 446 ? -53.712 60.586 -17.771 1.00 48.62 446 VAL C CA 1
ATOM 22456 C C . VAL C 1 446 ? -54.605 60.328 -16.566 1.00 53.40 446 VAL C C 1
ATOM 22457 O O . VAL C 1 446 ? -55.334 59.331 -16.539 1.00 53.48 446 VAL C O 1
ATOM 22470 N N . ARG C 1 447 ? -54.601 61.220 -15.567 1.00 57.47 447 ARG C N 1
ATOM 22471 C CA . ARG C 1 447 ? -55.500 61.044 -14.426 1.00 61.18 447 ARG C CA 1
ATOM 22472 C C . ARG C 1 447 ? -56.965 61.088 -14.853 1.00 54.90 447 ARG C C 1
ATOM 22473 O O . ARG C 1 447 ? -57.816 60.469 -14.205 1.00 48.83 447 ARG C O 1
ATOM 22494 N N . ALA C 1 448 ? -57.277 61.810 -15.934 1.00 48.56 448 ALA C N 1
ATOM 22495 C CA . ALA C 1 448 ? -58.655 61.891 -16.402 1.00 49.43 448 ALA C CA 1
ATOM 22496 C C . ALA C 1 448 ? -59.254 60.512 -16.651 1.00 60.91 448 ALA C C 1
ATOM 22497 O O . ALA C 1 448 ? -60.470 60.329 -16.518 1.00 52.84 448 ALA C O 1
ATOM 22504 N N . GLU C 1 449 ? -58.430 59.532 -17.022 1.00 50.22 449 GLU C N 1
ATOM 22505 C CA . GLU C 1 449 ? -58.924 58.175 -17.214 1.00 45.28 449 GLU C CA 1
ATOM 22506 C C . GLU C 1 449 ? -59.008 57.395 -15.912 1.00 51.30 449 GLU C C 1
ATOM 22507 O O . GLU C 1 449 ? -59.611 56.315 -15.889 1.00 49.32 449 GLU C O 1
ATOM 22519 N N . ASN C 1 450 ? -58.428 57.914 -14.829 1.00 52.12 450 ASN C N 1
ATOM 22520 C CA . ASN C 1 450 ? -58.545 57.287 -13.519 1.00 54.87 450 ASN C CA 1
ATOM 22521 C C . ASN C 1 450 ? -58.137 58.271 -12.429 1.00 62.48 450 ASN C C 1
ATOM 22522 O O . ASN C 1 450 ? -56.981 58.267 -11.985 1.00 50.62 450 ASN C O 1
ATOM 22533 N N . PRO C 1 451 ? -59.057 59.121 -11.956 1.00 67.93 451 PRO C N 1
ATOM 22534 C CA . PRO C 1 451 ? -58.676 60.116 -10.936 1.00 57.96 451 PRO C CA 1
ATOM 22535 C C . PRO C 1 451 ? -58.248 59.496 -9.614 1.00 56.22 451 PRO C C 1
ATOM 22536 O O . PRO C 1 451 ? -57.778 60.228 -8.733 1.00 66.31 451 PRO C O 1
ATOM 22547 N N . ASP C 1 452 ? -58.371 58.173 -9.457 1.00 54.96 452 ASP C N 1
ATOM 22548 C CA . ASP C 1 452 ? -57.881 57.511 -8.255 1.00 55.05 452 ASP C CA 1
ATOM 22549 C C . ASP C 1 452 ? -56.358 57.502 -8.163 1.00 60.63 452 ASP C C 1
ATOM 22550 O O . ASP C 1 452 ? -55.823 57.237 -7.083 1.00 60.63 452 ASP C O 1
ATOM 22559 N N . ILE C 1 453 ? -55.648 57.724 -9.265 1.00 54.00 453 ILE C N 1
ATOM 22560 C CA . ILE C 1 453 ? -54.190 57.831 -9.229 1.00 60.51 453 ILE C CA 1
ATOM 22561 C C . ILE C 1 453 ? -53.840 59.287 -8.941 1.00 59.46 453 ILE C C 1
ATOM 22562 O O . ILE C 1 453 ? -54.131 60.170 -9.752 1.00 57.50 453 ILE C O 1
ATOM 22578 N N . GLN C 1 454 ? -53.199 59.536 -7.798 1.00 56.42 454 GLN C N 1
ATOM 22579 C CA . GLN C 1 454 ? -52.884 60.897 -7.381 1.00 63.31 454 GLN C CA 1
ATOM 22580 C C . GLN C 1 454 ? -51.540 61.377 -7.917 1.00 66.24 454 GLN C C 1
ATOM 22581 O O . GLN C 1 454 ? -51.430 62.520 -8.380 1.00 61.96 454 GLN C O 1
ATOM 22595 N N . GLN C 1 455 ? -50.515 60.526 -7.871 1.00 64.85 455 GLN C N 1
ATOM 22596 C CA . GLN C 1 455 ? -49.174 60.896 -8.302 1.00 64.34 455 GLN C CA 1
ATOM 22597 C C . GLN C 1 455 ? -48.625 59.847 -9.256 1.00 54.57 455 GLN C C 1
ATOM 22598 O O . GLN C 1 455 ? -48.866 58.648 -9.077 1.00 50.46 455 GLN C O 1
ATOM 22612 N N . PHE C 1 456 ? -47.876 60.309 -10.255 1.00 56.82 456 PHE C N 1
ATOM 22613 C CA . PHE C 1 456 ? -47.159 59.448 -11.183 1.00 59.59 456 PHE C CA 1
ATOM 22614 C C . PHE C 1 456 ? -45.652 59.567 -10.976 1.00 64.23 456 PHE C C 1
ATOM 22615 O O . PHE C 1 456 ? -45.146 60.618 -10.568 1.00 58.99 456 PHE C O 1
ATOM 22632 N N . GLU C 1 457 ? -44.932 58.488 -11.300 1.00 58.11 457 GLU C N 1
ATOM 22633 C CA . GLU C 1 457 ? -43.482 58.542 -11.467 1.00 56.85 457 GLU C CA 1
ATOM 22634 C C . GLU C 1 457 ? -43.155 59.498 -12.610 1.00 52.53 457 GLU C C 1
ATOM 22635 O O . GLU C 1 457 ? -43.456 59.196 -13.770 1.00 56.06 457 GLU C O 1
ATOM 22647 N N . CYS C 1 458 ? -42.554 60.652 -12.300 1.00 50.32 458 CYS C N 1
ATOM 22648 C CA . CYS C 1 458 ? -42.232 61.655 -13.311 1.00 50.95 458 CYS C CA 1
ATOM 22649 C C . CYS C 1 458 ? -40.754 62.033 -13.345 1.00 52.90 458 CYS C C 1
ATOM 22650 O O . CYS C 1 458 ? -40.405 63.058 -13.951 1.00 44.97 458 CYS C O 1
ATOM 22658 N N . SER C 1 459 ? -39.881 61.245 -12.715 1.00 56.16 459 SER C N 1
ATOM 22659 C CA . SER C 1 459 ? -38.495 61.659 -12.502 1.00 50.38 459 SER C CA 1
ATOM 22660 C C . SER C 1 459 ? -37.844 62.208 -13.765 1.00 53.20 459 SER C C 1
ATOM 22661 O O . SER C 1 459 ? -37.158 63.235 -13.726 1.00 58.48 459 SER C O 1
ATOM 22669 N N . VAL C 1 460 ? -38.037 61.536 -14.899 1.00 54.11 460 VAL C N 1
ATOM 22670 C CA . VAL C 1 460 ? -37.383 61.974 -16.133 1.00 52.25 460 VAL C CA 1
ATOM 22671 C C . VAL C 1 460 ? -37.699 63.429 -16.442 1.00 52.89 460 VAL C C 1
ATOM 22672 O O . VAL C 1 460 ? -36.915 64.113 -17.112 1.00 48.17 460 VAL C O 1
ATOM 22685 N N . PHE C 1 461 ? -38.837 63.928 -15.952 1.00 55.16 461 PHE C N 1
ATOM 22686 C CA . PHE C 1 461 ? -39.293 65.278 -16.258 1.00 53.65 461 PHE C CA 1
ATOM 22687 C C . PHE C 1 461 ? -38.885 66.292 -15.187 1.00 62.34 461 PHE C C 1
ATOM 22688 O O . PHE C 1 461 ? -38.505 67.420 -15.522 1.00 56.86 461 PHE C O 1
ATOM 22705 N N . ASN C 1 462 ? -38.948 65.902 -13.900 1.00 64.42 462 ASN C N 1
ATOM 22706 C CA . ASN C 1 462 ? -38.848 66.838 -12.788 1.00 60.02 462 ASN C CA 1
ATOM 22707 C C . ASN C 1 462 ? -37.814 66.471 -11.729 1.00 63.95 462 ASN C C 1
ATOM 22708 O O . ASN C 1 462 ? -37.673 67.209 -10.747 1.00 62.49 462 ASN C O 1
ATOM 22719 N N . GLY C 1 463 ? -37.138 65.333 -11.857 1.00 61.99 463 GLY C N 1
ATOM 22720 C CA . GLY C 1 463 ? -36.031 65.003 -10.982 1.00 61.15 463 GLY C CA 1
ATOM 22721 C C . GLY C 1 463 ? -36.381 64.390 -9.640 1.00 58.86 463 GLY C C 1
ATOM 22722 O O . GLY C 1 463 ? -35.467 64.149 -8.842 1.00 57.61 463 GLY C O 1
ATOM 22726 N N . VAL C 1 464 ? -37.652 64.110 -9.360 1.00 56.22 464 VAL C N 1
ATOM 22727 C CA . VAL C 1 464 ? -38.070 63.646 -8.041 1.00 58.54 464 VAL C CA 1
ATOM 22728 C C . VAL C 1 464 ? -38.197 62.129 -8.071 1.00 58.21 464 VAL C C 1
ATOM 22729 O O . VAL C 1 464 ? -39.128 61.583 -8.672 1.00 61.49 464 VAL C O 1
ATOM 22742 N N . TYR C 1 465 ? -37.297 61.445 -7.378 1.00 55.52 465 TYR C N 1
ATOM 22743 C CA . TYR C 1 465 ? -37.239 59.991 -7.400 1.00 57.13 465 TYR C CA 1
ATOM 22744 C C . TYR C 1 465 ? -37.893 59.425 -6.143 1.00 63.68 465 TYR C C 1
ATOM 22745 O O . TYR C 1 465 ? -37.358 59.545 -5.037 1.00 66.34 465 TYR C O 1
ATOM 22763 N N . VAL C 1 466 ? -39.044 58.788 -6.336 1.00 61.61 466 VAL C N 1
ATOM 22764 C CA . VAL C 1 466 ? -39.847 58.166 -5.295 1.00 57.44 466 VAL C CA 1
ATOM 22765 C C . VAL C 1 466 ? -39.040 57.258 -4.374 1.00 67.11 466 VAL C C 1
ATOM 22766 O O . VAL C 1 466 ? -39.463 56.989 -3.243 1.00 72.15 466 VAL C O 1
ATOM 22779 N N . THR C 1 467 ? -37.877 56.786 -4.825 1.00 71.05 467 THR C N 1
ATOM 22780 C CA . THR C 1 467 ? -37.037 55.955 -3.968 1.00 71.37 467 THR C CA 1
ATOM 22781 C C . THR C 1 467 ? -35.992 56.757 -3.198 1.00 70.20 467 THR C C 1
ATOM 22782 O O . THR C 1 467 ? -35.454 56.252 -2.205 1.00 71.22 467 THR C O 1
ATOM 22793 N N . LYS C 1 468 ? -35.685 57.978 -3.637 1.00 67.61 468 LYS C N 1
ATOM 22794 C CA . LYS C 1 468 ? -34.810 58.898 -2.912 1.00 74.53 468 LYS C CA 1
ATOM 22795 C C . LYS C 1 468 ? -33.373 58.382 -2.804 1.00 73.18 468 LYS C C 1
ATOM 22796 O O . LYS C 1 468 ? -32.586 58.897 -2.001 1.00 77.27 468 LYS C O 1
ATOM 22815 N N . ASP C 1 469 ? -32.999 57.393 -3.621 1.00 75.74 469 ASP C N 1
ATOM 22816 C CA . ASP C 1 469 ? -31.665 56.804 -3.581 1.00 74.00 469 ASP C CA 1
ATOM 22817 C C . ASP C 1 469 ? -30.778 57.245 -4.742 1.00 71.72 469 ASP C C 1
ATOM 22818 O O . ASP C 1 469 ? -29.698 56.677 -4.927 1.00 73.43 469 ASP C O 1
ATOM 22827 N N . VAL C 1 470 ? -31.194 58.239 -5.521 1.00 68.54 470 VAL C N 1
ATOM 22828 C CA . VAL C 1 470 ? -30.522 58.581 -6.772 1.00 71.01 470 VAL C CA 1
ATOM 22829 C C . VAL C 1 470 ? -29.615 59.780 -6.529 1.00 71.55 470 VAL C C 1
ATOM 22830 O O . VAL C 1 470 ? -30.086 60.889 -6.250 1.00 76.68 470 VAL C O 1
ATOM 22843 N N . ASP C 1 471 ? -28.307 59.555 -6.653 1.00 66.43 471 ASP C N 1
ATOM 22844 C CA . ASP C 1 471 ? -27.304 60.580 -6.405 1.00 67.26 471 ASP C CA 1
ATOM 22845 C C . ASP C 1 471 ? -26.186 60.436 -7.430 1.00 71.75 471 ASP C C 1
ATOM 22846 O O . ASP C 1 471 ? -26.128 59.465 -8.190 1.00 67.29 471 ASP C O 1
ATOM 22855 N N . GLN C 1 472 ? -25.281 61.418 -7.440 1.00 70.42 472 GLN C N 1
ATOM 22856 C CA . GLN C 1 472 ? -24.225 61.441 -8.444 1.00 62.97 472 GLN C CA 1
ATOM 22857 C C . GLN C 1 472 ? -23.296 60.237 -8.338 1.00 65.96 472 GLN C C 1
ATOM 22858 O O . GLN C 1 472 ? -22.628 59.899 -9.321 1.00 66.75 472 GLN C O 1
ATOM 22872 N N . GLY C 1 473 ? -23.246 59.570 -7.185 1.00 68.30 473 GLY C N 1
ATOM 22873 C CA . GLY C 1 473 ? -22.433 58.371 -7.079 1.00 66.69 473 GLY C CA 1
ATOM 22874 C C . GLY C 1 473 ? -23.047 57.189 -7.804 1.00 74.56 473 GLY C C 1
ATOM 22875 O O . GLY C 1 473 ? -22.353 56.446 -8.506 1.00 70.46 473 GLY C O 1
ATOM 22879 N N . TYR C 1 474 ? -24.358 56.997 -7.646 1.00 72.41 474 TYR C N 1
ATOM 22880 C CA . TYR C 1 474 ? -25.042 55.903 -8.323 1.00 73.83 474 TYR C CA 1
ATOM 22881 C C . TYR C 1 474 ? -25.103 56.127 -9.829 1.00 75.74 474 TYR C C 1
ATOM 22882 O O . TYR C 1 474 ? -25.113 55.158 -10.600 1.00 79.69 474 TYR C O 1
ATOM 22900 N N . LEU C 1 475 ? -25.125 57.386 -10.270 1.00 72.84 475 LEU C N 1
ATOM 22901 C CA . LEU C 1 475 ? -25.091 57.666 -11.699 1.00 71.25 475 LEU C CA 1
ATOM 22902 C C . LEU C 1 475 ? -23.726 57.353 -12.300 1.00 77.31 475 LEU C C 1
ATOM 22903 O O . LEU C 1 475 ? -23.646 56.925 -13.457 1.00 74.59 475 LEU C O 1
ATOM 22919 N N . ASP C 1 476 ? -22.646 57.566 -11.544 1.00 72.43 476 ASP C N 1
ATOM 22920 C CA . ASP C 1 476 ? -21.331 57.165 -12.027 1.00 80.17 476 ASP C CA 1
ATOM 22921 C C . ASP C 1 476 ? -21.191 55.644 -12.063 1.00 82.33 476 ASP C C 1
ATOM 22922 O O . ASP C 1 476 ? -20.516 55.112 -12.953 1.00 81.46 476 ASP C O 1
ATOM 22931 N N . PHE C 1 477 ? -21.823 54.930 -11.119 1.00 73.10 477 PHE C N 1
ATOM 22932 C CA . PHE C 1 477 ? -21.826 53.467 -11.166 1.00 79.22 477 PHE C CA 1
ATOM 22933 C C . PHE C 1 477 ? -22.501 52.970 -12.437 1.00 81.47 477 PHE C C 1
ATOM 22934 O O . PHE C 1 477 ? -21.995 52.057 -13.103 1.00 72.89 477 PHE C O 1
ATOM 22951 N N . LEU C 1 478 ? -23.640 53.568 -12.798 1.00 82.78 478 LEU C N 1
ATOM 22952 C CA . LEU C 1 478 ? -24.337 53.168 -14.013 1.00 84.10 478 LEU C CA 1
ATOM 22953 C C . LEU C 1 478 ? -23.553 53.524 -15.273 1.00 79.48 478 LEU C C 1
ATOM 22954 O O . LEU C 1 478 ? -23.795 52.918 -16.322 1.00 80.33 478 LEU C O 1
ATOM 22970 N N . ASP C 1 479 ? -22.612 54.471 -15.199 1.00 79.98 479 ASP C N 1
ATOM 22971 C CA . ASP C 1 479 ? -21.800 54.801 -16.367 1.00 82.54 479 ASP C CA 1
ATOM 22972 C C . ASP C 1 479 ? -20.547 53.937 -16.494 1.00 81.81 479 ASP C C 1
ATOM 22973 O O . ASP C 1 479 ? -20.047 53.776 -17.612 1.00 82.95 479 ASP C O 1
ATOM 22982 N N . THR C 1 480 ? -20.023 53.367 -15.399 1.00 86.98 480 THR C N 1
ATOM 22983 C CA . THR C 1 480 ? -18.998 52.339 -15.572 1.00 87.34 480 THR C CA 1
ATOM 22984 C C . THR C 1 480 ? -19.621 51.047 -16.103 1.00 85.38 480 THR C C 1
ATOM 22985 O O . THR C 1 480 ? -18.942 50.265 -16.777 1.00 81.69 480 THR C O 1
ATOM 22996 N N . LEU C 1 481 ? -20.913 50.818 -15.834 1.00 83.98 481 LEU C N 1
ATOM 22997 C CA . LEU C 1 481 ? -21.605 49.692 -16.455 1.00 81.07 481 LEU C CA 1
ATOM 22998 C C . LEU C 1 481 ? -21.762 49.907 -17.959 1.00 78.44 481 LEU C C 1
ATOM 22999 O O . LEU C 1 481 ? -21.660 48.954 -18.741 1.00 72.89 481 LEU C O 1
ATOM 23015 N N . ARG C 1 482 ? -22.020 51.150 -18.384 1.00 76.44 482 ARG C N 1
ATOM 23016 C CA . ARG C 1 482 ? -22.172 51.429 -19.811 1.00 81.25 482 ARG C CA 1
ATOM 23017 C C . ARG C 1 482 ? -20.867 51.193 -20.566 1.00 78.65 482 ARG C C 1
ATOM 23018 O O . ARG C 1 482 ? -20.869 50.594 -21.649 1.00 79.65 482 ARG C O 1
ATOM 23039 N N . ASN C 1 483 ? -19.745 51.664 -20.017 1.00 82.98 483 ASN C N 1
ATOM 23040 C CA . ASN C 1 483 ? -18.462 51.514 -20.698 1.00 87.91 483 ASN C CA 1
ATOM 23041 C C . ASN C 1 483 ? -18.134 50.044 -20.931 1.00 77.31 483 ASN C C 1
ATOM 23042 O O . ASN C 1 483 ? -17.794 49.641 -22.049 1.00 78.59 483 ASN C O 1
ATOM 23053 N N . ASP C 1 484 ? -18.235 49.227 -19.879 1.00 70.70 484 ASP C N 1
ATOM 23054 C CA . ASP C 1 484 ? -17.931 47.806 -20.004 1.00 78.36 484 ASP C CA 1
ATOM 23055 C C . ASP C 1 484 ? -18.915 47.113 -20.945 1.00 80.91 484 ASP C C 1
ATOM 23056 O O . ASP C 1 484 ? -18.517 46.275 -21.764 1.00 75.18 484 ASP C O 1
ATOM 23065 N N . ASP C 1 485 ? -20.205 47.458 -20.854 1.00 82.58 485 ASP C N 1
ATOM 23066 C CA . ASP C 1 485 ? -21.188 46.919 -21.792 1.00 79.27 485 ASP C CA 1
ATOM 23067 C C . ASP C 1 485 ? -20.827 47.278 -23.231 1.00 78.42 485 ASP C C 1
ATOM 23068 O O . ASP C 1 485 ? -21.029 46.474 -24.151 1.00 71.90 485 ASP C O 1
ATOM 23077 N N . ALA C 1 486 ? -20.299 48.491 -23.445 1.00 76.57 486 ALA C N 1
ATOM 23078 C CA . ALA C 1 486 ? -19.890 48.927 -24.776 1.00 75.27 486 ALA C CA 1
ATOM 23079 C C . ALA C 1 486 ? -18.538 48.351 -25.181 1.00 75.40 486 ALA C C 1
ATOM 23080 O O . ALA C 1 486 ? -18.248 48.247 -26.378 1.00 72.98 486 ALA C O 1
ATOM 23087 N N . LYS C 1 487 ? -17.692 47.996 -24.208 1.00 78.82 487 LYS C N 1
ATOM 23088 C CA . LYS C 1 487 ? -16.447 47.306 -24.530 1.00 81.54 487 LYS C CA 1
ATOM 23089 C C . LYS C 1 487 ? -16.703 45.840 -24.875 1.00 78.92 487 LYS C C 1
ATOM 23090 O O . LYS C 1 487 ? -15.997 45.271 -25.714 1.00 72.36 487 LYS C O 1
ATOM 23109 N N . ALA C 1 488 ? -17.714 45.218 -24.257 1.00 74.54 488 ALA C N 1
ATOM 23110 C CA . ALA C 1 488 ? -18.051 43.839 -24.597 1.00 73.19 488 ALA C CA 1
ATOM 23111 C C . ALA C 1 488 ? -18.767 43.763 -25.942 1.00 78.70 488 ALA C C 1
ATOM 23112 O O . ALA C 1 488 ? -18.568 42.807 -26.704 1.00 71.82 488 ALA C O 1
ATOM 23119 N N . VAL C 1 489 ? -19.608 44.752 -26.252 1.00 76.34 489 VAL C N 1
ATOM 23120 C CA . VAL C 1 489 ? -20.245 44.787 -27.563 1.00 74.14 489 VAL C CA 1
ATOM 23121 C C . VAL C 1 489 ? -19.199 45.003 -28.653 1.00 76.86 489 VAL C C 1
ATOM 23122 O O . VAL C 1 489 ? -19.259 44.380 -29.720 1.00 76.47 489 VAL C O 1
ATOM 23135 N N . GLN C 1 490 ? -18.216 45.874 -28.400 1.00 80.46 490 GLN C N 1
ATOM 23136 C CA . GLN C 1 490 ? -17.163 46.113 -29.384 1.00 81.29 490 GLN C CA 1
ATOM 23137 C C . GLN C 1 490 ? -16.342 44.849 -29.636 1.00 78.79 490 GLN C C 1
ATOM 23138 O O . GLN C 1 490 ? -15.920 44.596 -30.769 1.00 78.79 490 GLN C O 1
ATOM 23152 N N . ARG C 1 491 ? -16.114 44.037 -28.598 1.00 75.85 491 ARG C N 1
ATOM 23153 C CA . ARG C 1 491 ? -15.312 42.828 -28.772 1.00 81.39 491 ARG C CA 1
ATOM 23154 C C . ARG C 1 491 ? -16.044 41.778 -29.601 1.00 86.59 491 ARG C C 1
ATOM 23155 O O . ARG C 1 491 ? -15.404 41.021 -30.343 1.00 81.40 491 ARG C O 1
ATOM 23176 N N . GLN C 1 492 ? -17.378 41.714 -29.489 1.00 91.06 492 GLN C N 1
ATOM 23177 C CA . GLN C 1 492 ? -18.149 40.781 -30.308 1.00 83.06 492 GLN C CA 1
ATOM 23178 C C . GLN C 1 492 ? -18.032 41.127 -31.788 1.00 83.31 492 GLN C C 1
ATOM 23179 O O . GLN C 1 492 ? -18.019 40.234 -32.644 1.00 85.81 492 GLN C O 1
ATOM 23193 N N . ASN C 1 493 ? -17.936 42.421 -32.110 1.00 82.21 493 ASN C N 1
ATOM 23194 C CA . ASN C 1 493 ? -17.882 42.847 -33.505 1.00 77.80 493 ASN C CA 1
ATOM 23195 C C . ASN C 1 493 ? -16.463 42.806 -34.072 1.00 77.72 493 ASN C C 1
ATOM 23196 O O . ASN C 1 493 ? -16.296 42.617 -35.282 1.00 78.77 493 ASN C O 1
ATOM 23207 N N . GLU C 1 494 ? -15.432 42.976 -33.237 1.00 83.62 494 GLU C N 1
ATOM 23208 C CA . GLU C 1 494 ? -14.062 42.791 -33.716 1.00 84.50 494 GLU C CA 1
ATOM 23209 C C . GLU C 1 494 ? -13.863 41.359 -34.205 1.00 85.81 494 GLU C C 1
ATOM 23210 O O . GLU C 1 494 ? -13.319 41.125 -35.292 1.00 81.29 494 GLU C O 1
ATOM 23222 N N . VAL C 1 495 ? -14.331 40.387 -33.417 1.00 86.18 495 VAL C N 1
ATOM 23223 C CA . VAL C 1 495 ? -14.103 38.976 -33.714 1.00 84.00 495 VAL C CA 1
ATOM 23224 C C . VAL C 1 495 ? -15.154 38.442 -34.686 1.00 81.65 495 VAL C C 1
ATOM 23225 O O . VAL C 1 495 ? -14.904 37.462 -35.400 1.00 82.16 495 VAL C O 1
ATOM 23238 N N . GLU C 1 496 ? -16.335 39.056 -34.737 1.00 74.65 496 GLU C N 1
ATOM 23239 C CA . GLU C 1 496 ? -17.329 38.720 -35.756 1.00 78.82 496 GLU C CA 1
ATOM 23240 C C . GLU C 1 496 ? -17.046 39.403 -37.095 1.00 80.01 496 GLU C C 1
ATOM 23241 O O . GLU C 1 496 ? -17.927 39.465 -37.960 1.00 82.69 496 GLU C O 1
ATOM 23253 N N . ASN C 1 497 ? -15.844 39.942 -37.265 1.00 83.20 497 ASN C N 1
ATOM 23254 C CA . ASN C 1 497 ? -15.304 40.310 -38.568 1.00 77.59 497 ASN C CA 1
ATOM 23255 C C . ASN C 1 497 ? -14.132 39.400 -38.909 1.00 77.62 497 ASN C C 1
ATOM 23256 O O . ASN C 1 497 ? -13.084 39.859 -39.367 1.00 76.86 497 ASN C O 1
ATOM 23267 N N . LEU C 1 498 ? -14.308 38.102 -38.657 1.00 81.38 498 LEU C N 1
ATOM 23268 C CA . LEU C 1 498 ? -13.244 37.109 -38.762 1.00 76.36 498 LEU C CA 1
ATOM 23269 C C . LEU C 1 498 ? -11.866 37.774 -38.713 1.00 68.45 498 LEU C C 1
ATOM 23270 O O . LEU C 1 498 ? -10.835 37.124 -38.836 1.00 69.13 498 LEU C O 1
ATOM 23286 N N . CYS D 1 1 ? -44.316 41.438 -56.035 1.00 30.69 1 CYS D N 1
ATOM 23287 C CA . CYS D 1 1 ? -42.832 41.449 -56.072 1.00 27.28 1 CYS D CA 1
ATOM 23288 C C . CYS D 1 1 ? -42.293 42.862 -56.274 1.00 30.60 1 CYS D C 1
ATOM 23289 O O . CYS D 1 1 ? -42.999 43.734 -56.773 1.00 27.95 1 CYS D O 1
ATOM 23299 N N . GLY D 1 2 ? -41.038 43.073 -55.893 1.00 30.64 2 GLY D N 1
ATOM 23300 C CA . GLY D 1 2 ? -40.379 44.339 -56.123 1.00 30.84 2 GLY D CA 1
ATOM 23301 C C . GLY D 1 2 ? -39.015 44.161 -56.755 1.00 26.51 2 GLY D C 1
ATOM 23302 O O . GLY D 1 2 ? -38.298 43.204 -56.475 1.00 29.42 2 GLY D O 1
ATOM 23306 N N . ILE D 1 3 ? -38.659 45.109 -57.621 1.00 31.03 3 ILE D N 1
ATOM 23307 C CA . ILE D 1 3 ? -37.376 45.075 -58.294 1.00 29.11 3 ILE D CA 1
ATOM 23308 C C . ILE D 1 3 ? -36.673 46.415 -58.147 1.00 31.56 3 ILE D C 1
ATOM 23309 O O . ILE D 1 3 ? -37.301 47.468 -57.988 1.00 28.31 3 ILE D O 1
ATOM 23325 N N . VAL D 1 4 ? -35.351 46.361 -58.251 1.00 27.91 4 VAL D N 1
ATOM 23326 C CA . VAL D 1 4 ? -34.518 47.556 -58.259 1.00 34.31 4 VAL D CA 1
ATOM 23327 C C . VAL D 1 4 ? -33.271 47.264 -59.067 1.00 30.49 4 VAL D C 1
ATOM 23328 O O . VAL D 1 4 ? -32.740 46.149 -59.044 1.00 28.93 4 VAL D O 1
ATOM 23341 N N . GLY D 1 5 ? -32.797 48.275 -59.776 1.00 31.34 5 GLY D N 1
ATOM 23342 C CA . GLY D 1 5 ? -31.535 48.194 -60.474 1.00 28.10 5 GLY D CA 1
ATOM 23343 C C . GLY D 1 5 ? -30.785 49.490 -60.270 1.00 27.17 5 GLY D C 1
ATOM 23344 O O . GLY D 1 5 ? -31.387 50.563 -60.335 1.00 34.28 5 GLY D O 1
ATOM 23348 N N . ILE D 1 6 ? -29.491 49.415 -59.998 1.00 30.69 6 ILE D N 1
ATOM 23349 C CA . ILE D 1 6 ? -28.671 50.611 -59.822 1.00 35.28 6 ILE D CA 1
ATOM 23350 C C . ILE D 1 6 ? -27.445 50.503 -60.710 1.00 31.58 6 ILE D C 1
ATOM 23351 O O . ILE D 1 6 ? -26.638 49.580 -60.549 1.00 33.00 6 ILE D O 1
ATOM 23367 N N . ALA D 1 7 ? -27.291 51.455 -61.622 1.00 31.89 7 ALA D N 1
ATOM 23368 C CA . ALA D 1 7 ? -26.078 51.593 -62.430 1.00 33.29 7 ALA D CA 1
ATOM 23369 C C . ALA D 1 7 ? -25.276 52.738 -61.814 1.00 33.90 7 ALA D C 1
ATOM 23370 O O . ALA D 1 7 ? -25.548 53.910 -62.079 1.00 34.13 7 ALA D O 1
ATOM 23377 N N . GLY D 1 8 ? -24.292 52.396 -60.983 1.00 35.86 8 GLY D N 1
ATOM 23378 C CA . GLY D 1 8 ? -23.587 53.359 -60.174 1.00 38.85 8 GLY D CA 1
ATOM 23379 C C . GLY D 1 8 ? -22.180 53.644 -60.669 1.00 36.33 8 GLY D C 1
ATOM 23380 O O . GLY D 1 8 ? -21.693 53.079 -61.645 1.00 35.37 8 GLY D O 1
ATOM 23384 N N . VAL D 1 9 ? -21.535 54.576 -59.968 1.00 41.11 9 VAL D N 1
ATOM 23385 C CA . VAL D 1 9 ? -20.117 54.853 -60.164 1.00 40.49 9 VAL D CA 1
ATOM 23386 C C . VAL D 1 9 ? -19.275 54.371 -59.001 1.00 38.48 9 VAL D C 1
ATOM 23387 O O . VAL D 1 9 ? -18.041 54.505 -59.039 1.00 44.74 9 VAL D O 1
ATOM 23400 N N . MET D 1 10 ? -19.896 53.811 -57.975 1.00 38.79 10 MET D N 1
ATOM 23401 C CA . MET D 1 10 ? -19.224 53.268 -56.805 1.00 37.68 10 MET D CA 1
ATOM 23402 C C . MET D 1 10 ? -20.052 52.091 -56.306 1.00 38.20 10 MET D C 1
ATOM 23403 O O . MET D 1 10 ? -21.137 51.833 -56.845 1.00 38.75 10 MET D O 1
ATOM 23417 N N . PRO D 1 11 ? -19.592 51.368 -55.291 1.00 33.22 11 PRO D N 1
ATOM 23418 C CA . PRO D 1 11 ? -20.263 50.112 -54.927 1.00 36.57 11 PRO D CA 1
ATOM 23419 C C . PRO D 1 11 ? -21.743 50.287 -54.627 1.00 34.73 11 PRO D C 1
ATOM 23420 O O . PRO D 1 11 ? -22.163 51.231 -53.957 1.00 34.33 11 PRO D O 1
ATOM 23431 N N . VAL D 1 12 ? -22.536 49.336 -55.118 1.00 32.06 12 VAL D N 1
ATOM 23432 C CA . VAL D 1 12 ? -23.991 49.398 -55.013 1.00 30.68 12 VAL D CA 1
ATOM 23433 C C . VAL D 1 12 ? -24.570 48.382 -54.048 1.00 28.34 12 VAL D C 1
ATOM 23434 O O . VAL D 1 12 ? -25.792 48.396 -53.834 1.00 30.57 12 VAL D O 1
ATOM 23447 N N . ASN D 1 13 ? -23.761 47.493 -53.473 1.00 27.90 13 ASN D N 1
ATOM 23448 C CA . ASN D 1 13 ? -24.345 46.391 -52.718 1.00 32.47 13 ASN D CA 1
ATOM 23449 C C . ASN D 1 13 ? -25.234 46.919 -51.596 1.00 36.05 13 ASN D C 1
ATOM 23450 O O . ASN D 1 13 ? -26.413 46.558 -51.507 1.00 29.72 13 ASN D O 1
ATOM 23461 N N . GLN D 1 14 ? -24.707 47.820 -50.766 1.00 31.83 14 GLN D N 1
ATOM 23462 C CA . GLN D 1 14 ? -25.483 48.322 -49.642 1.00 33.98 14 GLN D CA 1
ATOM 23463 C C . GLN D 1 14 ? -26.707 49.101 -50.108 1.00 30.28 14 GLN D C 1
ATOM 23464 O O . GLN D 1 14 ? -27.754 49.069 -49.454 1.00 29.97 14 GLN D O 1
ATOM 23478 N N . SER D 1 15 ? -26.571 49.854 -51.195 1.00 33.77 15 SER D N 1
ATOM 23479 C CA . SER D 1 15 ? -27.684 50.666 -51.674 1.00 35.74 15 SER D CA 1
ATOM 23480 C C . SER D 1 15 ? -28.819 49.793 -52.178 1.00 33.74 15 SER D C 1
ATOM 23481 O O . SER D 1 15 ? -29.994 50.121 -51.992 1.00 30.49 15 SER D O 1
ATOM 23489 N N . ILE D 1 16 ? -28.485 48.703 -52.868 1.00 28.72 16 ILE D N 1
ATOM 23490 C CA . ILE D 1 16 ? -29.521 47.802 -53.350 1.00 27.10 16 ILE D CA 1
ATOM 23491 C C . ILE D 1 16 ? -30.245 47.178 -52.171 1.00 26.00 16 ILE D C 1
ATOM 23492 O O . ILE D 1 16 ? -31.476 47.145 -52.118 1.00 31.69 16 ILE D O 1
ATOM 23508 N N . TYR D 1 17 ? -29.475 46.674 -51.208 1.00 27.32 17 TYR D N 1
ATOM 23509 C CA . TYR D 1 17 ? -30.013 46.177 -49.951 1.00 31.99 17 TYR D CA 1
ATOM 23510 C C . TYR D 1 17 ? -30.962 47.188 -49.318 1.00 32.01 17 TYR D C 1
ATOM 23511 O O . TYR D 1 17 ? -32.080 46.836 -48.913 1.00 30.08 17 TYR D O 1
ATOM 23529 N N . ASP D 1 18 ? -30.530 48.453 -49.229 1.00 33.74 18 ASP D N 1
ATOM 23530 C CA . ASP D 1 18 ? -31.369 49.479 -48.609 1.00 37.00 18 ASP D CA 1
ATOM 23531 C C . ASP D 1 18 ? -32.633 49.712 -49.420 1.00 30.15 18 ASP D C 1
ATOM 23532 O O . ASP D 1 18 ? -33.714 49.927 -48.854 1.00 31.29 18 ASP D O 1
ATOM 23541 N N . ALA D 1 19 ? -32.498 49.740 -50.753 1.00 30.71 19 ALA D N 1
ATOM 23542 C CA . ALA D 1 19 ? -33.665 49.897 -51.617 1.00 31.70 19 ALA D CA 1
ATOM 23543 C C . ALA D 1 19 ? -34.639 48.749 -51.429 1.00 30.91 19 ALA D C 1
ATOM 23544 O O . ALA D 1 19 ? -35.856 48.962 -51.352 1.00 29.19 19 ALA D O 1
ATOM 23551 N N . LEU D 1 20 ? -34.127 47.515 -51.358 1.00 29.24 20 LEU D N 1
ATOM 23552 C CA . LEU D 1 20 ? -35.021 46.384 -51.146 1.00 31.20 20 LEU D CA 1
ATOM 23553 C C . LEU D 1 20 ? -35.702 46.469 -49.785 1.00 32.46 20 LEU D C 1
ATOM 23554 O O . LEU D 1 20 ? -36.871 46.090 -49.657 1.00 30.81 20 LEU D O 1
ATOM 23570 N N . THR D 1 21 ? -35.007 46.984 -48.757 1.00 29.20 21 THR D N 1
ATOM 23571 C CA . THR D 1 21 ? -35.658 47.065 -47.455 1.00 30.20 21 THR D CA 1
ATOM 23572 C C . THR D 1 21 ? -36.871 47.986 -47.502 1.00 27.88 21 THR D C 1
ATOM 23573 O O . THR D 1 21 ? -37.842 47.757 -46.781 1.00 34.07 21 THR D O 1
ATOM 23584 N N . VAL D 1 22 ? -36.854 49.023 -48.346 1.00 33.06 22 VAL D N 1
ATOM 23585 C CA . VAL D 1 22 ? -38.037 49.877 -48.422 1.00 33.53 22 VAL D CA 1
ATOM 23586 C C . VAL D 1 22 ? -39.050 49.395 -49.459 1.00 35.27 22 VAL D C 1
ATOM 23587 O O . VAL D 1 22 ? -40.169 49.927 -49.506 1.00 33.36 22 VAL D O 1
ATOM 23600 N N . LEU D 1 23 ? -38.710 48.403 -50.282 1.00 28.83 23 LEU D N 1
ATOM 23601 C CA . LEU D 1 23 ? -39.701 47.726 -51.108 1.00 29.68 23 LEU D CA 1
ATOM 23602 C C . LEU D 1 23 ? -40.159 46.409 -50.493 1.00 30.01 23 LEU D C 1
ATOM 23603 O O . LEU D 1 23 ? -40.883 45.643 -51.150 1.00 29.20 23 LEU D O 1
ATOM 23619 N N . GLN D 1 24 ? -39.766 46.141 -49.240 1.00 29.36 24 GLN D N 1
ATOM 23620 C CA . GLN D 1 24 ? -39.949 44.824 -48.633 1.00 27.92 24 GLN D CA 1
ATOM 23621 C C . GLN D 1 24 ? -41.419 44.449 -48.514 1.00 31.20 24 GLN D C 1
ATOM 23622 O O . GLN D 1 24 ? -41.759 43.262 -48.540 1.00 27.14 24 GLN D O 1
ATOM 23636 N N . HIS D 1 25 ? -42.310 45.437 -48.433 1.00 30.04 25 HIS D N 1
ATOM 23637 C CA . HIS D 1 25 ? -43.739 45.165 -48.423 1.00 34.53 25 HIS D CA 1
ATOM 23638 C C . HIS D 1 25 ? -44.243 44.548 -49.723 1.00 30.32 25 HIS D C 1
ATOM 23639 O O . HIS D 1 25 ? -45.369 44.034 -49.756 1.00 35.95 25 HIS D O 1
ATOM 23653 N N . ARG D 1 26 ? -43.465 44.618 -50.806 1.00 29.47 26 ARG D N 1
ATOM 23654 C CA . ARG D 1 26 ? -43.875 44.028 -52.073 1.00 29.67 26 ARG D CA 1
ATOM 23655 C C . ARG D 1 26 ? -43.573 42.535 -52.150 1.00 35.46 26 ARG D C 1
ATOM 23656 O O . ARG D 1 26 ? -43.973 41.883 -53.122 1.00 34.04 26 ARG D O 1
ATOM 23677 N N . GLY D 1 27 ? -42.894 41.978 -51.154 1.00 30.86 27 GLY D N 1
ATOM 23678 C CA . GLY D 1 27 ? -42.662 40.552 -51.114 1.00 33.02 27 GLY D CA 1
ATOM 23679 C C . GLY D 1 27 ? -41.729 40.159 -49.996 1.00 30.78 27 GLY D C 1
ATOM 23680 O O . GLY D 1 27 ? -40.574 40.597 -49.965 1.00 31.67 27 GLY D O 1
ATOM 23684 N N . GLN D 1 28 ? -42.199 39.329 -49.074 1.00 28.36 28 GLN D N 1
ATOM 23685 C CA . GLN D 1 28 ? -41.376 38.916 -47.944 1.00 35.09 28 GLN D CA 1
ATOM 23686 C C . GLN D 1 28 ? -40.852 37.496 -48.042 1.00 33.74 28 GLN D C 1
ATOM 23687 O O . GLN D 1 28 ? -40.098 37.078 -47.162 1.00 32.78 28 GLN D O 1
ATOM 23701 N N . ASP D 1 29 ? -41.211 36.756 -49.091 1.00 33.94 29 ASP D N 1
ATOM 23702 C CA . ASP D 1 29 ? -40.890 35.332 -49.140 1.00 31.42 29 ASP D CA 1
ATOM 23703 C C . ASP D 1 29 ? -39.419 35.095 -49.442 1.00 35.22 29 ASP D C 1
ATOM 23704 O O . ASP D 1 29 ? -38.806 34.161 -48.904 1.00 32.69 29 ASP D O 1
ATOM 23713 N N . ALA D 1 30 ? -38.835 35.905 -50.316 1.00 32.66 30 ALA D N 1
ATOM 23714 C CA . ALA D 1 30 ? -37.441 35.695 -50.688 1.00 29.98 30 ALA D CA 1
ATOM 23715 C C . ALA D 1 30 ? -36.873 37.015 -51.175 1.00 26.27 30 ALA D C 1
ATOM 23716 O O . ALA D 1 30 ? -37.609 37.968 -51.454 1.00 27.51 30 ALA D O 1
ATOM 23723 N N . ALA D 1 31 ? -35.548 37.053 -51.272 1.00 29.32 31 ALA D N 1
ATOM 23724 C CA . ALA D 1 31 ? -34.827 38.224 -51.721 1.00 30.09 31 ALA D CA 1
ATOM 23725 C C . ALA D 1 31 ? -33.591 37.758 -52.471 1.00 30.40 31 ALA D C 1
ATOM 23726 O O . ALA D 1 31 ? -33.033 36.698 -52.174 1.00 32.61 31 ALA D O 1
ATOM 23733 N N . GLY D 1 32 ? -33.185 38.552 -53.456 1.00 29.23 32 GLY D N 1
ATOM 23734 C CA . GLY D 1 32 ? -31.967 38.270 -54.193 1.00 26.72 32 GLY D CA 1
ATOM 23735 C C . GLY D 1 32 ? -31.281 39.529 -54.686 1.00 26.90 32 GLY D C 1
ATOM 23736 O O . GLY D 1 32 ? -31.949 40.496 -55.065 1.00 28.87 32 GLY D O 1
ATOM 23740 N N . ILE D 1 33 ? -29.950 39.530 -54.681 1.00 26.80 33 ILE D N 1
ATOM 23741 C CA . ILE D 1 33 ? -29.161 40.626 -55.226 1.00 25.91 33 ILE D CA 1
ATOM 23742 C C . ILE D 1 33 ? -28.075 40.035 -56.108 1.00 26.35 33 ILE D C 1
ATOM 23743 O O . ILE D 1 33 ? -27.440 39.041 -55.741 1.00 29.20 33 ILE D O 1
ATOM 23759 N N . ILE D 1 34 ? -27.842 40.646 -57.264 1.00 29.05 34 ILE D N 1
ATOM 23760 C CA . ILE D 1 34 ? -26.748 40.223 -58.134 1.00 24.48 34 ILE D CA 1
ATOM 23761 C C . ILE D 1 34 ? -26.043 41.466 -58.661 1.00 26.66 34 ILE D C 1
ATOM 23762 O O . ILE D 1 34 ? -26.684 42.441 -59.064 1.00 25.17 34 ILE D O 1
ATOM 23778 N N . THR D 1 35 ? -24.725 41.446 -58.608 1.00 27.18 35 THR D N 1
ATOM 23779 C CA . THR D 1 35 ? -23.912 42.539 -59.119 1.00 29.34 35 THR D CA 1
ATOM 23780 C C . THR D 1 35 ? -22.983 42.016 -60.205 1.00 32.59 35 THR D C 1
ATOM 23781 O O . THR D 1 35 ? -22.811 40.807 -60.388 1.00 30.47 35 THR D O 1
ATOM 23792 N N . ILE D 1 36 ? -22.380 42.954 -60.927 1.00 34.06 36 ILE D N 1
ATOM 23793 C CA . ILE D 1 36 ? -21.278 42.670 -61.834 1.00 30.77 36 ILE D CA 1
ATOM 23794 C C . ILE D 1 36 ? -20.029 43.265 -61.207 1.00 33.61 36 ILE D C 1
ATOM 23795 O O . ILE D 1 36 ? -19.982 44.467 -60.923 1.00 32.01 36 ILE D O 1
ATOM 23811 N N . ASP D 1 37 ? -19.021 42.431 -60.988 1.00 30.83 37 ASP D N 1
ATOM 23812 C CA . ASP D 1 37 ? -17.812 42.870 -60.320 1.00 35.75 37 ASP D CA 1
ATOM 23813 C C . ASP D 1 37 ? -16.795 43.373 -61.344 1.00 33.27 37 ASP D C 1
ATOM 23814 O O . ASP D 1 37 ? -17.022 43.362 -62.555 1.00 35.55 37 ASP D O 1
ATOM 23823 N N . ALA D 1 38 ? -15.647 43.810 -60.826 1.00 38.88 38 ALA D N 1
ATOM 23824 C CA . ALA D 1 38 ? -14.584 44.359 -61.653 1.00 40.30 38 ALA D CA 1
ATOM 23825 C C . ALA D 1 38 ? -14.023 43.352 -62.649 1.00 44.35 38 ALA D C 1
ATOM 23826 O O . ALA D 1 38 ? -13.403 43.762 -63.635 1.00 41.10 38 ALA D O 1
ATOM 23833 N N . ASN D 1 39 ? -14.206 42.055 -62.417 1.00 42.62 39 ASN D N 1
ATOM 23834 C CA . ASN D 1 39 ? -13.762 41.046 -63.374 1.00 40.63 39 ASN D CA 1
ATOM 23835 C C . ASN D 1 39 ? -14.832 40.704 -64.396 1.00 36.00 39 ASN D C 1
ATOM 23836 O O . ASN D 1 39 ? -14.702 39.702 -65.101 1.00 35.61 39 ASN D O 1
ATOM 23847 N N . ASN D 1 40 ? -15.901 41.492 -64.459 1.00 34.92 40 ASN D N 1
ATOM 23848 C CA . ASN D 1 40 ? -17.022 41.231 -65.351 1.00 39.03 40 ASN D CA 1
ATOM 23849 C C . ASN D 1 40 ? -17.638 39.860 -65.107 1.00 36.54 40 ASN D C 1
ATOM 23850 O O . ASN D 1 40 ? -18.030 39.156 -66.040 1.00 31.69 40 ASN D O 1
ATOM 23861 N N . CYS D 1 41 ? -17.774 39.510 -63.837 1.00 32.71 41 CYS D N 1
ATOM 23862 C CA . CYS D 1 41 ? -18.493 38.317 -63.442 1.00 30.17 41 CYS D CA 1
ATOM 23863 C C . CYS D 1 41 ? -19.644 38.670 -62.513 1.00 35.87 41 CYS D C 1
ATOM 23864 O O . CYS D 1 41 ? -19.596 39.645 -61.751 1.00 29.79 41 CYS D O 1
ATOM 23872 N N . PHE D 1 42 ? -20.694 37.872 -62.625 1.00 30.42 42 PHE D N 1
ATOM 23873 C CA . PHE D 1 42 ? -21.858 37.999 -61.762 1.00 27.73 42 PHE D CA 1
ATOM 23874 C C . PHE D 1 42 ? -21.531 37.508 -60.357 1.00 30.89 42 PHE D C 1
ATOM 23875 O O . PHE D 1 42 ? -20.911 36.457 -60.182 1.00 28.21 42 PHE D O 1
ATOM 23892 N N . ARG D 1 43 ? -21.966 38.263 -59.354 1.00 30.59 43 ARG D N 1
ATOM 23893 C CA . ARG D 1 43 ? -21.912 37.856 -57.954 1.00 30.85 43 ARG D CA 1
ATOM 23894 C C . ARG D 1 43 ? -23.346 37.853 -57.439 1.00 33.05 43 ARG D C 1
ATOM 23895 O O . ARG D 1 43 ? -24.054 38.861 -57.581 1.00 28.29 43 ARG D O 1
ATOM 23916 N N . LEU D 1 44 ? -23.775 36.737 -56.849 1.00 29.63 44 LEU D N 1
ATOM 23917 C CA . LEU D 1 44 ? -25.176 36.540 -56.495 1.00 29.85 44 LEU D CA 1
ATOM 23918 C C . LEU D 1 44 ? -25.322 36.094 -55.047 1.00 30.70 44 LEU D C 1
ATOM 23919 O O . LEU D 1 44 ? -24.533 35.289 -54.548 1.00 32.47 44 LEU D O 1
ATOM 23935 N N . ARG D 1 45 ? -26.348 36.629 -54.385 1.00 28.87 45 ARG D N 1
ATOM 23936 C CA . ARG D 1 45 ? -26.886 36.046 -53.162 1.00 26.91 45 ARG D CA 1
ATOM 23937 C C . ARG D 1 45 ? -28.401 36.133 -53.260 1.00 30.48 45 ARG D C 1
ATOM 23938 O O . ARG D 1 45 ? -28.945 37.215 -53.498 1.00 28.41 45 ARG D O 1
ATOM 23959 N N . LYS D 1 46 ? -29.072 34.994 -53.100 1.00 26.75 46 LYS D N 1
ATOM 23960 C CA . LYS D 1 46 ? -30.529 34.937 -53.012 1.00 28.93 46 LYS D CA 1
ATOM 23961 C C . LYS D 1 46 ? -30.873 33.761 -52.110 1.00 31.78 46 LYS D C 1
ATOM 23962 O O . LYS D 1 46 ? -30.120 32.789 -52.026 1.00 32.86 46 LYS D O 1
ATOM 23981 N N . ALA D 1 47 ? -32.011 33.859 -51.430 1.00 32.28 47 ALA D N 1
ATOM 23982 C CA . ALA D 1 47 ? -32.440 32.840 -50.476 1.00 31.04 47 ALA D CA 1
ATOM 23983 C C . ALA D 1 47 ? -33.826 33.235 -49.996 1.00 32.64 47 ALA D C 1
ATOM 23984 O O . ALA D 1 47 ? -34.270 34.364 -50.208 1.00 28.16 47 ALA D O 1
ATOM 23991 N N . ASN D 1 48 ? -34.499 32.299 -49.327 1.00 37.59 48 ASN D N 1
ATOM 23992 C CA . ASN D 1 48 ? -35.785 32.604 -48.718 1.00 36.27 48 ASN D CA 1
ATOM 23993 C C . ASN D 1 48 ? -35.603 33.472 -47.481 1.00 32.87 48 ASN D C 1
ATOM 23994 O O . ASN D 1 48 ? -34.577 33.414 -46.802 1.00 35.02 48 ASN D O 1
ATOM 24005 N N . GLY D 1 49 ? -36.623 34.265 -47.185 1.00 34.66 49 GLY D N 1
ATOM 24006 C CA . GLY D 1 49 ? -36.634 35.118 -46.014 1.00 29.75 49 GLY D CA 1
ATOM 24007 C C . GLY D 1 49 ? -36.728 36.590 -46.375 1.00 33.02 49 GLY D C 1
ATOM 24008 O O . GLY D 1 49 ? -36.772 36.979 -47.542 1.00 33.48 49 GLY D O 1
ATOM 24012 N N . LEU D 1 50 ? -36.780 37.409 -45.321 1.00 32.81 50 LEU D N 1
ATOM 24013 C CA . LEU D 1 50 ? -36.701 38.852 -45.450 1.00 35.32 50 LEU D CA 1
ATOM 24014 C C . LEU D 1 50 ? -35.296 39.282 -45.867 1.00 33.83 50 LEU D C 1
ATOM 24015 O O . LEU D 1 50 ? -34.305 38.580 -45.640 1.00 33.31 50 LEU D O 1
ATOM 24031 N N . VAL D 1 51 ? -35.221 40.479 -46.453 1.00 32.16 51 VAL D N 1
ATOM 24032 C CA . VAL D 1 51 ? -33.938 41.050 -46.865 1.00 32.85 51 VAL D CA 1
ATOM 24033 C C . VAL D 1 51 ? -32.952 41.048 -45.700 1.00 35.60 51 VAL D C 1
ATOM 24034 O O . VAL D 1 51 ? -31.781 40.680 -45.851 1.00 32.16 51 VAL D O 1
ATOM 24047 N N . SER D 1 52 ? -33.415 41.449 -44.514 1.00 33.82 52 SER D N 1
ATOM 24048 C CA . SER D 1 52 ? -32.522 41.552 -43.366 1.00 38.17 52 SER D CA 1
ATOM 24049 C C . SER D 1 52 ? -31.996 40.197 -42.904 1.00 36.71 52 SER D C 1
ATOM 24050 O O . SER D 1 52 ? -30.960 40.153 -42.226 1.00 43.71 52 SER D O 1
ATOM 24058 N N . ASP D 1 53 ? -32.670 39.101 -43.248 1.00 42.52 53 ASP D N 1
ATOM 24059 C CA . ASP D 1 53 ? -32.187 37.767 -42.911 1.00 39.70 53 ASP D CA 1
ATOM 24060 C C . ASP D 1 53 ? -31.418 37.098 -44.047 1.00 44.70 53 ASP D C 1
ATOM 24061 O O . ASP D 1 53 ? -30.618 36.194 -43.783 1.00 42.58 53 ASP D O 1
ATOM 24070 N N . VAL D 1 54 ? -31.639 37.515 -45.293 1.00 36.85 54 VAL D N 1
ATOM 24071 C CA . VAL D 1 54 ? -31.022 36.844 -46.432 1.00 36.65 54 VAL D CA 1
ATOM 24072 C C . VAL D 1 54 ? -29.557 37.223 -46.571 1.00 35.29 54 VAL D C 1
ATOM 24073 O O . VAL D 1 54 ? -28.717 36.377 -46.903 1.00 36.55 54 VAL D O 1
ATOM 24086 N N . PHE D 1 55 ? -29.229 38.497 -46.358 1.00 33.78 55 PHE D N 1
ATOM 24087 C CA . PHE D 1 55 ? -27.914 39.041 -46.669 1.00 39.02 55 PHE D CA 1
ATOM 24088 C C . PHE D 1 55 ? -27.154 39.291 -45.373 1.00 43.66 55 PHE D C 1
ATOM 24089 O O . PHE D 1 55 ? -27.521 40.174 -44.594 1.00 38.89 55 PHE D O 1
ATOM 24106 N N . GLU D 1 56 ? -26.095 38.518 -45.159 1.00 32.72 56 GLU D N 1
ATOM 24107 C CA . GLU D 1 56 ? -25.201 38.706 -44.027 1.00 35.59 56 GLU D CA 1
ATOM 24108 C C . GLU D 1 56 ? -23.886 39.293 -44.536 1.00 38.70 56 GLU D C 1
ATOM 24109 O O . GLU D 1 56 ? -23.705 39.537 -45.733 1.00 36.68 56 GLU D O 1
ATOM 24121 N N . ALA D 1 57 ? -22.968 39.568 -43.608 1.00 41.54 57 ALA D N 1
ATOM 24122 C CA . ALA D 1 57 ? -21.746 40.278 -43.970 1.00 42.21 57 ALA D CA 1
ATOM 24123 C C . ALA D 1 57 ? -20.956 39.523 -45.033 1.00 37.43 57 ALA D C 1
ATOM 24124 O O . ALA D 1 57 ? -20.439 40.130 -45.975 1.00 42.31 57 ALA D O 1
ATOM 24131 N N . ARG D 1 58 ? -20.858 38.198 -44.909 1.00 35.49 58 ARG D N 1
ATOM 24132 C CA . ARG D 1 58 ? -20.109 37.418 -45.887 1.00 45.42 58 ARG D CA 1
ATOM 24133 C C . ARG D 1 58 ? -20.712 37.532 -47.284 1.00 50.17 58 ARG D C 1
ATOM 24134 O O . ARG D 1 58 ? -19.985 37.476 -48.281 1.00 44.49 58 ARG D O 1
ATOM 24155 N N . HIS D 1 59 ? -22.029 37.707 -47.384 1.00 37.35 59 HIS D N 1
ATOM 24156 C CA . HIS D 1 59 ? -22.644 37.828 -48.698 1.00 38.57 59 HIS D CA 1
ATOM 24157 C C . HIS D 1 59 ? -22.406 39.201 -49.307 1.00 33.74 59 HIS D C 1
ATOM 24158 O O . HIS D 1 59 ? -22.160 39.315 -50.511 1.00 38.84 59 HIS D O 1
ATOM 24172 N N . MET D 1 60 ? -22.473 40.252 -48.493 1.00 37.90 60 MET D N 1
ATOM 24173 C CA . MET D 1 60 ? -22.229 41.594 -48.996 1.00 36.71 60 MET D CA 1
ATOM 24174 C C . MET D 1 60 ? -20.782 41.760 -49.449 1.00 41.93 60 MET D C 1
ATOM 24175 O O . MET D 1 60 ? -20.510 42.452 -50.437 1.00 33.11 60 MET D O 1
ATOM 24189 N N . GLN D 1 61 ? -19.842 41.115 -48.756 1.00 34.19 61 GLN D N 1
ATOM 24190 C CA . GLN D 1 61 ? -18.451 41.129 -49.209 1.00 39.15 61 GLN D CA 1
ATOM 24191 C C . GLN D 1 61 ? -18.330 40.501 -50.591 1.00 40.91 61 GLN D C 1
ATOM 24192 O O . GLN D 1 61 ? -17.513 40.930 -51.415 1.00 30.48 61 GLN D O 1
ATOM 24206 N N . ARG D 1 62 ? -19.138 39.471 -50.851 1.00 31.73 62 ARG D N 1
ATOM 24207 C CA . ARG D 1 62 ? -19.157 38.818 -52.154 1.00 34.07 62 ARG D CA 1
ATOM 24208 C C . ARG D 1 62 ? -19.706 39.736 -53.241 1.00 32.56 62 ARG D C 1
ATOM 24209 O O . ARG D 1 62 ? -19.252 39.682 -54.387 1.00 29.24 62 ARG D O 1
ATOM 24230 N N . LEU D 1 63 ? -20.672 40.600 -52.907 1.00 26.34 63 LEU D N 1
ATOM 24231 C CA . LEU D 1 63 ? -21.429 41.324 -53.928 1.00 29.71 63 LEU D CA 1
ATOM 24232 C C . LEU D 1 63 ? -20.700 42.595 -54.366 1.00 30.98 63 LEU D C 1
ATOM 24233 O O . LEU D 1 63 ? -21.137 43.723 -54.128 1.00 30.21 63 LEU D O 1
ATOM 24249 N N . GLN D 1 64 ? -19.591 42.399 -55.071 1.00 30.92 64 GLN D N 1
ATOM 24250 C CA . GLN D 1 64 ? -18.727 43.505 -55.473 1.00 32.61 64 GLN D CA 1
ATOM 24251 C C . GLN D 1 64 ? -19.179 44.106 -56.798 1.00 34.51 64 GLN D C 1
ATOM 24252 O O . GLN D 1 64 ? -19.775 43.426 -57.640 1.00 30.71 64 GLN D O 1
ATOM 24266 N N . GLY D 1 65 ? -18.895 45.390 -56.977 1.00 26.98 65 GLY D N 1
ATOM 24267 C CA . GLY D 1 65 ? -19.132 46.055 -58.241 1.00 29.88 65 GLY D CA 1
ATOM 24268 C C . GLY D 1 65 ? -20.029 47.273 -58.099 1.00 29.59 65 GLY D C 1
ATOM 24269 O O . GLY D 1 65 ? -20.613 47.546 -57.052 1.00 35.71 65 GLY D O 1
ATOM 24273 N N . ASN D 1 66 ? -20.137 47.995 -59.211 1.00 37.15 66 ASN D N 1
ATOM 24274 C CA . ASN D 1 66 ? -20.824 49.282 -59.259 1.00 34.12 66 ASN D CA 1
ATOM 24275 C C . ASN D 1 66 ? -22.130 49.229 -60.042 1.00 37.22 66 ASN D C 1
ATOM 24276 O O . ASN D 1 66 ? -22.679 50.282 -60.383 1.00 35.87 66 ASN D O 1
ATOM 24287 N N . MET D 1 67 ? -22.635 48.034 -60.339 1.00 32.17 67 MET D N 1
ATOM 24288 C CA . MET D 1 67 ? -23.895 47.862 -61.053 1.00 33.01 67 MET D CA 1
ATOM 24289 C C . MET D 1 67 ? -24.560 46.604 -60.512 1.00 30.80 67 MET D C 1
ATOM 24290 O O . MET D 1 67 ? -23.886 45.601 -60.271 1.00 28.68 67 MET D O 1
ATOM 24304 N N . GLY D 1 68 ? -25.862 46.656 -60.300 1.00 33.31 68 GLY D N 1
ATOM 24305 C CA . GLY D 1 68 ? -26.519 45.508 -59.692 1.00 30.73 68 GLY D CA 1
ATOM 24306 C C . GLY D 1 68 ? -28.023 45.610 -59.728 1.00 29.87 68 GLY D C 1
ATOM 24307 O O . GLY D 1 68 ? -28.595 46.696 -59.888 1.00 27.38 68 GLY D O 1
ATOM 24311 N N . ILE D 1 69 ? -28.662 44.449 -59.572 1.00 27.51 69 ILE D N 1
ATOM 24312 C CA . ILE D 1 69 ? -30.107 44.408 -59.446 1.00 27.99 69 ILE D CA 1
ATOM 24313 C C . ILE D 1 69 ? -30.518 43.614 -58.214 1.00 26.85 69 ILE D C 1
ATOM 24314 O O . ILE D 1 69 ? -29.764 42.800 -57.676 1.00 29.19 69 ILE D O 1
ATOM 24330 N N . GLY D 1 70 ? -31.752 43.869 -57.787 1.00 28.11 70 GLY D N 1
ATOM 24331 C CA . GLY D 1 70 ? -32.319 43.187 -56.645 1.00 29.07 70 GLY D CA 1
ATOM 24332 C C . GLY D 1 70 ? -33.786 42.885 -56.873 1.00 26.90 70 GLY D C 1
ATOM 24333 O O . GLY D 1 70 ? -34.457 43.504 -57.704 1.00 27.97 70 GLY D O 1
ATOM 24337 N N . HIS D 1 71 ? -34.272 41.919 -56.103 1.00 25.14 71 HIS D N 1
ATOM 24338 C CA . HIS D 1 71 ? -35.635 41.429 -56.205 1.00 27.99 71 HIS D CA 1
ATOM 24339 C C . HIS D 1 71 ? -36.089 41.028 -54.810 1.00 26.38 71 HIS D C 1
ATOM 24340 O O . HIS D 1 71 ? -35.303 40.478 -54.042 1.00 25.80 71 HIS D O 1
ATOM 24354 N N . VAL D 1 72 ? -37.344 41.336 -54.480 1.00 25.03 72 VAL D N 1
ATOM 24355 C CA . VAL D 1 72 ? -38.033 40.702 -53.360 1.00 26.54 72 VAL D CA 1
ATOM 24356 C C . VAL D 1 72 ? -39.252 39.978 -53.907 1.00 28.56 72 VAL D C 1
ATOM 24357 O O . VAL D 1 72 ? -39.978 40.514 -54.755 1.00 31.96 72 VAL D O 1
ATOM 24370 N N . ARG D 1 73 ? -39.501 38.779 -53.391 1.00 30.88 73 ARG D N 1
ATOM 24371 C CA . ARG D 1 73 ? -40.507 37.898 -53.957 1.00 33.11 73 ARG D CA 1
ATOM 24372 C C . ARG D 1 73 ? -41.738 37.796 -53.070 1.00 32.83 73 ARG D C 1
ATOM 24373 O O . ARG D 1 73 ? -41.643 37.487 -51.877 1.00 29.76 73 ARG D O 1
ATOM 24394 N N . TYR D 1 74 ? -42.890 38.022 -53.679 1.00 35.32 74 TYR D N 1
ATOM 24395 C CA . TYR D 1 74 ? -44.167 37.596 -53.134 1.00 41.59 74 TYR D CA 1
ATOM 24396 C C . TYR D 1 74 ? -44.482 36.214 -53.691 1.00 39.62 74 TYR D C 1
ATOM 24397 O O . TYR D 1 74 ? -44.478 36.045 -54.917 1.00 41.42 74 TYR D O 1
ATOM 24415 N N . PRO D 1 75 ? -44.760 35.216 -52.857 1.00 39.51 75 PRO D N 1
ATOM 24416 C CA . PRO D 1 75 ? -45.107 33.895 -53.402 1.00 55.98 75 PRO D CA 1
ATOM 24417 C C . PRO D 1 75 ? -46.232 34.023 -54.427 1.00 59.08 75 PRO D C 1
ATOM 24418 O O . PRO D 1 75 ? -47.226 34.717 -54.197 1.00 51.49 75 PRO D O 1
ATOM 24429 N N . THR D 1 76 ? -46.059 33.366 -55.577 1.00 64.14 76 THR D N 1
ATOM 24430 C CA . THR D 1 76 ? -47.041 33.382 -56.657 1.00 71.85 76 THR D CA 1
ATOM 24431 C C . THR D 1 76 ? -47.052 32.015 -57.331 1.00 74.53 76 THR D C 1
ATOM 24432 O O . THR D 1 76 ? -46.090 31.251 -57.236 1.00 74.54 76 THR D O 1
ATOM 24443 N N . ALA D 1 77 ? -48.162 31.702 -58.001 1.00 73.85 77 ALA D N 1
ATOM 24444 C CA . ALA D 1 77 ? -48.283 30.423 -58.697 1.00 72.27 77 ALA D CA 1
ATOM 24445 C C . ALA D 1 77 ? -47.165 30.273 -59.724 1.00 79.55 77 ALA D C 1
ATOM 24446 O O . ALA D 1 77 ? -47.042 31.084 -60.649 1.00 73.11 77 ALA D O 1
ATOM 24453 N N . GLY D 1 78 ? -46.354 29.229 -59.560 1.00 72.35 78 GLY D N 1
ATOM 24454 C CA . GLY D 1 78 ? -45.183 29.035 -60.390 1.00 63.98 78 GLY D CA 1
ATOM 24455 C C . GLY D 1 78 ? -43.905 29.302 -59.626 1.00 60.01 78 GLY D C 1
ATOM 24456 O O . GLY D 1 78 ? -42.895 28.619 -59.820 1.00 62.75 78 GLY D O 1
ATOM 24460 N N . SER D 1 79 ? -43.942 30.298 -58.749 1.00 63.12 79 SER D N 1
ATOM 24461 C CA . SER D 1 79 ? -42.803 30.674 -57.914 1.00 68.73 79 SER D CA 1
ATOM 24462 C C . SER D 1 79 ? -43.221 30.563 -56.447 1.00 66.05 79 SER D C 1
ATOM 24463 O O . SER D 1 79 ? -43.419 31.571 -55.763 1.00 57.39 79 SER D O 1
ATOM 24471 N N . SER D 1 80 ? -43.344 29.326 -55.965 1.00 66.05 80 SER D N 1
ATOM 24472 C CA . SER D 1 80 ? -43.753 29.069 -54.593 1.00 64.54 80 SER D CA 1
ATOM 24473 C C . SER D 1 80 ? -42.636 29.420 -53.613 1.00 65.86 80 SER D C 1
ATOM 24474 O O . SER D 1 80 ? -41.474 29.612 -53.988 1.00 62.10 80 SER D O 1
ATOM 24482 N N . SER D 1 81 ? -42.998 29.470 -52.327 1.00 59.35 81 SER D N 1
ATOM 24483 C CA . SER D 1 81 ? -41.987 29.616 -51.286 1.00 61.01 81 SER D CA 1
ATOM 24484 C C . SER D 1 81 ? -40.889 28.573 -51.431 1.00 56.88 81 SER D C 1
ATOM 24485 O O . SER D 1 81 ? -39.703 28.882 -51.271 1.00 57.30 81 SER D O 1
ATOM 24493 N N . ALA D 1 82 ? -41.261 27.330 -51.729 1.00 56.25 82 ALA D N 1
ATOM 24494 C CA . ALA D 1 82 ? -40.270 26.266 -51.766 1.00 60.36 82 ALA D CA 1
ATOM 24495 C C . ALA D 1 82 ? -39.369 26.333 -52.985 1.00 56.82 82 ALA D C 1
ATOM 24496 O O . ALA D 1 82 ? -38.434 25.533 -53.068 1.00 50.84 82 ALA D O 1
ATOM 24503 N N . SER D 1 83 ? -39.575 27.274 -53.895 1.00 56.96 83 SER D N 1
ATOM 24504 C CA . SER D 1 83 ? -38.855 27.258 -55.156 1.00 59.64 83 SER D CA 1
ATOM 24505 C C . SER D 1 83 ? -37.705 28.258 -55.173 1.00 57.09 83 SER D C 1
ATOM 24506 O O . SER D 1 83 ? -37.520 29.067 -54.259 1.00 43.79 83 SER D O 1
ATOM 24514 N N . GLU D 1 84 ? -36.944 28.193 -56.268 1.00 51.20 84 GLU D N 1
ATOM 24515 C CA . GLU D 1 84 ? -35.808 29.075 -56.478 1.00 54.23 84 GLU D CA 1
ATOM 24516 C C . GLU D 1 84 ? -36.269 30.519 -56.613 1.00 43.39 84 GLU D C 1
ATOM 24517 O O . GLU D 1 84 ? -37.238 30.821 -57.318 1.00 42.33 84 GLU D O 1
ATOM 24529 N N . ALA D 1 85 ? -35.554 31.407 -55.933 1.00 48.19 85 ALA D N 1
ATOM 24530 C CA . ALA D 1 85 ? -35.829 32.831 -55.949 1.00 42.41 85 ALA D CA 1
ATOM 24531 C C . ALA D 1 85 ? -35.197 33.485 -57.179 1.00 39.28 85 ALA D C 1
ATOM 24532 O O . ALA D 1 85 ? -34.471 32.856 -57.959 1.00 34.28 85 ALA D O 1
ATOM 24539 N N . GLN D 1 86 ? -35.498 34.763 -57.338 1.00 34.76 86 GLN D N 1
ATOM 24540 C CA . GLN D 1 86 ? -34.885 35.652 -58.310 1.00 26.97 86 GLN D CA 1
ATOM 24541 C C . GLN D 1 86 ? -33.763 36.446 -57.664 1.00 30.41 86 GLN D C 1
ATOM 24542 O O . GLN D 1 86 ? -33.718 36.594 -56.441 1.00 30.09 86 GLN D O 1
ATOM 24556 N N . PRO D 1 87 ? -32.834 36.999 -58.464 1.00 33.13 87 PRO D N 1
ATOM 24557 C CA . PRO D 1 87 ? -32.847 36.886 -59.931 1.00 29.51 87 PRO D CA 1
ATOM 24558 C C . PRO D 1 87 ? -32.246 35.602 -60.481 1.00 28.86 87 PRO D C 1
ATOM 24559 O O . PRO D 1 87 ? -31.479 34.925 -59.802 1.00 29.66 87 PRO D O 1
ATOM 24570 N N . PHE D 1 88 ? -32.606 35.278 -61.716 1.00 32.36 88 PHE D N 1
ATOM 24571 C CA . PHE D 1 88 ? -31.980 34.203 -62.471 1.00 31.32 88 PHE D CA 1
ATOM 24572 C C . PHE D 1 88 ? -30.930 34.781 -63.410 1.00 30.50 88 PHE D C 1
ATOM 24573 O O . PHE D 1 88 ? -30.979 35.953 -63.772 1.00 29.83 88 PHE D O 1
ATOM 24590 N N . TYR D 1 89 ? -29.971 33.951 -63.805 1.00 31.25 89 TYR D N 1
ATOM 24591 C CA . TYR D 1 89 ? -29.073 34.371 -64.873 1.00 33.45 89 TYR D CA 1
ATOM 24592 C C . TYR D 1 89 ? -28.757 33.203 -65.800 1.00 36.36 89 TYR D C 1
ATOM 24593 O O . TYR D 1 89 ? -28.996 32.036 -65.486 1.00 32.05 89 TYR D O 1
ATOM 24611 N N . VAL D 1 90 ? -28.275 33.557 -66.990 1.00 26.71 90 VAL D N 1
ATOM 24612 C CA . VAL D 1 90 ? -27.782 32.590 -67.951 1.00 29.38 90 VAL D CA 1
ATOM 24613 C C . VAL D 1 90 ? -26.416 33.069 -68.425 1.00 32.73 90 VAL D C 1
ATOM 24614 O O . VAL D 1 90 ? -26.138 34.274 -68.469 1.00 31.00 90 VAL D O 1
ATOM 24627 N N . ASN D 1 91 ? -25.554 32.114 -68.765 1.00 32.30 91 ASN D N 1
ATOM 24628 C CA . ASN D 1 91 ? -24.193 32.413 -69.183 1.00 30.79 91 ASN D CA 1
ATOM 24629 C C . ASN D 1 91 ? -24.066 32.669 -70.677 1.00 36.21 91 ASN D C 1
ATOM 24630 O O . ASN D 1 91 ? -22.959 32.920 -71.152 1.00 32.53 91 ASN D O 1
ATOM 24641 N N . SER D 1 92 ? -25.153 32.583 -71.437 1.00 39.46 92 SER D N 1
ATOM 24642 C CA . SER D 1 92 ? -25.007 32.781 -72.870 1.00 38.62 92 SER D CA 1
ATOM 24643 C C . SER D 1 92 ? -26.309 33.242 -73.496 1.00 33.60 92 SER D C 1
ATOM 24644 O O . SER D 1 92 ? -27.380 32.762 -73.096 1.00 35.46 92 SER D O 1
ATOM 24652 N N . PRO D 1 93 ? -26.258 34.172 -74.463 1.00 33.95 93 PRO D N 1
ATOM 24653 C CA . PRO D 1 93 ? -25.063 34.889 -74.936 1.00 36.08 93 PRO D CA 1
ATOM 24654 C C . PRO D 1 93 ? -24.586 35.919 -73.918 1.00 31.18 93 PRO D C 1
ATOM 24655 O O . PRO D 1 93 ? -25.415 36.545 -73.261 1.00 33.43 93 PRO D O 1
ATOM 24666 N N . TYR D 1 94 ? -23.273 36.085 -73.778 1.00 27.82 94 TYR D N 1
ATOM 24667 C CA . TYR D 1 94 ? -22.681 37.235 -73.087 1.00 30.87 94 TYR D CA 1
ATOM 24668 C C . TYR D 1 94 ? -22.771 37.147 -71.565 1.00 29.61 94 TYR D C 1
ATOM 24669 O O . TYR D 1 94 ? -21.840 37.551 -70.867 1.00 32.46 94 TYR D O 1
ATOM 24687 N N . GLY D 1 95 ? -23.880 36.639 -71.033 1.00 33.02 95 GLY D N 1
ATOM 24688 C CA . GLY D 1 95 ? -24.090 36.683 -69.597 1.00 30.58 95 GLY D CA 1
ATOM 24689 C C . GLY D 1 95 ? -25.168 37.698 -69.284 1.00 32.65 95 GLY D C 1
ATOM 24690 O O . GLY D 1 95 ? -24.946 38.909 -69.400 1.00 32.10 95 GLY D O 1
ATOM 24694 N N . ILE D 1 96 ? -26.349 37.204 -68.910 1.00 26.01 96 ILE D N 1
ATOM 24695 C CA . ILE D 1 96 ? -27.545 38.014 -68.745 1.00 28.91 96 ILE D CA 1
ATOM 24696 C C . ILE D 1 96 ? -28.212 37.612 -67.440 1.00 32.96 96 ILE D C 1
ATOM 24697 O O . ILE D 1 96 ? -28.257 36.425 -67.103 1.00 31.85 96 ILE D O 1
ATOM 24713 N N . THR D 1 97 ? -28.742 38.595 -66.714 1.00 33.19 97 THR D N 1
ATOM 24714 C CA . THR D 1 97 ? -29.551 38.336 -65.532 1.00 28.39 97 THR D CA 1
ATOM 24715 C C . THR D 1 97 ? -30.735 39.289 -65.536 1.00 29.34 97 THR D C 1
ATOM 24716 O O . THR D 1 97 ? -30.662 40.388 -66.084 1.00 28.44 97 THR D O 1
ATOM 24727 N N . LEU D 1 98 ? -31.827 38.859 -64.914 1.00 30.92 98 LEU D N 1
ATOM 24728 C CA . LEU D 1 98 ? -33.086 39.591 -64.977 1.00 29.53 98 LEU D CA 1
ATOM 24729 C C . LEU D 1 98 ? -33.865 39.364 -63.695 1.00 28.73 98 LEU D C 1
ATOM 24730 O O . LEU D 1 98 ? -33.772 38.302 -63.077 1.00 32.56 98 LEU D O 1
ATOM 24746 N N . ALA D 1 99 ? -34.602 40.389 -63.284 1.00 29.75 99 ALA D N 1
ATOM 24747 C CA . ALA D 1 99 ? -35.582 40.292 -62.208 1.00 30.34 99 ALA D CA 1
ATOM 24748 C C . ALA D 1 99 ? -36.878 40.917 -62.707 1.00 33.66 99 ALA D C 1
ATOM 24749 O O . ALA D 1 99 ? -36.847 41.826 -63.536 1.00 26.46 99 ALA D O 1
ATOM 24756 N N . HIS D 1 100 ? -38.016 40.452 -62.185 1.00 34.11 100 HIS D N 1
ATOM 24757 C CA . HIS D 1 100 ? -39.290 40.851 -62.773 1.00 32.32 100 HIS D CA 1
ATOM 24758 C C . HIS D 1 100 ? -40.421 40.750 -61.764 1.00 30.88 100 HIS D C 1
ATOM 24759 O O . HIS D 1 100 ? -40.404 39.944 -60.835 1.00 29.07 100 HIS D O 1
ATOM 24773 N N . ASN D 1 101 ? -41.335 41.710 -61.909 1.00 26.41 101 ASN D N 1
ATOM 24774 C CA . ASN D 1 101 ? -42.590 41.810 -61.179 1.00 28.46 101 ASN D CA 1
ATOM 24775 C C . ASN D 1 101 ? -43.677 41.745 -62.241 1.00 26.60 101 ASN D C 1
ATOM 24776 O O . ASN D 1 101 ? -43.726 42.602 -63.127 1.00 30.35 101 ASN D O 1
ATOM 24787 N N . GLY D 1 102 ? -44.470 40.688 -62.211 1.00 27.26 102 GLY D N 1
ATOM 24788 C CA . GLY D 1 102 ? -45.509 40.474 -63.192 1.00 30.13 102 GLY D CA 1
ATOM 24789 C C . GLY D 1 102 ? -45.802 38.994 -63.349 1.00 33.21 102 GLY D C 1
ATOM 24790 O O . GLY D 1 102 ? -45.568 38.203 -62.442 1.00 27.95 102 GLY D O 1
ATOM 24794 N N . ASN D 1 103 ? -46.323 38.646 -64.527 1.00 30.50 103 ASN D N 1
ATOM 24795 C CA . ASN D 1 103 ? -46.680 37.271 -64.845 1.00 33.68 103 ASN D CA 1
ATOM 24796 C C . ASN D 1 103 ? -46.928 37.182 -66.342 1.00 33.83 103 ASN D C 1
ATOM 24797 O O . ASN D 1 103 ? -47.495 38.102 -66.942 1.00 29.99 103 ASN D O 1
ATOM 24808 N N . LEU D 1 104 ? -46.503 36.079 -66.936 1.00 35.13 104 LEU D N 1
ATOM 24809 C CA . LEU D 1 104 ? -46.707 35.843 -68.357 1.00 37.31 104 LEU D CA 1
ATOM 24810 C C . LEU D 1 104 ? -47.864 34.880 -68.545 1.00 35.20 104 LEU D C 1
ATOM 24811 O O . LEU D 1 104 ? -47.859 33.771 -67.998 1.00 38.89 104 LEU D O 1
ATOM 24827 N N . THR D 1 105 ? -48.853 35.310 -69.314 1.00 35.26 105 THR D N 1
ATOM 24828 C CA . THR D 1 105 ? -50.047 34.516 -69.549 1.00 38.00 105 THR D CA 1
ATOM 24829 C C . THR D 1 105 ? -49.841 33.415 -70.576 1.00 34.67 105 THR D C 1
ATOM 24830 O O . THR D 1 105 ? -50.701 32.536 -70.687 1.00 36.25 105 THR D O 1
ATOM 24841 N N . ASN D 1 106 ? -48.745 33.455 -71.341 1.00 32.41 106 ASN D N 1
ATOM 24842 C CA . ASN D 1 106 ? -48.418 32.393 -72.283 1.00 35.87 106 ASN D CA 1
ATOM 24843 C C . ASN D 1 106 ? -47.109 31.704 -71.908 1.00 33.32 106 ASN D C 1
ATOM 24844 O O . ASN D 1 106 ? -46.394 31.197 -72.775 1.00 33.80 106 ASN D O 1
ATOM 24855 N N . ALA D 1 107 ? -46.799 31.660 -70.608 1.00 34.04 107 ALA D N 1
ATOM 24856 C CA . ALA D 1 107 ? -45.641 30.909 -70.133 1.00 35.56 107 ALA D CA 1
ATOM 24857 C C . ALA D 1 107 ? -45.588 29.516 -70.750 1.00 34.26 107 ALA D C 1
ATOM 24858 O O . ALA D 1 107 ? -44.535 29.068 -71.214 1.00 32.44 107 ALA D O 1
ATOM 24865 N N . HIS D 1 108 ? -46.716 28.807 -70.752 1.00 37.77 108 HIS D N 1
ATOM 24866 C CA . HIS D 1 108 ? -46.704 27.420 -71.198 1.00 40.47 108 HIS D CA 1
ATOM 24867 C C . HIS D 1 108 ? -46.216 27.311 -72.635 1.00 40.29 108 HIS D C 1
ATOM 24868 O O . HIS D 1 108 ? -45.315 26.518 -72.940 1.00 41.90 108 HIS D O 1
ATOM 24882 N N . GLU D 1 109 ? -46.812 28.104 -73.536 1.00 40.50 109 GLU D N 1
ATOM 24883 C CA . GLU D 1 109 ? -46.404 28.110 -74.939 1.00 36.87 109 GLU D CA 1
ATOM 24884 C C . GLU D 1 109 ? -44.946 28.527 -75.094 1.00 37.19 109 GLU D C 1
ATOM 24885 O O . GLU D 1 109 ? -44.235 28.018 -75.966 1.00 35.52 109 GLU D O 1
ATOM 24897 N N . LEU D 1 110 ? -44.492 29.491 -74.294 1.00 35.72 110 LEU D N 1
ATOM 24898 C CA . LEU D 1 110 ? -43.127 29.982 -74.462 1.00 33.40 110 LEU D CA 1
ATOM 24899 C C . LEU D 1 110 ? -42.109 28.899 -74.115 1.00 30.60 110 LEU D C 1
ATOM 24900 O O . LEU D 1 110 ? -41.088 28.758 -74.795 1.00 32.57 110 LEU D O 1
ATOM 24916 N N . ARG D 1 111 ? -42.381 28.137 -73.051 1.00 31.99 111 ARG D N 1
ATOM 24917 C CA . ARG D 1 111 ? -41.485 27.068 -72.616 1.00 35.33 111 ARG D CA 1
ATOM 24918 C C . ARG D 1 111 ? -41.289 26.041 -73.724 1.00 36.83 111 ARG D C 1
ATOM 24919 O O . ARG D 1 111 ? -40.159 25.646 -74.040 1.00 35.81 111 ARG D O 1
ATOM 24940 N N . LYS D 1 112 ? -42.394 25.605 -74.326 1.00 35.36 112 LYS D N 1
ATOM 24941 C CA . LYS D 1 112 ? -42.357 24.676 -75.451 1.00 37.48 112 LYS D CA 1
ATOM 24942 C C . LYS D 1 112 ? -41.530 25.229 -76.605 1.00 41.05 112 LYS D C 1
ATOM 24943 O O . LYS D 1 112 ? -40.685 24.525 -77.166 1.00 37.32 112 LYS D O 1
ATOM 24962 N N . LYS D 1 113 ? -41.760 26.486 -76.984 1.00 38.81 113 LYS D N 1
ATOM 24963 C CA . LYS D 1 113 ? -41.015 27.045 -78.110 1.00 43.03 113 LYS D CA 1
ATOM 24964 C C . LYS D 1 113 ? -39.537 27.169 -77.775 1.00 41.75 113 LYS D C 1
ATOM 24965 O O . LYS D 1 113 ? -38.677 26.868 -78.612 1.00 38.76 113 LYS D O 1
ATOM 24984 N N . LEU D 1 114 ? -39.217 27.590 -76.549 1.00 37.32 114 LEU D N 1
ATOM 24985 C CA . LEU D 1 114 ? -37.818 27.631 -76.140 1.00 35.17 114 LEU D CA 1
ATOM 24986 C C . LEU D 1 114 ? -37.171 26.263 -76.282 1.00 37.76 114 LEU D C 1
ATOM 24987 O O . LEU D 1 114 ? -36.049 26.147 -76.783 1.00 34.73 114 LEU D O 1
ATOM 25003 N N . PHE D 1 115 ? -37.874 25.213 -75.869 1.00 34.78 115 PHE D N 1
ATOM 25004 C CA . PHE D 1 115 ? -37.294 23.881 -75.975 1.00 36.19 115 PHE D CA 1
ATOM 25005 C C . PHE D 1 115 ? -37.189 23.440 -77.430 1.00 36.42 115 PHE D C 1
ATOM 25006 O O . PHE D 1 115 ? -36.119 23.030 -77.887 1.00 38.70 115 PHE D O 1
ATOM 25023 N N . GLU D 1 116 ? -38.290 23.537 -78.184 1.00 39.72 116 GLU D N 1
ATOM 25024 C CA . GLU D 1 116 ? -38.299 22.964 -79.526 1.00 44.49 116 GLU D CA 1
ATOM 25025 C C . GLU D 1 116 ? -37.398 23.732 -80.485 1.00 38.26 116 GLU D C 1
ATOM 25026 O O . GLU D 1 116 ? -36.754 23.128 -81.348 1.00 40.98 116 GLU D O 1
ATOM 25038 N N . GLU D 1 117 ? -37.320 25.054 -80.361 1.00 42.30 117 GLU D N 1
ATOM 25039 C CA . GLU D 1 117 ? -36.566 25.823 -81.346 1.00 36.80 117 GLU D CA 1
ATOM 25040 C C . GLU D 1 117 ? -35.160 26.189 -80.911 1.00 44.72 117 GLU D C 1
ATOM 25041 O O . GLU D 1 117 ? -34.290 26.383 -81.766 1.00 47.76 117 GLU D O 1
ATOM 25053 N N . LYS D 1 118 ? -34.920 26.333 -79.614 1.00 38.84 118 LYS D N 1
ATOM 25054 C CA . LYS D 1 118 ? -33.637 26.787 -79.120 1.00 36.75 118 LYS D CA 1
ATOM 25055 C C . LYS D 1 118 ? -32.944 25.743 -78.267 1.00 37.82 118 LYS D C 1
ATOM 25056 O O . LYS D 1 118 ? -31.766 25.920 -77.937 1.00 43.64 118 LYS D O 1
ATOM 25075 N N . ARG D 1 119 ? -33.630 24.658 -77.918 1.00 40.84 119 ARG D N 1
ATOM 25076 C CA . ARG D 1 119 ? -33.073 23.655 -77.022 1.00 41.91 119 ARG D CA 1
ATOM 25077 C C . ARG D 1 119 ? -32.678 24.307 -75.699 1.00 37.27 119 ARG D C 1
ATOM 25078 O O . ARG D 1 119 ? -31.705 23.914 -75.059 1.00 34.60 119 ARG D O 1
ATOM 25099 N N . ARG D 1 120 ? -33.442 25.329 -75.298 1.00 32.66 120 ARG D N 1
ATOM 25100 C CA . ARG D 1 120 ? -33.205 26.054 -74.060 1.00 36.89 120 ARG D CA 1
ATOM 25101 C C . ARG D 1 120 ? -34.096 25.462 -72.977 1.00 32.79 120 ARG D C 1
ATOM 25102 O O . ARG D 1 120 ? -35.328 25.577 -73.031 1.00 34.01 120 ARG D O 1
ATOM 25123 N N . HIS D 1 121 ? -33.463 24.819 -72.006 1.00 35.10 121 HIS D N 1
ATOM 25124 C CA . HIS D 1 121 ? -34.152 24.191 -70.895 1.00 32.20 121 HIS D CA 1
ATOM 25125 C C . HIS D 1 121 ? -34.450 25.215 -69.815 1.00 29.17 121 HIS D C 1
ATOM 25126 O O . HIS D 1 121 ? -33.630 26.094 -69.525 1.00 32.71 121 HIS D O 1
ATOM 25140 N N . ILE D 1 122 ? -35.643 25.097 -69.243 1.00 26.92 122 ILE D N 1
ATOM 25141 C CA . ILE D 1 122 ? -36.119 25.916 -68.138 1.00 33.38 122 ILE D CA 1
ATOM 25142 C C . ILE D 1 122 ? -36.196 25.010 -66.919 1.00 34.99 122 ILE D C 1
ATOM 25143 O O . ILE D 1 122 ? -36.926 24.013 -66.932 1.00 36.98 122 ILE D O 1
ATOM 25159 N N . ASN D 1 123 ? -35.451 25.342 -65.863 1.00 34.72 123 ASN D N 1
ATOM 25160 C CA . ASN D 1 123 ? -35.277 24.386 -64.776 1.00 30.37 123 ASN D CA 1
ATOM 25161 C C . ASN D 1 123 ? -36.274 24.555 -63.640 1.00 34.64 123 ASN D C 1
ATOM 25162 O O . ASN D 1 123 ? -36.385 23.653 -62.800 1.00 36.35 123 ASN D O 1
ATOM 25173 N N . THR D 1 124 ? -36.984 25.678 -63.583 1.00 31.58 124 THR D N 1
ATOM 25174 C CA . THR D 1 124 ? -37.964 25.966 -62.553 1.00 31.69 124 THR D CA 1
ATOM 25175 C C . THR D 1 124 ? -39.289 26.268 -63.239 1.00 37.80 124 THR D C 1
ATOM 25176 O O . THR D 1 124 ? -39.373 26.315 -64.466 1.00 36.60 124 THR D O 1
ATOM 25187 N N . THR D 1 125 ? -40.337 26.493 -62.454 1.00 37.42 125 THR D N 1
ATOM 25188 C CA . THR D 1 125 ? -41.613 26.904 -63.024 1.00 40.00 125 THR D CA 1
ATOM 25189 C C . THR D 1 125 ? -41.819 28.415 -62.942 1.00 36.56 125 THR D C 1
ATOM 25190 O O . THR D 1 125 ? -42.943 28.892 -63.102 1.00 37.49 125 THR D O 1
ATOM 25201 N N . SER D 1 126 ? -40.744 29.175 -62.737 1.00 34.97 126 SER D N 1
ATOM 25202 C CA . SER D 1 126 ? -40.842 30.624 -62.664 1.00 38.76 126 SER D CA 1
ATOM 25203 C C . SER D 1 126 ? -40.909 31.227 -64.058 1.00 39.95 126 SER D C 1
ATOM 25204 O O . SER D 1 126 ? -40.015 31.015 -64.891 1.00 31.60 126 SER D O 1
ATOM 25212 N N . ASP D 1 127 ? -41.946 32.020 -64.303 1.00 33.94 127 ASP D N 1
ATOM 25213 C CA . ASP D 1 127 ? -42.039 32.697 -65.589 1.00 36.87 127 ASP D CA 1
ATOM 25214 C C . ASP D 1 127 ? -40.919 33.714 -65.788 1.00 33.87 127 ASP D C 1
ATOM 25215 O O . ASP D 1 127 ? -40.640 34.082 -66.930 1.00 34.37 127 ASP D O 1
ATOM 25224 N N . SER D 1 128 ? -40.246 34.156 -64.720 1.00 37.15 128 SER D N 1
ATOM 25225 C CA . SER D 1 128 ? -39.125 35.069 -64.914 1.00 37.10 128 SER D CA 1
ATOM 25226 C C . SER D 1 128 ? -37.950 34.364 -65.584 1.00 32.71 128 SER D C 1
ATOM 25227 O O . SER D 1 128 ? -37.248 34.975 -66.401 1.00 30.44 128 SER D O 1
ATOM 25235 N N . GLU D 1 129 ? -37.723 33.084 -65.259 1.00 32.07 129 GLU D N 1
ATOM 25236 C CA . GLU D 1 129 ? -36.718 32.305 -65.976 1.00 35.28 129 GLU D CA 1
ATOM 25237 C C . GLU D 1 129 ? -37.069 32.199 -67.459 1.00 28.54 129 GLU D C 1
ATOM 25238 O O . GLU D 1 129 ? -36.187 32.275 -68.313 1.00 27.62 129 GLU D O 1
ATOM 25250 N N . ILE D 1 130 ? -38.343 31.973 -67.772 1.00 29.15 130 ILE D N 1
ATOM 25251 C CA . ILE D 1 130 ? -38.782 31.956 -69.170 1.00 30.46 130 ILE D CA 1
ATOM 25252 C C . ILE D 1 130 ? -38.502 33.308 -69.836 1.00 29.03 130 ILE D C 1
ATOM 25253 O O . ILE D 1 130 ? -37.940 33.385 -70.940 1.00 29.57 130 ILE D O 1
ATOM 25269 N N . LEU D 1 131 ? -38.920 34.390 -69.178 1.00 30.14 131 LEU D N 1
ATOM 25270 C CA . LEU D 1 131 ? -38.736 35.723 -69.746 1.00 33.31 131 LEU D CA 1
ATOM 25271 C C . LEU D 1 131 ? -37.270 35.978 -70.054 1.00 30.94 131 LEU D C 1
ATOM 25272 O O . LEU D 1 131 ? -36.922 36.488 -71.128 1.00 30.86 131 LEU D O 1
ATOM 25288 N N . LEU D 1 132 ? -36.400 35.679 -69.086 1.00 29.83 132 LEU D N 1
ATOM 25289 C CA . LEU D 1 132 ? -34.951 35.794 -69.288 1.00 31.93 132 LEU D CA 1
ATOM 25290 C C . LEU D 1 132 ? -34.468 35.003 -70.520 1.00 29.29 132 LEU D C 1
ATOM 25291 O O . LEU D 1 132 ? -33.620 35.480 -71.284 1.00 29.64 132 LEU D O 1
ATOM 25307 N N . ASN D 1 133 ? -34.970 33.782 -70.700 1.00 26.42 133 ASN D N 1
ATOM 25308 C CA . ASN D 1 133 ? -34.523 32.958 -71.814 1.00 31.03 133 ASN D CA 1
ATOM 25309 C C . ASN D 1 133 ? -35.064 33.457 -73.148 1.00 32.64 133 ASN D C 1
ATOM 25310 O O . ASN D 1 133 ? -34.368 33.339 -74.163 1.00 30.21 133 ASN D O 1
ATOM 25321 N N . ILE D 1 134 ? -36.283 34.007 -73.182 1.00 33.18 134 ILE D N 1
ATOM 25322 C CA . ILE D 1 134 ? -36.756 34.635 -74.418 1.00 32.62 134 ILE D CA 1
ATOM 25323 C C . ILE D 1 134 ? -35.830 35.785 -74.803 1.00 36.67 134 ILE D C 1
ATOM 25324 O O . ILE D 1 134 ? -35.362 35.878 -75.942 1.00 38.36 134 ILE D O 1
ATOM 25340 N N . PHE D 1 135 ? -35.546 36.671 -73.839 1.00 30.93 135 PHE D N 1
ATOM 25341 C CA . PHE D 1 135 ? -34.647 37.809 -74.051 1.00 33.13 135 PHE D CA 1
ATOM 25342 C C . PHE D 1 135 ? -33.265 37.351 -74.496 1.00 33.63 135 PHE D C 1
ATOM 25343 O O . PHE D 1 135 ? -32.707 37.873 -75.469 1.00 35.83 135 PHE D O 1
ATOM 25360 N N . ALA D 1 136 ? -32.697 36.357 -73.802 1.00 34.56 136 ALA D N 1
ATOM 25361 C CA . ALA D 1 136 ? -31.393 35.827 -74.190 1.00 33.11 136 ALA D CA 1
ATOM 25362 C C . ALA D 1 136 ? -31.415 35.267 -75.607 1.00 36.17 136 ALA D C 1
ATOM 25363 O O . ALA D 1 136 ? -30.448 35.422 -76.365 1.00 34.55 136 ALA D O 1
ATOM 25370 N N . SER D 1 137 ? -32.504 34.590 -75.966 1.00 33.96 137 SER D N 1
ATOM 25371 C CA . SER D 1 137 ? -32.633 33.999 -77.289 1.00 38.99 137 SER D CA 1
ATOM 25372 C C . SER D 1 137 ? -32.592 35.071 -78.373 1.00 40.50 137 SER D C 1
ATOM 25373 O O . SER D 1 137 ? -31.935 34.899 -79.406 1.00 37.01 137 SER D O 1
ATOM 25381 N N . GLU D 1 138 ? -33.291 36.182 -78.152 1.00 32.78 138 GLU D N 1
ATOM 25382 C CA . GLU D 1 138 ? -33.280 37.281 -79.109 1.00 37.93 138 GLU D CA 1
ATOM 25383 C C . GLU D 1 138 ? -31.941 38.002 -79.122 1.00 43.73 138 GLU D C 1
ATOM 25384 O O . GLU D 1 138 ? -31.504 38.471 -80.178 1.00 40.77 138 GLU D O 1
ATOM 25396 N N . LEU D 1 139 ? -31.274 38.110 -77.971 1.00 36.79 139 LEU D N 1
ATOM 25397 C CA . LEU D 1 139 ? -29.933 38.672 -77.963 1.00 37.55 139 LEU D CA 1
ATOM 25398 C C . LEU D 1 139 ? -28.929 37.758 -78.653 1.00 41.60 139 LEU D C 1
ATOM 25399 O O . LEU D 1 139 ? -27.900 38.236 -79.137 1.00 39.75 139 LEU D O 1
ATOM 25415 N N . ASP D 1 140 ? -29.208 36.458 -78.723 1.00 39.13 140 ASP D N 1
ATOM 25416 C CA . ASP D 1 140 ? -28.251 35.523 -79.301 1.00 40.63 140 ASP D CA 1
ATOM 25417 C C . ASP D 1 140 ? -28.150 35.649 -80.817 1.00 53.59 140 ASP D C 1
ATOM 25418 O O . ASP D 1 140 ? -27.223 35.083 -81.410 1.00 47.77 140 ASP D O 1
ATOM 25427 N N . ASN D 1 141 ? -29.058 36.394 -81.446 1.00 45.09 141 ASN D N 1
ATOM 25428 C CA . ASN D 1 141 ? -29.084 36.504 -82.898 1.00 52.42 141 ASN D CA 1
ATOM 25429 C C . ASN D 1 141 ? -27.967 37.380 -83.452 1.00 53.34 141 ASN D C 1
ATOM 25430 O O . ASN D 1 141 ? -27.703 37.328 -84.656 1.00 56.35 141 ASN D O 1
ATOM 25441 N N . PHE D 1 142 ? -27.282 38.150 -82.619 1.00 50.79 142 PHE D N 1
ATOM 25442 C CA . PHE D 1 142 ? -26.263 39.063 -83.118 1.00 56.78 142 PHE D CA 1
ATOM 25443 C C . PHE D 1 142 ? -24.882 38.430 -83.068 1.00 61.05 142 PHE D C 1
ATOM 25444 O O . PHE D 1 142 ? -24.556 37.681 -82.143 1.00 70.94 142 PHE D O 1
ATOM 25461 N N . ARG D 1 143 ? -24.089 38.708 -84.097 1.00 67.62 143 ARG D N 1
ATOM 25462 C CA . ARG D 1 143 ? -22.747 38.155 -84.225 1.00 74.70 143 ARG D CA 1
ATOM 25463 C C . ARG D 1 143 ? -21.662 39.149 -83.836 1.00 72.80 143 ARG D C 1
ATOM 25464 O O . ARG D 1 143 ? -20.731 38.785 -83.112 1.00 72.58 143 ARG D O 1
ATOM 25485 N N . HIS D 1 144 ? -21.770 40.391 -84.297 1.00 64.08 144 HIS D N 1
ATOM 25486 C CA . HIS D 1 144 ? -20.768 41.406 -84.009 1.00 63.49 144 HIS D CA 1
ATOM 25487 C C . HIS D 1 144 ? -20.693 41.690 -82.515 1.00 63.80 144 HIS D C 1
ATOM 25488 O O . HIS D 1 144 ? -21.688 41.597 -81.790 1.00 60.11 144 HIS D O 1
ATOM 25502 N N . TYR D 1 145 ? -19.505 42.089 -82.062 1.00 59.38 145 TYR D N 1
ATOM 25503 C CA . TYR D 1 145 ? -19.304 42.420 -80.667 1.00 48.29 145 TYR D CA 1
ATOM 25504 C C . TYR D 1 145 ? -18.589 43.758 -80.522 1.00 47.70 145 TYR D C 1
ATOM 25505 O O . TYR D 1 145 ? -17.569 43.990 -81.188 1.00 50.86 145 TYR D O 1
ATOM 25523 N N . PRO D 1 146 ? -19.055 44.647 -79.631 1.00 53.44 146 PRO D N 1
ATOM 25524 C CA . PRO D 1 146 ? -20.188 44.482 -78.711 1.00 49.17 146 PRO D CA 1
ATOM 25525 C C . PRO D 1 146 ? -21.530 44.677 -79.385 1.00 53.30 146 PRO D C 1
ATOM 25526 O O . PRO D 1 146 ? -21.619 45.004 -80.570 1.00 56.72 146 PRO D O 1
ATOM 25537 N N . LEU D 1 147 ? -22.582 44.472 -78.614 1.00 50.06 147 LEU D N 1
ATOM 25538 C CA . LEU D 1 147 ? -23.894 44.900 -79.045 1.00 47.97 147 LEU D CA 1
ATOM 25539 C C . LEU D 1 147 ? -24.000 46.415 -78.947 1.00 42.61 147 LEU D C 1
ATOM 25540 O O . LEU D 1 147 ? -23.353 47.055 -78.116 1.00 42.94 147 LEU D O 1
ATOM 25556 N N . GLU D 1 148 ? -24.795 46.985 -79.837 1.00 47.55 148 GLU D N 1
ATOM 25557 C CA . GLU D 1 148 ? -25.131 48.396 -79.781 1.00 47.08 148 GLU D CA 1
ATOM 25558 C C . GLU D 1 148 ? -26.496 48.551 -79.119 1.00 43.16 148 GLU D C 1
ATOM 25559 O O . GLU D 1 148 ? -27.318 47.629 -79.112 1.00 39.48 148 GLU D O 1
ATOM 25571 N N . ALA D 1 149 ? -26.718 49.726 -78.531 1.00 42.26 149 ALA D N 1
ATOM 25572 C CA . ALA D 1 149 ? -28.019 50.048 -77.955 1.00 39.56 149 ALA D CA 1
ATOM 25573 C C . ALA D 1 149 ? -29.133 49.572 -78.888 1.00 36.23 149 ALA D C 1
ATOM 25574 O O . ALA D 1 149 ? -30.116 48.990 -78.429 1.00 39.42 149 ALA D O 1
ATOM 25581 N N . ASP D 1 150 ? -28.962 49.752 -80.207 1.00 39.58 150 ASP D N 1
ATOM 25582 C CA . ASP D 1 150 ? -30.023 49.405 -81.150 1.00 39.19 150 ASP D CA 1
ATOM 25583 C C . ASP D 1 150 ? -30.308 47.905 -81.166 1.00 40.49 150 ASP D C 1
ATOM 25584 O O . ASP D 1 150 ? -31.464 47.490 -81.335 1.00 41.55 150 ASP D O 1
ATOM 25593 N N . ASN D 1 151 ? -29.261 47.077 -81.049 1.00 39.94 151 ASN D N 1
ATOM 25594 C CA . ASN D 1 151 ? -29.458 45.630 -81.000 1.00 39.48 151 ASN D CA 1
ATOM 25595 C C . ASN D 1 151 ? -30.249 45.236 -79.757 1.00 41.55 151 ASN D C 1
ATOM 25596 O O . ASN D 1 151 ? -31.170 44.412 -79.826 1.00 35.86 151 ASN D O 1
ATOM 25607 N N . ILE D 1 152 ? -29.912 45.830 -78.612 1.00 35.32 152 ILE D N 1
ATOM 25608 C CA . ILE D 1 152 ? -30.579 45.483 -77.360 1.00 42.92 152 ILE D CA 1
ATOM 25609 C C . ILE D 1 152 ? -32.056 45.847 -77.426 1.00 38.81 152 ILE D C 1
ATOM 25610 O O . ILE D 1 152 ? -32.930 45.017 -77.152 1.00 34.72 152 ILE D O 1
ATOM 25626 N N . PHE D 1 153 ? -32.361 47.090 -77.806 1.00 34.14 153 PHE D N 1
ATOM 25627 C CA . PHE D 1 153 ? -33.756 47.486 -77.938 1.00 34.49 153 PHE D CA 1
ATOM 25628 C C . PHE D 1 153 ? -34.487 46.607 -78.952 1.00 33.69 153 PHE D C 1
ATOM 25629 O O . PHE D 1 153 ? -35.667 46.303 -78.772 1.00 35.58 153 PHE D O 1
ATOM 25646 N N . ALA D 1 154 ? -33.794 46.168 -80.009 1.00 38.47 154 ALA D N 1
ATOM 25647 C CA . ALA D 1 154 ? -34.426 45.294 -80.994 1.00 35.04 154 ALA D CA 1
ATOM 25648 C C . ALA D 1 154 ? -34.777 43.942 -80.389 1.00 33.35 154 ALA D C 1
ATOM 25649 O O . ALA D 1 154 ? -35.796 43.345 -80.744 1.00 32.94 154 ALA D O 1
ATOM 25656 N N . ALA D 1 155 ? -33.930 43.425 -79.496 1.00 35.35 155 ALA D N 1
ATOM 25657 C CA . ALA D 1 155 ? -34.224 42.136 -78.876 1.00 38.44 155 ALA D CA 1
ATOM 25658 C C . ALA D 1 155 ? -35.350 42.272 -77.864 1.00 29.73 155 ALA D C 1
ATOM 25659 O O . ALA D 1 155 ? -36.152 41.346 -77.700 1.00 32.72 155 ALA D O 1
ATOM 25666 N N . ILE D 1 156 ? -35.431 43.427 -77.193 1.00 30.46 156 ILE D N 1
ATOM 25667 C CA . ILE D 1 156 ? -36.560 43.712 -76.318 1.00 36.74 156 ILE D CA 1
ATOM 25668 C C . ILE D 1 156 ? -37.846 43.829 -77.129 1.00 36.55 156 ILE D C 1
ATOM 25669 O O . ILE D 1 156 ? -38.882 43.259 -76.770 1.00 32.52 156 ILE D O 1
ATOM 25685 N N . ALA D 1 157 ? -37.810 44.599 -78.221 1.00 35.93 157 ALA D N 1
ATOM 25686 C CA . ALA D 1 157 ? -38.977 44.666 -79.094 1.00 40.36 157 ALA D CA 1
ATOM 25687 C C . ALA D 1 157 ? -39.418 43.269 -79.512 1.00 35.71 157 ALA D C 1
ATOM 25688 O O . ALA D 1 157 ? -40.613 42.959 -79.501 1.00 34.65 157 ALA D O 1
ATOM 25695 N N . ALA D 1 158 ? -38.461 42.402 -79.858 1.00 33.29 158 ALA D N 1
ATOM 25696 C CA . ALA D 1 158 ? -38.814 41.047 -80.265 1.00 36.48 158 ALA D CA 1
ATOM 25697 C C .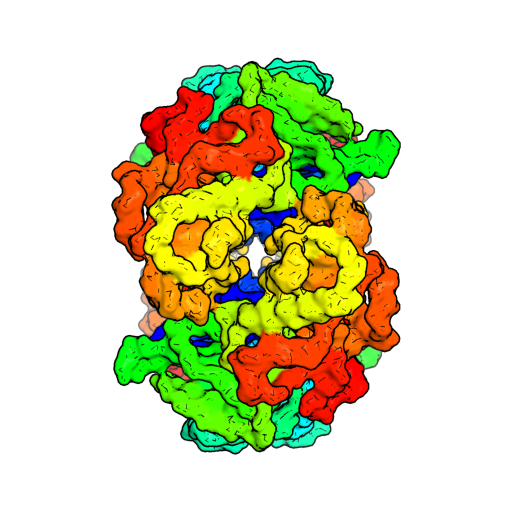 ALA D 1 158 ? -39.419 40.264 -79.103 1.00 40.66 158 ALA D C 1
ATOM 25698 O O . ALA D 1 158 ? -40.408 39.537 -79.280 1.00 32.15 158 ALA D O 1
ATOM 25705 N N . THR D 1 159 ? -38.844 40.411 -77.905 1.00 36.10 159 THR D N 1
ATOM 25706 C CA . THR D 1 159 ? -39.409 39.789 -76.709 1.00 32.82 159 THR D CA 1
ATOM 25707 C C . THR D 1 159 ? -40.849 40.240 -76.479 1.00 31.43 159 THR D C 1
ATOM 25708 O O . THR D 1 159 ? -41.741 39.413 -76.251 1.00 34.59 159 THR D O 1
ATOM 25719 N N . ASN D 1 160 ? -41.102 41.549 -76.544 1.00 35.37 160 ASN D N 1
ATOM 25720 C CA . ASN D 1 160 ? -42.461 42.039 -76.329 1.00 35.14 160 ASN D CA 1
ATOM 25721 C C . ASN D 1 160 ? -43.446 41.423 -77.315 1.00 35.76 160 ASN D C 1
ATOM 25722 O O . ASN D 1 160 ? -44.605 41.186 -76.958 1.00 36.13 160 ASN D O 1
ATOM 25733 N N . ARG D 1 161 ? -43.016 41.138 -78.544 1.00 33.87 161 ARG D N 1
ATOM 25734 C CA . ARG D 1 161 ? -43.934 40.528 -79.500 1.00 37.80 161 ARG D CA 1
ATOM 25735 C C . ARG D 1 161 ? -44.193 39.062 -79.181 1.00 42.69 161 ARG D C 1
ATOM 25736 O O . ARG D 1 161 ? -45.282 38.553 -79.472 1.00 45.43 161 ARG D O 1
ATOM 25757 N N . LEU D 1 162 ? -43.241 38.382 -78.538 1.00 32.08 162 LEU D N 1
ATOM 25758 C CA . LEU D 1 162 ? -43.429 36.961 -78.252 1.00 36.25 162 LEU D CA 1
ATOM 25759 C C . LEU D 1 162 ? -44.186 36.723 -76.950 1.00 36.84 162 LEU D C 1
ATOM 25760 O O . LEU D 1 162 ? -44.998 35.799 -76.867 1.00 34.87 162 LEU D O 1
ATOM 25776 N N . ILE D 1 163 ? -43.923 37.519 -75.910 1.00 42.18 163 ILE D N 1
ATOM 25777 C CA . ILE D 1 163 ? -44.499 37.258 -74.594 1.00 36.93 163 ILE D CA 1
ATOM 25778 C C . ILE D 1 163 ? -45.745 38.109 -74.404 1.00 31.76 163 ILE D C 1
ATOM 25779 O O . ILE D 1 163 ? -45.890 39.195 -74.975 1.00 36.10 163 ILE D O 1
ATOM 25795 N N . ARG D 1 164 ? -46.645 37.625 -73.553 1.00 32.29 164 ARG D N 1
ATOM 25796 C CA . ARG D 1 164 ? -47.839 38.366 -73.176 1.00 34.51 164 ARG D CA 1
ATOM 25797 C C . ARG D 1 164 ? -48.042 38.281 -71.671 1.00 34.58 164 ARG D C 1
ATOM 25798 O O . ARG D 1 164 ? -47.676 37.291 -71.031 1.00 34.44 164 ARG D O 1
ATOM 25819 N N . GLY D 1 165 ? -48.660 39.314 -71.117 1.00 33.38 165 GLY D N 1
ATOM 25820 C CA . GLY D 1 165 ? -48.943 39.328 -69.698 1.00 36.81 165 GLY D CA 1
ATOM 25821 C C . GLY D 1 165 ? -48.648 40.692 -69.127 1.00 39.12 165 GLY D C 1
ATOM 25822 O O . GLY D 1 165 ? -48.933 41.705 -69.771 1.00 38.24 165 GLY D O 1
ATOM 25826 N N . ALA D 1 166 ? -48.067 40.740 -67.940 1.00 31.49 166 ALA D N 1
ATOM 25827 C CA . ALA D 1 166 ? -47.713 41.998 -67.307 1.00 28.24 166 ALA D CA 1
ATOM 25828 C C . ALA D 1 166 ? -46.297 41.890 -66.769 1.00 33.48 166 ALA D C 1
ATOM 25829 O O . ALA D 1 166 ? -45.883 40.821 -66.297 1.00 31.90 166 ALA D O 1
ATOM 25836 N N . TYR D 1 167 ? -45.545 42.984 -66.869 1.00 27.89 167 TYR D N 1
ATOM 25837 C CA . TYR D 1 167 ? -44.168 42.927 -66.397 1.00 26.92 167 TYR D CA 1
ATOM 25838 C C . TYR D 1 167 ? -43.438 44.264 -66.330 1.00 28.43 167 TYR D C 1
ATOM 25839 O O . TYR D 1 167 ? -43.473 45.076 -67.262 1.00 33.44 167 TYR D O 1
ATOM 25857 N N . ALA D 1 168 ? -42.794 44.475 -65.192 1.00 29.41 168 ALA D N 1
ATOM 25858 C CA . ALA D 1 168 ? -41.713 45.438 -65.016 1.00 27.54 168 ALA D CA 1
ATOM 25859 C C . ALA D 1 168 ? -40.442 44.621 -64.837 1.00 28.43 168 ALA D C 1
ATOM 25860 O O . ALA D 1 168 ? -40.390 43.741 -63.972 1.00 28.06 168 ALA D O 1
ATOM 25867 N N . CYS D 1 169 ? -39.438 44.885 -65.669 1.00 25.72 169 CYS D N 1
ATOM 25868 C CA . CYS D 1 169 ? -38.214 44.104 -65.673 1.00 25.91 169 CYS D CA 1
ATOM 25869 C C . CYS D 1 169 ? -36.996 45.006 -65.571 1.00 32.15 169 CYS D C 1
ATOM 25870 O O . CYS D 1 169 ? -36.975 46.111 -66.119 1.00 31.32 169 CYS D O 1
ATOM 25878 N N . VAL D 1 170 ? -35.989 44.520 -64.858 1.00 30.55 170 VAL D N 1
ATOM 25879 C CA . VAL D 1 170 ? -34.658 45.103 -64.869 1.00 30.18 170 VAL D CA 1
ATOM 25880 C C . VAL D 1 170 ? -33.685 43.961 -65.126 1.00 31.51 170 VAL D C 1
ATOM 25881 O O . VAL D 1 170 ? -33.911 42.830 -64.679 1.00 29.88 170 VAL D O 1
ATOM 25894 N N . ALA D 1 171 ? -32.626 44.242 -65.876 1.00 26.83 171 ALA D N 1
ATOM 25895 C CA . ALA D 1 171 ? -31.706 43.207 -66.321 1.00 29.85 171 ALA D CA 1
ATOM 25896 C C . ALA D 1 171 ? -30.325 43.817 -66.493 1.00 30.60 171 ALA D C 1
ATOM 25897 O O . ALA D 1 171 ? -30.172 45.038 -66.591 1.00 33.26 171 ALA D O 1
ATOM 25904 N N . MET D 1 172 ? -29.314 42.951 -66.520 1.00 29.39 172 MET D N 1
ATOM 25905 C CA . MET D 1 172 ? -27.959 43.362 -66.854 1.00 29.19 172 MET D CA 1
ATOM 25906 C C . MET D 1 172 ? -27.351 42.407 -67.867 1.00 33.07 172 MET D C 1
ATOM 25907 O O . MET D 1 172 ? -27.573 41.191 -67.807 1.00 30.38 172 MET D O 1
ATOM 25921 N N . ILE D 1 173 ? -26.548 42.964 -68.769 1.00 32.03 173 ILE D N 1
ATOM 25922 C CA . ILE D 1 173 ? -25.801 42.204 -69.760 1.00 26.80 173 ILE D CA 1
ATOM 25923 C C . ILE D 1 173 ? -24.324 42.499 -69.540 1.00 33.05 173 ILE D C 1
ATOM 25924 O O . ILE D 1 173 ? -23.890 43.653 -69.676 1.00 27.24 173 ILE D O 1
ATOM 25940 N N . ILE D 1 174 ? -23.552 41.463 -69.206 1.00 31.32 174 ILE D N 1
ATOM 25941 C CA . ILE D 1 174 ? -22.125 41.645 -68.991 1.00 34.31 174 ILE D CA 1
ATOM 25942 C C . ILE D 1 174 ? -21.496 42.306 -70.209 1.00 33.98 174 ILE D C 1
ATOM 25943 O O . ILE D 1 174 ? -21.864 42.030 -71.356 1.00 29.07 174 ILE D O 1
ATOM 25959 N N . GLY D 1 175 ? -20.559 43.207 -69.948 1.00 31.34 175 GLY D N 1
ATOM 25960 C CA . GLY D 1 175 ? -19.882 43.939 -70.991 1.00 40.99 175 GLY D CA 1
ATOM 25961 C C . GLY D 1 175 ? -20.699 45.043 -71.619 1.00 42.62 175 GLY D C 1
ATOM 25962 O O . GLY D 1 175 ? -20.224 45.676 -72.568 1.00 33.82 175 GLY D O 1
ATOM 25966 N N . HIS D 1 176 ? -21.908 45.301 -71.123 1.00 35.64 176 HIS D N 1
ATOM 25967 C CA . HIS D 1 176 ? -22.793 46.255 -71.776 1.00 34.61 176 HIS D CA 1
ATOM 25968 C C . HIS D 1 176 ? -23.448 47.197 -70.780 1.00 34.29 176 HIS D C 1
ATOM 25969 O O . HIS D 1 176 ? -23.185 48.404 -70.803 1.00 39.48 176 HIS D O 1
ATOM 25983 N N . GLY D 1 177 ? -24.310 46.677 -69.922 1.00 27.42 177 GLY D N 1
ATOM 25984 C CA . GLY D 1 177 ? -24.941 47.499 -68.921 1.00 31.60 177 GLY D CA 1
ATOM 25985 C C . GLY D 1 177 ? -26.306 46.965 -68.533 1.00 33.89 177 GLY D C 1
ATOM 25986 O O . GLY D 1 177 ? -26.600 45.781 -68.675 1.00 30.20 177 GLY D O 1
ATOM 25990 N N . MET D 1 178 ? -27.116 47.888 -68.037 1.00 31.82 178 MET D N 1
ATOM 25991 C CA . MET D 1 178 ? -28.384 47.602 -67.395 1.00 36.96 178 MET D CA 1
ATOM 25992 C C . MET D 1 178 ? -29.505 48.002 -68.336 1.00 37.37 178 MET D C 1
ATOM 25993 O O . MET D 1 178 ? -29.432 49.042 -68.998 1.00 33.90 178 MET D O 1
ATOM 26007 N N . VAL D 1 179 ? -30.509 47.144 -68.439 1.00 31.34 179 VAL D N 1
ATOM 26008 C CA . VAL D 1 179 ? -31.724 47.480 -69.157 1.00 35.89 179 VAL D CA 1
ATOM 26009 C C . VAL D 1 179 ? -32.896 47.357 -68.196 1.00 35.56 179 VAL D C 1
ATOM 26010 O O . VAL D 1 179 ? -32.860 46.600 -67.223 1.00 36.76 179 VAL D O 1
ATOM 26023 N N . ALA D 1 180 ? -33.939 48.113 -68.483 1.00 28.45 180 ALA D N 1
ATOM 26024 C CA . ALA D 1 180 ? -35.207 48.033 -67.780 1.00 30.90 180 ALA D CA 1
ATOM 26025 C C . ALA D 1 180 ? -36.291 48.252 -68.821 1.00 34.39 180 ALA D C 1
ATOM 26026 O O . ALA D 1 180 ? -36.065 48.940 -69.823 1.00 35.40 180 ALA D O 1
ATOM 26033 N N . PHE D 1 181 ? -37.445 47.627 -68.617 1.00 32.81 181 PHE D N 1
ATOM 26034 C CA . PHE D 1 181 ? -38.528 47.770 -69.586 1.00 33.47 181 PHE D CA 1
ATOM 26035 C C . PHE D 1 181 ? -39.831 47.311 -68.941 1.00 35.02 181 PHE D C 1
ATOM 26036 O O . PHE D 1 181 ? -39.826 46.528 -67.988 1.00 27.97 181 PHE D O 1
ATOM 26053 N N . ARG D 1 182 ? -40.939 47.842 -69.459 1.00 32.86 182 ARG D N 1
ATOM 26054 C CA . ARG D 1 182 ? -42.275 47.705 -68.894 1.00 35.18 182 ARG D CA 1
ATOM 26055 C C . ARG D 1 182 ? -43.207 47.197 -69.986 1.00 32.68 182 ARG D C 1
ATOM 26056 O O . ARG D 1 182 ? -42.978 47.444 -71.172 1.00 34.12 182 ARG D O 1
ATOM 26077 N N . ASP D 1 183 ? -44.242 46.454 -69.578 1.00 32.85 183 ASP D N 1
ATOM 26078 C CA . ASP D 1 183 ? -45.144 45.832 -70.528 1.00 36.46 183 ASP D CA 1
ATOM 26079 C C . ASP D 1 183 ? -45.940 46.888 -71.299 1.00 37.42 183 ASP D C 1
ATOM 26080 O O . ASP D 1 183 ? -46.082 48.031 -70.850 1.00 34.70 183 ASP D O 1
ATOM 26089 N N . PRO D 1 184 ? -46.445 46.526 -72.484 1.00 35.25 184 PRO D N 1
ATOM 26090 C CA . PRO D 1 184 ? -47.086 47.531 -73.358 1.00 40.52 184 PRO D CA 1
ATOM 26091 C C . PRO D 1 184 ? -48.420 48.049 -72.852 1.00 37.25 184 PRO D C 1
ATOM 26092 O O . PRO D 1 184 ? -48.954 49.003 -73.435 1.00 43.66 184 PRO D O 1
ATOM 26103 N N . ASN D 1 185 ? -48.992 47.465 -71.808 1.00 33.23 185 ASN D N 1
ATOM 26104 C CA . ASN D 1 185 ? -50.168 48.035 -71.176 1.00 35.13 185 ASN D CA 1
ATOM 26105 C C . ASN D 1 185 ? -49.839 48.755 -69.876 1.00 27.07 185 ASN D C 1
ATOM 26106 O O . ASN D 1 185 ? -50.751 49.153 -69.150 1.00 30.36 185 ASN D O 1
ATOM 26117 N N . GLY D 1 186 ? -48.561 48.946 -69.584 1.00 33.07 186 GLY D N 1
ATOM 26118 C CA . GLY D 1 186 ? -48.168 49.679 -68.383 1.00 38.86 186 GLY D CA 1
ATOM 26119 C C . GLY D 1 186 ? -48.831 49.186 -67.119 1.00 37.01 186 GLY D C 1
ATOM 26120 O O . GLY D 1 186 ? -49.231 49.996 -66.272 1.00 33.08 186 GLY D O 1
ATOM 26124 N N . ILE D 1 187 ? -48.926 47.865 -66.948 1.00 33.09 187 ILE D N 1
ATOM 26125 C CA . ILE D 1 187 ? -49.693 47.323 -65.830 1.00 32.12 187 ILE D CA 1
ATOM 26126 C C . ILE D 1 187 ? -48.882 47.342 -64.540 1.00 35.01 187 ILE D C 1
ATOM 26127 O O . ILE D 1 187 ? -49.381 47.767 -63.490 1.00 29.79 187 ILE D O 1
ATOM 26143 N N . ARG D 1 188 ? -47.641 46.840 -64.580 1.00 31.39 188 ARG D N 1
ATOM 26144 C CA . ARG D 1 188 ? -46.799 46.753 -63.384 1.00 28.94 188 ARG D CA 1
ATOM 26145 C C . ARG D 1 188 ? -45.923 48.001 -63.263 1.00 32.01 188 ARG D C 1
ATOM 26146 O O . ARG D 1 188 ? -45.449 48.527 -64.279 1.00 33.71 188 ARG D O 1
ATOM 26167 N N . PRO D 1 189 ? -45.682 48.494 -62.053 1.00 29.27 189 PRO D N 1
ATOM 26168 C CA . PRO D 1 189 ? -45.041 49.810 -61.913 1.00 30.85 189 PRO D CA 1
ATOM 26169 C C . PRO D 1 189 ? -43.528 49.782 -62.051 1.00 34.00 189 PRO D C 1
ATOM 26170 O O . PRO D 1 189 ? -42.853 48.810 -61.697 1.00 34.72 189 PRO D O 1
ATOM 26181 N N . LEU D 1 190 ? -42.995 50.897 -62.557 1.00 30.85 190 LEU D N 1
ATOM 26182 C CA . LEU D 1 190 ? -41.559 51.040 -62.766 1.00 31.82 190 LEU D CA 1
ATOM 26183 C C . LEU D 1 190 ? -41.209 52.513 -62.929 1.00 35.11 190 LEU D C 1
ATOM 26184 O O . LEU D 1 190 ? -41.806 53.200 -63.770 1.00 35.04 190 LEU D O 1
ATOM 26200 N N . VAL D 1 191 ? -40.232 52.982 -62.155 1.00 34.28 191 VAL D N 1
ATOM 26201 C CA . VAL D 1 191 ? -39.791 54.370 -62.208 1.00 35.85 191 VAL D CA 1
ATOM 26202 C C . VAL D 1 191 ? -38.281 54.444 -62.376 1.00 35.54 191 VAL D C 1
ATOM 26203 O O . VAL D 1 191 ? -37.541 53.538 -61.981 1.00 34.56 191 VAL D O 1
ATOM 26216 N N . LEU D 1 192 ? -37.834 55.573 -62.924 1.00 32.54 192 LEU D N 1
ATOM 26217 C CA . LEU D 1 192 ? -36.453 55.865 -63.253 1.00 30.07 192 LEU D CA 1
ATOM 26218 C C . LEU D 1 192 ? -36.023 57.120 -62.501 1.00 36.46 192 LEU D C 1
ATOM 26219 O O . LEU D 1 192 ? -36.780 58.091 -62.426 1.00 37.18 192 LEU D O 1
ATOM 26235 N N . GLY D 1 193 ? -34.819 57.082 -61.921 1.00 35.93 193 GLY D N 1
ATOM 26236 C CA . GLY D 1 193 ? -34.264 58.208 -61.196 1.00 42.08 193 GLY D CA 1
ATOM 26237 C C . GLY D 1 193 ? -32.774 58.315 -61.445 1.00 36.30 193 GLY D C 1
ATOM 26238 O O . GLY D 1 193 ? -32.178 57.454 -62.087 1.00 34.25 193 GLY D O 1
ATOM 26242 N N . LYS D 1 194 ? -32.183 59.394 -60.928 1.00 37.01 194 LYS D N 1
ATOM 26243 C CA . LYS D 1 194 ? -30.777 59.679 -61.184 1.00 37.50 194 LYS D CA 1
ATOM 26244 C C . LYS D 1 194 ? -30.160 60.368 -59.979 1.00 32.28 194 LYS D C 1
ATOM 26245 O O . LYS D 1 194 ? -30.848 60.994 -59.173 1.00 40.65 194 LYS D O 1
ATOM 26264 N N . ARG D 1 195 ? -28.840 60.273 -59.886 1.00 39.11 195 ARG D N 1
ATOM 26265 C CA . ARG D 1 195 ? -28.091 60.892 -58.795 1.00 41.74 195 ARG D CA 1
ATOM 26266 C C . ARG D 1 195 ? -26.798 61.432 -59.380 1.00 41.53 195 ARG D C 1
ATOM 26267 O O . ARG D 1 195 ? -25.946 60.658 -59.824 1.00 38.01 195 ARG D O 1
ATOM 26288 N N . ASP D 1 196 ? -26.651 62.750 -59.388 1.00 45.01 196 ASP D N 1
ATOM 26289 C CA . ASP D 1 196 ? -25.482 63.363 -59.992 1.00 42.83 196 ASP D CA 1
ATOM 26290 C C . ASP D 1 196 ? -24.315 63.318 -59.015 1.00 43.76 196 ASP D C 1
ATOM 26291 O O . ASP D 1 196 ? -24.448 63.702 -57.849 1.00 40.37 196 ASP D O 1
ATOM 26300 N N . ILE D 1 197 ? -23.182 62.824 -59.495 1.00 39.25 197 ILE D N 1
ATOM 26301 C CA . ILE D 1 197 ? -21.999 62.673 -58.660 1.00 47.89 197 ILE D CA 1
ATOM 26302 C C . ILE D 1 197 ? -21.041 63.829 -58.923 1.00 55.35 197 ILE D C 1
ATOM 26303 O O . ILE D 1 197 ? -20.338 64.278 -58.010 1.00 65.34 197 ILE D O 1
ATOM 26319 N N . ASP D 1 198 ? -21.006 64.311 -60.163 1.00 46.97 198 ASP D N 1
ATOM 26320 C CA . ASP D 1 198 ? -20.152 65.432 -60.568 1.00 61.57 198 ASP D CA 1
ATOM 26321 C C . ASP D 1 198 ? -20.529 65.800 -62.003 1.00 64.49 198 ASP D C 1
ATOM 26322 O O . ASP D 1 198 ? -21.564 65.359 -62.520 1.00 66.32 198 ASP D O 1
ATOM 26331 N N . GLU D 1 199 ? -19.691 66.620 -62.650 1.00 62.44 199 GLU D N 1
ATOM 26332 C CA . GLU D 1 199 ? -20.052 67.164 -63.957 1.00 64.45 199 GLU D CA 1
ATOM 26333 C C . GLU D 1 199 ? -20.076 66.091 -65.038 1.00 65.76 199 GLU D C 1
ATOM 26334 O O . GLU D 1 199 ? -20.832 66.211 -66.009 1.00 65.58 199 GLU D O 1
ATOM 26346 N N . ASN D 1 200 ? -19.268 65.045 -64.898 1.00 59.01 200 ASN D N 1
ATOM 26347 C CA . ASN D 1 200 ? -19.212 64.009 -65.914 1.00 70.50 200 ASN D CA 1
ATOM 26348 C C . ASN D 1 200 ? -19.802 62.684 -65.454 1.00 66.40 200 ASN D C 1
ATOM 26349 O O . ASN D 1 200 ? -19.941 61.777 -66.282 1.00 66.64 200 ASN D O 1
ATOM 26360 N N . ARG D 1 201 ? -20.192 62.553 -64.185 1.00 59.61 201 ARG D N 1
ATOM 26361 C CA . ARG D 1 201 ? -20.625 61.268 -63.644 1.00 53.79 201 ARG D CA 1
ATOM 26362 C C . ARG D 1 201 ? -22.028 61.363 -63.057 1.00 50.18 201 ARG D C 1
ATOM 26363 O O . ARG D 1 201 ? -22.259 62.105 -62.096 1.00 43.25 201 ARG D O 1
ATOM 26384 N N . THR D 1 202 ? -22.950 60.579 -63.614 1.00 48.74 202 THR D N 1
ATOM 26385 C CA . THR D 1 202 ? -24.298 60.446 -63.084 1.00 42.55 202 THR D CA 1
ATOM 26386 C C . THR D 1 202 ? -24.617 58.969 -62.903 1.00 43.47 202 THR D C 1
ATOM 26387 O O . THR D 1 202 ? -24.294 58.144 -63.770 1.00 33.79 202 THR D O 1
ATOM 26398 N N . GLU D 1 203 ? -25.232 58.650 -61.772 1.00 34.07 203 GLU D N 1
ATOM 26399 C CA . GLU D 1 203 ? -25.771 57.323 -61.519 1.00 36.45 203 GLU D CA 1
ATOM 26400 C C . GLU D 1 203 ? -27.251 57.293 -61.858 1.00 37.98 203 GLU D C 1
ATOM 26401 O O . GLU D 1 203 ? -27.958 58.301 -61.750 1.00 33.98 203 GLU D O 1
ATOM 26413 N N . TYR D 1 204 ? -27.723 56.114 -62.249 1.00 38.35 204 TYR D N 1
ATOM 26414 C CA . TYR D 1 204 ? -29.130 55.904 -62.535 1.00 36.11 204 TYR D CA 1
ATOM 26415 C C . TYR D 1 204 ? -29.658 54.708 -61.759 1.00 35.59 204 TYR D C 1
ATOM 26416 O O . TYR D 1 204 ? -28.907 53.780 -61.419 1.00 32.13 204 TYR D O 1
ATOM 26434 N N . MET D 1 205 ? -30.959 54.722 -61.497 1.00 32.44 205 MET D N 1
ATOM 26435 C CA . MET D 1 205 ? -31.603 53.570 -60.888 1.00 36.60 205 MET D CA 1
ATOM 26436 C C . MET D 1 205 ? -33.041 53.471 -61.364 1.00 37.20 205 MET D C 1
ATOM 26437 O O . MET D 1 205 ? -33.662 54.461 -61.768 1.00 32.76 205 MET D O 1
ATOM 26451 N N . VAL D 1 206 ? -33.544 52.244 -61.334 1.00 31.53 206 VAL D N 1
ATOM 26452 C CA . VAL D 1 206 ? -34.943 51.938 -61.564 1.00 31.15 206 VAL D CA 1
ATOM 26453 C C . VAL D 1 206 ? -35.453 51.156 -60.366 1.00 32.11 206 VAL D C 1
ATOM 26454 O O . VAL D 1 206 ? -34.693 50.462 -59.680 1.00 30.54 206 VAL D O 1
ATOM 26467 N N . ALA D 1 207 ? -36.755 51.286 -60.113 1.00 25.92 207 ALA D N 1
ATOM 26468 C CA . ALA D 1 207 ? -37.379 50.596 -58.998 1.00 26.65 207 ALA D CA 1
ATOM 26469 C C . ALA D 1 207 ? -38.876 50.493 -59.225 1.00 30.87 207 ALA D C 1
ATOM 26470 O O . ALA D 1 207 ? -39.477 51.318 -59.926 1.00 29.80 207 ALA D O 1
ATOM 26477 N N . SER D 1 208 ? -39.467 49.462 -58.616 1.00 31.81 208 SER D N 1
ATOM 26478 C CA . SER D 1 208 ? -40.912 49.291 -58.660 1.00 29.25 208 SER D CA 1
ATOM 26479 C C . SER D 1 208 ? -41.640 50.529 -58.148 1.00 31.35 208 SER D C 1
ATOM 26480 O O . SER D 1 208 ? -42.704 50.891 -58.675 1.00 26.49 208 SER D O 1
ATOM 26488 N N . GLU D 1 209 ? -41.088 51.202 -57.132 1.00 30.55 209 GLU D N 1
ATOM 26489 C CA . GLU D 1 209 ? -41.783 52.317 -56.490 1.00 34.85 209 GLU D CA 1
ATOM 26490 C C . GLU D 1 209 ? -40.809 53.452 -56.175 1.00 33.11 209 GLU D C 1
ATOM 26491 O O . GLU D 1 209 ? -39.644 53.220 -55.836 1.00 29.74 209 GLU D O 1
ATOM 26503 N N . SER D 1 210 ? -41.322 54.682 -56.235 1.00 33.27 210 SER D N 1
ATOM 26504 C CA . SER D 1 210 ? -40.481 55.866 -56.092 1.00 38.00 210 SER D CA 1
ATOM 26505 C C . SER D 1 210 ? -39.823 55.982 -54.722 1.00 35.47 210 SER D C 1
ATOM 26506 O O . SER D 1 210 ? -38.789 56.649 -54.602 1.00 32.21 210 SER D O 1
ATOM 26514 N N . VAL D 1 211 ? -40.380 55.353 -53.686 1.00 31.03 211 VAL D N 1
ATOM 26515 C CA . VAL D 1 211 ? -39.766 55.443 -52.366 1.00 32.73 211 VAL D CA 1
ATOM 26516 C C . VAL D 1 211 ? -38.371 54.828 -52.348 1.00 35.56 211 VAL D C 1
ATOM 26517 O O . VAL D 1 211 ? -37.542 55.195 -51.507 1.00 33.39 211 VAL D O 1
ATOM 26530 N N . ALA D 1 212 ? -38.080 53.898 -53.260 1.00 34.67 212 ALA D N 1
ATOM 26531 C CA . ALA D 1 212 ? -36.729 53.351 -53.326 1.00 32.74 212 ALA D CA 1
ATOM 26532 C C . ALA D 1 212 ? -35.736 54.407 -53.791 1.00 36.21 212 ALA D C 1
ATOM 26533 O O . ALA D 1 212 ? -34.588 54.429 -53.329 1.00 34.66 212 ALA D O 1
ATOM 26540 N N . LEU D 1 213 ? -36.156 55.292 -54.700 1.00 32.75 213 LEU D N 1
ATOM 26541 C CA . LEU D 1 213 ? -35.296 56.394 -55.099 1.00 31.42 213 LEU D CA 1
ATOM 26542 C C . LEU D 1 213 ? -35.154 57.395 -53.958 1.00 35.74 213 LEU D C 1
ATOM 26543 O O . LEU D 1 213 ? -34.045 57.842 -53.641 1.00 30.99 213 LEU D O 1
ATOM 26559 N N . ASP D 1 214 ? -36.266 57.739 -53.314 1.00 39.80 214 ASP D N 1
ATOM 26560 C CA . ASP D 1 214 ? -36.223 58.674 -52.196 1.00 36.84 214 ASP D CA 1
ATOM 26561 C C . ASP D 1 214 ? -35.225 58.239 -51.128 1.00 38.62 214 ASP D C 1
ATOM 26562 O O . ASP D 1 214 ? -34.419 59.044 -50.650 1.00 42.56 214 ASP D O 1
ATOM 26571 N N . THR D 1 215 ? -35.298 56.977 -50.692 1.00 32.68 215 THR D N 1
ATOM 26572 C CA . THR D 1 215 ? -34.496 56.567 -49.546 1.00 34.46 215 THR D CA 1
ATOM 26573 C C . THR D 1 215 ? -33.001 56.603 -49.855 1.00 33.94 215 THR D C 1
ATOM 26574 O O . THR D 1 215 ? -32.192 56.722 -48.927 1.00 35.88 215 THR D O 1
ATOM 26585 N N . LEU D 1 216 ? -32.625 56.584 -51.135 1.00 34.43 216 LEU D N 1
ATOM 26586 C CA . LEU D 1 216 ? -31.230 56.665 -51.548 1.00 43.83 216 LEU D CA 1
ATOM 26587 C C . LEU D 1 216 ? -30.839 58.037 -52.077 1.00 38.86 216 LEU D C 1
ATOM 26588 O O . LEU D 1 216 ? -29.727 58.196 -52.586 1.00 38.82 216 LEU D O 1
ATOM 26604 N N . GLY D 1 217 ? -31.717 59.025 -51.973 1.00 40.83 217 GLY D N 1
ATOM 26605 C CA . GLY D 1 217 ? -31.394 60.352 -52.451 1.00 36.74 217 GLY D CA 1
ATOM 26606 C C . GLY D 1 217 ? -31.206 60.446 -53.944 1.00 39.16 217 GLY D C 1
ATOM 26607 O O . GLY D 1 217 ? -30.353 61.210 -54.404 1.00 38.21 217 GLY D O 1
ATOM 26611 N N . PHE D 1 218 ? -31.955 59.662 -54.713 1.00 37.66 218 PHE D N 1
ATOM 26612 C CA . PHE D 1 218 ? -31.983 59.785 -56.163 1.00 36.89 218 PHE D CA 1
ATOM 26613 C C . PHE D 1 218 ? -33.098 60.753 -56.546 1.00 34.81 218 PHE D C 1
ATOM 26614 O O . PHE D 1 218 ? -34.175 60.742 -55.947 1.00 40.65 218 PHE D O 1
ATOM 26631 N N . ASP D 1 219 ? -32.813 61.623 -57.511 1.00 35.90 219 ASP D N 1
ATOM 26632 C CA . ASP D 1 219 ? -33.849 62.495 -58.050 1.00 39.23 219 ASP D CA 1
ATOM 26633 C C . ASP D 1 219 ? -34.811 61.676 -58.910 1.00 43.25 219 ASP D C 1
ATOM 26634 O O . ASP D 1 219 ? -34.377 60.902 -59.769 1.00 41.57 219 ASP D O 1
ATOM 26643 N N . PHE D 1 220 ? -36.112 61.830 -58.668 1.00 35.01 220 PHE D N 1
ATOM 26644 C CA . PHE D 1 220 ? -37.128 61.217 -59.524 1.00 45.93 220 PHE D CA 1
ATOM 26645 C C . PHE D 1 220 ? -37.049 61.804 -60.923 1.00 44.15 220 PHE D C 1
ATOM 26646 O O . PHE D 1 220 ? -37.107 63.023 -61.091 1.00 43.73 220 PHE D O 1
ATOM 26663 N N . LEU D 1 221 ? -36.940 60.951 -61.935 1.00 39.34 221 LEU D N 1
ATOM 26664 C CA . LEU D 1 221 ? -37.017 61.448 -63.307 1.00 37.34 221 LEU D CA 1
ATOM 26665 C C . LEU D 1 221 ? -38.432 61.298 -63.866 1.00 43.41 221 LEU D C 1
ATOM 26666 O O . LEU D 1 221 ? -39.089 62.296 -64.170 1.00 43.49 221 LEU D O 1
ATOM 26682 N N . ARG D 1 222 ? -38.915 60.062 -63.985 1.00 45.38 222 ARG D N 1
ATOM 26683 C CA . ARG D 1 222 ? -40.242 59.792 -64.525 1.00 39.35 222 ARG D CA 1
ATOM 26684 C C . ARG D 1 222 ? -40.556 58.306 -64.393 1.00 38.97 222 ARG D C 1
ATOM 26685 O O . ARG D 1 222 ? -39.668 57.481 -64.158 1.00 35.24 222 ARG D O 1
ATOM 26706 N N . ASP D 1 223 ? -41.835 57.978 -64.539 1.00 42.12 223 ASP D N 1
ATOM 26707 C CA . ASP D 1 223 ? -42.223 56.597 -64.776 1.00 42.27 223 ASP D CA 1
ATOM 26708 C C . ASP D 1 223 ? -41.607 56.126 -66.085 1.00 37.83 223 ASP D C 1
ATOM 26709 O O . ASP D 1 223 ? -41.443 56.905 -67.028 1.00 31.68 223 ASP D O 1
ATOM 26718 N N . VAL D 1 224 ? -41.199 54.856 -66.118 1.00 34.17 224 VAL D N 1
ATOM 26719 C CA . VAL D 1 224 ? -40.925 54.209 -67.390 1.00 33.12 224 VAL D CA 1
ATOM 26720 C C . VAL D 1 224 ? -42.249 54.056 -68.122 1.00 31.63 224 VAL D C 1
ATOM 26721 O O . VAL D 1 224 ? -43.254 53.627 -67.537 1.00 34.76 224 VAL D O 1
ATOM 26734 N N . ALA D 1 225 ? -42.278 54.448 -69.388 1.00 38.18 225 ALA D N 1
ATOM 26735 C CA . ALA D 1 225 ? -43.546 54.480 -70.111 1.00 37.49 225 ALA D CA 1
ATOM 26736 C C . ALA D 1 225 ? -43.989 53.071 -70.494 1.00 39.44 225 ALA D C 1
ATOM 26737 O O . ALA D 1 225 ? -43.168 52.153 -70.588 1.00 32.82 225 ALA D O 1
ATOM 26744 N N . PRO D 1 226 ? -45.291 52.868 -70.703 1.00 37.15 226 PRO D N 1
ATOM 26745 C CA . PRO D 1 226 ? -45.748 51.579 -71.238 1.00 36.43 226 PRO D CA 1
ATOM 26746 C C . PRO D 1 226 ? -44.952 51.206 -72.479 1.00 35.71 226 PRO D C 1
ATOM 26747 O O . PRO D 1 226 ? -44.828 51.992 -73.422 1.00 38.53 226 PRO D O 1
ATOM 26758 N N . GLY D 1 227 ? -44.379 50.006 -72.469 1.00 36.92 227 GLY D N 1
ATOM 26759 C CA . GLY D 1 227 ? -43.631 49.521 -73.604 1.00 34.04 227 GLY D CA 1
ATOM 26760 C C . GLY D 1 227 ? -42.234 50.078 -73.759 1.00 33.59 227 GLY D C 1
ATOM 26761 O O . GLY D 1 227 ? -41.496 49.621 -74.644 1.00 34.10 227 GLY D O 1
ATOM 26765 N N . GLU D 1 228 ? -41.835 51.040 -72.933 1.00 32.71 228 GLU D N 1
ATOM 26766 C CA . GLU D 1 228 ? -40.519 51.649 -73.080 1.00 37.24 228 GLU D CA 1
ATOM 26767 C C . GLU D 1 228 ? -39.420 50.763 -72.499 1.00 35.91 228 GLU D C 1
ATOM 26768 O O . GLU D 1 228 ? -39.637 50.004 -71.548 1.00 32.80 228 GLU D O 1
ATOM 26780 N N . ALA D 1 229 ? -38.228 50.874 -73.086 1.00 38.07 229 ALA D N 1
ATOM 26781 C CA . ALA D 1 229 ? -37.021 50.287 -72.533 1.00 36.11 229 ALA D CA 1
ATOM 26782 C C . ALA D 1 229 ? -35.985 51.369 -72.249 1.00 38.52 229 ALA D C 1
ATOM 26783 O O . ALA D 1 229 ? -35.870 52.359 -72.979 1.00 36.16 229 ALA D O 1
ATOM 26790 N N . ILE D 1 230 ? -35.237 51.153 -71.169 1.00 36.00 230 ILE D N 1
ATOM 26791 C CA . ILE D 1 230 ? -34.124 51.995 -70.756 1.00 38.89 230 ILE D CA 1
ATOM 26792 C C . ILE D 1 230 ? -32.858 51.152 -70.827 1.00 41.02 230 ILE D C 1
ATOM 26793 O O . ILE D 1 230 ? -32.866 49.986 -70.421 1.00 31.80 230 ILE D O 1
ATOM 26809 N N . TYR D 1 231 ? -31.762 51.739 -71.296 1.00 36.77 231 TYR D N 1
ATOM 26810 C CA . TYR D 1 231 ? -30.473 51.054 -71.325 1.00 32.63 231 TYR D CA 1
ATOM 26811 C C . TYR D 1 231 ? -29.417 52.021 -70.813 1.00 40.65 231 TYR D C 1
ATOM 26812 O O . TYR D 1 231 ? -29.247 53.104 -71.378 1.00 37.71 231 TYR D O 1
ATOM 26830 N N . ILE D 1 232 ? -28.739 51.649 -69.735 1.00 31.61 232 ILE D N 1
ATOM 26831 C CA . ILE D 1 232 ? -27.657 52.440 -69.170 1.00 32.64 232 ILE D CA 1
ATOM 26832 C C . ILE D 1 232 ? -26.370 51.652 -69.354 1.00 39.64 232 ILE D C 1
ATOM 26833 O O . ILE D 1 232 ? -26.231 50.542 -68.827 1.00 37.91 232 ILE D O 1
ATOM 26849 N N . THR D 1 233 ? -25.445 52.215 -70.123 1.00 33.62 233 THR D N 1
ATOM 26850 C CA . THR D 1 233 ? -24.173 51.564 -70.383 1.00 39.65 233 THR D CA 1
ATOM 26851 C C . THR D 1 233 ? -23.320 51.522 -69.119 1.00 37.78 233 THR D C 1
ATOM 26852 O O . THR D 1 233 ? -23.556 52.247 -68.152 1.00 35.30 233 THR D O 1
ATOM 26863 N N . GLU D 1 234 ? -22.273 50.692 -69.157 1.00 37.74 234 GLU D N 1
ATOM 26864 C CA . GLU D 1 234 ? -21.340 50.636 -68.037 1.00 47.47 234 GLU D CA 1
ATOM 26865 C C . GLU D 1 234 ? -20.602 51.953 -67.843 1.00 48.14 234 GLU D C 1
ATOM 26866 O O . GLU D 1 234 ? -20.149 52.244 -66.730 1.00 40.54 234 GLU D O 1
ATOM 26878 N N . GLU D 1 235 ? -20.470 52.747 -68.899 1.00 41.49 235 GLU D N 1
ATOM 26879 C CA . GLU D 1 235 ? -19.816 54.041 -68.834 1.00 47.31 235 GLU D CA 1
ATOM 26880 C C . GLU D 1 235 ? -20.775 55.174 -68.469 1.00 41.25 235 GLU D C 1
ATOM 26881 O O . GLU D 1 235 ? -20.367 56.339 -68.476 1.00 50.01 235 GLU D O 1
ATOM 26893 N N . GLY D 1 236 ? -22.037 54.870 -68.159 1.00 38.67 236 GLY D N 1
ATOM 26894 C CA . GLY D 1 236 ? -22.942 55.862 -67.615 1.00 39.56 236 GLY D CA 1
ATOM 26895 C C . GLY D 1 236 ? -23.836 56.595 -68.597 1.00 42.85 236 GLY D C 1
ATOM 26896 O O . GLY D 1 236 ? -24.497 57.560 -68.197 1.00 44.13 236 GLY D O 1
ATOM 26900 N N . GLN D 1 237 ? -23.895 56.173 -69.857 1.00 39.89 237 GLN D N 1
ATOM 26901 C CA . GLN D 1 237 ? -24.787 56.802 -70.820 1.00 43.36 237 GLN D CA 1
ATOM 26902 C C . GLN D 1 237 ? -26.176 56.170 -70.771 1.00 40.31 237 GLN D C 1
ATOM 26903 O O . GLN D 1 237 ? -26.314 54.948 -70.737 1.00 35.75 237 GLN D O 1
ATOM 26917 N N . LEU D 1 238 ? -27.200 57.015 -70.797 1.00 39.54 238 LEU D N 1
ATOM 26918 C CA . LEU D 1 238 ? -28.588 56.568 -70.801 1.00 39.35 238 LEU D CA 1
ATOM 26919 C C . LEU D 1 238 ? -29.153 56.650 -72.213 1.00 43.43 238 LEU D C 1
ATOM 26920 O O . LEU D 1 238 ? -29.035 57.686 -72.872 1.00 40.56 238 LEU D O 1
ATOM 26936 N N . PHE D 1 239 ? -29.748 55.550 -72.676 1.00 39.46 239 PHE D N 1
ATOM 26937 C CA . PHE D 1 239 ? -30.584 55.530 -73.868 1.00 40.54 239 PHE D CA 1
ATOM 26938 C C . PHE D 1 239 ? -31.998 55.123 -73.467 1.00 44.28 239 PHE D C 1
ATOM 26939 O O . PHE D 1 239 ? -32.192 54.415 -72.475 1.00 39.29 239 PHE D O 1
ATOM 26956 N N . THR D 1 240 ? -32.985 55.546 -74.261 1.00 40.00 240 THR D N 1
ATOM 26957 C CA . THR D 1 240 ? -34.364 55.107 -74.099 1.00 39.25 240 THR D CA 1
ATOM 26958 C C . THR D 1 240 ? -34.941 54.746 -75.460 1.00 39.71 240 THR D C 1
ATOM 26959 O O . THR D 1 240 ? -34.434 55.165 -76.501 1.00 40.79 240 THR D O 1
ATOM 26970 N N . ARG D 1 241 ? -36.014 53.958 -75.455 1.00 43.11 241 ARG D N 1
ATOM 26971 C CA . ARG D 1 241 ? -36.596 53.533 -76.719 1.00 38.40 241 ARG D CA 1
ATOM 26972 C C . ARG D 1 241 ? -37.950 52.889 -76.483 1.00 41.61 241 ARG D C 1
ATOM 26973 O O . ARG D 1 241 ? -38.108 52.087 -75.557 1.00 37.11 241 ARG D O 1
ATOM 26994 N N . GLN D 1 242 ? -38.916 53.248 -77.327 1.00 43.53 242 GLN D N 1
ATOM 26995 C CA . GLN D 1 242 ? -40.215 52.587 -77.362 1.00 38.98 242 GLN D CA 1
ATOM 26996 C C . GLN D 1 242 ? -40.048 51.234 -78.039 1.00 40.11 242 GLN D C 1
ATOM 26997 O O . GLN D 1 242 ? -39.551 51.159 -79.165 1.00 38.56 242 GLN D O 1
ATOM 27011 N N . CYS D 1 243 ? -40.444 50.162 -77.354 1.00 33.12 243 CYS D N 1
ATOM 27012 C CA . CYS D 1 243 ? -40.186 48.824 -77.871 1.00 38.18 243 CYS D CA 1
ATOM 27013 C C . CYS D 1 243 ? -41.454 47.986 -77.977 1.00 33.72 243 CYS D C 1
ATOM 27014 O O . CYS D 1 243 ? -41.365 46.760 -78.088 1.00 35.89 243 CYS D O 1
ATOM 27022 N N . ALA D 1 244 ? -42.626 48.608 -77.953 1.00 36.66 244 ALA D N 1
ATOM 27023 C CA . ALA D 1 244 ? -43.871 47.893 -78.168 1.00 36.92 244 ALA D CA 1
ATOM 27024 C C . ALA D 1 244 ? -44.707 48.620 -79.212 1.00 45.31 244 ALA D C 1
ATOM 27025 O O . ALA D 1 244 ? -44.568 49.829 -79.412 1.00 39.63 244 ALA D O 1
ATOM 27032 N N . ASP D 1 245 ? -45.556 47.853 -79.883 1.00 40.51 245 ASP D N 1
ATOM 27033 C CA . ASP D 1 245 ? -46.576 48.393 -80.767 1.00 45.09 245 ASP D CA 1
ATOM 27034 C C . ASP D 1 245 ? -47.793 48.828 -79.952 1.00 44.88 245 ASP D C 1
ATOM 27035 O O . ASP D 1 245 ? -48.140 48.213 -78.940 1.00 43.59 245 ASP D O 1
ATOM 27044 N N . ASN D 1 246 ? -48.427 49.907 -80.396 1.00 43.90 246 ASN D N 1
ATOM 27045 C CA . ASN D 1 246 ? -49.639 50.460 -79.778 1.00 43.62 246 ASN D CA 1
ATOM 27046 C C . ASN D 1 246 ? -49.524 50.462 -78.236 1.00 39.64 246 ASN D C 1
ATOM 27047 O O . ASN D 1 246 ? -50.352 49.836 -77.574 1.00 37.01 246 ASN D O 1
ATOM 27058 N N . PRO D 1 247 ? -48.524 51.135 -77.682 1.00 39.43 247 PRO D N 1
ATOM 27059 C CA . PRO D 1 247 ? -48.451 51.222 -76.212 1.00 35.93 247 PRO D CA 1
ATOM 27060 C C . PRO D 1 247 ? -49.620 52.003 -75.631 1.00 39.51 247 PRO D C 1
ATOM 27061 O O . PRO D 1 247 ? -50.152 52.923 -76.252 1.00 42.23 247 PRO D O 1
ATOM 27072 N N . VAL D 1 248 ? -50.013 51.630 -74.413 1.00 32.16 248 VAL D N 1
ATOM 27073 C CA . VAL D 1 248 ? -51.070 52.322 -73.692 1.00 36.33 248 VAL D CA 1
ATOM 27074 C C . VAL D 1 248 ? -50.843 52.114 -72.202 1.00 42.84 248 VAL D C 1
ATOM 27075 O O . VAL D 1 248 ? -50.247 51.119 -71.781 1.00 39.75 248 VAL D O 1
ATOM 27088 N N . SER D 1 249 ? -51.323 53.058 -71.399 1.00 34.09 249 SER D N 1
ATOM 27089 C CA . SER D 1 249 ? -51.138 53.019 -69.951 1.00 38.39 249 SER D CA 1
ATOM 27090 C C . SER D 1 249 ? -52.418 52.510 -69.294 1.00 39.57 249 SER D C 1
ATOM 27091 O O . SER D 1 249 ? -53.426 53.218 -69.256 1.00 40.32 249 SER D O 1
ATOM 27099 N N . ASN D 1 250 ? -52.377 51.267 -68.800 1.00 35.53 250 ASN D N 1
ATOM 27100 C CA . ASN D 1 250 ? -53.453 50.669 -68.012 1.00 35.62 250 ASN D CA 1
ATOM 27101 C C . ASN D 1 250 ? -52.885 50.252 -66.648 1.00 36.82 250 ASN D C 1
ATOM 27102 O O . ASN D 1 250 ? -52.686 49.051 -66.399 1.00 32.43 250 ASN D O 1
ATOM 27113 N N . PRO D 1 251 ? -52.583 51.203 -65.756 1.00 37.47 251 PRO D N 1
ATOM 27114 C CA . PRO D 1 251 ? -51.981 50.826 -64.469 1.00 41.19 251 PRO D CA 1
ATOM 27115 C C . PRO D 1 251 ? -52.903 49.922 -63.648 1.00 36.07 251 PRO D C 1
ATOM 27116 O O . PRO D 1 251 ? -54.132 50.029 -63.697 1.00 33.94 251 PRO D O 1
ATOM 27127 N N . CYS D 1 252 ? -52.264 49.033 -62.883 1.00 36.15 252 CYS D N 1
ATOM 27128 C CA . CYS D 1 252 ? -52.961 48.148 -61.960 1.00 35.23 252 CYS D CA 1
ATOM 27129 C C . CYS D 1 252 ? -53.656 48.942 -60.855 1.00 33.16 252 CYS D C 1
ATOM 27130 O O . CYS D 1 252 ? -53.038 49.730 -60.126 1.00 32.56 252 CYS D O 1
ATOM 27138 N N . LEU D 1 253 ? -54.965 48.718 -60.740 1.00 32.60 253 LEU D N 1
ATOM 27139 C CA . LEU D 1 253 ? -55.743 49.393 -59.714 1.00 36.92 253 LEU D CA 1
ATOM 27140 C C . LEU D 1 253 ? -55.325 48.932 -58.323 1.00 37.32 253 LEU D C 1
ATOM 27141 O O . LEU D 1 253 ? -55.393 49.697 -57.357 1.00 32.84 253 LEU D O 1
ATOM 27157 N N . PHE D 1 254 ? -54.885 47.677 -58.204 1.00 36.56 254 PHE D N 1
ATOM 27158 C CA . PHE D 1 254 ? -54.664 47.102 -56.881 1.00 34.70 254 PHE D CA 1
ATOM 27159 C C . PHE D 1 254 ? -53.489 47.773 -56.169 1.00 37.15 254 PHE D C 1
ATOM 27160 O O . PHE D 1 254 ? -53.459 47.870 -54.935 1.00 35.03 254 PHE D O 1
ATOM 27177 N N . GLU D 1 255 ? -52.494 48.217 -56.940 1.00 31.45 255 GLU D N 1
ATOM 27178 C CA . GLU D 1 255 ? -51.361 48.930 -56.342 1.00 32.44 255 GLU D CA 1
ATOM 27179 C C . GLU D 1 255 ? -51.864 50.103 -55.501 1.00 39.15 255 GLU D C 1
ATOM 27180 O O . GLU D 1 255 ? -51.393 50.348 -54.382 1.00 33.59 255 GLU D O 1
ATOM 27192 N N . TYR D 1 256 ? -52.811 50.860 -56.056 1.00 31.77 256 TYR D N 1
ATOM 27193 C CA . TYR D 1 256 ? -53.347 52.020 -55.364 1.00 30.87 256 TYR D CA 1
ATOM 27194 C C . TYR D 1 256 ? -54.186 51.603 -54.167 1.00 30.56 256 TYR D C 1
ATOM 27195 O O . TYR D 1 256 ? -54.096 52.215 -53.097 1.00 30.08 256 TYR D O 1
ATOM 27213 N N . VAL D 1 257 ? -54.978 50.540 -54.306 1.00 30.58 257 VAL D N 1
ATOM 27214 C CA . VAL D 1 257 ? -55.867 50.153 -53.214 1.00 31.00 257 VAL D CA 1
ATOM 27215 C C . VAL D 1 257 ? -55.061 49.714 -51.995 1.00 38.33 257 VAL D C 1
ATOM 27216 O O . VAL D 1 257 ? -55.353 50.109 -50.861 1.00 38.26 257 VAL D O 1
ATOM 27229 N N . TYR D 1 258 ? -54.022 48.901 -52.211 1.00 33.56 258 TYR D N 1
ATOM 27230 C CA . TYR D 1 258 ? -53.438 48.161 -51.098 1.00 37.35 258 TYR D CA 1
ATOM 27231 C C . TYR D 1 258 ? -51.956 47.848 -51.265 1.00 35.10 258 TYR D C 1
ATOM 27232 O O . TYR D 1 258 ? -51.204 47.867 -50.285 1.00 34.26 258 TYR D O 1
ATOM 27250 N N . PHE D 1 259 ? -51.512 47.570 -52.483 1.00 35.58 259 PHE D N 1
ATOM 27251 C CA . PHE D 1 259 ? -50.235 46.879 -52.584 1.00 32.84 259 PHE D CA 1
ATOM 27252 C C . PHE D 1 259 ? -49.043 47.820 -52.427 1.00 32.49 259 PHE D C 1
ATOM 27253 O O . PHE D 1 259 ? -48.045 47.441 -51.807 1.00 32.64 259 PHE D O 1
ATOM 27270 N N . ALA D 1 260 ? -49.116 49.037 -52.952 1.00 30.30 260 ALA D N 1
ATOM 27271 C CA . ALA D 1 260 ? -47.982 49.948 -52.918 1.00 29.87 260 ALA D CA 1
ATOM 27272 C C . ALA D 1 260 ? -47.958 50.749 -51.619 1.00 31.33 260 ALA D C 1
ATOM 27273 O O . ALA D 1 260 ? -48.929 50.785 -50.863 1.00 31.20 260 ALA D O 1
ATOM 27280 N N . ARG D 1 261 ? -46.810 51.408 -51.360 1.00 27.84 261 ARG D N 1
ATOM 27281 C CA . ARG D 1 261 ? -46.707 52.262 -50.185 1.00 33.03 261 ARG D CA 1
ATOM 27282 C C . ARG D 1 261 ? -47.403 53.599 -50.435 1.00 31.69 261 ARG D C 1
ATOM 27283 O O . ARG D 1 261 ? -47.416 54.096 -51.565 1.00 29.02 261 ARG D O 1
ATOM 27304 N N . PRO D 1 262 ? -48.003 54.196 -49.398 1.00 35.40 262 PRO D N 1
ATOM 27305 C CA . PRO D 1 262 ? -48.711 55.465 -49.629 1.00 36.20 262 PRO D CA 1
ATOM 27306 C C . PRO D 1 262 ? -47.798 56.588 -50.075 1.00 32.68 262 PRO D C 1
ATOM 27307 O O . PRO D 1 262 ? -48.260 57.483 -50.793 1.00 31.50 262 PRO D O 1
ATOM 27318 N N . ASP D 1 263 ? -46.512 56.577 -49.699 1.00 35.06 263 ASP D N 1
ATOM 27319 C CA . ASP D 1 263 ? -45.642 57.670 -50.117 1.00 32.73 263 ASP D CA 1
ATOM 27320 C C . ASP D 1 263 ? -45.110 57.519 -51.539 1.00 33.43 263 ASP D C 1
ATOM 27321 O O . ASP D 1 263 ? -44.328 58.368 -51.981 1.00 35.80 263 ASP D O 1
ATOM 27330 N N . SER D 1 264 ? -45.520 56.499 -52.285 1.00 37.51 264 SER D N 1
ATOM 27331 C CA . SER D 1 264 ? -45.077 56.385 -53.671 1.00 34.37 264 SER D CA 1
ATOM 27332 C C . SER D 1 264 ? -45.996 57.165 -54.613 1.00 37.11 264 SER D C 1
ATOM 27333 O O . SER D 1 264 ? -47.163 57.428 -54.305 1.00 36.24 264 SER D O 1
ATOM 27341 N N . PHE D 1 265 ? -45.438 57.543 -55.766 1.00 36.77 265 PHE D N 1
ATOM 27342 C CA . PHE D 1 265 ? -46.167 58.158 -56.877 1.00 38.91 265 PHE D CA 1
ATOM 27343 C C . PHE D 1 265 ? -46.037 57.252 -58.099 1.00 39.88 265 PHE D C 1
ATOM 27344 O O . PHE D 1 265 ? -44.947 57.132 -58.665 1.00 33.89 265 PHE D O 1
ATOM 27361 N N . ILE D 1 266 ? -47.139 56.628 -58.514 1.00 35.80 266 ILE D N 1
ATOM 27362 C CA . ILE D 1 266 ? -47.140 55.690 -59.634 1.00 39.92 266 ILE D CA 1
ATOM 27363 C C . ILE D 1 266 ? -47.940 56.297 -60.780 1.00 35.39 266 ILE D C 1
ATOM 27364 O O . ILE D 1 266 ? -49.142 56.562 -60.639 1.00 35.90 266 ILE D O 1
ATOM 27380 N N . ASP D 1 267 ? -47.276 56.481 -61.922 1.00 34.21 267 ASP D N 1
ATOM 27381 C CA . ASP D 1 267 ? -47.879 57.109 -63.095 1.00 42.55 267 ASP D CA 1
ATOM 27382 C C . ASP D 1 267 ? -48.544 58.429 -62.709 1.00 40.99 267 ASP D C 1
ATOM 27383 O O . ASP D 1 267 ? -49.634 58.769 -63.172 1.00 41.77 267 ASP D O 1
ATOM 27392 N N . LYS D 1 268 ? -47.851 59.172 -61.841 1.00 44.40 268 LYS D N 1
ATOM 27393 C CA . LYS D 1 268 ? -48.113 60.563 -61.469 1.00 48.19 268 LYS D CA 1
ATOM 27394 C C . LYS D 1 268 ? -49.199 60.659 -60.405 1.00 44.09 268 LYS D C 1
ATOM 27395 O O . LYS D 1 268 ? -49.647 61.776 -60.085 1.00 50.32 268 LYS D O 1
ATOM 27414 N N . ILE D 1 269 ? -49.622 59.537 -59.825 1.00 38.00 269 ILE D N 1
ATOM 27415 C CA . ILE D 1 269 ? -50.694 59.503 -58.837 1.00 34.22 269 ILE D CA 1
ATOM 27416 C C . ILE D 1 269 ? -50.077 59.217 -57.477 1.00 41.35 269 ILE D C 1
ATOM 27417 O O . ILE D 1 269 ? -49.418 58.186 -57.294 1.00 37.39 269 ILE D O 1
ATOM 27433 N N . SER D 1 270 ? -50.271 60.135 -56.528 1.00 35.79 270 SER D N 1
ATOM 27434 C CA . SER D 1 270 ? -49.903 59.867 -55.144 1.00 38.45 270 SER D CA 1
ATOM 27435 C C . SER D 1 270 ? -50.771 58.743 -54.606 1.00 42.80 270 SER D C 1
ATOM 27436 O O . SER D 1 270 ? -52.003 58.836 -54.638 1.00 38.77 270 SER D O 1
ATOM 27444 N N . VAL D 1 271 ? -50.146 57.668 -54.112 1.00 33.41 271 VAL D N 1
ATOM 27445 C CA . VAL D 1 271 ? -50.951 56.561 -53.602 1.00 35.71 271 VAL D CA 1
ATOM 27446 C C . VAL D 1 271 ? -51.765 57.009 -52.397 1.00 40.67 271 VAL D C 1
ATOM 27447 O O . VAL D 1 271 ? -52.962 56.702 -52.291 1.00 31.79 271 VAL D O 1
ATOM 27460 N N . TYR D 1 272 ? -51.140 57.761 -51.487 1.00 32.97 272 TYR D N 1
ATOM 27461 C CA . TYR D 1 272 ? -51.847 58.286 -50.323 1.00 37.59 272 TYR D CA 1
ATOM 27462 C C . TYR D 1 272 ? -53.102 59.051 -50.732 1.00 38.13 272 TYR D C 1
ATOM 27463 O O . TYR D 1 272 ? -54.187 58.827 -50.178 1.00 38.13 272 TYR D O 1
ATOM 27481 N N . SER D 1 273 ? -52.976 59.953 -51.710 1.00 37.70 273 SER D N 1
ATOM 27482 C CA . SER D 1 273 ? -54.107 60.802 -52.062 1.00 39.19 273 SER D CA 1
ATOM 27483 C C . SER D 1 273 ? -55.175 60.032 -52.830 1.00 45.63 273 SER D C 1
ATOM 27484 O O . SER D 1 273 ? -56.365 60.337 -52.700 1.00 40.86 273 SER D O 1
ATOM 27492 N N . ALA D 1 274 ? -54.786 59.036 -53.623 1.00 40.16 274 ALA D N 1
ATOM 27493 C CA . ALA D 1 274 ? -55.781 58.135 -54.190 1.00 41.06 274 ALA D CA 1
ATOM 27494 C C . ALA D 1 274 ? -56.575 57.450 -53.089 1.00 36.06 274 ALA D C 1
ATOM 27495 O O . ALA D 1 274 ? -57.794 57.262 -53.214 1.00 35.33 274 ALA D O 1
ATOM 27502 N N . ARG D 1 275 ? -55.906 57.085 -51.990 1.00 31.84 275 ARG D N 1
ATOM 27503 C CA . ARG D 1 275 ? -56.576 56.339 -50.927 1.00 36.57 275 ARG D CA 1
ATOM 27504 C C . ARG D 1 275 ? -57.513 57.234 -50.122 1.00 39.30 275 ARG D C 1
ATOM 27505 O O . ARG D 1 275 ? -58.571 56.784 -49.673 1.00 37.41 275 ARG D O 1
ATOM 27526 N N . VAL D 1 276 ? -57.137 58.498 -49.921 1.00 39.23 276 VAL D N 1
ATOM 27527 C CA . VAL D 1 276 ? -58.061 59.455 -49.315 1.00 41.63 276 VAL D CA 1
ATOM 27528 C C . VAL D 1 276 ? -59.297 59.611 -50.197 1.00 35.79 276 VAL D C 1
ATOM 27529 O O . VAL D 1 276 ? -60.433 59.598 -49.714 1.00 42.78 276 VAL D O 1
ATOM 27542 N N . ASN D 1 277 ? -59.087 59.736 -51.507 1.00 38.74 277 ASN D N 1
ATOM 27543 C CA . ASN D 1 277 ? -60.198 59.843 -52.443 1.00 39.85 277 ASN D CA 1
ATOM 27544 C C . ASN D 1 277 ? -61.126 58.645 -52.330 1.00 46.44 277 ASN D C 1
ATOM 27545 O O . ASN D 1 277 ? -62.353 58.793 -52.313 1.00 43.97 277 ASN D O 1
ATOM 27556 N N . MET D 1 278 ? -60.556 57.440 -52.287 1.00 34.85 278 MET D N 1
ATOM 27557 C CA . MET D 1 278 ? -61.360 56.253 -52.039 1.00 37.49 278 MET D CA 1
ATOM 27558 C C . MET D 1 278 ? -62.208 56.436 -50.789 1.00 37.30 278 MET D C 1
ATOM 27559 O O . MET D 1 278 ? -63.379 56.037 -50.756 1.00 38.52 278 MET D O 1
ATOM 27573 N N . GLY D 1 279 ? -61.627 57.032 -49.747 1.00 40.47 279 GLY D N 1
ATOM 27574 C CA . GLY D 1 279 ? -62.392 57.313 -48.541 1.00 36.65 279 GLY D CA 1
ATOM 27575 C C . GLY D 1 279 ? -63.518 58.300 -48.789 1.00 33.79 279 GLY D C 1
ATOM 27576 O O . GLY D 1 279 ? -64.612 58.160 -48.242 1.00 43.90 279 GLY D O 1
ATOM 27580 N N . THR D 1 280 ? -63.258 59.315 -49.612 1.00 44.03 280 THR D N 1
ATOM 27581 C CA . THR D 1 280 ? -64.290 60.294 -49.935 1.00 44.48 280 THR D CA 1
ATOM 27582 C C . THR D 1 280 ? -65.450 59.633 -50.664 1.00 47.75 280 THR D C 1
ATOM 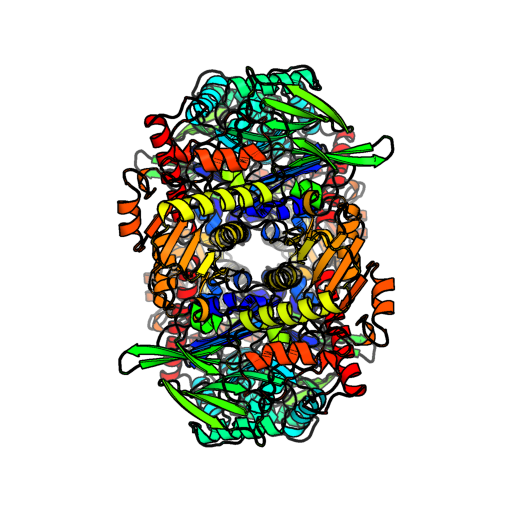27583 O O . THR D 1 280 ? -66.621 59.847 -50.320 1.00 40.56 280 THR D O 1
ATOM 27594 N N . LYS D 1 281 ? -65.142 58.813 -51.672 1.00 41.35 281 LYS D N 1
ATOM 27595 C CA . LYS D 1 281 ? -66.195 58.178 -52.459 1.00 41.42 281 LYS D CA 1
ATOM 27596 C C . LYS D 1 281 ? -67.002 57.197 -51.624 1.00 42.41 281 LYS D C 1
ATOM 27597 O O . LYS D 1 281 ? -68.236 57.185 -51.691 1.00 43.33 281 LYS D O 1
ATOM 27616 N N . LEU D 1 282 ? -66.330 56.345 -50.854 1.00 33.18 282 LEU D N 1
ATOM 27617 C CA . LEU D 1 282 ? -67.047 55.344 -50.080 1.00 36.65 282 LEU D CA 1
ATOM 27618 C C . LEU D 1 282 ? -67.860 55.996 -48.961 1.00 40.50 282 LEU D C 1
ATOM 27619 O O . LEU D 1 282 ? -68.984 55.567 -48.676 1.00 36.09 282 LEU D O 1
ATOM 27635 N N . GLY D 1 283 ? -67.333 57.055 -48.345 1.00 40.77 283 GLY D N 1
ATOM 27636 C CA . GLY D 1 283 ? -68.096 57.740 -47.314 1.00 41.68 283 GLY D CA 1
ATOM 27637 C C . GLY D 1 283 ? -69.373 58.354 -47.861 1.00 40.14 283 GLY D C 1
ATOM 27638 O O . GLY D 1 283 ? -70.419 58.312 -47.210 1.00 36.26 283 GLY D O 1
ATOM 27642 N N . GLU D 1 284 ? -69.293 58.936 -49.062 1.00 39.13 284 GLU D N 1
ATOM 27643 C CA . GLU D 1 284 ? -70.459 59.491 -49.739 1.00 48.34 284 GLU D CA 1
ATOM 27644 C C . GLU D 1 284 ? -71.488 58.408 -50.042 1.00 50.43 284 GLU D C 1
ATOM 27645 O O . GLU D 1 284 ? -72.683 58.565 -49.759 1.00 46.28 284 GLU D O 1
ATOM 27657 N N . LYS D 1 285 ? -71.041 57.308 -50.654 1.00 41.86 285 LYS D N 1
ATOM 27658 C CA . LYS D 1 285 ? -71.919 56.175 -50.905 1.00 44.26 285 LYS D CA 1
ATOM 27659 C C . LYS D 1 285 ? -72.585 55.690 -49.623 1.00 47.31 285 LYS D C 1
ATOM 27660 O O . LYS D 1 285 ? -73.771 55.331 -49.627 1.00 47.61 285 LYS D O 1
ATOM 27679 N N . ILE D 1 286 ? -71.843 55.668 -48.512 1.00 38.67 286 ILE D N 1
ATOM 27680 C CA . ILE D 1 286 ? -72.431 55.218 -47.253 1.00 37.88 286 ILE D CA 1
ATOM 27681 C C . ILE D 1 286 ? -73.476 56.219 -46.771 1.00 44.83 286 ILE D C 1
ATOM 27682 O O . ILE D 1 286 ? -74.542 55.832 -46.270 1.00 41.48 286 ILE D O 1
ATOM 27698 N N . ALA D 1 287 ? -73.202 57.515 -46.941 1.00 35.19 287 ALA D N 1
ATOM 27699 C CA . ALA D 1 287 ? -74.133 58.548 -46.493 1.00 44.46 287 ALA D CA 1
ATOM 27700 C C . ALA D 1 287 ? -75.450 58.457 -47.256 1.00 46.23 287 ALA D C 1
ATOM 27701 O O . ALA D 1 287 ? -76.529 58.638 -46.681 1.00 55.70 287 ALA D O 1
ATOM 27708 N N . ARG D 1 288 ? -75.370 58.150 -48.549 1.00 45.74 288 ARG D N 1
ATOM 27709 C CA . ARG D 1 288 ? -76.549 58.021 -49.392 1.00 50.62 288 ARG D CA 1
ATOM 27710 C C . ARG D 1 288 ? -77.323 56.746 -49.087 1.00 51.23 288 ARG D C 1
ATOM 27711 O O . ARG D 1 288 ? -78.529 56.792 -48.816 1.00 57.54 288 ARG D O 1
ATOM 27732 N N . GLU D 1 289 ? -76.657 55.594 -49.134 1.00 44.16 289 GLU D N 1
ATOM 27733 C CA . GLU D 1 289 ? -77.361 54.317 -49.094 1.00 46.90 289 GLU D CA 1
ATOM 27734 C C . GLU D 1 289 ? -77.673 53.851 -47.678 1.00 42.73 289 GLU D C 1
ATOM 27735 O O . GLU D 1 289 ? -78.614 53.064 -47.485 1.00 38.55 289 GLU D O 1
ATOM 27747 N N . TRP D 1 290 ? -76.927 54.327 -46.688 1.00 38.56 290 TRP D N 1
ATOM 27748 C CA . TRP D 1 290 ? -77.056 53.893 -45.302 1.00 41.65 290 TRP D CA 1
ATOM 27749 C C . TRP D 1 290 ? -77.521 55.052 -44.422 1.00 45.20 290 TRP D C 1
ATOM 27750 O O . TRP D 1 290 ? -77.261 55.082 -43.218 1.00 38.21 290 TRP D O 1
ATOM 27771 N N . GLU D 1 291 ? -78.226 56.009 -45.037 1.00 42.83 291 GLU D N 1
ATOM 27772 C CA . GLU D 1 291 ? -78.759 57.166 -44.322 1.00 53.29 291 GLU D CA 1
ATOM 27773 C C . GLU D 1 291 ? -79.503 56.758 -43.059 1.00 47.79 291 GLU D C 1
ATOM 27774 O O . GLU D 1 291 ? -79.438 57.460 -42.046 1.00 46.25 291 GLU D O 1
ATOM 27786 N N . ASP D 1 292 ? -80.184 55.620 -43.082 1.00 44.79 292 ASP D N 1
ATOM 27787 C CA . ASP D 1 292 ? -81.079 55.243 -41.994 1.00 54.00 292 ASP D CA 1
ATOM 27788 C C . ASP D 1 292 ? -80.402 54.416 -40.909 1.00 51.49 292 ASP D C 1
ATOM 27789 O O . ASP D 1 292 ? -81.056 54.060 -39.923 1.00 43.71 292 ASP D O 1
ATOM 27798 N N . LEU D 1 293 ? -79.109 54.128 -41.043 1.00 46.92 293 LEU D N 1
ATOM 27799 C CA . LEU D 1 293 ? -78.423 53.253 -40.104 1.00 44.24 293 LEU D CA 1
ATOM 27800 C C . LEU D 1 293 ? -77.913 54.034 -38.899 1.00 40.64 293 LEU D C 1
ATOM 27801 O O . LEU D 1 293 ? -77.477 55.178 -39.025 1.00 42.65 293 LEU D O 1
ATOM 27817 N N . ASP D 1 294 ? -77.955 53.394 -37.735 1.00 40.05 294 ASP D N 1
ATOM 27818 C CA . ASP D 1 294 ? -77.400 53.960 -36.506 1.00 38.48 294 ASP D CA 1
ATOM 27819 C C . ASP D 1 294 ? -75.936 53.520 -36.407 1.00 44.77 294 ASP D C 1
ATOM 27820 O O . ASP D 1 294 ? -75.642 52.365 -36.093 1.00 48.09 294 ASP D O 1
ATOM 27829 N N . ILE D 1 295 ? -75.018 54.438 -36.700 1.00 43.18 295 ILE D N 1
ATOM 27830 C CA . ILE D 1 295 ? -73.576 54.174 -36.645 1.00 44.12 295 ILE D CA 1
ATOM 27831 C C . ILE D 1 295 ? -72.961 55.087 -35.594 1.00 42.81 295 ILE D C 1
ATOM 27832 O O . ILE D 1 295 ? -73.050 56.315 -35.706 1.00 46.13 295 ILE D O 1
ATOM 27848 N N . ASP D 1 296 ? -72.316 54.484 -34.589 1.00 39.61 296 ASP D N 1
ATOM 27849 C CA . ASP D 1 296 ? -71.693 55.247 -33.512 1.00 47.95 296 ASP D CA 1
ATOM 27850 C C . ASP D 1 296 ? -70.221 55.570 -33.764 1.00 49.65 296 ASP D C 1
ATOM 27851 O O . ASP D 1 296 ? -69.751 56.630 -33.344 1.00 42.88 296 ASP D O 1
ATOM 27860 N N . VAL D 1 297 ? -69.460 54.679 -34.404 1.00 43.00 297 VAL D N 1
ATOM 27861 C CA . VAL D 1 297 ? -68.022 54.894 -34.555 1.00 46.65 297 VAL D CA 1
ATOM 27862 C C . VAL D 1 297 ? -67.538 54.220 -35.832 1.00 43.09 297 VAL D C 1
ATOM 27863 O O . VAL D 1 297 ? -68.139 53.252 -36.317 1.00 35.87 297 VAL D O 1
ATOM 27876 N N . VAL D 1 298 ? -66.450 54.772 -36.378 1.00 38.83 298 VAL D N 1
ATOM 27877 C CA . VAL D 1 298 ? -65.798 54.299 -37.599 1.00 42.69 298 VAL D CA 1
ATOM 27878 C C . VAL D 1 298 ? -64.423 53.768 -37.202 1.00 45.72 298 VAL D C 1
ATOM 27879 O O . VAL D 1 298 ? -63.574 54.537 -36.737 1.00 38.29 298 VAL D O 1
ATOM 27892 N N . ILE D 1 299 ? -64.195 52.473 -37.403 1.00 37.65 299 ILE D N 1
ATOM 27893 C CA . ILE D 1 299 ? -62.990 51.796 -36.942 1.00 38.65 299 ILE D CA 1
ATOM 27894 C C . ILE D 1 299 ? -62.293 51.159 -38.142 1.00 46.88 299 ILE D C 1
ATOM 27895 O O . ILE D 1 299 ? -62.855 50.255 -38.769 1.00 38.69 299 ILE D O 1
ATOM 27911 N N . PRO D 1 300 ? -61.080 51.576 -38.503 1.00 41.32 300 PRO D N 1
ATOM 27912 C CA . PRO D 1 300 ? -60.367 50.902 -39.594 1.00 44.00 300 PRO D CA 1
ATOM 27913 C C . PRO D 1 300 ? -59.729 49.591 -39.165 1.00 36.56 300 PRO D C 1
ATOM 27914 O O . PRO D 1 300 ? -59.327 49.407 -38.015 1.00 41.10 300 PRO D O 1
ATOM 27925 N N . ILE D 1 301 ? -59.636 48.673 -40.124 1.00 38.47 301 ILE D N 1
ATOM 27926 C CA . ILE D 1 301 ? -58.763 47.504 -40.024 1.00 40.25 301 ILE D CA 1
ATOM 27927 C C . ILE D 1 301 ? -57.373 47.993 -40.428 1.00 36.12 301 ILE D C 1
ATOM 27928 O O . ILE D 1 301 ? -57.141 48.258 -41.617 1.00 37.42 301 ILE D O 1
ATOM 27944 N N . PRO D 1 302 ? -56.428 48.148 -39.502 1.00 41.50 302 PRO D N 1
ATOM 27945 C CA . PRO D 1 302 ? -55.122 48.703 -39.883 1.00 51.31 302 PRO D CA 1
ATOM 27946 C C . PRO D 1 302 ? -54.356 47.717 -40.757 1.00 44.07 302 PRO D C 1
ATOM 27947 O O . PRO D 1 302 ? -54.623 46.517 -40.744 1.00 37.86 302 PRO D O 1
ATOM 27958 N N . GLU D 1 303 ? -53.391 48.228 -41.531 1.00 43.23 303 GLU D N 1
ATOM 27959 C CA . GLU D 1 303 ? -52.959 49.619 -41.517 1.00 46.50 303 GLU D CA 1
ATOM 27960 C C . GLU D 1 303 ? -53.421 50.381 -42.750 1.00 48.72 303 GLU D C 1
ATOM 27961 O O . GLU D 1 303 ? -53.542 51.607 -42.728 1.00 43.13 303 GLU D O 1
ATOM 27973 N N . THR D 1 304 ? -53.634 49.647 -43.845 1.00 37.50 304 THR D N 1
ATOM 27974 C CA . THR D 1 304 ? -53.931 50.296 -45.118 1.00 46.90 304 THR D CA 1
ATOM 27975 C C . THR D 1 304 ? -55.112 51.247 -44.990 1.00 35.58 304 THR D C 1
ATOM 27976 O O . THR D 1 304 ? -55.081 52.364 -45.514 1.00 40.97 304 THR D O 1
ATOM 27987 N N . SER D 1 305 ? -56.152 50.821 -44.280 1.00 42.56 305 SER D N 1
ATOM 27988 C CA . SER D 1 305 ? -57.432 51.514 -44.291 1.00 38.73 305 SER D CA 1
ATOM 27989 C C . SER D 1 305 ? -57.495 52.684 -43.318 1.00 44.95 305 SER D C 1
ATOM 27990 O O . SER D 1 305 ? -58.493 53.410 -43.319 1.00 38.73 305 SER D O 1
ATOM 27998 N N . CYS D 1 306 ? -56.450 52.915 -42.524 1.00 40.77 306 CYS D N 1
ATOM 27999 C CA . CYS D 1 306 ? -56.506 53.963 -41.512 1.00 41.04 306 CYS D CA 1
ATOM 28000 C C . CYS D 1 306 ? -56.872 55.317 -42.111 1.00 43.33 306 CYS D C 1
ATOM 28001 O O . CYS D 1 306 ? -57.733 56.028 -41.578 1.00 42.57 306 CYS D O 1
ATOM 28009 N N . ASP D 1 307 ? -56.229 55.704 -43.210 1.00 38.72 307 ASP D N 1
ATOM 28010 C CA . ASP D 1 307 ? -56.522 57.010 -43.788 1.00 38.69 307 ASP D CA 1
ATOM 28011 C C . ASP D 1 307 ? -57.825 56.992 -44.576 1.00 46.25 307 ASP D C 1
ATOM 28012 O O . ASP D 1 307 ? -58.493 58.028 -44.694 1.00 43.18 307 ASP D O 1
ATOM 28021 N N . ILE D 1 308 ? -58.223 55.826 -45.084 1.00 41.01 308 ILE D N 1
ATOM 28022 C CA . ILE D 1 308 ? -59.511 55.702 -45.758 1.00 39.73 308 ILE D CA 1
ATOM 28023 C C . ILE D 1 308 ? -60.646 55.856 -44.758 1.00 41.67 308 ILE D C 1
ATOM 28024 O O . ILE D 1 308 ? -61.598 56.614 -44.983 1.00 37.23 308 ILE D O 1
ATOM 28040 N N . ALA D 1 309 ? -60.574 55.120 -43.646 1.00 39.69 309 ALA D N 1
ATOM 28041 C CA . ALA D 1 309 ? -61.611 55.210 -42.633 1.00 37.42 309 ALA D CA 1
ATOM 28042 C C . ALA D 1 309 ? -61.694 56.616 -42.060 1.00 46.30 309 ALA D C 1
ATOM 28043 O O . ALA D 1 309 ? -62.780 57.071 -41.676 1.00 41.85 309 ALA D O 1
ATOM 28050 N N . LEU D 1 310 ? -60.566 57.321 -41.996 1.00 42.11 310 LEU D N 1
ATOM 28051 C CA . LEU D 1 310 ? -60.570 58.690 -41.490 1.00 44.57 310 LEU D CA 1
ATOM 28052 C C . LEU D 1 310 ? -61.446 59.584 -42.358 1.00 44.61 310 LEU D C 1
ATOM 28053 O O . LEU D 1 310 ? -62.323 60.294 -41.856 1.00 44.92 310 LEU D O 1
ATOM 28069 N N . GLU D 1 311 ? -61.230 59.540 -43.672 1.00 40.03 311 GLU D N 1
ATOM 28070 C CA . GLU D 1 311 ? -62.030 60.328 -44.599 1.00 43.83 311 GLU D CA 1
ATOM 28071 C C . GLU D 1 311 ? -63.502 59.914 -44.545 1.00 48.15 311 GLU D C 1
ATOM 28072 O O . GLU D 1 311 ? -64.390 60.774 -44.527 1.00 43.81 311 GLU D O 1
ATOM 28084 N N . ILE D 1 312 ? -63.783 58.611 -44.448 1.00 42.37 312 ILE D N 1
ATOM 28085 C CA . ILE D 1 312 ? -65.169 58.160 -44.324 1.00 41.23 312 ILE D CA 1
ATOM 28086 C C . ILE D 1 312 ? -65.829 58.780 -43.094 1.00 47.91 312 ILE D C 1
ATOM 28087 O O . ILE D 1 312 ? -66.941 59.322 -43.167 1.00 39.19 312 ILE D O 1
ATOM 28103 N N . ALA D 1 313 ? -65.161 58.695 -41.939 1.00 44.87 313 ALA D N 1
ATOM 28104 C CA . ALA D 1 313 ? -65.731 59.233 -40.709 1.00 45.03 313 ALA D CA 1
ATOM 28105 C C . ALA D 1 313 ? -65.993 60.729 -40.825 1.00 48.21 313 ALA D C 1
ATOM 28106 O O . ALA D 1 313 ? -66.961 61.241 -40.243 1.00 45.49 313 ALA D O 1
ATOM 28113 N N . ARG D 1 314 ? -65.148 61.438 -41.568 1.00 43.17 314 ARG D N 1
ATOM 28114 C CA . ARG D 1 314 ? -65.294 62.875 -41.737 1.00 48.96 314 ARG D CA 1
ATOM 28115 C C . ARG D 1 314 ? -66.465 63.225 -42.641 1.00 55.54 314 ARG D C 1
ATOM 28116 O O . ARG D 1 314 ? -67.120 64.255 -42.434 1.00 52.02 314 ARG D O 1
ATOM 28137 N N . ILE D 1 315 ? -66.722 62.402 -43.656 1.00 52.14 315 ILE D N 1
ATOM 28138 C CA . ILE D 1 315 ? -67.931 62.555 -44.454 1.00 49.64 315 ILE D CA 1
ATOM 28139 C C . ILE D 1 315 ? -69.154 62.237 -43.609 1.00 50.60 315 ILE D C 1
ATOM 28140 O O . ILE D 1 315 ? -70.138 62.983 -43.598 1.00 49.39 315 ILE D O 1
ATOM 28156 N N . LEU D 1 316 ? -69.106 61.137 -42.869 1.00 44.50 316 LEU D N 1
ATOM 28157 C CA . LEU D 1 316 ? -70.280 60.743 -42.110 1.00 42.42 316 LEU D CA 1
ATOM 28158 C C . LEU D 1 316 ? -70.523 61.624 -40.891 1.00 51.83 316 LEU D C 1
ATOM 28159 O O . LEU D 1 316 ? -71.592 61.516 -40.278 1.00 47.53 316 LEU D O 1
ATOM 28175 N N . GLY D 1 317 ? -69.587 62.501 -40.541 1.00 45.87 317 GLY D N 1
ATOM 28176 C CA . GLY D 1 317 ? -69.722 63.266 -39.315 1.00 41.45 317 GLY D CA 1
ATOM 28177 C C . GLY D 1 317 ? -69.724 62.382 -38.090 1.00 50.18 317 GLY D C 1
ATOM 28178 O O . GLY D 1 317 ? -70.507 62.607 -37.155 1.00 41.03 317 GLY D O 1
ATOM 28182 N N . LYS D 1 318 ? -68.877 61.364 -38.080 1.00 40.05 318 LYS D N 1
ATOM 28183 C CA . LYS D 1 318 ? -68.842 60.373 -37.019 1.00 35.81 318 LYS D CA 1
ATOM 28184 C C . LYS D 1 318 ? -67.420 60.256 -36.499 1.00 40.39 318 LYS D C 1
ATOM 28185 O O . LYS D 1 318 ? -66.459 60.570 -37.209 1.00 39.12 318 LYS D O 1
ATOM 28204 N N . PRO D 1 319 ? -67.253 59.812 -35.259 1.00 39.13 319 PRO D N 1
ATOM 28205 C CA . PRO D 1 319 ? -65.906 59.760 -34.677 1.00 44.68 319 PRO D CA 1
ATOM 28206 C C . PRO D 1 319 ? -65.084 58.612 -35.253 1.00 43.83 319 PRO D C 1
ATOM 28207 O O . PRO D 1 319 ? -65.598 57.519 -35.521 1.00 43.97 319 PRO D O 1
ATOM 28218 N N . TYR D 1 320 ? -63.803 58.895 -35.463 1.00 48.71 320 TYR D N 1
ATOM 28219 C CA . TYR D 1 320 ? -62.797 57.905 -35.837 1.00 43.78 320 TYR D CA 1
ATOM 28220 C C . TYR D 1 320 ? -62.103 57.426 -34.572 1.00 44.76 320 TYR D C 1
ATOM 28221 O O . TYR D 1 320 ? -61.662 58.243 -33.757 1.00 47.69 320 TYR D O 1
ATOM 28239 N N . ARG D 1 321 ? -62.028 56.108 -34.397 1.00 45.28 321 ARG D N 1
ATOM 28240 C CA . ARG D 1 321 ? -61.370 55.530 -33.236 1.00 42.71 321 ARG D CA 1
ATOM 28241 C C . ARG D 1 321 ? -60.590 54.288 -33.648 1.00 46.56 321 ARG D C 1
ATOM 28242 O O . ARG D 1 321 ? -61.073 53.464 -34.429 1.00 41.85 321 ARG D O 1
ATOM 28263 N N . GLN D 1 322 ? -59.386 54.160 -33.091 1.00 44.30 322 GLN D N 1
ATOM 28264 C CA . GLN D 1 322 ? -58.497 53.014 -33.314 1.00 44.40 322 GLN D CA 1
ATOM 28265 C C . GLN D 1 322 ? -58.976 51.849 -32.453 1.00 42.57 322 GLN D C 1
ATOM 28266 O O . GLN D 1 322 ? -58.450 51.563 -31.375 1.00 50.30 322 GLN D O 1
ATOM 28280 N N . GLY D 1 323 ? -60.008 51.155 -32.942 1.00 38.56 323 GLY D N 1
ATOM 28281 C CA . GLY D 1 323 ? -60.511 49.994 -32.236 1.00 37.31 323 GLY D CA 1
ATOM 28282 C C . GLY D 1 323 ? -59.671 48.749 -32.410 1.00 37.95 323 GLY D C 1
ATOM 28283 O O . GLY D 1 323 ? -59.685 47.871 -31.542 1.00 38.96 323 GLY D O 1
ATOM 28287 N N . PHE D 1 324 ? -58.943 48.653 -33.507 1.00 41.72 324 PHE D N 1
ATOM 28288 C CA . PHE D 1 324 ? -58.088 47.507 -33.779 1.00 44.61 324 PHE D CA 1
ATOM 28289 C C . PHE D 1 324 ? -56.640 47.968 -33.851 1.00 40.29 324 PHE D C 1
ATOM 28290 O O . PHE D 1 324 ? -56.340 49.025 -34.418 1.00 41.46 324 PHE D O 1
ATOM 28307 N N . VAL D 1 325 ? -55.749 47.175 -33.261 1.00 40.87 325 VAL D N 1
ATOM 28308 C CA . VAL D 1 325 ? -54.316 47.437 -33.274 1.00 37.53 325 VAL D CA 1
ATOM 28309 C C . VAL D 1 325 ? -53.624 46.232 -33.904 1.00 37.13 325 VAL D C 1
ATOM 28310 O O . VAL D 1 325 ? -53.862 45.088 -33.500 1.00 37.97 325 VAL D O 1
ATOM 28323 N N . LYS D 1 326 ? -52.783 46.493 -34.903 1.00 38.68 326 LYS D N 1
ATOM 28324 C CA . LYS D 1 326 ? -52.092 45.440 -35.640 1.00 46.39 326 LYS D CA 1
ATOM 28325 C C . LYS D 1 326 ? -50.774 45.121 -34.938 1.00 43.48 326 LYS D C 1
ATOM 28326 O O . LYS D 1 326 ? -49.938 46.007 -34.739 1.00 40.80 326 LYS D O 1
ATOM 28345 N N . ASN D 1 327 ? -50.617 43.865 -34.541 1.00 38.71 327 ASN D N 1
ATOM 28346 C CA . ASN D 1 327 ? -49.366 43.388 -33.978 1.00 52.38 327 ASN D CA 1
ATOM 28347 C C . ASN D 1 327 ? -48.248 43.605 -34.990 1.00 47.25 327 ASN D C 1
ATOM 28348 O O . ASN D 1 327 ? -48.288 43.070 -36.098 1.00 42.69 327 ASN D O 1
ATOM 28359 N N . ARG D 1 328 ? -47.269 44.434 -34.636 1.00 46.76 328 ARG D N 1
ATOM 28360 C CA . ARG D 1 328 ? -46.195 44.701 -35.582 1.00 45.96 328 ARG D CA 1
ATOM 28361 C C . ARG D 1 328 ? -45.383 43.448 -35.871 1.00 50.06 328 ARG D C 1
ATOM 28362 O O . ARG D 1 328 ? -44.784 43.337 -36.944 1.00 50.48 328 ARG D O 1
ATOM 28383 N N . TYR D 1 329 ? -45.363 42.507 -34.936 1.00 48.16 329 TYR D N 1
ATOM 28384 C CA . TYR D 1 329 ? -44.525 41.322 -35.001 1.00 52.50 329 TYR D CA 1
ATOM 28385 C C . TYR D 1 329 ? -45.433 40.104 -34.924 1.00 51.92 329 TYR D C 1
ATOM 28386 O O . TYR D 1 329 ? -46.273 40.010 -34.025 1.00 53.93 329 TYR D O 1
ATOM 28404 N N . VAL D 1 330 ? -45.291 39.192 -35.872 1.00 56.93 330 VAL D N 1
ATOM 28405 C CA . VAL D 1 330 ? -46.051 37.951 -35.833 1.00 57.34 330 VAL D CA 1
ATOM 28406 C C . VAL D 1 330 ? -45.049 36.812 -35.766 1.00 44.38 330 VAL D C 1
ATOM 28407 O O . VAL D 1 330 ? -43.900 36.944 -36.196 1.00 57.60 330 VAL D O 1
ATOM 28420 N N . GLY D 1 331 ? -45.473 35.709 -35.150 1.00 54.71 331 GLY D N 1
ATOM 28421 C CA . GLY D 1 331 ? -44.604 34.579 -34.931 1.00 59.06 331 GLY D CA 1
ATOM 28422 C C . GLY D 1 331 ? -45.225 33.321 -35.508 1.00 53.12 331 GLY D C 1
ATOM 28423 O O . GLY D 1 331 ? -46.393 33.299 -35.898 1.00 62.64 331 GLY D O 1
ATOM 28427 N N . ARG D 1 332 ? -44.417 32.271 -35.550 1.00 56.50 332 ARG D N 1
ATOM 28428 C CA . ARG D 1 332 ? -44.893 31.034 -36.133 1.00 52.31 332 ARG D CA 1
ATOM 28429 C C . ARG D 1 332 ? -45.750 30.267 -35.134 1.00 56.82 332 ARG D C 1
ATOM 28430 O O . ARG D 1 332 ? -45.706 30.494 -33.921 1.00 59.63 332 ARG D O 1
ATOM 28451 N N . THR D 1 333 ? -46.595 29.398 -35.679 1.00 59.99 333 THR D N 1
ATOM 28452 C CA . THR D 1 333 ? -47.233 28.341 -34.913 1.00 61.72 333 THR D CA 1
ATOM 28453 C C . THR D 1 333 ? -46.365 27.099 -35.051 1.00 67.54 333 THR D C 1
ATOM 28454 O O . THR D 1 333 ? -45.949 26.749 -36.161 1.00 65.24 333 THR D O 1
ATOM 28465 N N . PHE D 1 334 ? -46.066 26.457 -33.931 1.00 68.84 334 PHE D N 1
ATOM 28466 C CA . PHE D 1 334 ? -45.170 25.311 -33.930 1.00 64.57 334 PHE D CA 1
ATOM 28467 C C . PHE D 1 334 ? -45.968 24.016 -33.905 1.00 68.82 334 PHE D C 1
ATOM 28468 O O . PHE D 1 334 ? -47.048 23.937 -33.312 1.00 70.09 334 PHE D O 1
ATOM 28485 N N . ILE D 1 335 ? -45.425 23.000 -34.564 1.00 74.60 335 ILE D N 1
ATOM 28486 C CA . ILE D 1 335 ? -45.997 21.660 -34.554 1.00 76.56 335 ILE D CA 1
ATOM 28487 C C . ILE D 1 335 ? -45.192 20.860 -33.535 1.00 79.14 335 ILE D C 1
ATOM 28488 O O . ILE D 1 335 ? -44.046 20.479 -33.791 1.00 69.15 335 ILE D O 1
ATOM 28504 N N . MET D 1 336 ? -45.778 20.625 -32.368 1.00 83.50 336 MET D N 1
ATOM 28505 C CA . MET D 1 336 ? -45.187 19.784 -31.337 1.00 85.70 336 MET D CA 1
ATOM 28506 C C . MET D 1 336 ? -45.917 18.440 -31.296 1.00 88.83 336 MET D C 1
ATOM 28507 O O . MET D 1 336 ? -47.114 18.377 -31.588 1.00 90.71 336 MET D O 1
ATOM 28521 N N . PRO D 1 337 ? -45.230 17.343 -30.968 1.00 90.75 337 PRO D N 1
ATOM 28522 C CA . PRO D 1 337 ? -45.884 16.022 -31.028 1.00 87.73 337 PRO D CA 1
ATOM 28523 C C . PRO D 1 337 ? -47.278 15.963 -30.405 1.00 91.20 337 PRO D C 1
ATOM 28524 O O . PRO D 1 337 ? -48.182 15.367 -31.000 1.00 87.19 337 PRO D O 1
ATOM 28535 N N . GLY D 1 338 ? -47.485 16.577 -29.239 1.00 88.44 338 GLY D N 1
ATOM 28536 C CA . GLY D 1 338 ? -48.817 16.645 -28.655 1.00 84.24 338 GLY D CA 1
ATOM 28537 C C . GLY D 1 338 ? -49.630 17.873 -29.018 1.00 86.99 338 GLY D C 1
ATOM 28538 O O . GLY D 1 338 ? -50.583 18.222 -28.307 1.00 86.86 338 GLY D O 1
ATOM 28542 N N . GLN D 1 339 ? -49.328 18.467 -30.178 1.00 86.46 339 GLN D N 1
ATOM 28543 C CA . GLN D 1 339 ? -49.569 19.894 -30.394 1.00 90.55 339 GLN D CA 1
ATOM 28544 C C . GLN D 1 339 ? -51.046 20.231 -30.515 1.00 90.24 339 GLN D C 1
ATOM 28545 O O . GLN D 1 339 ? -51.848 19.453 -31.030 1.00 80.55 339 GLN D O 1
ATOM 28549 N N . GLN D 1 340 ? -51.362 21.474 -30.125 1.00 92.80 340 GLN D N 1
ATOM 28550 C CA . GLN D 1 340 ? -52.695 22.056 -30.232 1.00 96.55 340 GLN D CA 1
ATOM 28551 C C . GLN D 1 340 ? -53.054 22.402 -31.674 1.00 94.09 340 GLN D C 1
ATOM 28552 O O . GLN D 1 340 ? -52.190 22.652 -32.524 1.00 90.83 340 GLN D O 1
ATOM 28566 N N . LEU D 1 341 ? -54.357 22.462 -31.931 1.00 91.44 341 LEU D N 1
ATOM 28567 C CA . LEU D 1 341 ? -54.844 22.662 -33.284 1.00 89.25 341 LEU D CA 1
ATOM 28568 C C . LEU D 1 341 ? -55.185 24.110 -33.604 1.00 93.70 341 LEU D C 1
ATOM 28569 O O . LEU D 1 341 ? -55.659 24.360 -34.709 1.00 93.10 341 LEU D O 1
ATOM 28585 N N . ARG D 1 342 ? -54.975 25.073 -32.704 1.00 92.46 342 ARG D N 1
ATOM 28586 C CA . ARG D 1 342 ? -55.538 26.410 -32.944 1.00 87.03 342 ARG D CA 1
ATOM 28587 C C . ARG D 1 342 ? -54.506 27.297 -33.634 1.00 94.52 342 ARG D C 1
ATOM 28588 O O . ARG D 1 342 ? -53.803 28.084 -33.006 1.00 96.24 342 ARG D O 1
ATOM 28609 N N . ARG D 1 343 ? -54.445 27.191 -34.966 1.00 100.35 343 ARG D N 1
ATOM 28610 C CA . ARG D 1 343 ? -53.621 28.059 -35.800 1.00 97.08 343 ARG D CA 1
ATOM 28611 C C . ARG D 1 343 ? -54.403 29.190 -36.452 1.00 90.82 343 ARG D C 1
ATOM 28612 O O . ARG D 1 343 ? -53.865 30.292 -36.596 1.00 92.67 343 ARG D O 1
ATOM 28633 N N . LYS D 1 344 ? -55.658 28.949 -36.838 1.00 86.46 344 LYS D N 1
ATOM 28634 C CA . LYS D 1 344 ? -56.346 29.792 -37.809 1.00 88.14 344 LYS D CA 1
ATOM 28635 C C . LYS D 1 344 ? -56.625 31.211 -37.326 1.00 89.14 344 LYS D C 1
ATOM 28636 O O . LYS D 1 344 ? -56.972 32.061 -38.154 1.00 82.56 344 LYS D O 1
ATOM 28640 N N . SER D 1 345 ? -56.457 31.500 -36.038 1.00 86.84 345 SER D N 1
ATOM 28641 C CA . SER D 1 345 ? -56.954 32.749 -35.480 1.00 76.05 345 SER D CA 1
ATOM 28642 C C . SER D 1 345 ? -56.335 33.971 -36.152 1.00 73.55 345 SER D C 1
ATOM 28643 O O . SER D 1 345 ? -55.171 33.968 -36.567 1.00 68.47 345 SER D O 1
ATOM 28651 N N . VAL D 1 346 ? -57.146 35.031 -36.250 1.00 65.31 346 VAL D N 1
ATOM 28652 C CA . VAL D 1 346 ? -56.673 36.354 -36.651 1.00 63.35 346 VAL D CA 1
ATOM 28653 C C . VAL D 1 346 ? -56.306 37.215 -35.450 1.00 49.90 346 VAL D C 1
ATOM 28654 O O . VAL D 1 346 ? -55.776 38.321 -35.632 1.00 51.49 346 VAL D O 1
ATOM 28667 N N . ARG D 1 347 ? -56.541 36.735 -34.226 1.00 48.99 347 ARG D N 1
ATOM 28668 C CA . ARG D 1 347 ? -55.981 37.401 -33.059 1.00 55.37 347 ARG D CA 1
ATOM 28669 C C . ARG D 1 347 ? -54.456 37.424 -33.095 1.00 57.22 347 ARG D C 1
ATOM 28670 O O . ARG D 1 347 ? -53.842 38.239 -32.399 1.00 58.82 347 ARG D O 1
ATOM 28691 N N . ARG D 1 348 ? -53.822 36.544 -33.872 1.00 58.26 348 ARG D N 1
ATOM 28692 C CA . ARG D 1 348 ? -52.366 36.579 -33.969 1.00 59.58 348 ARG D CA 1
ATOM 28693 C C . ARG D 1 348 ? -51.899 37.801 -34.755 1.00 54.72 348 ARG D C 1
ATOM 28694 O O . ARG D 1 348 ? -50.783 38.277 -34.524 1.00 59.19 348 ARG D O 1
ATOM 28715 N N . LYS D 1 349 ? -52.763 38.380 -35.598 1.00 54.48 349 LYS D N 1
ATOM 28716 C CA . LYS D 1 349 ? -52.438 39.605 -36.320 1.00 54.60 349 LYS D CA 1
ATOM 28717 C C . LYS D 1 349 ? -53.057 40.858 -35.705 1.00 52.40 349 LYS D C 1
ATOM 28718 O O . LYS D 1 349 ? -52.530 41.956 -35.919 1.00 50.72 349 LYS D O 1
ATOM 28737 N N . LEU D 1 350 ? -54.145 40.732 -34.945 1.00 51.84 350 LEU D N 1
ATOM 28738 C CA . LEU D 1 350 ? -54.926 41.898 -34.556 1.00 45.37 350 LEU D CA 1
ATOM 28739 C C . LEU D 1 350 ? -55.414 41.803 -33.120 1.00 42.22 350 LEU D C 1
ATOM 28740 O O . LEU D 1 350 ? -55.783 40.725 -32.648 1.00 43.08 350 LEU D O 1
ATOM 28756 N N . ASN D 1 351 ? -55.474 42.945 -32.452 1.00 44.34 351 ASN D N 1
ATOM 28757 C CA . ASN D 1 351 ? -56.068 43.023 -31.131 1.00 39.27 351 ASN D CA 1
ATOM 28758 C C . ASN D 1 351 ? -57.128 44.108 -31.113 1.00 42.31 351 ASN D C 1
ATOM 28759 O O . ASN D 1 351 ? -56.923 45.202 -31.654 1.00 38.40 351 ASN D O 1
ATOM 28770 N N . ALA D 1 352 ? -58.265 43.792 -30.501 1.00 49.19 352 ALA D N 1
ATOM 28771 C CA . ALA D 1 352 ? -59.338 44.753 -30.328 1.00 51.12 352 ALA D CA 1
ATOM 28772 C C . ALA D 1 352 ? -59.105 45.555 -29.060 1.00 48.18 352 ALA D C 1
ATOM 28773 O O . ALA D 1 352 ? -58.701 45.008 -28.032 1.00 54.60 352 ALA D O 1
ATOM 28780 N N . ASN D 1 353 ? -59.353 46.854 -29.142 1.00 51.20 353 ASN D N 1
ATOM 28781 C CA . ASN D 1 353 ? -59.477 47.663 -27.938 1.00 48.50 353 ASN D CA 1
ATOM 28782 C C . ASN D 1 353 ? -60.907 47.529 -27.433 1.00 52.93 353 ASN D C 1
ATOM 28783 O O . ASN D 1 353 ? -61.836 48.073 -28.040 1.00 53.19 353 ASN D O 1
ATOM 28794 N N . ARG D 1 354 ? -61.089 46.820 -26.318 1.00 54.35 354 ARG D N 1
ATOM 28795 C CA . ARG D 1 354 ? -62.439 46.499 -25.862 1.00 55.55 354 ARG D CA 1
ATOM 28796 C C . ARG D 1 354 ? -63.268 47.759 -25.640 1.00 58.04 354 ARG D C 1
ATOM 28797 O O . ARG D 1 354 ? -64.428 47.829 -26.061 1.00 59.68 354 ARG D O 1
ATOM 28818 N N . ALA D 1 355 ? -62.689 48.771 -24.991 1.00 56.39 355 ALA D N 1
ATOM 28819 C CA . ALA D 1 355 ? -63.443 49.981 -24.678 1.00 57.78 355 ALA D CA 1
ATOM 28820 C C . ALA D 1 355 ? -64.044 50.624 -25.919 1.00 55.17 355 ALA D C 1
ATOM 28821 O O . ALA D 1 355 ? -65.062 51.318 -25.827 1.00 53.87 355 ALA D O 1
ATOM 28828 N N . GLU D 1 356 ? -63.439 50.420 -27.081 1.00 49.92 356 GLU D N 1
ATOM 28829 C CA . GLU D 1 356 ? -63.880 51.146 -28.262 1.00 51.46 356 GLU D CA 1
ATOM 28830 C C . GLU D 1 356 ? -65.055 50.477 -28.969 1.00 42.54 356 GLU D C 1
ATOM 28831 O O . GLU D 1 356 ? -65.582 51.060 -29.921 1.00 42.65 356 GLU D O 1
ATOM 28843 N N . PHE D 1 357 ? -65.494 49.299 -28.510 1.00 47.57 357 PHE D N 1
ATOM 28844 C CA . PHE D 1 357 ? -66.627 48.600 -29.111 1.00 49.93 357 PHE D CA 1
ATOM 28845 C C . PHE D 1 357 ? -67.832 48.440 -28.195 1.00 46.27 357 PHE D C 1
ATOM 28846 O O . PHE D 1 357 ? -68.927 48.162 -28.697 1.00 45.40 357 PHE D O 1
ATOM 28863 N N . ARG D 1 358 ? -67.659 48.548 -26.878 1.00 50.56 358 ARG D N 1
ATOM 28864 C CA . ARG D 1 358 ? -68.712 48.178 -25.942 1.00 53.68 358 ARG D CA 1
ATOM 28865 C C . ARG D 1 358 ? -69.971 48.992 -26.216 1.00 47.38 358 ARG D C 1
ATOM 28866 O O . ARG D 1 358 ? -69.928 50.224 -26.262 1.00 46.37 358 ARG D O 1
ATOM 28887 N N . ASP D 1 359 ? -71.080 48.286 -26.438 1.00 52.03 359 ASP D N 1
ATOM 28888 C CA . ASP D 1 359 ? -72.400 48.893 -26.621 1.00 53.54 359 ASP D CA 1
ATOM 28889 C C . ASP D 1 359 ? -72.444 49.883 -27.778 1.00 50.70 359 ASP D C 1
ATOM 28890 O O . ASP D 1 359 ? -73.184 50.869 -27.728 1.00 50.10 359 ASP D O 1
ATOM 28899 N N . LYS D 1 360 ? -71.682 49.635 -28.839 1.00 45.46 360 LYS D N 1
ATOM 28900 C CA . LYS D 1 360 ? -71.646 50.548 -29.970 1.00 45.47 360 LYS D CA 1
ATOM 28901 C C . LYS D 1 360 ? -72.017 49.825 -31.258 1.00 44.63 360 LYS D C 1
ATOM 28902 O O . LYS D 1 360 ? -71.785 48.622 -31.408 1.00 42.13 360 LYS D O 1
ATOM 28921 N N . ASN D 1 361 ? -72.658 50.569 -32.151 1.00 43.98 361 ASN D N 1
ATOM 28922 C CA . ASN D 1 361 ? -72.829 50.175 -33.542 1.00 48.22 361 ASN D CA 1
ATOM 28923 C C . ASN D 1 361 ? -71.575 50.639 -34.270 1.00 32.20 361 ASN D C 1
ATOM 28924 O O . ASN D 1 361 ? -71.330 51.840 -34.382 1.00 38.27 361 ASN D O 1
ATOM 28935 N N . VAL D 1 362 ? -70.752 49.694 -34.718 1.00 44.53 362 VAL D N 1
ATOM 28936 C CA . VAL D 1 362 ? -69.435 50.017 -35.259 1.00 36.71 362 VAL D CA 1
ATOM 28937 C C . VAL D 1 362 ? -69.447 49.801 -36.764 1.00 33.03 362 VAL D C 1
ATOM 28938 O O . VAL D 1 362 ? -69.940 48.776 -37.252 1.00 36.70 362 VAL D O 1
ATOM 28951 N N . LEU D 1 363 ? -68.894 50.759 -37.493 1.00 34.13 363 LEU D N 1
ATOM 28952 C CA . LEU D 1 363 ? -68.633 50.615 -38.918 1.00 36.26 363 LEU D CA 1
ATOM 28953 C C . LEU D 1 363 ? -67.149 50.282 -39.088 1.00 39.50 363 LEU D C 1
ATOM 28954 O O . LEU D 1 363 ? -66.284 51.129 -38.849 1.00 38.47 363 LEU D O 1
ATOM 28970 N N . LEU D 1 364 ? -66.857 49.051 -39.494 1.00 37.23 364 LEU D N 1
ATOM 28971 C CA . LEU D 1 364 ? -65.481 48.667 -39.785 1.00 34.66 364 LEU D CA 1
ATOM 28972 C C . LEU D 1 364 ? -65.149 48.955 -41.243 1.00 38.80 364 LEU D C 1
ATOM 28973 O O . LEU D 1 364 ? -66.000 48.838 -42.132 1.00 35.31 364 LEU D O 1
ATOM 28989 N N . VAL D 1 365 ? -63.888 49.320 -41.488 1.00 36.28 365 VAL D N 1
ATOM 28990 C CA . VAL D 1 365 ? -63.398 49.645 -42.825 1.00 29.26 365 VAL D CA 1
ATOM 28991 C C . VAL D 1 365 ? -62.176 48.781 -43.117 1.00 42.54 365 VAL D C 1
ATOM 28992 O O . VAL D 1 365 ? -61.185 48.836 -42.380 1.00 36.36 365 VAL D O 1
ATOM 29005 N N . ASP D 1 366 ? -62.225 48.024 -44.210 1.00 41.42 366 ASP D N 1
ATOM 29006 C CA . ASP D 1 366 ? -61.087 47.234 -44.658 1.00 39.46 366 ASP D CA 1
ATOM 29007 C C . ASP D 1 366 ? -60.780 47.598 -46.102 1.00 38.14 366 ASP D C 1
ATOM 29008 O O . ASP D 1 366 ? -61.596 48.204 -46.798 1.00 36.24 366 ASP D O 1
ATOM 29017 N N . ASP D 1 367 ? -59.581 47.232 -46.565 1.00 36.79 367 ASP D N 1
ATOM 29018 C CA . ASP D 1 367 ? -59.189 47.652 -47.908 1.00 35.91 367 ASP D CA 1
ATOM 29019 C C . ASP D 1 367 ? -59.799 46.781 -48.998 1.00 33.37 367 ASP D C 1
ATOM 29020 O O . ASP D 1 367 ? -59.999 47.263 -50.115 1.00 34.82 367 ASP D O 1
ATOM 29029 N N . SER D 1 368 ? -60.108 45.528 -48.692 1.00 36.42 368 SER D N 1
ATOM 29030 C CA . SER D 1 368 ? -60.593 44.581 -49.683 1.00 35.30 368 SER D CA 1
ATOM 29031 C C . SER D 1 368 ? -61.163 43.392 -48.934 1.00 31.25 368 SER D C 1
ATOM 29032 O O . SER D 1 368 ? -60.993 43.255 -47.722 1.00 38.70 368 SER D O 1
ATOM 29040 N N . ILE D 1 369 ? -61.872 42.548 -49.676 1.00 34.53 369 ILE D N 1
ATOM 29041 C CA . ILE D 1 369 ? -62.394 41.287 -49.174 1.00 33.16 369 ILE D CA 1
ATOM 29042 C C . ILE D 1 369 ? -62.065 40.249 -50.231 1.00 33.85 369 ILE D C 1
ATOM 29043 O O . ILE D 1 369 ? -62.416 40.421 -51.402 1.00 34.65 369 ILE D O 1
ATOM 29059 N N . VAL D 1 370 ? -61.370 39.195 -49.838 1.00 39.52 370 VAL D N 1
ATOM 29060 C CA . VAL D 1 370 ? -60.866 38.238 -50.808 1.00 39.19 370 VAL D CA 1
ATOM 29061 C C . VAL D 1 370 ? -61.534 36.905 -50.534 1.00 39.47 370 VAL D C 1
ATOM 29062 O O . VAL D 1 370 ? -62.489 36.524 -51.225 1.00 40.54 370 VAL D O 1
ATOM 29075 N N . ARG D 1 371 ? -61.066 36.209 -49.503 1.00 40.13 371 ARG D N 1
ATOM 29076 C CA . ARG D 1 371 ? -61.669 34.941 -49.113 1.00 43.59 371 ARG D CA 1
ATOM 29077 C C . ARG D 1 371 ? -62.857 35.121 -48.175 1.00 49.05 371 ARG D C 1
ATOM 29078 O O . ARG D 1 371 ? -63.759 34.276 -48.166 1.00 47.19 371 ARG D O 1
ATOM 29099 N N . GLY D 1 372 ? -62.886 36.198 -47.384 1.00 40.26 372 GLY D N 1
ATOM 29100 C CA . GLY D 1 372 ? -63.935 36.409 -46.410 1.00 49.44 372 GLY D CA 1
ATOM 29101 C C . GLY D 1 372 ? -63.708 35.720 -45.083 1.00 47.55 372 GLY D C 1
ATOM 29102 O O . GLY D 1 372 ? -64.346 36.088 -44.087 1.00 41.30 372 GLY D O 1
ATOM 29106 N N . THR D 1 373 ? -62.831 34.714 -45.054 1.00 49.95 373 THR D N 1
ATOM 29107 C CA . THR D 1 373 ? -62.333 34.120 -43.821 1.00 49.73 373 THR D CA 1
ATOM 29108 C C . THR D 1 373 ? -61.938 35.165 -42.788 1.00 43.63 373 THR D C 1
ATOM 29109 O O . THR D 1 373 ? -62.429 35.175 -41.655 1.00 49.88 373 THR D O 1
ATOM 29120 N N . THR D 1 374 ? -61.010 36.035 -43.180 1.00 44.74 374 THR D N 1
ATOM 29121 C CA . THR D 1 374 ? -60.491 37.053 -42.279 1.00 44.21 374 THR D CA 1
ATOM 29122 C C . THR D 1 374 ? -61.590 38.017 -41.848 1.00 45.65 374 THR D C 1
ATOM 29123 O O . THR D 1 374 ? -61.682 38.373 -40.667 1.00 45.75 374 THR D O 1
ATOM 29134 N N . SER D 1 375 ? -62.449 38.424 -42.786 1.00 43.56 375 SER D N 1
ATOM 29135 C CA . SER D 1 375 ? -63.551 39.324 -42.454 1.00 39.82 375 SER D CA 1
ATOM 29136 C C . SER D 1 375 ? -64.445 38.720 -41.381 1.00 38.71 375 SER D C 1
ATOM 29137 O O . SER D 1 375 ? -64.745 39.362 -40.368 1.00 43.08 375 SER D O 1
ATOM 29145 N N . GLU D 1 376 ? -64.934 37.503 -41.624 1.00 39.88 376 GLU D N 1
ATOM 29146 C CA . GLU D 1 376 ? -65.750 36.808 -40.639 1.00 43.34 376 GLU D CA 1
ATOM 29147 C C . GLU D 1 376 ? -65.099 36.873 -39.266 1.00 47.08 376 GLU D C 1
ATOM 29148 O O . GLU D 1 376 ? -65.738 37.234 -38.275 1.00 42.45 376 GLU D O 1
ATOM 29160 N N . GLN D 1 377 ? -63.810 36.541 -39.196 1.00 46.06 377 GLN D N 1
ATOM 29161 C CA . GLN D 1 377 ? -63.126 36.511 -37.911 1.00 40.04 377 GLN D CA 1
ATOM 29162 C C . GLN D 1 377 ? -62.985 37.904 -37.312 1.00 41.23 377 GLN D C 1
ATOM 29163 O O . GLN D 1 377 ? -63.030 38.051 -36.083 1.00 48.07 377 GLN D O 1
ATOM 29177 N N . ILE D 1 378 ? -62.843 38.935 -38.146 1.00 40.15 378 ILE D N 1
ATOM 29178 C CA . ILE D 1 378 ? -62.701 40.294 -37.628 1.00 39.47 378 ILE D CA 1
ATOM 29179 C C . ILE D 1 378 ? -64.019 40.785 -37.043 1.00 43.16 378 ILE D C 1
ATOM 29180 O O . ILE D 1 378 ? -64.048 41.377 -35.959 1.00 40.68 378 ILE D O 1
ATOM 29196 N N . ILE D 1 379 ? -65.129 40.506 -37.732 1.00 44.70 379 ILE D N 1
ATOM 29197 C CA . ILE D 1 379 ? -66.459 40.878 -37.250 1.00 38.54 379 ILE D CA 1
ATOM 29198 C C . ILE D 1 379 ? -66.739 40.225 -35.905 1.00 40.88 379 ILE D C 1
ATOM 29199 O O . ILE D 1 379 ? -67.255 40.857 -34.976 1.00 44.55 379 ILE D O 1
ATOM 29215 N N . GLU D 1 380 ? -66.424 38.936 -35.803 1.00 41.10 380 GLU D N 1
ATOM 29216 C CA . GLU D 1 380 ? -66.565 38.188 -34.560 1.00 48.17 380 GLU D CA 1
ATOM 29217 C C . GLU D 1 380 ? -65.710 38.781 -33.446 1.00 50.55 380 GLU D C 1
ATOM 29218 O O . GLU D 1 380 ? -66.126 38.799 -32.282 1.00 51.39 380 GLU D O 1
ATOM 29230 N N . MET D 1 381 ? -64.513 39.277 -33.765 1.00 42.72 381 MET D N 1
ATOM 29231 C CA . MET D 1 381 ? -63.721 39.922 -32.721 1.00 42.70 381 MET D CA 1
ATOM 29232 C C . MET D 1 381 ? -64.429 41.159 -32.188 1.00 42.29 381 MET D C 1
ATOM 29233 O O . MET D 1 381 ? -64.396 41.434 -30.983 1.00 42.34 381 MET D O 1
ATOM 29247 N N . ALA D 1 382 ? -65.085 41.915 -33.074 1.00 43.06 382 ALA D N 1
ATOM 29248 C CA . ALA D 1 382 ? -65.806 43.108 -32.653 1.00 38.94 382 ALA D CA 1
ATOM 29249 C C . ALA D 1 382 ? -66.994 42.751 -31.767 1.00 42.63 382 ALA D C 1
ATOM 29250 O O . ALA D 1 382 ? -67.254 43.429 -30.769 1.00 44.40 382 ALA D O 1
ATOM 29257 N N . ARG D 1 383 ? -67.726 41.691 -32.113 1.00 44.78 383 ARG D N 1
ATOM 29258 C CA . ARG D 1 383 ? -68.830 41.254 -31.266 1.00 43.29 383 ARG D CA 1
ATOM 29259 C C . ARG D 1 383 ? -68.325 40.782 -29.905 1.00 51.03 383 ARG D C 1
ATOM 29260 O O . ARG D 1 383 ? -68.925 41.095 -28.871 1.00 50.52 383 ARG D O 1
ATOM 29281 N N . GLU D 1 384 ? -67.216 40.033 -29.882 1.00 47.39 384 GLU D N 1
ATOM 29282 C CA . GLU D 1 384 ? -66.649 39.602 -28.608 1.00 50.88 384 GLU D CA 1
ATOM 29283 C C . GLU D 1 384 ? -66.166 40.793 -27.789 1.00 51.82 384 GLU D C 1
ATOM 29284 O O . GLU D 1 384 ? -66.171 40.740 -26.555 1.00 56.51 384 GLU D O 1
ATOM 29296 N N . ALA D 1 385 ? -65.744 41.872 -28.452 1.00 52.07 385 ALA D N 1
ATOM 29297 C CA . ALA D 1 385 ? -65.356 43.079 -27.730 1.00 47.50 385 ALA D CA 1
ATOM 29298 C C . ALA D 1 385 ? -66.550 43.858 -27.200 1.00 50.66 385 ALA D C 1
ATOM 29299 O O . ALA D 1 385 ? -66.356 44.866 -26.511 1.00 51.00 385 ALA D O 1
ATOM 29306 N N . GLY D 1 386 ? -67.772 43.445 -27.534 1.00 47.24 386 GLY D N 1
ATOM 29307 C CA . GLY D 1 386 ? -68.970 44.105 -27.055 1.00 52.68 386 GLY D CA 1
ATOM 29308 C C . GLY D 1 386 ? -69.803 44.822 -28.103 1.00 55.01 386 GLY D C 1
ATOM 29309 O O . GLY D 1 386 ? -70.861 45.357 -27.751 1.00 52.23 386 GLY D O 1
ATOM 29313 N N . ALA D 1 387 ? -69.386 44.847 -29.368 1.00 44.32 387 ALA D N 1
ATOM 29314 C CA . ALA D 1 387 ? -70.133 45.595 -30.372 1.00 42.63 387 ALA D CA 1
ATOM 29315 C C . ALA D 1 387 ? -71.586 45.127 -30.432 1.00 45.28 387 ALA D C 1
ATOM 29316 O O . ALA D 1 387 ? -71.896 43.952 -30.223 1.00 44.22 387 ALA D O 1
ATOM 29323 N N . LYS D 1 388 ? -72.485 46.070 -30.721 1.00 46.13 388 LYS D N 1
ATOM 29324 C CA . LYS D 1 388 ? -73.884 45.732 -30.978 1.00 52.05 388 LYS D CA 1
ATOM 29325 C C . LYS D 1 388 ? -74.067 45.390 -32.456 1.00 45.12 388 LYS D C 1
ATOM 29326 O O . LYS D 1 388 ? -74.033 44.213 -32.821 1.00 53.55 388 LYS D O 1
ATOM 29345 N N . LYS D 1 389 ? -74.261 46.388 -33.314 1.00 47.40 389 LYS D N 1
ATOM 29346 C CA . LYS D 1 389 ? -74.252 46.152 -34.754 1.00 46.70 389 LYS D CA 1
ATOM 29347 C C . LYS D 1 389 ? -72.812 46.224 -35.258 1.00 48.99 389 LYS D C 1
ATOM 29348 O O . LYS D 1 389 ? -72.010 47.018 -34.756 1.00 47.59 389 LYS D O 1
ATOM 29367 N N . VAL D 1 390 ? -72.484 45.388 -36.243 1.00 43.53 390 VAL D N 1
ATOM 29368 C CA . VAL D 1 390 ? -71.196 45.476 -36.933 1.00 42.25 390 VAL D CA 1
ATOM 29369 C C . VAL D 1 390 ? -71.445 45.624 -38.429 1.00 38.47 390 VAL D C 1
ATOM 29370 O O . VAL D 1 390 ? -71.975 44.710 -39.071 1.00 40.32 390 VAL D O 1
ATOM 29383 N N . TYR D 1 391 ? -71.020 46.755 -38.979 1.00 37.86 391 TYR D N 1
ATOM 29384 C CA . TYR D 1 391 ? -71.040 47.025 -40.405 1.00 40.64 391 TYR D CA 1
ATOM 29385 C C . TYR D 1 391 ? -69.626 46.988 -40.973 1.00 42.07 391 TYR D C 1
ATOM 29386 O O . TYR D 1 391 ? -68.659 47.386 -40.315 1.00 39.84 391 TYR D O 1
ATOM 29404 N N . LEU D 1 392 ? -69.519 46.492 -42.204 1.00 37.79 392 LEU D N 1
ATOM 29405 C CA . LEU D 1 392 ? -68.243 46.383 -42.895 1.00 36.81 392 LEU D CA 1
ATOM 29406 C C . LEU D 1 392 ? -68.331 47.068 -44.248 1.00 35.78 392 LEU D C 1
ATOM 29407 O O . LEU D 1 392 ? -69.232 46.775 -45.040 1.00 35.63 392 LEU D O 1
ATOM 29423 N N . ALA D 1 393 ? -67.397 47.983 -44.495 1.00 30.04 393 ALA D N 1
ATOM 29424 C CA . ALA D 1 393 ? -67.229 48.646 -45.775 1.00 40.99 393 ALA D CA 1
ATOM 29425 C C . ALA D 1 393 ? -65.863 48.302 -46.362 1.00 39.80 393 ALA D C 1
ATOM 29426 O O . ALA D 1 393 ? -64.856 48.279 -45.643 1.00 38.38 393 ALA D O 1
ATOM 29433 N N . SER D 1 394 ? -65.837 48.050 -47.672 1.00 35.50 394 SER D N 1
ATOM 29434 C CA . SER D 1 394 ? -64.626 47.657 -48.390 1.00 33.37 394 SER D CA 1
ATOM 29435 C C . SER D 1 394 ? -64.231 48.738 -49.386 1.00 36.83 394 SER D C 1
ATOM 29436 O O . SER D 1 394 ? -65.025 49.115 -50.251 1.00 35.57 394 SER D O 1
ATOM 29444 N N . ALA D 1 395 ? -62.978 49.203 -49.281 1.00 37.83 395 ALA D N 1
ATOM 29445 C CA . ALA D 1 395 ? -62.485 50.259 -50.159 1.00 29.39 395 ALA D CA 1
ATOM 29446 C C . ALA D 1 395 ? -62.432 49.812 -51.613 1.00 33.54 395 ALA D C 1
ATOM 29447 O O . ALA D 1 395 ? -62.518 50.644 -52.525 1.00 36.02 395 ALA D O 1
ATOM 29454 N N . ALA D 1 396 ? -62.280 48.540 -51.844 1.00 32.46 396 ALA D N 1
ATOM 29455 C CA . ALA D 1 396 ? -62.228 47.946 -53.162 1.00 32.01 396 ALA D CA 1
ATOM 29456 C C . ALA D 1 396 ? -63.570 47.321 -53.527 1.00 35.56 396 ALA D C 1
ATOM 29457 O O . ALA D 1 396 ? -64.301 46.839 -52.654 1.00 34.66 396 ALA D O 1
ATOM 29464 N N . PRO D 1 397 ? -63.898 47.303 -54.816 1.00 36.16 397 PRO D N 1
ATOM 29465 C CA . PRO D 1 397 ? -65.074 46.556 -55.265 1.00 36.31 397 PRO D CA 1
ATOM 29466 C C . PRO D 1 397 ? -64.930 45.065 -54.993 1.00 36.73 397 PRO D C 1
ATOM 29467 O O . PRO D 1 397 ? -63.866 44.552 -54.637 1.00 35.47 397 PRO D O 1
ATOM 29478 N N . GLU D 1 398 ? -66.048 44.365 -55.173 1.00 35.76 398 GLU D N 1
ATOM 29479 C CA . GLU D 1 398 ? -66.079 42.915 -55.069 1.00 32.81 398 GLU D CA 1
ATOM 29480 C C . GLU D 1 398 ? -64.971 42.286 -55.909 1.00 38.45 398 GLU D C 1
ATOM 29481 O O . GLU D 1 398 ? -64.789 42.629 -57.083 1.00 34.45 398 GLU D O 1
ATOM 29493 N N . ILE D 1 399 ? -64.240 41.358 -55.303 1.00 38.16 399 ILE D N 1
ATOM 29494 C CA . ILE D 1 399 ? -63.121 40.679 -55.953 1.00 38.06 399 ILE D CA 1
ATOM 29495 C C . ILE D 1 399 ? -63.645 39.325 -56.406 1.00 36.88 399 ILE D C 1
ATOM 29496 O O . ILE D 1 399 ? -63.825 38.399 -55.607 1.00 38.30 399 ILE D O 1
ATOM 29512 N N . ARG D 1 400 ? -63.917 39.234 -57.703 1.00 36.74 400 ARG D N 1
ATOM 29513 C CA . ARG D 1 400 ? -64.608 38.098 -58.280 1.00 43.10 400 ARG D CA 1
ATOM 29514 C C . ARG D 1 400 ? -63.767 37.287 -59.256 1.00 40.64 400 ARG D C 1
ATOM 29515 O O . ARG D 1 400 ? -64.200 36.200 -59.644 1.00 40.69 400 ARG D O 1
ATOM 29536 N N . PHE D 1 401 ? -62.603 37.777 -59.680 1.00 37.78 401 PHE D N 1
ATOM 29537 C CA . PHE D 1 401 ? -61.810 37.083 -60.688 1.00 39.75 401 PHE D CA 1
ATOM 29538 C C . PHE D 1 401 ? -60.344 37.056 -60.288 1.00 37.69 401 PHE D C 1
ATOM 29539 O O . PHE D 1 401 ? -59.848 38.006 -59.671 1.00 38.31 401 PHE D O 1
ATOM 29556 N N . PRO D 1 402 ? -59.620 36.004 -60.663 1.00 34.78 402 PRO D N 1
ATOM 29557 C CA . PRO D 1 402 ? -58.206 35.924 -60.285 1.00 40.30 402 PRO D CA 1
ATOM 29558 C C . PRO D 1 402 ? -57.356 36.927 -61.047 1.00 34.90 402 PRO D C 1
ATOM 29559 O O . PRO D 1 402 ? -57.647 37.295 -62.189 1.00 35.26 402 PRO D O 1
ATOM 29570 N N . ASN D 1 403 ? -56.294 37.377 -60.390 1.00 43.72 403 ASN D N 1
ATOM 29571 C CA . ASN D 1 403 ? -55.319 38.252 -61.024 1.00 31.45 403 ASN D CA 1
ATOM 29572 C C . ASN D 1 403 ? -54.245 37.393 -61.670 1.00 27.78 403 ASN D C 1
ATOM 29573 O O . ASN D 1 403 ? -53.642 36.538 -61.012 1.00 32.02 403 ASN D O 1
ATOM 29584 N N . VAL D 1 404 ? -54.010 37.610 -62.951 1.00 29.53 404 VAL D N 1
ATOM 29585 C CA . VAL D 1 404 ? -52.997 36.859 -63.674 1.00 36.76 404 VAL D CA 1
ATOM 29586 C C . VAL D 1 404 ? -51.850 37.766 -64.108 1.00 32.41 404 VAL D C 1
ATOM 29587 O O . VAL D 1 404 ? -51.086 37.409 -65.001 1.00 34.76 404 VAL D O 1
ATOM 29600 N N . TYR D 1 405 ? -51.707 38.933 -63.471 1.00 31.30 405 TYR D N 1
ATOM 29601 C CA . TYR D 1 405 ? -50.703 39.909 -63.889 1.00 35.53 405 TYR D CA 1
ATOM 29602 C C . TYR D 1 405 ? -49.670 40.197 -62.806 1.00 35.82 405 TYR D C 1
ATOM 29603 O O . TYR D 1 405 ? -49.027 41.251 -62.840 1.00 35.39 405 TYR D O 1
ATOM 29621 N N . GLY D 1 406 ? -49.501 39.297 -61.846 1.00 34.38 406 GLY D N 1
ATOM 29622 C CA . GLY D 1 406 ? -48.438 39.417 -60.864 1.00 37.55 406 GLY D CA 1
ATOM 29623 C C . GLY D 1 406 ? -48.908 39.643 -59.447 1.00 39.57 406 GLY D C 1
ATOM 29624 O O . GLY D 1 406 ? -48.073 39.626 -58.527 1.00 46.71 406 GLY D O 1
ATOM 29628 N N . ILE D 1 407 ? -50.196 39.861 -59.222 1.00 41.32 407 ILE D N 1
ATOM 29629 C CA . ILE D 1 407 ? -50.746 39.967 -57.877 1.00 45.53 407 ILE D CA 1
ATOM 29630 C C . ILE D 1 407 ? -51.330 38.611 -57.508 1.00 48.35 407 ILE D C 1
ATOM 29631 O O . ILE D 1 407 ? -52.258 38.122 -58.166 1.00 45.07 407 ILE D O 1
ATOM 29647 N N . ASP D 1 408 ? -50.792 38.008 -56.460 1.00 49.59 408 ASP D N 1
ATOM 29648 C CA . ASP D 1 408 ? -51.169 36.655 -56.070 1.00 56.34 408 ASP D CA 1
ATOM 29649 C C . ASP D 1 408 ? -52.560 36.648 -55.443 1.00 56.77 408 ASP D C 1
ATOM 29650 O O . ASP D 1 408 ? -52.803 37.314 -54.431 1.00 57.85 408 ASP D O 1
ATOM 29659 N N . MET D 1 409 ? -53.470 35.899 -56.054 1.00 59.22 409 MET D N 1
ATOM 29660 C CA . MET D 1 409 ? -54.844 35.732 -55.612 1.00 57.02 409 MET D CA 1
ATOM 29661 C C . MET D 1 409 ? -55.165 34.248 -55.592 1.00 55.21 409 MET D C 1
ATOM 29662 O O . MET D 1 409 ? -54.550 33.467 -56.324 1.00 58.89 409 MET D O 1
ATOM 29676 N N . PRO D 1 410 ? -56.139 33.826 -54.792 1.00 54.32 410 PRO D N 1
ATOM 29677 C CA . PRO D 1 410 ? -56.638 32.447 -54.916 1.00 51.56 410 PRO D CA 1
ATOM 29678 C C . PRO D 1 410 ? -57.465 32.283 -56.184 1.00 48.10 410 PRO D C 1
ATOM 29679 O O . PRO D 1 410 ? -57.782 33.244 -56.890 1.00 46.70 410 PRO D O 1
ATOM 29690 N N . SER D 1 411 ? -57.804 31.031 -56.478 1.00 47.99 411 SER D N 1
ATOM 29691 C CA . SER D 1 411 ? -58.626 30.728 -57.640 1.00 51.71 411 SER D CA 1
ATOM 29692 C C . SER D 1 411 ? -60.054 31.226 -57.429 1.00 50.76 411 SER D C 1
ATOM 29693 O O . SER D 1 411 ? -60.512 31.432 -56.300 1.00 51.83 411 SER D O 1
ATOM 29701 N N . ALA D 1 412 ? -60.771 31.394 -58.542 1.00 48.60 412 ALA D N 1
ATOM 29702 C CA . ALA D 1 412 ? -62.086 32.023 -58.493 1.00 59.15 412 ALA D CA 1
ATOM 29703 C C . ALA D 1 412 ? -63.032 31.313 -57.532 1.00 54.33 412 ALA D C 1
ATOM 29704 O O . ALA D 1 412 ? -63.954 31.941 -56.999 1.00 48.41 412 ALA D O 1
ATOM 29711 N N . THR D 1 413 ? -62.826 30.013 -57.296 1.00 51.72 413 THR D N 1
ATOM 29712 C CA . THR D 1 413 ? -63.724 29.278 -56.409 1.00 52.97 413 THR D CA 1
ATOM 29713 C C . THR D 1 413 ? -63.462 29.549 -54.932 1.00 49.66 413 THR D C 1
ATOM 29714 O O . THR D 1 413 ? -64.330 29.264 -54.102 1.00 46.74 413 THR D O 1
ATOM 29725 N N . GLU D 1 414 ? -62.281 30.052 -54.579 1.00 50.33 414 GLU D N 1
ATOM 29726 C CA . GLU D 1 414 ? -62.001 30.461 -53.211 1.00 49.80 414 GLU D CA 1
ATOM 29727 C C . GLU D 1 414 ? -62.298 31.934 -52.973 1.00 46.65 414 GLU D C 1
ATOM 29728 O O . GLU D 1 414 ? -62.044 32.437 -51.873 1.00 48.78 414 GLU D O 1
ATOM 29740 N N . LEU D 1 415 ? -62.801 32.638 -53.982 1.00 46.37 415 LEU D N 1
ATOM 29741 C CA . LEU D 1 415 ? -63.195 34.031 -53.845 1.00 42.74 415 LEU D CA 1
ATOM 29742 C C . LEU D 1 415 ? -64.652 34.064 -53.394 1.00 40.65 415 LEU D C 1
ATOM 29743 O O . LEU D 1 415 ? -65.536 33.564 -54.099 1.00 45.56 415 LEU D O 1
ATOM 29759 N N . ILE D 1 416 ? -64.901 34.631 -52.214 1.00 40.36 416 ILE D N 1
ATOM 29760 C CA . ILE D 1 416 ? -66.244 34.561 -51.645 1.00 42.43 416 ILE D CA 1
ATOM 29761 C C . ILE D 1 416 ? -67.238 35.325 -52.516 1.00 42.29 416 ILE D C 1
ATOM 29762 O O . ILE D 1 416 ? -68.386 34.896 -52.674 1.00 45.62 416 ILE D O 1
ATOM 29778 N N . ALA D 1 417 ? -66.812 36.422 -53.144 1.00 38.71 417 ALA D N 1
ATOM 29779 C CA . ALA D 1 417 ? -67.708 37.157 -54.030 1.00 46.60 417 ALA D CA 1
ATOM 29780 C C . ALA D 1 417 ? -68.014 36.390 -55.309 1.00 45.81 417 ALA D C 1
ATOM 29781 O O . ALA D 1 417 ? -68.979 36.727 -56.004 1.00 45.28 417 ALA D O 1
ATOM 29788 N N . HIS D 1 418 ? -67.220 35.379 -55.644 1.00 44.08 418 HIS D N 1
ATOM 29789 C CA . HIS D 1 418 ? -67.478 34.629 -56.864 1.00 49.71 418 HIS D CA 1
ATOM 29790 C C . HIS D 1 418 ? -68.831 33.932 -56.771 1.00 45.79 418 HIS D C 1
ATOM 29791 O O . HIS D 1 418 ? -69.046 33.079 -55.904 1.00 46.55 418 HIS D O 1
ATOM 29805 N N . GLY D 1 419 ? -69.743 34.305 -57.661 1.00 47.13 419 GLY D N 1
ATOM 29806 C CA . GLY D 1 419 ? -71.042 33.671 -57.709 1.00 53.10 419 GLY D CA 1
ATOM 29807 C C . GLY D 1 419 ? -72.010 34.101 -56.635 1.00 58.92 419 GLY D C 1
ATOM 29808 O O . GLY D 1 419 ? -73.015 33.414 -56.414 1.00 58.38 419 GLY D O 1
ATOM 29812 N N . ARG D 1 420 ? -71.755 35.223 -55.965 1.00 47.36 420 ARG D N 1
ATOM 29813 C CA . ARG D 1 420 ? -72.612 35.670 -54.878 1.00 49.70 420 ARG D CA 1
ATOM 29814 C C . ARG D 1 420 ? -72.851 37.172 -54.968 1.00 48.49 420 ARG D C 1
ATOM 29815 O O . ARG D 1 420 ? -72.043 37.921 -55.525 1.00 52.35 420 ARG D O 1
ATOM 29836 N N . GLU D 1 421 ? -73.993 37.586 -54.417 1.00 43.60 421 GLU D N 1
ATOM 29837 C CA . GLU D 1 421 ? -74.420 38.970 -54.292 1.00 49.07 421 GLU D CA 1
ATOM 29838 C C . GLU D 1 421 ? -74.031 39.518 -52.921 1.00 33.55 421 GLU D C 1
ATOM 29839 O O . GLU D 1 421 ? -73.735 38.768 -51.992 1.00 40.09 421 GLU D O 1
ATOM 29851 N N . VAL D 1 422 ? -74.071 40.846 -52.797 1.00 37.72 422 VAL D N 1
ATOM 29852 C CA . VAL D 1 422 ? -73.617 41.488 -51.565 1.00 37.17 422 VAL D CA 1
ATOM 29853 C C . VAL D 1 422 ? -74.306 40.875 -50.352 1.00 43.68 422 VAL D C 1
ATOM 29854 O O . VAL D 1 422 ? -73.652 40.483 -49.378 1.00 37.81 422 VAL D O 1
ATOM 29867 N N . ASP D 1 423 ? -75.642 40.784 -50.375 1.00 38.60 423 ASP D N 1
ATOM 29868 C CA . ASP D 1 423 ? -76.320 40.337 -49.163 1.00 42.61 423 ASP D CA 1
ATOM 29869 C C . ASP D 1 423 ? -75.929 38.918 -48.790 1.00 40.78 423 ASP D C 1
ATOM 29870 O O . ASP D 1 423 ? -75.868 38.579 -47.602 1.00 41.15 423 ASP D O 1
ATOM 29879 N N . GLU D 1 424 ? -75.656 38.076 -49.785 1.00 42.81 424 GLU D N 1
ATOM 29880 C CA . GLU D 1 424 ? -75.243 36.706 -49.512 1.00 42.26 424 GLU D CA 1
ATOM 29881 C C . GLU D 1 424 ? -73.861 36.675 -48.868 1.00 44.96 424 GLU D C 1
ATOM 29882 O O . GLU D 1 424 ? -73.643 35.973 -47.874 1.00 38.31 424 GLU D O 1
ATOM 29894 N N . ILE D 1 425 ? -72.920 37.447 -49.412 1.00 39.96 425 ILE D N 1
ATOM 29895 C CA . ILE D 1 425 ? -71.629 37.616 -48.750 1.00 42.08 425 ILE D CA 1
ATOM 29896 C C . ILE D 1 425 ? -71.841 38.099 -47.323 1.00 39.28 425 ILE D C 1
ATOM 29897 O O . ILE D 1 425 ? -71.266 37.557 -46.370 1.00 40.80 425 ILE D O 1
ATOM 29913 N N . ARG D 1 426 ? -72.681 39.125 -47.158 1.00 43.81 426 ARG D N 1
ATOM 29914 C CA . ARG D 1 426 ? -72.938 39.673 -45.828 1.00 36.52 426 ARG D CA 1
ATOM 29915 C C . ARG D 1 426 ? -73.279 38.569 -44.836 1.00 40.45 426 ARG D C 1
ATOM 29916 O O . ARG D 1 426 ? -72.730 38.518 -43.728 1.00 38.71 426 ARG D O 1
ATOM 29937 N N . GLN D 1 427 ? -74.185 37.665 -45.217 1.00 44.37 427 GLN D N 1
ATOM 29938 C CA . GLN D 1 427 ? -74.645 36.650 -44.274 1.00 43.23 427 GLN D CA 1
ATOM 29939 C C . GLN D 1 427 ? -73.610 35.556 -44.049 1.00 42.65 427 GLN D C 1
ATOM 29940 O O . GLN D 1 427 ? -73.596 34.942 -42.978 1.00 44.07 427 GLN D O 1
ATOM 29954 N N . ILE D 1 428 ? -72.725 35.300 -45.011 1.00 46.29 428 ILE D N 1
ATOM 29955 C CA . ILE D 1 428 ? -71.667 34.322 -44.770 1.00 47.93 428 ILE D CA 1
ATOM 29956 C C . ILE D 1 428 ? -70.699 34.847 -43.717 1.00 46.37 428 ILE D C 1
ATOM 29957 O O . ILE D 1 428 ? -70.345 34.140 -42.766 1.00 47.51 428 ILE D O 1
ATOM 29973 N N . ILE D 1 429 ? -70.281 36.109 -43.849 1.00 42.08 429 ILE D N 1
ATOM 29974 C CA . ILE D 1 429 ? -69.258 36.643 -42.954 1.00 43.88 429 ILE D CA 1
ATOM 29975 C C . ILE D 1 429 ? -69.819 37.119 -41.624 1.00 45.26 429 ILE D C 1
ATOM 29976 O O . ILE D 1 429 ? -69.044 37.501 -40.739 1.00 45.24 429 ILE D O 1
ATOM 29992 N N . GLY D 1 430 ? -71.141 37.118 -41.461 1.00 44.62 430 GLY D N 1
ATOM 29993 C CA . GLY D 1 430 ? -71.747 37.355 -40.165 1.00 46.79 430 GLY D CA 1
ATOM 29994 C C . GLY D 1 430 ? -71.972 38.805 -39.812 1.00 38.22 430 GLY D C 1
ATOM 29995 O O . GLY D 1 430 ? -72.072 39.127 -38.624 1.00 44.86 430 GLY D O 1
ATOM 29999 N N . ALA D 1 431 ? -72.081 39.681 -40.804 1.00 37.36 431 ALA D N 1
ATOM 30000 C CA . ALA D 1 431 ? -72.165 41.114 -40.608 1.00 38.45 431 ALA D CA 1
ATOM 30001 C C . ALA D 1 431 ? -73.617 41.584 -40.686 1.00 43.39 431 ALA D C 1
ATOM 30002 O O . ALA D 1 431 ? -74.442 40.994 -41.387 1.00 36.66 431 ALA D O 1
ATOM 30009 N N . ASP D 1 432 ? -73.916 42.662 -39.963 1.00 35.70 432 ASP D N 1
ATOM 30010 C CA . ASP D 1 432 ? -75.248 43.254 -40.033 1.00 39.77 432 ASP D CA 1
ATOM 30011 C C . ASP D 1 432 ? -75.425 44.142 -41.253 1.00 43.00 432 ASP D C 1
ATOM 30012 O O . ASP D 1 432 ? -76.566 44.449 -41.619 1.00 42.15 432 ASP D O 1
ATOM 30021 N N . GLY D 1 433 ? -74.333 44.568 -41.877 1.00 34.98 433 GLY D N 1
ATOM 30022 C CA . GLY D 1 433 ? -74.406 45.303 -43.126 1.00 40.28 433 GLY D CA 1
ATOM 30023 C C . GLY D 1 433 ? -73.073 45.246 -43.835 1.00 42.24 433 GLY D C 1
ATOM 30024 O O . GLY D 1 433 ? -72.014 45.223 -43.199 1.00 40.75 433 GLY D O 1
ATOM 30028 N N . LEU D 1 434 ? -73.127 45.218 -45.164 1.00 36.92 434 LEU D N 1
ATOM 30029 C CA . LEU D 1 434 ? -71.933 45.087 -45.986 1.00 38.27 434 LEU D CA 1
ATOM 30030 C C . LEU D 1 434 ? -72.068 45.982 -47.200 1.00 40.96 434 LEU D C 1
ATOM 30031 O O . LEU D 1 434 ? -73.093 45.947 -47.883 1.00 38.10 434 LEU D O 1
ATOM 30047 N N . ILE D 1 435 ? -71.027 46.754 -47.493 1.00 32.92 435 ILE D N 1
ATOM 30048 C CA . ILE D 1 435 ? -71.062 47.669 -48.622 1.00 38.37 435 ILE D CA 1
ATOM 30049 C C . ILE D 1 435 ? -69.693 47.700 -49.284 1.00 38.71 435 ILE D C 1
ATOM 30050 O O . ILE D 1 435 ? -68.658 47.673 -48.607 1.00 38.16 435 ILE D O 1
ATOM 30066 N N . PHE D 1 436 ? -69.700 47.719 -50.620 1.00 35.07 436 PHE D N 1
ATOM 30067 C CA . PHE D 1 436 ? -68.491 47.707 -51.435 1.00 36.79 436 PHE D CA 1
ATOM 30068 C C . PHE D 1 436 ? -68.364 49.014 -52.197 1.00 41.35 436 PHE D C 1
ATOM 30069 O O . PHE D 1 436 ? -69.357 49.546 -52.703 1.00 40.53 436 PHE D O 1
ATOM 30086 N N . GLN D 1 437 ? -67.137 49.508 -52.322 1.00 36.25 437 GLN D N 1
ATOM 30087 C CA . GLN D 1 437 ? -66.874 50.580 -53.271 1.00 32.15 437 GLN D CA 1
ATOM 30088 C C . GLN D 1 437 ? -67.399 50.190 -54.648 1.00 37.01 437 GLN D C 1
ATOM 30089 O O . GLN D 1 437 ? -67.295 49.032 -55.061 1.00 35.22 437 GLN D O 1
ATOM 30103 N N . ASP D 1 438 ? -67.977 51.157 -55.353 1.00 42.87 438 ASP D N 1
ATOM 30104 C CA . ASP D 1 438 ? -68.333 50.959 -56.752 1.00 45.35 438 ASP D CA 1
ATOM 30105 C C . ASP D 1 438 ? -67.087 51.092 -57.611 1.00 39.37 438 ASP D C 1
ATOM 30106 O O . ASP D 1 438 ? -66.236 51.955 -57.366 1.00 38.94 438 ASP D O 1
ATOM 30115 N N . LEU D 1 439 ? -66.967 50.226 -58.616 1.00 35.17 439 LEU D N 1
ATOM 30116 C CA . LEU D 1 439 ? -65.778 50.267 -59.458 1.00 36.46 439 LEU D CA 1
ATOM 30117 C C . LEU D 1 439 ? -65.586 51.647 -60.068 1.00 42.02 439 LEU D C 1
ATOM 30118 O O . LEU D 1 439 ? -64.471 52.183 -60.068 1.00 38.07 439 LEU D O 1
ATOM 30134 N N . ASN D 1 440 ? -66.663 52.254 -60.575 1.00 41.39 440 ASN D N 1
ATOM 30135 C CA . ASN D 1 440 ? -66.525 53.551 -61.228 1.00 43.92 440 ASN D CA 1
ATOM 30136 C C . ASN D 1 440 ? -66.077 54.634 -60.252 1.00 39.41 440 ASN D C 1
ATOM 30137 O O . ASN D 1 440 ? -65.392 55.578 -60.653 1.00 38.09 440 ASN D O 1
ATOM 30148 N N . ASP D 1 441 ? -66.454 54.518 -58.977 1.00 35.73 441 ASP D N 1
ATOM 30149 C CA . ASP D 1 441 ? -65.944 55.443 -57.968 1.00 43.51 441 ASP D CA 1
ATOM 30150 C C . ASP D 1 441 ? -64.459 55.202 -57.710 1.00 43.32 441 ASP D C 1
ATOM 30151 O O . ASP D 1 441 ? -63.664 56.152 -57.678 1.00 43.48 441 ASP D O 1
ATOM 30160 N N . LEU D 1 442 ? -64.061 53.937 -57.514 1.00 41.36 442 LEU D N 1
ATOM 30161 C CA . LEU D 1 442 ? -62.636 53.642 -57.353 1.00 33.75 442 LEU D CA 1
ATOM 30162 C C . LEU D 1 442 ? -61.841 54.239 -58.506 1.00 36.18 442 LEU D C 1
ATOM 30163 O O . LEU D 1 442 ? -60.834 54.921 -58.300 1.00 37.31 442 LEU D O 1
ATOM 30179 N N . ILE D 1 443 ? -62.304 54.022 -59.739 1.00 43.23 443 ILE D N 1
ATOM 30180 C CA . ILE D 1 443 ? -61.599 54.566 -60.898 1.00 36.51 443 ILE D CA 1
ATOM 30181 C C . ILE D 1 443 ? -61.504 56.082 -60.798 1.00 39.85 443 ILE D C 1
ATOM 30182 O O . ILE D 1 443 ? -60.446 56.671 -61.035 1.00 47.91 443 ILE D O 1
ATOM 30198 N N . ASP D 1 444 ? -62.616 56.741 -60.453 1.00 46.48 444 ASP D N 1
ATOM 30199 C CA . ASP D 1 444 ? -62.615 58.199 -60.397 1.00 43.68 444 ASP D CA 1
ATOM 30200 C C . ASP D 1 444 ? -61.677 58.701 -59.300 1.00 40.17 444 ASP D C 1
ATOM 30201 O O . ASP D 1 444 ? -61.015 59.731 -59.461 1.00 43.51 444 ASP D O 1
ATOM 30210 N N . ALA D 1 445 ? -61.600 57.978 -58.181 1.00 42.60 445 ALA D N 1
ATOM 30211 C CA . ALA D 1 445 ? -60.749 58.410 -57.078 1.00 45.82 445 ALA D CA 1
ATOM 30212 C C . ALA D 1 445 ? -59.283 58.433 -57.490 1.00 50.84 445 ALA D C 1
ATOM 30213 O O . ALA D 1 445 ? -58.555 59.378 -57.167 1.00 41.06 445 ALA D O 1
ATOM 30220 N N . VAL D 1 446 ? -58.835 57.413 -58.223 1.00 43.92 446 VAL D N 1
ATOM 30221 C CA . VAL D 1 446 ? -57.450 57.369 -58.681 1.00 47.98 446 VAL D CA 1
ATOM 30222 C C . VAL D 1 446 ? -57.240 58.324 -59.850 1.00 44.89 446 VAL D C 1
ATOM 30223 O O . VAL D 1 446 ? -56.261 59.077 -59.891 1.00 40.26 446 VAL D O 1
ATOM 30236 N N . ARG D 1 447 ? -58.178 58.334 -60.796 1.00 45.33 447 ARG D N 1
ATOM 30237 C CA . ARG D 1 447 ? -58.058 59.173 -61.982 1.00 47.07 447 ARG D CA 1
ATOM 30238 C C . ARG D 1 447 ? -58.058 60.658 -61.641 1.00 47.50 447 ARG D C 1
ATOM 30239 O O . ARG D 1 447 ? -57.562 61.472 -62.428 1.00 47.16 447 ARG D O 1
ATOM 30260 N N . ALA D 1 448 ? -58.619 61.041 -60.492 1.00 46.97 448 ALA D N 1
ATOM 30261 C CA . ALA D 1 448 ? -58.592 62.451 -60.111 1.00 47.93 448 ALA D CA 1
ATOM 30262 C C . ALA D 1 448 ? -57.164 62.981 -60.085 1.00 52.06 448 ALA D C 1
ATOM 30263 O O . ALA D 1 448 ? -56.913 64.137 -60.444 1.00 54.77 448 ALA D O 1
ATOM 30270 N N . GLU D 1 449 ? -56.211 62.149 -59.656 1.00 48.35 449 GLU D N 1
ATOM 30271 C CA . GLU D 1 449 ? -54.835 62.596 -59.478 1.00 47.19 449 GLU D CA 1
ATOM 30272 C C . GLU D 1 449 ? -54.028 62.563 -60.765 1.00 44.41 449 GLU D C 1
ATOM 30273 O O . GLU D 1 449 ? -52.931 63.126 -60.805 1.00 55.55 449 GLU D O 1
ATOM 30285 N N . ASN D 1 450 ? -54.521 61.881 -61.792 1.00 47.44 450 ASN D N 1
ATOM 30286 C CA . ASN D 1 450 ? -53.938 61.948 -63.130 1.00 44.89 450 ASN D CA 1
ATOM 30287 C C . ASN D 1 450 ? -55.080 61.649 -64.087 1.00 52.85 450 ASN D C 1
ATOM 30288 O O . ASN D 1 450 ? -55.395 60.476 -64.345 1.00 50.00 450 ASN D O 1
ATOM 30299 N N . PRO D 1 451 ? -55.763 62.679 -64.601 1.00 52.39 451 PRO D N 1
ATOM 30300 C CA . PRO D 1 451 ? -56.843 62.440 -65.573 1.00 52.70 451 PRO D CA 1
ATOM 30301 C C . PRO D 1 451 ? -56.364 61.903 -66.912 1.00 50.21 451 PRO D C 1
ATOM 30302 O O . PRO D 1 451 ? -57.198 61.570 -67.762 1.00 51.68 451 PRO D O 1
ATOM 30313 N N . ASP D 1 452 ? -55.048 61.810 -67.136 1.00 55.68 452 ASP D N 1
ATOM 30314 C CA . ASP D 1 452 ? -54.547 61.288 -68.401 1.00 52.76 452 ASP D CA 1
ATOM 30315 C C . ASP D 1 452 ? -54.779 59.785 -68.533 1.00 54.86 452 ASP D C 1
ATOM 30316 O O . ASP D 1 452 ? -54.841 59.282 -69.657 1.00 50.66 452 ASP D O 1
ATOM 30325 N N . ILE D 1 453 ? -54.942 59.065 -67.426 1.00 54.33 453 ILE D N 1
ATOM 30326 C CA . ILE D 1 453 ? -55.211 57.629 -67.480 1.00 55.49 453 ILE D CA 1
ATOM 30327 C C . ILE D 1 453 ? -56.672 57.427 -67.867 1.00 47.31 453 ILE D C 1
ATOM 30328 O O . ILE D 1 453 ? -57.577 57.723 -67.083 1.00 52.13 453 ILE D O 1
ATOM 30344 N N . GLN D 1 454 ? -56.901 56.894 -69.069 1.00 52.31 454 GLN D N 1
ATOM 30345 C CA . GLN D 1 454 ? -58.257 56.615 -69.526 1.00 60.59 454 GLN D CA 1
ATOM 30346 C C . GLN D 1 454 ? -58.791 55.316 -68.933 1.00 60.83 454 GLN D C 1
ATOM 30347 O O . GLN D 1 454 ? -59.919 55.275 -68.429 1.00 62.36 454 GLN D O 1
ATOM 30361 N N . GLN D 1 455 ? -57.993 54.244 -68.979 1.00 56.75 455 GLN D N 1
ATOM 30362 C CA . GLN D 1 455 ? -58.422 52.936 -68.506 1.00 60.43 455 GLN D CA 1
ATOM 30363 C C . GLN D 1 455 ? -57.385 52.314 -67.582 1.00 47.79 455 GLN D C 1
ATOM 30364 O O . GLN D 1 455 ? -56.187 52.387 -67.851 1.00 47.25 455 GLN D O 1
ATOM 30378 N N . PHE D 1 456 ? -57.860 51.651 -66.531 1.00 47.96 456 PHE D N 1
ATOM 30379 C CA . PHE D 1 456 ? -57.003 50.924 -65.608 1.00 48.65 456 PHE D CA 1
ATOM 30380 C C . PHE D 1 456 ? -57.112 49.418 -65.833 1.00 48.99 456 PHE D C 1
ATOM 30381 O O . PHE D 1 456 ? -57.992 48.924 -66.542 1.00 39.78 456 PHE D O 1
ATOM 30398 N N . GLU D 1 457 ? -56.191 48.687 -65.205 1.00 45.20 457 GLU D N 1
ATOM 30399 C CA . GLU D 1 457 ? -56.268 47.232 -65.124 1.00 41.50 457 GLU D CA 1
ATOM 30400 C C . GLU D 1 457 ? -57.224 46.876 -63.990 1.00 33.97 457 GLU D C 1
ATOM 30401 O O . GLU D 1 457 ? -56.904 47.075 -62.811 1.00 40.93 457 GLU D O 1
ATOM 30413 N N . CYS D 1 458 ? -58.408 46.366 -64.346 1.00 37.55 458 CYS D N 1
ATOM 30414 C CA . CYS D 1 458 ? -59.495 46.150 -63.395 1.00 36.78 458 CYS D CA 1
ATOM 30415 C C . CYS D 1 458 ? -59.952 44.701 -63.331 1.00 36.15 458 CYS D C 1
ATOM 30416 O O . CYS D 1 458 ? -61.046 44.423 -62.823 1.00 34.29 458 CYS D O 1
ATOM 30424 N N . SER D 1 459 ? -59.144 43.764 -63.832 1.00 36.64 459 SER D N 1
ATOM 30425 C CA . SER D 1 459 ? -59.678 42.441 -64.117 1.00 31.31 459 SER D CA 1
ATOM 30426 C C . SER D 1 459 ? -60.174 41.730 -62.866 1.00 33.86 459 SER D C 1
ATOM 30427 O O . SER D 1 459 ? -61.161 40.983 -62.941 1.00 34.54 459 SER D O 1
ATOM 30435 N N . VAL D 1 460 ? -59.532 41.931 -61.711 1.00 32.24 460 VAL D N 1
ATOM 30436 C CA . VAL D 1 460 ? -60.011 41.220 -60.525 1.00 36.38 460 VAL D CA 1
ATOM 30437 C C . VAL D 1 460 ? -61.462 41.598 -60.246 1.00 36.42 460 VAL D C 1
ATOM 30438 O O . VAL D 1 460 ? -62.227 40.791 -59.705 1.00 40.16 460 VAL D O 1
ATOM 30451 N N . PHE D 1 461 ? -61.878 42.801 -60.659 1.00 33.44 461 PHE D N 1
ATOM 30452 C CA . PHE D 1 461 ? -63.209 43.317 -60.376 1.00 38.52 461 PHE D CA 1
ATOM 30453 C C . PHE D 1 461 ? -64.220 42.951 -61.454 1.00 38.59 461 PHE D C 1
ATOM 30454 O O . PHE D 1 461 ? -65.302 42.451 -61.137 1.00 35.16 461 PHE D O 1
ATOM 30471 N N . ASN D 1 462 ? -63.885 43.163 -62.723 1.00 37.17 462 ASN D N 1
ATOM 30472 C CA . ASN D 1 462 ? -64.870 43.014 -63.789 1.00 40.79 462 ASN D CA 1
ATOM 30473 C C . ASN D 1 462 ? -64.559 41.928 -64.808 1.00 39.69 462 ASN D C 1
ATOM 30474 O O . ASN D 1 462 ? -65.310 41.789 -65.774 1.00 38.77 462 ASN D O 1
ATOM 30485 N N . GLY D 1 463 ? -63.482 41.166 -64.636 1.00 38.70 463 GLY D N 1
ATOM 30486 C CA . GLY D 1 463 ? -63.213 40.052 -65.517 1.00 37.28 463 GLY D CA 1
ATOM 30487 C C . GLY D 1 463 ? -62.729 40.419 -66.899 1.00 36.89 463 GLY D C 1
ATOM 30488 O O . GLY D 1 463 ? -62.633 39.535 -67.759 1.00 37.87 463 GLY D O 1
ATOM 30492 N N . VAL D 1 464 ? -62.429 41.686 -67.140 1.00 38.15 464 VAL D N 1
ATOM 30493 C CA . VAL D 1 464 ? -61.944 42.166 -68.427 1.00 37.37 464 VAL D CA 1
ATOM 30494 C C . VAL D 1 464 ? -60.424 42.172 -68.350 1.00 38.96 464 VAL D C 1
ATOM 30495 O O . VAL D 1 464 ? -59.831 42.971 -67.620 1.00 38.82 464 VAL D O 1
ATOM 30508 N N . TYR D 1 465 ? -59.790 41.250 -69.074 1.00 35.06 465 TYR D N 1
ATOM 30509 C CA . TYR D 1 465 ? -58.339 41.102 -69.055 1.00 35.18 465 TYR D CA 1
ATOM 30510 C C . TYR D 1 465 ? -57.780 41.764 -70.305 1.00 41.76 465 TYR D C 1
ATOM 30511 O O . TYR D 1 465 ? -57.994 41.283 -71.423 1.00 38.34 465 TYR D O 1
ATOM 30529 N N . VAL D 1 466 ? -57.047 42.859 -70.116 1.00 42.67 466 VAL D N 1
ATOM 30530 C CA . VAL D 1 466 ? -56.634 43.666 -71.253 1.00 40.59 466 VAL D CA 1
ATOM 30531 C C . VAL D 1 466 ? -55.736 42.919 -72.236 1.00 44.60 466 VAL D C 1
ATOM 30532 O O . VAL D 1 466 ? -55.624 43.343 -73.391 1.00 54.70 466 VAL D O 1
ATOM 30545 N N . THR D 1 467 ? -55.100 41.816 -71.841 1.00 44.21 467 THR D N 1
ATOM 30546 C CA . THR D 1 467 ? -54.251 41.122 -72.808 1.00 42.19 467 THR D CA 1
ATOM 30547 C C . THR D 1 467 ? -55.008 40.094 -73.646 1.00 48.36 467 THR D C 1
ATOM 30548 O O . THR D 1 467 ? -54.404 39.457 -74.513 1.00 46.59 467 THR D O 1
ATOM 30559 N N . LYS D 1 468 ? -56.302 39.898 -73.395 1.00 52.32 468 LYS D N 1
ATOM 30560 C CA . LYS D 1 468 ? -57.189 39.182 -74.317 1.00 53.41 468 LYS D CA 1
ATOM 30561 C C . LYS D 1 468 ? -56.772 37.731 -74.548 1.00 57.22 468 LYS D C 1
ATOM 30562 O O . LYS D 1 468 ? -57.036 37.169 -75.615 1.00 54.05 468 LYS D O 1
ATOM 30581 N N . ASP D 1 469 ? -56.121 37.095 -73.573 1.00 56.99 469 ASP D N 1
ATOM 30582 C CA . ASP D 1 469 ? -55.687 35.716 -73.768 1.00 51.55 469 ASP D CA 1
ATOM 30583 C C . ASP D 1 469 ? -55.938 34.860 -72.536 1.00 48.94 469 ASP D C 1
ATOM 30584 O O . ASP D 1 469 ? -55.288 33.820 -72.370 1.00 50.68 469 ASP D O 1
ATOM 30593 N N . VAL D 1 470 ? -56.857 35.276 -71.673 1.00 49.70 470 VAL D N 1
ATOM 30594 C CA . VAL D 1 470 ? -57.200 34.554 -70.456 1.00 61.14 470 VAL D CA 1
ATOM 30595 C C . VAL D 1 470 ? -58.528 33.852 -70.711 1.00 62.68 470 VAL D C 1
ATOM 30596 O O . VAL D 1 470 ? -59.563 34.510 -70.874 1.00 63.67 470 VAL D O 1
ATOM 30609 N N . ASP D 1 471 ? -58.499 32.522 -70.777 1.00 63.84 471 ASP D N 1
ATOM 30610 C CA . ASP D 1 471 ? -59.710 31.712 -70.854 1.00 73.85 471 ASP D CA 1
ATOM 30611 C C . ASP D 1 471 ? -59.634 30.629 -69.783 1.00 77.85 471 ASP D C 1
ATOM 30612 O O . ASP D 1 471 ? -58.588 30.413 -69.161 1.00 73.77 471 ASP D O 1
ATOM 30621 N N . GLN D 1 472 ? -60.766 29.952 -69.557 1.00 78.81 472 GLN D N 1
ATOM 30622 C CA . GLN D 1 472 ? -60.815 28.919 -68.526 1.00 75.66 472 GLN D CA 1
ATOM 30623 C C . GLN D 1 472 ? -59.726 27.877 -68.732 1.00 77.45 472 GLN D C 1
ATOM 30624 O O . GLN D 1 472 ? -59.216 27.309 -67.759 1.00 78.21 472 GLN D O 1
ATOM 30638 N N . GLY D 1 473 ? -59.357 27.611 -69.986 1.00 74.88 473 GLY D N 1
ATOM 30639 C CA . GLY D 1 473 ? -58.255 26.700 -70.240 1.00 71.60 473 GLY D CA 1
ATOM 30640 C C . GLY D 1 473 ? -56.976 27.148 -69.565 1.00 80.90 473 GLY D C 1
ATOM 30641 O O . GLY D 1 473 ? -56.326 26.373 -68.857 1.00 82.52 473 GLY D O 1
ATOM 30645 N N . TYR D 1 474 ? -56.602 28.414 -69.764 1.00 76.24 474 TYR D N 1
ATOM 30646 C CA . TYR D 1 474 ? -55.402 28.928 -69.119 1.00 77.18 474 TYR D CA 1
ATOM 30647 C C . TYR D 1 474 ? -55.554 28.971 -67.600 1.00 71.47 474 TYR D C 1
ATOM 30648 O O . TYR D 1 474 ? -54.564 28.800 -66.878 1.00 73.91 474 TYR D O 1
ATOM 30666 N N . LEU D 1 475 ? -56.774 29.177 -67.095 1.00 68.32 475 LEU D N 1
ATOM 30667 C CA . LEU D 1 475 ? -56.987 29.147 -65.652 1.00 70.12 475 LEU D CA 1
ATOM 30668 C C . LEU D 1 475 ? -56.707 27.770 -65.066 1.00 72.79 475 LEU D C 1
ATOM 30669 O O . LEU D 1 475 ? -56.383 27.666 -63.876 1.00 75.06 475 LEU D O 1
ATOM 30685 N N . ASP D 1 476 ? -56.818 26.715 -65.875 1.00 77.53 476 ASP D N 1
ATOM 30686 C CA . ASP D 1 476 ? -56.528 25.366 -65.408 1.00 74.45 476 ASP D CA 1
ATOM 30687 C C . ASP D 1 476 ? -55.028 25.106 -65.348 1.00 73.89 476 ASP D C 1
ATOM 30688 O O . ASP D 1 476 ? -54.543 24.470 -64.403 1.00 77.56 476 ASP D O 1
ATOM 30697 N N . PHE D 1 477 ? -54.275 25.594 -66.338 1.00 76.04 477 PHE D N 1
ATOM 30698 C CA . PHE D 1 477 ? -52.821 25.473 -66.284 1.00 80.41 477 PHE D CA 1
ATOM 30699 C C . PHE D 1 477 ? -52.253 26.150 -65.042 1.00 77.41 477 PHE D C 1
ATOM 30700 O O . PHE D 1 477 ? -51.180 25.764 -64.564 1.00 65.48 477 PHE D O 1
ATOM 30717 N N . LEU D 1 478 ? -52.953 27.150 -64.501 1.00 77.55 478 LEU D N 1
ATOM 30718 C CA . LEU D 1 478 ? -52.488 27.775 -63.269 1.00 79.85 478 LEU D CA 1
ATOM 30719 C C . LEU D 1 478 ? -52.783 26.904 -62.052 1.00 74.12 478 LEU D C 1
ATOM 30720 O O . LEU D 1 478 ? -51.984 26.862 -61.111 1.00 70.45 478 LEU D O 1
ATOM 30736 N N . ASP D 1 479 ? -53.921 26.205 -62.045 1.00 73.44 479 ASP D N 1
ATOM 30737 C CA . ASP D 1 479 ? -54.202 25.286 -60.947 1.00 75.40 479 ASP D CA 1
ATOM 30738 C C . ASP D 1 479 ? -53.183 24.150 -60.909 1.00 76.51 479 ASP D C 1
ATOM 30739 O O . ASP D 1 479 ? -52.821 23.682 -59.824 1.00 71.93 479 ASP D O 1
ATOM 30748 N N . THR D 1 480 ? -52.667 23.734 -62.072 1.00 74.35 480 THR D N 1
ATOM 30749 C CA . THR D 1 480 ? -51.610 22.729 -62.101 1.00 73.66 480 THR D CA 1
ATOM 30750 C C . THR D 1 480 ? -50.318 23.245 -61.475 1.00 75.42 480 THR D C 1
ATOM 30751 O O . THR D 1 480 ? -49.546 22.459 -60.912 1.00 70.60 480 THR D O 1
ATOM 30762 N N . LEU D 1 481 ? -50.055 24.551 -61.574 1.00 74.27 481 LEU D N 1
ATOM 30763 C CA . LEU D 1 481 ? -48.902 25.124 -60.888 1.00 73.69 481 LEU D CA 1
ATOM 30764 C C . LEU D 1 481 ? -49.123 25.145 -59.379 1.00 67.61 481 LEU D C 1
ATOM 30765 O O . LEU D 1 481 ? -48.271 24.683 -58.612 1.00 66.05 481 LEU D O 1
ATOM 30781 N N . ARG D 1 482 ? -50.272 25.669 -58.934 1.00 68.31 482 ARG D N 1
ATOM 30782 C CA . ARG D 1 482 ? -50.566 25.687 -57.502 1.00 71.44 482 ARG D CA 1
ATOM 30783 C C . ARG D 1 482 ? -50.630 24.278 -56.927 1.00 73.34 482 ARG D C 1
ATOM 30784 O O . ARG D 1 482 ? -50.281 24.067 -55.761 1.00 73.92 482 ARG D O 1
ATOM 30805 N N . ASN D 1 483 ? -51.083 23.302 -57.719 1.00 74.95 483 ASN D N 1
ATOM 30806 C CA . ASN D 1 483 ? -51.029 21.913 -57.276 1.00 77.96 483 ASN D CA 1
ATOM 30807 C C . ASN D 1 483 ? -49.591 21.508 -56.968 1.00 74.58 483 ASN D C 1
ATOM 30808 O O . ASN D 1 483 ? -49.298 20.979 -55.889 1.00 68.51 483 ASN D O 1
ATOM 30819 N N . ASP D 1 484 ? -48.672 21.782 -57.898 1.00 77.03 484 ASP D N 1
ATOM 30820 C CA . ASP D 1 484 ? -47.270 21.432 -57.688 1.00 80.30 484 ASP D CA 1
ATOM 30821 C C . ASP D 1 484 ? -46.581 22.387 -56.708 1.00 72.37 484 ASP D C 1
ATOM 30822 O O . ASP D 1 484 ? -45.621 21.987 -56.042 1.00 69.07 484 ASP D O 1
ATOM 30831 N N . ASP D 1 485 ? -47.048 23.637 -56.584 1.00 69.19 485 ASP D N 1
ATOM 30832 C CA . ASP D 1 485 ? -46.507 24.516 -55.545 1.00 72.66 485 ASP D CA 1
ATOM 30833 C C . ASP D 1 485 ? -46.620 23.856 -54.173 1.00 76.36 485 ASP D C 1
ATOM 30834 O O . ASP D 1 485 ? -45.657 23.813 -53.398 1.00 72.61 485 ASP D O 1
ATOM 30843 N N . ALA D 1 486 ? -47.816 23.337 -53.860 1.00 78.67 486 ALA D N 1
ATOM 30844 C CA . ALA D 1 486 ? -48.092 22.792 -52.534 1.00 75.52 486 ALA D CA 1
ATOM 30845 C C . ALA D 1 486 ? -47.368 21.474 -52.296 1.00 73.05 486 ALA D C 1
ATOM 30846 O O . ALA D 1 486 ? -46.983 21.182 -51.159 1.00 73.13 486 ALA D O 1
ATOM 30853 N N . LYS D 1 487 ? -47.192 20.659 -53.340 1.00 74.34 487 LYS D N 1
ATOM 30854 C CA . LYS D 1 487 ? -46.433 19.421 -53.191 1.00 76.58 487 LYS D CA 1
ATOM 30855 C C . LYS D 1 487 ? -44.989 19.720 -52.790 1.00 81.78 487 LYS D C 1
ATOM 30856 O O . LYS D 1 487 ? -44.389 18.980 -52.000 1.00 79.29 487 LYS D O 1
ATOM 30875 N N . ALA D 1 488 ? -44.425 20.820 -53.303 1.00 80.89 488 ALA D N 1
ATOM 30876 C CA . ALA D 1 488 ? -43.076 21.218 -52.910 1.00 68.95 488 ALA D CA 1
ATOM 30877 C C . ALA D 1 488 ? -43.034 21.676 -51.456 1.00 76.03 488 ALA D C 1
ATOM 30878 O O . ALA D 1 488 ? -42.055 21.418 -50.746 1.00 73.16 488 ALA D O 1
ATOM 30885 N N . VAL D 1 489 ? -44.088 22.353 -50.991 1.00 75.22 489 VAL D N 1
ATOM 30886 C CA . VAL D 1 489 ? -44.093 22.849 -49.618 1.00 73.73 489 VAL D CA 1
ATOM 30887 C C . VAL D 1 489 ? -44.334 21.705 -48.637 1.00 78.28 489 VAL D C 1
ATOM 30888 O O . VAL D 1 489 ? -43.701 21.640 -47.576 1.00 76.01 489 VAL D O 1
ATOM 30901 N N . GLN D 1 490 ? -45.236 20.776 -48.973 1.00 79.47 490 GLN D N 1
ATOM 30902 C CA . GLN D 1 490 ? -45.459 19.618 -48.108 1.00 74.01 490 GLN D CA 1
ATOM 30903 C C . GLN D 1 490 ? -44.181 18.806 -47.930 1.00 79.53 490 GLN D C 1
ATOM 30904 O O . GLN D 1 490 ? -43.946 18.223 -46.864 1.00 80.95 490 GLN D O 1
ATOM 30908 N N . ARG D 1 491 ? -43.349 18.744 -48.974 1.00 80.87 491 ARG D N 1
ATOM 30909 C CA . ARG D 1 491 ? -42.098 17.998 -48.903 1.00 79.77 491 ARG D CA 1
ATOM 30910 C C . ARG D 1 491 ? -41.083 18.691 -48.001 1.00 84.60 491 ARG D C 1
ATOM 30911 O O . ARG D 1 491 ? -40.233 18.019 -47.404 1.00 84.56 491 ARG D O 1
ATOM 30932 N N . GLN D 1 492 ? -41.166 20.018 -47.864 1.00 81.75 492 GLN D N 1
ATOM 30933 C CA . GLN D 1 492 ? -40.217 20.739 -47.020 1.00 79.84 492 GLN D CA 1
ATOM 30934 C C . GLN D 1 492 ? -40.538 20.546 -45.540 1.00 83.14 492 GLN D C 1
ATOM 30935 O O . GLN D 1 492 ? -39.692 20.087 -44.761 1.00 71.97 492 GLN D O 1
ATOM 30949 N N . ASN D 1 493 ? -41.755 20.915 -45.128 1.00 78.92 493 ASN D N 1
ATOM 30950 C CA . ASN D 1 493 ? -42.148 20.737 -43.734 1.00 75.52 493 ASN D CA 1
ATOM 30951 C C . ASN D 1 493 ? -41.946 19.292 -43.288 1.00 73.51 493 ASN D C 1
ATOM 30952 O O . ASN D 1 493 ? -41.405 19.038 -42.206 1.00 77.22 493 ASN D O 1
ATOM 30963 N N . GLU D 1 494 ? -42.355 18.333 -44.119 1.00 76.47 494 GLU D N 1
ATOM 30964 C CA . GLU D 1 494 ? -42.232 16.909 -43.797 1.00 83.44 494 GLU D CA 1
ATOM 30965 C C . GLU D 1 494 ? -40.760 16.512 -43.730 1.00 77.79 494 GLU D C 1
ATOM 30966 O O . GLU D 1 494 ? -40.231 16.217 -42.660 1.00 82.00 494 GLU D O 1
#

Sequence (1985 aa):
CGIVGIAGVMPVNQSIYDALTVLQHRGQDAAGIITIDANNCFRLRKANGLVSDVFEARHMQRLQGNMGIGHVRYPTAGSSSASEAQPFYVNSPYGITLAHNGNLTNAHELRKKLFEEKRRHINTTSDSEILLNIFASELDNFRHYPLEADNIFAAIAATNRLIRGAYACVAMIIGHGMVAFRDPNGIRPLVLGKRDIDENRTEYMVASESVALDTLGFDFLRDVAPGEAIYITEEGQLFTRQCADNPVSNPCLFEYVYFARPDSFIDKISVYSARVNMGTKLGEKIAREWEDLDIDVVIPIPETSCDIALEIARILGKPYRQGFVKNRYVGRTFIMPGQQLRRKSVRRKLNANRAEFRDKNVLLVDDSIVRGTTSEQIIEMAREAGAKKVYLASAAPEIRFPNVYGIDMPSATELIAHGREVDEIRQIIGADGLIFQDLNDLIDAVRAENPDIQQFECSVFNGVYVTKDVDQGYLDFLDTLRNDDAKAVQRQNEVENLCGIVGIAGVMPVNQSIYDALTVLQHRGQDAAGIITIDANNCFRLRKANGLVSDVFEARHMQRLQGNMGIGHVRYPTAGSSSASEAQPFYVNSPYGITLAHNGNLTNAHELRKKLFEEKRRHINTTSDSEILLNIFASELDNFRHYPLEADNIFAAIAATNRLIRGAYACVAMIIGHGMVAFRDPNGIRPLVLGKRDIDENRTEYMVASESVALDTLGFDFLRDVAPGEAIYITEEGQLFTRQCADNPVSNPCLFEYVYFARPDSFIDKISVYSARVNMGTKLGEKIAREWEDLDIDVVIPIPETSCDIALEIARILGKPYRQGFVKNRYVGRTFIMPGQQLRRKSVRRKLNANRAEFRDKNVLLVDDSIVRGTTSEQIIEMAREAGAKKVYLASAAPEIRFPNVYGIDMPSATELIAHGREVDEIRQIIGADGLIFQDLNDLIDAVRAENPDIQQFECSVFNGVYVTKDVDQGYLDFLDTLRNDDAKAVQRQNEVCGIVGIAGVMPVNQSIYDALTVLQHRGQDAAGIITIDANNCFRLRKANGLVSDVFEARHMQRLQGNMGIGHVRYPTAGSSSASEAQPFYVNSPYGITLAHNGNLTNAHELRKKLFEEKRRHINTTSDSEILLNIFASELDNFRHYPLEADNIFAAIAATNRLIRGAYACVAMIIGHGMVAFRDPNGIRPLVLGKRDIDENRTEYMVASESVALDTLGFDFLRDVAPGEAIYITEEGQLFTRQCADNPVSNPCLFEYVYFARPDSFIDKISVYSARVNMGTKLGEKIAREWEDLDIDVVIPIPETSCDIALEIARILGKPYRQGFVKNRYVGRTFIMPGQQLRRKSVRRKLNANRAEFRDKNVLLVDDSIVRGTTSEQIIEMAREAGAKKVYLASAAPEIRFPNVYGIDMPSATELIAHGREVDEIRQIIGADGLIFQDLNDLIDAVRAENPDIQQFECSVFNGVYVTKDVDQGYLDFLDTLRNDDAKAVQRQNEVENLCGIVGIAGVMPVNQSIYDALTVLQHRGQDAAGIITIDANNCFRLRKANGLVSDVFEARHMQRLQGNMGIGHVRYPTAGSSSASEAQPFYVNSPYGITLAHNGNLTNAHELRKKLFEEKRRHINTTSDSEILLNIFASELDNFRHYPLEADNIFAAIAATNRLIRGAYACVAMIIGHGMVAFRDPNGIRPLVLGKRDIDENRTEYMVASESVALDTLGFDFLRDVAPGEAIYITEEGQLFTRQCADNPVSNPCLFEYVYFARPDSFIDKISVYSARVNMGTKLGEKIAREWEDLDIDVVIPIPETSCDIALEIARILGKPYRQGFVKNRYVGRTFIMPGQQLRRKSVRRKLNANRAEFRDKNVLLVDDSIVRGTTSEQIIEMAREAGAKKVYLASAAPEIRFPNVYGIDMPSATELIAHGREVDEIRQIIGADGLIFQDLNDLIDAVRAENPDIQQFECSVFNGVYVTKDVDQGYLDFLDTLRNDDAKAVQRQNE

Nearest PDB structures (foldseek):
  1ecf-assembly1_B  TM=9.994E-01  e=4.019E-99  Escherichia coli
  1ecb-assembly2_D  TM=9.949E-01  e=3.760E-91  Escherichia coli
  8w7d-assembly1_D  TM=9.969E-01  e=5.656E-90  Escherichia coli K-12
  1ecb-assembly1_A  TM=9.794E-01  e=5.346E-90  Escherichia coli
  6lbp-assembly1_A  TM=9.399E-01  e=8.302E-47  Arabidopsis thaliana

Organism: Escherichia coli (strain K12) (NCBI:txid83333)

Secondary structure (DSSP, 8-state):
-EEEEEE-SS--HHHHHHHHHHTGGG--SEEEEEEE-TTS-EEEEEEES-HHHH--HHHHHH--SSEEEEEEE--BTTB-TTSPPSPEEE-SSS-EEEEEEEEETTHHHHHHHHHHHH-----SS-HHHHHHHHHHHHHTS--SSS--HHHHHHHHHHHHHH--EEEEEEEEETTTEEEEEE-TT--S--EEEEEE-SSS-EEEEEESSHHHHHHHTPEEEEEPPTTEEEEEESSS-EEEEE-SSS-----BHHIIIIIS-TT-EETTEEHHHHHHHHHHHHHHHHHHHSTT----EEEE-TTTTHHHHHHHHHHHT--B---EEE-S---PPP--TT----S-HHHHHEEE-GGGTTT--EEEEES--SSSHHHHHHHHHHHHTT-SSEEEEESS----S---SSS----GGG-TTTT--HHHHHHHHT-SEEEE--HHHHHHHHHTT-TT----B-HHHH---TTS---HHHHHHHHHHHHHHHHHHHHHHHHHH-/-EEEEEE-SS--HHHHHHHHHHTGGG--SEEEEEEE-TTS-EEEEEEES-HHHH--HHHHHH--SSEEEEEEE--BTTB-TTSPPSPEEE-SSS-EEEEEEEEETTHHHHHHHHHHHH-----SS-HHHHHHHHHHHHHTT--SSSPPHHHHHHHHHHHHHH--EEEEEEEEETTTEEEEEE-TT--S--EEEEEE-SSS-EEEEEESSTHHHHHHTPEEEEEPPTTEEEEEETT--EEEEE-SSS-----BHHIIIIIS-TT-EETTEEHHHHHHHHHHHHHHHHHHHSTTS---EEEE-TTTTHHHHHHHHHHHT--B---EEE-S--------SSS----S-GGGTEEE-GGGTTT--EEEEES--SSSHHHHHHHHHHHHTT-SSEEEEESSPP--S---SS-----GGG-TTTT--HHHHHHHHT-SEEEE--HHHHHHHHHTT-TT----B-HHHH---TTS---HHHHHHHHHHHHHHHHHHHHHHT-/-EEEEEE-SS--HHHHHHHHHHTGGG--SEEEEEEE-TTS-EEEEEEES-HHHH--HHHHHH--SSEEEEEEE---SSS-TTS--S-EEE-SSS-EEEEEEEEESSHHHHHHHHHHHH-----SS-HHHHHHHHHHHHHTT--SSSPPHHHHHHHHHHHHHH--EEEEEEEEETTTEEEEEE-TT--S--EEEEEE-SSS-EEEEEESSHHHHHHTTPEEEEEPPTTEEEEEETT--EEEEE--SS-----BSHIIIIIS-TT-EETTEEHHHHHHHHHHHHHHHHHHHTTT----EEEE-TTTTHHHHHHHHHHTT--B---EEE-S---PPP--TT----S-HHHHHEEE-HHHHTT--EEEEES--SSSHHHHHHHHHHHHHT-SSEEEEESS----S---SS-----GGG-TTTT--HHHHHHHHT-SEEEE--HHHHHHHHHTT-TT----B-HHHH---TT----HHHHHHHHHHHHHHHHHHHHHHHHTT-/-EEEEEE-SS--HHHHHHHHHHTGGG--SEEEEEEE-TTS-EEEEEEES-HHHH--HHHHHH--SSEEEEEEE--BTTB-TTS--SPEEE-SSS-EEEEEEEEETTHHHHHHHIIIII-----SS-HHHHHHHHHHHHHTT--SSS--HHHHHHHHHHHHHH--EEEEEEEEETTTEEEEEE-TT--S--EEEEEE-SSS-EEEEEESSHHHHHHTTPEEEEEPPTTEEEEEETTS-EEEEE-SSS-----BHHIIIIIS-TT-EETTEEHHHHHHHHHHHHHHHHHHHTTT----EEEE-TTTTHHHHHHHHHHHT--B---EEE-S---PPP--TT-------STTTEEE-GGGTTT--EEEEES--SSSHHHHHHHHHHHHTT-SSEEEEESSPP--S---SS-----GGG-TTTT--HHHHHHHHT-SEEEE--HHHHHHHHHTT-TT----B-HHHH---TTS---HHHHHHHHHHHHHHHHHHHHHH-

CATH classification: 3.60.20.10 (+1 more: 3.40.50.2020)

GO terms:
  GO:0000287 magnesium ion binding (F, IDA)
  GO:0097216 guanosine tetraphosphate binding (F, IDA)
  GO:0005829 cytosol (C, IDA)
  GO:0042802 identical protein binding (F, IDA)
  GO:0004044 amidophosphoribosyltransferase activity (F, IDA)
  GO:0006164 purine nucleotide biosynthetic process (P, EXP)
  GO:0006164 purine nucleotide biosynthetic process (P, IMP)
  GO:0006541 L-glutamine metabolic process (P, IMP)
  GO:0005737 cytoplasm (C, IDA)
  GO:0016757 glycosyltransferase activity (F, IDA)
  GO:0006164 purine nucleotide biosynthetic process (P, IDA)
  GO:0006541 L-glutamine metabolic process (P, IDA)
  GO:0005829 cytosol (C, HDA)

B-factor: mean 52.1, std 15.48, range [23.34, 120.42]